Protein 1YP2 (pdb70)

Radius of gyration: 36.15 Å; Cα contacts (8 Å, |Δi|>4): 4307; chains: 4; bounding box: 92×94×100 Å

B-factor: mean 35.19, std 16.63, range [6.54, 80.56]

InterPro domains:
  IPR005835 Nucleotidyl transferase domain [PF00483] (93-366)
  IPR005836 ADP-glucose pyrophosphorylase, conserved site [PS00808] (97-116)
  IPR005836 ADP-glucose pyrophosphorylase, conserved site [PS00809] (186-194)
  IPR005836 ADP-glucose pyrophosphorylase, conserved site [PS00810] (298-308)
  IPR011004 Trimeric LpxA-like superfamily [SSF51161] (384-521)
  IPR011831 Glucose-1-phosphate adenylyltransferase [PTHR43523] (69-520)
  IPR011831 Glucose-1-phosphate adenylyltransferase [TIGR02091] (91-485)
  IPR029044 Nucleotide-diphospho-sugar transferases [G3DSA:3.90.550.10] (71-386)
  IPR029044 Nucleotide-diphospho-sugar transferases [SSF53448] (90-482)

CATH classification: 3.90.550.10 (+1 more: 2.160.10.10)

Sequence (1709 aa):
QTCLDPDASRSVLGIILRLYPLTKKRAKPAVPLGANYRLIDIPVSNCLNSNISKIYVLTQFNSASLNRHLSRAYAEGFVEVLAAQQSPENPDWFQGTADAVRQYLWLFEEHTVLEYLILAGDHLYRMDYEKFIQAHRETDADITVAALPMDEKRATAFGLMKIDEEGRIIEFAEKPQGEQLQAMKVDTTILGLDDKRAKEMPFIASMGIYVISKDVMLNLLRDKFPGANDFGSEVIPGATSLGMRVQAYLYDGYWEDIGTIEAFYNANLGITKKPVPDFSFYDRSAPIYTQPRYLPPSKMLDADVTDSVIGEGCVIKNCKIHHSVVGLRSCISEGAIIEDSLLMGADYYETDADRKLLAAKGSVPIGIGKNCHIKRAIIDKNARIGDNVKIINKDNVQEAARETDGYFIKSGIVTVIKDALIPSGIIITCLDPDASRSVLGIILTRLYPLTKKRAKPAVPLGANYRLIDIPVSNCLNSNISKIYVLTQFNSASLNRHLSRAYASNEGFVEVLAAQQSPEFQGTADAVRQYLWLFEEHTVLEYLILAGDHLYRMDYEKFIQAHRETDADITVAALPMDEKRATAFGLMKIDEEGRIIEFAEKPQGEQLQAMKVDTTILGLDDKRAKEMPFIASMGIYVISKDVMLNLLRDKFPGANDFGSEVIPGATSLGMRVQAYLYDGYWEDIGTIEAFYNANLGITKKPVPDFSFYDRSAPIYTQPRYLPPSKMLDADVTDSVIGEGCVIKNCKIHHSVVGLRSCISEGAIIEDSLLMGADYYETDADRKLLAAKGSVPIGIGKNCHIKRAIIDKNARIGDNVKIINKDNVQEAARETDGYFIKSGIVTVIKDALIPSGIIIQTCLDPDASRSVLGIILGGTRLYPLTKKRAKPAVPLGANYRLIDIPVSNCLNSNISKIYVLTQFNSASLNRHLSRAYASEGFVEVLAAQQSPENPDWFQGTADAVRQYLWLFEEHTVLEYLILAGDHLYRMDYEKFIQAHRETDADITVAALPMDEKRATAFGLMKIDEEGRIIEFAEKPQGEQLQAMKVDTTILGLDDKRAKEMPFIASMGIYVISKDVMLNLLRDKFPGANDFGSEVIPGATSLGMRVQAYLYDGYWEDIGTIEAFYNANLGITKKPVPDFSFYDRSAPIYTQPRYLPPSKMLDADVTDSVIGEGCVIKNCKIHHSVVGLRSCISEGAIIEDSLLMGADYYETDADRKLLAAKGSVPIGIGKNCHIKRAIIDKNARIGDNVKIINKDNVQEAARETDGYFIKSGIVTVIKDALIPSGIIITCLDPDASRSVLGIILTRLYPLTKKRAKPAVPLGANYRLIDIPVSNCLNSNISKIYVLTQFNSASLNRHLSRAYNEGFVEVLAAQQSPFQGTADAVRQYLWLFEEHTVLEYLILAGDHLYRMDYEKFIQAHRETDADITVAALPMDEKRATAFGLMKIDEEGRIIEFAEKPQGEQLQAMKVDTTILGLDDKRAKEMPFIASMGIYVISKDVMLNLLRDKFPGANDFGSEVIPGATSLGMRVQAYLYDGYWEDIGTIEAFYNANLGITKKPVPDFSFYDRSAPIYTQPRYLPPSKMLDADVTDSVIGEGCVIKNCKIHHSVVGLRSCISEGAIIEDSLLMGADYYETDADRKLLAAKGSVPIGIGKNCHIKRAIIDKNARIGDNVKIINKDNVQEAARETDGYFIKSGIVTVIKDALIPSGIII

Organism: Solanum tuberosum (NCBI:txid4113)

Nearest PDB structures (foldseek):
  1yp2-assembly1_B  TM=1.002E+00  e=4.895E-86  Solanum tuberosum
  1yp4-assembly1_B  TM=9.935E-01  e=6.668E-74  Solanum tuberosum
  1yp2-assembly1_D  TM=9.829E-01  e=2.609E-74  Solanum tuberosum
  1yp2-assembly1_C  TM=9.885E-01  e=1.183E-73  Solanum tuberosum
  1yp3-assembly1_B  TM=9.742E-01  e=2.586E-73  Solanum tuberosum

Foldseek 3Di:
DQADVVHQQQAEAEEEEQQPPLPVPAWQQQRFFQFFAGQVLQVVLLCVLLNHFAYEYETAEHDPVVVCFQCQQDPVHGYYYDHQDYDPVGGGDALAQLSRCLVCLVVVLVGNHFKYKWAYAGKFDHDNCGVVVSVCVVVVAQKEFEKEFAALVVQLQAWWFAADLQQWTQAIDGSDDDPVSVVRFAQCVSQPDDNVVSVRTRIIGTRRTMMHTSVSSCCQCPPVCVPDRYCRPPSPNSCSVVVGTYGYHYDDADIFHQSHNVSRLVLSLQCLDPPGRSHDQDDPSRHRTTHDDVADQADEAAEDAESEAAHGNDYEYHEYHYSEYHHHQAYADAQEYHESEYENHAPDHDDVVVVVVCVVVPHFAFHHEHNEYHYQEYEDYREGEYAPEYEDCVVQDAWDCDVVQQWTHHRSYIYGHHNHYHDHPHYD/DDDVVAQQQAEAEEEEPQAPPLVVPHWQQQRFFLQEAGQVLQVVLLCVLLNHFAAEYETAEDDPVVCVWCVQFHQVVSHHHYYDHPDHDPPDFFLLRSCLVCLVVVLVGRHFKYKYHYAGKFDHDNCNVVVVLCVVLVAQKEFEKEQAFLVCQLVFWWFDDDLSQWTQDIGHSDDDPVSVVQFAQPCSVPDDPVVSVRRRTIGTLQIMIHTSVSSCCQCVPQCVPDGYCRPPRLNSCVVVVGGYGYHYDPADMFHLNHPVSSLVQRLQCLDPPHRNHDQDDPSRHRTTRDDPADQADEQAEDEESEAAEGNDDYYHEYAYSEYHHHHAYEDAHEYHESEYENHEPDYQPVVNQVVCVVVVAFFFHAEHNEYHYQEYEDYREGEYHQEYEDPVVQDAWDDPVVQQWTHHRSYIYGHHNHYHDHNHYD/DDFDVVHQQQAEEEEEEAAPQQPPLVVPDWQQQRFFQQFAGQVLQVVLLCVLLNHFAYEYEYAEDDPNVVVWCCQFPVPVGHYYYDHQDHDDVPGGGALAPLRRCLVCLVVVLPGNHFKYKWAYARKHDHDNCTVVVVVCVVVVAQKEFEKEFDAPVPQLQAWWFAADLQQWTQAIDGNDDDPVSVVAFAQCVSQPDDPVSSVRTRIIGGRRTMMHTSVSSVCQCVPPCVPDRYCRPPRPNSCSVVPGGYGYHYDDADMFHLSHPVRSLVLSLQCLDDPHRSDDCQDPRRHRTTRDDPAAAEDEQAEAEESEAAHGNDYYYHEYAESEYHHHQAYEDAQEYHESEYENHEPDYADVVRVVVCVVVVHFFFHAEHNEYHYQEYEDYREGHYHHEYEDPPVLDAWDCDVVQQWTHHGSYIYGHHNYYHYHPHYD/DADVVHQQQAEAEEEECLQPPLVVPHWQQQRFFQQFAGQVLQVVLLCVLLNHFAEEYETAEDDVVVVVFQVQLYVVGDYYYDHPDPPCALADLRRCLVCLVVVLPGNHFKYKWHYATKQDHDNCRVQVVVCVVVVAQKEFEKEFAALVCQLQAWWFAADLCQWTQAIDGSDDDPVSVVRFYQCVSLPDPNVVSVRGRIIHTRRTMIHTSVSSCCQCPPQCVPDRYCRPPRVNSCSVVVGGYGYHYDDADMFHLSHPVSVLCQSLQQLDPPGGSHDQQDPRRHRITRDDPAAAADEAAEDEESEEAHGNDAYYHEYAESERAHHQAYEDAQEYHYSEYENHEPDYQDVVRCVVCVVVVHFFFHHEHNEYHYQEYEHYREGEYHAEYEDPPVLDAWDDPVVQQWTHHGSHIYGRHNGYNHHPHYD

Secondary structure (DSSP, 8-state):
----SS-HHHHEEEEE---TTTTTTS-GGG-EETTTEETTHHHHHHHHHTT--EEEEEES---HHHHHHHHHH----EEEEEES-SSTTS-----SHHHHHHHTHHHHTTS--SEEEEE-S-EE----HHHHHHHHHHTT-SEEEEEEEE-HHHHTTSEEEEE-TTSBEEEEEES--HHHHHHT---GGGGS--HHHHHH--EEEEEEEEEEEHHHHHIIIIII-TT---IIIIIHHHHHHTT--EEEEE--S--EE-SSHHHHHHHHHGGG-SSS-SS-S--SSSPPP-----PPPEEEEEEEEEEEEE-TT-EEEEEEEES-EE-TT-EE-TT-EEES-EE---SS---HHHHHHHHTTTPPPSEEPTT-EEESEEE-TT-EEPTT-EE--SS--S-EEEGGGTEEEETTEEEEPTT-EE-TT-B-/---SS-HHHHEEEEE--TTTTTTTTS-GGG-EETTTEETTHHHHHHHHHTT--EEEEEESS--HHHHHHHIIIIIT---EEEEEESSSS-----HHHHHHHHHHHHTTS--SEEEEE-S-EE----HHHHHHHHHHTT-SEEEEEEEE-TTGGGGS-EEEE-TT-BEEEEESS--HHHHHHS---TTTTS--HHHHHH--EEEEEEEEEEEHHHHHIIIIII-TT---IIIIIHHHHHHTT--EEEEE--S--EE--SHHHHHHHHHHTT-SSS-SS-S--SSSPPP-----PPPEEEEEEEEEEEEE-TT-EEEEEEEES-EE-TT-EE-TT-EEES-EE---SS---STTHHHHTTTT---SEEPTT-EEESEEE-TT-EE-TT-EE--TT----EEEGGGTEEEETTEEEEPTT-EE-TT-B-/----SS-HHHHEEEEEE---TTTTTTTTS-GGG-EETTTEETTHHHHHHHHTTT--EEEEEESS--HHHHHHHHHHT----EEEEEESSS-SSS----SSHHHHHHHTHHHHHTS--SEEEEEES-EE----HHHHHHHHHHTT-SEEEEEEEE-HHHHTTSEEEEE-TTSBEEEEEES--HHHHHTT---GGGGT--HHHHHH--EEEEEEEEEEEHHHHHIIIIII-TT---IIIIIHHHHHHTT--EEEEE--S--EE--SHHHHHHHHHGGG-SSS-SS-S--SSSPPP-----PPPEEEEEEEEEEEEE-TT-EEEEEEEES-EE-TT-EE-TT-EEES-EE---SS---HHHHHHHHHHT---SEE-TT-EEESEEE-TT-EE-TT-EE--TT----EEEGGGTEEEETTEEEEPTT-EE-TT-B-/---SS-HHHHEEEEE--TTTTTTTTS-GGG-EETTTEETTHHHHHHHHTTT--EEEEEESS--HHHHHHHHHH----EEEEEES------SHHHHHHHTHHHHHTS--SEEEEE-S-EE----HHHHHHHHHHTT-SEEEEEEEE-HHHHTTSEEEEE-TTSBEEEEEES--HHHHHTT---TTTTT--HHHHHH--EEEEEEEEEEEHHHHHIIIIII-TT---IIIIIHHHHHHTT--EEEEE--S--EE--SHHHHHHHHHGGG-SSS-SS-S--SSSPPP-----PPPEEEEEEEEEEEEE-TT-EEEEEEEES-EE-TT-EE-TTEEEES-EE---SS---HHHHHHHHHTT---SEE-TT-EEESEEE-TT-EEPTT-EE--TT----EEEGGGTEEEETTEEEEPTT-EE-TT-B-

Solvent-accessible surface area: 66467 Å² total; per-residue (Å²): 137,53,26,25,113,36,48,0,27,139,5,0,0,0,0,8,38,189,0,77,2,1,36,95,99,20,1,53,16,2,0,6,3,0,10,5,8,39,4,5,0,2,18,0,0,2,0,63,47,0,62,0,25,30,0,1,2,9,14,65,56,26,12,5,45,0,18,101,4,4,35,55,17,19,137,152,34,37,29,43,20,14,8,2,16,50,10,72,142,104,81,64,163,42,136,24,34,0,17,4,0,54,56,12,11,56,0,0,54,74,13,126,9,87,7,0,0,0,6,12,43,29,25,1,7,60,21,77,0,54,94,0,0,16,22,4,58,119,52,115,7,37,0,1,0,0,0,12,12,2,58,82,177,89,0,44,57,54,15,0,0,66,17,54,142,140,5,61,1,88,70,34,5,104,124,3,128,51,170,95,7,75,58,1,98,15,83,0,53,67,28,53,8,74,109,145,104,10,173,81,45,28,0,0,0,20,11,14,2,10,0,0,18,43,99,12,0,39,50,0,0,135,68,84,50,86,61,12,51,49,0,16,45,75,0,1,31,8,0,20,92,87,55,36,91,0,12,11,57,28,8,102,57,56,16,72,78,0,7,63,1,69,34,0,11,81,11,2,9,32,13,4,99,135,96,88,37,105,9,49,6,36,47,166,79,23,13,0,43,8,30,32,40,44,13,31,12,3,36,0,24,64,0,44,0,39,38,0,4,3,7,46,0,1,52,3,60,53,4,104,0,77,59,0,0,0,0,10,35,7,48,0,20,55,32,0,67,0,44,41,0,1,4,6,12,2,54,102,56,25,54,86,82,59,82,116,130,35,56,86,172,69,47,23,55,22,12,8,9,90,74,1,37,0,74,86,0,0,7,1,7,10,4,59,2,2,53,76,0,68,0,48,16,146,121,97,62,84,93,14,62,113,48,145,80,10,28,33,7,67,24,5,0,1,1,0,5,44,73,11,97,1,66,66,44,63,99,21,111,39,21,120,38,50,0,23,123,5,0,0,0,0,10,44,138,136,0,64,2,1,31,93,83,22,2,60,18,2,0,7,3,0,8,4,8,36,4,3,0,2,17,0,0,4,0,59,45,0,63,0,28,26,0,0,0,13,18,87,33,13,11,4,39,0,9,101,3,5,14,66,3,13,38,44,135,113,28,33,19,32,18,4,12,18,58,35,40,70,121,160,90,22,41,0,38,11,0,36,42,7,9,35,0,0,41,79,13,127,10,88,7,0,0,0,4,13,46,26,25,0,8,58,11,56,0,43,72,0,0,28,23,5,59,130,44,110,8,33,0,0,0,0,2,24,10,8,13,84,163,93,0,35,58,30,5,1,1,64,44,54,157,115,14,54,6,106,86,32,8,62,113,8,129,46,134,98,23,88,55,10,68,42,78,0,35,130,37,68,37,57,108,156,115,8,166,78,32,20,1,14,1,13,2,21,2,9,0,0,23,42,111,17,1,42,40,1,0,129,78,103,45,80,62,8,77,48,1,10,53,66,0,0,38,9,0,33,98,86,53,37,99,1,10,16,47,68,23,122,40,64,19,50,43,0,5,53,1,71,27,0,12,84,9,0,6,2,13,3,77,135,123,95,46,75,8,48,8,52,48,186,66,24,16,1,45,7,30,38,44,68,10,32,14,4,36,0,26,61,0,64,0,30,44,0,5,3,6,44,1,1,56,5,81,56,14,107,0,63,39,0,0,0,0,10,37,5,16,0,14,58,30,0,63,0,42,38,0,2,5,5,12,2,52,83,60,28,94,79,56,47,54,162,112,22,68,98,149,67,33,21,38,12,10,4,9,93,74,1,43,0,74,74,0,0,8,1,6,6,3,48,1,2,47,71,0,67,0,43,17,138,126,95,63,97,90,27,68,109,56,128,66,8,32,31,6,77,21,4,0,1,1,0,10,44,70,15,76,1,65,72,41,74,103,22,170,69,46,11,114,50,54,0,29,140,5,0,0,0,0,8,12,25,38,137,136,2,61,3,1,28,78,161,22,1,38,5,1,0,7,4,0,9,5,10,37,7,5,0,1,19,0,0,2,0,61,38,0,65,0,30,31,0,1,0,3,1,52,55,9,10,3,33,0,12,95,4,6,25,113,14,16,36,114,121,26,30,21,33,16,3,12,1,5,31,2,72,101,95,74,60,164,51,134,30,40,0,28,8,0,57,52,8,9,51,0,0,60,79,12,126,10,85,8,1,0,0,6,14,44,22,31,2,9,59,20,69,0,44,144,0,0,21,20,4,59,137,48,112,6,38,0,1,0,0,0,10,13,3,62,83,191,87,0,45,62,39,11,0,0,65,12,39,128,135,2,62,1,90,82,32,5,95,120,1,130,52,160,93,5,87,57,3,92,23,75,0,46,59,30,59,6,64,114,164,83,8,182,91,35,21,0,0,0,19,5,13,2,11,0,0,26,50,110,18,0,37,44,0,0,137,73,93,51,84,58,14,59,51,1,13,49,76,0,1,29,9,0,21,98,87,49,35,88,0,18,9,53,30,13,86,47,57,14,68,54,1,9,62,1,71,29,0,7,82,9,2,7,7,10,2,74,156,108,93,46,81,7,42,7,58,42,155,90,21,18,1,44,7,21,39,42,69,14,32,15,5,37,0,28,62,0,45,0,37,46,0,5,4,5,49,1,1,64,4,75,48,6,107,1,72,55,0,0,0,0,11,32,6,18,0,15,54,28,0,64,0,41,39,0,1,4,4,11,2,54,77,48,30,80,72,72,62,72,135,96,27,76,79,158,63,47,18,40,12,10,6,9,92,77,1,40,0,80,88,0,0,7,1,7,6,4,52,0,0,52,72,0,66,0,40,19,171,129,104,58,96,91,9,52,110,59,147,86,9,29,23,6,76,34,4,0,1,1,0,17,60,82,13,81,1,70,64,45,68,123,24,136,73,17,125,51,52,0,32,132,4,0,0,0,0,10,39,116,137,0,52,3,1,21,92,162,21,1,57,18,3,0,7,3,1,8,3,6,38,4,4,0,3,18,0,0,2,0,60,43,0,62,1,31,27,0,1,1,5,10,101,52,18,10,3,48,0,16,117,3,5,56,86,14,66,173,65,27,38,32,38,20,15,18,28,54,47,25,149,103,134,20,33,0,35,2,0,58,48,7,12,39,3,0,73,78,16,131,10,87,7,2,0,0,6,13,42,31,30,2,10,60,16,64,0,57,131,0,0,37,21,4,56,123,52,109,8,37,0,2,0,0,0,12,12,4,51,54,156,112,0,43,56,66,16,0,0,64,15,42,150,134,2,58,1,87,73,29,5,96,124,5,133,48,159,90,13,73,54,1,100,20,72,0,53,65,27,62,7,67,116,110,84,10,135,83,44,22,0,0,0,30,9,15,2,8,0,0,27,47,117,15,0,34,47,1,0,133,67,94,49,85,65,10,55,49,0,12,50,73,0,1,23,9,0,20,100,90,52,36,97,0,15,10,51,30,13,69,40,63,30,80,68,1,7,61,1,82,29,0,9,81,10,2,9,13,11,5,109,123,126,81,37,60,10,41,8,41,42,136,96,22,15,0,42,6,27,27,40,53,12,28,13,4,31,0,48,65,0,41,0,39,38,0,4,3,7,44,0,0,51,3,54,53,8,111,1,74,58,0,0,0,0,10,35,7,16,0,15,56,21,1,64,0,40,41,0,3,4,5,12,1,55,82,38,34,65,79,79,50,56,122,129,31,66,93,168,63,32,19,44,15,12,5,7,97,83,1,41,0,76,91,0,0,8,1,6,7,4,48,1,1,54,78,0,69,0,53,17,181,111,100,65,87,102,26,73,88,43,138,66,9,27,29,8,46,28,3,0,1,2,0,18,52,74,13,77,2,65,68,44,73,131,24

GO terms:
  GO:0005515 protein binding (F, IPI)

Structure (mmCIF, N/CA/C/O backbone):
data_1YP2
#
_entry.id   1YP2
#
_cell.length_a   79.465
_cell.length_b   137.551
_cell.length_c   91.623
_cell.angle_alpha   90.00
_cell.angle_beta   112.53
_cell.angle_gamma   90.00
#
_symmetry.space_group_name_H-M   'P 1 21 1'
#
loop_
_entity.id
_entity.type
_entity.pdbx_description
1 polymer 'Glucose-1-phosphate adenylyltransferase small subunit'
2 non-polymer 'SULFATE ION'
3 non-polymer 'PARA-MERCURY-BENZENESULFONIC ACID'
4 water water
#
loop_
_atom_site.group_PDB
_atom_site.id
_atom_site.type_symbol
_atom_site.label_atom_id
_atom_site.label_alt_id
_atom_site.label_comp_id
_atom_site.label_asym_id
_atom_site.label_entity_id
_atom_site.label_seq_id
_atom_site.pdbx_PDB_ins_code
_atom_site.Cartn_x
_atom_site.Cartn_y
_atom_site.Cartn_z
_atom_site.occupancy
_atom_site.B_iso_or_equiv
_atom_site.auth_seq_id
_atom_site.auth_comp_id
_atom_site.auth_asym_id
_atom_site.auth_atom_id
_atom_site.pdbx_PDB_model_num
ATOM 1 N N . GLN A 1 10 ? 25.330 -22.197 50.492 1.00 80.56 10 GLN A N 1
ATOM 2 C CA . GLN A 1 10 ? 25.820 -23.536 50.067 1.00 80.56 10 GLN A CA 1
ATOM 3 C C . GLN A 1 10 ? 27.008 -23.997 50.926 1.00 80.56 10 GLN A C 1
ATOM 4 O O . GLN A 1 10 ? 27.005 -25.116 51.442 1.00 80.56 10 GLN A O 1
ATOM 10 N N . THR A 1 11 ? 28.015 -23.134 51.076 1.00 51.65 11 THR A N 1
ATOM 11 C CA . THR A 1 11 ? 29.207 -23.440 51.884 1.00 48.46 11 THR A CA 1
ATOM 12 C C . THR A 1 11 ? 29.355 -22.413 53.026 1.00 43.47 11 THR A C 1
ATOM 13 O O . THR A 1 11 ? 29.816 -21.295 52.800 1.00 40.60 11 THR A O 1
ATOM 17 N N . CYS A 1 12 ? 28.984 -22.811 54.246 1.00 48.57 12 CYS A N 1
ATOM 18 C CA . CYS A 1 12 ? 29.019 -21.913 55.409 1.00 45.52 12 CYS A CA 1
ATOM 19 C C . CYS A 1 12 ? 29.706 -22.455 56.669 1.00 39.47 12 CYS A C 1
ATOM 20 O O . CYS A 1 12 ? 29.626 -23.644 56.980 1.00 35.04 12 CYS A O 1
ATOM 23 N N . LEU A 1 13 ? 30.348 -21.550 57.403 1.00 38.45 13 LEU A N 1
ATOM 24 C CA . LEU A 1 13 ? 31.040 -21.891 58.638 1.00 33.91 13 LEU A CA 1
ATOM 25 C C . LEU A 1 13 ? 30.058 -22.044 59.779 1.00 33.06 13 LEU A C 1
ATOM 26 O O . LEU A 1 13 ? 29.139 -21.236 59.950 1.00 31.81 13 LEU A O 1
ATOM 31 N N . ASP A 1 14 ? 30.265 -23.089 60.569 1.00 31.54 14 ASP A N 1
ATOM 32 C CA . ASP A 1 14 ? 29.423 -23.375 61.717 1.00 31.22 14 ASP A CA 1
ATOM 33 C C . ASP A 1 14 ? 30.307 -23.984 62.782 1.00 30.46 14 ASP A C 1
ATOM 34 O O . ASP A 1 14 ? 30.806 -25.099 62.621 1.00 31.76 14 ASP A O 1
ATOM 39 N N . PRO A 1 15 ? 30.554 -23.247 63.874 1.00 27.38 15 PRO A N 1
ATOM 40 C CA . PRO A 1 15 ? 30.058 -21.892 64.165 1.00 25.98 15 PRO A CA 1
ATOM 41 C C . PRO A 1 15 ? 30.593 -20.803 63.214 1.00 24.28 15 PRO A C 1
ATOM 42 O O . PRO A 1 15 ? 31.649 -20.963 62.585 1.00 20.99 15 PRO A O 1
ATOM 46 N N . ASP A 1 16 ? 29.851 -19.708 63.088 1.00 30.01 16 ASP A N 1
ATOM 47 C CA . ASP A 1 16 ? 30.276 -18.633 62.214 1.00 31.00 16 ASP A CA 1
ATOM 48 C C . ASP A 1 16 ? 31.591 -18.015 62.723 1.00 28.70 16 ASP A C 1
ATOM 49 O O . ASP A 1 16 ? 31.941 -18.104 63.911 1.00 25.87 16 ASP A O 1
ATOM 54 N N . ALA A 1 17 ? 32.311 -17.388 61.803 1.00 27.43 17 ALA A N 1
ATOM 55 C CA . ALA A 1 17 ? 33.607 -16.776 62.085 1.00 24.13 17 ALA A CA 1
ATOM 56 C C . ALA A 1 17 ? 33.569 -15.738 63.179 1.00 23.71 17 ALA A C 1
ATOM 57 O O . ALA A 1 17 ? 34.483 -15.621 63.967 1.00 21.90 17 ALA A O 1
ATOM 59 N N . SER A 1 18 ? 32.495 -14.975 63.206 1.00 24.40 18 SER A N 1
ATOM 60 C CA . SER A 1 18 ? 32.355 -13.914 64.161 1.00 25.59 18 SER A CA 1
ATOM 61 C C . SER A 1 18 ? 32.617 -14.323 65.591 1.00 26.44 18 SER A C 1
ATOM 62 O O . SER A 1 18 ? 33.258 -13.590 66.347 1.00 26.06 18 SER A O 1
ATOM 65 N N . ARG A 1 19 ? 32.110 -15.477 65.987 1.00 24.89 19 ARG A N 1
ATOM 66 C CA . ARG A 1 19 ? 32.339 -15.893 67.342 1.00 26.93 19 ARG A CA 1
ATOM 67 C C . ARG A 1 19 ? 33.379 -16.986 67.512 1.00 25.57 19 ARG A C 1
ATOM 68 O O . ARG A 1 19 ? 33.913 -17.144 68.601 1.00 27.42 19 ARG A O 1
ATOM 76 N N . SER A 1 20 ? 33.725 -17.700 66.446 1.00 22.52 20 SER A N 1
ATOM 77 C CA . SER A 1 20 ? 34.693 -18.774 66.602 1.00 20.73 20 SER A CA 1
ATOM 78 C C . SER A 1 20 ? 36.105 -18.517 66.067 1.00 20.67 20 SER A C 1
ATOM 79 O O . SER A 1 20 ? 36.966 -19.384 66.178 1.00 19.15 20 SER A O 1
ATOM 82 N N . VAL A 1 21 ? 36.347 -17.333 65.509 1.00 25.10 21 VAL A N 1
ATOM 83 C CA . VAL A 1 21 ? 37.668 -16.987 64.989 1.00 24.19 21 VAL A CA 1
ATOM 84 C C . VAL A 1 21 ? 38.186 -15.697 65.618 1.00 23.94 21 VAL A C 1
ATOM 85 O O . VAL A 1 21 ? 37.465 -14.686 65.651 1.00 23.47 21 VAL A O 1
ATOM 89 N N . LEU A 1 22 ? 39.433 -15.734 66.104 1.00 18.66 22 LEU A N 1
ATOM 90 C CA . LEU A 1 22 ? 40.085 -14.546 66.680 1.00 19.45 22 LEU A CA 1
ATOM 91 C C . LEU A 1 22 ? 41.119 -14.107 65.632 1.00 18.75 22 LEU A C 1
ATOM 92 O O . LEU A 1 22 ? 41.946 -14.913 65.210 1.00 18.49 22 LEU A O 1
ATOM 97 N N . GLY A 1 23 ? 41.069 -12.844 65.206 1.00 14.28 23 GLY A N 1
ATOM 98 C CA . GLY A 1 23 ? 42.029 -12.372 64.220 1.00 13.09 23 GLY A CA 1
ATOM 99 C C . GLY A 1 23 ? 43.204 -11.754 64.943 1.00 13.69 23 GLY A C 1
ATOM 100 O O . GLY A 1 23 ? 42.997 -11.016 65.890 1.00 15.50 23 GLY A O 1
ATOM 101 N N . ILE A 1 24 ? 44.424 -12.039 64.499 1.00 16.14 24 ILE A N 1
ATOM 102 C CA . ILE A 1 24 ? 45.634 -11.525 65.126 1.00 16.35 24 ILE A CA 1
ATOM 103 C C . ILE A 1 24 ? 46.476 -10.919 64.028 1.00 16.94 24 ILE A C 1
ATOM 104 O O . ILE A 1 24 ? 47.035 -11.635 63.195 1.00 16.95 24 ILE A O 1
ATOM 109 N N . ILE A 1 25 ? 46.571 -9.594 64.041 1.00 14.87 25 ILE A N 1
ATOM 110 C CA . ILE A 1 25 ? 47.320 -8.858 63.035 1.00 15.52 25 ILE A CA 1
ATOM 111 C C . ILE A 1 25 ? 48.711 -8.496 63.546 1.00 16.46 25 ILE A C 1
ATOM 112 O O . ILE A 1 25 ? 48.852 -7.815 64.573 1.00 17.01 25 ILE A O 1
ATOM 117 N N . LEU A 1 26 ? 49.737 -8.935 62.824 1.00 17.46 26 LEU A N 1
ATOM 118 C CA . LEU A 1 26 ? 51.126 -8.656 63.221 1.00 20.74 26 LEU A CA 1
ATOM 119 C C . LEU A 1 26 ? 51.842 -7.705 62.276 1.00 21.77 26 LEU A C 1
ATOM 120 O O . LEU A 1 26 ? 51.983 -8.026 61.094 1.00 24.41 26 LEU A O 1
ATOM 125 N N . ARG A 1 33 ? 63.027 -0.269 57.735 1.00 52.51 33 ARG A N 1
ATOM 126 C CA . ARG A 1 33 ? 62.034 -0.909 56.867 1.00 53.86 33 ARG A CA 1
ATOM 127 C C . ARG A 1 33 ? 61.337 0.182 56.056 1.00 49.67 33 ARG A C 1
ATOM 128 O O . ARG A 1 33 ? 61.689 0.491 54.918 1.00 50.28 33 ARG A O 1
ATOM 136 N N . LEU A 1 34 ? 60.336 0.767 56.684 1.00 35.38 34 LEU A N 1
ATOM 137 C CA . LEU A 1 34 ? 59.563 1.834 56.091 1.00 31.69 34 LEU A CA 1
ATOM 138 C C . LEU A 1 34 ? 59.964 3.170 56.742 1.00 28.91 34 LEU A C 1
ATOM 139 O O . LEU A 1 34 ? 59.192 4.114 56.744 1.00 28.63 34 LEU A O 1
ATOM 144 N N . TYR A 1 35 ? 61.171 3.230 57.310 1.00 31.80 35 TYR A N 1
ATOM 145 C CA . TYR A 1 35 ? 61.687 4.447 57.946 1.00 31.02 35 TYR A CA 1
ATOM 146 C C . TYR A 1 35 ? 61.979 5.401 56.802 1.00 29.68 35 TYR A C 1
ATOM 147 O O . TYR A 1 35 ? 62.418 4.963 55.742 1.00 29.73 35 TYR A O 1
ATOM 156 N N . PRO A 1 36 ? 61.772 6.712 56.983 1.00 25.90 36 PRO A N 1
ATOM 157 C CA . PRO A 1 36 ? 61.295 7.514 58.107 1.00 26.64 36 PRO A CA 1
ATOM 158 C C . PRO A 1 36 ? 59.772 7.666 58.217 1.00 25.76 36 PRO A C 1
ATOM 159 O O . PRO A 1 36 ? 59.302 8.492 58.981 1.00 26.30 36 PRO A O 1
ATOM 163 N N . LEU A 1 37 ? 58.988 6.920 57.446 1.00 31.86 37 LEU A N 1
ATOM 164 C CA . LEU A 1 37 ? 57.540 7.064 57.595 1.00 29.78 37 LEU A CA 1
ATOM 165 C C . LEU A 1 37 ? 57.165 6.608 59.004 1.00 30.53 37 LEU A C 1
ATOM 166 O O . LEU A 1 37 ? 56.118 6.989 59.533 1.00 29.08 37 LEU A O 1
ATOM 171 N N . THR A 1 38 ? 58.031 5.790 59.608 1.00 27.46 38 THR A N 1
ATOM 172 C CA . THR A 1 38 ? 57.790 5.269 60.951 1.00 28.90 38 THR A CA 1
ATOM 173 C C . THR A 1 38 ? 58.521 5.987 62.069 1.00 31.34 38 THR A C 1
ATOM 174 O O . THR A 1 38 ? 58.489 5.532 63.205 1.00 29.55 38 THR A O 1
ATOM 178 N N . LYS A 1 39 ? 59.164 7.109 61.759 1.00 39.16 39 LYS A N 1
ATOM 179 C CA . LYS A 1 39 ? 59.900 7.855 62.767 1.00 41.75 39 LYS A CA 1
ATOM 180 C C . LYS A 1 39 ? 59.032 8.487 63.873 1.00 42.69 39 LYS A C 1
ATOM 181 O O . LYS A 1 39 ? 59.427 8.496 65.036 1.00 44.49 39 LYS A O 1
ATOM 187 N N . LYS A 1 40 ? 57.855 8.999 63.529 1.00 41.82 40 LYS A N 1
ATOM 188 C CA . LYS A 1 40 ? 56.993 9.649 64.520 1.00 42.20 40 LYS A CA 1
ATOM 189 C C . LYS A 1 40 ? 55.582 9.067 64.643 1.00 38.11 40 LYS A C 1
ATOM 190 O O . LYS A 1 40 ? 54.627 9.794 64.926 1.00 38.45 40 LYS A O 1
ATOM 196 N N . ARG A 1 41 ? 55.439 7.765 64.433 1.00 31.72 41 ARG A N 1
ATOM 197 C CA . ARG A 1 41 ? 54.118 7.150 64.549 1.00 28.09 41 ARG A CA 1
ATOM 198 C C . ARG A 1 41 ? 54.244 5.647 64.591 1.00 25.15 41 ARG A C 1
ATOM 199 O O . ARG A 1 41 ? 55.263 5.081 64.187 1.00 24.60 41 ARG A O 1
ATOM 207 N N . ALA A 1 42 ? 53.203 4.993 65.074 1.00 25.41 42 ALA A N 1
ATOM 208 C CA . ALA A 1 42 ? 53.187 3.536 65.113 1.00 25.22 42 ALA A CA 1
ATOM 209 C C . ALA A 1 42 ? 53.031 3.039 63.652 1.00 25.32 42 ALA A C 1
ATOM 210 O O . ALA A 1 42 ? 52.217 3.586 62.878 1.00 24.88 42 ALA A O 1
ATOM 212 N N . LYS A 1 43 ? 53.787 2.002 63.283 1.00 25.65 43 LYS A N 1
ATOM 213 C CA . LYS A 1 43 ? 53.769 1.466 61.925 1.00 26.63 43 LYS A CA 1
ATOM 214 C C . LYS A 1 43 ? 52.391 1.180 61.275 1.00 26.11 43 LYS A C 1
ATOM 215 O O . LYS A 1 43 ? 52.215 1.409 60.074 1.00 25.02 43 LYS A O 1
ATOM 221 N N . PRO A 1 44 ? 51.413 0.668 62.045 1.00 21.43 44 PRO A N 1
ATOM 222 C CA . PRO A 1 44 ? 50.112 0.401 61.419 1.00 20.15 44 PRO A CA 1
ATOM 223 C C . PRO A 1 44 ? 49.379 1.669 60.954 1.00 19.19 44 PRO A C 1
ATOM 224 O O . PRO A 1 44 ? 48.488 1.595 60.126 1.00 18.52 44 PRO A O 1
ATOM 228 N N . ALA A 1 45 ? 49.733 2.817 61.526 1.00 19.37 45 ALA A N 1
ATOM 229 C CA . ALA A 1 45 ? 49.105 4.094 61.192 1.00 19.34 45 ALA A CA 1
ATOM 230 C C . ALA A 1 45 ? 49.667 4.776 59.950 1.00 19.16 45 ALA A C 1
ATOM 231 O O . ALA A 1 45 ? 49.218 5.864 59.594 1.00 21.94 45 ALA A O 1
ATOM 233 N N . VAL A 1 46 ? 50.654 4.167 59.297 1.00 17.32 46 VAL A N 1
ATOM 234 C CA . VAL A 1 46 ? 51.233 4.787 58.113 1.00 17.37 46 VAL A CA 1
ATOM 235 C C . VAL A 1 46 ? 50.178 5.009 57.023 1.00 17.82 46 VAL A C 1
ATOM 236 O O . VAL A 1 46 ? 49.473 4.064 56.624 1.00 16.75 46 VAL A O 1
ATOM 240 N N . PRO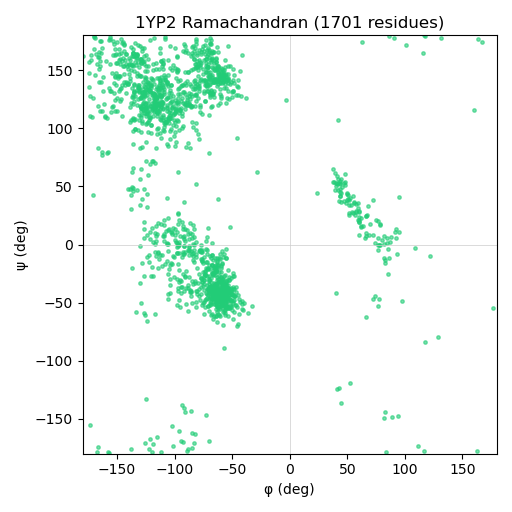 A 1 47 ? 50.053 6.257 56.532 1.00 23.48 47 PRO A N 1
ATOM 241 C CA . PRO A 1 47 ? 49.083 6.609 55.481 1.00 24.37 47 PRO A CA 1
ATOM 242 C C . PRO A 1 47 ? 49.334 5.801 54.206 1.00 24.20 47 PRO A C 1
ATOM 243 O O . PRO A 1 47 ? 50.484 5.580 53.819 1.00 24.53 47 PRO A O 1
ATOM 247 N N . LEU A 1 48 ? 48.242 5.423 53.549 1.00 21.85 48 LEU A N 1
ATOM 248 C CA . LEU A 1 48 ? 48.265 4.586 52.344 1.00 23.60 48 LEU A CA 1
ATOM 249 C C . LEU A 1 48 ? 47.169 5.024 51.351 1.00 21.86 48 LEU A C 1
ATOM 250 O O . LEU A 1 48 ? 46.062 5.300 51.753 1.00 20.77 48 LEU A O 1
ATOM 255 N N . GLY A 1 49 ? 47.498 5.088 50.065 1.00 21.11 49 GLY A N 1
ATOM 256 C CA . GLY A 1 49 ? 46.524 5.446 49.033 1.00 21.21 49 GLY A CA 1
ATOM 257 C C . GLY A 1 49 ? 45.563 6.615 49.200 1.00 21.17 49 GLY A C 1
ATOM 258 O O . GLY A 1 49 ? 44.368 6.459 48.982 1.00 21.73 49 GLY A O 1
ATOM 259 N N . ALA A 1 50 ? 46.078 7.775 49.586 1.00 15.50 50 ALA A N 1
ATOM 260 C CA . ALA A 1 50 ? 45.293 8.999 49.786 1.00 15.60 50 ALA A CA 1
ATOM 261 C C . ALA A 1 50 ? 44.371 9.130 50.981 1.00 15.43 50 ALA A C 1
ATOM 262 O O . ALA A 1 50 ? 44.394 10.146 51.655 1.00 15.84 50 ALA A O 1
ATOM 264 N N . ASN A 1 51 ? 43.561 8.119 51.260 1.00 17.57 51 ASN A N 1
ATOM 265 C CA . ASN A 1 51 ? 42.576 8.226 52.336 1.00 17.31 51 ASN A CA 1
ATOM 266 C C . ASN A 1 51 ? 42.629 7.122 53.375 1.00 17.49 51 ASN A C 1
ATOM 267 O O . ASN A 1 51 ? 41.777 7.084 54.240 1.00 17.21 51 ASN A O 1
ATOM 272 N N . TYR A 1 52 ? 43.619 6.237 53.290 1.00 14.50 52 TYR A N 1
ATOM 273 C CA . TYR A 1 52 ? 43.726 5.091 54.188 1.00 13.84 52 TYR A CA 1
ATOM 274 C C . TYR A 1 52 ? 45.005 5.048 55.019 1.00 13.09 52 TYR A C 1
ATOM 275 O O . TYR A 1 52 ? 45.864 5.927 54.953 1.00 12.85 52 TYR A O 1
ATOM 284 N N . ARG A 1 53 ? 45.107 3.986 55.799 1.00 16.21 53 ARG A N 1
ATOM 285 C CA . ARG A 1 53 ? 46.294 3.724 56.618 1.00 17.07 53 ARG A CA 1
ATOM 286 C C . ARG A 1 53 ? 46.553 2.226 56.435 1.00 16.29 53 ARG A C 1
ATOM 287 O O . ARG A 1 53 ? 45.629 1.470 56.118 1.00 15.71 53 ARG A O 1
ATOM 295 N N . LEU A 1 54 ? 47.797 1.814 56.617 1.00 17.25 54 LEU A N 1
ATOM 296 C CA . LEU A 1 54 ? 48.212 0.423 56.470 1.00 18.08 54 LEU A CA 1
ATOM 297 C C . LEU A 1 54 ? 47.321 -0.585 57.194 1.00 18.33 54 LEU A C 1
ATOM 298 O O . LEU A 1 54 ? 46.971 -1.619 56.637 1.00 18.13 54 LEU A O 1
ATOM 303 N N . ILE A 1 55 ? 46.960 -0.261 58.430 1.00 17.43 55 ILE A N 1
ATOM 304 C CA . ILE A 1 55 ? 46.160 -1.152 59.253 1.00 18.19 55 ILE A CA 1
ATOM 305 C C . ILE A 1 55 ? 44.758 -1.399 58.698 1.00 17.42 55 ILE A C 1
ATOM 306 O O . ILE A 1 55 ? 44.150 -2.391 59.030 1.00 16.57 55 ILE A O 1
ATOM 311 N N . ASP A 1 56 ? 44.248 -0.492 57.869 1.00 17.75 56 ASP A N 1
ATOM 312 C CA . ASP A 1 56 ? 42.915 -0.642 57.274 1.00 17.64 56 ASP A CA 1
ATOM 313 C C . ASP A 1 56 ? 42.854 -1.873 56.371 1.00 17.96 56 ASP A C 1
ATOM 314 O O . ASP A 1 56 ? 41.805 -2.468 56.215 1.00 18.26 56 ASP A O 1
ATOM 319 N N . ILE A 1 57 ? 43.974 -2.280 55.782 1.00 17.05 57 ILE A N 1
ATOM 320 C CA . ILE A 1 57 ? 43.912 -3.428 54.891 1.00 16.65 57 ILE A CA 1
ATOM 321 C C . ILE A 1 57 ? 43.521 -4.725 55.601 1.00 16.24 57 ILE A C 1
ATOM 322 O O . ILE A 1 57 ? 42.470 -5.311 55.277 1.00 14.46 57 ILE A O 1
ATOM 327 N N . PRO A 1 58 ? 44.332 -5.189 56.589 1.00 16.62 58 PRO A N 1
ATOM 328 C CA . PRO A 1 58 ? 43.948 -6.442 57.272 1.00 18.55 58 PRO A CA 1
ATOM 329 C C . PRO A 1 58 ? 42.659 -6.337 58.077 1.00 17.93 58 PRO A C 1
ATOM 330 O O . PRO A 1 58 ? 41.865 -7.276 58.099 1.00 19.77 58 PRO A O 1
ATOM 334 N N . VAL A 1 59 ? 42.427 -5.203 58.727 1.00 15.02 59 VAL A N 1
ATOM 335 C CA . VAL A 1 59 ? 41.198 -5.069 59.491 1.00 15.35 59 VAL A CA 1
ATOM 336 C C . VAL A 1 59 ? 39.973 -5.193 58.547 1.00 14.94 59 VAL A C 1
ATOM 337 O O . VAL A 1 59 ? 39.017 -5.903 58.842 1.00 13.33 59 VAL A O 1
ATOM 341 N N . SER A 1 60 ? 40.013 -4.523 57.405 1.00 15.22 60 SER A N 1
ATOM 342 C CA . SER A 1 60 ? 38.890 -4.589 56.466 1.00 16.83 60 SER A CA 1
ATOM 343 C C . SER A 1 60 ? 38.703 -5.994 55.901 1.00 16.92 60 SER A C 1
ATOM 344 O O . SER A 1 60 ? 37.564 -6.445 55.725 1.00 16.38 60 SER A O 1
ATOM 347 N N . ASN A 1 61 ? 39.806 -6.692 55.607 1.00 20.91 61 ASN A N 1
ATOM 348 C CA . ASN A 1 61 ? 39.682 -8.051 55.086 1.00 21.69 61 ASN A CA 1
ATOM 349 C C . ASN A 1 61 ? 38.988 -8.893 56.144 1.00 21.99 61 ASN A C 1
ATOM 350 O O . ASN A 1 61 ? 38.109 -9.673 55.815 1.00 24.55 61 ASN A O 1
ATOM 355 N N . CYS A 1 62 ? 39.373 -8.735 57.411 1.00 20.13 62 CYS A N 1
ATOM 356 C CA . CYS A 1 62 ? 38.718 -9.472 58.499 1.00 19.14 62 CYS A CA 1
ATOM 357 C C . CYS A 1 62 ? 37.226 -9.157 58.586 1.00 17.93 62 CYS A C 1
ATOM 358 O O . CYS A 1 62 ? 36.396 -10.082 58.592 1.00 17.47 62 CYS A O 1
ATOM 361 N N . LEU A 1 63 ? 36.883 -7.865 58.660 1.00 14.98 63 LEU A N 1
ATOM 362 C CA . LEU A 1 63 ? 35.478 -7.463 58.784 1.00 17.24 63 LEU A CA 1
ATOM 363 C C . LEU A 1 63 ? 34.617 -7.934 57.602 1.00 16.07 63 LEU A C 1
ATOM 364 O O . LEU A 1 63 ? 33.454 -8.337 57.786 1.00 17.47 63 LEU A O 1
ATOM 369 N N . ASN A 1 64 ? 35.188 -7.890 56.403 1.00 15.49 64 ASN A N 1
ATOM 370 C CA . ASN A 1 64 ? 34.466 -8.336 55.231 1.00 17.16 64 ASN A CA 1
ATOM 371 C C . ASN A 1 64 ? 34.347 -9.850 55.285 1.00 18.02 64 ASN A C 1
ATOM 372 O O . ASN A 1 64 ? 33.452 -10.432 54.691 1.00 20.42 64 ASN A O 1
ATOM 377 N N . SER A 1 65 ? 35.219 -10.487 56.057 1.00 19.73 65 SER A N 1
ATOM 378 C CA . SER A 1 65 ? 35.169 -11.937 56.193 1.00 19.39 65 SER A CA 1
ATOM 379 C C . SER A 1 65 ? 34.416 -12.364 57.442 1.00 20.14 65 SER A C 1
ATOM 380 O O . SER A 1 65 ? 34.583 -13.470 57.894 1.00 21.29 65 SER A O 1
ATOM 383 N N . ASN A 1 66 ? 33.620 -11.473 58.019 1.00 20.45 66 ASN A N 1
ATOM 384 C CA . ASN A 1 66 ? 32.828 -11.801 59.206 1.00 22.05 66 ASN A CA 1
ATOM 385 C C . ASN A 1 66 ? 33.655 -12.092 60.474 1.00 22.56 66 ASN A C 1
ATOM 386 O O . ASN A 1 66 ? 33.209 -12.802 61.376 1.00 21.86 66 ASN A O 1
ATOM 391 N N . ILE A 1 67 ? 34.870 -11.562 60.534 1.00 24.29 67 ILE A N 1
ATOM 392 C CA . ILE A 1 67 ? 35.695 -11.750 61.709 1.00 23.20 67 ILE A CA 1
ATOM 393 C C . ILE A 1 67 ? 35.673 -10.412 62.409 1.00 24.40 67 ILE A C 1
ATOM 394 O O . ILE A 1 67 ? 36.079 -9.402 61.840 1.00 26.57 67 ILE A O 1
ATOM 399 N N . SER A 1 68 ? 35.185 -10.404 63.640 1.00 22.87 68 SER A N 1
ATOM 400 C CA . SER A 1 68 ? 35.053 -9.169 64.394 1.00 22.39 68 SER A CA 1
ATOM 401 C C . SER A 1 68 ? 35.890 -9.038 65.676 1.00 19.69 68 SER A C 1
ATOM 402 O O . SER A 1 68 ? 35.934 -7.978 66.267 1.00 21.49 68 SER A O 1
ATOM 405 N N . LYS A 1 69 ? 36.519 -10.124 66.115 1.00 19.15 69 LYS A N 1
ATOM 406 C CA . LYS A 1 69 ? 37.369 -10.100 67.305 1.00 17.32 69 LYS A CA 1
ATOM 407 C C . LYS A 1 69 ? 38.801 -9.989 66.753 1.00 16.04 69 LYS A C 1
ATOM 408 O O . LYS A 1 69 ? 39.388 -10.965 66.304 1.00 15.22 69 LYS A O 1
ATOM 414 N N . ILE A 1 70 ? 39.357 -8.788 66.802 1.00 14.80 70 ILE A N 1
ATOM 415 C CA . ILE A 1 70 ? 40.663 -8.564 66.247 1.00 14.37 70 ILE A CA 1
ATOM 416 C C . ILE A 1 70 ? 41.684 -7.917 67.180 1.00 15.35 70 ILE A C 1
ATOM 417 O O . ILE A 1 70 ? 41.403 -6.862 67.818 1.00 18.05 70 ILE A O 1
ATOM 422 N N . TYR A 1 71 ? 42.863 -8.531 67.286 1.00 12.42 71 TYR A N 1
ATOM 423 C CA . TYR A 1 71 ? 43.935 -7.909 68.053 1.00 12.52 71 TYR A CA 1
ATOM 424 C C . TYR A 1 71 ? 44.997 -7.416 67.072 1.00 15.13 71 TYR A C 1
ATOM 425 O O . TYR A 1 71 ? 45.271 -8.078 66.066 1.00 17.11 71 TYR A O 1
ATOM 434 N N . VAL A 1 72 ? 45.578 -6.248 67.340 1.00 16.08 72 VAL A N 1
ATOM 435 C CA . VAL A 1 72 ? 46.668 -5.772 66.505 1.00 18.52 72 VAL A CA 1
ATOM 436 C C . VAL A 1 72 ? 47.958 -5.712 67.369 1.00 18.29 72 VAL A C 1
ATOM 437 O O . VAL A 1 72 ? 48.031 -4.933 68.306 1.00 16.57 72 VAL A O 1
ATOM 441 N N . LEU A 1 73 ? 48.949 -6.555 67.057 1.00 27.89 73 LEU A N 1
ATOM 442 C CA . LEU A 1 73 ? 50.219 -6.591 67.796 1.00 28.86 73 LEU A CA 1
ATOM 443 C C . LEU A 1 73 ? 51.256 -5.718 67.105 1.00 29.09 73 LEU A C 1
ATOM 444 O O . LEU A 1 73 ? 51.660 -5.990 65.962 1.00 29.96 73 LEU A O 1
ATOM 449 N N . THR A 1 74 ? 51.708 -4.684 67.806 1.00 17.34 74 THR A N 1
ATOM 450 C CA . THR A 1 74 ? 52.679 -3.735 67.253 1.00 18.10 74 THR A CA 1
ATOM 451 C C . THR A 1 74 ? 53.677 -3.305 68.356 1.00 19.70 74 THR A C 1
ATOM 452 O O . THR A 1 74 ? 53.400 -3.504 69.552 1.00 18.68 74 THR A O 1
ATOM 456 N N . GLN A 1 75 ? 54.808 -2.714 67.975 1.00 28.10 75 GLN A N 1
ATOM 457 C CA . GLN A 1 75 ? 55.783 -2.314 68.989 1.00 30.25 75 GLN A CA 1
ATOM 458 C C . GLN A 1 75 ? 55.204 -1.391 70.072 1.00 29.37 75 GLN A C 1
ATOM 459 O O . GLN A 1 75 ? 55.301 -1.707 71.264 1.00 29.82 75 GLN A O 1
ATOM 465 N N . PHE A 1 76 ? 54.593 -0.274 69.671 1.00 25.45 76 PHE A N 1
ATOM 466 C CA . PHE A 1 76 ? 53.979 0.632 70.642 1.00 23.94 76 PHE A CA 1
ATOM 467 C C . PHE A 1 76 ? 52.668 1.226 70.134 1.00 24.69 76 PHE A C 1
ATOM 468 O O . PHE A 1 76 ? 52.455 1.366 68.934 1.00 29.17 76 PHE A O 1
ATOM 476 N N . ASN A 1 77 ? 51.792 1.589 71.055 1.00 21.30 77 ASN A N 1
ATOM 477 C CA . ASN A 1 77 ? 50.509 2.180 70.707 1.00 22.72 77 ASN A CA 1
ATOM 478 C C . ASN A 1 77 ? 50.620 3.717 70.599 1.00 22.83 77 ASN A C 1
ATOM 479 O O . ASN A 1 77 ? 51.701 4.280 70.735 1.00 22.43 77 ASN A O 1
ATOM 484 N N . SER A 1 78 ? 49.492 4.373 70.325 1.00 28.50 78 SER A N 1
ATOM 485 C CA . SER A 1 78 ? 49.414 5.832 70.217 1.00 28.62 78 SER A CA 1
ATOM 486 C C . SER A 1 78 ? 47.941 6.235 70.269 1.00 28.28 78 SER A C 1
ATOM 487 O O . SER A 1 78 ? 47.057 5.430 69.910 1.00 28.23 78 SER A O 1
ATOM 490 N N . ALA A 1 79 ? 47.677 7.461 70.725 1.00 23.71 79 ALA A N 1
ATOM 491 C CA . ALA A 1 79 ? 46.310 7.953 70.804 1.00 23.78 79 ALA A CA 1
ATOM 492 C C . ALA A 1 79 ? 45.707 8.040 69.402 1.00 23.80 79 ALA A C 1
ATOM 493 O O . ALA A 1 79 ? 44.519 7.742 69.221 1.00 24.55 79 ALA A O 1
ATOM 495 N N . SER A 1 80 ? 46.513 8.411 68.407 1.00 23.41 80 SER A N 1
ATOM 496 C CA . SER A 1 80 ? 45.975 8.503 67.056 1.00 27.42 80 SER A CA 1
ATOM 497 C C . SER A 1 80 ? 45.655 7.133 66.465 1.00 27.49 80 SER A C 1
ATOM 498 O O . SER A 1 80 ? 44.619 6.979 65.794 1.00 28.50 80 SER A O 1
ATOM 501 N N . LEU A 1 81 ? 46.508 6.134 66.695 1.00 27.96 81 LEU A N 1
ATOM 502 C CA . LEU A 1 81 ? 46.183 4.817 66.153 1.00 27.15 81 LEU A CA 1
ATOM 503 C C . LEU A 1 81 ? 44.896 4.375 66.825 1.00 26.77 81 LEU A C 1
ATOM 504 O O . LEU A 1 81 ? 43.981 3.906 66.162 1.00 27.34 81 LEU A O 1
ATOM 509 N N . ASN A 1 82 ? 44.817 4.526 68.145 1.00 21.34 82 ASN A N 1
ATOM 510 C CA . ASN A 1 82 ? 43.604 4.131 68.865 1.00 20.78 82 ASN A CA 1
ATOM 511 C C . ASN A 1 82 ? 42.394 4.873 68.309 1.00 19.87 82 ASN A C 1
ATOM 512 O O . ASN A 1 82 ? 41.361 4.260 68.068 1.00 19.13 82 ASN A O 1
ATOM 517 N N . ARG A 1 83 ? 42.526 6.187 68.118 1.00 24.98 83 ARG A N 1
ATOM 518 C CA . ARG A 1 83 ? 41.429 7.007 67.592 1.00 28.35 83 ARG A CA 1
ATOM 519 C C . ARG A 1 83 ? 40.944 6.392 66.300 1.00 27.95 83 ARG A C 1
ATOM 520 O O . ARG A 1 83 ? 39.801 5.966 66.204 1.00 30.53 83 ARG A O 1
ATOM 528 N N . HIS A 1 84 ? 41.840 6.316 65.323 1.00 28.87 84 HIS A N 1
ATOM 529 C CA . HIS A 1 84 ? 41.528 5.732 64.032 1.00 26.48 84 HIS A CA 1
ATOM 530 C C . HIS A 1 84 ? 40.788 4.415 64.150 1.00 27.44 84 HIS A C 1
ATOM 531 O O . HIS A 1 84 ? 39.734 4.234 63.542 1.00 27.18 84 HIS A O 1
ATOM 538 N N . LEU A 1 85 ? 41.354 3.487 64.915 1.00 31.48 85 LEU A N 1
ATOM 539 C CA . LEU A 1 85 ? 40.757 2.164 65.089 1.00 34.03 85 LEU A CA 1
ATOM 540 C C . LEU A 1 85 ? 39.379 2.198 65.725 1.00 37.88 85 LEU A C 1
ATOM 541 O O . LEU A 1 85 ? 38.459 1.512 65.275 1.00 39.67 85 LEU A O 1
ATOM 546 N N . SER A 1 86 ? 39.242 2.996 66.776 1.00 37.04 86 SER A N 1
ATOM 547 C CA . SER A 1 86 ? 37.974 3.105 67.488 1.00 41.34 86 SER A CA 1
ATOM 548 C C . SER A 1 86 ? 36.916 3.802 66.642 1.00 42.74 86 SER A C 1
ATOM 549 O O . SER A 1 86 ? 35.772 3.342 66.565 1.00 44.21 86 SER A O 1
ATOM 552 N N . ARG A 1 87 ? 37.298 4.910 66.010 1.00 47.50 87 ARG A N 1
ATOM 553 C CA . ARG A 1 87 ? 36.363 5.664 65.181 1.00 47.21 87 ARG A CA 1
ATOM 554 C C . ARG A 1 87 ? 36.016 4.949 63.889 1.00 45.48 87 ARG A C 1
ATOM 555 O O . ARG A 1 87 ? 34.852 4.914 63.498 1.00 44.44 87 ARG A O 1
ATOM 563 N N . ALA A 1 88 ? 37.010 4.372 63.219 1.00 40.58 88 ALA A N 1
ATOM 564 C CA . ALA A 1 88 ? 36.736 3.674 61.960 1.00 39.88 88 ALA A CA 1
ATOM 565 C C . ALA A 1 88 ? 36.050 2.341 62.179 1.00 41.51 88 ALA A C 1
ATOM 566 O O . ALA A 1 88 ? 35.332 1.859 61.310 1.00 41.17 88 ALA A O 1
ATOM 568 N N . TYR A 1 89 ? 36.273 1.742 63.342 1.00 58.81 89 TYR A N 1
ATOM 569 C CA . TYR A 1 89 ? 35.688 0.445 63.626 1.00 61.59 89 TYR A CA 1
ATOM 570 C C . TYR A 1 89 ? 35.074 0.375 65.027 1.00 66.03 89 TYR A C 1
ATOM 571 O O . TYR A 1 89 ? 35.782 0.191 66.012 1.00 69.00 89 TYR A O 1
ATOM 580 N N . ALA A 1 90 ? 33.755 0.525 65.111 1.00 71.22 90 ALA A N 1
ATOM 581 C CA . ALA A 1 90 ? 33.065 0.466 66.399 1.00 73.66 90 ALA A CA 1
ATOM 582 C C . ALA A 1 90 ? 31.553 0.505 66.231 1.00 75.11 90 ALA A C 1
ATOM 583 O O . ALA A 1 90 ? 30.870 1.313 66.861 1.00 77.32 90 ALA A O 1
ATOM 585 N N . GLU A 1 99 ? 29.561 -8.474 68.805 1.00 64.77 99 GLU A N 1
ATOM 586 C CA . GLU A 1 99 ? 30.403 -8.802 69.954 1.00 64.90 99 GLU A CA 1
ATOM 587 C C . GLU A 1 99 ? 31.889 -8.743 69.589 1.00 60.18 99 GLU A C 1
ATOM 588 O O . GLU A 1 99 ? 32.684 -9.572 70.037 1.00 61.29 99 GLU A O 1
ATOM 594 N N . GLY A 1 100 ? 32.254 -7.748 68.781 1.00 40.13 100 GLY A N 1
ATOM 595 C CA . GLY A 1 100 ? 33.636 -7.597 68.351 1.00 35.73 100 GLY A CA 1
ATOM 596 C C . GLY A 1 100 ? 34.408 -6.431 68.946 1.00 30.50 100 GLY A C 1
ATOM 597 O O . GLY A 1 100 ? 33.876 -5.627 69.707 1.00 28.79 100 GLY A O 1
ATOM 598 N N . PHE A 1 101 ? 35.683 -6.342 68.586 1.00 26.75 101 PHE A N 1
ATOM 599 C CA . PHE A 1 101 ? 36.560 -5.281 69.071 1.00 22.28 101 PHE A CA 1
ATOM 600 C C . PHE A 1 101 ? 37.815 -5.239 68.219 1.00 19.98 101 PHE A C 1
ATOM 601 O O . PHE A 1 101 ? 38.080 -6.162 67.449 1.00 17.73 101 PHE A O 1
ATOM 609 N N . VAL A 1 102 ? 38.574 -4.159 68.336 1.00 19.05 102 VAL A N 1
ATOM 610 C CA . VAL A 1 102 ? 39.847 -4.040 67.637 1.00 20.65 102 VAL A CA 1
ATOM 611 C C . VAL A 1 102 ? 40.743 -3.423 68.711 1.00 21.48 102 VAL A C 1
ATOM 612 O O . VAL A 1 102 ? 40.579 -2.249 69.080 1.00 23.38 102 VAL A O 1
ATOM 616 N N . GLU A 1 103 ? 41.644 -4.230 69.257 1.00 17.51 103 GLU A N 1
ATOM 617 C CA . GLU A 1 103 ? 42.527 -3.777 70.334 1.00 16.71 103 GLU A CA 1
ATOM 618 C C . GLU A 1 103 ? 44.015 -3.932 70.010 1.00 15.49 103 GLU A C 1
ATOM 619 O O . GLU A 1 103 ? 44.460 -4.970 69.500 1.00 14.26 103 GLU A O 1
ATOM 625 N N . VAL A 1 104 ? 44.792 -2.903 70.321 1.00 14.22 104 VAL A N 1
ATOM 626 C CA . VAL A 1 104 ? 46.204 -2.941 70.051 1.00 16.33 104 VAL A CA 1
ATOM 627 C C . VAL A 1 104 ? 46.933 -3.533 71.267 1.00 17.25 104 VAL A C 1
ATOM 628 O O . VAL A 1 104 ? 46.591 -3.240 72.400 1.00 16.77 104 VAL A O 1
ATOM 632 N N . LEU A 1 105 ? 47.895 -4.409 71.028 1.00 23.26 105 LEU A N 1
ATOM 633 C CA . LEU A 1 105 ? 48.671 -4.994 72.115 1.00 24.14 105 LEU A CA 1
ATOM 634 C C . LEU A 1 105 ? 50.080 -4.682 71.701 1.00 25.70 105 LEU A C 1
ATOM 635 O O . LEU A 1 105 ? 50.476 -4.988 70.572 1.00 27.61 105 LEU A O 1
ATOM 640 N N . ALA A 1 106 ? 50.835 -4.072 72.614 1.00 24.51 106 ALA A N 1
ATOM 641 C CA . ALA A 1 106 ? 52.201 -3.655 72.325 1.00 26.49 106 ALA A CA 1
ATOM 642 C C . ALA A 1 106 ? 53.363 -4.374 73.027 1.00 27.04 106 ALA A C 1
ATOM 643 O O . ALA A 1 106 ? 53.209 -4.969 74.092 1.00 28.44 106 ALA A O 1
ATOM 645 N N . ALA A 1 107 ? 54.535 -4.280 72.410 1.00 30.95 107 ALA A N 1
ATOM 646 C CA . ALA A 1 107 ? 55.760 -4.856 72.960 1.00 31.88 107 ALA A CA 1
ATOM 647 C C . ALA A 1 107 ? 56.324 -3.882 73.984 1.00 31.68 107 ALA A C 1
ATOM 648 O O . ALA A 1 107 ? 56.910 -4.285 74.967 1.00 33.93 107 ALA A O 1
ATOM 650 N N . GLN A 1 108 ? 56.132 -2.596 73.738 1.00 30.00 108 GLN A N 1
ATOM 651 C CA . GLN A 1 108 ? 56.661 -1.547 74.608 1.00 30.32 108 GLN A CA 1
ATOM 652 C C . GLN A 1 108 ? 55.520 -0.696 75.194 1.00 31.37 108 GLN A C 1
ATOM 653 O O . GLN A 1 108 ? 54.646 -0.250 74.462 1.00 29.76 108 GLN A O 1
ATOM 659 N N . GLN A 1 109 ? 55.524 -0.484 76.510 1.00 33.66 109 GLN A N 1
ATOM 660 C CA . GLN A 1 109 ? 54.459 0.277 77.175 1.00 36.71 109 GLN A CA 1
ATOM 661 C C . GLN A 1 109 ? 54.708 1.766 77.341 1.00 36.87 109 GLN A C 1
ATOM 662 O O . GLN A 1 109 ? 53.815 2.499 77.751 1.00 41.09 109 GLN A O 1
ATOM 668 N N . SER A 1 110 ? 55.916 2.207 77.036 1.00 34.65 110 SER A N 1
ATOM 669 C CA . SER A 1 110 ? 56.281 3.611 77.153 1.00 33.87 110 SER A CA 1
ATOM 670 C C . SER A 1 110 ? 57.561 3.814 76.354 1.00 31.68 110 SER A C 1
ATOM 671 O O . SER A 1 110 ? 58.460 2.971 76.394 1.00 29.53 110 SER A O 1
ATOM 674 N N . PRO A 1 111 ? 57.670 4.935 75.624 1.00 25.23 111 PRO A N 1
ATOM 675 C CA . PRO A 1 111 ? 58.888 5.173 74.831 1.00 24.75 111 PRO A CA 1
ATOM 676 C C . PRO A 1 111 ? 60.158 5.216 75.695 1.00 26.33 111 PRO A C 1
ATOM 677 O O . PRO A 1 111 ? 61.274 5.000 75.195 1.00 23.95 111 PRO A O 1
ATOM 681 N N . GLU A 1 112 ? 59.973 5.465 76.994 1.00 44.03 112 GLU A N 1
ATOM 682 C CA . GLU A 1 112 ? 61.083 5.539 77.947 1.00 47.19 112 GLU A CA 1
ATOM 683 C C . GLU A 1 112 ? 61.657 4.171 78.311 1.00 45.01 112 GLU A C 1
ATOM 684 O O . GLU A 1 112 ? 62.802 4.078 78.742 1.00 45.57 112 GLU A O 1
ATOM 690 N N . ASN A 1 113 ? 60.860 3.115 78.152 1.00 25.08 113 ASN A N 1
ATOM 691 C CA . ASN A 1 113 ? 61.317 1.770 78.452 1.00 24.31 113 ASN A CA 1
ATOM 692 C C . ASN A 1 113 ? 61.234 0.977 77.160 1.00 23.28 113 ASN A C 1
ATOM 693 O O . ASN A 1 113 ? 60.361 0.134 76.982 1.00 20.78 113 ASN A O 1
ATOM 698 N N . PRO A 1 114 ? 62.140 1.270 76.224 1.00 31.08 114 PRO A N 1
ATOM 699 C CA . PRO A 1 114 ? 62.197 0.610 74.917 1.00 31.04 114 PRO A CA 1
ATOM 700 C C . PRO A 1 114 ? 62.124 -0.902 75.032 1.00 31.75 114 PRO A C 1
ATOM 701 O O . PRO A 1 114 ? 62.721 -1.494 75.930 1.00 31.30 114 PRO A O 1
ATOM 705 N N . ASP A 1 115 ? 61.372 -1.520 74.128 1.00 26.22 115 ASP A N 1
ATOM 706 C CA . ASP A 1 115 ? 61.235 -2.977 74.101 1.00 26.34 115 ASP A CA 1
ATOM 707 C C . ASP A 1 115 ? 60.763 -3.354 72.681 1.00 27.45 115 ASP A C 1
ATOM 708 O O . ASP A 1 115 ? 60.210 -2.513 71.969 1.00 26.65 115 ASP A O 1
ATOM 713 N N . TRP A 1 116 ? 60.996 -4.598 72.276 1.00 33.84 116 TRP A N 1
ATOM 714 C CA . TRP A 1 116 ? 60.631 -5.068 70.936 1.00 34.50 116 TRP A CA 1
ATOM 715 C C . TRP A 1 116 ? 60.233 -6.537 70.938 1.00 33.40 116 TRP A C 1
ATOM 716 O O . TRP A 1 116 ? 60.588 -7.281 71.857 1.00 34.15 116 TRP A O 1
ATOM 727 N N . PHE A 1 117 ? 59.496 -6.943 69.901 1.00 33.92 117 PHE A N 1
ATOM 728 C CA . PHE A 1 117 ? 59.107 -8.341 69.716 1.00 33.04 117 PHE A CA 1
ATOM 729 C C . PHE A 1 117 ? 60.268 -8.905 68.917 1.00 33.39 117 PHE A C 1
ATOM 730 O O . PHE A 1 117 ? 60.887 -8.184 68.142 1.00 33.14 117 PHE A O 1
ATOM 738 N N . GLN A 1 118 ? 60.577 -10.177 69.112 1.00 27.16 118 GLN A N 1
ATOM 739 C CA . GLN A 1 118 ? 61.675 -10.811 68.400 1.00 29.37 118 GLN A CA 1
ATOM 740 C C . GLN A 1 118 ? 61.256 -11.461 67.109 1.00 26.80 118 GLN A C 1
ATOM 741 O O . GLN A 1 118 ? 62.105 -11.962 66.384 1.00 28.64 118 GLN A O 1
ATOM 747 N N . GLY A 1 119 ? 59.951 -11.487 66.845 1.00 21.60 119 GLY A N 1
ATOM 748 C CA . GLY A 1 119 ? 59.457 -12.116 65.638 1.00 19.08 119 GLY A CA 1
ATOM 749 C C . GLY A 1 119 ? 57.979 -12.370 65.786 1.00 18.17 119 GLY A C 1
ATOM 750 O O . GLY A 1 119 ? 57.388 -12.112 66.844 1.00 18.06 119 GLY A O 1
ATOM 751 N N . THR A 1 120 ? 57.371 -12.887 64.727 1.00 29.92 120 THR A N 1
ATOM 752 C CA . THR A 1 120 ? 55.951 -13.162 64.733 1.00 29.05 120 THR A CA 1
ATOM 753 C C . THR A 1 120 ? 55.527 -14.135 65.835 1.00 29.70 120 THR A C 1
ATOM 754 O O . THR A 1 120 ? 54.570 -13.870 66.552 1.00 30.50 120 THR A O 1
ATOM 758 N N . ALA A 1 121 ? 56.227 -15.258 65.978 1.00 24.73 121 ALA A N 1
ATOM 759 C CA . ALA A 1 121 ? 55.857 -16.225 67.006 1.00 22.82 121 ALA A CA 1
ATOM 760 C C . ALA A 1 121 ? 56.133 -15.636 68.387 1.00 22.08 121 ALA A C 1
ATOM 761 O O . ALA A 1 121 ? 55.384 -15.879 69.337 1.00 19.61 121 ALA A O 1
ATOM 763 N N . ASP A 1 122 ? 57.207 -14.865 68.493 1.00 22.15 122 ASP A N 1
ATOM 764 C CA . ASP A 1 122 ? 57.543 -14.261 69.787 1.00 22.78 122 ASP A CA 1
ATOM 765 C C . ASP A 1 122 ? 56.416 -13.329 70.222 1.00 21.52 122 ASP A C 1
ATOM 766 O O . ASP A 1 122 ? 55.952 -13.372 71.382 1.00 20.90 122 ASP A O 1
ATOM 771 N N . ALA A 1 123 ? 55.922 -12.519 69.279 1.00 19.41 123 ALA A N 1
ATOM 772 C CA . ALA A 1 123 ? 54.848 -11.573 69.609 1.00 17.05 123 ALA A CA 1
ATOM 773 C C . ALA A 1 123 ? 53.583 -12.307 70.024 1.00 17.39 123 ALA A C 1
ATOM 774 O O . ALA A 1 123 ? 52.917 -11.940 71.014 1.00 17.78 123 ALA A O 1
ATOM 776 N N . VAL A 1 124 ? 53.232 -13.349 69.276 1.00 15.01 124 VAL A N 1
ATOM 777 C CA . VAL A 1 124 ? 52.028 -14.091 69.615 1.00 16.15 124 VAL A CA 1
ATOM 778 C C . VAL A 1 124 ? 52.215 -14.744 70.976 1.00 17.54 124 VAL A C 1
ATOM 779 O O . VAL A 1 124 ? 51.325 -14.713 71.813 1.00 17.46 124 VAL A O 1
ATOM 783 N N . ARG A 1 125 ? 53.384 -15.330 71.196 1.00 20.77 125 ARG A N 1
ATOM 784 C CA . ARG A 1 125 ? 53.617 -15.975 72.479 1.00 21.76 125 ARG A CA 1
ATOM 785 C C . ARG A 1 125 ? 53.493 -15.015 73.669 1.00 22.22 125 ARG A C 1
ATOM 786 O O . ARG A 1 125 ? 52.920 -15.368 74.686 1.00 19.96 125 ARG A O 1
ATOM 794 N N . GLN A 1 126 ? 53.994 -13.789 73.537 1.00 26.64 126 GLN A N 1
ATOM 795 C CA . GLN A 1 126 ? 53.914 -12.852 74.658 1.00 27.35 126 GLN A CA 1
ATOM 796 C C . GLN A 1 126 ? 52.501 -12.545 75.125 1.00 26.10 126 GLN A C 1
ATOM 797 O O . GLN A 1 126 ? 52.309 -12.151 76.265 1.00 24.43 126 GLN A O 1
ATOM 803 N N . TYR A 1 127 ? 51.508 -12.724 74.255 1.00 24.40 127 TYR A N 1
ATOM 804 C CA . TYR A 1 127 ? 50.132 -12.441 74.649 1.00 24.01 127 TYR A CA 1
ATOM 805 C C . TYR A 1 127 ? 49.236 -13.671 74.553 1.00 24.62 127 TYR A C 1
ATOM 806 O O . TYR A 1 127 ? 48.011 -13.551 74.588 1.00 23.35 127 TYR A O 1
ATOM 815 N N . LEU A 1 128 ? 49.846 -14.852 74.433 1.00 26.27 128 LEU A N 1
ATOM 816 C CA . LEU A 1 128 ? 49.075 -16.078 74.306 1.00 27.99 128 LEU A CA 1
ATOM 817 C C . LEU A 1 128 ? 48.075 -16.244 75.435 1.00 26.64 128 LEU A C 1
ATOM 818 O O . LEU A 1 128 ? 46.952 -16.699 75.209 1.00 26.45 128 LEU A O 1
ATOM 823 N N . TRP A 1 129 ? 48.490 -15.845 76.637 1.00 21.64 129 TRP A N 1
ATOM 824 C CA . TRP A 1 129 ? 47.693 -15.929 77.851 1.00 22.74 129 TRP A CA 1
ATOM 825 C C . TRP A 1 129 ? 46.389 -15.152 77.696 1.00 21.99 129 TRP A C 1
ATOM 826 O O . TRP A 1 129 ? 45.372 -15.489 78.310 1.00 22.69 129 TRP A O 1
ATOM 837 N N . LEU A 1 130 ? 46.415 -14.100 76.886 1.00 20.76 130 LEU A N 1
ATOM 838 C CA . LEU A 1 130 ? 45.203 -13.326 76.664 1.00 19.05 130 LEU A CA 1
ATOM 839 C C . LEU A 1 130 ? 44.370 -13.941 75.516 1.00 18.61 130 LEU A C 1
ATOM 840 O O . LEU A 1 130 ? 43.149 -14.018 75.581 1.00 14.49 130 LEU A O 1
ATOM 845 N N . PHE A 1 131 ? 45.026 -14.378 74.456 1.00 21.75 131 PHE A N 1
ATOM 846 C CA . PHE A 1 131 ? 44.286 -15.008 73.359 1.00 24.10 131 PHE A CA 1
ATOM 847 C C . PHE A 1 131 ? 43.575 -16.281 73.894 1.00 26.09 131 PHE A C 1
ATOM 848 O O . PHE A 1 131 ? 42.496 -16.655 73.417 1.00 26.07 131 PHE A O 1
ATOM 856 N N . GLU A 1 132 ? 44.190 -16.934 74.882 1.00 30.93 132 GLU A N 1
ATOM 857 C CA . GLU A 1 132 ? 43.606 -18.138 75.465 1.00 32.12 132 GLU A CA 1
ATOM 858 C C . GLU A 1 132 ? 42.316 -17.882 76.226 1.00 31.74 132 GLU A C 1
ATOM 859 O O . GLU A 1 132 ? 41.487 -18.786 76.345 1.00 33.41 132 GLU A O 1
ATOM 865 N N . GLU A 1 133 ? 42.130 -16.662 76.740 1.00 24.71 133 GLU A N 1
ATOM 866 C CA . GLU A 1 133 ? 40.905 -16.346 77.468 1.00 24.02 133 GLU A CA 1
ATOM 867 C C . GLU A 1 133 ? 39.690 -16.299 76.548 1.00 23.91 133 GLU A C 1
ATOM 868 O O . GLU A 1 133 ? 38.554 -16.228 77.002 1.00 25.86 133 GLU A O 1
ATOM 874 N N . HIS A 1 134 ? 39.931 -16.335 75.250 1.00 24.97 134 HIS A N 1
ATOM 875 C CA . HIS A 1 134 ? 38.836 -16.279 74.303 1.00 25.69 134 HIS A CA 1
ATOM 876 C C . HIS A 1 134 ? 38.380 -17.673 73.893 1.00 25.85 134 HIS A C 1
ATOM 877 O O . HIS A 1 134 ? 39.197 -18.576 73.640 1.00 25.41 134 HIS A O 1
ATOM 884 N N . THR A 1 135 ? 37.065 -17.832 73.830 1.00 24.84 135 THR A N 1
ATOM 885 C CA . THR A 1 135 ? 36.483 -19.092 73.419 1.00 24.95 135 THR A CA 1
ATOM 886 C C . THR A 1 135 ? 36.334 -19.105 71.895 1.00 22.55 135 THR A C 1
ATOM 887 O O . THR A 1 135 ? 35.301 -18.743 71.364 1.00 21.39 135 THR A O 1
ATOM 891 N N . VAL A 1 136 ? 37.377 -19.522 71.199 1.00 22.64 136 VAL A N 1
ATOM 892 C CA . VAL A 1 136 ? 37.338 -19.565 69.739 1.00 19.86 136 VAL A CA 1
ATOM 893 C C . VAL A 1 136 ? 37.951 -20.886 69.303 1.00 21.20 136 VAL A C 1
ATOM 894 O O . VAL A 1 136 ? 38.630 -21.543 70.088 1.00 20.72 136 VAL A O 1
ATOM 898 N N . LEU A 1 137 ? 37.738 -21.252 68.045 1.00 22.28 137 LEU A N 1
ATOM 899 C CA . LEU A 1 137 ? 38.253 -22.505 67.520 1.00 21.84 137 LEU A CA 1
ATOM 900 C C . LEU A 1 137 ? 39.575 -22.345 66.812 1.00 20.65 137 LEU A C 1
ATOM 901 O O . LEU A 1 137 ? 40.394 -23.255 66.801 1.00 19.64 137 LEU A O 1
ATOM 906 N N . GLU A 1 138 ? 39.788 -21.180 66.218 1.00 21.53 138 GLU A N 1
ATOM 907 C CA . GLU A 1 138 ? 41.021 -20.937 65.505 1.00 21.57 138 GLU A CA 1
ATOM 908 C C . GLU A 1 138 ? 41.489 -19.499 65.618 1.00 20.83 138 GLU A C 1
ATOM 909 O O . GLU A 1 138 ? 40.709 -18.588 65.882 1.00 22.14 138 GLU A O 1
ATOM 915 N N . TYR A 1 139 ? 42.777 -19.319 65.395 1.00 17.89 139 TYR A N 1
ATOM 916 C CA . TYR A 1 139 ? 43.412 -18.010 65.371 1.00 18.94 139 TYR A CA 1
ATOM 917 C C . TYR A 1 139 ? 43.745 -17.803 63.889 1.00 16.48 139 TYR A C 1
ATOM 918 O O . TYR A 1 139 ? 44.252 -18.718 63.231 1.00 16.98 139 TYR A O 1
ATOM 927 N N . LEU A 1 140 ? 43.431 -16.621 63.365 1.00 15.40 140 LEU A N 1
ATOM 928 C CA . LEU A 1 140 ? 43.747 -16.231 61.989 1.00 13.55 140 LEU A CA 1
ATOM 929 C C . LEU A 1 140 ? 44.931 -15.288 62.168 1.00 13.27 140 LEU A C 1
ATOM 930 O O . LEU A 1 140 ? 44.776 -14.201 62.722 1.00 14.82 140 LEU A O 1
ATOM 935 N N . ILE A 1 141 ? 46.111 -15.707 61.730 1.00 16.33 141 ILE A N 1
ATOM 936 C CA . ILE A 1 141 ? 47.312 -14.903 61.866 1.00 17.43 141 ILE A CA 1
ATOM 937 C C . ILE A 1 141 ? 47.619 -14.158 60.570 1.00 17.56 141 ILE A C 1
ATOM 938 O O . ILE A 1 141 ? 47.788 -14.790 59.534 1.00 17.27 141 ILE A O 1
ATOM 943 N N . LEU A 1 142 ? 47.703 -12.830 60.611 1.00 19.85 142 LEU A N 1
ATOM 944 C CA . LEU A 1 142 ? 48.000 -12.065 59.387 1.00 19.94 142 LEU A CA 1
ATOM 945 C C . LEU A 1 142 ? 49.218 -11.226 59.659 1.00 20.90 142 LEU A C 1
ATOM 946 O O . LEU A 1 142 ? 49.149 -10.202 60.346 1.00 22.66 142 LEU A O 1
ATOM 951 N N . ALA A 1 143 ? 50.340 -11.659 59.104 1.00 21.73 143 ALA A N 1
ATOM 952 C CA . ALA A 1 143 ? 51.611 -10.999 59.335 1.00 24.25 143 ALA A CA 1
ATOM 953 C C . ALA A 1 143 ? 52.164 -10.185 58.184 1.00 26.71 143 ALA A C 1
ATOM 954 O O . ALA A 1 143 ? 52.116 -10.617 57.040 1.00 28.52 143 ALA A O 1
ATOM 956 N N . GLY A 1 144 ? 52.701 -9.014 58.506 1.00 29.63 144 GLY A N 1
ATOM 957 C CA . GLY A 1 144 ? 53.312 -8.163 57.497 1.00 30.88 144 GLY A CA 1
ATOM 958 C C . GLY A 1 144 ? 52.410 -7.152 56.831 1.00 31.83 144 GLY A C 1
ATOM 959 O O . GLY A 1 144 ? 51.217 -7.105 57.110 1.00 32.12 144 GLY A O 1
ATOM 960 N N . ASP A 1 145 ? 52.988 -6.348 55.939 1.00 32.75 145 ASP A N 1
ATOM 961 C CA . ASP A 1 145 ? 52.240 -5.322 55.228 1.00 33.92 145 ASP A CA 1
ATOM 962 C C . ASP A 1 145 ? 52.205 -5.625 53.744 1.00 33.38 145 ASP A C 1
ATOM 963 O O . ASP A 1 145 ? 53.226 -5.550 53.045 1.00 33.65 145 ASP A O 1
ATOM 968 N N . HIS A 1 146 ? 51.018 -5.972 53.270 1.00 34.81 146 HIS A N 1
ATOM 969 C CA . HIS A 1 146 ? 50.821 -6.304 51.874 1.00 36.09 146 HIS A CA 1
ATOM 970 C C . HIS A 1 146 ? 49.514 -5.720 51.390 1.00 35.75 146 HIS A C 1
ATOM 971 O O . HIS A 1 146 ? 48.533 -5.606 52.141 1.00 33.68 146 HIS A O 1
ATOM 978 N N . LEU A 1 147 ? 49.499 -5.338 50.126 1.00 29.38 147 LEU A N 1
ATOM 979 C CA . LEU A 1 147 ? 48.304 -4.768 49.572 1.00 28.06 147 LEU A CA 1
ATOM 980 C C . LEU A 1 147 ? 47.590 -5.959 48.963 1.00 26.85 147 LEU A C 1
ATOM 981 O O . LEU A 1 147 ? 48.154 -6.644 48.113 1.00 25.58 147 LEU A O 1
ATOM 986 N N . TYR A 1 148 ? 46.366 -6.223 49.410 1.00 31.47 148 TYR A N 1
ATOM 987 C CA . TYR A 1 148 ? 45.609 -7.344 48.886 1.00 29.89 148 TYR A CA 1
ATOM 988 C C . TYR A 1 148 ? 44.238 -7.431 49.546 1.00 29.41 148 TYR A C 1
ATOM 989 O O . TYR A 1 148 ? 44.011 -6.850 50.605 1.00 32.89 148 TYR A O 1
ATOM 998 N N . ARG A 1 149 ? 43.334 -8.162 48.906 1.00 27.19 149 ARG A N 1
ATOM 999 C CA . ARG A 1 149 ? 41.988 -8.371 49.410 1.00 28.10 149 ARG A CA 1
ATOM 1000 C C . ARG A 1 149 ? 41.798 -9.890 49.446 1.00 28.45 149 ARG A C 1
ATOM 1001 O O . ARG A 1 149 ? 42.186 -10.600 48.505 1.00 27.34 149 ARG A O 1
ATOM 1009 N N . MET A 1 150 ? 41.237 -10.393 50.539 1.00 23.95 150 MET A N 1
ATOM 1010 C CA . MET A 1 150 ? 40.997 -11.827 50.676 1.00 23.89 150 MET A CA 1
ATOM 1011 C C . MET A 1 150 ? 39.809 -12.075 51.592 1.00 25.80 150 MET A C 1
ATOM 1012 O O . MET A 1 150 ? 39.569 -11.332 52.560 1.00 25.84 150 MET A O 1
ATOM 1017 N N . ASP A 1 151 ? 39.049 -13.102 51.251 1.00 25.34 151 ASP A N 1
ATOM 1018 C CA . ASP A 1 151 ? 37.904 -13.508 52.037 1.00 27.15 151 ASP A CA 1
ATOM 1019 C C . ASP A 1 151 ? 38.381 -14.741 52.795 1.00 26.13 151 ASP A C 1
ATOM 1020 O O . ASP A 1 151 ? 38.435 -15.835 52.254 1.00 26.35 151 ASP A O 1
ATOM 1025 N N . TYR A 1 152 ? 38.744 -14.538 54.049 1.00 27.49 152 TYR A N 1
ATOM 1026 C CA . TYR A 1 152 ? 39.227 -15.610 54.901 1.00 27.08 152 TYR A CA 1
ATOM 1027 C C . TYR A 1 152 ? 38.241 -16.719 55.240 1.00 27.30 152 TYR A C 1
ATOM 1028 O O . TYR A 1 152 ? 38.655 -17.743 55.769 1.00 26.32 152 TYR A O 1
ATOM 1037 N N . GLU A 1 153 ? 36.952 -16.543 54.947 1.00 24.89 153 GLU A N 1
ATOM 1038 C CA . GLU A 1 153 ? 35.987 -17.587 55.292 1.00 26.09 153 GLU A CA 1
ATOM 1039 C C . GLU A 1 153 ? 36.198 -18.909 54.561 1.00 24.97 153 GLU A C 1
ATOM 1040 O O . GLU A 1 153 ? 36.141 -19.965 55.184 1.00 22.61 153 GLU A O 1
ATOM 1046 N N . LYS A 1 154 ? 36.434 -18.863 53.256 1.00 28.84 154 LYS A N 1
ATOM 1047 C CA . LYS A 1 154 ? 36.685 -20.081 52.492 1.00 31.88 154 LYS A CA 1
ATOM 1048 C C . LYS A 1 154 ? 37.989 -20.729 52.984 1.00 30.19 154 LYS A C 1
ATOM 1049 O O . LYS A 1 154 ? 38.104 -21.966 53.008 1.00 30.60 154 LYS A O 1
ATOM 1055 N N . PHE A 1 155 ? 38.946 -19.882 53.379 1.00 25.36 155 PHE A N 1
ATOM 1056 C CA . PHE A 1 155 ? 40.256 -20.295 53.907 1.00 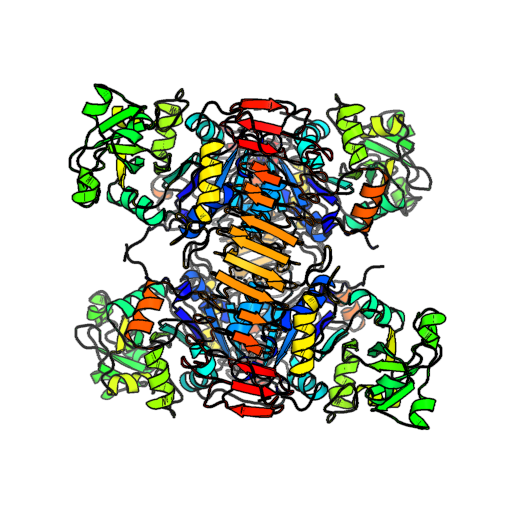23.56 155 PHE A CA 1
ATOM 1057 C C . PHE A 1 155 ? 39.997 -21.114 55.171 1.00 22.71 155 PHE A C 1
ATOM 1058 O O . PHE A 1 155 ? 40.418 -22.264 55.262 1.00 22.73 155 PHE A O 1
ATOM 1066 N N . ILE A 1 156 ? 39.278 -20.530 56.133 1.00 23.78 156 ILE A N 1
ATOM 1067 C CA . ILE A 1 156 ? 38.950 -21.196 57.399 1.00 23.08 156 ILE A CA 1
ATOM 1068 C C . ILE A 1 156 ? 38.051 -22.430 57.205 1.00 23.91 156 ILE A C 1
ATOM 1069 O O . ILE A 1 156 ? 38.201 -23.461 57.876 1.00 20.66 156 ILE A O 1
ATOM 1074 N N . GLN A 1 157 ? 37.092 -22.323 56.303 1.00 21.51 157 GLN A N 1
ATOM 1075 C CA . GLN A 1 157 ? 36.241 -23.465 56.023 1.00 24.41 157 GLN A CA 1
ATOM 1076 C C . GLN A 1 157 ? 37.155 -24.619 55.565 1.00 23.81 157 GLN A C 1
ATOM 1077 O O . GLN A 1 157 ? 37.023 -25.752 56.047 1.00 22.35 157 GLN A O 1
ATOM 1083 N N . ALA A 1 158 ? 38.096 -24.332 54.664 1.00 31.13 158 ALA A N 1
ATOM 1084 C CA . ALA A 1 158 ? 39.033 -25.357 54.193 1.00 31.02 158 ALA A CA 1
ATOM 1085 C C . ALA A 1 158 ? 39.744 -25.993 55.380 1.00 32.81 158 ALA A C 1
ATOM 1086 O O . ALA A 1 158 ? 39.905 -27.218 55.458 1.00 34.35 158 ALA A O 1
ATOM 1088 N N . HIS A 1 159 ? 40.185 -25.143 56.298 1.00 29.25 159 HIS A N 1
ATOM 1089 C CA . HIS A 1 159 ? 40.885 -25.596 57.481 1.00 26.87 159 HIS A CA 1
ATOM 1090 C C . HIS A 1 159 ? 40.044 -26.618 58.246 1.00 26.93 159 HIS A C 1
ATOM 1091 O O . HIS A 1 159 ? 40.549 -27.667 58.628 1.00 27.15 159 HIS A O 1
ATOM 1098 N N . ARG A 1 160 ? 38.775 -26.310 58.484 1.00 23.16 160 ARG A N 1
ATOM 1099 C CA . ARG A 1 160 ? 37.880 -27.223 59.215 1.00 22.72 160 ARG A CA 1
ATOM 1100 C C . ARG A 1 160 ? 37.553 -28.510 58.417 1.00 24.40 160 ARG A C 1
ATOM 1101 O O . ARG A 1 160 ? 37.478 -29.616 58.975 1.00 20.30 160 ARG A O 1
ATOM 1109 N N . GLU A 1 161 ? 37.367 -28.374 57.113 1.00 34.26 161 GLU A N 1
ATOM 1110 C CA . GLU A 1 161 ? 37.048 -29.544 56.314 1.00 37.38 161 GLU A CA 1
ATOM 1111 C C . GLU A 1 161 ? 38.225 -30.511 56.174 1.00 37.80 161 GLU A C 1
ATOM 1112 O O . GLU A 1 161 ? 38.030 -31.723 56.091 1.00 37.06 161 GLU A O 1
ATOM 1118 N N . THR A 1 162 ? 39.451 -29.998 56.168 1.00 32.48 162 THR A N 1
ATOM 1119 C CA . THR A 1 162 ? 40.615 -30.881 56.047 1.00 30.62 162 THR A CA 1
ATOM 1120 C C . THR A 1 162 ? 41.119 -31.321 57.414 1.00 30.27 162 THR A C 1
ATOM 1121 O O . THR A 1 162 ? 42.134 -32.018 57.522 1.00 30.26 162 THR A O 1
ATOM 1125 N N . ASP A 1 163 ? 40.411 -30.898 58.456 1.00 30.59 163 ASP A N 1
ATOM 1126 C CA . ASP A 1 163 ? 40.795 -31.204 59.823 1.00 30.93 163 ASP A CA 1
ATOM 1127 C C . ASP A 1 163 ? 42.269 -30.843 59.989 1.00 27.88 163 ASP A C 1
ATOM 1128 O O . ASP A 1 163 ? 43.024 -31.552 60.646 1.00 25.24 163 ASP A O 1
ATOM 1133 N N . ALA A 1 164 ? 42.674 -29.742 59.363 1.00 24.13 164 ALA A N 1
ATOM 1134 C CA . ALA A 1 164 ? 44.049 -29.263 59.457 1.00 22.41 164 ALA A CA 1
ATOM 1135 C C . ALA A 1 164 ? 44.323 -28.715 60.859 1.00 21.80 164 ALA A C 1
ATOM 1136 O O . ALA A 1 164 ? 43.400 -28.302 61.549 1.00 21.88 164 ALA A O 1
ATOM 1138 N N . ASP A 1 165 ? 45.592 -28.721 61.267 1.00 24.69 165 ASP A N 1
ATOM 1139 C CA . ASP A 1 165 ? 46.008 -28.148 62.547 1.00 25.10 165 ASP A CA 1
ATOM 1140 C C . ASP A 1 165 ? 46.434 -26.720 62.207 1.00 23.51 165 ASP A C 1
ATOM 1141 O O . ASP A 1 165 ? 46.223 -25.801 62.988 1.00 21.39 165 ASP A O 1
ATOM 1146 N N . ILE A 1 166 ? 47.049 -26.577 61.033 1.00 23.61 166 ILE A N 1
ATOM 1147 C CA . ILE A 1 166 ? 47.503 -25.296 60.504 1.00 24.30 166 ILE A CA 1
ATOM 1148 C C . ILE A 1 166 ? 47.264 -25.263 58.997 1.00 23.54 166 ILE A C 1
ATOM 1149 O O . ILE A 1 166 ? 47.631 -26.207 58.289 1.00 25.01 166 ILE A O 1
ATOM 1154 N N . THR A 1 167 ? 46.633 -24.187 58.506 1.00 19.20 167 THR A N 1
ATOM 1155 C CA . THR A 1 167 ? 46.443 -24.027 57.065 1.00 17.67 167 THR A CA 1
ATOM 1156 C C . THR A 1 167 ? 47.284 -22.793 56.676 1.00 18.08 167 THR A C 1
ATOM 1157 O O . THR A 1 167 ? 47.229 -21.716 57.318 1.00 18.99 167 THR A O 1
ATOM 1161 N N . VAL A 1 168 ? 48.061 -22.966 55.613 1.00 19.06 168 VAL A N 1
ATOM 1162 C CA . VAL A 1 168 ? 48.970 -21.956 55.120 1.00 19.61 168 VAL A CA 1
ATOM 1163 C C . VAL A 1 168 ? 48.522 -21.515 53.732 1.00 20.50 168 VAL A C 1
ATOM 1164 O O . VAL A 1 168 ? 48.309 -22.362 52.840 1.00 21.29 168 VAL A O 1
ATOM 1168 N N . ALA A 1 169 ? 48.356 -20.205 53.546 1.00 23.38 169 ALA A N 1
ATOM 1169 C CA . ALA A 1 169 ? 47.972 -19.678 52.232 1.00 24.43 169 ALA A CA 1
ATOM 1170 C C . ALA A 1 169 ? 49.228 -19.849 51.370 1.00 25.28 169 ALA A C 1
ATOM 1171 O O . ALA A 1 169 ? 50.329 -19.511 51.798 1.00 24.72 169 ALA A O 1
ATOM 1173 N N . ALA A 1 170 ? 49.072 -20.394 50.171 1.00 25.98 170 ALA A N 1
ATOM 1174 C CA . ALA A 1 170 ? 50.220 -20.611 49.302 1.00 27.75 170 ALA A CA 1
ATOM 1175 C C . ALA A 1 170 ? 50.159 -19.736 48.045 1.00 28.08 170 ALA A C 1
ATOM 1176 O O . ALA A 1 170 ? 49.159 -19.704 47.328 1.00 29.70 170 ALA A O 1
ATOM 1178 N N . LEU A 1 171 ? 51.234 -19.018 47.776 1.00 22.86 171 LEU A N 1
ATOM 1179 C CA . LEU A 1 171 ? 51.277 -18.134 46.620 1.00 25.14 171 LEU A CA 1
ATOM 1180 C C . LEU A 1 171 ? 52.142 -18.762 45.540 1.00 26.57 171 LEU A C 1
ATOM 1181 O O . LEU A 1 171 ? 53.354 -18.926 45.724 1.00 23.79 171 LEU A O 1
ATOM 1186 N N . PRO A 1 172 ? 51.534 -19.137 44.402 1.00 34.36 172 PRO A N 1
ATOM 1187 C CA . PRO A 1 172 ? 52.328 -19.741 43.335 1.00 34.73 172 PRO A CA 1
ATOM 1188 C C . PRO A 1 172 ? 53.206 -18.704 42.650 1.00 34.75 172 PRO A C 1
ATOM 1189 O O . PRO A 1 172 ? 52.783 -17.580 42.424 1.00 38.15 172 PRO A O 1
ATOM 1193 N N . MET A 1 173 ? 54.442 -19.079 42.348 1.00 30.48 173 MET A N 1
ATOM 1194 C CA . MET A 1 173 ? 55.359 -18.173 41.673 1.00 30.53 173 MET A CA 1
ATOM 1195 C C . MET A 1 173 ? 56.322 -18.930 40.780 1.00 31.84 173 MET A C 1
ATOM 1196 O O . MET A 1 173 ? 56.407 -20.154 40.839 1.00 27.47 173 MET A O 1
ATOM 1201 N N . ASP A 1 174 ? 57.034 -18.197 39.935 1.00 32.63 174 ASP A N 1
ATOM 1202 C CA . ASP A 1 174 ? 57.998 -18.810 39.033 1.00 36.25 174 ASP A CA 1
ATOM 1203 C C . ASP A 1 174 ? 59.334 -19.016 39.768 1.00 37.56 174 ASP A C 1
ATOM 1204 O O . ASP A 1 174 ? 59.514 -18.520 40.881 1.00 37.39 174 ASP A O 1
ATOM 1209 N N . GLU A 1 175 ? 60.257 -19.744 39.139 1.00 48.51 175 GLU A N 1
ATOM 1210 C CA . GLU A 1 175 ? 61.570 -20.033 39.718 1.00 50.30 175 GLU A CA 1
ATOM 1211 C C . GLU A 1 175 ? 62.377 -18.781 40.067 1.00 49.87 175 GLU A C 1
ATOM 1212 O O . GLU A 1 175 ? 63.141 -18.772 41.033 1.00 50.10 175 GLU A O 1
ATOM 1218 N N . LYS A 1 176 ? 62.195 -17.719 39.297 1.00 43.07 176 LYS A N 1
ATOM 1219 C CA . LYS A 1 176 ? 62.943 -16.489 39.530 1.00 44.08 176 LYS A CA 1
ATOM 1220 C C . LYS A 1 176 ? 62.508 -15.747 40.799 1.00 42.23 176 LYS A C 1
ATOM 1221 O O . LYS A 1 176 ? 63.330 -15.185 41.530 1.00 43.03 176 LYS A O 1
ATOM 1227 N N . ARG A 1 177 ? 61.212 -15.751 41.069 1.00 46.31 177 ARG A N 1
ATOM 1228 C CA . ARG A 1 177 ? 60.701 -15.063 42.238 1.00 44.20 177 ARG A CA 1
ATOM 1229 C C . ARG A 1 177 ? 60.861 -15.943 43.463 1.00 40.59 177 ARG A C 1
ATOM 1230 O O . ARG A 1 177 ? 61.076 -15.451 44.557 1.00 38.80 177 ARG A O 1
ATOM 1238 N N . ALA A 1 178 ? 60.776 -17.250 43.246 1.00 31.70 178 ALA A N 1
ATOM 1239 C CA . ALA A 1 178 ? 60.836 -18.246 44.307 1.00 30.90 178 ALA A CA 1
ATOM 1240 C C . ALA A 1 178 ? 62.008 -18.179 45.287 1.00 29.51 178 ALA A C 1
ATOM 1241 O O . ALA A 1 178 ? 61.821 -18.356 46.489 1.00 29.49 178 ALA A O 1
ATOM 1243 N N . THR A 1 179 ? 63.214 -17.940 44.791 1.00 34.74 179 THR A N 1
ATOM 1244 C CA . THR A 1 179 ? 64.373 -17.885 45.678 1.00 34.02 179 THR A CA 1
ATOM 1245 C C . THR A 1 179 ? 64.277 -16.889 46.839 1.00 33.59 179 THR A C 1
ATOM 1246 O O . THR A 1 179 ? 65.091 -16.923 47.761 1.00 33.41 179 THR A O 1
ATOM 1250 N N . ALA A 1 180 ? 63.286 -16.009 46.820 1.00 30.81 180 ALA A N 1
ATOM 1251 C CA . ALA A 1 180 ? 63.187 -14.995 47.865 1.00 30.92 180 ALA A CA 1
ATOM 1252 C C . ALA A 1 180 ? 62.233 -15.312 48.979 1.00 30.08 180 ALA A C 1
ATOM 1253 O O . ALA A 1 180 ? 62.191 -14.594 49.966 1.00 31.01 180 ALA A O 1
ATOM 1255 N N . PHE A 1 181 ? 61.477 -16.391 48.834 1.00 29.82 181 PHE A N 1
ATOM 1256 C CA . PHE A 1 181 ? 60.488 -16.747 49.845 1.00 30.07 181 PHE A CA 1
ATOM 1257 C C . PHE A 1 181 ? 60.708 -18.081 50.525 1.00 28.79 181 PHE A C 1
ATOM 1258 O O . PHE A 1 181 ? 61.645 -18.827 50.202 1.00 28.05 181 PHE A O 1
ATOM 1266 N N . GLY A 1 182 ? 59.823 -18.368 51.480 1.00 25.81 182 GLY A N 1
ATOM 1267 C CA . GLY A 1 182 ? 59.857 -19.636 52.172 1.00 24.30 182 GLY A CA 1
ATOM 1268 C C . GLY A 1 182 ? 58.943 -20.490 51.326 1.00 24.21 182 GLY A C 1
ATOM 1269 O O . GLY A 1 182 ? 57.758 -20.193 51.201 1.00 24.78 182 GLY A O 1
ATOM 1270 N N . LEU A 1 183 ? 59.483 -21.542 50.728 1.00 26.37 183 LEU A N 1
ATOM 1271 C CA . LEU A 1 183 ? 58.689 -22.415 49.875 1.00 25.14 183 LEU A CA 1
ATOM 1272 C C . LEU A 1 183 ? 58.207 -23.658 50.614 1.00 25.94 183 LEU A C 1
ATOM 1273 O O . LEU A 1 183 ? 58.733 -24.034 51.672 1.00 24.37 183 LEU A O 1
ATOM 1278 N N . MET A 1 184 ? 57.182 -24.282 50.051 1.00 20.62 184 MET A N 1
ATOM 1279 C CA . MET A 1 184 ? 56.584 -25.467 50.633 1.00 23.09 184 MET A CA 1
ATOM 1280 C C . MET A 1 184 ? 56.496 -26.550 49.573 1.00 24.14 184 MET A C 1
ATOM 1281 O O . MET A 1 184 ? 56.481 -26.253 48.379 1.00 23.74 184 MET A O 1
ATOM 1286 N N . LYS A 1 185 ? 56.452 -27.796 50.031 1.00 28.29 185 LYS A N 1
ATOM 1287 C CA . LYS A 1 185 ? 56.352 -28.964 49.173 1.00 32.59 185 LYS A CA 1
ATOM 1288 C C . LYS A 1 185 ? 55.165 -29.736 49.725 1.00 32.80 185 LYS A C 1
ATOM 1289 O O . LYS A 1 185 ? 55.117 -30.034 50.921 1.00 33.51 185 LYS A O 1
ATOM 1295 N N . ILE A 1 186 ? 54.212 -30.047 48.856 1.00 31.13 186 ILE A N 1
ATOM 1296 C CA . ILE A 1 186 ? 52.992 -30.756 49.238 1.00 32.13 186 ILE A CA 1
ATOM 1297 C C . ILE A 1 186 ? 52.905 -32.165 48.655 1.00 35.46 186 ILE A C 1
ATOM 1298 O O . ILE A 1 186 ? 53.636 -32.507 47.730 1.00 36.48 186 ILE A O 1
ATOM 1303 N N . ASP A 1 187 ? 52.004 -32.982 49.196 1.00 37.14 187 ASP A N 1
ATOM 1304 C CA . ASP A 1 187 ? 51.807 -34.316 48.652 1.00 39.76 187 ASP A CA 1
ATOM 1305 C C . ASP A 1 187 ? 50.620 -34.188 47.687 1.00 43.33 187 ASP A C 1
ATOM 1306 O O . ASP A 1 187 ? 50.297 -33.075 47.258 1.00 43.84 187 ASP A O 1
ATOM 1311 N N . GLU A 1 188 ? 49.958 -35.289 47.348 1.00 45.19 188 GLU A N 1
ATOM 1312 C CA . GLU A 1 188 ? 48.847 -35.218 46.394 1.00 46.76 188 GLU A CA 1
ATOM 1313 C C . GLU A 1 188 ? 47.561 -34.601 46.933 1.00 44.75 188 GLU A C 1
ATOM 1314 O O . GLU A 1 188 ? 46.757 -34.084 46.166 1.00 43.12 188 GLU A O 1
ATOM 1320 N N . GLU A 1 189 ? 47.359 -34.661 48.243 1.00 48.85 189 GLU A N 1
ATOM 1321 C CA . GLU A 1 189 ? 46.156 -34.091 48.840 1.00 48.53 189 GLU A CA 1
ATOM 1322 C C . GLU A 1 189 ? 46.340 -32.651 49.300 1.00 44.55 189 GLU A C 1
ATOM 1323 O O . GLU A 1 189 ? 45.532 -32.149 50.074 1.00 44.25 189 GLU A O 1
ATOM 1329 N N . GLY A 1 190 ? 47.392 -31.984 48.834 1.00 36.63 190 GLY A N 1
ATOM 1330 C CA . GLY A 1 190 ? 47.626 -30.619 49.266 1.00 33.85 190 GLY A CA 1
ATOM 1331 C C . GLY A 1 190 ? 48.237 -30.498 50.661 1.00 31.97 190 GLY A C 1
ATOM 1332 O O . GLY A 1 190 ? 48.481 -29.396 51.134 1.00 30.72 190 GLY A O 1
ATOM 1333 N N . ARG A 1 191 ? 48.481 -31.611 51.341 1.00 34.89 191 ARG A N 1
ATOM 1334 C CA . ARG A 1 191 ? 49.087 -31.520 52.654 1.00 33.40 191 ARG A CA 1
ATOM 1335 C C . ARG A 1 191 ? 50.562 -31.135 52.512 1.00 32.36 191 ARG A C 1
ATOM 1336 O O . ARG A 1 191 ? 51.253 -31.651 51.637 1.00 32.78 191 ARG A O 1
ATOM 1344 N N . ILE A 1 192 ? 51.040 -30.226 53.364 1.00 26.45 192 ILE A N 1
ATOM 1345 C CA . ILE A 1 192 ? 52.430 -29.798 53.306 1.00 24.55 192 ILE A CA 1
ATOM 1346 C C . ILE A 1 192 ? 53.370 -30.784 54.011 1.00 25.99 192 ILE A C 1
ATOM 1347 O O . ILE A 1 192 ? 53.152 -31.155 55.171 1.00 23.87 192 ILE A O 1
ATOM 1352 N N . ILE A 1 193 ? 54.426 -31.177 53.299 1.00 34.83 193 ILE A N 1
ATOM 1353 C CA . ILE A 1 193 ? 55.382 -32.152 53.812 1.00 36.17 193 ILE A CA 1
ATOM 1354 C C . ILE A 1 193 ? 56.798 -31.623 54.048 1.00 35.78 193 ILE A C 1
ATOM 1355 O O . ILE A 1 193 ? 57.564 -32.229 54.789 1.00 34.14 193 ILE A O 1
ATOM 1360 N N . GLU A 1 194 ? 57.162 -30.511 53.416 1.00 32.29 194 GLU A N 1
ATOM 1361 C CA . GLU A 1 194 ? 58.491 -29.941 53.645 1.00 32.16 194 GLU A CA 1
ATOM 1362 C C . GLU A 1 194 ? 58.556 -28.433 53.343 1.00 31.29 194 GLU A C 1
ATOM 1363 O O . GLU A 1 194 ? 57.749 -27.916 52.572 1.00 30.64 194 GLU A O 1
ATOM 1369 N N . PHE A 1 195 ? 59.506 -27.735 53.969 1.00 26.83 195 PHE A N 1
ATOM 1370 C CA . PHE A 1 195 ? 59.702 -26.295 53.754 1.00 24.35 195 PHE A CA 1
ATOM 1371 C C . PHE A 1 195 ? 61.148 -26.032 53.428 1.00 24.94 195 PHE A C 1
ATOM 1372 O O . PHE A 1 195 ? 62.024 -26.840 53.775 1.00 24.46 195 PHE A O 1
ATOM 1380 N N . ALA A 1 196 ? 61.398 -24.892 52.778 1.00 26.35 196 ALA A N 1
ATOM 1381 C CA . ALA A 1 196 ? 62.749 -24.473 52.421 1.00 25.81 196 ALA A CA 1
ATOM 1382 C C . ALA A 1 196 ? 62.765 -22.938 52.417 1.00 26.19 196 ALA A C 1
ATOM 1383 O O . ALA A 1 196 ? 62.071 -22.304 51.606 1.00 24.28 196 ALA A O 1
ATOM 1385 N N . GLU A 1 197 ? 63.541 -22.360 53.337 1.00 25.78 197 GLU A N 1
ATOM 1386 C CA . GLU A 1 197 ? 63.665 -20.918 53.483 1.00 27.07 197 GLU A CA 1
ATOM 1387 C C . GLU A 1 197 ? 64.580 -20.306 52.414 1.00 26.46 197 GLU A C 1
ATOM 1388 O O . GLU A 1 197 ? 65.775 -20.578 52.394 1.00 22.76 197 GLU A O 1
ATOM 1394 N N . LYS A 1 198 ? 64.020 -19.484 51.527 1.00 26.35 198 LYS A N 1
ATOM 1395 C CA . LYS A 1 198 ? 64.807 -18.843 50.463 1.00 27.57 198 LYS A CA 1
ATOM 1396 C C . LYS A 1 198 ? 65.824 -19.790 49.818 1.00 26.89 198 LYS A C 1
ATOM 1397 O O . LYS A 1 198 ? 67.034 -19.505 49.775 1.00 27.18 198 LYS A O 1
ATOM 1403 N N . PRO A 1 199 ? 65.341 -20.928 49.295 1.00 25.61 199 PRO A N 1
ATOM 1404 C CA . PRO A 1 199 ? 66.191 -21.925 48.651 1.00 25.62 199 PRO A CA 1
ATOM 1405 C C . PRO A 1 199 ? 66.783 -21.459 47.335 1.00 26.83 199 PRO A C 1
ATOM 1406 O O . PRO A 1 199 ? 66.240 -20.582 46.671 1.00 28.19 199 PRO A O 1
ATOM 1410 N N . GLN A 1 200 ? 67.885 -22.089 46.951 1.00 29.43 200 GLN A N 1
ATOM 1411 C CA . GLN A 1 200 ? 68.580 -21.794 45.703 1.00 28.16 200 GLN A CA 1
ATOM 1412 C C . GLN A 1 200 ? 69.276 -23.054 45.231 1.00 27.68 200 GLN A C 1
ATOM 1413 O O . GLN A 1 200 ? 69.453 -23.991 45.993 1.00 25.13 200 GLN A O 1
ATOM 1419 N N . GLY A 1 201 ? 69.676 -23.054 43.967 1.00 28.20 201 GLY A N 1
ATOM 1420 C CA . GLY A 1 201 ? 70.385 -24.185 43.415 1.00 29.82 201 GLY A CA 1
ATOM 1421 C C . GLY A 1 201 ? 69.773 -25.512 43.790 1.00 32.97 201 GLY A C 1
ATOM 1422 O O . GLY A 1 201 ? 68.552 -25.677 43.770 1.00 32.97 201 GLY A O 1
ATOM 1423 N N . GLU A 1 202 ? 70.616 -26.463 44.151 1.00 37.59 202 GLU A N 1
ATOM 1424 C CA . GLU A 1 202 ? 70.108 -27.777 44.478 1.00 40.91 202 GLU A CA 1
ATOM 1425 C C . GLU A 1 202 ? 68.901 -27.764 45.398 1.00 39.21 202 GLU A C 1
ATOM 1426 O O . GLU A 1 202 ? 67.957 -28.529 45.188 1.00 37.42 202 GLU A O 1
ATOM 1432 N N . GLN A 1 203 ? 68.887 -26.897 46.407 1.00 42.52 203 GLN A N 1
ATOM 1433 C CA . GLN A 1 203 ? 67.720 -26.919 47.263 1.00 42.32 203 GLN A CA 1
ATOM 1434 C C . GLN A 1 203 ? 66.448 -26.380 46.585 1.00 40.40 203 GLN A C 1
ATOM 1435 O O . GLN A 1 203 ? 65.352 -26.917 46.813 1.00 38.86 203 GLN A O 1
ATOM 1441 N N . LEU A 1 204 ? 66.587 -25.342 45.756 1.00 33.50 204 LEU A N 1
ATOM 1442 C CA . LEU A 1 204 ? 65.425 -24.783 45.068 1.00 31.99 204 LEU A CA 1
ATOM 1443 C C . LEU A 1 204 ? 64.748 -25.844 44.195 1.00 33.52 204 LEU A C 1
ATOM 1444 O O . LEU A 1 204 ? 63.538 -26.021 44.267 1.00 32.02 204 LEU A O 1
ATOM 1449 N N . GLN A 1 205 ? 65.535 -26.567 43.395 1.00 37.47 205 GLN A N 1
ATOM 1450 C CA . GLN A 1 205 ? 64.987 -27.599 42.516 1.00 39.00 205 GLN A CA 1
ATOM 1451 C C . GLN A 1 205 ? 64.179 -28.692 43.229 1.00 38.26 205 GLN A C 1
ATOM 1452 O O . GLN A 1 205 ? 63.140 -29.108 42.734 1.00 36.01 205 GLN A O 1
ATOM 1458 N N . ALA A 1 206 ? 64.635 -29.147 44.390 1.00 39.29 206 ALA A N 1
ATOM 1459 C CA . ALA A 1 206 ? 63.898 -30.168 45.120 1.00 40.19 206 ALA A CA 1
ATOM 1460 C C . ALA A 1 206 ? 62.507 -29.679 45.568 1.00 40.68 206 ALA A C 1
ATOM 1461 O O . ALA A 1 206 ? 61.641 -30.485 45.922 1.00 41.75 206 ALA A O 1
ATOM 1463 N N . MET A 1 207 ? 62.289 -28.365 45.527 1.00 38.57 207 MET A N 1
ATOM 1464 C CA . MET A 1 207 ? 61.017 -27.782 45.960 1.00 38.02 207 MET A CA 1
ATOM 1465 C C . MET A 1 207 ? 59.952 -27.589 44.876 1.00 38.69 207 MET A C 1
ATOM 1466 O O . MET A 1 207 ? 58.851 -27.111 45.169 1.00 38.49 207 MET A O 1
ATOM 1471 N N . LYS A 1 208 ? 60.269 -27.945 43.634 1.00 37.61 208 LYS A N 1
ATOM 1472 C CA . LYS A 1 208 ? 59.313 -27.805 42.540 1.00 39.25 208 LYS A CA 1
ATOM 1473 C C . LYS A 1 208 ? 58.044 -28.600 42.862 1.00 38.58 208 LYS A C 1
ATOM 1474 O O . LYS A 1 208 ? 58.121 -29.693 43.407 1.00 38.31 208 LYS A O 1
ATOM 1480 N N . VAL A 1 209 ? 56.873 -28.059 42.550 1.00 38.77 209 VAL A N 1
ATOM 1481 C CA . VAL A 1 209 ? 55.639 -28.781 42.855 1.00 39.94 209 VAL A CA 1
ATOM 1482 C C . VAL A 1 209 ? 54.571 -28.655 41.760 1.00 41.75 209 VAL A C 1
ATOM 1483 O O . VAL A 1 209 ? 54.515 -27.658 41.046 1.00 43.70 209 VAL A O 1
ATOM 1487 N N . ASP A 1 210 ? 53.718 -29.669 41.640 1.00 40.50 210 ASP A N 1
ATOM 1488 C CA . ASP A 1 210 ? 52.631 -29.641 40.661 1.00 42.49 210 ASP A CA 1
ATOM 1489 C C . ASP A 1 210 ? 51.519 -28.760 41.247 1.00 42.35 210 ASP A C 1
ATOM 1490 O O . ASP A 1 210 ? 50.637 -29.251 41.957 1.00 40.88 210 ASP A O 1
ATOM 1495 N N . THR A 1 211 ? 51.569 -27.462 40.949 1.00 55.71 211 THR A N 1
ATOM 1496 C CA . THR A 1 211 ? 50.590 -26.492 41.461 1.00 58.10 211 THR A CA 1
ATOM 1497 C C . THR A 1 211 ? 49.147 -26.810 41.069 1.00 58.73 211 THR A C 1
ATOM 1498 O O . THR A 1 211 ? 48.202 -26.147 41.507 1.00 58.98 211 THR A O 1
ATOM 1502 N N . THR A 1 212 ? 48.991 -27.830 40.235 1.00 52.74 212 THR A N 1
ATOM 1503 C CA . THR A 1 212 ? 47.689 -28.249 39.760 1.00 52.02 212 THR A CA 1
ATOM 1504 C C . THR A 1 212 ? 46.878 -28.849 40.899 1.00 51.90 212 THR A C 1
ATOM 1505 O O . THR A 1 212 ? 45.653 -28.720 40.933 1.00 52.92 212 THR A O 1
ATOM 1509 N N . ILE A 1 213 ? 47.577 -29.491 41.833 1.00 52.41 213 ILE A N 1
ATOM 1510 C CA . ILE A 1 213 ? 46.953 -30.118 42.996 1.00 51.80 213 ILE A CA 1
ATOM 1511 C C . ILE A 1 213 ? 46.107 -29.102 43.775 1.00 51.78 213 ILE A C 1
ATOM 1512 O O . ILE A 1 213 ? 45.088 -29.454 44.371 1.00 51.40 213 ILE A O 1
ATOM 1517 N N . LEU A 1 214 ? 46.530 -27.840 43.767 1.00 61.32 214 LEU A N 1
ATOM 1518 C CA . LEU A 1 214 ? 45.825 -26.780 44.498 1.00 60.92 214 LEU A CA 1
ATOM 1519 C C . LEU A 1 214 ? 44.831 -25.950 43.668 1.00 62.47 214 LEU A C 1
ATOM 1520 O O . LEU A 1 214 ? 44.232 -25.002 44.180 1.00 62.91 214 LEU A O 1
ATOM 1525 N N . GLY A 1 215 ? 44.665 -26.292 42.395 1.00 53.86 215 GLY A N 1
ATOM 1526 C CA . GLY A 1 215 ? 43.748 -25.547 41.552 1.00 54.55 215 GLY A CA 1
ATOM 1527 C C . GLY A 1 215 ? 44.425 -25.125 40.266 1.00 55.67 215 GLY A C 1
ATOM 1528 O O . GLY A 1 215 ? 44.259 -25.769 39.228 1.00 54.33 215 GLY A O 1
ATOM 1529 N N . LEU A 1 216 ? 45.212 -24.056 40.344 1.00 48.56 216 LEU A N 1
ATOM 1530 C CA . LEU A 1 216 ? 45.930 -23.520 39.186 1.00 50.18 216 LEU A CA 1
ATOM 1531 C C . LEU A 1 216 ? 45.823 -24.259 37.837 1.00 53.07 216 LEU A C 1
ATOM 1532 O O . LEU A 1 216 ? 46.141 -25.451 37.719 1.00 51.40 216 LEU A O 1
ATOM 1537 N N . ASP A 1 217 ? 45.388 -23.519 36.818 1.00 80.56 217 ASP A N 1
ATOM 1538 C CA . ASP A 1 217 ? 45.256 -24.060 35.475 1.00 80.56 217 ASP A CA 1
ATOM 1539 C C . ASP A 1 217 ? 46.605 -24.612 35.028 1.00 80.56 217 ASP A C 1
ATOM 1540 O O . ASP A 1 217 ? 47.639 -23.967 35.216 1.00 80.56 217 ASP A O 1
ATOM 1545 N N . ASP A 1 218 ? 46.580 -25.807 34.440 1.00 66.00 218 ASP A N 1
ATOM 1546 C CA . ASP A 1 218 ? 47.782 -26.468 33.946 1.00 67.12 218 ASP A CA 1
ATOM 1547 C C . ASP A 1 218 ? 48.797 -25.455 33.447 1.00 67.56 218 ASP A C 1
ATOM 1548 O O . ASP A 1 218 ? 49.957 -25.464 33.859 1.00 68.16 218 ASP A O 1
ATOM 1553 N N . LYS A 1 219 ? 48.356 -24.580 32.552 1.00 79.93 219 LYS A N 1
ATOM 1554 C CA . LYS A 1 219 ? 49.244 -23.576 31.981 1.00 79.93 219 LYS A CA 1
ATOM 1555 C C . LYS A 1 219 ? 50.095 -22.898 33.046 1.00 78.61 219 LYS A C 1
ATOM 1556 O O . LYS A 1 219 ? 51.312 -23.105 33.106 1.00 78.61 219 LYS A O 1
ATOM 1562 N N . ARG A 1 220 ? 49.447 -22.090 33.881 1.00 80.37 220 ARG A N 1
ATOM 1563 C CA . ARG A 1 220 ? 50.142 -21.370 34.942 1.00 78.14 220 ARG A CA 1
ATOM 1564 C C . ARG A 1 220 ? 50.908 -22.325 35.852 1.00 75.27 220 ARG A C 1
ATOM 1565 O O . ARG A 1 220 ? 51.998 -22.009 36.329 1.00 74.55 220 ARG A O 1
ATOM 1573 N N . ALA A 1 221 ? 50.330 -23.497 36.084 1.00 59.53 221 ALA A N 1
ATOM 1574 C CA . ALA A 1 221 ? 50.955 -24.489 36.933 1.00 56.85 221 ALA A CA 1
ATOM 1575 C C . ALA A 1 221 ? 52.387 -24.735 36.467 1.00 55.63 221 ALA A C 1
ATOM 1576 O O . ALA A 1 221 ? 53.298 -24.867 37.281 1.00 54.22 221 ALA A O 1
ATOM 1578 N N . LYS A 1 222 ? 52.591 -24.796 35.155 1.00 52.42 222 LYS A N 1
ATOM 1579 C CA . LYS A 1 222 ? 53.939 -25.008 34.625 1.00 52.40 222 LYS A CA 1
ATOM 1580 C C . LYS A 1 222 ? 54.730 -23.711 34.721 1.00 50.14 222 LYS A C 1
ATOM 1581 O O . LYS A 1 222 ? 55.949 -23.724 34.903 1.00 49.31 222 LYS A O 1
ATOM 1587 N N . GLU A 1 223 ? 54.028 -22.590 34.578 1.00 48.87 223 GLU A N 1
ATOM 1588 C CA . GLU A 1 223 ? 54.664 -21.280 34.657 1.00 49.25 223 GLU A CA 1
ATOM 1589 C C . GLU A 1 223 ? 55.180 -21.052 36.066 1.00 46.22 223 GLU A C 1
ATOM 1590 O O . GLU A 1 223 ? 56.266 -20.498 36.263 1.00 44.71 223 GLU A O 1
ATOM 1596 N N . MET A 1 224 ? 54.391 -21.492 37.042 1.00 43.74 224 MET A N 1
ATOM 1597 C CA . MET A 1 224 ? 54.744 -21.334 38.448 1.00 41.43 224 MET A CA 1
ATOM 1598 C C . MET A 1 224 ? 54.664 -22.657 39.215 1.00 38.26 224 MET A C 1
ATOM 1599 O O . MET A 1 224 ? 53.653 -22.958 39.837 1.00 36.65 224 MET A O 1
ATOM 1604 N N . PRO A 1 225 ? 55.737 -23.467 39.159 1.00 46.44 225 PRO A N 1
ATOM 1605 C CA . PRO A 1 225 ? 55.778 -24.752 39.856 1.00 45.60 225 PRO A CA 1
ATOM 1606 C C . PRO A 1 225 ? 56.209 -24.569 41.315 1.00 44.46 225 PRO A C 1
ATOM 1607 O O . PRO A 1 225 ? 56.611 -25.531 41.966 1.00 43.33 225 PRO A O 1
ATOM 1611 N N . PHE A 1 226 ? 56.135 -23.339 41.821 1.00 40.82 226 PHE A N 1
ATOM 1612 C CA . PHE A 1 226 ? 56.534 -23.073 43.204 1.00 39.66 226 PHE A CA 1
ATOM 1613 C C . PHE A 1 226 ? 55.449 -22.409 44.047 1.00 38.68 226 PHE A C 1
ATOM 1614 O O . PHE A 1 226 ? 54.623 -21.649 43.528 1.00 38.64 226 PHE A O 1
ATOM 1622 N N . ILE A 1 227 ? 55.465 -22.706 45.348 1.00 30.98 227 ILE A N 1
ATOM 1623 C CA . ILE A 1 227 ? 54.527 -22.119 46.291 1.00 28.43 227 ILE A CA 1
ATOM 1624 C C . ILE A 1 227 ? 55.225 -21.650 47.575 1.00 28.41 227 ILE A C 1
ATOM 1625 O O . ILE A 1 227 ? 55.887 -22.427 48.276 1.00 26.25 227 ILE A O 1
ATOM 1630 N N . ALA A 1 228 ? 55.039 -20.363 47.863 1.00 34.78 228 ALA A N 1
ATOM 1631 C CA . ALA A 1 228 ? 55.591 -19.676 49.020 1.00 34.12 228 ALA A CA 1
ATOM 1632 C C . ALA A 1 228 ? 54.502 -19.347 50.035 1.00 33.14 228 ALA A C 1
ATOM 1633 O O . ALA A 1 228 ? 53.379 -19.022 49.651 1.00 32.76 228 ALA A O 1
ATOM 1635 N N . SER A 1 229 ? 54.837 -19.430 51.323 1.00 24.44 229 SER A N 1
ATOM 1636 C CA . SER A 1 229 ? 53.900 -19.063 52.373 1.00 23.49 229 SER A CA 1
ATOM 1637 C C . SER A 1 229 ? 53.829 -17.523 52.305 1.00 23.44 229 SER A C 1
ATOM 1638 O O . SER A 1 229 ? 54.725 -16.874 51.761 1.00 23.39 229 SER A O 1
ATOM 1641 N N . MET A 1 230 ? 52.772 -16.939 52.852 1.00 28.31 230 MET A N 1
ATOM 1642 C CA . MET A 1 230 ? 52.598 -15.491 52.746 1.00 28.07 230 MET A CA 1
ATOM 1643 C C . MET A 1 230 ? 52.384 -14.761 54.069 1.00 27.72 230 MET A C 1
ATOM 1644 O O . MET A 1 230 ? 51.982 -13.601 54.066 1.00 28.90 230 MET A O 1
ATOM 1649 N N . GLY A 1 231 ? 52.647 -15.430 55.184 1.00 24.68 231 GLY A N 1
ATOM 1650 C CA . GLY A 1 231 ? 52.456 -14.797 56.468 1.00 23.87 231 GLY A CA 1
ATOM 1651 C C . GLY A 1 231 ? 50.984 -14.807 56.806 1.00 24.35 231 GLY A C 1
ATOM 1652 O O . GLY A 1 231 ? 50.547 -14.038 57.655 1.00 25.83 231 GLY A O 1
ATOM 1653 N N . ILE A 1 232 ? 50.213 -15.662 56.134 1.00 18.22 232 ILE A N 1
ATOM 1654 C CA . ILE A 1 232 ? 48.782 -15.777 56.401 1.00 18.04 232 ILE A CA 1
ATOM 1655 C C . ILE A 1 232 ? 48.473 -17.227 56.818 1.00 17.82 232 ILE A C 1
ATOM 1656 O O . ILE A 1 232 ? 48.677 -18.170 56.039 1.00 17.00 232 ILE A O 1
ATOM 1661 N N . TYR A 1 233 ? 47.965 -17.423 58.030 1.00 16.86 233 TYR A N 1
ATOM 1662 C CA . TYR A 1 233 ? 47.654 -18.786 58.447 1.00 18.32 233 TYR A CA 1
ATOM 1663 C C . TYR A 1 233 ? 46.441 -18.883 59.355 1.00 17.38 233 TYR A C 1
ATOM 1664 O O . TYR A 1 233 ? 45.971 -17.892 59.926 1.00 18.59 233 TYR A O 1
ATOM 1673 N N . VAL A 1 234 ? 45.952 -20.110 59.488 1.00 16.27 234 VAL A N 1
ATOM 1674 C CA . VAL A 1 234 ? 44.841 -20.425 60.358 1.00 17.96 234 VAL A CA 1
ATOM 1675 C C . VAL A 1 234 ? 45.446 -21.496 61.239 1.00 18.50 234 VAL A C 1
ATOM 1676 O O . VAL A 1 234 ? 46.038 -22.430 60.737 1.00 17.78 234 VAL A O 1
ATOM 1680 N N . ILE A 1 235 ? 45.324 -21.340 62.546 1.00 27.32 235 ILE A N 1
ATOM 1681 C CA . ILE A 1 235 ? 45.875 -22.302 63.491 1.00 26.45 235 ILE A CA 1
ATOM 1682 C C . ILE A 1 235 ? 44.874 -22.573 64.598 1.00 26.33 235 ILE A C 1
ATOM 1683 O O . ILE A 1 235 ? 44.372 -21.648 65.228 1.00 26.82 235 ILE A O 1
ATOM 1688 N N . SER A 1 236 ? 44.564 -23.845 64.826 1.00 21.65 236 SER A N 1
ATOM 1689 C CA . SER A 1 236 ? 43.594 -24.212 65.860 1.00 21.39 236 SER A CA 1
ATOM 1690 C C . SER A 1 236 ? 44.063 -23.714 67.222 1.00 21.49 236 SER A C 1
ATOM 1691 O O . SER A 1 236 ? 45.265 -23.714 67.495 1.00 20.37 236 SER A O 1
ATOM 1694 N N . LYS A 1 237 ? 43.121 -23.302 68.072 1.00 26.38 237 LYS A N 1
ATOM 1695 C CA . LYS A 1 237 ? 43.467 -22.771 69.398 1.00 28.60 237 LYS A CA 1
ATOM 1696 C C . LYS A 1 237 ? 44.445 -23.648 70.176 1.00 31.07 237 LYS A C 1
ATOM 1697 O O . LYS A 1 237 ? 45.517 -23.202 70.590 1.00 31.45 237 LYS A O 1
ATOM 1703 N N . ASP A 1 238 ? 44.047 -24.894 70.400 1.00 27.93 238 ASP A N 1
ATOM 1704 C CA . ASP A 1 238 ? 44.868 -25.863 71.127 1.00 29.75 238 ASP A CA 1
ATOM 1705 C C . ASP A 1 238 ? 46.274 -25.975 70.498 1.00 28.00 238 ASP A C 1
ATOM 1706 O O . ASP A 1 238 ? 47.308 -25.823 71.168 1.00 29.27 238 ASP A O 1
ATOM 1711 N N . VAL A 1 239 ? 46.296 -26.241 69.200 1.00 26.76 239 VAL A N 1
ATOM 1712 C CA . VAL A 1 239 ? 47.553 -26.374 68.482 1.00 25.03 239 VAL A CA 1
ATOM 1713 C C . VAL A 1 239 ? 48.498 -25.214 68.813 1.00 24.66 239 VAL A C 1
ATOM 1714 O O . VAL A 1 239 ? 49.687 -25.414 69.083 1.00 22.32 239 VAL A O 1
ATOM 1718 N N . MET A 1 240 ? 47.968 -23.997 68.823 1.00 24.99 240 MET A N 1
ATOM 1719 C CA . MET A 1 240 ? 48.804 -22.840 69.111 1.00 26.55 240 MET A CA 1
ATOM 1720 C C . MET A 1 240 ? 49.504 -22.902 70.464 1.00 27.42 240 MET A C 1
ATOM 1721 O O . MET A 1 240 ? 50.697 -22.637 70.568 1.00 26.87 240 MET A O 1
ATOM 1726 N N . LEU A 1 241 ? 48.759 -23.237 71.503 1.00 25.12 241 LEU A N 1
ATOM 1727 C CA . LEU A 1 241 ? 49.331 -23.296 72.837 1.00 26.33 241 LEU A CA 1
ATOM 1728 C C . LEU A 1 241 ? 50.457 -24.314 72.900 1.00 24.88 241 LEU A C 1
ATOM 1729 O O . LEU A 1 241 ? 51.554 -24.040 73.391 1.00 22.23 241 LEU A O 1
ATOM 1734 N N . ASN A 1 242 ? 50.161 -25.489 72.366 1.00 25.93 242 ASN A N 1
ATOM 1735 C CA . ASN A 1 242 ? 51.092 -26.586 72.335 1.00 25.42 242 ASN A CA 1
ATOM 1736 C C . ASN A 1 242 ? 52.372 -26.215 71.585 1.00 23.93 242 ASN A C 1
ATOM 1737 O O . ASN A 1 242 ? 53.485 -26.497 72.040 1.00 22.75 242 ASN A O 1
ATOM 1742 N N . LEU A 1 243 ? 52.227 -25.585 70.423 1.00 28.27 243 LEU A N 1
ATOM 1743 C CA . LEU A 1 243 ? 53.394 -25.199 69.655 1.00 26.47 243 LEU A CA 1
ATOM 1744 C C . LEU A 1 243 ? 54.230 -24.106 70.316 1.00 28.01 243 LEU A C 1
ATOM 1745 O O . LEU A 1 243 ? 55.442 -24.239 70.407 1.00 29.10 243 LEU A O 1
ATOM 1750 N N . LEU A 1 244 ? 53.591 -23.049 70.809 1.00 26.93 244 LEU A N 1
ATOM 1751 C CA . LEU A 1 244 ? 54.339 -21.924 71.379 1.00 26.36 244 LEU A CA 1
ATOM 1752 C C . LEU A 1 244 ? 54.854 -22.084 72.792 1.00 28.69 244 LEU A C 1
ATOM 1753 O O . LEU A 1 244 ? 55.909 -21.547 73.138 1.00 27.60 244 LEU A O 1
ATOM 1758 N N . ARG A 1 245 ? 54.102 -22.812 73.604 1.00 29.26 245 ARG A N 1
ATOM 1759 C CA . ARG A 1 245 ? 54.471 -23.035 74.988 1.00 31.04 245 ARG A CA 1
ATOM 1760 C C . ARG A 1 245 ? 55.252 -24.334 75.202 1.00 31.78 245 ARG A C 1
ATOM 1761 O O . ARG A 1 245 ? 56.221 -24.360 75.937 1.00 27.94 245 ARG A O 1
ATOM 1769 N N . ASP A 1 246 ? 54.850 -25.412 74.548 1.00 32.75 246 ASP A N 1
ATOM 1770 C CA . ASP A 1 246 ? 55.541 -26.674 74.768 1.00 34.00 246 ASP A CA 1
ATOM 1771 C C . ASP A 1 246 ? 56.468 -27.182 73.691 1.00 32.36 246 ASP A C 1
ATOM 1772 O O . ASP A 1 246 ? 57.530 -27.676 74.011 1.00 33.65 246 ASP A O 1
ATOM 1777 N N . LYS A 1 247 ? 56.088 -27.092 72.422 1.00 25.83 247 LYS A N 1
ATOM 1778 C CA . LYS A 1 247 ? 56.980 -27.626 71.397 1.00 25.21 247 LYS A CA 1
ATOM 1779 C C . LYS A 1 247 ? 58.160 -26.761 71.014 1.00 24.21 247 LYS A C 1
ATOM 1780 O O . LYS A 1 247 ? 59.259 -27.275 70.872 1.00 20.25 247 LYS A O 1
ATOM 1786 N N . PHE A 1 248 ? 57.950 -25.460 70.832 1.00 31.32 248 PHE A N 1
ATOM 1787 C CA . PHE A 1 248 ? 59.058 -24.613 70.462 1.00 31.76 248 PHE A CA 1
ATOM 1788 C C . PHE A 1 248 ? 59.008 -23.326 71.280 1.00 31.95 248 PHE A C 1
ATOM 1789 O O . PHE A 1 248 ? 58.789 -22.245 70.741 1.00 31.94 248 PHE A O 1
ATOM 1797 N N . PRO A 1 249 ? 59.201 -23.429 72.603 1.00 33.15 249 PRO A N 1
ATOM 1798 C CA . PRO A 1 249 ? 59.165 -22.230 73.447 1.00 32.70 249 PRO A CA 1
ATOM 1799 C C . PRO A 1 249 ? 60.206 -21.194 73.023 1.00 32.17 249 PRO A C 1
ATOM 1800 O O . PRO A 1 249 ? 60.130 -20.036 73.410 1.00 32.96 249 PRO A O 1
ATOM 1804 N N . GLY A 1 250 ? 61.171 -21.620 72.217 1.00 26.09 250 GLY A N 1
ATOM 1805 C CA . GLY A 1 250 ? 62.227 -20.728 71.794 1.00 25.84 250 GLY A CA 1
ATOM 1806 C C . GLY A 1 250 ? 62.113 -20.128 70.411 1.00 25.25 250 GLY A C 1
ATOM 1807 O O . GLY A 1 250 ? 62.858 -19.211 70.092 1.00 24.18 250 GLY A O 1
ATOM 1808 N N . ALA A 1 251 ? 61.184 -20.600 69.585 1.00 23.45 251 ALA A N 1
ATOM 1809 C CA . ALA A 1 251 ? 61.073 -20.037 68.234 1.00 23.12 251 ALA A CA 1
ATOM 1810 C C . ALA A 1 251 ? 60.636 -18.560 68.201 1.00 21.81 251 ALA A C 1
ATOM 1811 O O . ALA A 1 251 ? 59.776 -18.130 68.967 1.00 20.24 251 ALA A O 1
ATOM 1813 N N . ASN A 1 252 ? 61.237 -17.799 67.300 1.00 22.19 252 ASN A N 1
ATOM 1814 C CA . ASN A 1 252 ? 60.857 -16.413 67.132 1.00 23.99 252 ASN A CA 1
ATOM 1815 C C . ASN A 1 252 ? 59.939 -16.219 65.920 1.00 24.37 252 ASN A C 1
ATOM 1816 O O . ASN A 1 252 ? 59.131 -15.320 65.922 1.00 23.75 252 ASN A O 1
ATOM 1821 N N . ASP A 1 253 ? 60.043 -17.078 64.904 1.00 30.05 253 ASP A N 1
ATOM 1822 C CA . ASP A 1 253 ? 59.245 -16.909 63.674 1.00 29.61 253 ASP A CA 1
ATOM 1823 C C . ASP A 1 253 ? 58.334 -18.090 63.290 1.00 28.07 253 ASP A C 1
ATOM 1824 O O . ASP A 1 253 ? 58.767 -19.241 63.299 1.00 26.16 253 ASP A O 1
ATOM 1829 N N . PHE A 1 254 ? 57.069 -17.791 62.968 1.00 24.42 254 PHE A N 1
ATOM 1830 C CA . PHE A 1 254 ? 56.098 -18.809 62.556 1.00 24.20 254 PHE A CA 1
ATOM 1831 C C . PHE A 1 254 ? 56.523 -19.490 61.259 1.00 25.72 254 PHE A C 1
ATOM 1832 O O . PHE A 1 254 ? 56.842 -20.682 61.223 1.00 28.53 254 PHE A O 1
ATOM 1840 N N . GLY A 1 255 ? 56.524 -18.696 60.192 1.00 28.37 255 GLY A N 1
ATOM 1841 C CA . GLY A 1 255 ? 56.846 -19.187 58.869 1.00 29.31 255 GLY A CA 1
ATOM 1842 C C . GLY A 1 255 ? 58.094 -20.020 58.682 1.00 29.04 255 GLY A C 1
ATOM 1843 O O . GLY A 1 255 ? 58.068 -20.960 57.887 1.00 31.26 255 GLY A O 1
ATOM 1844 N N . SER A 1 256 ? 59.170 -19.702 59.403 1.00 24.15 256 SER A N 1
ATOM 1845 C CA . SER A 1 256 ? 60.418 -20.433 59.237 1.00 25.15 256 SER A CA 1
ATOM 1846 C C . SER A 1 256 ? 60.779 -21.383 60.348 1.00 24.25 256 SER A C 1
ATOM 1847 O O . SER A 1 256 ? 61.644 -22.225 60.154 1.00 24.74 256 SER A O 1
ATOM 1850 N N . GLU A 1 257 ? 60.118 -21.280 61.490 1.00 27.48 257 GLU A N 1
ATOM 1851 C CA . GLU A 1 257 ? 60.464 -22.144 62.603 1.00 27.28 257 GLU A CA 1
ATOM 1852 C C . GLU A 1 257 ? 59.302 -22.911 63.197 1.00 26.06 257 GLU A C 1
ATOM 1853 O O . GLU A 1 257 ? 59.309 -24.136 63.241 1.00 23.95 257 GLU A O 1
ATOM 1859 N N . VAL A 1 258 ? 58.298 -22.195 63.671 1.00 29.44 258 VAL A N 1
ATOM 1860 C CA . VAL A 1 258 ? 57.168 -22.857 64.277 1.00 27.94 258 VAL A CA 1
ATOM 1861 C C . VAL A 1 258 ? 56.391 -23.733 63.315 1.00 27.74 258 VAL A C 1
ATOM 1862 O O . VAL A 1 258 ? 56.092 -24.870 63.645 1.00 27.79 258 VAL A O 1
ATOM 1866 N N . ILE A 1 259 ? 56.074 -23.237 62.117 1.00 20.73 259 ILE A N 1
ATOM 1867 C CA . ILE A 1 259 ? 55.287 -24.047 61.194 1.00 20.14 259 ILE A CA 1
ATOM 1868 C C . ILE A 1 259 ? 56.062 -25.215 60.573 1.00 20.02 259 ILE A C 1
ATOM 1869 O O . ILE A 1 259 ? 55.530 -26.299 60.433 1.00 18.82 259 ILE A O 1
ATOM 1874 N N . PRO A 1 260 ? 57.321 -25.006 60.177 1.00 22.05 260 PRO A N 1
ATOM 1875 C CA . PRO A 1 260 ? 58.022 -26.172 59.615 1.00 21.58 260 PRO A CA 1
ATOM 1876 C C . PRO A 1 260 ? 58.227 -27.197 60.764 1.00 22.24 260 PRO A C 1
ATOM 1877 O O . PRO A 1 260 ? 58.354 -28.402 60.532 1.00 25.19 260 PRO A O 1
ATOM 1881 N N . GLY A 1 261 ? 58.241 -26.684 61.994 1.00 22.13 261 GLY A N 1
ATOM 1882 C CA . GLY A 1 261 ? 58.412 -27.512 63.164 1.00 21.35 261 GLY A CA 1
ATOM 1883 C C . GLY A 1 261 ? 57.188 -28.350 63.439 1.00 23.23 261 GLY A C 1
ATOM 1884 O O . GLY A 1 261 ? 57.307 -29.505 63.857 1.00 23.80 261 GLY A O 1
ATOM 1885 N N . ALA A 1 262 ? 56.002 -27.778 63.231 1.00 22.51 262 ALA A N 1
ATOM 1886 C CA . ALA A 1 262 ? 54.781 -28.535 63.461 1.00 23.02 262 ALA A CA 1
ATOM 1887 C C . ALA A 1 262 ? 54.721 -29.621 62.393 1.00 23.66 262 ALA A C 1
ATOM 1888 O O . ALA A 1 262 ? 54.326 -30.756 62.670 1.00 23.89 262 ALA A O 1
ATOM 1890 N N . THR A 1 263 ? 55.126 -29.268 61.176 1.00 24.95 263 THR A N 1
ATOM 1891 C CA . THR A 1 263 ? 55.110 -30.234 60.079 1.00 26.53 263 THR A CA 1
ATOM 1892 C C . THR A 1 263 ? 56.032 -31.397 60.413 1.00 27.82 263 THR A C 1
ATOM 1893 O O . THR A 1 263 ? 55.681 -32.539 60.151 1.00 26.50 263 THR A O 1
ATOM 1897 N N . SER A 1 264 ? 57.194 -31.114 61.012 1.00 35.12 264 SER A N 1
ATOM 1898 C CA . SER A 1 264 ? 58.147 -32.177 61.363 1.00 35.96 264 SER A CA 1
ATOM 1899 C C . SER A 1 264 ? 57.630 -33.107 62.456 1.00 36.16 264 SER A C 1
ATOM 1900 O O . SER A 1 264 ? 58.062 -34.254 62.547 1.00 36.25 264 SER A O 1
ATOM 1903 N N . LEU A 1 265 ? 56.705 -32.613 63.280 1.00 33.75 265 LEU A N 1
ATOM 1904 C CA . LEU A 1 265 ? 56.126 -33.405 64.371 1.00 32.79 265 LEU A CA 1
ATOM 1905 C C . LEU A 1 265 ? 54.965 -34.271 63.909 1.00 31.79 265 LEU A C 1
ATOM 1906 O O . LEU A 1 265 ? 54.299 -34.895 64.723 1.00 32.40 265 LEU A O 1
ATOM 1911 N N . GLY A 1 266 ? 54.700 -34.292 62.609 1.00 32.98 266 GLY A N 1
ATOM 1912 C CA . GLY A 1 266 ? 53.598 -35.104 62.115 1.00 33.41 266 GLY A CA 1
ATOM 1913 C C . GLY A 1 266 ? 52.228 -34.435 62.173 1.00 33.05 266 GLY A C 1
ATOM 1914 O O . GLY A 1 266 ? 51.222 -35.074 61.880 1.00 33.37 266 GLY A O 1
ATOM 1915 N N . MET A 1 267 ? 52.175 -33.158 62.554 1.00 35.58 267 MET A N 1
ATOM 1916 C CA . MET A 1 267 ? 50.897 -32.444 62.617 1.00 35.97 267 MET A CA 1
ATOM 1917 C C . MET A 1 267 ? 50.410 -32.152 61.200 1.00 35.59 267 MET A C 1
ATOM 1918 O O . MET A 1 267 ? 51.215 -32.045 60.272 1.00 37.19 267 MET A O 1
ATOM 1923 N N . ARG A 1 268 ? 49.095 -32.027 61.028 1.00 25.73 268 ARG A N 1
ATOM 1924 C CA . ARG A 1 268 ? 48.556 -31.756 59.713 1.00 25.47 268 ARG A CA 1
ATOM 1925 C C . ARG A 1 268 ? 48.624 -30.279 59.337 1.00 23.17 268 ARG A C 1
ATOM 1926 O O . ARG A 1 268 ? 47.855 -29.471 59.823 1.00 20.99 268 ARG A O 1
ATOM 1934 N N . VAL A 1 269 ? 49.559 -29.929 58.465 1.00 28.63 269 VAL A N 1
ATOM 1935 C CA . VAL A 1 269 ? 49.721 -28.568 58.001 1.00 28.63 269 VAL A CA 1
ATOM 1936 C C . VAL A 1 269 ? 49.267 -28.656 56.565 1.00 30.04 269 VAL A C 1
ATOM 1937 O O . VAL A 1 269 ? 49.867 -29.359 55.750 1.00 31.65 269 VAL A O 1
ATOM 1941 N N . GLN A 1 270 ? 48.192 -27.939 56.265 1.00 26.99 270 GLN A N 1
ATOM 1942 C CA . GLN A 1 270 ? 47.559 -27.980 54.951 1.00 27.17 270 GLN A CA 1
ATOM 1943 C C . GLN A 1 270 ? 47.782 -26.728 54.091 1.00 26.18 270 GLN A C 1
ATOM 1944 O O . GLN A 1 270 ? 47.765 -25.607 54.596 1.00 24.81 270 GLN A O 1
ATOM 1950 N N . ALA A 1 271 ? 48.011 -26.911 52.795 1.00 22.75 271 ALA A N 1
ATOM 1951 C CA . ALA A 1 271 ? 48.185 -25.757 51.918 1.00 23.41 271 ALA A CA 1
ATOM 1952 C C . ALA A 1 271 ? 46.836 -25.310 51.320 1.00 24.19 271 ALA A C 1
ATOM 1953 O O . ALA A 1 271 ? 45.939 -26.111 51.114 1.00 23.34 271 ALA A O 1
ATOM 1955 N N . TYR A 1 272 ? 46.691 -24.017 51.078 1.00 27.89 272 TYR A N 1
ATOM 1956 C CA . TYR A 1 272 ? 45.461 -23.463 50.503 1.00 28.02 272 TYR A CA 1
ATOM 1957 C C . TYR A 1 272 ? 45.898 -22.430 49.461 1.00 29.00 272 TYR A C 1
ATOM 1958 O O . TYR A 1 272 ? 46.608 -21.467 49.796 1.00 27.33 272 TYR A O 1
ATOM 1967 N N . LEU A 1 273 ? 45.476 -22.620 48.206 1.00 27.10 273 LEU A N 1
ATOM 1968 C CA . LEU A 1 273 ? 45.860 -21.721 47.112 1.00 27.46 273 LEU A CA 1
ATOM 1969 C C . LEU A 1 273 ? 45.342 -20.278 47.183 1.00 27.75 273 LEU A C 1
ATOM 1970 O O . LEU A 1 273 ? 44.147 -20.023 47.337 1.00 27.78 273 LEU A O 1
ATOM 1975 N N . TYR A 1 274 ? 46.255 -19.326 47.072 1.00 29.97 274 TYR A N 1
ATOM 1976 C CA . TYR A 1 274 ? 45.855 -17.932 47.082 1.00 34.23 274 TYR A CA 1
ATOM 1977 C C . TYR A 1 274 ? 45.993 -17.460 45.664 1.00 38.15 274 TYR A C 1
ATOM 1978 O O . TYR A 1 274 ? 46.959 -17.785 44.980 1.00 37.78 274 TYR A O 1
ATOM 1987 N N . ASP A 1 275 ? 45.029 -16.669 45.238 1.00 56.85 275 ASP A N 1
ATOM 1988 C CA . ASP A 1 275 ? 45.026 -16.138 43.894 1.00 61.31 275 ASP A CA 1
ATOM 1989 C C . ASP A 1 275 ? 44.500 -14.722 43.964 1.00 60.68 275 ASP A C 1
ATOM 1990 O O . ASP A 1 275 ? 43.567 -14.431 44.713 1.00 63.76 275 ASP A O 1
ATOM 1995 N N . GLY A 1 276 ? 45.104 -13.835 43.190 1.00 39.85 276 GLY A N 1
ATOM 1996 C CA . GLY A 1 276 ? 44.653 -12.461 43.192 1.00 36.89 276 GLY A CA 1
ATOM 1997 C C . GLY A 1 276 ? 45.847 -11.559 43.353 1.00 33.36 276 GLY A C 1
ATOM 1998 O O . GLY A 1 276 ? 46.967 -12.034 43.482 1.00 30.35 276 GLY A O 1
ATOM 1999 N N . TYR A 1 277 ? 45.604 -10.260 43.332 1.00 35.33 277 TYR A N 1
ATOM 2000 C CA . TYR A 1 277 ? 46.676 -9.285 43.483 1.00 34.75 277 TYR A CA 1
ATOM 2001 C C . TYR A 1 277 ? 47.293 -9.527 44.854 1.00 33.72 277 TYR A C 1
ATOM 2002 O O . TYR A 1 277 ? 46.611 -9.926 45.786 1.00 32.52 277 TYR A O 1
ATOM 2011 N N . TRP A 1 278 ? 48.590 -9.301 44.960 1.00 37.05 278 TRP A N 1
ATOM 2012 C CA . TRP A 1 278 ? 49.293 -9.447 46.222 1.00 37.13 278 TRP A CA 1
ATOM 2013 C C . TRP A 1 278 ? 50.587 -8.723 46.016 1.00 37.30 278 TRP A C 1
ATOM 2014 O O . TRP A 1 278 ? 51.394 -9.126 45.190 1.00 36.88 278 TRP A O 1
ATOM 2025 N N . GLU A 1 279 ? 50.785 -7.640 46.749 1.00 29.61 279 GLU A N 1
ATOM 2026 C CA . GLU A 1 279 ? 52.017 -6.892 46.577 1.00 32.18 279 GLU A CA 1
ATOM 2027 C C . GLU A 1 279 ? 52.611 -6.482 47.890 1.00 32.59 279 GLU A C 1
ATOM 2028 O O . GLU A 1 279 ? 51.934 -5.909 48.732 1.00 31.76 279 GLU A O 1
ATOM 2034 N N . ASP A 1 280 ? 53.887 -6.797 48.063 1.00 37.82 280 ASP A N 1
ATOM 2035 C CA . ASP A 1 280 ? 54.580 -6.455 49.288 1.00 39.92 280 ASP A CA 1
ATOM 2036 C C . ASP A 1 280 ? 54.841 -4.962 49.269 1.00 36.69 280 ASP A C 1
ATOM 2037 O O . ASP A 1 280 ? 55.209 -4.410 48.229 1.00 36.78 280 ASP A O 1
ATOM 2042 N N . ILE A 1 281 ? 54.620 -4.303 50.406 1.00 31.79 281 ILE A N 1
ATOM 2043 C CA . ILE A 1 281 ? 54.855 -2.867 50.496 1.00 30.15 281 ILE A CA 1
ATOM 2044 C C . ILE A 1 281 ? 55.545 -2.450 51.801 1.00 30.44 281 ILE A C 1
ATOM 2045 O O . ILE A 1 281 ? 55.345 -1.325 52.288 1.00 27.02 281 ILE A O 1
ATOM 2050 N N . GLY A 1 282 ? 56.366 -3.356 52.342 1.00 39.89 282 GLY A N 1
ATOM 2051 C CA . GLY A 1 282 ? 57.090 -3.093 53.579 1.00 40.66 282 GLY A CA 1
ATOM 2052 C C . GLY A 1 282 ? 58.432 -2.402 53.386 1.00 41.30 282 GLY A C 1
ATOM 2053 O O . GLY A 1 282 ? 59.182 -2.208 54.349 1.00 43.11 282 GLY A O 1
ATOM 2054 N N . THR A 1 283 ? 58.731 -2.037 52.142 1.00 42.58 283 THR A N 1
ATOM 2055 C CA . THR A 1 283 ? 59.969 -1.337 51.774 1.00 41.72 283 THR A CA 1
ATOM 2056 C C . THR A 1 283 ? 59.624 0.025 51.174 1.00 39.50 283 THR A C 1
ATOM 2057 O O . THR A 1 283 ? 58.567 0.167 50.555 1.00 38.92 283 THR A O 1
ATOM 2061 N N . ILE A 1 284 ? 60.499 1.016 51.323 1.00 24.60 284 ILE A N 1
ATOM 2062 C CA . ILE A 1 284 ? 60.177 2.323 50.768 1.00 23.97 284 ILE A CA 1
ATOM 2063 C C . ILE A 1 284 ? 59.911 2.259 49.256 1.00 24.79 284 ILE A C 1
ATOM 2064 O O . ILE A 1 284 ? 58.948 2.853 48.780 1.00 23.00 284 ILE A O 1
ATOM 2069 N N . GLU A 1 285 ? 60.734 1.545 48.487 1.00 30.23 285 GLU A N 1
ATOM 2070 C CA . GLU A 1 285 ? 60.461 1.496 47.054 1.00 32.23 285 GLU A CA 1
ATOM 2071 C C . GLU A 1 285 ? 59.213 0.688 46.677 1.00 29.82 285 GLU A C 1
ATOM 2072 O O . GLU A 1 285 ? 58.487 1.075 45.781 1.00 28.16 285 GLU A O 1
ATOM 2078 N N . ALA A 1 286 ? 58.952 -0.422 47.355 1.00 30.12 286 ALA A N 1
ATOM 2079 C CA . ALA A 1 286 ? 57.772 -1.208 47.021 1.00 30.08 286 ALA A CA 1
ATOM 2080 C C . ALA A 1 286 ? 56.522 -0.443 47.452 1.00 30.75 286 ALA A C 1
ATOM 2081 O O . ALA A 1 286 ? 55.478 -0.519 46.804 1.00 31.44 286 ALA A O 1
ATOM 2083 N N . PHE A 1 287 ? 56.647 0.296 48.550 1.00 29.20 287 PHE A N 1
ATOM 2084 C CA . PHE A 1 287 ? 55.560 1.108 49.079 1.00 27.37 287 PHE A CA 1
ATOM 2085 C C . PHE A 1 287 ? 55.218 2.265 48.125 1.00 25.88 287 PHE A C 1
ATOM 2086 O O . PHE A 1 287 ? 54.057 2.548 47.859 1.00 25.05 287 PHE A O 1
ATOM 2094 N N . TYR A 1 288 ? 56.252 2.942 47.638 1.00 27.21 288 TYR A N 1
ATOM 2095 C CA . TYR A 1 288 ? 56.116 4.060 46.694 1.00 26.51 288 TYR A CA 1
ATOM 2096 C C . TYR A 1 288 ? 55.420 3.580 45.420 1.00 26.63 288 TYR A C 1
ATOM 2097 O O . TYR A 1 288 ? 54.427 4.161 44.977 1.00 25.11 288 TYR A O 1
ATOM 2106 N N . ASN A 1 289 ? 55.945 2.504 44.835 1.00 26.32 289 ASN A N 1
ATOM 2107 C CA . ASN A 1 289 ? 55.385 1.939 43.607 1.00 26.50 289 ASN A CA 1
ATOM 2108 C C . ASN A 1 289 ? 53.938 1.410 43.746 1.00 25.73 289 ASN A C 1
ATOM 2109 O O . ASN A 1 289 ? 53.092 1.619 42.868 1.00 23.82 289 ASN A O 1
ATOM 2114 N N . ALA A 1 290 ? 53.640 0.737 44.848 1.00 22.49 290 ALA A N 1
ATOM 2115 C CA . ALA A 1 290 ? 52.298 0.219 45.008 1.00 21.78 290 ALA A CA 1
ATOM 2116 C C . ALA A 1 290 ? 51.320 1.401 45.107 1.00 21.18 290 ALA A C 1
ATOM 2117 O O . ALA A 1 290 ? 50.241 1.391 44.508 1.00 22.41 290 ALA A O 1
ATOM 2119 N N . ASN A 1 291 ? 51.711 2.433 45.840 1.00 22.16 291 ASN A N 1
ATOM 2120 C CA . ASN A 1 291 ? 50.856 3.607 45.992 1.00 23.01 291 ASN A CA 1
ATOM 2121 C C . ASN A 1 291 ? 50.630 4.309 44.654 1.00 23.45 291 ASN A C 1
ATOM 2122 O O . ASN A 1 291 ? 49.505 4.728 44.350 1.00 25.39 291 ASN A O 1
ATOM 2127 N N . LEU A 1 292 ? 51.675 4.460 43.845 1.00 26.97 292 LEU A N 1
ATOM 2128 C CA . LEU A 1 292 ? 51.470 5.139 42.568 1.00 28.14 292 LEU A CA 1
ATOM 2129 C C . LEU A 1 292 ? 50.776 4.198 41.604 1.00 28.70 292 LEU A C 1
ATOM 2130 O O . LEU A 1 292 ? 50.234 4.625 40.583 1.00 29.41 292 LEU A O 1
ATOM 2135 N N . GLY A 1 293 ? 50.747 2.921 41.952 1.00 26.14 293 GLY A N 1
ATOM 2136 C CA . GLY A 1 293 ? 50.086 1.970 41.085 1.00 28.35 293 GLY A CA 1
ATOM 2137 C C . GLY A 1 293 ? 48.564 2.122 40.990 1.00 30.42 293 GLY A C 1
ATOM 2138 O O . GLY A 1 293 ? 47.946 1.589 40.059 1.00 29.40 293 GLY A O 1
ATOM 2139 N N . ILE A 1 294 ? 47.942 2.827 41.934 1.00 27.58 294 ILE A N 1
ATOM 2140 C CA . ILE A 1 294 ? 46.491 2.967 41.894 1.00 30.22 294 ILE A CA 1
ATOM 2141 C C . ILE A 1 294 ? 46.055 3.981 40.856 1.00 30.59 294 ILE A C 1
ATOM 2142 O O . ILE A 1 294 ? 44.868 4.228 40.688 1.00 28.92 294 ILE A O 1
ATOM 2147 N N . THR A 1 295 ? 47.029 4.579 40.175 1.00 32.90 295 THR A N 1
ATOM 2148 C CA . THR A 1 295 ? 46.745 5.545 39.125 1.00 34.69 295 THR A CA 1
ATOM 2149 C C . THR A 1 295 ? 46.838 4.855 37.761 1.00 38.00 295 THR A C 1
ATOM 2150 O O . THR A 1 295 ? 46.683 5.518 36.744 1.00 37.83 295 THR A O 1
ATOM 2154 N N . LYS A 1 296 ? 47.100 3.543 37.740 1.00 37.70 296 LYS A N 1
ATOM 2155 C CA . LYS A 1 296 ? 47.240 2.814 36.481 1.00 43.15 296 LYS A CA 1
ATOM 2156 C C . LYS A 1 296 ? 46.114 3.215 35.531 1.00 46.83 296 LYS A C 1
ATOM 2157 O O . LYS A 1 296 ? 44.954 3.283 35.936 1.00 47.24 296 LYS A O 1
ATOM 2163 N N . LYS A 1 297 ? 46.465 3.462 34.269 1.00 80.56 297 LYS A N 1
ATOM 2164 C CA . LYS A 1 297 ? 45.503 3.910 33.264 1.00 80.56 297 LYS A CA 1
ATOM 2165 C C . LYS A 1 297 ? 44.181 3.149 33.106 1.00 80.56 297 LYS A C 1
ATOM 2166 O O . LYS A 1 297 ? 43.123 3.723 33.354 1.00 80.56 297 LYS A O 1
ATOM 2172 N N . PRO A 1 298 ? 44.208 1.863 32.695 1.00 73.34 298 PRO A N 1
ATOM 2173 C CA . PRO A 1 298 ? 42.910 1.183 32.555 1.00 73.16 298 PRO A CA 1
ATOM 2174 C C . PRO A 1 298 ? 42.149 1.103 33.878 1.00 73.60 298 PRO A C 1
ATOM 2175 O O . PRO A 1 298 ? 41.039 1.620 33.997 1.00 75.09 298 PRO A O 1
ATOM 2179 N N . VAL A 1 299 ? 42.760 0.438 34.854 1.00 80.56 299 VAL A N 1
ATOM 2180 C CA . VAL A 1 299 ? 42.221 0.276 36.208 1.00 80.56 299 VAL A CA 1
ATOM 2181 C C . VAL A 1 299 ? 43.407 -0.131 37.083 1.00 79.94 299 VAL A C 1
ATOM 2182 O O . VAL A 1 299 ? 44.291 -0.866 36.632 1.00 80.56 299 VAL A O 1
ATOM 2186 N N . PRO A 1 300 ? 43.444 0.336 38.341 1.00 55.32 300 PRO A N 1
ATOM 2187 C CA . PRO A 1 300 ? 44.559 -0.020 39.232 1.00 54.10 300 PRO A CA 1
ATOM 2188 C C . PRO A 1 300 ? 44.618 -1.536 39.481 1.00 52.52 300 PRO A C 1
ATOM 2189 O O . PRO A 1 300 ? 43.588 -2.207 39.462 1.00 50.32 300 PRO A O 1
ATOM 2193 N N . ASP A 1 301 ? 45.818 -2.076 39.682 1.00 50.35 301 ASP A N 1
ATOM 2194 C CA . ASP A 1 301 ? 45.961 -3.509 39.943 1.00 49.07 301 ASP A CA 1
ATOM 2195 C C . ASP A 1 301 ? 45.246 -3.820 41.259 1.00 44.93 301 ASP A C 1
ATOM 2196 O O . ASP A 1 301 ? 44.681 -4.908 41.446 1.00 44.55 301 ASP A O 1
ATOM 2201 N N . PHE A 1 302 ? 45.277 -2.855 42.173 1.00 45.43 302 PHE A N 1
ATOM 2202 C CA . PHE A 1 302 ? 44.567 -3.007 43.433 1.00 40.34 302 PHE A CA 1
ATOM 2203 C C . PHE A 1 302 ? 43.565 -1.870 43.550 1.00 37.74 302 PHE A C 1
ATOM 2204 O O . PHE A 1 302 ? 43.896 -0.714 43.318 1.00 38.68 302 PHE A O 1
ATOM 2212 N N . SER A 1 303 ? 42.332 -2.203 43.898 1.00 30.44 303 SER A N 1
ATOM 2213 C CA . SER A 1 303 ? 41.308 -1.199 44.051 1.00 29.82 303 SER A CA 1
ATOM 2214 C C . SER A 1 303 ? 40.884 -1.248 45.490 1.00 26.28 303 SER A C 1
ATOM 2215 O O . SER A 1 303 ? 40.406 -2.285 45.950 1.00 24.16 303 SER A O 1
ATOM 2218 N N . PHE A 1 304 ? 41.065 -0.140 46.202 1.00 20.45 304 PHE A N 1
ATOM 2219 C CA . PHE A 1 304 ? 40.669 -0.106 47.590 1.00 20.86 304 PHE A CA 1
ATOM 2220 C C . PHE A 1 304 ? 39.164 -0.262 47.632 1.00 20.65 304 PHE A C 1
ATOM 2221 O O . PHE A 1 304 ? 38.628 -1.001 48.458 1.00 18.93 304 PHE A O 1
ATOM 2229 N N . TYR A 1 305 ? 38.476 0.412 46.719 1.00 23.16 305 TYR A N 1
ATOM 2230 C CA . TYR A 1 305 ? 37.029 0.295 46.683 1.00 24.38 305 TYR A CA 1
ATOM 2231 C C . TYR A 1 305 ? 36.584 -0.999 46.042 1.00 26.01 305 TYR A C 1
ATOM 2232 O O . TYR A 1 305 ? 37.149 -1.447 45.050 1.00 26.85 305 TYR A O 1
ATOM 2241 N N . ASP A 1 306 ? 35.532 -1.563 46.609 1.00 27.74 306 ASP A N 1
ATOM 2242 C CA . ASP A 1 306 ? 34.934 -2.778 46.100 1.00 31.10 306 ASP A CA 1
ATOM 2243 C C . ASP A 1 306 ? 33.497 -2.801 46.578 1.00 32.08 306 ASP A C 1
ATOM 2244 O O . ASP A 1 306 ? 33.208 -2.559 47.751 1.00 29.31 306 ASP A O 1
ATOM 2249 N N . ARG A 1 307 ? 32.606 -3.076 45.640 1.00 39.85 307 ARG A N 1
ATOM 2250 C CA . ARG A 1 307 ? 31.177 -3.148 45.888 1.00 44.72 307 ARG A CA 1
ATOM 2251 C C . ARG A 1 307 ? 30.802 -3.855 47.203 1.00 43.65 307 ARG A C 1
ATOM 2252 O O . ARG A 1 307 ? 30.045 -3.323 48.014 1.00 46.55 307 ARG A O 1
ATOM 2260 N N . SER A 1 308 ? 31.343 -5.046 47.417 1.00 42.08 308 SER A N 1
ATOM 2261 C CA . SER A 1 308 ? 31.014 -5.816 48.611 1.00 41.51 308 SER A CA 1
ATOM 2262 C C . SER A 1 308 ? 32.115 -5.996 49.654 1.00 38.93 308 SER A C 1
ATOM 2263 O O . SER A 1 308 ? 31.815 -6.321 50.803 1.00 40.27 308 SER A O 1
ATOM 2266 N N . ALA A 1 309 ? 33.371 -5.788 49.266 1.00 32.02 309 ALA A N 1
ATOM 2267 C CA . ALA A 1 309 ? 34.502 -5.944 50.192 1.00 28.94 309 ALA A CA 1
ATOM 2268 C C . ALA A 1 309 ? 35.417 -4.722 50.133 1.00 25.60 309 ALA A C 1
ATOM 2269 O O . ALA A 1 309 ? 36.618 -4.837 49.884 1.00 22.82 309 ALA A O 1
ATOM 2271 N N . PRO A 1 310 ? 34.867 -3.533 50.382 1.00 24.11 310 PRO A N 1
ATOM 2272 C CA . PRO A 1 310 ? 35.689 -2.329 50.326 1.00 23.37 310 PRO A CA 1
ATOM 2273 C C . PRO A 1 310 ? 36.636 -2.218 51.498 1.00 20.92 310 PRO A C 1
ATOM 2274 O O . PRO A 1 310 ? 36.428 -2.841 52.527 1.00 17.07 310 PRO A O 1
ATOM 2278 N N . ILE A 1 311 ? 37.669 -1.413 51.318 1.00 22.41 311 ILE A N 1
ATOM 2279 C CA . ILE A 1 311 ? 38.586 -1.142 52.384 1.00 22.70 311 ILE A CA 1
ATOM 2280 C C . ILE A 1 311 ? 37.950 0.041 53.098 1.00 22.60 311 ILE A C 1
ATOM 2281 O O . ILE A 1 311 ? 37.549 1.010 52.465 1.00 25.71 311 ILE A O 1
ATOM 2286 N N . TYR A 1 312 ? 37.828 -0.066 54.414 1.00 20.69 312 TYR A N 1
ATOM 2287 C CA . TYR A 1 312 ? 37.245 0.968 55.242 1.00 19.87 312 TYR A CA 1
ATOM 2288 C C . TYR A 1 312 ? 38.284 1.954 55.770 1.00 21.05 312 TYR A C 1
ATOM 2289 O O . TYR A 1 312 ? 39.486 1.778 55.634 1.00 21.46 312 TYR A O 1
ATOM 2298 N N . THR A 1 313 ? 37.786 3.011 56.374 1.00 19.87 313 THR A N 1
ATOM 2299 C CA . THR A 1 313 ? 38.651 3.973 56.991 1.00 21.40 313 THR A CA 1
ATOM 2300 C C . THR A 1 313 ? 37.742 4.826 57.856 1.00 21.81 313 THR A C 1
ATOM 2301 O O . THR A 1 313 ? 36.545 4.525 58.002 1.00 21.43 313 THR A O 1
ATOM 2305 N N . GLN A 1 314 ? 38.288 5.873 58.454 1.00 26.05 314 GLN A N 1
ATOM 2306 C CA . GLN A 1 314 ? 37.479 6.709 59.333 1.00 26.93 314 GLN A CA 1
ATOM 2307 C C . GLN A 1 314 ? 36.647 7.744 58.589 1.00 27.76 314 GLN A C 1
ATOM 2308 O O . GLN A 1 314 ? 37.125 8.386 57.652 1.00 26.52 314 GLN A O 1
ATOM 2314 N N . PRO A 1 315 ? 35.380 7.899 58.979 1.00 31.91 315 PRO A N 1
ATOM 2315 C CA . PRO A 1 315 ? 34.515 8.888 58.325 1.00 32.86 315 PRO A CA 1
ATOM 2316 C C . PRO A 1 315 ? 34.991 10.258 58.831 1.00 31.24 315 PRO A C 1
ATOM 2317 O O . PRO A 1 315 ? 35.026 10.492 60.038 1.00 29.79 315 PRO A O 1
ATOM 2321 N N . ARG A 1 316 ? 35.354 11.163 57.928 1.00 31.02 316 ARG A N 1
ATOM 2322 C CA . ARG A 1 316 ? 35.848 12.465 58.382 1.00 29.60 316 ARG A CA 1
ATOM 2323 C C . ARG A 1 316 ? 34.979 13.632 57.941 1.00 27.95 316 ARG A C 1
ATOM 2324 O O . ARG A 1 316 ? 35.217 14.773 58.326 1.00 29.78 316 ARG A O 1
ATOM 2332 N N . TYR A 1 317 ? 33.995 13.337 57.106 1.00 21.80 317 TYR A N 1
ATOM 2333 C CA . TYR A 1 317 ? 33.083 14.349 56.595 1.00 23.17 317 TYR A CA 1
ATOM 2334 C C . TYR A 1 317 ? 33.819 15.542 55.980 1.00 22.20 317 TYR A C 1
ATOM 2335 O O . TYR A 1 317 ? 33.428 16.700 56.125 1.00 19.83 317 TYR A O 1
ATOM 2344 N N . LEU A 1 318 ? 34.894 15.232 55.268 1.00 20.11 318 LEU A N 1
ATOM 2345 C CA . LEU A 1 318 ? 35.662 16.262 54.600 1.00 19.01 318 LEU A CA 1
ATOM 2346 C C . LEU A 1 318 ? 34.877 16.781 53.381 1.00 19.13 318 LEU A C 1
ATOM 2347 O O . LEU A 1 318 ? 34.143 16.045 52.725 1.00 18.53 318 LEU A O 1
ATOM 2352 N N . PRO A 1 319 ? 35.054 18.059 53.052 1.00 20.25 319 PRO A N 1
ATOM 2353 C CA . PRO A 1 319 ? 34.347 18.649 51.911 1.00 21.24 319 PRO A CA 1
ATOM 2354 C C . PRO A 1 319 ? 34.908 18.176 50.575 1.00 19.88 319 PRO A C 1
ATOM 2355 O O . PRO A 1 319 ? 36.009 17.593 50.524 1.00 18.24 319 PRO A O 1
ATOM 2359 N N . PRO A 1 320 ? 34.143 18.381 49.476 1.00 17.51 320 PRO A N 1
ATOM 2360 C CA . PRO A 1 320 ? 34.614 17.984 48.148 1.00 17.78 320 PRO A CA 1
ATOM 2361 C C . PRO A 1 320 ? 35.897 18.752 47.886 1.00 17.88 320 PRO A C 1
ATOM 2362 O O . PRO A 1 320 ? 36.067 19.858 48.379 1.00 16.68 320 PRO A O 1
ATOM 2366 N N . SER A 1 321 ? 36.824 18.151 47.153 1.00 25.38 321 SER A N 1
ATOM 2367 C CA . SER A 1 321 ? 38.094 18.810 46.861 1.00 24.71 321 SER A CA 1
ATOM 2368 C C . SER A 1 321 ? 37.884 20.013 45.966 1.00 25.29 321 SER A C 1
ATOM 2369 O O . SER A 1 321 ? 37.055 19.978 45.054 1.00 26.61 321 SER A O 1
ATOM 2372 N N . LYS A 1 322 ? 38.642 21.069 46.236 1.00 15.09 322 LYS A N 1
ATOM 2373 C CA . LYS A 1 322 ? 38.564 22.333 45.496 1.00 17.11 322 LYS A CA 1
ATOM 2374 C C . LYS A 1 322 ? 39.796 22.538 44.655 1.00 16.92 322 LYS A C 1
ATOM 2375 O O . LYS A 1 322 ? 40.926 22.342 45.132 1.00 15.30 322 LYS A O 1
ATOM 2381 N N . MET A 1 323 ? 39.576 22.957 43.409 1.00 23.59 323 MET A N 1
ATOM 2382 C CA . MET A 1 323 ? 40.667 23.199 42.478 1.00 25.36 323 MET A CA 1
ATOM 2383 C C . MET A 1 323 ? 40.481 24.556 41.815 1.00 26.09 323 MET A C 1
ATOM 2384 O O . MET A 1 323 ? 39.428 24.835 41.213 1.00 23.90 323 MET A O 1
ATOM 2389 N N . LEU A 1 324 ? 41.515 25.394 41.920 1.00 23.28 324 LEU A N 1
ATOM 2390 C CA . LEU A 1 324 ? 41.460 26.739 41.348 1.00 23.64 324 LEU A CA 1
ATOM 2391 C C . LEU A 1 324 ? 41.760 26.678 39.853 1.00 23.00 324 LEU A C 1
ATOM 2392 O O . LEU A 1 324 ? 40.959 27.124 39.046 1.00 23.46 324 LEU A O 1
ATOM 2397 N N . ASP A 1 325 ? 42.886 26.084 39.488 1.00 25.12 325 ASP A N 1
ATOM 2398 C CA . ASP A 1 325 ? 43.282 25.950 38.088 1.00 27.06 325 ASP A CA 1
ATOM 2399 C C . ASP A 1 325 ? 44.284 24.804 38.048 1.00 27.37 325 ASP A C 1
ATOM 2400 O O . ASP A 1 325 ? 45.501 25.017 37.962 1.00 26.66 325 ASP A O 1
ATOM 2405 N N . ALA A 1 326 ? 43.780 23.584 38.087 1.00 30.81 326 ALA A N 1
ATOM 2406 C CA . ALA A 1 326 ? 44.668 22.443 38.118 1.00 29.14 326 ALA A CA 1
ATOM 2407 C C . ALA A 1 326 ? 44.650 21.613 36.851 1.00 29.13 326 ALA A C 1
ATOM 2408 O O . ALA A 1 326 ? 43.595 21.312 36.335 1.00 28.74 326 ALA A O 1
ATOM 2410 N N . ASP A 1 327 ? 45.846 21.282 36.359 1.00 30.04 327 ASP A N 1
ATOM 2411 C CA . ASP A 1 327 ? 46.043 20.428 35.189 1.00 30.31 327 ASP A CA 1
ATOM 2412 C C . ASP A 1 327 ? 46.615 19.157 35.813 1.00 27.91 327 ASP A C 1
ATOM 2413 O O . ASP A 1 327 ? 47.764 19.112 36.270 1.00 25.97 327 ASP A O 1
ATOM 2418 N N . VAL A 1 328 ? 45.765 18.137 35.833 1.00 23.45 328 VAL A N 1
ATOM 2419 C CA . VAL A 1 328 ? 46.024 16.862 36.481 1.00 23.60 328 VAL A CA 1
ATOM 2420 C C . VAL A 1 328 ? 46.063 15.679 35.528 1.00 22.92 328 VAL A C 1
ATOM 2421 O O . VAL A 1 328 ? 45.061 15.371 34.878 1.00 24.22 328 VAL A O 1
ATOM 2425 N N . THR A 1 329 ? 47.198 15.000 35.452 1.00 22.44 329 THR A N 1
ATOM 2426 C CA . THR A 1 329 ? 47.290 13.838 34.572 1.00 24.40 329 THR A CA 1
ATOM 2427 C C . THR A 1 329 ? 47.638 12.571 35.325 1.00 22.95 329 THR A C 1
ATOM 2428 O O . THR A 1 329 ? 48.511 12.600 36.199 1.00 21.71 329 THR A O 1
ATOM 2432 N N . ASP A 1 330 ? 46.950 11.481 34.988 1.00 21.45 330 ASP A N 1
ATOM 2433 C CA . ASP A 1 330 ? 47.190 10.167 35.597 1.00 24.18 330 ASP A CA 1
ATOM 2434 C C . ASP A 1 330 ? 47.364 10.253 37.106 1.00 22.39 330 ASP A C 1
ATOM 2435 O O . ASP A 1 330 ? 48.351 9.719 37.646 1.00 21.14 330 ASP A O 1
ATOM 2440 N N . SER A 1 331 ? 46.413 10.890 37.789 1.00 19.62 331 SER A N 1
ATOM 2441 C CA . SER A 1 331 ? 46.541 11.070 39.229 1.00 18.76 331 SER A CA 1
ATOM 2442 C C . SER A 1 331 ? 45.284 10.799 40.003 1.00 19.24 331 SER A C 1
ATOM 2443 O O . SER A 1 331 ? 44.185 10.769 39.434 1.00 19.25 331 SER A O 1
ATOM 2446 N N . VAL A 1 332 ? 45.436 10.598 41.307 1.00 16.95 332 VAL A N 1
ATOM 2447 C CA . VAL A 1 332 ? 44.271 10.401 42.152 1.00 18.72 332 VAL A CA 1
ATOM 2448 C C . VAL A 1 332 ? 44.264 11.512 43.183 1.00 17.53 332 VAL A C 1
ATOM 2449 O O . VAL A 1 332 ? 45.321 11.958 43.663 1.00 18.63 332 VAL A O 1
ATOM 2453 N N . ILE A 1 333 ? 43.070 11.994 43.488 1.00 17.31 333 ILE A N 1
ATOM 2454 C CA . ILE A 1 333 ? 42.901 13.072 44.439 1.00 19.07 333 ILE A CA 1
ATOM 2455 C C . ILE A 1 333 ? 42.035 12.566 45.570 1.00 19.03 333 ILE A C 1
ATOM 2456 O O . ILE A 1 333 ? 40.951 12.017 45.343 1.00 17.83 333 ILE A O 1
ATOM 2461 N N . GLY A 1 334 ? 42.513 12.760 46.792 1.00 18.03 334 GLY A N 1
ATOM 2462 C CA . GLY A 1 334 ? 41.763 12.291 47.943 1.00 20.55 334 GLY A CA 1
ATOM 2463 C C . GLY A 1 334 ? 40.701 13.256 48.423 1.00 20.85 334 GLY A C 1
ATOM 2464 O O . GLY A 1 334 ? 40.307 14.180 47.712 1.00 22.64 334 GLY A O 1
ATOM 2465 N N . GLU A 1 335 ? 40.252 13.042 49.654 1.00 20.71 335 GLU A N 1
ATOM 2466 C CA . GLU A 1 335 ? 39.207 13.845 50.278 1.00 20.78 335 GLU A CA 1
ATOM 2467 C C . GLU A 1 335 ? 39.664 15.245 50.727 1.00 18.93 335 GLU A C 1
ATOM 2468 O O . GLU A 1 335 ? 40.759 15.421 51.231 1.00 16.57 335 GLU A O 1
ATOM 2474 N N . GLY A 1 336 ? 38.792 16.221 50.547 1.00 17.74 336 GLY A N 1
ATOM 2475 C CA . GLY A 1 336 ? 39.043 17.573 50.996 1.00 18.89 336 GLY A CA 1
ATOM 2476 C C . GLY A 1 336 ? 40.330 18.268 50.645 1.00 18.30 336 GLY A C 1
ATOM 2477 O O . GLY A 1 336 ? 40.908 18.952 51.484 1.00 15.64 336 GLY A O 1
ATOM 2478 N N . CYS A 1 337 ? 40.792 18.138 49.421 1.00 19.50 337 CYS A N 1
ATOM 2479 C CA . CYS A 1 337 ? 42.033 18.818 49.085 1.00 20.25 337 CYS A CA 1
ATOM 2480 C C . CYS A 1 337 ? 41.719 20.277 48.729 1.00 19.12 337 CYS A C 1
ATOM 2481 O O . CYS A 1 337 ? 40.590 20.621 48.422 1.00 19.15 337 CYS A O 1
ATOM 2484 N N . VAL A 1 338 ? 42.715 21.135 48.802 1.00 22.28 338 VAL A N 1
ATOM 2485 C CA . VAL A 1 338 ? 42.534 22.548 48.458 1.00 23.07 338 VAL A CA 1
ATOM 2486 C C . VAL A 1 338 ? 43.730 22.872 47.596 1.00 22.20 338 VAL A C 1
ATOM 2487 O O . VAL A 1 338 ? 44.839 23.096 48.083 1.00 19.76 338 VAL A O 1
ATOM 2491 N N . ILE A 1 339 ? 43.481 22.858 46.290 1.00 18.47 339 ILE A N 1
ATOM 2492 C CA . ILE A 1 339 ? 44.509 23.044 45.276 1.00 19.56 339 ILE A CA 1
ATOM 2493 C C . ILE A 1 339 ? 44.328 24.335 44.468 1.00 21.65 339 ILE A C 1
ATOM 2494 O O . ILE A 1 339 ? 43.216 24.654 44.044 1.00 20.46 339 ILE A O 1
ATOM 2499 N N . LYS A 1 340 ? 45.414 25.086 44.278 1.00 21.15 340 LYS A N 1
ATOM 2500 C CA . LYS A 1 340 ? 45.351 26.342 43.518 1.00 24.77 340 LYS A CA 1
ATOM 2501 C C . LYS A 1 340 ? 45.655 26.057 42.051 1.00 27.34 340 LYS A C 1
ATOM 2502 O O . LYS A 1 340 ? 45.208 25.049 41.481 1.00 30.03 340 LYS A O 1
ATOM 2508 N N . ASN A 1 341 ? 46.395 26.956 41.414 1.00 28.30 341 ASN A N 1
ATOM 2509 C CA . ASN A 1 341 ? 46.751 26.742 40.019 1.00 28.25 341 ASN A CA 1
ATOM 2510 C C . ASN A 1 341 ? 48.054 25.965 40.105 1.00 27.03 341 ASN A C 1
ATOM 2511 O O . ASN A 1 341 ? 48.989 26.390 40.774 1.00 27.03 341 ASN A O 1
ATOM 2516 N N . CYS A 1 342 ? 48.096 24.795 39.475 1.00 27.80 342 CYS A N 1
ATOM 2517 C CA . CYS A 1 342 ? 49.267 23.953 39.542 1.00 25.95 342 CYS A CA 1
ATOM 2518 C C . CYS A 1 342 ? 49.156 22.829 38.533 1.00 26.13 342 CYS A C 1
ATOM 2519 O O . CYS A 1 342 ? 48.144 22.702 37.833 1.00 24.29 342 CYS A O 1
ATOM 2522 N N . LYS A 1 343 ? 50.214 22.025 38.475 1.00 33.40 343 LYS A N 1
ATOM 2523 C CA . LYS A 1 343 ? 50.324 20.872 37.587 1.00 33.91 343 LYS A CA 1
ATOM 2524 C C . LYS A 1 343 ? 50.579 19.628 38.436 1.00 32.05 343 LYS A C 1
ATOM 2525 O O . LYS A 1 343 ? 51.515 19.594 39.235 1.00 32.68 343 LYS A O 1
ATOM 2531 N N . ILE A 1 344 ? 49.730 18.620 38.259 1.00 21.90 344 ILE A N 1
ATOM 2532 C CA . ILE A 1 344 ? 49.811 17.367 38.990 1.00 21.40 344 ILE A CA 1
ATOM 2533 C C . ILE A 1 344 ? 49.864 16.219 37.995 1.00 20.48 344 ILE A C 1
ATOM 2534 O O . ILE A 1 344 ? 48.896 15.931 37.286 1.00 19.53 344 ILE A O 1
ATOM 2539 N N . HIS A 1 345 ? 50.997 15.551 37.969 1.00 24.00 345 HIS A N 1
ATOM 2540 C CA . HIS A 1 345 ? 51.197 14.466 37.039 1.00 25.75 345 HIS A CA 1
ATOM 2541 C C . HIS A 1 345 ? 51.632 13.192 37.744 1.00 25.63 345 HIS A C 1
ATOM 2542 O O . HIS A 1 345 ? 52.479 13.224 38.641 1.00 26.83 345 HIS A O 1
ATOM 2549 N N . HIS A 1 346 ? 51.029 12.077 37.339 1.00 23.54 346 HIS A N 1
ATOM 2550 C CA . HIS A 1 346 ? 51.335 10.762 37.886 1.00 23.51 346 HIS A CA 1
ATOM 2551 C C . HIS A 1 346 ? 51.626 10.772 39.404 1.00 23.88 346 HIS A C 1
ATOM 2552 O O . HIS A 1 346 ? 52.658 10.261 39.846 1.00 23.67 346 HIS A O 1
ATOM 2559 N N . SER A 1 347 ? 50.696 11.325 40.182 1.00 24.22 347 SER A N 1
ATOM 2560 C CA . SER A 1 347 ? 50.850 11.439 41.632 1.00 22.90 347 SER A CA 1
ATOM 2561 C C . SER A 1 347 ? 49.579 11.065 42.394 1.00 22.23 347 SER A C 1
ATOM 2562 O O . SER A 1 347 ? 48.481 10.999 41.816 1.00 20.72 347 SER A O 1
ATOM 2565 N N . VAL A 1 348 ? 49.744 10.846 43.700 1.00 19.83 348 VAL A N 1
ATOM 2566 C CA . VAL A 1 348 ? 48.634 10.544 44.602 1.00 19.27 348 VAL A CA 1
ATOM 2567 C C . VAL A 1 348 ? 48.595 11.696 45.615 1.00 17.65 348 VAL A C 1
ATOM 2568 O O . VAL A 1 348 ? 49.585 11.978 46.295 1.00 20.79 348 VAL A O 1
ATOM 2572 N N . VAL A 1 349 ? 47.466 12.392 45.673 1.00 17.48 349 VAL A N 1
ATOM 2573 C CA . VAL A 1 349 ? 47.287 13.551 46.546 1.00 18.66 349 VAL A CA 1
ATOM 2574 C C . VAL A 1 349 ? 46.404 13.177 47.725 1.00 18.40 349 VAL A C 1
ATOM 2575 O O . VAL A 1 349 ? 45.189 12.959 47.577 1.00 18.07 349 VAL A O 1
ATOM 2579 N N . GLY A 1 350 ? 47.049 13.095 48.891 1.00 21.12 350 GLY A N 1
ATOM 2580 C CA . GLY A 1 350 ? 46.394 12.704 50.127 1.00 21.14 350 GLY A CA 1
ATOM 2581 C C . GLY A 1 350 ? 45.400 13.693 50.665 1.00 21.65 350 GLY A C 1
ATOM 2582 O O . GLY A 1 350 ? 45.402 14.844 50.269 1.00 23.51 350 GLY A O 1
ATOM 2583 N N . LEU A 1 351 ? 44.573 13.233 51.594 1.00 17.05 351 LEU A N 1
ATOM 2584 C CA . LEU A 1 351 ? 43.520 14.031 52.166 1.00 17.12 351 LEU A CA 1
ATOM 2585 C C . LEU A 1 351 ? 44.008 15.325 52.797 1.00 18.73 351 LEU A C 1
ATOM 2586 O O . LEU A 1 351 ? 45.093 15.366 53.398 1.00 17.20 351 LEU A O 1
ATOM 2591 N N . ARG A 1 352 ? 43.204 16.380 52.641 1.00 16.76 352 ARG A N 1
ATOM 2592 C CA . ARG A 1 352 ? 43.504 17.697 53.195 1.00 18.48 352 ARG A CA 1
ATOM 2593 C C . ARG A 1 352 ? 44.754 18.376 52.637 1.00 17.75 352 ARG A C 1
ATOM 2594 O O . ARG A 1 352 ? 45.261 19.312 53.238 1.00 18.62 352 ARG A O 1
ATOM 2602 N N . SER A 1 353 ? 45.263 17.896 51.509 1.00 20.73 353 SER A N 1
ATOM 2603 C CA . SER A 1 353 ? 46.439 18.516 50.891 1.00 22.14 353 SER A CA 1
ATOM 2604 C C . SER A 1 353 ? 46.163 19.939 50.358 1.00 21.48 353 SER A C 1
ATOM 2605 O O . SER A 1 353 ? 45.199 20.159 49.649 1.00 20.33 353 SER A O 1
ATOM 2608 N N . CYS A 1 354 ? 46.999 20.902 50.718 1.00 20.51 354 CYS A N 1
ATOM 2609 C CA . CYS A 1 354 ? 46.921 22.264 50.177 1.00 23.61 354 CYS A CA 1
ATOM 2610 C C . CYS A 1 354 ? 48.118 22.273 49.161 1.00 24.09 354 CYS A C 1
ATOM 2611 O O . CYS A 1 354 ? 49.262 21.900 49.512 1.00 23.42 354 CYS A O 1
ATOM 2614 N N . ILE A 1 355 ? 47.892 22.761 47.958 1.00 23.11 355 ILE A N 1
ATOM 2615 C CA . ILE A 1 355 ? 48.980 22.855 47.015 1.00 22.37 355 ILE A CA 1
ATOM 2616 C C . ILE A 1 355 ? 48.857 24.310 46.552 1.00 23.96 355 ILE A C 1
ATOM 2617 O O . ILE A 1 355 ? 47.766 24.754 46.140 1.00 23.33 355 ILE A O 1
ATOM 2622 N N . SER A 1 356 ? 49.964 25.053 46.668 1.00 29.34 356 SER A N 1
ATOM 2623 C CA . SER A 1 356 ? 49.991 26.473 46.322 1.00 29.51 356 SER A CA 1
ATOM 2624 C C . SER A 1 356 ? 50.240 26.839 44.868 1.00 29.38 356 SER A C 1
ATOM 2625 O O . SER A 1 356 ? 50.681 26.026 44.047 1.00 29.03 356 SER A O 1
ATOM 2628 N N . GLU A 1 357 ? 49.942 28.096 44.580 1.00 25.33 357 GLU A N 1
ATOM 2629 C CA . GLU A 1 357 ? 50.099 28.686 43.259 1.00 28.00 357 GLU A CA 1
ATOM 2630 C C . GLU A 1 357 ? 51.424 28.338 42.583 1.00 28.16 357 GLU A C 1
ATOM 2631 O O . GLU A 1 357 ? 52.503 28.489 43.177 1.00 27.61 357 GLU A O 1
ATOM 2637 N N . GLY A 1 358 ? 51.338 27.858 41.347 1.00 30.53 358 GLY A N 1
ATOM 2638 C CA . GLY A 1 358 ? 52.530 27.537 40.598 1.00 30.91 358 GLY A CA 1
ATOM 2639 C C . GLY A 1 358 ? 53.226 26.208 40.823 1.00 30.84 358 GLY A C 1
ATOM 2640 O O . GLY A 1 358 ? 54.100 25.851 40.041 1.00 29.30 358 GLY A O 1
ATOM 2641 N N . ALA A 1 359 ? 52.851 25.470 41.866 1.00 31.33 359 ALA A N 1
ATOM 2642 C CA . ALA A 1 359 ? 53.488 24.186 42.139 1.00 29.46 359 ALA A CA 1
ATOM 2643 C C . ALA A 1 359 ? 53.390 23.178 40.982 1.00 27.46 359 ALA A C 1
ATOM 2644 O O . ALA A 1 359 ? 52.447 23.189 40.191 1.00 25.85 359 ALA A O 1
ATOM 2646 N N . ILE A 1 360 ? 54.395 22.322 40.877 1.00 26.13 360 ILE A N 1
ATOM 2647 C CA . ILE A 1 360 ? 54.435 21.265 39.861 1.00 26.03 360 ILE A CA 1
ATOM 2648 C C . ILE A 1 360 ? 54.752 19.980 40.645 1.00 26.77 360 ILE A C 1
ATOM 2649 O O . ILE A 1 360 ? 55.851 19.831 41.234 1.00 27.20 360 ILE A O 1
ATOM 2654 N N . ILE A 1 361 ? 53.787 19.063 40.644 1.00 24.00 361 ILE A N 1
ATOM 2655 C CA . ILE A 1 361 ? 53.901 17.807 41.373 1.00 24.61 361 ILE A CA 1
ATOM 2656 C C . ILE A 1 361 ? 54.022 16.681 40.376 1.00 23.76 361 ILE A C 1
ATOM 2657 O O . ILE A 1 361 ? 53.137 16.503 39.542 1.00 23.53 361 ILE A O 1
ATOM 2662 N N . GLU A 1 362 ? 55.101 15.907 40.467 1.00 21.12 362 GLU A N 1
ATOM 2663 C CA . GLU A 1 362 ? 55.337 14.806 39.535 1.00 21.93 362 GLU A CA 1
ATOM 2664 C C . GLU A 1 362 ? 55.797 13.483 40.158 1.00 21.33 362 GLU A C 1
ATOM 2665 O O . GLU A 1 362 ? 56.745 13.454 40.933 1.00 19.23 362 GLU A O 1
ATOM 2671 N N . ASP A 1 363 ? 55.148 12.390 39.767 1.00 31.23 363 ASP A N 1
ATOM 2672 C CA . ASP A 1 363 ? 55.515 11.065 40.246 1.00 31.44 363 ASP A CA 1
ATOM 2673 C C . ASP A 1 363 ? 55.646 11.041 41.741 1.00 30.18 363 ASP A C 1
ATOM 2674 O O . ASP A 1 363 ? 56.578 10.445 42.274 1.00 30.46 363 ASP A O 1
ATOM 2679 N N . SER A 1 364 ? 54.702 11.662 42.428 1.00 22.86 364 SER A N 1
ATOM 2680 C CA . SER A 1 364 ? 54.818 11.714 43.865 1.00 23.27 364 SER A CA 1
ATOM 2681 C C . SER A 1 364 ? 53.620 11.296 44.685 1.00 23.07 364 SER A C 1
ATOM 2682 O O . SER A 1 364 ? 52.471 11.265 44.211 1.00 21.69 364 SER A O 1
ATOM 2685 N N . LEU A 1 365 ? 53.926 10.967 45.932 1.00 19.86 365 LEU A N 1
ATOM 2686 C CA . LEU A 1 365 ? 52.930 10.577 46.907 1.00 19.55 365 LEU A CA 1
ATOM 2687 C C . LEU A 1 365 ? 52.828 11.695 47.954 1.00 18.66 365 LEU A C 1
ATOM 2688 O O . LEU A 1 365 ? 53.760 11.947 48.704 1.00 19.18 365 LEU A O 1
ATOM 2693 N N . LEU A 1 366 ? 51.716 12.402 47.973 1.00 22.48 366 LEU A N 1
ATOM 2694 C CA . LEU A 1 366 ? 51.532 13.444 48.972 1.00 21.89 366 LEU A CA 1
ATOM 2695 C C . LEU A 1 366 ? 50.575 12.862 50.029 1.00 22.51 366 LEU A C 1
ATOM 2696 O O . LEU A 1 366 ? 49.409 12.600 49.732 1.00 22.66 366 LEU A O 1
ATOM 2701 N N . MET A 1 367 ? 51.066 12.643 51.248 1.00 17.16 367 MET A N 1
ATOM 2702 C CA . MET A 1 367 ? 50.239 12.062 52.324 1.00 19.95 367 MET A CA 1
ATOM 2703 C C . MET A 1 367 ? 49.142 12.990 52.824 1.00 18.65 367 MET A C 1
ATOM 2704 O O . MET A 1 367 ? 48.188 12.539 53.437 1.00 20.08 367 MET A O 1
ATOM 2709 N N . GLY A 1 368 ? 49.284 14.286 52.593 1.00 18.43 368 GLY A N 1
ATOM 2710 C CA . GLY A 1 368 ? 48.253 15.202 53.047 1.00 18.63 368 GLY A CA 1
ATOM 2711 C C . GLY A 1 368 ? 48.564 15.786 54.417 1.00 19.14 368 GLY A C 1
ATOM 2712 O O . GLY A 1 368 ? 49.734 15.969 54.767 1.00 19.05 368 GLY A O 1
ATOM 2713 N N . ALA A 1 369 ? 47.516 16.059 55.194 1.00 17.70 369 ALA A N 1
ATOM 2714 C CA . ALA A 1 369 ? 47.660 16.649 56.515 1.00 18.89 369 ALA A CA 1
ATOM 2715 C C . ALA A 1 369 ? 46.540 16.153 57.408 1.00 18.98 369 ALA A C 1
ATOM 2716 O O . ALA A 1 369 ? 45.481 15.726 56.925 1.00 19.27 369 ALA A O 1
ATOM 2718 N N . ASP A 1 370 ? 46.756 16.225 58.716 1.00 22.31 370 ASP A N 1
ATOM 2719 C CA . ASP A 1 370 ? 45.779 15.732 59.682 1.00 22.76 370 ASP A CA 1
ATOM 2720 C C . ASP A 1 370 ? 44.692 16.724 60.007 1.00 23.09 370 ASP A C 1
ATOM 2721 O O . ASP A 1 370 ? 43.687 16.357 60.605 1.00 22.21 370 ASP A O 1
ATOM 2726 N N . TYR A 1 371 ? 44.898 17.974 59.614 1.00 21.47 371 TYR A N 1
ATOM 2727 C CA . TYR A 1 371 ? 43.922 19.018 59.873 1.00 22.99 371 TYR A CA 1
ATOM 2728 C C . TYR A 1 371 ? 44.116 20.154 58.868 1.00 22.74 371 TYR A C 1
ATOM 2729 O O . TYR A 1 371 ? 44.984 20.070 58.004 1.00 21.17 371 TYR A O 1
ATOM 2738 N N . TYR A 1 372 ? 43.312 21.207 58.976 1.00 26.27 372 TYR A N 1
ATOM 2739 C CA . TYR A 1 372 ? 43.439 22.364 58.095 1.00 28.77 372 TYR A CA 1
ATOM 2740 C C . TYR A 1 372 ? 43.887 23.552 58.931 1.00 34.06 372 TYR A C 1
ATOM 2741 O O . TYR A 1 372 ? 43.373 23.767 60.024 1.00 33.74 372 TYR A O 1
ATOM 2750 N N . GLU A 1 373 ? 44.826 24.336 58.422 1.00 47.93 373 GLU A N 1
ATOM 2751 C CA . GLU A 1 373 ? 45.240 25.519 59.158 1.00 53.02 373 GLU A CA 1
ATOM 2752 C C . GLU A 1 373 ? 44.176 26.594 58.900 1.00 56.68 373 GLU A C 1
ATOM 2753 O O . GLU A 1 373 ? 43.852 26.879 57.746 1.00 57.20 373 GLU A O 1
ATOM 2759 N N . THR A 1 374 ? 43.614 27.165 59.966 1.00 65.49 374 THR A N 1
ATOM 2760 C CA . THR A 1 374 ? 42.603 28.215 59.805 1.00 69.63 374 THR A CA 1
ATOM 2761 C C . THR A 1 374 ? 43.345 29.515 59.516 1.00 73.41 374 THR A C 1
ATOM 2762 O O . THR A 1 374 ? 44.484 29.685 59.953 1.00 74.88 374 THR A O 1
ATOM 2766 N N . ASP A 1 375 ? 42.717 30.423 58.772 1.00 66.88 375 ASP A N 1
ATOM 2767 C CA . ASP A 1 375 ? 43.351 31.701 58.457 1.00 69.42 375 ASP A CA 1
ATOM 2768 C C . ASP A 1 375 ? 43.781 32.429 59.734 1.00 69.85 375 ASP A C 1
ATOM 2769 O O . ASP A 1 375 ? 44.531 33.406 59.683 1.00 68.69 375 ASP A O 1
ATOM 2774 N N . ALA A 1 376 ? 43.302 31.928 60.875 1.00 80.40 376 ALA A N 1
ATOM 2775 C CA . ALA A 1 376 ? 43.625 32.469 62.196 1.00 80.03 376 ALA A CA 1
ATOM 2776 C C . ALA A 1 376 ? 45.061 32.092 62.557 1.00 79.55 376 ALA A C 1
ATOM 2777 O O . ALA A 1 376 ? 45.699 32.753 63.376 1.00 79.62 376 ALA A O 1
ATOM 2779 N N . ASP A 1 377 ? 45.550 31.016 61.940 1.00 62.67 377 ASP A N 1
ATOM 2780 C CA . ASP A 1 377 ? 46.908 30.530 62.160 1.00 61.81 377 ASP A CA 1
ATOM 2781 C C . ASP A 1 377 ? 47.814 31.063 61.055 1.00 59.72 377 ASP A C 1
ATOM 2782 O O . ASP A 1 377 ? 48.975 31.394 61.296 1.00 59.05 377 ASP A O 1
ATOM 2787 N N . ARG A 1 378 ? 47.271 31.125 59.843 1.00 43.68 378 ARG A N 1
ATOM 2788 C CA . ARG A 1 378 ? 48.012 31.591 58.680 1.00 43.71 378 ARG A CA 1
ATOM 2789 C C . ARG A 1 378 ? 48.504 33.028 58.866 1.00 42.32 378 ARG A C 1
ATOM 2790 O O . ARG A 1 378 ? 49.547 33.429 58.321 1.00 38.89 378 ARG A O 1
ATOM 2798 N N . LYS A 1 379 ? 47.727 33.808 59.609 1.00 69.05 379 LYS A N 1
ATOM 2799 C CA . LYS A 1 379 ? 48.098 35.185 59.876 1.00 69.05 379 LYS A CA 1
ATOM 2800 C C . LYS A 1 379 ? 49.104 35.167 61.010 1.00 66.92 379 LYS A C 1
ATOM 2801 O O . LYS A 1 379 ? 50.084 35.907 60.992 1.00 66.71 379 LYS A O 1
ATOM 2807 N N . LEU A 1 380 ? 48.867 34.308 61.993 1.00 58.81 380 LEU A N 1
ATOM 2808 C CA . LEU A 1 380 ? 49.792 34.194 63.100 1.00 58.21 380 LEU A CA 1
ATOM 2809 C C . LEU A 1 380 ? 51.126 33.714 62.509 1.00 55.70 380 LEU A C 1
ATOM 2810 O O . LEU A 1 380 ? 52.203 34.158 62.919 1.00 56.29 380 LEU A O 1
ATOM 2815 N N . LEU A 1 381 ? 51.043 32.816 61.529 1.00 50.05 381 LEU A N 1
ATOM 2816 C CA . LEU A 1 381 ? 52.226 32.278 60.872 1.00 46.01 381 LEU A CA 1
ATOM 2817 C C . LEU A 1 381 ? 52.908 33.346 60.042 1.00 43.90 381 LEU A C 1
ATOM 2818 O O . LEU A 1 381 ? 54.121 33.297 59.841 1.00 41.64 381 LEU A O 1
ATOM 2823 N N . ALA A 1 382 ? 52.116 34.299 59.551 1.00 34.61 382 ALA A N 1
ATOM 2824 C CA . ALA A 1 382 ? 52.625 35.397 58.714 1.00 35.03 382 ALA A CA 1
ATOM 2825 C C . ALA A 1 382 ? 53.324 36.474 59.533 1.00 34.63 382 ALA A C 1
ATOM 2826 O O . ALA A 1 382 ? 54.217 37.155 59.040 1.00 34.23 382 ALA A O 1
ATOM 2828 N N . ALA A 1 383 ? 52.889 36.618 60.780 1.00 43.64 383 ALA A N 1
ATOM 2829 C CA . ALA A 1 383 ? 53.448 37.578 61.704 1.00 45.37 383 ALA A CA 1
ATOM 2830 C C . ALA A 1 383 ? 54.897 37.165 61.965 1.00 47.28 383 ALA A C 1
ATOM 2831 O O . ALA A 1 383 ? 55.706 37.963 62.428 1.00 47.81 383 ALA A O 1
ATOM 2833 N N . LYS A 1 384 ? 55.229 35.915 61.669 1.00 39.62 384 LYS A N 1
ATOM 2834 C CA . LYS A 1 384 ? 56.594 35.457 61.853 1.00 40.45 384 LYS A CA 1
ATOM 2835 C C . LYS A 1 384 ? 57.203 35.065 60.521 1.00 41.06 384 LYS A C 1
ATOM 2836 O O . LYS A 1 384 ? 58.294 34.498 60.475 1.00 40.98 384 LYS A O 1
ATOM 2842 N N . GLY A 1 385 ? 56.506 35.392 59.435 1.00 55.94 385 GLY A N 1
ATOM 2843 C CA . GLY A 1 385 ? 57.005 35.033 58.120 1.00 55.59 385 GLY A CA 1
ATOM 2844 C C . GLY A 1 385 ? 57.271 33.532 58.048 1.00 55.32 385 GLY A C 1
ATOM 2845 O O . GLY A 1 385 ? 58.120 33.080 57.277 1.00 55.25 385 GLY A O 1
ATOM 2846 N N . SER A 1 386 ? 56.546 32.757 58.856 1.00 49.29 386 SER A N 1
ATOM 2847 C CA . SER A 1 386 ? 56.704 31.304 58.887 1.00 47.83 386 SER A CA 1
ATOM 2848 C C . SER A 1 386 ? 56.059 30.609 57.697 1.00 44.56 386 SER A C 1
ATOM 2849 O O . SER A 1 386 ? 55.297 31.217 56.944 1.00 45.93 386 SER A O 1
ATOM 2852 N N . VAL A 1 387 ? 56.376 29.329 57.540 1.00 36.21 387 VAL A N 1
ATOM 2853 C CA . VAL A 1 387 ? 55.860 28.514 56.443 1.00 32.97 387 VAL A CA 1
ATOM 2854 C C . VAL A 1 387 ? 54.591 27.737 56.842 1.00 30.68 387 VAL A C 1
ATOM 2855 O O . VAL A 1 387 ? 54.577 27.024 57.844 1.00 29.14 387 VAL A O 1
ATOM 2859 N N . PRO A 1 388 ? 53.500 27.883 56.068 1.00 27.91 388 PRO A N 1
ATOM 2860 C CA . PRO A 1 388 ? 52.233 27.180 56.360 1.00 27.78 388 PRO A CA 1
ATOM 2861 C C . PRO A 1 388 ? 52.287 25.705 55.901 1.00 26.47 388 PRO A C 1
ATOM 2862 O O . PRO A 1 388 ? 53.112 25.350 55.071 1.00 24.96 388 PRO A O 1
ATOM 2866 N N . ILE A 1 389 ? 51.433 24.846 56.449 1.00 25.84 389 ILE A N 1
ATOM 2867 C CA . ILE A 1 389 ? 51.415 23.424 56.040 1.00 25.64 389 ILE A CA 1
ATOM 2868 C C . ILE A 1 389 ? 51.054 23.296 54.556 1.00 21.46 389 ILE A C 1
ATOM 2869 O O . ILE A 1 389 ? 50.287 24.094 54.038 1.00 20.83 389 ILE A O 1
ATOM 2874 N N . GLY A 1 390 ? 51.610 22.298 53.877 1.00 22.96 390 GLY A N 1
ATOM 2875 C CA . GLY A 1 390 ? 51.310 22.105 52.466 1.00 22.72 390 GLY A CA 1
ATOM 2876 C C . GLY A 1 390 ? 52.473 22.375 51.509 1.00 23.07 390 GLY A C 1
ATOM 2877 O O . GLY A 1 390 ? 53.620 22.628 51.934 1.00 23.00 390 GLY A O 1
ATOM 2878 N N . ILE A 1 391 ? 52.188 22.330 50.210 1.00 24.26 391 ILE A N 1
ATOM 2879 C CA . ILE A 1 391 ? 53.209 22.596 49.202 1.00 25.86 391 ILE A CA 1
ATOM 2880 C C . ILE A 1 391 ? 53.192 24.109 48.873 1.00 27.80 391 ILE A C 1
ATOM 2881 O O . ILE A 1 391 ? 52.170 24.663 48.463 1.00 28.28 391 ILE A O 1
ATOM 2886 N N . GLY A 1 392 ? 54.339 24.757 49.083 1.00 28.23 392 GLY A N 1
ATOM 2887 C CA . GLY A 1 392 ? 54.489 26.186 48.842 1.00 28.15 392 GLY A CA 1
ATOM 2888 C C . GLY A 1 392 ? 54.453 26.606 47.384 1.00 27.94 392 GLY A C 1
ATOM 2889 O O . GLY A 1 392 ? 54.443 25.762 46.491 1.00 26.80 392 GLY A O 1
ATOM 2890 N N . LYS A 1 393 ? 54.436 27.920 47.156 1.00 26.83 393 LYS A N 1
ATOM 2891 C CA . LYS A 1 393 ? 54.375 28.470 45.806 1.00 27.36 393 LYS A CA 1
ATOM 2892 C C . LYS A 1 393 ? 55.603 28.132 44.990 1.00 28.04 393 LYS A C 1
ATOM 2893 O O . LYS A 1 393 ? 56.724 28.133 45.504 1.00 29.84 393 LYS A O 1
ATOM 2899 N N . ASN A 1 394 ? 55.364 27.819 43.721 1.00 28.28 394 ASN A N 1
ATOM 2900 C CA . ASN A 1 394 ? 56.412 27.503 42.773 1.00 31.06 394 ASN A CA 1
ATOM 2901 C C . ASN A 1 394 ? 57.374 26.390 43.179 1.00 32.17 394 ASN A C 1
ATOM 2902 O O . ASN A 1 394 ? 58.539 26.387 42.764 1.00 32.92 394 ASN A O 1
ATOM 2907 N N . CYS A 1 395 ? 56.901 25.453 43.993 1.00 34.10 395 CYS A N 1
ATOM 2908 C CA . CYS A 1 395 ? 57.745 24.336 44.368 1.00 33.34 395 CYS A CA 1
ATOM 2909 C C . CYS A 1 395 ? 57.657 23.336 43.225 1.00 32.67 395 CYS A C 1
ATOM 2910 O O . CYS A 1 395 ? 56.684 23.322 42.466 1.00 32.06 395 CYS A O 1
ATOM 2913 N N . HIS A 1 396 ? 58.681 22.514 43.084 1.00 34.62 396 HIS A N 1
ATOM 2914 C CA . HIS A 1 396 ? 58.685 21.479 42.068 1.00 34.44 396 HIS A CA 1
ATOM 2915 C C . HIS A 1 396 ? 58.972 20.221 42.871 1.00 34.02 396 HIS A C 1
ATOM 2916 O O . HIS A 1 396 ? 60.047 20.116 43.477 1.00 35.06 396 HIS A O 1
ATOM 2923 N N . ILE A 1 397 ? 58.036 19.275 42.902 1.00 27.74 397 ILE A N 1
ATOM 2924 C CA . ILE A 1 397 ? 58.263 18.050 43.677 1.00 26.95 397 ILE A CA 1
ATOM 2925 C C . ILE A 1 397 ? 58.258 16.827 42.769 1.00 26.98 397 ILE A C 1
ATOM 2926 O O . ILE A 1 397 ? 57.274 16.565 42.079 1.00 26.10 397 ILE A O 1
ATOM 2931 N N . LYS A 1 398 ? 59.357 16.075 42.769 1.00 23.79 398 LYS A N 1
ATOM 2932 C CA . LYS A 1 398 ? 59.436 14.899 41.909 1.00 26.61 398 LYS A CA 1
ATOM 2933 C C . LYS A 1 398 ? 59.947 13.657 42.636 1.00 24.44 398 LYS A C 1
ATOM 2934 O O . LYS A 1 398 ? 60.800 13.753 43.498 1.00 24.14 398 LYS A O 1
ATOM 2940 N N . ARG A 1 399 ? 59.418 12.496 42.265 1.00 33.55 399 ARG A N 1
ATOM 2941 C CA . ARG A 1 399 ? 59.815 11.221 42.850 1.00 34.67 399 ARG A CA 1
ATOM 2942 C C . ARG A 1 399 ? 60.044 11.393 44.356 1.00 34.26 399 ARG A C 1
ATOM 2943 O O . ARG A 1 399 ? 61.150 11.215 44.877 1.00 35.86 399 ARG A O 1
ATOM 2951 N N . ALA A 1 400 ? 58.976 11.776 45.044 1.00 31.64 400 ALA A N 1
ATOM 2952 C CA . ALA A 1 400 ? 59.036 11.978 46.472 1.00 28.29 400 ALA A CA 1
ATOM 2953 C C . ALA A 1 400 ? 57.803 11.467 47.212 1.00 27.38 400 ALA A C 1
ATOM 2954 O O . ALA A 1 400 ? 56.725 11.250 46.637 1.00 29.53 400 ALA A O 1
ATOM 2956 N N . ILE A 1 401 ? 57.994 11.262 48.502 1.00 20.56 401 ILE A N 1
ATOM 2957 C CA . ILE A 1 401 ? 56.908 10.918 49.390 1.00 20.37 401 ILE A CA 1
ATOM 2958 C C . ILE A 1 401 ? 56.911 12.095 50.365 1.00 20.57 401 ILE A C 1
ATOM 2959 O O . ILE A 1 401 ? 57.912 12.350 51.051 1.00 21.12 401 ILE A O 1
ATOM 2964 N N . ILE A 1 402 ? 55.824 12.852 50.396 1.00 16.42 402 ILE A N 1
ATOM 2965 C CA . ILE A 1 402 ? 55.737 13.956 51.337 1.00 17.87 402 ILE A CA 1
ATOM 2966 C C . ILE A 1 402 ? 54.799 13.515 52.450 1.00 20.17 402 ILE A C 1
ATOM 2967 O O . ILE A 1 402 ? 53.583 13.388 52.243 1.00 20.86 402 ILE A O 1
ATOM 2972 N N . ASP A 1 403 ? 55.354 13.294 53.638 1.00 21.71 403 ASP A N 1
ATOM 2973 C CA . ASP A 1 403 ? 54.554 12.843 54.761 1.00 20.92 403 ASP A CA 1
ATOM 2974 C C . ASP A 1 403 ? 53.619 13.907 55.335 1.00 22.33 403 ASP A C 1
ATOM 2975 O O . ASP A 1 403 ? 53.693 15.097 54.993 1.00 23.34 403 ASP A O 1
ATOM 2980 N N . LYS A 1 404 ? 52.698 13.456 56.178 1.00 23.60 404 LYS A N 1
ATOM 2981 C CA . LYS A 1 404 ? 51.681 14.311 56.788 1.00 21.62 404 LYS A CA 1
ATOM 2982 C C . LYS A 1 404 ? 52.149 15.661 57.349 1.00 22.15 404 LYS A C 1
ATOM 2983 O O . LYS A 1 404 ? 53.203 15.754 57.965 1.00 22.96 404 LYS A O 1
ATOM 2989 N N . ASN A 1 405 ? 51.341 16.692 57.169 1.00 18.82 405 ASN A N 1
ATOM 2990 C CA . ASN A 1 405 ? 51.623 18.032 57.720 1.00 19.35 405 ASN A CA 1
ATOM 2991 C C . ASN A 1 405 ? 52.984 18.659 57.454 1.00 21.06 405 ASN A C 1
ATOM 2992 O O . ASN A 1 405 ? 53.436 19.498 58.263 1.00 19.25 405 ASN A O 1
ATOM 2997 N N . ALA A 1 406 ? 53.651 18.268 56.361 1.00 23.64 406 ALA A N 1
ATOM 2998 C CA . ALA A 1 406 ? 54.948 18.878 56.049 1.00 23.23 406 ALA A CA 1
ATOM 2999 C C . ALA A 1 406 ? 54.726 20.344 55.676 1.00 23.70 406 ALA A C 1
ATOM 3000 O O . ALA A 1 406 ? 53.699 20.713 55.060 1.00 21.75 406 ALA A O 1
ATOM 3002 N N . ARG A 1 407 ? 55.677 21.182 56.064 1.00 22.29 407 ARG A N 1
ATOM 3003 C CA . ARG A 1 407 ? 55.601 22.600 55.763 1.00 25.21 407 ARG A CA 1
ATOM 3004 C C . ARG A 1 407 ? 56.685 22.820 54.724 1.00 24.68 407 ARG A C 1
ATOM 3005 O O . ARG A 1 407 ? 57.862 22.870 55.069 1.00 24.31 407 ARG A O 1
ATOM 3013 N N . ILE A 1 408 ? 56.304 22.904 53.449 1.00 22.24 408 ILE A N 1
ATOM 3014 C CA . ILE A 1 408 ? 57.288 23.100 52.386 1.00 24.03 408 ILE A CA 1
ATOM 3015 C C . ILE A 1 408 ? 57.236 24.561 51.936 1.00 25.92 408 ILE A C 1
ATOM 3016 O O . ILE A 1 408 ? 56.182 25.065 51.519 1.00 23.60 408 ILE A O 1
ATOM 3021 N N . GLY A 1 409 ? 58.376 25.239 52.020 1.00 30.17 409 GLY A N 1
ATOM 3022 C CA . GLY A 1 409 ? 58.415 26.637 51.657 1.00 31.11 409 GLY A CA 1
ATOM 3023 C C . GLY A 1 409 ? 58.430 26.923 50.177 1.00 32.47 409 GLY A C 1
ATOM 3024 O O . GLY A 1 409 ? 58.686 26.042 49.356 1.00 32.97 409 GLY A O 1
ATOM 3025 N N . ASP A 1 410 ? 58.171 28.180 49.842 1.00 31.40 410 ASP A N 1
ATOM 3026 C CA . ASP A 1 410 ? 58.161 28.623 48.455 1.00 32.12 410 ASP A CA 1
ATOM 3027 C C . ASP A 1 410 ? 59.479 28.353 47.734 1.00 32.41 410 ASP A C 1
ATOM 3028 O O . ASP A 1 410 ? 60.563 28.395 48.328 1.00 31.45 410 ASP A O 1
ATOM 3033 N N . ASN A 1 411 ? 59.354 28.057 46.445 1.00 35.06 411 ASN A N 1
ATOM 3034 C CA . ASN A 1 411 ? 60.472 27.786 45.559 1.00 34.28 411 ASN A CA 1
ATOM 3035 C C . ASN A 1 411 ? 61.335 26.617 45.960 1.00 34.83 411 ASN A C 1
ATOM 3036 O O . ASN A 1 411 ? 62.521 26.567 45.649 1.00 33.75 411 ASN A O 1
ATOM 3041 N N . VAL A 1 412 ? 60.747 25.649 46.641 1.00 31.19 412 VAL A N 1
ATOM 3042 C CA . VAL A 1 412 ? 61.528 24.493 46.994 1.00 29.50 412 VAL A CA 1
ATOM 3043 C C . VAL A 1 412 ? 61.523 23.551 45.793 1.00 29.41 412 VAL A C 1
ATOM 3044 O O . VAL A 1 412 ? 60.521 23.407 45.099 1.00 29.90 412 VAL A O 1
ATOM 3048 N N . LYS A 1 413 ? 62.660 22.934 45.520 1.00 23.95 413 LYS A N 1
ATOM 3049 C CA . LYS A 1 413 ? 62.745 22.023 44.404 1.00 25.62 413 LYS A CA 1
ATOM 3050 C C . LYS A 1 413 ? 63.257 20.698 44.945 1.00 25.84 413 LYS A C 1
ATOM 3051 O O . LYS A 1 413 ? 64.410 20.594 45.380 1.00 27.62 413 LYS A O 1
ATOM 3057 N N . ILE A 1 414 ? 62.388 19.699 44.963 1.00 26.27 414 ILE A N 1
ATOM 3058 C CA . ILE A 1 414 ? 62.778 18.378 45.417 1.00 27.80 414 ILE A CA 1
ATOM 3059 C C . ILE A 1 414 ? 62.881 17.554 44.126 1.00 29.68 414 ILE A C 1
ATOM 3060 O O . ILE A 1 414 ? 61.944 16.859 43.721 1.00 28.94 414 ILE A O 1
ATOM 3065 N N . ILE A 1 415 ? 64.041 17.639 43.488 1.00 39.18 415 ILE A N 1
ATOM 3066 C CA . ILE A 1 415 ? 64.275 16.960 42.218 1.00 42.12 415 ILE A CA 1
ATOM 3067 C C . ILE A 1 415 ? 65.410 15.937 42.216 1.00 43.58 415 ILE A C 1
ATOM 3068 O O . ILE A 1 415 ? 65.467 15.076 41.336 1.00 43.10 415 ILE A O 1
ATOM 3073 N N . ASN A 1 416 ? 66.305 16.033 43.198 1.00 47.38 416 ASN A N 1
ATOM 3074 C CA . ASN A 1 416 ? 67.437 15.109 43.336 1.00 50.27 416 ASN A CA 1
ATOM 3075 C C . ASN A 1 416 ? 68.152 14.909 42.002 1.00 54.18 416 ASN A C 1
ATOM 3076 O O . ASN A 1 416 ? 68.350 13.779 41.557 1.00 54.22 416 ASN A O 1
ATOM 3081 N N . LYS A 1 417 ? 68.537 16.019 41.378 1.00 69.98 417 LYS A N 1
ATOM 3082 C CA . LYS A 1 417 ? 69.201 16.002 40.074 1.00 74.37 417 LYS A CA 1
ATOM 3083 C C . LYS A 1 417 ? 70.414 15.081 39.973 1.00 75.46 417 LYS A C 1
ATOM 3084 O O . LYS A 1 417 ? 70.576 14.374 38.972 1.00 76.26 417 LYS A O 1
ATOM 3090 N N . ASP A 1 418 ? 71.270 15.087 40.991 1.00 80.56 418 ASP A N 1
ATOM 3091 C CA . ASP A 1 418 ? 72.444 14.217 40.969 1.00 80.56 418 ASP A CA 1
ATOM 3092 C C . ASP A 1 418 ? 71.972 12.771 40.816 1.00 79.18 418 ASP A C 1
ATOM 3093 O O . ASP A 1 418 ? 72.524 11.996 40.029 1.00 80.48 418 ASP A O 1
ATOM 3098 N N . ASN A 1 419 ? 70.937 12.438 41.585 1.00 50.24 419 ASN A N 1
ATOM 3099 C CA . ASN A 1 419 ? 70.311 11.123 41.604 1.00 47.05 419 ASN A CA 1
ATOM 3100 C C . ASN A 1 419 ? 70.878 10.244 42.707 1.00 42.98 419 ASN A C 1
ATOM 3101 O O . ASN A 1 419 ? 71.116 9.052 42.528 1.00 40.13 419 ASN A O 1
ATOM 3106 N N . VAL A 1 420 ? 71.091 10.853 43.859 1.00 38.60 420 VAL A N 1
ATOM 3107 C CA . VAL A 1 420 ? 71.585 10.125 45.006 1.00 37.11 420 VAL A CA 1
ATOM 3108 C C . VAL A 1 420 ? 70.575 9.039 45.331 1.00 36.47 420 VAL A C 1
ATOM 3109 O O . VAL A 1 420 ? 69.376 9.280 45.251 1.00 36.65 420 VAL A O 1
ATOM 3113 N N . GLN A 1 421 ? 71.047 7.852 45.695 1.00 41.71 421 GLN A N 1
ATOM 3114 C CA . GLN A 1 421 ? 70.153 6.743 46.032 1.00 42.10 421 GLN A CA 1
ATOM 3115 C C . GLN A 1 421 ? 69.861 6.607 47.531 1.00 42.37 421 GLN A C 1
ATOM 3116 O O . GLN A 1 421 ? 68.778 6.164 47.930 1.00 41.55 421 GLN A O 1
ATOM 3122 N N . GLU A 1 422 ? 70.837 6.981 48.351 1.00 41.79 422 GLU A N 1
ATOM 3123 C CA . GLU A 1 422 ? 70.725 6.912 49.803 1.00 41.36 422 GLU A CA 1
ATOM 3124 C C . GLU A 1 422 ? 71.381 8.143 50.440 1.00 40.26 422 GLU A C 1
ATOM 3125 O O . GLU A 1 422 ? 72.449 8.595 50.015 1.00 39.91 422 GLU A O 1
ATOM 3131 N N . ALA A 1 423 ? 70.719 8.685 51.453 1.00 42.78 423 ALA A N 1
ATOM 3132 C CA . ALA A 1 423 ? 71.212 9.844 52.190 1.00 41.91 423 ALA A CA 1
ATOM 3133 C C . ALA A 1 423 ? 70.283 9.979 53.366 1.00 40.80 423 ALA A C 1
ATOM 3134 O O . ALA A 1 423 ? 69.069 10.006 53.182 1.00 42.15 423 ALA A O 1
ATOM 3136 N N . ALA A 1 424 ? 70.836 10.028 54.571 1.00 38.09 424 ALA A N 1
ATOM 3137 C CA . ALA A 1 424 ? 70.023 10.176 55.773 1.00 37.90 424 ALA A CA 1
ATOM 3138 C C . ALA A 1 424 ? 70.246 11.595 56.264 1.00 38.47 424 ALA A C 1
ATOM 3139 O O . ALA A 1 424 ? 71.295 11.902 56.824 1.00 39.32 424 ALA A O 1
ATOM 3141 N N . ARG A 1 425 ? 69.256 12.457 56.052 1.00 33.55 425 ARG A N 1
ATOM 3142 C CA . ARG A 1 425 ? 69.347 13.862 56.431 1.00 34.29 425 ARG A CA 1
ATOM 3143 C C . ARG A 1 425 ? 68.167 14.247 57.298 1.00 32.08 425 ARG A C 1
ATOM 3144 O O . ARG A 1 425 ? 67.532 15.281 57.056 1.00 33.01 425 ARG A O 1
ATOM 3152 N N . GLU A 1 426 ? 67.874 13.436 58.309 1.00 30.98 426 GLU A N 1
ATOM 3153 C CA . GLU A 1 426 ? 66.733 13.698 59.166 1.00 30.78 426 GLU A CA 1
ATOM 3154 C C . GLU A 1 426 ? 66.724 15.071 59.802 1.00 30.47 426 GLU A C 1
ATOM 3155 O O . GLU A 1 426 ? 65.666 15.710 59.883 1.00 25.82 426 GLU A O 1
ATOM 3161 N N . THR A 1 427 ? 67.886 15.543 60.250 1.00 36.57 427 THR A N 1
ATOM 3162 C CA . THR A 1 427 ? 67.942 16.862 60.879 1.00 38.17 427 THR A CA 1
ATOM 3163 C C . THR A 1 427 ? 67.520 17.915 59.865 1.00 36.49 427 THR A C 1
ATOM 3164 O O . THR A 1 427 ? 67.198 19.030 60.238 1.00 35.60 427 THR A O 1
ATOM 3168 N N . ASP A 1 428 ? 67.530 17.563 58.581 1.00 40.96 428 ASP A N 1
ATOM 3169 C CA . ASP A 1 428 ? 67.098 18.505 57.548 1.00 41.83 428 ASP A CA 1
ATOM 3170 C C . ASP A 1 428 ? 65.682 18.188 57.051 1.00 41.46 428 ASP A C 1
ATOM 3171 O O . ASP A 1 428 ? 65.232 18.759 56.063 1.00 42.14 428 ASP A O 1
ATOM 3176 N N . GLY A 1 429 ? 64.998 17.269 57.738 1.00 36.64 429 GLY A N 1
ATOM 3177 C CA . GLY A 1 429 ? 63.627 16.910 57.394 1.00 35.22 429 GLY A CA 1
ATOM 3178 C C . GLY A 1 429 ? 63.343 15.823 56.360 1.00 35.19 429 GLY A C 1
ATOM 3179 O O . GLY A 1 429 ? 62.172 15.551 56.068 1.00 33.12 429 GLY A O 1
ATOM 3180 N N . TYR A 1 430 ? 64.380 15.191 55.811 1.00 33.63 430 TYR A N 1
ATOM 3181 C CA . TYR A 1 430 ? 64.151 14.153 54.817 1.00 34.22 430 TYR A CA 1
ATOM 3182 C C . TYR A 1 430 ? 65.116 12.981 54.847 1.00 34.93 430 TYR A C 1
ATOM 3183 O O . TYR A 1 430 ? 66.089 12.960 55.594 1.00 33.37 430 TYR A O 1
ATOM 3192 N N . PHE A 1 431 ? 64.833 11.995 54.015 1.00 37.58 431 PHE A N 1
ATOM 3193 C CA . PHE A 1 431 ? 65.648 10.807 53.956 1.00 38.25 431 PHE A CA 1
ATOM 3194 C C . PHE A 1 431 ? 65.498 10.263 52.551 1.00 38.08 431 PHE A C 1
ATOM 3195 O O . PHE A 1 431 ? 64.377 10.126 52.063 1.00 38.71 431 PHE A O 1
ATOM 3203 N N . ILE A 1 432 ? 66.615 9.965 51.896 1.00 37.56 432 ILE A N 1
ATOM 3204 C CA . ILE A 1 432 ? 66.573 9.422 50.548 1.00 36.15 432 ILE A CA 1
ATOM 3205 C C . ILE A 1 432 ? 66.858 7.924 50.570 1.00 37.30 432 ILE A C 1
ATOM 3206 O O . ILE A 1 432 ? 67.906 7.475 51.042 1.00 35.90 432 ILE A O 1
ATOM 3211 N N . LYS A 1 433 ? 65.913 7.149 50.055 1.00 47.77 433 LYS A N 1
ATOM 3212 C CA . LYS A 1 433 ? 66.041 5.702 50.000 1.00 49.37 433 LYS A CA 1
ATOM 3213 C C . LYS A 1 433 ? 65.697 5.289 48.574 1.00 48.90 433 LYS A C 1
ATOM 3214 O O . LYS A 1 433 ? 64.745 5.802 47.995 1.00 49.69 433 LYS A O 1
ATOM 3220 N N . SER A 1 434 ? 66.477 4.368 48.016 1.00 35.85 434 SER A N 1
ATOM 3221 C CA . SER A 1 434 ? 66.292 3.902 46.637 1.00 35.15 434 SER A CA 1
ATOM 3222 C C . SER A 1 434 ? 66.036 5.069 45.675 1.00 34.74 434 SER A C 1
ATOM 3223 O O . SER A 1 434 ? 65.257 4.950 44.728 1.00 35.68 434 SER A O 1
ATOM 3226 N N . GLY A 1 435 ? 66.698 6.194 45.917 1.00 35.16 435 GLY A N 1
ATOM 3227 C CA . GLY A 1 435 ? 66.523 7.344 45.056 1.00 34.30 435 GLY A CA 1
ATOM 3228 C C . GLY A 1 435 ? 65.224 8.093 45.299 1.00 34.30 435 GLY A C 1
ATOM 3229 O O . GLY A 1 435 ? 64.897 9.031 44.564 1.00 35.05 435 GLY A O 1
ATOM 3230 N N . ILE A 1 436 ? 64.465 7.703 46.320 1.00 29.77 436 ILE A N 1
ATOM 3231 C CA . ILE A 1 436 ? 63.211 8.405 46.579 1.00 27.58 436 ILE A CA 1
ATOM 3232 C C . ILE A 1 436 ? 63.359 9.312 47.788 1.00 25.49 436 ILE A C 1
ATOM 3233 O O . ILE A 1 436 ? 63.838 8.891 48.833 1.00 24.21 436 ILE A O 1
ATOM 3238 N N . VAL A 1 437 ? 62.951 10.565 47.630 1.00 27.23 437 VAL A N 1
ATOM 3239 C CA . VAL A 1 437 ? 63.042 11.529 48.701 1.00 28.16 437 VAL A CA 1
ATOM 3240 C C . VAL A 1 437 ? 61.790 11.456 49.568 1.00 28.04 437 VAL A C 1
ATOM 3241 O O . VAL A 1 437 ? 60.670 11.634 49.072 1.00 28.72 437 VAL A O 1
ATOM 3245 N N . THR A 1 438 ? 61.964 11.174 50.855 1.00 27.01 438 THR A N 1
ATOM 3246 C CA . THR A 1 438 ? 60.821 11.141 51.752 1.00 25.92 438 THR A CA 1
ATOM 3247 C C . THR A 1 438 ? 60.980 12.281 52.741 1.00 26.34 438 THR A C 1
ATOM 3248 O O . THR A 1 438 ? 61.931 12.309 53.533 1.00 28.49 438 THR A O 1
ATOM 3252 N N . VAL A 1 439 ? 60.067 13.240 52.668 1.00 23.32 439 VAL A N 1
ATOM 3253 C CA . VAL A 1 439 ? 60.073 14.376 53.589 1.00 23.47 439 VAL A CA 1
ATOM 3254 C C . VAL A 1 439 ? 59.225 13.892 54.762 1.00 24.64 439 VAL A C 1
ATOM 3255 O O . VAL A 1 439 ? 58.061 13.505 54.610 1.00 23.72 439 VAL A O 1
ATOM 3259 N N . ILE A 1 440 ? 59.870 13.869 55.918 1.00 27.11 440 ILE A N 1
ATOM 3260 C CA . ILE A 1 440 ? 59.326 13.418 57.191 1.00 27.12 440 ILE A CA 1
ATOM 3261 C C . ILE A 1 440 ? 58.079 14.165 57.668 1.00 25.66 440 ILE A C 1
ATOM 3262 O O . ILE A 1 440 ? 57.896 15.344 57.379 1.00 22.18 440 ILE A O 1
ATOM 3267 N N . LYS A 1 441 ? 57.248 13.466 58.430 1.00 19.21 441 LYS A N 1
ATOM 3268 C CA . LYS A 1 441 ? 56.055 14.063 58.997 1.00 20.10 441 LYS A CA 1
ATOM 3269 C C . LYS A 1 441 ? 56.373 15.310 59.838 1.00 21.69 441 LYS A C 1
ATOM 3270 O O . LYS A 1 441 ? 57.344 15.326 60.597 1.00 21.28 441 LYS A O 1
ATOM 3276 N N . ASP A 1 442 ? 55.551 16.353 59.681 1.00 28.11 442 ASP A N 1
ATOM 3277 C CA . ASP A 1 442 ? 55.700 17.609 60.422 1.00 28.81 442 ASP A CA 1
ATOM 3278 C C . ASP A 1 442 ? 56.974 18.381 60.084 1.00 28.51 442 ASP A C 1
ATOM 3279 O O . ASP A 1 442 ? 57.277 19.404 60.698 1.00 28.01 442 ASP A O 1
ATOM 3284 N N . ALA A 1 443 ? 57.714 17.895 59.099 1.00 26.32 443 ALA A N 1
ATOM 3285 C CA . ALA A 1 443 ? 58.961 18.536 58.727 1.00 27.37 443 ALA A CA 1
ATOM 3286 C C . ALA A 1 443 ? 58.810 19.922 58.123 1.00 29.37 443 ALA A C 1
ATOM 3287 O O . ALA A 1 443 ? 57.812 20.247 57.494 1.00 30.33 443 ALA A O 1
ATOM 3289 N N . LEU A 1 444 ? 59.833 20.736 58.303 1.00 35.05 444 LEU A N 1
ATOM 3290 C CA . LEU A 1 444 ? 59.833 22.069 57.743 1.00 35.83 444 LEU A CA 1
ATOM 3291 C C . LEU A 1 444 ? 60.989 22.152 56.738 1.00 36.62 444 LEU A C 1
ATOM 3292 O O . LEU A 1 444 ? 62.161 21.939 57.090 1.00 37.25 444 LEU A O 1
ATOM 3297 N N . ILE A 1 445 ? 60.650 22.415 55.480 1.00 32.70 445 ILE A N 1
ATOM 3298 C CA . ILE A 1 445 ? 61.641 22.541 54.416 1.00 33.40 445 ILE A CA 1
ATOM 3299 C C . ILE A 1 445 ? 61.604 24.002 53.985 1.00 34.35 445 ILE A C 1
ATOM 3300 O O . ILE A 1 445 ? 60.765 24.399 53.163 1.00 34.96 445 ILE A O 1
ATOM 3305 N N . PRO A 1 446 ? 62.517 24.822 54.547 1.00 38.29 446 PRO A N 1
ATOM 3306 C CA . PRO A 1 446 ? 62.690 26.263 54.317 1.00 38.16 446 PRO A CA 1
ATOM 3307 C C . PRO A 1 446 ? 62.598 26.673 52.859 1.00 37.34 446 PRO A C 1
ATOM 3308 O O . PRO A 1 446 ? 62.955 25.911 51.973 1.00 34.93 446 PRO A O 1
ATOM 3312 N N . SER A 1 447 ? 62.130 27.892 52.622 1.00 32.33 447 SER A N 1
ATOM 3313 C CA . SER A 1 447 ? 62.003 28.401 51.267 1.00 34.86 447 SER A CA 1
ATOM 3314 C C . SER A 1 447 ? 63.340 28.320 50.539 1.00 33.69 447 SER A C 1
ATOM 3315 O O . SER A 1 447 ? 64.397 28.480 51.142 1.00 34.89 447 SER A O 1
ATOM 3318 N N . GLY A 1 448 ? 63.289 28.074 49.241 1.00 31.88 448 GLY A N 1
ATOM 3319 C CA . GLY A 1 448 ? 64.511 28.006 48.461 1.00 31.66 448 GLY A CA 1
ATOM 3320 C C . GLY A 1 448 ? 65.369 26.758 48.571 1.00 31.76 448 GLY A C 1
ATOM 3321 O O . GLY A 1 448 ? 66.361 26.632 47.849 1.00 30.94 448 GLY A O 1
ATOM 3322 N N . ILE A 1 449 ? 65.017 25.830 49.452 1.00 32.81 449 ILE A N 1
ATOM 3323 C CA . ILE A 1 449 ? 65.800 24.608 49.579 1.00 32.64 449 ILE A CA 1
ATOM 3324 C C . ILE A 1 449 ? 65.709 23.766 48.325 1.00 34.26 449 ILE A C 1
ATOM 3325 O O . ILE A 1 449 ? 64.639 23.641 47.733 1.00 33.88 449 ILE A O 1
ATOM 3330 N N . ILE A 1 450 ? 66.831 23.174 47.928 1.00 40.89 450 ILE A N 1
ATOM 3331 C CA . ILE A 1 450 ? 66.861 22.324 46.754 1.00 41.75 450 ILE A CA 1
ATOM 3332 C C . ILE A 1 450 ? 67.437 20.957 47.095 1.00 43.10 450 ILE A C 1
ATOM 3333 O O . ILE A 1 450 ? 68.565 20.844 47.551 1.00 45.21 450 ILE A O 1
ATOM 3338 N N . ILE A 1 451 ? 66.648 19.914 46.867 1.00 51.74 451 ILE A N 1
ATOM 3339 C CA . ILE A 1 451 ? 67.067 18.558 47.178 1.00 50.13 451 ILE A CA 1
ATOM 3340 C C . ILE A 1 451 ? 67.093 17.693 45.913 1.00 52.17 451 ILE A C 1
ATOM 3341 O O . ILE A 1 451 ? 66.087 17.707 45.169 1.00 53.62 451 ILE A O 1
ATOM 3347 N N . THR B 1 11 ? 25.278 30.917 77.873 1.00 75.84 11 THR B N 1
ATOM 3348 C CA . THR B 1 11 ? 24.791 29.836 76.956 1.00 75.42 11 THR B CA 1
ATOM 3349 C C . THR B 1 11 ? 24.821 28.461 77.638 1.00 72.02 11 THR B C 1
ATOM 3350 O O . THR B 1 11 ? 25.853 27.794 77.665 1.00 71.81 11 THR B O 1
ATOM 3354 N N . CYS B 1 12 ? 23.684 28.029 78.176 1.00 50.29 12 CYS B N 1
ATOM 3355 C CA . CYS B 1 12 ? 23.648 26.756 78.865 1.00 46.32 12 CYS B CA 1
ATOM 3356 C C . CYS B 1 12 ? 22.240 26.262 79.136 1.00 39.94 12 CYS B C 1
ATOM 3357 O O . CYS B 1 12 ? 21.716 26.429 80.230 1.00 39.04 12 CYS B O 1
ATOM 3360 N N . LEU B 1 13 ? 21.636 25.623 78.151 1.00 39.39 13 LEU B N 1
ATOM 3361 C CA . LEU B 1 13 ? 20.283 25.133 78.312 1.00 34.73 13 LEU B CA 1
ATOM 3362 C C . LEU B 1 13 ? 20.150 24.190 79.476 1.00 33.99 13 LEU B C 1
ATOM 3363 O O . LEU B 1 13 ? 21.065 23.430 79.764 1.00 34.01 13 LEU B O 1
ATOM 3368 N N . ASP B 1 14 ? 18.995 24.240 80.132 1.00 36.75 14 ASP B N 1
ATOM 3369 C CA . ASP B 1 14 ? 18.707 23.396 81.287 1.00 36.40 14 ASP B CA 1
ATOM 3370 C C . ASP B 1 14 ? 17.194 23.319 81.514 1.00 34.52 14 ASP B C 1
ATOM 3371 O O . ASP B 1 14 ? 16.575 24.294 81.932 1.00 36.40 14 ASP B O 1
ATOM 3376 N N . PRO B 1 15 ? 16.580 22.156 81.258 1.00 32.96 15 PRO B N 1
ATOM 3377 C CA . PRO B 1 15 ? 17.169 20.891 80.774 1.00 33.89 15 PRO B CA 1
ATOM 3378 C C . PRO B 1 15 ? 17.830 21.031 79.396 1.00 34.10 15 PRO B C 1
ATOM 3379 O O . PRO B 1 15 ? 17.364 21.805 78.552 1.00 32.47 15 PRO B O 1
ATOM 3383 N N . ASP B 1 16 ? 18.929 20.311 79.181 1.00 35.83 16 ASP B N 1
ATOM 3384 C CA . ASP B 1 16 ? 19.621 20.392 77.903 1.00 35.68 16 ASP B CA 1
ATOM 3385 C C . ASP B 1 16 ? 18.655 20.057 76.770 1.00 32.30 16 ASP B C 1
ATOM 3386 O O . ASP B 1 16 ? 17.613 19.418 76.968 1.00 29.99 16 ASP B O 1
ATOM 3391 N N . ALA B 1 17 ? 19.014 20.514 75.583 1.00 28.77 17 ALA B N 1
ATOM 3392 C CA . ALA B 1 17 ? 18.207 20.325 74.394 1.00 26.48 17 ALA B CA 1
ATOM 3393 C C . ALA B 1 17 ? 17.953 18.861 74.105 1.00 27.36 17 ALA B C 1
ATOM 3394 O O . ALA B 1 17 ? 16.868 18.483 73.662 1.00 25.73 17 ALA B O 1
ATOM 3396 N N . SER B 1 18 ? 18.953 18.034 74.368 1.00 32.14 18 SER B N 1
ATOM 3397 C CA . SER B 1 18 ? 18.858 16.604 74.121 1.00 33.73 18 SER B CA 1
ATOM 3398 C C . SER B 1 18 ? 17.518 15.974 74.552 1.00 33.91 18 SER B C 1
ATOM 3399 O O . SER B 1 18 ? 16.861 15.265 73.773 1.00 33.65 18 SER B O 1
ATOM 3402 N N . ARG B 1 19 ? 17.087 16.246 75.779 1.00 27.18 19 ARG B N 1
ATOM 3403 C CA . ARG B 1 19 ? 15.841 15.659 76.236 1.00 28.04 19 ARG B CA 1
ATOM 3404 C C . ARG B 1 19 ? 14.612 16.561 76.231 1.00 24.10 19 ARG B C 1
ATOM 3405 O O . ARG B 1 19 ? 13.508 16.070 76.398 1.00 22.16 19 ARG B O 1
ATOM 3413 N N . SER B 1 20 ? 14.770 17.857 76.007 1.00 35.63 20 SER B N 1
ATOM 3414 C CA . SER B 1 20 ? 13.609 18.744 76.064 1.00 33.54 20 SER B CA 1
ATOM 3415 C C . SER B 1 20 ? 13.153 19.483 74.801 1.00 32.77 20 SER B C 1
ATOM 3416 O O . SER B 1 20 ? 12.220 20.279 74.845 1.00 31.54 20 SER B O 1
ATOM 3419 N N . VAL B 1 21 ? 13.808 19.237 73.680 1.00 27.84 21 VAL B N 1
ATOM 3420 C CA . VAL B 1 21 ? 13.430 19.887 72.433 1.00 26.09 21 VAL B CA 1
ATOM 3421 C C . VAL B 1 21 ? 13.213 18.792 71.400 1.00 27.55 21 VAL B C 1
ATOM 3422 O O . VAL B 1 21 ? 14.026 17.886 71.277 1.00 28.21 21 VAL B O 1
ATOM 3426 N N . LEU B 1 22 ? 12.088 18.853 70.699 1.00 25.96 22 LEU B N 1
ATOM 3427 C CA . LEU B 1 22 ? 11.785 17.883 69.657 1.00 25.28 22 LEU B CA 1
ATOM 3428 C C . LEU B 1 22 ? 11.970 18.625 68.330 1.00 23.96 22 LEU B C 1
ATOM 3429 O O . LEU B 1 22 ? 11.293 19.611 68.077 1.00 22.44 22 LEU B O 1
ATOM 3434 N N . GLY B 1 23 ? 12.905 18.173 67.499 1.00 23.50 23 GLY B N 1
ATOM 3435 C CA . GLY B 1 23 ? 13.107 18.837 66.227 1.00 22.33 23 GLY B CA 1
ATOM 3436 C C . GLY B 1 23 ? 12.091 18.338 65.225 1.00 22.35 23 GLY B C 1
ATOM 3437 O O . GLY B 1 23 ? 11.794 17.159 65.203 1.00 25.00 23 GLY B O 1
ATOM 3438 N N . ILE B 1 24 ? 11.538 19.230 64.411 1.00 19.26 24 ILE B N 1
ATOM 3439 C CA . ILE B 1 24 ? 10.559 18.842 63.397 1.00 18.80 24 ILE B CA 1
ATOM 3440 C C . ILE B 1 24 ? 10.930 19.534 62.084 1.00 19.43 24 ILE B C 1
ATOM 3441 O O . ILE B 1 24 ? 10.815 20.757 61.961 1.00 18.91 24 ILE B O 1
ATOM 3446 N N . ILE B 1 25 ? 11.428 18.744 61.129 1.00 16.84 25 ILE B N 1
ATOM 3447 C CA . ILE B 1 25 ? 11.854 19.244 59.820 1.00 17.77 25 ILE B CA 1
ATOM 3448 C C . ILE B 1 25 ? 10.727 19.034 58.780 1.00 18.51 25 ILE B C 1
ATOM 3449 O O . ILE B 1 25 ? 10.210 17.924 58.606 1.00 15.74 25 ILE B O 1
ATOM 3454 N N . LEU B 1 26 ? 10.347 20.104 58.098 1.00 21.85 26 LEU B N 1
ATOM 3455 C CA . LEU B 1 26 ? 9.282 20.003 57.116 1.00 24.64 26 LEU B CA 1
ATOM 3456 C C . LEU B 1 26 ? 9.879 19.974 55.719 1.00 25.84 26 LEU B C 1
ATOM 3457 O O . LEU B 1 26 ? 10.103 21.029 55.135 1.00 27.79 26 LEU B O 1
ATOM 3462 N N . THR B 1 32 ? 7.078 22.254 44.882 1.00 63.33 32 THR B N 1
ATOM 3463 C CA . THR B 1 32 ? 7.165 21.750 43.510 1.00 61.99 32 THR B CA 1
ATOM 3464 C C . THR B 1 32 ? 8.013 22.697 42.656 1.00 58.55 32 THR B C 1
ATOM 3465 O O . THR B 1 32 ? 8.111 22.564 41.429 1.00 55.76 32 THR B O 1
ATOM 3469 N N . ARG B 1 33 ? 8.636 23.652 43.336 1.00 54.82 33 ARG B N 1
ATOM 3470 C CA . ARG B 1 33 ? 9.493 24.622 42.683 1.00 51.33 33 ARG B CA 1
ATOM 3471 C C . ARG B 1 33 ? 10.844 23.992 42.314 1.00 46.57 33 ARG B C 1
ATOM 3472 O O . ARG B 1 33 ? 11.612 24.573 41.544 1.00 45.82 33 ARG B O 1
ATOM 3480 N N . LEU B 1 34 ? 11.124 22.801 42.847 1.00 34.58 34 LEU B N 1
ATOM 3481 C CA . LEU B 1 34 ? 12.375 22.118 42.527 1.00 31.37 34 LEU B CA 1
ATOM 3482 C C . LEU B 1 34 ? 12.194 21.048 41.467 1.00 29.68 34 LEU B C 1
ATOM 3483 O O . LEU B 1 34 ? 13.077 20.211 41.247 1.00 27.76 34 LEU B O 1
ATOM 3488 N N . TYR B 1 35 ? 11.045 21.070 40.806 1.00 28.71 35 TYR B N 1
ATOM 3489 C CA . TYR B 1 35 ? 10.780 20.111 39.738 1.00 28.93 35 TYR B CA 1
ATOM 3490 C C . TYR B 1 35 ? 11.831 20.379 38.682 1.00 26.23 35 TYR B C 1
ATOM 3491 O O . TYR B 1 35 ? 12.124 21.525 38.381 1.00 24.74 35 TYR B O 1
ATOM 3500 N N . PRO B 1 36 ? 12.371 19.338 38.053 1.00 28.41 36 PRO B N 1
ATOM 3501 C CA . PRO B 1 36 ? 12.148 17.896 38.164 1.00 28.13 36 PRO B CA 1
ATOM 3502 C C . PRO B 1 36 ? 13.109 17.118 39.078 1.00 27.19 36 PRO B C 1
ATOM 3503 O O . PRO B 1 36 ? 13.267 15.909 38.914 1.00 26.77 36 PRO B O 1
ATOM 3507 N N . LEU B 1 37 ? 13.766 17.797 40.016 1.00 20.78 37 LEU B N 1
ATOM 3508 C CA . LEU B 1 37 ? 14.672 17.097 40.937 1.00 19.27 37 LEU B CA 1
ATOM 3509 C C . LEU B 1 37 ? 13.802 16.276 41.879 1.00 20.25 37 LEU B C 1
ATOM 3510 O O . LEU B 1 37 ? 14.237 15.309 42.485 1.00 20.34 37 LEU B O 1
ATOM 3515 N N . THR B 1 38 ? 12.543 16.663 41.987 1.00 23.06 38 THR B N 1
ATOM 3516 C CA . THR B 1 38 ? 11.615 15.952 42.844 1.00 25.20 38 THR B CA 1
ATOM 3517 C C . THR B 1 38 ? 10.669 15.052 42.059 1.00 27.51 38 THR B C 1
ATOM 3518 O O . THR B 1 38 ? 9.709 14.552 42.622 1.00 26.52 38 THR B O 1
ATOM 3522 N N . LYS B 1 39 ? 10.936 14.851 40.771 1.00 33.03 39 LYS B N 1
ATOM 3523 C CA . LYS B 1 39 ? 10.064 14.028 39.937 1.00 34.65 39 LYS B CA 1
ATOM 3524 C C . LYS B 1 39 ? 9.923 12.583 40.418 1.00 36.07 39 LYS B C 1
ATOM 3525 O O . LYS B 1 39 ? 8.823 12.056 40.458 1.00 36.09 39 LYS B O 1
ATOM 3531 N N . LYS B 1 40 ? 11.020 11.933 40.775 1.00 46.51 40 LYS B N 1
ATOM 3532 C CA . LYS B 1 40 ? 10.916 10.563 41.263 1.00 49.76 40 LYS B CA 1
ATOM 3533 C C . LYS B 1 40 ? 11.776 10.283 42.486 1.00 48.34 40 LYS B C 1
ATOM 3534 O O . LYS B 1 40 ? 12.517 9.297 42.539 1.00 50.05 40 LYS B O 1
ATOM 3540 N N . ARG B 1 41 ? 11.675 11.169 43.469 1.00 37.41 41 ARG B N 1
ATOM 3541 C CA . ARG B 1 41 ? 12.398 11.016 44.722 1.00 34.13 41 ARG B CA 1
ATOM 3542 C C . ARG B 1 41 ? 11.776 11.955 45.732 1.00 30.71 41 ARG B C 1
ATOM 3543 O O . ARG B 1 41 ? 11.122 12.926 45.354 1.00 28.77 41 ARG B O 1
ATOM 3551 N N . ALA B 1 42 ? 11.976 11.654 47.015 1.00 26.56 42 ALA B N 1
ATOM 3552 C CA . ALA B 1 42 ? 11.460 12.491 48.088 1.00 25.73 42 ALA B CA 1
ATOM 3553 C C . ALA B 1 42 ? 12.284 13.764 48.064 1.00 24.04 42 ALA B C 1
ATOM 3554 O O . ALA B 1 42 ? 13.508 13.739 47.828 1.00 22.68 42 ALA B O 1
ATOM 3556 N N . LYS B 1 43 ? 11.638 14.891 48.291 1.00 19.89 43 LYS B N 1
ATOM 3557 C CA . LYS B 1 43 ? 12.392 16.134 48.256 1.00 19.70 43 LYS B CA 1
ATOM 3558 C C . LYS B 1 43 ? 13.571 16.221 49.257 1.00 17.45 43 LYS B C 1
ATOM 3559 O O . LYS B 1 43 ? 14.619 16.767 48.946 1.00 16.87 43 LYS B O 1
ATOM 3565 N N . PRO B 1 44 ? 13.416 15.672 50.468 1.00 21.23 44 PRO B N 1
ATOM 3566 C CA . PRO B 1 44 ? 14.569 15.803 51.365 1.00 18.91 44 PRO B CA 1
ATOM 3567 C C . PRO B 1 44 ? 15.787 15.077 50.852 1.00 19.22 44 PRO B C 1
ATOM 3568 O O . PRO B 1 44 ? 16.896 15.364 51.298 1.00 18.85 44 PRO B O 1
ATOM 3572 N N . ALA B 1 45 ? 15.584 14.151 49.903 1.00 19.91 45 ALA B N 1
ATOM 3573 C CA . ALA B 1 45 ? 16.689 13.384 49.354 1.00 19.46 45 ALA B CA 1
ATOM 3574 C C . ALA B 1 45 ? 17.437 14.019 48.194 1.00 19.73 45 ALA B C 1
ATOM 3575 O O . ALA B 1 45 ? 18.449 13.475 47.762 1.00 21.90 45 ALA B O 1
ATOM 3577 N N . VAL B 1 46 ? 16.965 15.166 47.703 1.00 18.89 46 VAL B N 1
ATOM 3578 C CA . VAL B 1 46 ? 17.629 15.818 46.578 1.00 18.42 46 VAL B CA 1
ATOM 3579 C C . VAL B 1 46 ? 19.094 16.022 46.898 1.00 18.33 46 VAL B C 1
ATOM 3580 O O . VAL B 1 46 ? 19.443 16.599 47.913 1.00 18.00 46 VAL B O 1
ATOM 3584 N N . PRO B 1 47 ? 19.977 15.542 46.018 1.00 18.38 47 PRO B N 1
ATOM 3585 C CA . PRO B 1 47 ? 21.431 15.652 46.183 1.00 18.61 47 PRO B CA 1
ATOM 3586 C C . PRO B 1 47 ? 21.887 17.111 46.260 1.00 20.51 47 PRO B C 1
ATOM 3587 O O . PRO B 1 47 ? 21.309 17.973 45.617 1.00 20.95 47 PRO B O 1
ATOM 3591 N N . LEU B 1 48 ? 22.951 17.373 47.006 1.00 17.75 48 LEU B N 1
ATOM 3592 C CA . LEU B 1 48 ? 23.437 18.738 47.179 1.00 19.51 48 LEU B CA 1
ATOM 3593 C C . LEU B 1 48 ? 24.927 18.783 47.447 1.00 19.11 48 LEU B C 1
ATOM 3594 O O . LEU B 1 48 ? 25.478 17.896 48.121 1.00 21.93 48 LEU B O 1
ATOM 3599 N N . GLY B 1 49 ? 25.578 19.823 46.937 1.00 17.81 49 GLY B N 1
ATOM 3600 C CA . GLY B 1 49 ? 27.003 20.025 47.179 1.00 17.54 49 GLY B CA 1
ATOM 3601 C C . GLY B 1 49 ? 27.936 18.866 46.893 1.00 17.06 49 GLY B C 1
ATOM 3602 O O . GLY B 1 49 ? 28.897 18.636 47.627 1.00 16.90 49 GLY B O 1
ATOM 3603 N N . ALA B 1 50 ? 27.653 18.135 45.822 1.00 14.79 50 ALA B N 1
ATOM 3604 C CA . ALA B 1 50 ? 28.465 17.002 45.398 1.00 16.95 50 ALA B CA 1
ATOM 3605 C C . ALA B 1 50 ? 28.347 15.723 46.231 1.00 17.52 50 ALA B C 1
ATOM 3606 O O . ALA B 1 50 ? 28.226 14.645 45.655 1.00 18.62 50 ALA B O 1
ATOM 3608 N N . ASN B 1 51 ? 28.361 15.833 47.562 1.00 19.42 51 ASN B N 1
ATOM 3609 C CA . ASN B 1 51 ? 28.334 14.623 48.424 1.00 19.57 51 ASN B CA 1
ATOM 3610 C C . ASN B 1 51 ? 27.215 14.542 49.455 1.00 19.80 51 ASN B C 1
ATOM 3611 O O . ASN B 1 51 ? 27.209 13.634 50.294 1.00 20.71 51 ASN B O 1
ATOM 3616 N N . TYR B 1 52 ? 26.261 15.469 49.380 1.00 15.18 52 TYR B N 1
ATOM 3617 C CA . TYR B 1 52 ? 25.187 15.560 50.351 1.00 15.05 52 TYR B CA 1
ATOM 3618 C C . TYR B 1 52 ? 23.806 15.463 49.762 1.00 13.93 52 TYR B C 1
ATOM 3619 O O . TYR B 1 52 ? 23.652 15.245 48.566 1.00 14.32 52 TYR B O 1
ATOM 3628 N N . ARG B 1 53 ? 22.808 15.624 50.639 1.00 14.12 53 ARG B N 1
ATOM 3629 C CA . ARG B 1 53 ? 21.383 15.643 50.279 1.00 12.92 53 ARG B CA 1
ATOM 3630 C C . ARG B 1 53 ? 20.779 16.799 51.085 1.00 14.21 53 ARG B C 1
ATOM 3631 O O . ARG B 1 53 ? 21.318 17.158 52.150 1.00 12.02 53 ARG B O 1
ATOM 3639 N N . LEU B 1 54 ? 19.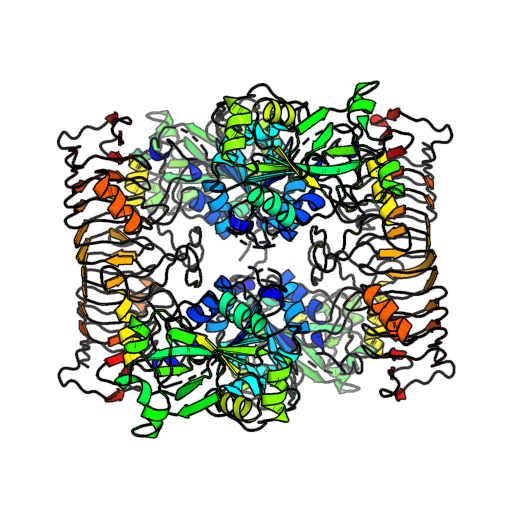677 17.386 50.608 1.00 15.67 54 LEU B N 1
ATOM 3640 C CA . LEU B 1 54 ? 19.087 18.523 51.305 1.00 16.89 54 LEU B CA 1
ATOM 3641 C C . LEU B 1 54 ? 18.816 18.255 52.794 1.00 17.00 54 LEU B C 1
ATOM 3642 O O . LEU B 1 54 ? 19.033 19.126 53.621 1.00 17.12 54 LEU B O 1
ATOM 3647 N N . ILE B 1 55 ? 18.372 17.047 53.127 1.00 19.31 55 ILE B N 1
ATOM 3648 C CA . ILE B 1 55 ? 18.061 16.714 54.514 1.00 18.19 55 ILE B CA 1
ATOM 3649 C C . ILE B 1 55 ? 19.263 16.810 55.460 1.00 19.01 55 ILE B C 1
ATOM 3650 O O . ILE B 1 55 ? 19.081 17.008 56.668 1.00 20.27 55 ILE B O 1
ATOM 3655 N N . ASP B 1 56 ? 20.484 16.699 54.934 1.00 16.38 56 ASP B N 1
ATOM 3656 C CA . ASP B 1 56 ? 21.666 16.775 55.804 1.00 17.75 56 ASP B CA 1
ATOM 3657 C C . ASP B 1 56 ? 21.866 18.148 56.447 1.00 19.06 56 ASP B C 1
ATOM 3658 O O . ASP B 1 56 ? 22.522 18.247 57.479 1.00 21.25 56 ASP B O 1
ATOM 3663 N N . ILE B 1 57 ? 21.324 19.209 55.849 1.00 24.31 57 ILE B N 1
ATOM 3664 C CA . ILE B 1 57 ? 21.504 20.531 56.448 1.00 24.98 57 ILE B CA 1
ATOM 3665 C C . ILE B 1 57 ? 20.740 20.635 57.778 1.00 24.91 57 ILE B C 1
ATOM 3666 O O . ILE B 1 57 ? 21.357 20.807 58.824 1.00 24.96 57 ILE B O 1
ATOM 3671 N N . PRO B 1 58 ? 19.402 20.477 57.771 1.00 21.69 58 PRO B N 1
ATOM 3672 C CA . PRO B 1 58 ? 18.739 20.584 59.074 1.00 20.42 58 PRO B CA 1
ATOM 3673 C C . PRO B 1 58 ? 19.079 19.484 60.078 1.00 19.92 58 PRO B C 1
ATOM 3674 O O . PRO B 1 58 ? 19.148 19.763 61.273 1.00 17.98 58 PRO B O 1
ATOM 3678 N N . VAL B 1 59 ? 19.283 18.245 59.618 1.00 19.93 59 VAL B N 1
ATOM 3679 C CA . VAL B 1 59 ? 19.630 17.159 60.542 1.00 20.85 59 VAL B CA 1
ATOM 3680 C C . VAL B 1 59 ? 21.006 17.394 61.194 1.00 20.15 59 VAL B C 1
ATOM 3681 O O . VAL B 1 59 ? 21.183 17.163 62.400 1.00 20.38 59 VAL B O 1
ATOM 3685 N N . SER B 1 60 ? 21.969 17.874 60.407 1.00 17.29 60 SER B N 1
ATOM 3686 C CA . SER B 1 60 ? 23.304 18.151 60.916 1.00 17.42 60 SER B CA 1
ATOM 3687 C C . SER B 1 60 ? 23.254 19.321 61.909 1.00 18.63 60 SER B C 1
ATOM 3688 O O . SER B 1 60 ? 23.912 19.281 62.942 1.00 18.61 60 SER B O 1
ATOM 3691 N N . ASN B 1 61 ? 22.497 20.367 61.584 1.00 25.44 61 ASN B N 1
ATOM 3692 C CA . ASN B 1 61 ? 22.380 21.521 62.478 1.00 26.92 61 ASN B CA 1
ATOM 3693 C C . ASN B 1 61 ? 21.775 21.054 63.817 1.00 26.62 61 ASN B C 1
ATOM 3694 O O . ASN B 1 61 ? 22.258 21.416 64.890 1.00 26.75 61 ASN B O 1
ATOM 3699 N N . CYS B 1 62 ? 20.731 20.243 63.762 1.00 24.85 62 CYS B N 1
ATOM 3700 C CA . CYS B 1 62 ? 20.171 19.728 64.997 1.00 25.42 62 CYS B CA 1
ATOM 3701 C C . CYS B 1 62 ? 21.246 18.985 65.822 1.00 27.17 62 CYS B C 1
ATOM 3702 O O . CYS B 1 62 ? 21.542 19.377 66.958 1.00 28.86 62 CYS B O 1
ATOM 3705 N N . LEU B 1 63 ? 21.815 17.914 65.254 1.00 22.66 63 LEU B N 1
ATOM 3706 C CA . LEU B 1 63 ? 22.837 17.122 65.936 1.00 22.14 63 LEU B CA 1
ATOM 3707 C C . LEU B 1 63 ? 23.965 17.984 66.480 1.00 21.74 63 LEU B C 1
ATOM 3708 O O . LEU B 1 63 ? 24.451 17.761 67.589 1.00 23.26 63 LEU B O 1
ATOM 3713 N N . ASN B 1 64 ? 24.384 18.983 65.721 1.00 25.72 64 ASN B N 1
ATOM 3714 C CA . ASN B 1 64 ? 25.449 19.850 66.196 1.00 26.44 64 ASN B CA 1
ATOM 3715 C C . ASN B 1 64 ? 24.967 20.825 67.277 1.00 27.33 64 ASN B C 1
ATOM 3716 O O . ASN B 1 64 ? 25.779 21.506 67.910 1.00 27.04 64 ASN B O 1
ATOM 3721 N N . SER B 1 65 ? 23.652 20.896 67.468 1.00 24.23 65 SER B N 1
ATOM 3722 C CA . SER B 1 65 ? 23.048 21.789 68.463 1.00 25.26 65 SER B CA 1
ATOM 3723 C C . SER B 1 65 ? 22.491 20.982 69.624 1.00 25.66 65 SER B C 1
ATOM 3724 O O . SER B 1 65 ? 21.659 21.476 70.385 1.00 22.43 65 SER B O 1
ATOM 3727 N N . ASN B 1 66 ? 22.931 19.723 69.719 1.00 28.66 66 ASN B N 1
ATOM 3728 C CA . ASN B 1 66 ? 22.528 18.815 70.790 1.00 29.54 66 ASN B CA 1
ATOM 3729 C C . ASN B 1 66 ? 21.064 18.420 70.781 1.00 30.59 66 ASN B C 1
ATOM 3730 O O . ASN B 1 66 ? 20.499 18.044 71.811 1.00 32.08 66 ASN B O 1
ATOM 3735 N N . ILE B 1 67 ? 20.445 18.489 69.609 1.00 27.06 67 ILE B N 1
ATOM 3736 C CA . ILE B 1 67 ? 19.059 18.069 69.447 1.00 26.35 67 ILE B CA 1
ATOM 3737 C C . ILE B 1 67 ? 19.121 16.686 68.779 1.00 28.47 67 ILE B C 1
ATOM 3738 O O . ILE B 1 67 ? 19.596 16.538 67.645 1.00 29.55 67 ILE B O 1
ATOM 3743 N N . SER B 1 68 ? 18.635 15.668 69.470 1.00 33.48 68 SER B N 1
ATOM 3744 C CA . SER B 1 68 ? 18.720 14.333 68.918 1.00 34.39 68 SER B CA 1
ATOM 3745 C C . SER B 1 68 ? 17.391 13.678 68.576 1.00 33.98 68 SER B C 1
ATOM 3746 O O . SER B 1 68 ? 17.370 12.581 68.000 1.00 35.73 68 SER B O 1
ATOM 3749 N N . LYS B 1 69 ? 16.287 14.324 68.933 1.00 28.43 69 LYS B N 1
ATOM 3750 C CA . LYS B 1 69 ? 14.977 13.769 68.628 1.00 29.03 69 LYS B CA 1
ATOM 3751 C C . LYS B 1 69 ? 14.508 14.498 67.383 1.00 27.46 69 LYS B C 1
ATOM 3752 O O . LYS B 1 69 ? 14.088 15.653 67.443 1.00 26.10 69 LYS B O 1
ATOM 3758 N N . ILE B 1 70 ? 14.551 13.811 66.251 1.00 28.95 70 ILE B N 1
ATOM 3759 C CA . ILE B 1 70 ? 14.204 14.455 65.001 1.00 28.15 70 ILE B CA 1
ATOM 3760 C C . ILE B 1 70 ? 13.182 13.724 64.156 1.00 27.89 70 ILE B C 1
ATOM 3761 O O . ILE B 1 70 ? 13.331 12.539 63.862 1.00 27.49 70 ILE B O 1
ATOM 3766 N N . TYR B 1 71 ? 12.126 14.440 63.787 1.00 23.61 71 TYR B N 1
ATOM 3767 C CA . TYR B 1 71 ? 11.086 13.891 62.927 1.00 23.35 71 TYR B CA 1
ATOM 3768 C C . TYR B 1 71 ? 11.296 14.614 61.617 1.00 22.38 71 TYR B C 1
ATOM 3769 O O . TYR B 1 71 ? 11.653 15.790 61.594 1.00 21.24 71 TYR B O 1
ATOM 3778 N N . VAL B 1 72 ? 11.103 13.890 60.531 1.00 26.93 72 VAL B N 1
ATOM 3779 C CA . VAL B 1 72 ? 11.241 14.458 59.217 1.00 27.51 72 VAL B CA 1
ATOM 3780 C C . VAL B 1 72 ? 9.891 14.236 58.570 1.00 28.17 72 VAL B C 1
ATOM 3781 O O . VAL B 1 72 ? 9.523 13.098 58.290 1.00 27.60 72 VAL B O 1
ATOM 3785 N N . LEU B 1 73 ? 9.133 15.315 58.386 1.00 28.81 73 LEU B N 1
ATOM 3786 C CA . LEU B 1 73 ? 7.815 15.197 57.782 1.00 31.12 73 LEU B CA 1
ATOM 3787 C C . LEU B 1 73 ? 8.078 15.244 56.304 1.00 31.49 73 LEU B C 1
ATOM 3788 O O . LEU B 1 73 ? 8.882 16.051 55.854 1.00 33.28 73 LEU B O 1
ATOM 3793 N N . THR B 1 74 ? 7.425 14.368 55.550 1.00 28.12 74 THR B N 1
ATOM 3794 C CA . THR B 1 74 ? 7.619 14.356 54.112 1.00 28.51 74 THR B CA 1
ATOM 3795 C C . THR B 1 74 ? 6.362 13.827 53.455 1.00 27.63 74 THR B C 1
ATOM 3796 O O . THR B 1 74 ? 5.521 13.240 54.125 1.00 28.27 74 THR B O 1
ATOM 3800 N N . GLN B 1 75 ? 6.203 14.056 52.162 1.00 25.52 75 GLN B N 1
ATOM 3801 C CA . GLN B 1 75 ? 4.998 13.594 51.505 1.00 27.97 75 GLN B CA 1
ATOM 3802 C C . GLN B 1 75 ? 4.842 12.073 51.529 1.00 28.02 75 GLN B C 1
ATOM 3803 O O . GLN B 1 75 ? 3.828 11.549 52.020 1.00 27.89 75 GLN B O 1
ATOM 3809 N N . PHE B 1 76 ? 5.853 11.365 51.034 1.00 27.59 76 PHE B N 1
ATOM 3810 C CA . PHE B 1 76 ? 5.781 9.912 50.947 1.00 27.43 76 PHE B CA 1
ATOM 3811 C C . PHE B 1 76 ? 7.060 9.212 51.385 1.00 25.50 76 PHE B C 1
ATOM 3812 O O . PHE B 1 76 ? 8.147 9.770 51.301 1.00 23.85 76 PHE B O 1
ATOM 3820 N N . ASN B 1 77 ? 6.934 7.975 51.843 1.00 24.64 77 ASN B N 1
ATOM 3821 C CA . ASN B 1 77 ? 8.112 7.236 52.274 1.00 23.60 77 ASN B CA 1
ATOM 3822 C C . ASN B 1 77 ? 8.988 6.938 51.063 1.00 22.69 77 ASN B C 1
ATOM 3823 O O . ASN B 1 77 ? 8.539 6.932 49.916 1.00 17.90 77 ASN B O 1
ATOM 3828 N N . SER B 1 78 ? 10.250 6.678 51.343 1.00 27.20 78 SER B N 1
ATOM 3829 C CA . SER B 1 78 ? 11.197 6.367 50.299 1.00 28.65 78 SER B CA 1
ATOM 3830 C C . SER B 1 78 ? 12.266 5.471 50.918 1.00 27.66 78 SER B C 1
ATOM 3831 O O . SER B 1 78 ? 12.887 5.826 51.936 1.00 27.97 78 SER B O 1
ATOM 3834 N N . ALA B 1 79 ? 12.458 4.305 50.316 1.00 23.22 79 ALA B N 1
ATOM 3835 C CA . ALA B 1 79 ? 13.481 3.377 50.780 1.00 23.50 79 ALA B CA 1
ATOM 3836 C C . ALA B 1 79 ? 14.846 4.079 50.742 1.00 22.50 79 ALA B C 1
ATOM 3837 O O . ALA B 1 79 ? 15.651 3.920 51.636 1.00 23.51 79 ALA B O 1
ATOM 3839 N N . SER B 1 80 ? 15.090 4.860 49.693 1.00 23.83 80 SER B N 1
ATOM 3840 C CA . SER B 1 80 ? 16.368 5.551 49.535 1.00 24.10 80 SER B CA 1
ATOM 3841 C C . SER B 1 80 ? 16.596 6.582 50.648 1.00 24.09 80 SER B C 1
ATOM 3842 O O . SER B 1 80 ? 17.684 6.641 51.262 1.00 21.83 80 SER B O 1
ATOM 3845 N N . LEU B 1 81 ? 15.577 7.400 50.902 1.00 27.27 81 LEU B N 1
ATOM 3846 C CA . LEU B 1 81 ? 15.659 8.399 51.964 1.00 27.41 81 LEU B CA 1
ATOM 3847 C C . LEU B 1 81 ? 15.948 7.699 53.304 1.00 27.72 81 LEU B C 1
ATOM 3848 O O . LEU B 1 81 ? 16.836 8.113 54.077 1.00 24.39 81 LEU B O 1
ATOM 3853 N N . ASN B 1 82 ? 15.220 6.617 53.562 1.00 28.81 82 ASN B N 1
ATOM 3854 C CA . ASN B 1 82 ? 15.404 5.889 54.813 1.00 30.86 82 ASN B CA 1
ATOM 3855 C C . ASN B 1 82 ? 16.795 5.315 54.945 1.00 30.92 82 ASN B C 1
ATOM 3856 O O . ASN B 1 82 ? 17.434 5.459 55.993 1.00 30.51 82 ASN B O 1
ATOM 3861 N N . ARG B 1 83 ? 17.268 4.694 53.870 1.00 26.63 83 ARG B N 1
ATOM 3862 C CA . ARG B 1 83 ? 18.611 4.119 53.827 1.00 26.80 83 ARG B CA 1
ATOM 3863 C C . ARG B 1 83 ? 19.656 5.172 54.223 1.00 24.98 83 ARG B C 1
ATOM 3864 O O . ARG B 1 83 ? 20.566 4.905 55.031 1.00 24.19 83 ARG B O 1
ATOM 3872 N N . HIS B 1 84 ? 19.528 6.371 53.657 1.00 25.19 84 HIS B N 1
ATOM 3873 C CA . HIS B 1 84 ? 20.454 7.481 53.932 1.00 24.64 84 HIS B CA 1
ATOM 3874 C C . HIS B 1 84 ? 20.397 7.949 55.397 1.00 25.38 84 HIS B C 1
ATOM 3875 O O . HIS B 1 84 ? 21.423 8.242 56.024 1.00 23.71 84 HIS B O 1
ATOM 3882 N N . LEU B 1 85 ? 19.181 8.056 55.911 1.00 25.73 85 LEU B N 1
ATOM 3883 C CA . LEU B 1 85 ? 18.967 8.491 57.280 1.00 27.50 85 LEU B CA 1
ATOM 3884 C C . LEU B 1 85 ? 19.448 7.395 58.218 1.00 28.88 85 LEU B C 1
ATOM 3885 O O . LEU B 1 85 ? 20.188 7.661 59.166 1.00 28.66 85 LEU B O 1
ATOM 3890 N N . SER B 1 86 ? 19.046 6.161 57.931 1.00 28.96 86 SER B N 1
ATOM 3891 C CA . SER B 1 86 ? 19.452 5.021 58.741 1.00 31.70 86 SER B CA 1
ATOM 3892 C C . SER B 1 86 ? 20.975 4.899 58.832 1.00 31.05 86 SER B C 1
ATOM 3893 O O . SER B 1 86 ? 21.541 4.865 59.916 1.00 30.92 86 SER B O 1
ATOM 3896 N N . ARG B 1 87 ? 21.632 4.862 57.683 1.00 33.85 87 ARG B N 1
ATOM 3897 C CA . ARG B 1 87 ? 23.080 4.725 57.618 1.00 34.63 87 ARG B CA 1
ATOM 3898 C C . ARG B 1 87 ? 23.903 5.930 58.089 1.00 32.10 87 ARG B C 1
ATOM 3899 O O . ARG B 1 87 ? 25.008 5.755 58.598 1.00 32.88 87 ARG B O 1
ATOM 3907 N N . ALA B 1 88 ? 23.381 7.144 57.931 1.00 30.10 88 ALA B N 1
ATOM 3908 C CA . ALA B 1 88 ? 24.115 8.350 58.337 1.00 28.72 88 ALA B CA 1
ATOM 3909 C C . ALA B 1 88 ? 23.878 8.826 59.760 1.00 29.26 88 ALA B C 1
ATOM 3910 O O . ALA B 1 88 ? 24.749 9.470 60.345 1.00 28.73 88 ALA B O 1
ATOM 3912 N N . TYR B 1 89 ? 22.712 8.517 60.317 1.00 27.66 89 TYR B N 1
ATOM 3913 C CA . TYR B 1 89 ? 22.365 9.018 61.652 1.00 29.72 89 TYR B CA 1
ATOM 3914 C C . TYR B 1 89 ? 21.776 8.033 62.667 1.00 32.79 89 TYR B C 1
ATOM 3915 O O . TYR B 1 89 ? 22.315 7.866 63.760 1.00 33.29 89 TYR B O 1
ATOM 3924 N N . ALA B 1 90 ? 20.652 7.416 62.303 1.00 49.73 90 ALA B N 1
ATOM 3925 C CA . ALA B 1 90 ? 19.920 6.486 63.169 1.00 53.64 90 ALA B CA 1
ATOM 3926 C C . ALA B 1 90 ? 20.742 5.389 63.840 1.00 57.39 90 ALA B C 1
ATOM 3927 O O . ALA B 1 90 ? 20.495 5.043 65.002 1.00 57.52 90 ALA B O 1
ATOM 3929 N N . SER B 1 91 ? 21.715 4.843 63.119 1.00 69.18 91 SER B N 1
ATOM 3930 C CA . SER B 1 91 ? 22.548 3.785 63.676 1.00 72.18 91 SER B CA 1
ATOM 3931 C C . SER B 1 91 ? 23.693 4.378 64.491 1.00 73.38 91 SER B C 1
ATOM 3932 O O . SER B 1 91 ? 24.433 3.649 65.155 1.00 74.37 91 SER B O 1
ATOM 3935 N N . ASN B 1 92 ? 23.832 5.701 64.436 1.00 49.78 92 ASN B N 1
ATOM 3936 C CA . ASN B 1 92 ? 24.887 6.386 65.175 1.00 50.51 92 ASN B CA 1
ATOM 3937 C C . ASN B 1 92 ? 24.408 6.714 66.583 1.00 49.86 92 ASN B C 1
ATOM 3938 O O . ASN B 1 92 ? 24.527 7.847 67.041 1.00 50.03 92 ASN B O 1
ATOM 3943 N N . GLU B 1 99 ? 19.621 7.601 72.909 1.00 58.42 99 GLU B N 1
ATOM 3944 C CA . GLU B 1 99 ? 18.666 8.555 73.456 1.00 57.19 99 GLU B CA 1
ATOM 3945 C C . GLU B 1 99 ? 17.814 9.141 72.328 1.00 53.68 99 GLU B C 1
ATOM 3946 O O . GLU B 1 99 ? 16.602 9.293 72.460 1.00 54.16 99 GLU B O 1
ATOM 3952 N N . GLY B 1 100 ? 18.453 9.448 71.208 1.00 47.73 100 GLY B N 1
ATOM 3953 C CA . GLY B 1 100 ? 17.740 10.054 70.097 1.00 44.52 100 GLY B CA 1
ATOM 3954 C C . GLY B 1 100 ? 17.190 9.188 68.972 1.00 41.33 100 GLY B C 1
ATOM 3955 O O . GLY B 1 100 ? 17.150 7.959 69.060 1.00 41.25 100 GLY B O 1
ATOM 3956 N N . PHE B 1 101 ? 16.762 9.862 67.905 1.00 34.17 101 PHE B N 1
ATOM 3957 C CA . PHE B 1 101 ? 16.186 9.210 66.733 1.00 30.21 101 PHE B CA 1
ATOM 3958 C C . PHE B 1 101 ? 15.973 10.227 65.615 1.00 30.34 101 PHE B C 1
ATOM 3959 O O . PHE B 1 101 ? 15.926 11.451 65.846 1.00 27.96 101 PHE B O 1
ATOM 3967 N N . VAL B 1 102 ? 15.877 9.705 64.399 1.00 29.58 102 VAL B N 1
ATOM 3968 C CA . VAL B 1 102 ? 15.627 10.504 63.213 1.00 28.83 102 VAL B CA 1
ATOM 3969 C C . VAL B 1 102 ? 14.580 9.665 62.480 1.00 28.71 102 VAL B C 1
ATOM 3970 O O . VAL B 1 102 ? 14.908 8.687 61.826 1.00 29.00 102 VAL B O 1
ATOM 3974 N N . GLU B 1 103 ? 13.309 10.010 62.647 1.00 32.48 103 GLU B N 1
ATOM 3975 C CA . GLU B 1 103 ? 12.245 9.244 62.001 1.00 31.70 103 GLU B CA 1
ATOM 3976 C C . GLU B 1 103 ? 11.474 10.047 60.974 1.00 29.76 103 GLU B C 1
ATOM 3977 O O . GLU B 1 103 ? 11.236 11.232 61.152 1.00 30.49 103 GLU B O 1
ATOM 3983 N N . VAL B 1 104 ? 11.096 9.371 59.891 1.00 25.45 104 VAL B N 1
ATOM 3984 C CA . VAL B 1 104 ? 10.328 9.990 58.826 1.00 24.64 104 VAL B CA 1
ATOM 3985 C C . VAL B 1 104 ? 8.859 9.711 59.078 1.00 23.88 104 VAL B C 1
ATOM 3986 O O . VAL B 1 104 ? 8.497 8.598 59.452 1.00 22.79 104 VAL B O 1
ATOM 3990 N N . LEU B 1 105 ? 8.023 10.738 58.904 1.00 27.30 105 LEU B N 1
ATOM 3991 C CA . LEU B 1 105 ? 6.577 10.647 59.060 1.00 28.19 105 LEU B CA 1
ATOM 3992 C C . LEU B 1 105 ? 6.031 11.120 57.727 1.00 28.23 105 LEU B C 1
ATOM 3993 O O . LEU B 1 105 ? 6.190 12.285 57.374 1.00 27.47 105 LEU B O 1
ATOM 3998 N N . ALA B 1 106 ? 5.367 10.243 56.991 1.00 24.76 106 ALA B N 1
ATOM 3999 C CA . ALA B 1 106 ? 4.861 10.636 55.687 1.00 24.89 106 ALA B CA 1
ATOM 4000 C C . ALA B 1 106 ? 3.419 11.087 55.729 1.00 25.92 106 ALA B C 1
ATOM 4001 O O . ALA B 1 106 ? 2.608 10.506 56.446 1.00 27.23 106 ALA B O 1
ATOM 4003 N N . ALA B 1 107 ? 3.099 12.114 54.946 1.00 27.91 107 ALA B N 1
ATOM 4004 C CA . ALA B 1 107 ? 1.736 12.627 54.910 1.00 31.66 107 ALA B CA 1
ATOM 4005 C C . ALA B 1 107 ? 0.743 11.603 54.327 1.00 34.97 107 ALA B C 1
ATOM 4006 O O . ALA B 1 107 ? -0.299 11.334 54.935 1.00 36.18 107 ALA B O 1
ATOM 4008 N N . GLN B 1 108 ? 1.050 11.040 53.159 1.00 36.77 108 GLN B N 1
ATOM 4009 C CA . GLN B 1 108 ? 0.161 10.042 52.537 1.00 38.28 108 GLN B CA 1
ATOM 4010 C C . GLN B 1 108 ? 0.805 8.651 52.513 1.00 37.24 108 GLN B C 1
ATOM 4011 O O . GLN B 1 108 ? 1.989 8.518 52.807 1.00 35.17 108 GLN B O 1
ATOM 4017 N N . GLN B 1 109 ? 0.038 7.610 52.185 1.00 36.71 109 GLN B N 1
ATOM 4018 C CA . GLN B 1 109 ? 0.604 6.260 52.173 1.00 37.28 109 GLN B CA 1
ATOM 4019 C C . GLN B 1 109 ? 1.260 5.822 50.864 1.00 37.46 109 GLN B C 1
ATOM 4020 O O . GLN B 1 109 ? 1.780 4.709 50.780 1.00 35.99 109 GLN B O 1
ATOM 4026 N N . SER B 1 110 ? 1.226 6.683 49.851 1.00 34.28 110 SER B N 1
ATOM 4027 C CA . SER B 1 110 ? 1.849 6.407 48.545 1.00 36.61 110 SER B CA 1
ATOM 4028 C C . SER B 1 110 ? 2.296 7.727 47.908 1.00 38.82 110 SER B C 1
ATOM 4029 O O . SER B 1 110 ? 2.033 8.803 48.452 1.00 37.85 110 SER B O 1
ATOM 4032 N N . PRO B 1 111 ? 2.989 7.670 46.759 1.00 53.77 111 PRO B N 1
ATOM 4033 C CA . PRO B 1 111 ? 3.433 8.917 46.113 1.00 55.24 111 PRO B CA 1
ATOM 4034 C C . PRO B 1 111 ? 2.469 9.450 45.040 1.00 59.10 111 PRO B C 1
ATOM 4035 O O . PRO B 1 111 ? 2.848 10.261 44.183 1.00 59.24 111 PRO B O 1
ATOM 4039 N N . GLU B 1 112 ? 1.222 8.986 45.094 1.00 80.56 112 GLU B N 1
ATOM 4040 C CA . GLU B 1 112 ? 0.191 9.409 44.148 1.00 80.56 112 GLU B CA 1
ATOM 4041 C C . GLU B 1 112 ? -1.121 9.703 44.879 1.00 80.56 112 GLU B C 1
ATOM 4042 O O . GLU B 1 112 ? -1.282 10.756 45.501 1.00 80.56 112 GLU B O 1
ATOM 4044 N N . PHE B 1 117 ? -0.603 18.672 47.651 1.00 80.56 117 PHE B N 1
ATOM 4045 C CA . PHE B 1 117 ? -0.188 19.868 48.381 1.00 80.56 117 PHE B CA 1
ATOM 4046 C C . PHE B 1 117 ? -0.611 19.812 49.850 1.00 80.56 117 PHE B C 1
ATOM 4047 O O . PHE B 1 117 ? -1.513 19.053 50.222 1.00 80.56 117 PHE B O 1
ATOM 4049 N N . GLN B 1 118 ? 0.043 20.632 50.673 1.00 64.05 118 GLN B N 1
ATOM 4050 C CA . GLN B 1 118 ? -0.219 20.689 52.109 1.00 59.16 118 GLN B CA 1
ATOM 4051 C C . GLN B 1 118 ? 0.594 21.835 52.724 1.00 54.78 118 GLN B C 1
ATOM 4052 O O . GLN B 1 118 ? 1.779 21.999 52.419 1.00 54.48 118 GLN B O 1
ATOM 4058 N N . GLY B 1 119 ? -0.040 22.622 53.593 1.00 38.68 119 GLY B N 1
ATOM 4059 C CA . GLY B 1 119 ? 0.648 23.749 54.204 1.00 33.83 119 GLY B CA 1
ATOM 4060 C C . GLY B 1 119 ? 1.533 23.363 55.364 1.00 29.74 119 GLY B C 1
ATOM 4061 O O . GLY B 1 119 ? 1.394 22.271 55.905 1.00 28.08 119 GLY B O 1
ATOM 4062 N N . THR B 1 120 ? 2.445 24.248 55.752 1.00 31.05 120 THR B N 1
ATOM 4063 C CA . THR B 1 120 ? 3.350 23.972 56.871 1.00 29.23 120 THR B CA 1
ATOM 4064 C C . THR B 1 120 ? 2.606 23.720 58.188 1.00 26.76 120 THR B C 1
ATOM 4065 O O . THR B 1 120 ? 2.991 22.846 58.976 1.00 24.66 120 THR B O 1
ATOM 4069 N N . ALA B 1 121 ? 1.553 24.496 58.438 1.00 29.63 121 ALA B N 1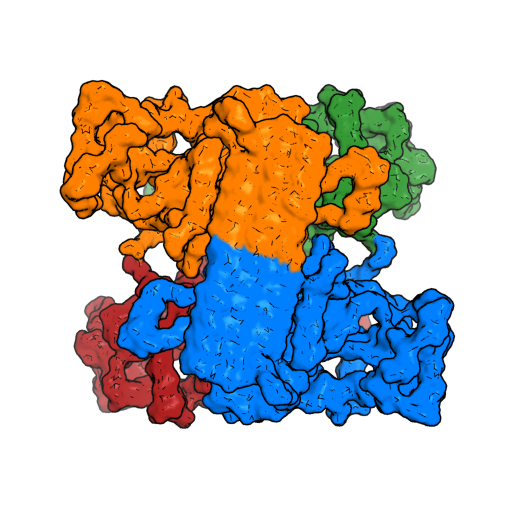
ATOM 4070 C CA . ALA B 1 121 ? 0.756 24.309 59.644 1.00 29.48 121 ALA B CA 1
ATOM 4071 C C . ALA B 1 121 ? -0.034 22.992 59.559 1.00 28.31 121 ALA B C 1
ATOM 4072 O O . ALA B 1 121 ? -0.202 22.311 60.566 1.00 26.88 121 ALA B O 1
ATOM 4074 N N . ASP B 1 122 ? -0.524 22.636 58.367 1.00 27.23 122 ASP B N 1
ATOM 4075 C CA . ASP B 1 122 ? -1.280 21.384 58.222 1.00 28.62 122 ASP B CA 1
ATOM 4076 C C . ASP B 1 122 ? -0.367 20.178 58.416 1.00 27.28 122 ASP B C 1
ATOM 4077 O O . ASP B 1 122 ? -0.770 19.192 59.019 1.00 26.01 122 ASP B O 1
ATOM 4082 N N . ALA B 1 123 ? 0.865 20.277 57.921 1.00 25.59 123 ALA B N 1
ATOM 4083 C CA . ALA B 1 123 ? 1.831 19.191 58.052 1.00 25.44 123 ALA B CA 1
ATOM 4084 C C . ALA B 1 123 ? 2.066 18.874 59.506 1.00 24.83 123 ALA B C 1
ATOM 4085 O O . ALA B 1 123 ? 2.052 17.706 59.898 1.00 26.20 123 ALA B O 1
ATOM 4087 N N . VAL B 1 124 ? 2.316 19.914 60.304 1.00 22.48 124 VAL B N 1
ATOM 4088 C CA . VAL B 1 124 ? 2.549 19.720 61.726 1.00 22.44 124 VAL B CA 1
ATOM 4089 C C . VAL B 1 124 ? 1.245 19.324 62.434 1.00 22.90 124 VAL B C 1
ATOM 4090 O O . VAL B 1 124 ? 1.256 18.492 63.345 1.00 20.16 124 VAL B O 1
ATOM 4094 N N . ARG B 1 125 ? 0.117 19.911 62.032 1.00 26.44 125 ARG B N 1
ATOM 4095 C CA . ARG B 1 125 ? -1.144 19.556 62.689 1.00 27.47 125 ARG B CA 1
ATOM 4096 C C . ARG B 1 125 ? -1.509 18.091 62.417 1.00 27.36 125 ARG B C 1
ATOM 4097 O O . ARG B 1 125 ? -2.040 17.392 63.281 1.00 24.81 125 ARG B O 1
ATOM 4105 N N . GLN B 1 126 ? -1.228 17.615 61.211 1.00 29.40 126 GLN B N 1
ATOM 4106 C CA . GLN B 1 126 ? -1.546 16.228 60.922 1.00 29.57 126 GLN B CA 1
ATOM 4107 C C . GLN B 1 126 ? -0.891 15.291 61.940 1.00 28.74 126 GLN B C 1
ATOM 4108 O O . GLN B 1 126 ? -1.485 14.286 62.290 1.00 30.10 126 GLN B O 1
ATOM 4114 N N . TYR B 1 127 ? 0.309 15.622 62.431 1.00 21.13 127 TYR B N 1
ATOM 4115 C CA . TYR B 1 127 ? 1.001 14.771 63.406 1.00 21.55 127 TYR B CA 1
ATOM 4116 C C . TYR B 1 127 ? 1.110 15.290 64.833 1.00 21.42 127 TYR B C 1
ATOM 4117 O O . TYR B 1 127 ? 1.792 14.681 65.682 1.00 17.04 127 TYR B O 1
ATOM 4126 N N . LEU B 1 128 ? 0.432 16.404 65.102 1.00 36.35 128 LEU B N 1
ATOM 4127 C CA . LEU B 1 128 ? 0.427 17.015 66.432 1.00 36.45 128 LEU B CA 1
ATOM 4128 C C . LEU B 1 128 ? 0.151 15.979 67.503 1.00 36.34 128 LEU B C 1
ATOM 4129 O O . LEU B 1 128 ? 0.802 15.961 68.547 1.00 36.85 128 LEU B O 1
ATOM 4134 N N . TRP B 1 129 ? -0.827 15.115 67.244 1.00 25.58 129 TRP B N 1
ATOM 4135 C CA . TRP B 1 129 ? -1.205 14.100 68.222 1.00 25.85 129 TRP B CA 1
ATOM 4136 C C . TRP B 1 129 ? -0.025 13.260 68.655 1.00 23.70 129 TRP B C 1
ATOM 4137 O O . TRP B 1 129 ? 0.037 12.810 69.779 1.00 22.56 129 TRP B O 1
ATOM 4148 N N . LEU B 1 130 ? 0.928 13.076 67.757 1.00 27.36 130 LEU B N 1
ATOM 4149 C CA . LEU B 1 130 ? 2.118 12.270 68.033 1.00 25.90 130 LEU B CA 1
ATOM 4150 C C . LEU B 1 130 ? 3.218 13.105 68.695 1.00 25.38 130 LEU B C 1
ATOM 4151 O O . LEU B 1 130 ? 3.924 12.611 69.568 1.00 21.76 130 LEU B O 1
ATOM 4156 N N . PHE B 1 131 ? 3.394 14.353 68.255 1.00 29.05 131 PHE B N 1
ATOM 4157 C CA . PHE B 1 131 ? 4.400 15.235 68.858 1.00 29.76 131 PHE B CA 1
ATOM 4158 C C . PHE B 1 131 ? 4.042 15.486 70.334 1.00 31.39 131 PHE B C 1
ATOM 4159 O O . PHE B 1 131 ? 4.931 15.599 71.198 1.00 30.50 131 PHE B O 1
ATOM 4167 N N . GLU B 1 132 ? 2.739 15.564 70.606 1.00 28.14 132 GLU B N 1
ATOM 4168 C CA . GLU B 1 132 ? 2.252 15.812 71.960 1.00 30.00 132 GLU B CA 1
ATOM 4169 C C . GLU B 1 132 ? 2.547 14.650 72.868 1.00 28.97 132 GLU B C 1
ATOM 4170 O O . GLU B 1 132 ? 2.531 14.801 74.084 1.00 28.43 132 GLU B O 1
ATOM 4176 N N . GLU B 1 133 ? 2.843 13.494 72.279 1.00 32.42 133 GLU B N 1
ATOM 4177 C CA . GLU B 1 133 ? 3.154 12.316 73.083 1.00 30.46 133 GLU B CA 1
ATOM 4178 C C . GLU B 1 133 ? 4.560 12.365 73.686 1.00 29.90 133 GLU B C 1
ATOM 4179 O O . GLU B 1 133 ? 4.896 11.584 74.571 1.00 30.83 133 GLU B O 1
ATOM 4185 N N . HIS B 1 134 ? 5.392 13.268 73.200 1.00 24.93 134 HIS B N 1
ATOM 4186 C CA . HIS B 1 134 ? 6.759 13.390 73.714 1.00 25.21 134 HIS B CA 1
ATOM 4187 C C . HIS B 1 134 ? 6.841 14.350 74.886 1.00 27.26 134 HIS B C 1
ATOM 4188 O O . HIS B 1 134 ? 6.207 15.401 74.871 1.00 28.61 134 HIS B O 1
ATOM 4195 N N . THR B 1 135 ? 7.655 14.008 75.879 1.00 31.49 135 THR B N 1
ATOM 4196 C CA . THR B 1 135 ? 7.841 14.870 77.057 1.00 31.96 135 THR B CA 1
ATOM 4197 C C . THR B 1 135 ? 8.935 15.885 76.758 1.00 30.61 135 THR B C 1
ATOM 4198 O O . THR B 1 135 ? 10.095 15.693 77.102 1.00 31.90 135 THR B O 1
ATOM 4202 N N . VAL B 1 136 ? 8.567 16.969 76.093 1.00 32.95 136 VAL B N 1
ATOM 4203 C CA . VAL B 1 136 ? 9.541 18.004 75.761 1.00 31.26 136 VAL B CA 1
ATOM 4204 C C . VAL B 1 136 ? 8.971 19.382 76.095 1.00 31.17 136 VAL B C 1
ATOM 4205 O O . VAL B 1 136 ? 7.764 19.535 76.238 1.00 31.06 136 VAL B O 1
ATOM 4209 N N . LEU B 1 137 ? 9.856 20.364 76.229 1.00 35.20 137 LEU B N 1
ATOM 4210 C CA . LEU B 1 137 ? 9.483 21.742 76.535 1.00 35.97 137 LEU B CA 1
ATOM 4211 C C . LEU B 1 137 ? 9.130 22.552 75.284 1.00 34.99 137 LEU B C 1
ATOM 4212 O O . LEU B 1 137 ? 8.183 23.363 75.290 1.00 34.42 137 LEU B O 1
ATOM 4217 N N . GLU B 1 138 ? 9.910 22.337 74.224 1.00 29.05 138 GLU B N 1
ATOM 4218 C CA . GLU B 1 138 ? 9.692 23.035 72.956 1.00 27.56 138 GLU B CA 1
ATOM 4219 C C . GLU B 1 138 ? 9.775 22.153 71.720 1.00 27.35 138 GLU B C 1
ATOM 4220 O O . GLU B 1 138 ? 10.330 21.049 71.748 1.00 26.85 138 GLU B O 1
ATOM 4226 N N . TYR B 1 139 ? 9.224 22.680 70.632 1.00 24.92 139 TYR B N 1
ATOM 4227 C CA . TYR B 1 139 ? 9.285 22.058 69.318 1.00 25.32 139 TYR B CA 1
ATOM 4228 C C . TYR B 1 139 ? 10.157 23.047 68.549 1.00 25.41 139 TYR B C 1
ATOM 4229 O O . TYR B 1 139 ? 9.984 24.266 68.684 1.00 26.45 139 TYR B O 1
ATOM 4238 N N . LEU B 1 140 ? 11.119 22.531 67.790 1.00 22.04 140 LEU B N 1
ATOM 4239 C CA . LEU B 1 140 ? 12.008 23.353 66.972 1.00 22.09 140 LEU B CA 1
ATOM 4240 C C . LEU B 1 140 ? 11.457 23.040 65.583 1.00 21.47 140 LEU B C 1
ATOM 4241 O O . LEU B 1 140 ? 11.609 21.910 65.089 1.00 19.13 140 LEU B O 1
ATOM 4246 N N . ILE B 1 141 ? 10.770 24.008 64.981 1.00 21.52 141 ILE B N 1
ATOM 4247 C CA . ILE B 1 141 ? 10.184 23.805 63.658 1.00 22.89 141 ILE B CA 1
ATOM 4248 C C . ILE B 1 141 ? 11.123 24.324 62.575 1.00 23.58 141 ILE B C 1
ATOM 4249 O O . ILE B 1 141 ? 11.398 25.518 62.521 1.00 22.16 141 ILE B O 1
ATOM 4254 N N . LEU B 1 142 ? 11.617 23.424 61.720 1.00 19.58 142 LEU B N 1
ATOM 4255 C CA . LEU B 1 142 ? 12.522 23.803 60.651 1.00 22.26 142 LEU B CA 1
ATOM 4256 C C . LEU B 1 142 ? 11.872 23.550 59.296 1.00 25.78 142 LEU B C 1
ATOM 4257 O O . LEU B 1 142 ? 11.866 22.424 58.774 1.00 22.63 142 LEU B O 1
ATOM 4262 N N . ALA B 1 143 ? 11.338 24.611 58.711 1.00 48.16 143 ALA B N 1
ATOM 4263 C CA . ALA B 1 143 ? 10.667 24.487 57.429 1.00 51.71 143 ALA B CA 1
ATOM 4264 C C . ALA B 1 143 ? 11.496 25.007 56.275 1.00 53.46 143 ALA B C 1
ATOM 4265 O O . ALA B 1 143 ? 12.538 25.625 56.467 1.00 55.60 143 ALA B O 1
ATOM 4267 N N . GLY B 1 144 ? 11.006 24.743 55.070 1.00 51.57 144 GLY B N 1
ATOM 4268 C CA . GLY B 1 144 ? 11.680 25.196 53.871 1.00 51.44 144 GLY B CA 1
ATOM 4269 C C . GLY B 1 144 ? 13.049 24.588 53.709 1.00 51.13 144 GLY B C 1
ATOM 4270 O O . GLY B 1 144 ? 13.539 23.880 54.592 1.00 52.54 144 GLY B O 1
ATOM 4271 N N . ASP B 1 145 ? 13.671 24.862 52.569 1.00 39.66 145 ASP B N 1
ATOM 4272 C CA . ASP B 1 145 ? 15.006 24.336 52.299 1.00 38.74 145 ASP B CA 1
ATOM 4273 C C . ASP B 1 145 ? 16.007 25.439 52.145 1.00 34.85 145 ASP B C 1
ATOM 4274 O O . ASP B 1 145 ? 15.929 26.227 51.209 1.00 32.07 145 ASP B O 1
ATOM 4279 N N . HIS B 1 146 ? 16.954 25.492 53.076 1.00 36.36 146 HIS B N 1
ATOM 4280 C CA . HIS B 1 146 ? 17.961 26.542 53.037 1.00 36.62 146 HIS B CA 1
ATOM 4281 C C . HIS B 1 146 ? 19.364 26.068 53.350 1.00 33.59 146 HIS B C 1
ATOM 4282 O O . HIS B 1 146 ? 19.573 25.045 54.013 1.00 31.53 146 HIS B O 1
ATOM 4289 N N . LEU B 1 147 ? 20.317 26.832 52.845 1.00 28.61 147 LEU B N 1
ATOM 4290 C CA . LEU B 1 147 ? 21.704 26.554 53.056 1.00 28.46 147 LEU B CA 1
ATOM 4291 C C . LEU B 1 147 ? 22.190 27.494 54.147 1.00 26.63 147 LEU B C 1
ATOM 4292 O O . LEU B 1 147 ? 22.282 28.726 53.953 1.00 26.73 147 LEU B O 1
ATOM 4297 N N . TYR B 1 148 ? 22.495 26.914 55.299 1.00 21.32 148 TYR B N 1
ATOM 4298 C CA . TYR B 1 148 ? 22.991 27.685 56.416 1.00 19.68 148 TYR B CA 1
ATOM 4299 C C . TYR B 1 148 ? 23.407 26.717 57.508 1.00 20.21 148 TYR B C 1
ATOM 4300 O O . TYR B 1 148 ? 23.048 25.543 57.493 1.00 20.44 148 TYR B O 1
ATOM 4309 N N . ARG B 1 149 ? 24.195 27.232 58.438 1.00 23.86 149 ARG B N 1
ATOM 4310 C CA . ARG B 1 149 ? 24.661 26.475 59.577 1.00 24.24 149 ARG B CA 1
ATOM 4311 C C . ARG B 1 149 ? 24.161 27.324 60.735 1.00 26.71 149 ARG B C 1
ATOM 4312 O O . ARG B 1 149 ? 24.308 28.539 60.716 1.00 28.06 149 ARG B O 1
ATOM 4320 N N . MET B 1 150 ? 23.560 26.706 61.737 1.00 28.17 150 MET B N 1
ATOM 4321 C CA . MET B 1 150 ? 23.074 27.479 62.866 1.00 28.34 150 MET B CA 1
ATOM 4322 C C . MET B 1 150 ? 23.150 26.662 64.135 1.00 27.48 150 MET B C 1
ATOM 4323 O O . MET B 1 150 ? 22.942 25.447 64.094 1.00 23.83 150 MET B O 1
ATOM 4328 N N . ASP B 1 151 ? 23.454 27.325 65.251 1.00 28.43 151 ASP B N 1
ATOM 4329 C CA . ASP B 1 151 ? 23.496 26.652 66.549 1.00 28.56 151 ASP B CA 1
ATOM 4330 C C . ASP B 1 151 ? 22.128 26.935 67.156 1.00 27.89 151 ASP B C 1
ATOM 4331 O O . ASP B 1 151 ? 21.885 28.000 67.717 1.00 27.90 151 ASP B O 1
ATOM 4336 N N . TYR B 1 152 ? 21.229 25.975 67.034 1.00 23.90 152 TYR B N 1
ATOM 4337 C CA . TYR B 1 152 ? 19.890 26.171 67.545 1.00 24.46 152 TYR B CA 1
ATOM 4338 C C . TYR B 1 152 ? 19.816 26.408 69.045 1.00 25.30 152 TYR B C 1
ATOM 4339 O O . TYR B 1 152 ? 18.751 26.786 69.547 1.00 20.90 152 TYR B O 1
ATOM 4348 N N . GLU B 1 153 ? 20.922 26.180 69.762 1.00 32.83 153 GLU B N 1
ATOM 4349 C CA . GLU B 1 153 ? 20.913 26.353 71.218 1.00 33.95 153 GLU B CA 1
ATOM 4350 C C . GLU B 1 153 ? 20.764 27.804 71.636 1.00 35.04 153 GLU B C 1
ATOM 4351 O O . GLU B 1 153 ? 20.057 28.117 72.601 1.00 31.96 153 GLU B O 1
ATOM 4357 N N . LYS B 1 154 ? 21.395 28.693 70.885 1.00 36.75 154 LYS B N 1
ATOM 4358 C CA . LYS B 1 154 ? 21.299 30.117 71.167 1.00 38.47 154 LYS B CA 1
ATOM 4359 C C . LYS B 1 154 ? 19.868 30.570 70.827 1.00 37.18 154 LYS B C 1
ATOM 4360 O O . LYS B 1 154 ? 19.348 31.526 71.408 1.00 36.31 154 LYS B O 1
ATOM 4366 N N . PHE B 1 155 ? 19.237 29.850 69.897 1.00 32.73 155 PHE B N 1
ATOM 4367 C CA . PHE B 1 155 ? 17.871 30.127 69.473 1.00 32.57 155 PHE B CA 1
ATOM 4368 C C . PHE B 1 155 ? 16.933 29.724 70.614 1.00 32.97 155 PHE B C 1
ATOM 4369 O O . PHE B 1 155 ? 16.107 30.532 71.050 1.00 35.11 155 PHE B O 1
ATOM 4377 N N . ILE B 1 156 ? 17.070 28.481 71.089 1.00 35.24 156 ILE B N 1
ATOM 4378 C CA . ILE B 1 156 ? 16.260 27.922 72.183 1.00 34.39 156 ILE B CA 1
ATOM 4379 C C . ILE B 1 156 ? 16.457 28.749 73.470 1.00 34.97 156 ILE B C 1
ATOM 4380 O O . ILE B 1 156 ? 15.509 29.023 74.213 1.00 33.07 156 ILE B O 1
ATOM 4385 N N . GLN B 1 157 ? 17.704 29.121 73.730 1.00 34.43 157 GLN B N 1
ATOM 4386 C CA . GLN B 1 157 ? 18.042 29.917 74.891 1.00 36.47 157 GLN B CA 1
ATOM 4387 C C . GLN B 1 157 ? 17.350 31.283 74.894 1.00 35.52 157 GLN B C 1
ATOM 4388 O O . GLN B 1 157 ? 16.852 31.731 75.938 1.00 35.60 157 GLN B O 1
ATOM 4394 N N . ALA B 1 158 ? 17.349 31.964 73.751 1.00 34.07 158 ALA B N 1
ATOM 4395 C CA . ALA B 1 158 ? 16.704 33.271 73.686 1.00 34.25 158 ALA B CA 1
ATOM 4396 C C . ALA B 1 158 ? 15.221 33.081 73.988 1.00 32.82 158 ALA B C 1
ATOM 4397 O O . ALA B 1 158 ? 14.607 33.871 74.698 1.00 33.50 158 ALA B O 1
ATOM 4399 N N . HIS B 1 159 ? 14.662 31.998 73.468 1.00 32.95 159 HIS B N 1
ATOM 4400 C CA . HIS B 1 159 ? 13.254 31.684 73.658 1.00 31.24 159 HIS B CA 1
ATOM 4401 C C . HIS B 1 159 ? 12.875 31.508 75.136 1.00 32.31 159 HIS B C 1
ATOM 4402 O O . HIS B 1 159 ? 11.848 32.028 75.596 1.00 33.02 159 HIS B O 1
ATOM 4409 N N . ARG B 1 160 ? 13.716 30.784 75.866 1.00 22.40 160 ARG B N 1
ATOM 4410 C CA . ARG B 1 160 ? 13.487 30.496 77.266 1.00 25.87 160 ARG B CA 1
ATOM 4411 C C . ARG B 1 160 ? 13.762 31.698 78.154 1.00 27.92 160 ARG B C 1
ATOM 4412 O O . ARG B 1 160 ? 13.075 31.911 79.156 1.00 28.68 160 ARG B O 1
ATOM 4420 N N . GLU B 1 161 ? 14.763 32.481 77.798 1.00 34.09 161 GLU B N 1
ATOM 4421 C CA . GLU B 1 161 ? 15.086 33.637 78.609 1.00 36.86 161 GLU B CA 1
ATOM 4422 C C . GLU B 1 161 ? 14.044 34.725 78.517 1.00 36.25 161 GLU B C 1
ATOM 4423 O O . GLU B 1 161 ? 13.838 35.465 79.469 1.00 34.40 161 GLU B O 1
ATOM 4429 N N . THR B 1 162 ? 13.383 34.811 77.372 1.00 33.97 162 THR B N 1
ATOM 4430 C CA . THR B 1 162 ? 12.372 35.820 77.148 1.00 32.72 162 THR B CA 1
ATOM 4431 C C . THR B 1 162 ? 10.985 35.281 77.437 1.00 32.96 162 THR B C 1
ATOM 4432 O O . THR B 1 162 ? 9.996 35.950 77.182 1.00 34.42 162 THR B O 1
ATOM 4436 N N . ASP B 1 163 ? 10.902 34.077 77.977 1.00 26.60 163 ASP B N 1
ATOM 4437 C CA . ASP B 1 163 ? 9.588 33.499 78.274 1.00 28.88 163 ASP B CA 1
ATOM 4438 C C . ASP B 1 163 ? 8.662 33.597 77.029 1.00 26.97 163 ASP B C 1
ATOM 4439 O O . ASP B 1 163 ? 7.460 33.847 77.113 1.00 24.77 163 ASP B O 1
ATOM 4444 N N . ALA B 1 164 ? 9.246 33.361 75.867 1.00 33.04 164 ALA B N 1
ATOM 4445 C CA . ALA B 1 164 ? 8.505 33.432 74.628 1.00 31.09 164 ALA B CA 1
ATOM 4446 C C . ALA B 1 164 ? 7.529 32.266 74.498 1.00 29.40 164 ALA B C 1
ATOM 4447 O O . ALA B 1 164 ? 7.736 31.185 75.070 1.00 28.09 164 ALA B O 1
ATOM 4449 N N . ASP B 1 165 ? 6.455 32.515 73.757 1.00 24.31 165 ASP B N 1
ATOM 4450 C CA . ASP B 1 165 ? 5.462 31.504 73.461 1.00 23.91 165 ASP B CA 1
ATOM 4451 C C . ASP B 1 165 ? 5.886 30.921 72.129 1.00 22.45 165 ASP B C 1
ATOM 4452 O O . ASP B 1 165 ? 5.741 29.707 71.895 1.00 22.65 165 ASP B O 1
ATOM 4457 N N . ILE B 1 166 ? 6.410 31.811 71.279 1.00 27.13 166 ILE B N 1
ATOM 4458 C CA . ILE B 1 166 ? 6.937 31.498 69.954 1.00 27.90 166 ILE B CA 1
ATOM 4459 C C . ILE B 1 166 ? 8.114 32.430 69.690 1.00 28.55 166 ILE B C 1
ATOM 4460 O O . ILE B 1 166 ? 8.043 33.620 69.987 1.00 29.85 166 ILE B O 1
ATOM 4465 N N . THR B 1 167 ? 9.191 31.889 69.127 1.00 27.35 167 THR B N 1
ATOM 4466 C CA . THR B 1 167 ? 10.372 32.673 68.779 1.00 25.44 167 THR B CA 1
ATOM 4467 C C . THR B 1 167 ? 10.636 32.384 67.311 1.00 24.39 167 THR B C 1
ATOM 4468 O O . THR B 1 167 ? 10.670 31.211 66.888 1.00 24.98 167 THR B O 1
ATOM 4472 N N . VAL B 1 168 ? 10.824 33.456 66.547 1.00 19.12 168 VAL B N 1
ATOM 4473 C CA . VAL B 1 168 ? 11.057 33.398 65.110 1.00 19.92 168 VAL B CA 1
ATOM 4474 C C . VAL B 1 168 ? 12.470 33.830 64.816 1.00 20.66 168 VAL B C 1
ATOM 4475 O O . VAL B 1 168 ? 12.894 34.899 65.269 1.00 19.67 168 VAL B O 1
ATOM 4479 N N . ALA B 1 169 ? 13.208 33.004 64.075 1.00 23.46 169 ALA B N 1
ATOM 4480 C CA . ALA B 1 169 ? 14.565 33.360 63.686 1.00 24.81 169 ALA B CA 1
ATOM 4481 C C . ALA B 1 169 ? 14.340 34.452 62.643 1.00 26.96 169 ALA B C 1
ATOM 4482 O O . ALA B 1 169 ? 13.474 34.308 61.785 1.00 24.56 169 ALA B O 1
ATOM 4484 N N . ALA B 1 170 ? 15.105 35.538 62.729 1.00 28.05 170 ALA B N 1
ATOM 4485 C CA . ALA B 1 170 ? 14.930 36.642 61.821 1.00 30.31 170 ALA B CA 1
ATOM 4486 C C . ALA B 1 170 ? 16.243 37.072 61.211 1.00 33.63 170 ALA B C 1
ATOM 4487 O O . ALA B 1 170 ? 17.294 37.080 61.869 1.00 33.00 170 ALA B O 1
ATOM 4489 N N . LEU B 1 171 ? 16.144 37.492 59.959 1.00 33.67 171 LEU B N 1
ATOM 4490 C CA . LEU B 1 171 ? 17.291 37.879 59.156 1.00 37.61 171 LEU B CA 1
ATOM 4491 C C . LEU B 1 171 ? 17.118 39.271 58.535 1.00 39.50 171 LEU B C 1
ATOM 4492 O O . LEU B 1 171 ? 16.021 39.622 58.098 1.00 38.52 171 LEU B O 1
ATOM 4497 N N . PRO B 1 172 ? 18.198 40.083 58.503 1.00 49.61 172 PRO B N 1
ATOM 4498 C CA . PRO B 1 172 ? 18.215 41.443 57.936 1.00 52.42 172 PRO B CA 1
ATOM 4499 C C . PRO B 1 172 ? 18.037 41.329 56.429 1.00 55.56 172 PRO B C 1
ATOM 4500 O O . PRO B 1 172 ? 18.869 40.733 55.752 1.00 56.74 172 PRO B O 1
ATOM 4504 N N . MET B 1 173 ? 16.972 41.912 55.899 1.00 58.23 173 MET B N 1
ATOM 4505 C CA . MET B 1 173 ? 16.686 41.805 54.473 1.00 61.71 173 MET B CA 1
ATOM 4506 C C . MET B 1 173 ? 16.795 43.129 53.729 1.00 65.70 173 MET B C 1
ATOM 4507 O O . MET B 1 173 ? 16.576 44.202 54.304 1.00 65.72 173 MET B O 1
ATOM 4512 N N . ASP B 1 174 ? 17.136 43.038 52.444 1.00 80.56 174 ASP B N 1
ATOM 4513 C CA . ASP B 1 174 ? 17.252 44.210 51.583 1.00 80.56 174 ASP B CA 1
ATOM 4514 C C . ASP B 1 174 ? 15.868 44.521 51.021 1.00 80.56 174 ASP B C 1
ATOM 4515 O O . ASP B 1 174 ? 15.043 43.620 50.851 1.00 80.56 174 ASP B O 1
ATOM 4520 N N . GLU B 1 175 ? 15.611 45.795 50.740 1.00 80.56 175 GLU B N 1
ATOM 4521 C CA . GLU B 1 175 ? 14.320 46.201 50.202 1.00 80.56 175 GLU B CA 1
ATOM 4522 C C . GLU B 1 175 ? 13.969 45.303 49.020 1.00 80.56 175 GLU B C 1
ATOM 4523 O O . GLU B 1 175 ? 12.795 45.079 48.708 1.00 80.56 175 GLU B O 1
ATOM 4529 N N . LYS B 1 176 ? 15.008 44.779 48.379 1.00 80.56 176 LYS B N 1
ATOM 4530 C CA . LYS B 1 176 ? 14.859 43.905 47.225 1.00 80.56 176 LYS B CA 1
ATOM 4531 C C . LYS B 1 176 ? 13.999 42.673 47.539 1.00 80.56 176 LYS B C 1
ATOM 4532 O O . LYS B 1 176 ? 12.777 42.696 47.369 1.00 80.56 176 LYS B O 1
ATOM 4538 N N . ARG B 1 177 ? 14.647 41.607 48.001 1.00 78.54 177 ARG B N 1
ATOM 4539 C CA . ARG B 1 177 ? 13.978 40.350 48.337 1.00 78.54 177 ARG B CA 1
ATOM 4540 C C . ARG B 1 177 ? 12.877 40.521 49.390 1.00 78.34 177 ARG B C 1
ATOM 4541 O O . ARG B 1 177 ? 12.086 39.608 49.621 1.00 77.50 177 ARG B O 1
ATOM 4549 N N . ALA B 1 178 ? 12.824 41.701 50.003 1.00 61.92 178 ALA B N 1
ATOM 4550 C CA . ALA B 1 178 ? 11.864 42.016 51.055 1.00 61.40 178 ALA B CA 1
ATOM 4551 C C . ALA B 1 178 ? 10.457 41.427 50.943 1.00 61.71 178 ALA B C 1
ATOM 4552 O O . ALA B 1 178 ? 10.028 40.697 51.838 1.00 61.93 178 ALA B O 1
ATOM 4554 N N . THR B 1 179 ? 9.735 41.732 49.863 1.00 80.56 179 THR B N 1
ATOM 4555 C CA . THR B 1 179 ? 8.360 41.234 49.710 1.00 80.56 179 THR B CA 1
ATOM 4556 C C . THR B 1 179 ? 8.196 39.739 49.421 1.00 80.56 179 THR B C 1
ATOM 4557 O O . THR B 1 179 ? 7.083 39.282 49.153 1.00 80.56 179 THR B O 1
ATOM 4561 N N . ALA B 1 180 ? 9.289 38.981 49.465 1.00 80.56 180 ALA B N 1
ATOM 4562 C CA . ALA B 1 180 ? 9.223 37.536 49.237 1.00 80.56 180 ALA B CA 1
ATOM 4563 C C . ALA B 1 180 ? 9.202 36.806 50.593 1.00 80.56 180 ALA B C 1
ATOM 4564 O O . ALA B 1 180 ? 9.007 35.586 50.664 1.00 80.56 180 ALA B O 1
ATOM 4566 N N . PHE B 1 181 ? 9.395 37.574 51.665 1.00 80.47 181 PHE B N 1
ATOM 4567 C CA . PHE B 1 181 ? 9.407 37.034 53.018 1.00 77.21 181 PHE B CA 1
ATOM 4568 C C . PHE B 1 181 ? 8.468 37.817 53.932 1.00 72.91 181 PHE B C 1
ATOM 4569 O O . PHE B 1 181 ? 8.154 38.977 53.665 1.00 72.81 181 PHE B O 1
ATOM 4577 N N . GLY B 1 182 ? 8.016 37.168 55.002 1.00 50.68 182 GLY B N 1
ATOM 4578 C CA . GLY B 1 182 ? 7.165 37.839 55.965 1.00 46.73 182 GLY B CA 1
ATOM 4579 C C . GLY B 1 182 ? 8.103 38.757 56.729 1.00 43.69 182 GLY B C 1
ATOM 4580 O O . GLY B 1 182 ? 9.169 38.316 57.166 1.00 41.60 182 GLY B O 1
ATOM 4581 N N . LEU B 1 183 ? 7.735 40.031 56.866 1.00 41.54 183 LEU B N 1
ATOM 4582 C CA . LEU B 1 183 ? 8.567 41.011 57.567 1.00 39.06 183 LEU B CA 1
ATOM 4583 C C . LEU B 1 183 ? 8.011 41.367 58.944 1.00 36.96 183 LEU B C 1
ATOM 4584 O O . LEU B 1 183 ? 6.820 41.178 59.210 1.00 36.57 183 LEU B O 1
ATOM 4589 N N . MET B 1 184 ? 8.873 41.885 59.821 1.00 40.62 184 MET B N 1
ATOM 4590 C CA . MET B 1 184 ? 8.440 42.240 61.176 1.00 40.12 184 MET B CA 1
ATOM 4591 C C . MET B 1 184 ? 9.085 43.489 61.773 1.00 39.14 184 MET B C 1
ATOM 4592 O O . MET B 1 184 ? 10.077 44.019 61.263 1.00 35.21 184 MET B O 1
ATOM 4597 N N . LYS B 1 185 ? 8.486 43.947 62.865 1.00 36.38 185 LYS B N 1
ATOM 4598 C CA . LYS B 1 185 ? 8.984 45.084 63.616 1.00 39.56 185 LYS B CA 1
ATOM 4599 C C . LYS B 1 185 ? 9.017 44.632 65.089 1.00 38.26 185 LYS B C 1
ATOM 4600 O O . LYS B 1 185 ? 8.077 43.996 65.569 1.00 36.69 185 LYS B O 1
ATOM 4606 N N . ILE B 1 186 ? 10.110 44.924 65.793 1.00 44.52 186 ILE B N 1
ATOM 4607 C CA . ILE B 1 186 ? 10.225 44.535 67.201 1.00 44.48 186 ILE B CA 1
ATOM 4608 C C . ILE B 1 186 ? 10.577 45.708 68.120 1.00 44.66 186 ILE B C 1
ATOM 4609 O O . ILE B 1 186 ? 11.044 46.748 67.664 1.00 44.24 186 ILE B O 1
ATOM 4614 N N . ASP B 1 187 ? 10.351 45.525 69.417 1.00 42.74 187 ASP B N 1
ATOM 4615 C CA . ASP B 1 187 ? 10.671 46.551 70.397 1.00 42.96 187 ASP B CA 1
ATOM 4616 C C . ASP B 1 187 ? 12.127 46.346 70.831 1.00 44.14 187 ASP B C 1
ATOM 4617 O O . ASP B 1 187 ? 12.817 45.469 70.292 1.00 43.26 187 ASP B O 1
ATOM 4622 N N . GLU B 1 188 ? 12.608 47.126 71.799 1.00 36.32 188 GLU B N 1
ATOM 4623 C CA . GLU B 1 188 ? 14.005 46.986 72.198 1.00 36.86 188 GLU B CA 1
ATOM 4624 C C . GLU B 1 188 ? 14.336 45.606 72.788 1.00 37.75 188 GLU B C 1
ATOM 4625 O O . GLU B 1 188 ? 15.509 45.278 72.970 1.00 36.50 188 GLU B O 1
ATOM 4631 N N . GLU B 1 189 ? 13.311 44.803 73.081 1.00 56.16 189 GLU B N 1
ATOM 4632 C CA . GLU B 1 189 ? 13.521 43.460 73.630 1.00 57.78 189 GLU B CA 1
ATOM 4633 C C . GLU B 1 189 ? 13.547 42.395 72.536 1.00 55.87 189 GLU B C 1
ATOM 4634 O O . GLU B 1 189 ? 13.895 41.246 72.790 1.00 55.44 189 GLU B O 1
ATOM 4640 N N . GLY B 1 190 ? 13.171 42.776 71.321 1.00 40.81 190 GLY B N 1
ATOM 4641 C CA . GLY B 1 190 ? 13.156 41.814 70.233 1.00 39.87 190 GLY B CA 1
ATOM 4642 C C . GLY B 1 190 ? 11.790 41.167 70.120 1.00 37.40 190 GLY B C 1
ATOM 4643 O O . GLY B 1 190 ? 11.579 40.235 69.353 1.00 36.20 190 GLY B O 1
ATOM 4644 N N . ARG B 1 191 ? 10.860 41.655 70.923 1.00 39.87 191 ARG B N 1
ATOM 4645 C CA . ARG B 1 191 ? 9.508 41.142 70.886 1.00 39.07 191 ARG B CA 1
ATOM 4646 C C . ARG B 1 191 ? 8.894 41.631 69.573 1.00 39.85 191 ARG B C 1
ATOM 4647 O O . ARG B 1 191 ? 9.030 42.804 69.221 1.00 40.22 191 ARG B O 1
ATOM 4655 N N . ILE B 1 192 ? 8.249 40.733 68.830 1.00 40.87 192 ILE B N 1
ATOM 4656 C CA . ILE B 1 192 ? 7.642 41.127 67.564 1.00 42.86 192 ILE B CA 1
ATOM 4657 C C . ILE B 1 192 ? 6.325 41.840 67.864 1.00 46.19 192 ILE B C 1
ATOM 4658 O O . ILE B 1 192 ? 5.425 41.269 68.484 1.00 43.51 192 ILE B O 1
ATOM 4663 N N . ILE B 1 193 ? 6.227 43.095 67.438 1.00 60.14 193 ILE B N 1
ATOM 4664 C CA . ILE B 1 193 ? 5.027 43.883 67.674 1.00 64.76 193 ILE B CA 1
ATOM 4665 C C . ILE B 1 193 ? 4.192 44.021 66.413 1.00 67.24 193 ILE B C 1
ATOM 4666 O O . ILE B 1 193 ? 2.993 44.301 66.468 1.00 69.16 193 ILE B O 1
ATOM 4671 N N . GLU B 1 194 ? 4.830 43.817 65.271 1.00 70.69 194 GLU B N 1
ATOM 4672 C CA . GLU B 1 194 ? 4.126 43.888 64.011 1.00 71.66 194 GLU B CA 1
ATOM 4673 C C . GLU B 1 194 ? 4.698 42.931 63.002 1.00 71.12 194 GLU B C 1
ATOM 4674 O O . GLU B 1 194 ? 5.889 42.947 62.703 1.00 71.36 194 GLU B O 1
ATOM 4680 N N . PHE B 1 195 ? 3.820 42.079 62.496 1.00 52.59 195 PHE B N 1
ATOM 4681 C CA . PHE B 1 195 ? 4.180 41.076 61.512 1.00 53.08 195 PHE B CA 1
ATOM 4682 C C . PHE B 1 195 ? 3.384 41.378 60.245 1.00 54.19 195 PHE B C 1
ATOM 4683 O O . PHE B 1 195 ? 2.172 41.567 60.320 1.00 54.56 195 PHE B O 1
ATOM 4691 N N . ALA B 1 196 ? 4.050 41.440 59.092 1.00 54.07 196 ALA B N 1
ATOM 4692 C CA . ALA B 1 196 ? 3.357 41.702 57.821 1.00 55.78 196 ALA B CA 1
ATOM 4693 C C . ALA B 1 196 ? 3.869 40.772 56.723 1.00 58.01 196 ALA B C 1
ATOM 4694 O O . ALA B 1 196 ? 4.989 40.920 56.254 1.00 56.21 196 ALA B O 1
ATOM 4696 N N . GLU B 1 197 ? 3.045 39.816 56.309 1.00 80.56 197 GLU B N 1
ATOM 4697 C CA . GLU B 1 197 ? 3.458 38.865 55.284 1.00 80.56 197 GLU B CA 1
ATOM 4698 C C . GLU B 1 197 ? 3.667 39.467 53.899 1.00 80.56 197 GLU B C 1
ATOM 4699 O O . GLU B 1 197 ? 2.809 40.183 53.385 1.00 80.56 197 GLU B O 1
ATOM 4705 N N . LYS B 1 198 ? 4.830 39.170 53.320 1.00 77.70 198 LYS B N 1
ATOM 4706 C CA . LYS B 1 198 ? 5.229 39.635 51.992 1.00 79.17 198 LYS B CA 1
ATOM 4707 C C . LYS B 1 198 ? 4.515 40.908 51.536 1.00 80.08 198 LYS B C 1
ATOM 4708 O O . LYS B 1 198 ? 4.110 41.015 50.382 1.00 80.56 198 LYS B O 1
ATOM 4714 N N . PRO B 1 199 ? 4.390 41.907 52.427 1.00 78.55 199 PRO B N 1
ATOM 4715 C CA . PRO B 1 199 ? 3.715 43.165 52.095 1.00 79.16 199 PRO B CA 1
ATOM 4716 C C . PRO B 1 199 ? 4.247 43.858 50.840 1.00 79.72 199 PRO B C 1
ATOM 4717 O O . PRO B 1 199 ? 5.269 43.452 50.284 1.00 79.30 199 PRO B O 1
ATOM 4721 N N . GLN B 1 200 ? 3.541 44.903 50.405 1.00 80.56 200 GLN B N 1
ATOM 4722 C CA . GLN B 1 200 ? 3.921 45.671 49.219 1.00 80.56 200 GLN B CA 1
ATOM 4723 C C . GLN B 1 200 ? 3.431 47.117 49.261 1.00 80.56 200 GLN B C 1
ATOM 4724 O O . GLN B 1 200 ? 2.709 47.523 50.179 1.00 80.56 200 GLN B O 1
ATOM 4730 N N . GLY B 1 201 ? 3.838 47.892 48.260 1.00 79.14 201 GLY B N 1
ATOM 4731 C CA . GLY B 1 201 ? 3.427 49.283 48.179 1.00 79.21 201 GLY B CA 1
ATOM 4732 C C . GLY B 1 201 ? 3.668 50.129 49.418 1.00 79.48 201 GLY B C 1
ATOM 4733 O O . GLY B 1 201 ? 4.806 50.318 49.852 1.00 79.99 201 GLY B O 1
ATOM 4734 N N . GLU B 1 202 ? 2.592 50.654 49.992 1.00 80.56 202 GLU B N 1
ATOM 4735 C CA . GLU B 1 202 ? 2.734 51.494 51.167 1.00 80.56 202 GLU B CA 1
ATOM 4736 C C . GLU B 1 202 ? 3.062 50.708 52.423 1.00 80.56 202 GLU B C 1
ATOM 4737 O O . GLU B 1 202 ? 3.728 51.226 53.318 1.00 80.56 202 GLU B O 1
ATOM 4743 N N . GLN B 1 203 ? 2.604 49.465 52.507 1.00 80.56 203 GLN B N 1
ATOM 4744 C CA . GLN B 1 203 ? 2.913 48.679 53.694 1.00 80.56 203 GLN B CA 1
ATOM 4745 C C . GLN B 1 203 ? 4.351 48.153 53.658 1.00 80.56 203 GLN B C 1
ATOM 4746 O O . GLN B 1 203 ? 4.959 47.946 54.707 1.00 80.56 203 GLN B O 1
ATOM 4752 N N . LEU B 1 204 ? 4.884 47.943 52.450 1.00 80.56 204 LEU B N 1
ATOM 4753 C CA . LEU B 1 204 ? 6.261 47.463 52.261 1.00 80.56 204 LEU B CA 1
ATOM 4754 C C . LEU B 1 204 ? 7.189 48.574 52.743 1.00 80.56 204 LEU B C 1
ATOM 4755 O O . LEU B 1 204 ? 8.331 48.330 53.137 1.00 80.56 204 LEU B O 1
ATOM 4760 N N . GLN B 1 205 ? 6.671 49.800 52.697 1.00 76.02 205 GLN B N 1
ATOM 4761 C CA . GLN B 1 205 ? 7.398 50.995 53.117 1.00 75.54 205 GLN B CA 1
ATOM 4762 C C . GLN B 1 205 ? 7.204 51.270 54.609 1.00 74.06 205 GLN B C 1
ATOM 4763 O O . GLN B 1 205 ? 8.115 51.744 55.280 1.00 72.95 205 GLN B O 1
ATOM 4769 N N . ALA B 1 206 ? 6.014 50.971 55.120 1.00 80.56 206 ALA B N 1
ATOM 4770 C CA . ALA B 1 206 ? 5.711 51.207 56.527 1.00 80.56 206 ALA B CA 1
ATOM 4771 C C . ALA B 1 206 ? 6.328 50.169 57.464 1.00 80.14 206 ALA B C 1
ATOM 4772 O O . ALA B 1 206 ? 6.340 50.357 58.683 1.00 79.47 206 ALA B O 1
ATOM 4774 N N . MET B 1 207 ? 6.831 49.071 56.907 1.00 80.56 207 MET B N 1
ATOM 4775 C CA . MET B 1 207 ? 7.451 48.052 57.743 1.00 80.56 207 MET B CA 1
ATOM 4776 C C . MET B 1 207 ? 8.945 48.323 57.877 1.00 80.56 207 MET B C 1
ATOM 4777 O O . MET B 1 207 ? 9.557 47.958 58.887 1.00 80.56 207 MET B O 1
ATOM 4782 N N . LYS B 1 208 ? 9.528 48.970 56.867 1.00 80.56 208 LYS B N 1
ATOM 4783 C CA . LYS B 1 208 ? 10.956 49.290 56.897 1.00 80.56 208 LYS B CA 1
ATOM 4784 C C . LYS B 1 208 ? 11.337 49.794 58.281 1.00 80.56 208 LYS B C 1
ATOM 4785 O O . LYS B 1 208 ? 10.701 50.703 58.818 1.00 80.56 208 LYS B O 1
ATOM 4791 N N . VAL B 1 209 ? 12.367 49.202 58.868 1.00 71.07 209 VAL B N 1
ATOM 4792 C CA . VAL B 1 209 ? 12.786 49.635 60.183 1.00 70.36 209 VAL B CA 1
ATOM 4793 C C . VAL B 1 209 ? 14.299 49.829 60.228 1.00 71.43 209 VAL B C 1
ATOM 4794 O O . VAL B 1 209 ? 15.028 49.357 59.346 1.00 70.70 209 VAL B O 1
ATOM 4798 N N . ASP B 1 210 ? 14.756 50.544 61.253 1.00 75.48 210 ASP B N 1
ATOM 4799 C CA . ASP B 1 210 ? 16.173 50.827 61.436 1.00 76.10 210 ASP B CA 1
ATOM 4800 C C . ASP B 1 210 ? 16.937 49.572 61.824 1.00 76.20 210 ASP B C 1
ATOM 4801 O O . ASP B 1 210 ? 16.769 49.038 62.923 1.00 75.98 210 ASP B O 1
ATOM 4806 N N . THR B 1 211 ? 17.776 49.106 60.908 1.00 78.96 211 THR B N 1
ATOM 4807 C CA . THR B 1 211 ? 18.560 47.908 61.142 1.00 79.76 211 THR B CA 1
ATOM 4808 C C . THR B 1 211 ? 19.981 48.213 61.619 1.00 80.56 211 THR B C 1
ATOM 4809 O O . THR B 1 211 ? 20.969 47.894 60.948 1.00 80.56 211 THR B O 1
ATOM 4813 N N . THR B 1 212 ? 20.052 48.859 62.783 1.00 80.56 212 THR B N 1
ATOM 4814 C CA . THR B 1 212 ? 21.308 49.203 63.460 1.00 80.56 212 THR B CA 1
ATOM 4815 C C . THR B 1 212 ? 21.117 48.713 64.900 1.00 80.56 212 THR B C 1
ATOM 4816 O O . THR B 1 212 ? 22.063 48.270 65.560 1.00 80.56 212 THR B O 1
ATOM 4820 N N . ILE B 1 213 ? 19.868 48.785 65.361 1.00 80.56 213 ILE B N 1
ATOM 4821 C CA . ILE B 1 213 ? 19.483 48.355 66.704 1.00 80.56 213 ILE B CA 1
ATOM 4822 C C . ILE B 1 213 ? 19.879 46.897 66.914 1.00 80.56 213 ILE B C 1
ATOM 4823 O O . ILE B 1 213 ? 20.098 46.455 68.044 1.00 80.56 213 ILE B O 1
ATOM 4828 N N . LEU B 1 214 ? 19.956 46.149 65.818 1.00 80.56 214 LEU B N 1
ATOM 4829 C CA . LEU B 1 214 ? 20.342 44.751 65.892 1.00 80.56 214 LEU B CA 1
ATOM 4830 C C . LEU B 1 214 ? 21.837 44.589 65.593 1.00 80.56 214 LEU B C 1
ATOM 4831 O O . LEU B 1 214 ? 22.281 43.540 65.108 1.00 80.56 214 LEU B O 1
ATOM 4836 N N . GLY B 1 215 ? 22.603 45.644 65.886 1.00 80.56 215 GLY B N 1
ATOM 4837 C CA . GLY B 1 215 ? 24.044 45.616 65.685 1.00 80.56 215 GLY B CA 1
ATOM 4838 C C . GLY B 1 215 ? 24.562 46.237 64.403 1.00 80.56 215 GLY B C 1
ATOM 4839 O O . GLY B 1 215 ? 25.509 47.033 64.423 1.00 80.48 215 GLY B O 1
ATOM 4840 N N . LEU B 1 216 ? 23.943 45.863 63.287 1.00 80.56 216 LEU B N 1
ATOM 4841 C CA . LEU B 1 216 ? 24.323 46.355 61.966 1.00 80.56 216 LEU B CA 1
ATOM 4842 C C . LEU B 1 216 ? 24.641 47.849 61.991 1.00 80.56 216 LEU B C 1
ATOM 4843 O O . LEU B 1 216 ? 24.280 48.561 62.930 1.00 80.56 216 LEU B O 1
ATOM 4848 N N . ASP B 1 217 ? 25.323 48.319 60.956 1.00 79.92 217 ASP B N 1
ATOM 4849 C CA . ASP B 1 217 ? 25.688 49.723 60.875 1.00 80.44 217 ASP B CA 1
ATOM 4850 C C . ASP B 1 217 ? 24.908 50.438 59.774 1.00 80.44 217 ASP B C 1
ATOM 4851 O O . ASP B 1 217 ? 24.420 49.805 58.836 1.00 80.44 217 ASP B O 1
ATOM 4856 N N . ASP B 1 218 ? 24.827 51.764 59.906 1.00 80.56 218 ASP B N 1
ATOM 4857 C CA . ASP B 1 218 ? 24.138 52.660 58.973 1.00 80.56 218 ASP B CA 1
ATOM 4858 C C . ASP B 1 218 ? 24.328 52.289 57.499 1.00 80.56 218 ASP B C 1
ATOM 4859 O O . ASP B 1 218 ? 23.354 52.204 56.743 1.00 80.56 218 ASP B O 1
ATOM 4864 N N . LYS B 1 219 ? 25.581 52.085 57.094 1.00 80.56 219 LYS B N 1
ATOM 4865 C CA . LYS B 1 219 ? 25.891 51.714 55.714 1.00 80.56 219 LYS B CA 1
ATOM 4866 C C . LYS B 1 219 ? 24.930 50.615 55.239 1.00 80.54 219 LYS B C 1
ATOM 4867 O O . LYS B 1 219 ? 24.079 50.844 54.376 1.00 80.42 219 LYS B O 1
ATOM 4873 N N . ARG B 1 220 ? 25.067 49.425 55.816 1.00 80.56 220 ARG B N 1
ATOM 4874 C CA . ARG B 1 220 ? 24.216 48.297 55.456 1.00 80.56 220 ARG B CA 1
ATOM 4875 C C . ARG B 1 220 ? 22.889 48.304 56.202 1.00 80.56 220 ARG B C 1
ATOM 4876 O O . ARG B 1 220 ? 21.994 47.513 55.902 1.00 80.56 220 ARG B O 1
ATOM 4884 N N . ALA B 1 221 ? 22.763 49.174 57.193 1.00 70.95 221 ALA B N 1
ATOM 4885 C CA . ALA B 1 221 ? 21.507 49.259 57.916 1.00 70.77 221 ALA B CA 1
ATOM 4886 C C . ALA B 1 221 ? 20.589 49.956 56.930 1.00 71.09 221 ALA B C 1
ATOM 4887 O O . ALA B 1 221 ? 19.364 49.827 56.990 1.00 70.85 221 ALA B O 1
ATOM 4889 N N . LYS B 1 222 ? 21.213 50.684 56.008 1.00 80.56 222 LYS B N 1
ATOM 4890 C CA . LYS B 1 222 ? 20.501 51.419 54.970 1.00 80.56 222 LYS B CA 1
ATOM 4891 C C . LYS B 1 222 ? 20.166 50.519 53.770 1.00 80.56 222 LYS B C 1
ATOM 4892 O O . LYS B 1 222 ? 19.122 50.695 53.134 1.00 80.56 222 LYS B O 1
ATOM 4898 N N . GLU B 1 223 ? 21.047 49.563 53.462 1.00 80.56 223 GLU B N 1
ATOM 4899 C CA . GLU B 1 223 ? 20.825 48.648 52.339 1.00 80.56 223 GLU B CA 1
ATOM 4900 C C . GLU B 1 223 ? 19.789 47.571 52.713 1.00 80.56 223 GLU B C 1
ATOM 4901 O O . GLU B 1 223 ? 18.968 47.170 51.881 1.00 80.56 223 GLU B O 1
ATOM 4907 N N . MET B 1 224 ? 19.823 47.117 53.966 1.00 80.56 224 MET B N 1
ATOM 4908 C CA . MET B 1 224 ? 18.871 46.116 54.458 1.00 80.38 224 MET B CA 1
ATOM 4909 C C . MET B 1 224 ? 18.015 46.734 55.563 1.00 77.80 224 MET B C 1
ATOM 4910 O O . MET B 1 224 ? 18.316 46.579 56.747 1.00 76.92 224 MET B O 1
ATOM 4915 N N . PRO B 1 225 ? 16.948 47.463 55.185 1.00 80.56 225 PRO B N 1
ATOM 4916 C CA . PRO B 1 225 ? 16.066 48.099 56.169 1.00 80.56 225 PRO B CA 1
ATOM 4917 C C . PRO B 1 225 ? 14.873 47.234 56.583 1.00 80.56 225 PRO B C 1
ATOM 4918 O O . PRO B 1 225 ? 13.777 47.751 56.805 1.00 80.56 225 PRO B O 1
ATOM 4922 N N . PHE B 1 226 ? 15.082 45.925 56.693 1.00 52.63 226 PHE B N 1
ATOM 4923 C CA . PHE B 1 226 ? 13.991 45.033 57.076 1.00 49.83 226 PHE B CA 1
ATOM 4924 C C . PHE B 1 226 ? 14.417 43.857 57.941 1.00 43.87 226 PHE B C 1
ATOM 4925 O O . PHE B 1 226 ? 15.553 43.394 57.874 1.00 41.37 226 PHE B O 1
ATOM 4933 N N . ILE B 1 227 ? 13.469 43.367 58.728 1.00 43.51 227 ILE B N 1
ATOM 4934 C CA . ILE B 1 227 ? 13.682 42.193 59.554 1.00 39.98 227 ILE B CA 1
ATOM 4935 C C . ILE B 1 227 ? 12.738 41.176 58.900 1.00 36.84 227 ILE B C 1
ATOM 4936 O O . ILE B 1 227 ? 11.515 41.382 58.856 1.00 35.81 227 ILE B O 1
ATOM 4941 N N . ALA B 1 228 ? 13.315 40.110 58.355 1.00 40.01 228 ALA B N 1
ATOM 4942 C CA . ALA B 1 228 ? 12.556 39.060 57.685 1.00 38.04 228 ALA B CA 1
ATOM 4943 C C . ALA B 1 228 ? 12.598 37.741 58.441 1.00 37.29 228 ALA B C 1
ATOM 4944 O O . ALA B 1 228 ? 13.623 37.350 59.000 1.00 36.29 228 ALA B O 1
ATOM 4946 N N . SER B 1 229 ? 11.469 37.054 58.442 1.00 31.67 229 SER B N 1
ATOM 4947 C CA . SER B 1 229 ? 11.357 35.759 59.074 1.00 31.05 229 SER B CA 1
ATOM 4948 C C . SER B 1 229 ? 12.126 34.747 58.205 1.00 31.12 229 SER B C 1
ATOM 4949 O O . SER B 1 229 ? 12.060 34.800 56.971 1.00 30.62 229 SER B O 1
ATOM 4952 N N . MET B 1 230 ? 12.885 33.855 58.845 1.00 33.50 230 MET B N 1
ATOM 4953 C CA . MET B 1 230 ? 13.652 32.819 58.142 1.00 33.47 230 MET B CA 1
ATOM 4954 C C . MET B 1 230 ? 12.825 31.524 58.041 1.00 32.72 230 MET B C 1
ATOM 4955 O O . MET B 1 230 ? 13.320 30.474 57.618 1.00 31.53 230 MET B O 1
ATOM 4960 N N . GLY B 1 231 ? 11.570 31.604 58.466 1.00 27.07 231 GLY B N 1
ATOM 4961 C CA . GLY B 1 231 ? 10.701 30.451 58.410 1.00 25.86 231 GLY B CA 1
ATOM 4962 C C . GLY B 1 231 ? 11.003 29.305 59.367 1.00 25.61 231 GLY B C 1
ATOM 4963 O O . GLY B 1 231 ? 10.525 28.187 59.138 1.00 24.83 231 GLY B O 1
ATOM 4964 N N . ILE B 1 232 ? 11.788 29.558 60.421 1.00 25.22 232 ILE B N 1
ATOM 4965 C CA . ILE B 1 232 ? 12.073 28.529 61.414 1.00 26.33 232 ILE B CA 1
ATOM 4966 C C . ILE B 1 232 ? 11.680 29.065 62.787 1.00 24.24 232 ILE B C 1
ATOM 4967 O O . ILE B 1 232 ? 11.856 30.244 63.085 1.00 23.72 232 ILE B O 1
ATOM 4972 N N . TYR B 1 233 ? 11.152 28.201 63.634 1.00 22.50 233 TYR B N 1
ATOM 4973 C CA . TYR B 1 233 ? 10.670 28.677 64.908 1.00 22.40 233 TYR B CA 1
ATOM 4974 C C . TYR B 1 233 ? 10.893 27.751 66.093 1.00 23.51 233 TYR B C 1
ATOM 4975 O O . TYR B 1 233 ? 11.098 26.545 65.934 1.00 24.14 233 TYR B O 1
ATOM 4984 N N . VAL B 1 234 ? 10.862 28.344 67.283 1.00 25.22 234 VAL B N 1
ATOM 4985 C CA . VAL B 1 234 ? 10.914 27.594 68.519 1.00 25.80 234 VAL B CA 1
ATOM 4986 C C . VAL B 1 234 ? 9.492 27.859 69.024 1.00 26.58 234 VAL B C 1
ATOM 4987 O O . VAL B 1 234 ? 9.055 29.011 69.075 1.00 25.72 234 VAL B O 1
ATOM 4991 N N . ILE B 1 235 ? 8.752 26.817 69.368 1.00 22.62 235 ILE B N 1
ATOM 4992 C CA . ILE B 1 235 ? 7.399 27.015 69.848 1.00 23.93 235 ILE B CA 1
ATOM 4993 C C . ILE B 1 235 ? 7.134 26.142 71.062 1.00 25.56 235 ILE B C 1
ATOM 4994 O O . ILE B 1 235 ? 7.379 24.913 71.044 1.00 23.34 235 ILE B O 1
ATOM 4999 N N . SER B 1 236 ? 6.670 26.788 72.136 1.00 32.65 236 SER B N 1
ATOM 5000 C CA . SER B 1 236 ? 6.380 26.090 73.391 1.00 33.12 236 SER B CA 1
ATOM 5001 C C . SER B 1 236 ? 5.310 25.050 73.148 1.00 33.67 236 SER B C 1
ATOM 5002 O O . SER B 1 236 ? 4.300 25.333 72.493 1.00 35.82 236 SER B O 1
ATOM 5005 N N . LYS B 1 237 ? 5.544 23.853 73.679 1.00 29.35 237 LYS B N 1
ATOM 5006 C CA . LYS B 1 237 ? 4.647 22.703 73.521 1.00 29.67 237 LYS B CA 1
ATOM 5007 C C . LYS B 1 237 ? 3.162 23.005 73.630 1.00 32.50 237 LYS B C 1
ATOM 5008 O O . LYS B 1 237 ? 2.378 22.688 72.722 1.00 32.44 237 LYS B O 1
ATOM 5014 N N . ASP B 1 238 ? 2.770 23.609 74.747 1.00 37.62 238 ASP B N 1
ATOM 5015 C CA . ASP B 1 238 ? 1.372 23.932 74.943 1.00 38.55 238 ASP B CA 1
ATOM 5016 C C . ASP B 1 238 ? 0.932 24.982 73.955 1.00 35.77 238 ASP B C 1
ATOM 5017 O O . ASP B 1 238 ? -0.168 24.911 73.415 1.00 34.21 238 ASP B O 1
ATOM 5022 N N . VAL B 1 239 ? 1.788 25.957 73.693 1.00 29.68 239 VAL B N 1
ATOM 5023 C CA . VAL B 1 239 ? 1.410 26.974 72.735 1.00 28.09 239 VAL B CA 1
ATOM 5024 C C . VAL B 1 239 ? 1.055 26.335 71.387 1.00 29.75 239 VAL B C 1
ATOM 5025 O O . VAL B 1 239 ? 0.079 26.735 70.733 1.00 27.85 239 VAL B O 1
ATOM 5029 N N . MET B 1 240 ? 1.825 25.323 70.983 1.00 28.77 240 MET B N 1
ATOM 5030 C CA . MET B 1 240 ? 1.576 24.653 69.703 1.00 28.73 240 MET B CA 1
ATOM 5031 C C . MET B 1 240 ? 0.196 24.010 69.632 1.00 26.88 240 MET B C 1
ATOM 5032 O O . MET B 1 240 ? -0.543 24.197 68.652 1.00 22.59 240 MET B O 1
ATOM 5037 N N . LEU B 1 241 ? -0.146 23.239 70.658 1.00 40.86 241 LEU B N 1
ATOM 5038 C CA . LEU B 1 241 ? -1.432 22.569 70.683 1.00 43.50 241 LEU B CA 1
ATOM 5039 C C . LEU B 1 241 ? -2.552 23.603 70.607 1.00 44.52 241 LEU B C 1
ATOM 5040 O O . LEU B 1 241 ? -3.470 23.484 69.794 1.00 43.83 241 LEU B O 1
ATOM 5045 N N . ASN B 1 242 ? -2.462 24.621 71.456 1.00 38.62 242 ASN B N 1
ATOM 5046 C CA . ASN B 1 242 ? -3.461 25.682 71.491 1.00 38.01 242 ASN B CA 1
ATOM 5047 C C . ASN B 1 242 ? -3.607 26.317 70.126 1.00 36.19 242 ASN B C 1
ATOM 5048 O O . ASN B 1 242 ? -4.695 26.357 69.562 1.00 34.70 242 ASN B O 1
ATOM 5053 N N . LEU B 1 243 ? -2.506 26.806 69.579 1.00 33.31 243 LEU B N 1
ATOM 5054 C CA . LEU B 1 243 ? -2.588 27.469 68.292 1.00 32.49 243 LEU B CA 1
ATOM 5055 C C . LEU B 1 243 ? -3.150 26.625 67.132 1.00 32.39 243 LEU B C 1
ATOM 5056 O O . LEU B 1 243 ? -4.099 27.038 66.463 1.00 31.86 243 LEU B O 1
ATOM 5061 N N . LEU B 1 244 ? -2.593 25.436 66.915 1.00 38.67 244 LEU B N 1
ATOM 5062 C CA . LEU B 1 244 ? -3.009 24.608 65.787 1.00 39.70 244 LEU B CA 1
ATOM 5063 C C . LEU B 1 244 ? -4.378 23.958 65.878 1.00 42.36 244 LEU B C 1
ATOM 5064 O O . LEU B 1 244 ? -5.075 23.836 64.869 1.00 44.78 244 LEU B O 1
ATOM 5069 N N . ARG B 1 245 ? -4.787 23.566 67.078 1.00 40.42 245 ARG B N 1
ATOM 5070 C CA . ARG B 1 245 ? -6.087 22.922 67.227 1.00 43.78 245 ARG B CA 1
ATOM 5071 C C . ARG B 1 245 ? -7.213 23.785 67.812 1.00 42.97 245 ARG B C 1
ATOM 5072 O O . ARG B 1 245 ? -8.341 23.733 67.317 1.00 41.21 245 ARG B O 1
ATOM 5080 N N . ASP B 1 246 ? -6.907 24.580 68.841 1.00 57.01 246 ASP B N 1
ATOM 5081 C CA . ASP B 1 246 ? -7.907 25.432 69.497 1.00 56.33 246 ASP B CA 1
ATOM 5082 C C . ASP B 1 246 ? -8.161 26.789 68.870 1.00 55.14 246 ASP B C 1
ATOM 5083 O O . ASP B 1 246 ? -9.301 27.168 68.636 1.00 56.25 246 ASP B O 1
ATOM 5088 N N . LYS B 1 247 ? -7.091 27.528 68.624 1.00 34.99 247 LYS B N 1
ATOM 5089 C CA . LYS B 1 247 ? -7.196 28.881 68.096 1.00 34.11 247 LYS B CA 1
ATOM 5090 C C . LYS B 1 247 ? -7.243 29.050 66.595 1.00 34.26 247 LYS B C 1
ATOM 5091 O O . LYS B 1 247 ? -7.940 29.937 66.089 1.00 31.61 247 LYS B O 1
ATOM 5097 N N . PHE B 1 248 ? -6.479 28.241 65.871 1.00 29.24 248 PHE B N 1
ATOM 5098 C CA . PHE B 1 248 ? -6.458 28.389 64.427 1.00 30.54 248 PHE B CA 1
ATOM 5099 C C . PHE B 1 248 ? -6.509 27.085 63.675 1.00 32.60 248 PHE B C 1
ATOM 5100 O O . PHE B 1 248 ? -5.724 26.870 62.754 1.00 31.43 248 PHE B O 1
ATOM 5108 N N . PRO B 1 249 ? -7.458 26.214 64.041 1.00 51.27 249 PRO B N 1
ATOM 5109 C CA . PRO B 1 249 ? -7.666 24.897 63.439 1.00 51.30 249 PRO B CA 1
ATOM 5110 C C . PRO B 1 249 ? -7.727 24.909 61.916 1.00 49.53 249 PRO B C 1
ATOM 5111 O O . PRO B 1 249 ? -7.434 23.908 61.275 1.00 50.57 249 PRO B O 1
ATOM 5115 N N . GLY B 1 250 ? -8.096 26.046 61.341 1.00 36.34 250 GLY B N 1
ATOM 5116 C CA . GLY B 1 250 ? -8.189 26.135 59.900 1.00 34.83 250 GLY B CA 1
ATOM 5117 C C . GLY B 1 250 ? -6.987 26.744 59.200 1.00 33.73 250 GLY B C 1
ATOM 5118 O O . GLY B 1 250 ? -6.987 26.888 57.969 1.00 34.69 250 GLY B O 1
ATOM 5119 N N . ALA B 1 251 ? -5.959 27.121 59.951 1.00 34.14 251 ALA B N 1
ATOM 5120 C CA . ALA B 1 251 ? -4.792 27.709 59.304 1.00 34.29 251 ALA B CA 1
ATOM 5121 C C . ALA B 1 251 ? -3.985 26.636 58.565 1.00 34.60 251 ALA B C 1
ATOM 5122 O O . ALA B 1 251 ? -3.850 25.501 59.038 1.00 33.80 251 ALA B O 1
ATOM 5124 N N . ASN B 1 252 ? -3.465 27.007 57.398 1.00 34.19 252 ASN B N 1
ATOM 5125 C CA . ASN B 1 252 ? -2.640 26.107 56.602 1.00 36.61 252 ASN B CA 1
ATOM 5126 C C . ASN B 1 252 ? -1.152 26.447 56.694 1.00 36.41 252 ASN B C 1
ATOM 5127 O O . ASN B 1 252 ? -0.323 25.554 56.691 1.00 34.40 252 ASN B O 1
ATOM 5132 N N . ASP B 1 253 ? -0.820 27.734 56.796 1.00 39.49 253 ASP B N 1
ATOM 5133 C CA . ASP B 1 253 ? 0.584 28.184 56.863 1.00 39.76 253 ASP B CA 1
ATOM 5134 C C . ASP B 1 253 ? 0.978 28.800 58.221 1.00 39.01 253 ASP B C 1
ATOM 5135 O O . ASP B 1 253 ? 0.200 29.547 58.815 1.00 37.71 253 ASP B O 1
ATOM 5140 N N . PHE B 1 254 ? 2.176 28.474 58.715 1.00 33.73 254 PHE B N 1
ATOM 5141 C CA . PHE B 1 254 ? 2.678 29.060 59.962 1.00 33.37 254 PHE B CA 1
ATOM 5142 C C . PHE B 1 254 ? 2.998 30.526 59.667 1.00 34.22 254 PHE B C 1
ATOM 5143 O O . PHE B 1 254 ? 2.536 31.436 60.355 1.00 33.54 254 PHE B O 1
ATOM 5151 N N . GLY B 1 255 ? 3.790 30.742 58.627 1.00 42.36 255 GLY B N 1
ATOM 5152 C CA . GLY B 1 255 ? 4.175 32.092 58.273 1.00 43.43 255 GLY B CA 1
ATOM 5153 C C . GLY B 1 255 ? 3.057 33.107 58.095 1.00 45.08 255 GLY B C 1
ATOM 5154 O O . GLY B 1 255 ? 3.054 34.161 58.746 1.00 45.07 255 GLY B O 1
ATOM 5155 N N . SER B 1 256 ? 2.095 32.794 57.233 1.00 47.56 256 SER B N 1
ATOM 5156 C CA . SER B 1 256 ? 1.022 33.731 56.944 1.00 47.82 256 SER B CA 1
ATOM 5157 C C . SER B 1 256 ? -0.242 33.650 57.772 1.00 46.46 256 SER B C 1
ATOM 5158 O O . SER B 1 256 ? -1.094 34.519 57.653 1.00 48.13 256 SER B O 1
ATOM 5161 N N . GLU B 1 257 ? -0.386 32.629 58.603 1.00 39.58 257 GLU B N 1
ATOM 5162 C CA . GLU B 1 257 ? -1.598 32.527 59.410 1.00 37.99 257 GLU B CA 1
ATOM 5163 C C . GLU B 1 257 ? -1.379 32.304 60.899 1.00 34.18 257 GLU B C 1
ATOM 5164 O O . GLU B 1 257 ? -1.946 33.026 61.711 1.00 34.59 257 GLU B O 1
ATOM 5170 N N . VAL B 1 258 ? -0.566 31.328 61.276 1.00 23.01 258 VAL B N 1
ATOM 5171 C CA . VAL B 1 258 ? -0.388 31.085 62.704 1.00 23.41 258 VAL B CA 1
ATOM 5172 C C . VAL B 1 258 ? 0.360 32.197 63.442 1.00 23.63 258 VAL B C 1
ATOM 5173 O O . VAL B 1 258 ? -0.108 32.664 64.462 1.00 22.27 258 VAL B O 1
ATOM 5177 N N . ILE B 1 259 ? 1.502 32.617 62.911 1.00 27.91 259 ILE B N 1
ATOM 5178 C CA . ILE B 1 259 ? 2.333 33.649 63.511 1.00 30.49 259 ILE B CA 1
ATOM 5179 C C . ILE B 1 259 ? 1.534 34.935 63.657 1.00 30.84 259 ILE B C 1
ATOM 5180 O O . ILE B 1 259 ? 1.534 35.556 64.727 1.00 30.74 259 ILE B O 1
ATOM 5185 N N . PRO B 1 260 ? 0.863 35.367 62.576 1.00 41.91 260 PRO B N 1
ATOM 5186 C CA . PRO B 1 260 ? 0.061 36.590 62.644 1.00 42.57 260 PRO B CA 1
ATOM 5187 C C . PRO B 1 260 ? -1.040 36.356 63.676 1.00 41.51 260 PRO B C 1
ATOM 5188 O O . PRO B 1 260 ? -1.261 37.171 64.569 1.00 42.79 260 PRO B O 1
ATOM 5192 N N . GLY B 1 261 ? -1.724 35.220 63.542 1.00 26.07 261 GLY B N 1
ATOM 5193 C CA . GLY B 1 261 ? -2.780 34.891 64.470 1.00 24.60 261 GLY B CA 1
ATOM 5194 C C . GLY B 1 261 ? -2.275 35.005 65.898 1.00 24.79 261 GLY B C 1
ATOM 5195 O O . GLY B 1 261 ? -2.877 35.693 66.746 1.00 25.08 261 GLY B O 1
ATOM 5196 N N . ALA B 1 262 ? -1.154 34.337 66.165 1.00 29.90 262 ALA B N 1
ATOM 5197 C CA . ALA B 1 262 ? -0.548 34.343 67.500 1.00 31.05 262 ALA B CA 1
ATOM 5198 C C . ALA B 1 262 ? -0.350 35.752 68.071 1.00 30.25 262 ALA B C 1
ATOM 5199 O O . ALA B 1 262 ? -0.717 36.023 69.213 1.00 29.67 262 ALA B O 1
ATOM 5201 N N . THR B 1 263 ? 0.222 36.643 67.269 1.00 23.93 263 THR B N 1
ATOM 5202 C CA . THR B 1 263 ? 0.472 37.995 67.721 1.00 26.02 263 THR B CA 1
ATOM 5203 C C . THR B 1 263 ? -0.831 38.756 68.018 1.00 25.66 263 THR B C 1
ATOM 5204 O O . THR B 1 263 ? -0.928 39.427 69.043 1.00 25.46 263 THR B O 1
ATOM 5208 N N . SER B 1 264 ? -1.833 38.647 67.143 1.00 31.16 264 SER B N 1
ATOM 5209 C CA . SER B 1 264 ? -3.094 39.353 67.365 1.00 30.82 264 SER B CA 1
ATOM 5210 C C . SER B 1 264 ? -3.723 38.911 68.681 1.00 29.27 264 SER B C 1
ATOM 5211 O O . SER B 1 264 ? -4.459 39.672 69.312 1.00 30.79 264 SER B O 1
ATOM 5214 N N . LEU B 1 265 ? -3.437 37.687 69.103 1.00 25.30 265 LEU B N 1
ATOM 5215 C CA . LEU B 1 265 ? -3.990 37.195 70.366 1.00 24.89 265 LEU B CA 1
ATOM 5216 C C . LEU B 1 265 ? -3.123 37.686 71.546 1.00 24.13 265 LEU B C 1
ATOM 5217 O O . LEU B 1 265 ? -3.324 37.283 72.690 1.00 21.25 265 LEU B O 1
ATOM 5222 N N . GLY B 1 266 ? -2.154 38.551 71.249 1.00 27.53 266 GLY B N 1
ATOM 5223 C CA . GLY B 1 266 ? -1.294 39.080 72.292 1.00 27.68 266 GLY B CA 1
ATOM 5224 C C . GLY B 1 266 ? -0.355 38.085 72.968 1.00 27.67 266 GLY B C 1
ATOM 5225 O O . GLY B 1 266 ? 0.027 38.292 74.124 1.00 25.21 266 GLY B O 1
ATOM 5226 N N . MET B 1 267 ? 0.005 37.003 72.274 1.00 25.28 267 MET B N 1
ATOM 5227 C CA . MET B 1 267 ? 0.929 36.017 72.842 1.00 25.21 267 MET B CA 1
ATOM 5228 C C . MET B 1 267 ? 2.329 36.604 72.745 1.00 24.26 267 MET B C 1
ATOM 5229 O O . MET B 1 267 ? 2.563 37.565 71.994 1.00 22.14 267 MET B O 1
ATOM 5234 N N . ARG B 1 268 ? 3.257 36.020 73.501 1.00 21.27 268 ARG B N 1
ATOM 5235 C CA . ARG B 1 268 ? 4.638 36.481 73.478 1.00 23.16 268 ARG B CA 1
ATOM 5236 C C . ARG B 1 268 ? 5.384 35.936 72.252 1.00 21.53 268 ARG B C 1
ATOM 5237 O O . ARG B 1 268 ? 5.900 34.802 72.281 1.00 21.21 268 ARG B O 1
ATOM 5245 N N . VAL B 1 269 ? 5.422 36.732 71.182 1.00 23.19 269 VAL B N 1
ATOM 5246 C CA . VAL B 1 269 ? 6.133 36.365 69.960 1.00 22.55 269 VAL B CA 1
ATOM 5247 C C . VAL B 1 269 ? 7.459 37.134 69.904 1.00 24.36 269 VAL B C 1
ATOM 5248 O O . VAL B 1 269 ? 7.501 38.347 69.684 1.00 25.97 269 VAL B O 1
ATOM 5252 N N . GLN B 1 270 ? 8.542 36.390 70.099 1.00 27.78 270 GLN B N 1
ATOM 5253 C CA . GLN B 1 270 ? 9.906 36.897 70.141 1.00 29.68 270 GLN B CA 1
ATOM 5254 C C . GLN B 1 270 ? 10.683 36.755 68.833 1.00 29.77 270 GLN B C 1
ATOM 5255 O O . GLN B 1 270 ? 10.469 35.823 68.077 1.00 30.29 270 GLN B O 1
ATOM 5261 N N . ALA B 1 271 ? 11.604 37.673 68.579 1.00 30.39 271 ALA B N 1
ATOM 5262 C CA . ALA B 1 271 ? 12.449 37.627 67.378 1.00 31.33 271 ALA B CA 1
ATOM 5263 C C . ALA B 1 271 ? 13.908 37.293 67.774 1.00 32.44 271 ALA B C 1
ATOM 5264 O O . ALA B 1 271 ? 14.415 37.824 68.753 1.00 33.21 271 ALA B O 1
ATOM 5266 N N . TYR B 1 272 ? 14.568 36.412 67.015 1.00 27.08 272 TYR B N 1
ATOM 5267 C CA . TYR B 1 272 ? 15.946 36.011 67.293 1.00 26.87 272 TYR B CA 1
ATOM 5268 C C . TYR B 1 272 ? 16.788 36.334 66.069 1.00 26.44 272 TYR B C 1
ATOM 5269 O O . TYR B 1 272 ? 16.681 35.665 65.037 1.00 24.61 272 TYR B O 1
ATOM 5278 N N . LEU B 1 273 ? 17.621 37.366 66.189 1.00 30.54 273 LEU B N 1
ATOM 5279 C CA . LEU B 1 273 ? 18.466 37.818 65.098 1.00 33.35 273 LEU B CA 1
ATOM 5280 C C . LEU B 1 273 ? 19.568 36.846 64.726 1.00 33.35 273 LEU B C 1
ATOM 5281 O O . LEU B 1 273 ? 20.440 36.526 65.527 1.00 32.42 273 LEU B O 1
ATOM 5286 N N . TYR B 1 274 ? 19.526 36.374 63.494 1.00 31.76 274 TYR B N 1
ATOM 5287 C CA . TYR B 1 274 ? 20.552 35.459 63.020 1.00 33.61 274 TYR B CA 1
ATOM 5288 C C . TYR B 1 274 ? 21.457 36.322 62.147 1.00 34.75 274 TYR B C 1
ATOM 5289 O O . TYR B 1 274 ? 20.964 37.139 61.388 1.00 33.16 274 TYR B O 1
ATOM 5298 N N . ASP B 1 275 ? 22.768 36.167 62.250 1.00 35.37 275 ASP B N 1
ATOM 5299 C CA . ASP B 1 275 ? 23.646 36.997 61.428 1.00 39.64 275 ASP B CA 1
ATOM 5300 C C . ASP B 1 275 ? 24.705 36.253 60.601 1.00 38.42 275 ASP B C 1
ATOM 5301 O O . ASP B 1 275 ? 25.833 36.715 60.474 1.00 40.05 275 ASP B O 1
ATOM 5306 N N . GLY B 1 276 ? 24.343 35.109 60.035 1.00 44.14 276 GLY B N 1
ATOM 5307 C CA . GLY B 1 276 ? 25.294 34.368 59.226 1.00 42.59 276 GLY B CA 1
ATOM 5308 C C . GLY B 1 276 ? 24.760 34.175 57.821 1.00 40.61 276 GLY B C 1
ATOM 5309 O O . GLY B 1 276 ? 23.791 34.832 57.444 1.00 39.16 276 GLY B O 1
ATOM 5310 N N . TYR B 1 277 ? 25.394 33.292 57.043 1.00 35.63 277 TYR B N 1
ATOM 5311 C CA . TYR B 1 277 ? 24.965 32.986 55.669 1.00 34.03 277 TYR B CA 1
ATOM 5312 C C . TYR B 1 277 ? 23.650 32.206 55.696 1.00 30.90 277 TYR B C 1
ATOM 5313 O O . TYR B 1 277 ? 23.485 31.290 56.500 1.00 28.36 277 TYR B O 1
ATOM 5322 N N . TRP B 1 278 ? 22.731 32.565 54.806 1.00 30.93 278 TRP B N 1
ATOM 5323 C CA . TRP B 1 278 ? 21.428 31.902 54.699 1.00 31.90 278 TRP B CA 1
ATOM 5324 C C . TRP B 1 278 ? 20.887 32.082 53.281 1.00 33.20 278 TRP B C 1
ATOM 5325 O O . TRP B 1 278 ? 20.569 33.206 52.877 1.00 31.04 278 TRP B O 1
ATOM 5336 N N . GLU B 1 279 ? 20.776 30.982 52.532 1.00 35.41 279 GLU B N 1
ATOM 5337 C CA . GLU B 1 279 ? 20.277 31.045 51.155 1.00 38.09 279 GLU B CA 1
ATOM 5338 C C . GLU B 1 279 ? 19.118 30.135 50.909 1.00 39.47 279 GLU B C 1
ATOM 5339 O O . GLU B 1 279 ? 19.152 28.969 51.279 1.00 39.81 279 GLU B O 1
ATOM 5345 N N . ASP B 1 280 ? 18.073 30.660 50.295 1.00 57.43 280 ASP B N 1
ATOM 5346 C CA . ASP B 1 280 ? 16.953 29.804 49.983 1.00 59.38 280 ASP B CA 1
ATOM 5347 C C . ASP B 1 280 ? 17.365 29.034 48.741 1.00 57.61 280 ASP B C 1
ATOM 5348 O O . ASP B 1 280 ? 17.918 29.609 47.804 1.00 59.47 280 ASP B O 1
ATOM 5353 N N . ILE B 1 281 ? 17.118 27.733 48.735 1.00 40.31 281 ILE B N 1
ATOM 5354 C CA . ILE B 1 281 ? 17.464 26.917 47.579 1.00 36.03 281 ILE B CA 1
ATOM 5355 C C . ILE B 1 281 ? 16.223 26.103 47.227 1.00 34.19 281 ILE B C 1
ATOM 5356 O O . ILE B 1 281 ? 16.308 24.962 46.780 1.00 32.48 281 ILE B O 1
ATOM 5361 N N . GLY B 1 282 ? 15.064 26.721 47.451 1.00 38.21 282 GLY B N 1
ATOM 5362 C CA . GLY B 1 282 ? 13.786 26.081 47.185 1.00 37.46 282 GLY B CA 1
ATOM 5363 C C . GLY B 1 282 ? 13.315 26.159 45.743 1.00 36.61 282 GLY B C 1
ATOM 5364 O O . GLY B 1 282 ? 12.270 25.596 45.429 1.00 38.28 282 GLY B O 1
ATOM 5365 N N . THR B 1 283 ? 14.060 26.871 44.891 1.00 27.99 283 THR B N 1
ATOM 5366 C CA . THR B 1 283 ? 13.761 27.007 43.458 1.00 27.50 283 THR B CA 1
ATOM 5367 C C . THR B 1 283 ? 14.979 26.575 42.623 1.00 24.40 283 THR B C 1
ATOM 5368 O O . THR B 1 283 ? 16.119 26.683 43.077 1.00 24.67 283 THR B O 1
ATOM 5372 N N . ILE B 1 284 ? 14.746 26.118 41.398 1.00 22.76 284 ILE B N 1
ATOM 5373 C CA . ILE B 1 284 ? 15.827 25.677 40.534 1.00 23.23 284 ILE B CA 1
ATOM 5374 C C . ILE B 1 284 ? 16.994 26.667 40.419 1.00 23.09 284 ILE B C 1
ATOM 5375 O O . ILE B 1 284 ? 18.172 26.296 40.569 1.00 22.24 284 ILE B O 1
ATOM 5380 N N . GLU B 1 285 ? 16.687 27.930 40.160 1.00 22.29 285 GLU B N 1
ATOM 5381 C CA . GLU B 1 285 ? 17.748 28.918 40.008 1.00 22.55 285 GLU B CA 1
ATOM 5382 C C . GLU B 1 285 ? 18.470 29.262 41.311 1.00 20.30 285 GLU B C 1
ATOM 5383 O O . GLU B 1 285 ? 19.664 29.529 41.303 1.00 16.64 285 GLU B O 1
ATOM 5389 N N . ALA B 1 286 ? 17.742 29.300 42.418 1.00 23.97 286 ALA B N 1
ATOM 5390 C CA . ALA B 1 286 ? 18.364 29.583 43.707 1.00 23.52 286 ALA B CA 1
ATOM 5391 C C . ALA B 1 286 ? 19.276 28.376 44.056 1.00 24.80 286 ALA B C 1
ATOM 5392 O O . ALA B 1 286 ? 20.427 28.556 44.441 1.00 23.79 286 ALA B O 1
ATOM 5394 N N . PHE B 1 287 ? 18.738 27.162 43.894 1.00 22.04 287 PHE B N 1
ATOM 5395 C CA . PHE B 1 287 ? 19.450 25.904 44.156 1.00 21.23 287 PHE B CA 1
ATOM 5396 C C . PHE B 1 287 ? 20.734 25.897 43.321 1.00 21.57 287 PHE B C 1
ATOM 5397 O O . PHE B 1 287 ? 21.853 25.684 43.822 1.00 22.24 287 PHE B O 1
ATOM 5405 N N . TYR B 1 288 ? 20.554 26.134 42.028 1.00 19.88 288 TYR B N 1
ATOM 5406 C CA . TYR B 1 288 ? 21.656 26.182 41.084 1.00 19.52 288 TYR B CA 1
ATOM 5407 C C . TYR B 1 288 ? 22.732 27.175 41.527 1.00 21.23 288 TYR B C 1
ATOM 5408 O O . TYR B 1 288 ? 23.918 26.828 41.609 1.00 20.53 288 TYR B O 1
ATOM 5417 N N . ASN B 1 289 ? 22.329 28.418 41.809 1.00 22.78 289 ASN B N 1
ATOM 5418 C CA . ASN B 1 289 ? 23.297 29.429 42.213 1.00 20.78 289 ASN B CA 1
ATOM 5419 C C . ASN B 1 289 ? 24.018 29.053 43.498 1.00 21.81 289 ASN B C 1
ATOM 5420 O O . ASN B 1 289 ? 25.263 29.108 43.581 1.00 20.45 289 ASN B O 1
ATOM 5425 N N . ALA B 1 290 ? 23.251 28.645 44.496 1.00 20.75 290 ALA B N 1
ATOM 5426 C CA . ALA B 1 290 ? 23.873 28.306 45.776 1.00 22.12 290 ALA B CA 1
ATOM 5427 C C . ALA B 1 290 ? 24.872 27.125 45.655 1.00 20.12 290 ALA B C 1
ATOM 5428 O O . ALA B 1 290 ? 25.957 27.126 46.268 1.00 19.58 290 ALA B O 1
ATOM 5430 N N . ASN B 1 291 ? 24.529 26.125 44.854 1.00 20.24 291 ASN B N 1
ATOM 5431 C CA . ASN B 1 291 ? 25.441 25.002 44.688 1.00 18.56 291 ASN B CA 1
ATOM 5432 C C . ASN B 1 291 ? 26.756 25.459 44.048 1.00 19.59 291 ASN B C 1
ATOM 5433 O O . ASN B 1 291 ? 27.837 25.042 44.479 1.00 20.44 291 ASN B O 1
ATOM 5438 N N . LEU B 1 292 ? 26.690 26.323 43.038 1.00 15.41 292 LEU B N 1
ATOM 5439 C CA . LEU B 1 292 ? 27.924 26.771 42.405 1.00 17.20 292 LEU B CA 1
ATOM 5440 C C . LEU B 1 292 ? 28.674 27.781 43.271 1.00 18.06 292 LEU B C 1
ATOM 5441 O O . LEU B 1 292 ? 29.853 28.041 43.044 1.00 16.73 292 LEU B O 1
ATOM 5446 N N . GLY B 1 293 ? 27.995 28.342 44.270 1.00 22.81 293 GLY B N 1
ATOM 5447 C CA . GLY B 1 293 ? 28.646 29.294 45.148 1.00 23.03 293 GLY B CA 1
ATOM 5448 C C . GLY B 1 293 ? 29.723 28.644 46.010 1.00 25.33 293 GLY B C 1
ATOM 5449 O O . GLY B 1 293 ? 30.593 29.348 46.547 1.00 22.04 293 GLY B O 1
ATOM 5450 N N . ILE B 1 294 ? 29.697 27.309 46.147 1.00 24.73 294 ILE B N 1
ATOM 5451 C CA . ILE B 1 294 ? 30.700 26.641 46.972 1.00 25.71 294 ILE B CA 1
ATOM 5452 C C . ILE B 1 294 ? 32.018 26.560 46.245 1.00 26.34 294 ILE B C 1
ATOM 5453 O O . ILE B 1 294 ? 33.005 26.104 46.801 1.00 26.93 294 ILE B O 1
ATOM 5458 N N . THR B 1 295 ? 32.042 26.987 44.989 1.00 32.16 295 THR B N 1
ATOM 5459 C CA . THR B 1 295 ? 33.287 26.965 44.227 1.00 31.84 295 THR B CA 1
ATOM 5460 C C . THR B 1 295 ? 34.020 28.294 44.351 1.00 34.82 295 THR B C 1
ATOM 5461 O O . THR B 1 295 ? 35.134 28.407 43.868 1.00 35.93 295 THR B O 1
ATOM 5465 N N . LYS B 1 296 ? 33.404 29.288 44.993 1.00 38.45 296 LYS B N 1
ATOM 5466 C CA . LYS B 1 296 ? 33.999 30.633 45.120 1.00 41.30 296 LYS B CA 1
ATOM 5467 C C . LYS B 1 296 ? 35.286 30.728 45.935 1.00 43.36 296 LYS B C 1
ATOM 5468 O O . LYS B 1 296 ? 35.509 29.949 46.868 1.00 46.49 296 LYS B O 1
ATOM 5474 N N . LYS B 1 297 ? 36.117 31.710 45.594 1.00 42.48 297 LYS B N 1
ATOM 5475 C CA . LYS B 1 297 ? 37.386 31.917 46.291 1.00 43.72 297 LYS B CA 1
ATOM 5476 C C . LYS B 1 297 ? 37.429 33.266 47.024 1.00 44.62 297 LYS B C 1
ATOM 5477 O O . LYS B 1 297 ? 36.698 34.188 46.661 1.00 44.73 297 LYS B O 1
ATOM 5483 N N . PRO B 1 298 ? 38.270 33.394 48.077 1.00 56.10 298 PRO B N 1
ATOM 5484 C CA . PRO B 1 298 ? 39.169 32.373 48.625 1.00 57.47 298 PRO B CA 1
ATOM 5485 C C . PRO B 1 298 ? 38.463 31.518 49.680 1.00 57.93 298 PRO B C 1
ATOM 5486 O O . PRO B 1 298 ? 39.091 30.723 50.377 1.00 58.88 298 PRO B O 1
ATOM 5490 N N . VAL B 1 299 ? 37.151 31.706 49.790 1.00 47.90 299 VAL B N 1
ATOM 5491 C CA . VAL B 1 299 ? 36.316 30.968 50.730 1.00 48.39 299 VAL B CA 1
ATOM 5492 C C . VAL B 1 299 ? 34.924 30.754 50.128 1.00 47.40 299 VAL B C 1
ATOM 5493 O O . VAL B 1 299 ? 34.318 31.666 49.560 1.00 47.84 299 VAL B O 1
ATOM 5497 N N . PRO B 1 300 ? 34.403 29.532 50.236 1.00 40.51 300 PRO B N 1
ATOM 5498 C CA . PRO B 1 300 ? 33.077 29.316 49.669 1.00 39.39 300 PRO B CA 1
ATOM 5499 C C . PRO B 1 300 ? 32.066 30.165 50.408 1.00 38.19 300 PRO B C 1
ATOM 5500 O O . PRO B 1 300 ? 32.297 30.587 51.547 1.00 36.30 300 PRO B O 1
ATOM 5504 N N . ASP B 1 301 ? 30.952 30.439 49.740 1.00 48.21 301 ASP B N 1
ATOM 5505 C CA . ASP B 1 301 ? 29.892 31.236 50.342 1.00 47.93 301 ASP B CA 1
ATOM 5506 C C . ASP B 1 301 ? 29.480 30.506 51.619 1.00 45.46 301 ASP B C 1
ATOM 5507 O O . ASP B 1 301 ? 29.453 31.076 52.706 1.00 45.74 301 ASP B O 1
ATOM 5512 N N . PHE B 1 302 ? 29.185 29.223 51.468 1.00 39.85 302 PHE B N 1
ATOM 5513 C CA . PHE B 1 302 ? 28.819 28.379 52.593 1.00 36.58 302 PHE B CA 1
ATOM 5514 C C . PHE B 1 302 ? 29.803 27.222 52.588 1.00 34.65 302 PHE B C 1
ATOM 5515 O O . PHE B 1 302 ? 30.138 26.721 51.523 1.00 34.96 302 PHE B O 1
ATOM 5523 N N . SER B 1 303 ? 30.262 26.812 53.770 1.00 30.27 303 SER B N 1
ATOM 5524 C CA . SER B 1 303 ? 31.191 25.687 53.920 1.00 28.40 303 SER B CA 1
ATOM 5525 C C . SER B 1 303 ? 30.485 24.516 54.615 1.00 26.35 303 SER B C 1
ATOM 5526 O O . SER B 1 303 ? 30.053 24.637 55.761 1.00 21.70 303 SER B O 1
ATOM 5529 N N . PHE B 1 304 ? 30.376 23.380 53.925 1.00 25.55 304 PHE B N 1
ATOM 5530 C CA . PHE B 1 304 ? 29.734 22.208 54.495 1.00 24.84 304 PHE B CA 1
ATOM 5531 C C . PHE B 1 304 ? 30.640 21.677 55.621 1.00 24.79 304 PHE B C 1
ATOM 5532 O O . PHE B 1 304 ? 30.173 21.238 56.660 1.00 23.50 304 PHE B O 1
ATOM 5540 N N . TYR B 1 305 ? 31.942 21.694 55.390 1.00 26.36 305 TYR B N 1
ATOM 5541 C CA . TYR B 1 305 ? 32.866 21.252 56.409 1.00 28.82 305 TYR B CA 1
ATOM 5542 C C . TYR B 1 305 ? 33.139 22.388 57.408 1.00 30.04 305 TYR B C 1
ATOM 5543 O O . TYR B 1 305 ? 33.243 23.559 57.027 1.00 28.55 305 TYR B O 1
ATOM 5552 N N . ASP B 1 306 ? 33.252 22.012 58.683 1.00 27.94 306 ASP B N 1
ATOM 5553 C CA . ASP B 1 306 ? 33.552 22.930 59.780 1.00 30.10 306 ASP B CA 1
ATOM 5554 C C . ASP B 1 306 ? 34.178 22.052 60.852 1.00 32.60 306 ASP B C 1
ATOM 5555 O O . ASP B 1 306 ? 33.660 20.973 61.162 1.00 31.53 306 ASP B O 1
ATOM 5560 N N . ARG B 1 307 ? 35.307 22.496 61.394 1.00 45.95 307 ARG B N 1
ATOM 5561 C CA . ARG B 1 307 ? 36.006 21.746 62.428 1.00 50.46 307 ARG B CA 1
ATOM 5562 C C . ARG B 1 307 ? 35.092 21.406 63.612 1.00 48.80 307 ARG B C 1
ATOM 5563 O O . ARG B 1 307 ? 35.181 20.315 64.183 1.00 49.56 307 ARG B O 1
ATOM 5571 N N . SER B 1 308 ? 34.206 22.331 63.973 1.00 45.54 308 SER B N 1
ATOM 5572 C CA . SER B 1 308 ? 33.293 22.109 65.101 1.00 44.57 308 SER B CA 1
ATOM 5573 C C . SER B 1 308 ? 31.882 21.594 64.759 1.00 40.96 308 SER B C 1
ATOM 5574 O O . SER B 1 308 ? 31.396 20.659 65.400 1.00 40.90 308 SER B O 1
ATOM 5577 N N . ALA B 1 309 ? 31.230 22.213 63.775 1.00 32.61 309 ALA B N 1
ATOM 5578 C CA . ALA B 1 309 ? 29.866 21.837 63.364 1.00 30.41 309 ALA B CA 1
ATOM 5579 C C . ALA B 1 309 ? 29.783 21.506 61.873 1.00 27.29 309 ALA B C 1
ATOM 5580 O O . ALA B 1 309 ? 29.217 22.275 61.105 1.00 24.74 309 ALA B O 1
ATOM 5582 N N . PRO B 1 310 ? 30.333 20.355 61.449 1.00 26.43 310 PRO B N 1
ATOM 5583 C CA . PRO B 1 310 ? 30.295 19.988 60.031 1.00 25.93 310 PRO B CA 1
ATOM 5584 C C . PRO B 1 310 ? 28.968 19.390 59.579 1.00 24.06 310 PRO B C 1
ATOM 5585 O O . PRO B 1 310 ? 28.179 18.877 60.387 1.00 22.91 310 PRO B O 1
ATOM 5589 N N . ILE B 1 311 ? 28.715 19.466 58.282 1.00 17.96 311 ILE B N 1
ATOM 5590 C CA . ILE B 1 311 ? 27.491 18.893 57.754 1.00 17.89 311 ILE B CA 1
ATOM 5591 C C . ILE B 1 311 ? 27.871 17.447 57.483 1.00 17.15 311 ILE B C 1
ATOM 5592 O O . ILE B 1 311 ? 28.874 17.186 56.825 1.00 15.06 311 ILE B O 1
ATOM 5597 N N . TYR B 1 312 ? 27.073 16.531 58.006 1.00 26.50 312 TYR B N 1
ATOM 5598 C CA . TYR B 1 312 ? 27.304 15.102 57.846 1.00 28.09 312 TYR B CA 1
ATOM 5599 C C . TYR B 1 312 ? 26.575 14.536 56.638 1.00 29.03 312 TYR B C 1
ATOM 5600 O O . TYR B 1 312 ? 25.778 15.218 55.989 1.00 28.98 312 TYR B O 1
ATOM 5609 N N . THR B 1 313 ? 26.869 13.270 56.357 1.00 23.77 313 THR B N 1
ATOM 5610 C CA . THR B 1 313 ? 26.220 12.547 55.280 1.00 23.10 313 THR B CA 1
ATOM 5611 C C . THR B 1 313 ? 26.620 11.073 55.424 1.00 24.36 313 THR B C 1
ATOM 5612 O O . THR B 1 313 ? 27.377 10.712 56.331 1.00 22.57 313 THR B O 1
ATOM 5616 N N . GLN B 1 314 ? 26.118 10.224 54.544 1.00 21.34 314 GLN B N 1
ATOM 5617 C CA . GLN B 1 314 ? 26.418 8.805 54.613 1.00 22.85 314 GLN B CA 1
ATOM 5618 C C . GLN B 1 314 ? 27.858 8.457 54.274 1.00 21.89 314 GLN B C 1
ATOM 5619 O O . GLN B 1 314 ? 28.379 8.864 53.229 1.00 18.10 314 GLN B O 1
ATOM 5625 N N . PRO B 1 315 ? 28.535 7.719 55.173 1.00 30.49 315 PRO B N 1
ATOM 5626 C CA . PRO B 1 315 ? 29.934 7.288 54.976 1.00 31.00 315 PRO B CA 1
ATOM 5627 C C . PRO B 1 315 ? 29.896 6.258 53.831 1.00 27.65 315 PRO B C 1
ATOM 5628 O O . PRO B 1 315 ? 29.117 5.313 53.872 1.00 27.77 315 PRO B O 1
ATOM 5632 N N . ARG B 1 316 ? 30.723 6.426 52.810 1.00 20.70 316 ARG B N 1
ATOM 5633 C CA . ARG B 1 316 ? 30.630 5.514 51.666 1.00 21.21 316 ARG B CA 1
ATOM 5634 C C . ARG B 1 316 ? 31.861 4.723 51.267 1.00 19.50 316 ARG B C 1
ATOM 5635 O O . ARG B 1 316 ? 31.747 3.814 50.455 1.00 18.12 316 ARG B O 1
ATOM 5643 N N . TYR B 1 317 ? 33.027 5.103 51.767 1.00 20.48 317 TYR B N 1
ATOM 5644 C CA . TYR B 1 317 ? 34.280 4.419 51.418 1.00 22.43 317 TYR B CA 1
ATOM 5645 C C . TYR B 1 317 ? 34.577 4.386 49.921 1.00 21.99 317 TYR B C 1
ATOM 5646 O O . TYR B 1 317 ? 35.129 3.400 49.407 1.00 22.64 317 TYR B O 1
ATOM 5655 N N . LEU B 1 318 ? 34.195 5.457 49.226 1.00 22.07 318 LEU B N 1
ATOM 5656 C CA . LEU B 1 318 ? 34.440 5.565 47.804 1.00 21.04 318 LEU B CA 1
ATOM 5657 C C . LEU B 1 318 ? 35.908 5.886 47.658 1.00 20.12 318 LEU B C 1
ATOM 5658 O O . LEU B 1 318 ? 36.507 6.579 48.483 1.00 20.18 318 LEU B O 1
ATOM 5663 N N . PRO B 1 319 ? 36.518 5.402 46.591 1.00 19.84 319 PRO B N 1
ATOM 5664 C CA . PRO B 1 319 ? 37.943 5.669 46.416 1.00 20.69 319 PRO B CA 1
ATOM 5665 C C . PRO B 1 319 ? 38.260 7.086 45.992 1.00 21.29 319 PRO B C 1
ATOM 5666 O O . PRO B 1 319 ? 37.367 7.841 45.601 1.00 22.79 319 PRO B O 1
ATOM 5670 N N . PRO B 1 320 ? 39.540 7.462 46.079 1.00 17.63 320 PRO B N 1
ATOM 5671 C CA . PRO B 1 320 ? 40.001 8.796 45.671 1.00 17.09 320 PRO B CA 1
ATOM 5672 C C . PRO B 1 320 ? 39.601 9.010 44.182 1.00 16.48 320 PRO B C 1
ATOM 5673 O O . PRO B 1 320 ? 39.638 8.082 43.382 1.00 15.30 320 PRO B O 1
ATOM 5677 N N . SER B 1 321 ? 39.237 10.229 43.814 1.00 19.01 321 SER B N 1
ATOM 5678 C CA . SER B 1 321 ? 38.827 10.481 42.439 1.00 19.84 321 SER B CA 1
ATOM 5679 C C . SER B 1 321 ? 39.986 10.292 41.482 1.00 19.16 321 SER B C 1
ATOM 5680 O O . SER B 1 321 ? 41.120 10.653 41.784 1.00 22.42 321 SER B O 1
ATOM 5683 N N . LYS B 1 322 ? 39.720 9.701 40.332 1.00 14.75 322 LYS B N 1
ATOM 5684 C CA . LYS B 1 322 ? 40.795 9.521 39.347 1.00 17.77 322 LYS B CA 1
ATOM 5685 C C . LYS B 1 322 ? 40.642 10.498 38.169 1.00 17.50 322 LYS B C 1
ATOM 5686 O O . LYS B 1 322 ? 39.526 10.693 37.663 1.00 14.91 322 LYS B O 1
ATOM 5692 N N . MET B 1 323 ? 41.746 11.110 37.747 1.00 20.63 323 MET B N 1
ATOM 5693 C CA . MET B 1 323 ? 41.753 12.044 36.604 1.00 21.30 323 MET B CA 1
ATOM 5694 C C . MET B 1 323 ? 42.852 11.664 35.607 1.00 22.24 323 MET B C 1
ATOM 5695 O O . MET B 1 323 ? 44.057 11.684 35.942 1.00 23.74 323 MET B O 1
ATOM 5700 N N . LEU B 1 324 ? 42.453 11.320 34.384 1.00 17.06 324 LEU B N 1
ATOM 5701 C CA . LEU B 1 324 ? 43.430 10.953 33.369 1.00 19.36 324 LEU B CA 1
ATOM 5702 C C . LEU B 1 324 ? 44.158 12.201 32.848 1.00 19.28 324 LEU B C 1
ATOM 5703 O O . LEU B 1 324 ? 45.394 12.246 32.786 1.00 19.05 324 LEU B O 1
ATOM 5708 N N . ASP B 1 325 ? 43.383 13.216 32.484 1.00 20.86 325 ASP B N 1
ATOM 5709 C CA . ASP B 1 325 ? 43.952 14.449 31.951 1.00 24.06 325 ASP B CA 1
ATOM 5710 C C . ASP B 1 325 ? 42.894 15.559 32.017 1.00 23.96 325 ASP B C 1
ATOM 5711 O O . ASP B 1 325 ? 42.300 15.948 31.007 1.00 23.03 325 ASP B O 1
ATOM 5716 N N . ALA B 1 326 ? 42.693 16.088 33.219 1.00 28.84 326 ALA B N 1
ATOM 5717 C CA . ALA B 1 326 ? 41.690 17.091 33.417 1.00 28.56 326 ALA B CA 1
ATOM 5718 C C . ALA B 1 326 ? 42.187 18.487 33.756 1.00 27.99 326 ALA B C 1
ATOM 5719 O O . ALA B 1 326 ? 42.952 18.682 34.696 1.00 28.28 326 ALA B O 1
ATOM 5721 N N . ASP B 1 327 ? 41.718 19.463 32.987 1.00 20.96 327 ASP B N 1
ATOM 5722 C CA . ASP B 1 327 ? 42.060 20.853 33.251 1.00 21.66 327 ASP B CA 1
ATOM 5723 C C . ASP B 1 327 ? 40.862 21.340 34.045 1.00 18.76 327 ASP B C 1
ATOM 5724 O O . ASP B 1 327 ? 39.779 21.521 33.503 1.00 20.68 327 ASP B O 1
ATOM 5729 N N . VAL B 1 328 ? 41.057 21.522 35.345 1.00 20.72 328 VAL B N 1
ATOM 5730 C CA . VAL B 1 328 ? 39.965 21.913 36.223 1.00 21.12 328 VAL B CA 1
ATOM 5731 C C . VAL B 1 328 ? 40.066 23.319 36.765 1.00 20.40 328 VAL B C 1
ATOM 5732 O O . VAL B 1 328 ? 41.033 23.641 37.445 1.00 22.55 328 VAL B O 1
ATOM 5736 N N . THR B 1 329 ? 39.072 24.159 36.498 1.00 16.51 329 THR B N 1
ATOM 5737 C CA . THR B 1 329 ? 39.144 25.513 37.025 1.00 17.61 329 THR B CA 1
ATOM 5738 C C . THR B 1 329 ? 37.933 25.876 37.865 1.00 18.85 329 THR B C 1
ATOM 5739 O O . THR B 1 329 ? 36.819 25.495 37.521 1.00 20.17 329 THR B O 1
ATOM 5743 N N . ASP B 1 330 ? 38.155 26.588 38.972 1.00 22.91 330 ASP B N 1
ATOM 5744 C CA . ASP B 1 330 ? 37.065 27.061 39.847 1.00 25.28 330 ASP B CA 1
ATOM 5745 C C . ASP B 1 330 ? 36.028 25.980 40.110 1.00 22.80 330 ASP B C 1
ATOM 5746 O O . ASP B 1 330 ? 34.816 26.270 40.086 1.00 19.26 330 ASP B O 1
ATOM 5751 N N . SER B 1 331 ? 36.468 24.757 40.391 1.00 19.43 331 SER B N 1
ATOM 5752 C CA . SER B 1 331 ? 35.481 23.697 40.560 1.00 19.38 331 SER B CA 1
ATOM 5753 C C . SER B 1 331 ? 35.713 22.823 41.785 1.00 19.24 331 SER B C 1
ATOM 5754 O O . SER B 1 331 ? 36.799 22.846 42.348 1.00 17.65 331 SER B O 1
ATOM 5757 N N . VAL B 1 332 ? 34.689 22.083 42.219 1.00 19.79 332 VAL B N 1
ATOM 5758 C CA . VAL B 1 332 ? 34.900 21.143 43.327 1.00 18.08 332 VAL B CA 1
ATOM 5759 C C . VAL B 1 332 ? 34.567 19.743 42.813 1.00 19.16 332 VAL B C 1
ATOM 5760 O O . VAL B 1 332 ? 33.658 19.555 41.989 1.00 18.05 332 VAL B O 1
ATOM 5764 N N . ILE B 1 333 ? 35.340 18.775 43.291 1.00 18.40 333 ILE B N 1
ATOM 5765 C CA . ILE B 1 333 ? 35.220 17.389 42.892 1.00 19.75 333 ILE B CA 1
ATOM 5766 C C . ILE B 1 333 ? 34.781 16.509 44.073 1.00 19.37 333 ILE B C 1
ATOM 5767 O O . ILE B 1 333 ? 35.455 16.450 45.111 1.00 18.48 333 ILE B O 1
ATOM 5772 N N . GLY B 1 334 ? 33.647 15.835 43.893 1.00 17.76 334 GLY B N 1
ATOM 5773 C CA . GLY B 1 334 ? 33.092 14.938 44.897 1.00 16.96 334 GLY B CA 1
ATOM 5774 C C . GLY B 1 334 ? 33.890 13.652 45.112 1.00 17.85 334 GLY B C 1
ATOM 5775 O O . GLY B 1 334 ? 35.002 13.492 44.619 1.00 17.83 334 GLY B O 1
ATOM 5776 N N . GLU B 1 335 ? 33.303 12.718 45.853 1.00 19.44 335 GLU B N 1
ATOM 5777 C CA . GLU B 1 335 ? 33.952 11.458 46.167 1.00 18.19 335 GLU B CA 1
ATOM 5778 C C . GLU B 1 335 ? 33.911 10.444 45.023 1.00 16.32 335 GLU B C 1
ATOM 5779 O O . GLU B 1 335 ? 32.888 10.288 44.358 1.00 13.02 335 GLU B O 1
ATOM 5785 N N . GLY B 1 336 ? 35.025 9.745 44.818 1.00 16.05 336 GLY B N 1
ATOM 5786 C CA . GLY B 1 336 ? 35.086 8.675 43.825 1.00 16.05 336 GLY B CA 1
ATOM 5787 C C . GLY B 1 336 ? 34.738 8.908 42.357 1.00 15.26 336 GLY B C 1
ATOM 5788 O O . GLY B 1 336 ? 34.173 8.028 41.694 1.00 16.41 336 GLY B O 1
ATOM 5789 N N . CYS B 1 337 ? 35.097 10.074 41.835 1.00 17.58 337 CYS B N 1
ATOM 5790 C CA . CYS B 1 337 ? 34.852 10.381 40.437 1.00 18.25 337 CYS B CA 1
ATOM 5791 C C . CYS B 1 337 ? 35.884 9.660 39.562 1.00 17.87 337 CYS B C 1
ATOM 5792 O O . CYS B 1 337 ? 36.984 9.308 40.011 1.00 15.80 337 CYS B O 1
ATOM 5795 N N . VAL B 1 338 ? 35.515 9.437 38.306 1.00 16.85 338 VAL B N 1
ATOM 5796 C CA . VAL B 1 338 ? 36.388 8.770 37.333 1.00 17.64 338 VAL B CA 1
ATOM 5797 C C . VAL B 1 338 ? 36.339 9.650 36.097 1.00 18.63 338 VAL B C 1
ATOM 5798 O O . VAL B 1 338 ? 35.397 9.574 35.283 1.00 15.57 338 VAL B O 1
ATOM 5802 N N . ILE B 1 339 ? 37.372 10.480 35.970 1.00 17.45 339 ILE B N 1
ATOM 5803 C CA . ILE B 1 339 ? 37.450 11.487 34.912 1.00 17.28 339 ILE B CA 1
ATOM 5804 C C . ILE B 1 339 ? 38.545 11.256 33.867 1.00 18.16 339 ILE B C 1
ATOM 5805 O O . ILE B 1 339 ? 39.679 10.941 34.205 1.00 16.97 339 ILE B O 1
ATOM 5810 N N . LYS B 1 340 ? 38.197 11.421 32.589 1.00 23.19 340 LYS B N 1
ATOM 5811 C CA . LYS B 1 340 ? 39.162 11.235 31.486 1.00 25.21 340 LYS B CA 1
ATOM 5812 C C . LYS B 1 340 ? 39.865 12.545 31.121 1.00 25.14 340 LYS B C 1
ATOM 5813 O O . LYS B 1 340 ? 40.213 13.341 31.997 1.00 24.38 340 LYS B O 1
ATOM 5819 N N . ASN B 1 341 ? 40.141 12.747 29.834 1.00 22.97 341 ASN B N 1
ATOM 5820 C CA . ASN B 1 341 ? 40.765 13.991 29.426 1.00 24.39 341 ASN B CA 1
ATOM 5821 C C . ASN B 1 341 ? 39.568 14.894 29.151 1.00 23.22 341 ASN B C 1
ATOM 5822 O O . ASN B 1 341 ? 38.692 14.564 28.346 1.00 22.08 341 ASN B O 1
ATOM 5827 N N . CYS B 1 342 ? 39.517 16.028 29.837 1.00 17.56 342 CYS B N 1
ATOM 5828 C CA . CYS B 1 342 ? 38.354 16.882 29.686 1.00 17.92 342 CYS B CA 1
ATOM 5829 C C . CYS B 1 342 ? 38.634 18.205 30.294 1.00 16.03 342 CYS B C 1
ATOM 5830 O O . CYS B 1 342 ? 39.717 18.434 30.834 1.00 15.62 342 CYS B O 1
ATOM 5833 N N . LYS B 1 343 ? 37.637 19.070 30.242 1.00 19.64 343 LYS B N 1
ATOM 5834 C CA . LYS B 1 343 ? 37.773 20.397 30.795 1.00 19.92 343 LYS B CA 1
ATOM 5835 C C . LYS B 1 343 ? 36.607 20.632 31.721 1.00 16.81 343 LYS B C 1
ATOM 5836 O O . LYS B 1 343 ? 35.458 20.451 31.335 1.00 15.92 343 LYS B O 1
ATOM 5842 N N . ILE B 1 344 ? 36.895 21.051 32.948 1.00 15.93 344 ILE B N 1
ATOM 5843 C CA . ILE B 1 344 ? 35.843 21.298 33.914 1.00 16.31 344 ILE B CA 1
ATOM 5844 C C . ILE B 1 344 ? 36.031 22.695 34.466 1.00 18.11 344 ILE B C 1
ATOM 5845 O O . ILE B 1 344 ? 37.066 23.006 35.074 1.00 17.62 344 ILE B O 1
ATOM 5850 N N . HIS B 1 345 ? 35.014 23.527 34.253 1.00 23.18 345 HIS B N 1
ATOM 5851 C CA . HIS B 1 345 ? 35.075 24.913 34.661 1.00 23.05 345 HIS B CA 1
ATOM 5852 C C . HIS B 1 345 ? 33.857 25.374 35.435 1.00 22.70 345 HIS B C 1
ATOM 5853 O O . HIS B 1 345 ? 32.700 25.132 35.037 1.00 20.44 345 HIS B O 1
ATOM 5860 N N . HIS B 1 346 ? 34.130 26.079 36.524 1.00 19.56 346 HIS B N 1
ATOM 5861 C CA . HIS B 1 346 ? 33.101 26.620 37.393 1.00 19.82 346 HIS B CA 1
ATOM 5862 C C . HIS B 1 346 ? 31.960 25.623 37.602 1.00 19.38 346 HIS B C 1
ATOM 5863 O O . HIS B 1 346 ? 30.776 25.951 37.412 1.00 17.71 346 HIS B O 1
ATOM 5870 N N . SER B 1 347 ? 32.319 24.408 38.007 1.00 20.66 347 SER B N 1
ATOM 5871 C CA . SER B 1 347 ? 31.324 23.353 38.216 1.00 19.78 347 SER B CA 1
ATOM 5872 C C . SER B 1 347 ? 31.456 22.614 39.545 1.00 17.56 347 SER B C 1
ATOM 5873 O O . SER B 1 347 ? 32.416 22.805 40.275 1.00 16.54 347 SER B O 1
ATOM 5876 N N . VAL B 1 348 ? 30.462 21.782 39.834 1.00 15.39 348 VAL B N 1
ATOM 5877 C CA . VAL B 1 348 ? 30.416 20.939 41.033 1.00 15.83 348 VAL B CA 1
ATOM 5878 C C . VAL B 1 348 ? 30.235 19.546 40.454 1.00 15.12 348 VAL B C 1
ATOM 5879 O O . VAL B 1 348 ? 29.261 19.285 39.764 1.00 13.94 348 VAL B O 1
ATOM 5883 N N . VAL B 1 349 ? 31.185 18.662 40.706 1.00 15.41 349 VAL B N 1
ATOM 5884 C CA . VAL B 1 349 ? 31.110 17.300 40.179 1.00 14.11 349 VAL B CA 1
ATOM 5885 C C . VAL B 1 349 ? 30.813 16.317 41.319 1.00 14.23 349 VAL B C 1
ATOM 5886 O O . VAL B 1 349 ? 31.713 16.000 42.160 1.00 12.12 349 VAL B O 1
ATOM 5890 N N . GLY B 1 350 ? 29.565 15.847 41.337 1.00 19.25 350 GLY B N 1
ATOM 5891 C CA . GLY B 1 350 ? 29.084 14.935 42.368 1.00 20.00 350 GLY B CA 1
ATOM 5892 C C . GLY B 1 350 ? 29.748 13.567 42.456 1.00 19.00 350 GLY B C 1
ATOM 5893 O O . GLY B 1 350 ? 30.475 13.157 41.566 1.00 21.73 350 GLY B O 1
ATOM 5894 N N . LEU B 1 351 ? 29.450 12.836 43.525 1.00 18.31 351 LEU B N 1
ATOM 5895 C CA . LEU B 1 351 ? 30.085 11.537 43.731 1.00 17.29 351 LEU B CA 1
ATOM 5896 C C . LEU B 1 351 ? 29.854 10.532 42.598 1.00 17.64 351 LEU B C 1
ATOM 5897 O O . LEU B 1 351 ? 28.789 10.500 41.980 1.00 16.84 351 LEU B O 1
ATOM 5902 N N . ARG B 1 352 ? 30.880 9.734 42.327 1.00 17.66 352 ARG B N 1
ATOM 5903 C CA . ARG B 1 352 ? 30.834 8.685 41.317 1.00 17.82 352 ARG B CA 1
ATOM 5904 C C . ARG B 1 352 ? 30.599 9.149 39.877 1.00 17.67 352 ARG B C 1
ATOM 5905 O O . ARG B 1 352 ? 30.137 8.352 39.064 1.00 18.47 352 ARG B O 1
ATOM 5913 N N . SER B 1 353 ? 30.918 10.413 39.560 1.00 17.39 353 SER B N 1
ATOM 5914 C CA . SER B 1 353 ? 30.712 10.957 38.204 1.00 16.78 353 SER B CA 1
ATOM 5915 C C . SER B 1 353 ? 31.663 10.341 37.172 1.00 17.38 353 SER B C 1
ATOM 5916 O O . SER B 1 353 ? 32.882 10.272 37.454 1.00 16.79 353 SER B O 1
ATOM 5919 N N . CYS B 1 354 ? 31.144 9.863 36.022 1.00 19.40 354 CYS B N 1
ATOM 5920 C CA . CYS B 1 354 ? 32.078 9.335 34.907 1.00 24.10 354 CYS B CA 1
ATOM 5921 C C . CYS B 1 354 ? 31.950 10.469 33.868 1.00 23.11 354 CYS B C 1
ATOM 5922 O O . CYS B 1 354 ? 30.798 10.862 33.461 1.00 21.25 354 CYS B O 1
ATOM 5925 N N . ILE B 1 355 ? 33.118 10.993 33.490 1.00 21.59 355 ILE B N 1
ATOM 5926 C CA . ILE B 1 355 ? 33.217 12.039 32.491 1.00 20.61 355 ILE B CA 1
ATOM 5927 C C . ILE B 1 355 ? 34.176 11.483 31.423 1.00 21.21 355 ILE B C 1
ATOM 5928 O O . ILE B 1 355 ? 35.365 11.268 31.669 1.00 22.24 355 ILE B O 1
ATOM 5933 N N . SER B 1 356 ? 33.637 11.241 30.233 1.00 17.83 356 SER B N 1
ATOM 5934 C CA . SER B 1 356 ? 34.422 10.672 29.144 1.00 17.35 356 SER B CA 1
ATOM 5935 C C . SER B 1 356 ? 35.285 11.649 28.359 1.00 18.12 356 SER B C 1
ATOM 5936 O O . SER B 1 356 ? 35.229 12.873 28.549 1.00 14.57 356 SER B O 1
ATOM 5939 N N . GLU B 1 357 ? 36.098 11.063 27.488 1.00 23.50 357 GLU B N 1
ATOM 5940 C CA . GLU B 1 357 ? 37.035 11.769 26.621 1.00 25.81 357 GLU B CA 1
ATOM 5941 C C . GLU B 1 357 ? 36.463 12.968 25.894 1.00 24.63 357 GLU B C 1
ATOM 5942 O O . GLU B 1 357 ? 35.422 12.880 25.266 1.00 24.12 357 GLU B O 1
ATOM 5948 N N . GLY B 1 358 ? 37.162 14.088 26.025 1.00 23.34 358 GLY B N 1
ATOM 5949 C CA . GLY B 1 358 ? 36.808 15.314 25.359 1.00 23.51 358 GLY B CA 1
ATOM 5950 C C . GLY B 1 358 ? 35.672 16.149 25.873 1.00 23.93 358 GLY B C 1
ATOM 5951 O O . GLY B 1 358 ? 35.391 17.189 25.294 1.00 23.59 358 GLY B O 1
ATOM 5952 N N . ALA B 1 359 ? 35.009 15.722 26.940 1.00 25.66 359 ALA B N 1
ATOM 5953 C CA . ALA B 1 359 ? 33.902 16.501 27.444 1.00 25.04 359 ALA B CA 1
ATOM 5954 C C . ALA B 1 359 ? 34.336 17.864 27.985 1.00 24.67 359 ALA B C 1
ATOM 5955 O O . ALA B 1 359 ? 35.467 18.038 28.432 1.00 25.06 359 ALA B O 1
ATOM 5957 N N . ILE B 1 360 ? 33.438 18.833 27.889 1.00 16.10 360 ILE B N 1
ATOM 5958 C CA . ILE B 1 360 ? 33.683 20.177 28.405 1.00 17.64 360 ILE B CA 1
ATOM 5959 C C . ILE B 1 360 ? 32.516 20.455 29.342 1.00 17.45 360 ILE B C 1
ATOM 5960 O O . ILE B 1 360 ? 31.340 20.398 28.937 1.00 17.80 360 ILE B O 1
ATOM 5965 N N . ILE B 1 361 ? 32.832 20.742 30.599 1.00 24.47 361 ILE B N 1
ATOM 5966 C CA . ILE B 1 361 ? 31.808 20.993 31.599 1.00 26.29 361 ILE B CA 1
ATOM 5967 C C . ILE B 1 361 ? 31.939 22.424 32.082 1.00 26.06 361 ILE B C 1
ATOM 5968 O O . ILE B 1 361 ? 32.973 22.791 32.645 1.00 26.43 361 ILE B O 1
ATOM 5973 N N . GLU B 1 362 ? 30.882 23.212 31.884 1.00 22.48 362 GLU B N 1
ATOM 5974 C CA . GLU B 1 362 ? 30.907 24.619 32.259 1.00 23.72 362 GLU B CA 1
ATOM 5975 C C . GLU B 1 362 ? 29.718 25.077 33.053 1.00 21.40 362 GLU B C 1
ATOM 5976 O O . GLU B 1 362 ? 28.582 24.819 32.676 1.00 20.64 362 GLU B O 1
ATOM 5982 N N . ASP B 1 363 ? 29.998 25.801 34.131 1.00 16.68 363 ASP B N 1
ATOM 5983 C CA . ASP B 1 363 ? 28.958 26.371 34.984 1.00 16.97 363 ASP B CA 1
ATOM 5984 C C . ASP B 1 363 ? 27.862 25.355 35.237 1.00 14.62 363 ASP B C 1
ATOM 5985 O O . ASP B 1 363 ? 26.690 25.669 35.121 1.00 13.58 363 ASP B O 1
ATOM 5990 N N . SER B 1 364 ? 28.247 24.136 35.608 1.00 19.88 364 SER B N 1
ATOM 5991 C CA . SER B 1 364 ? 27.259 23.101 35.819 1.00 18.78 364 SER B CA 1
ATOM 5992 C C . SER B 1 364 ? 27.367 22.300 37.105 1.00 18.48 364 SER B C 1
ATOM 5993 O O . SER B 1 364 ? 28.418 22.202 37.725 1.00 18.98 364 SER B O 1
ATOM 5996 N N . LEU B 1 365 ? 26.239 21.729 37.488 1.00 16.76 365 LEU B N 1
ATOM 5997 C CA . LEU B 1 365 ? 26.158 20.890 38.655 1.00 17.10 365 LEU B CA 1
ATOM 5998 C C . LEU B 1 365 ? 25.888 19.440 38.207 1.00 16.86 365 LEU B C 1
ATOM 5999 O O . LEU B 1 365 ? 24.796 19.109 37.734 1.00 19.08 365 LEU B O 1
ATOM 6004 N N . LEU B 1 366 ? 26.892 18.586 38.314 1.00 17.69 366 LEU B N 1
ATOM 6005 C CA . LEU B 1 366 ? 26.709 17.177 37.940 1.00 17.83 366 LEU B CA 1
ATOM 6006 C C . LEU B 1 366 ? 26.396 16.461 39.232 1.00 16.80 366 LEU B C 1
ATOM 6007 O O . LEU B 1 366 ? 27.225 16.435 40.165 1.00 16.68 366 LEU B O 1
ATOM 6012 N N . MET B 1 367 ? 25.209 15.894 39.332 1.00 14.43 367 MET B N 1
ATOM 6013 C CA . MET B 1 367 ? 24.898 15.239 40.580 1.00 16.56 367 MET B CA 1
ATOM 6014 C C . MET B 1 367 ? 25.488 13.872 40.766 1.00 17.38 367 MET B C 1
ATOM 6015 O O . MET B 1 367 ? 25.382 13.291 41.830 1.00 17.57 367 MET B O 1
ATOM 6020 N N . GLY B 1 368 ? 26.129 13.364 39.730 1.00 19.36 368 GLY B N 1
ATOM 6021 C CA . GLY B 1 368 ? 26.748 12.065 39.836 1.00 20.30 368 GLY B CA 1
ATOM 6022 C C . GLY B 1 368 ? 25.914 10.804 39.640 1.00 20.04 368 GLY B C 1
ATOM 6023 O O . GLY B 1 368 ? 24.974 10.746 38.830 1.00 19.40 368 GLY B O 1
ATOM 6024 N N . ALA B 1 369 ? 26.254 9.782 40.419 1.00 11.56 369 ALA B N 1
ATOM 6025 C CA . ALA B 1 369 ? 25.585 8.514 40.263 1.00 13.72 369 ALA B CA 1
ATOM 6026 C C . ALA B 1 369 ? 25.536 7.729 41.544 1.00 12.82 369 ALA B C 1
ATOM 6027 O O . ALA B 1 369 ? 26.400 7.888 42.411 1.00 12.41 369 ALA B O 1
ATOM 6029 N N . ASP B 1 370 ? 24.566 6.831 41.635 1.00 19.78 370 ASP B N 1
ATOM 6030 C CA . ASP B 1 370 ? 24.387 5.999 42.817 1.00 18.95 370 ASP B CA 1
ATOM 6031 C C . ASP B 1 370 ? 25.206 4.719 42.779 1.00 19.88 370 ASP B C 1
ATOM 6032 O O . ASP B 1 370 ? 25.234 3.989 43.753 1.00 20.40 370 ASP B O 1
ATOM 6037 N N . TYR B 1 371 ? 25.888 4.455 41.673 1.00 16.28 371 TYR B N 1
ATOM 6038 C CA . TYR B 1 371 ? 26.671 3.230 41.557 1.00 16.59 371 TYR B CA 1
ATOM 6039 C C . TYR B 1 371 ? 27.639 3.377 40.389 1.00 18.18 371 TYR B C 1
ATOM 6040 O O . TYR B 1 371 ? 27.622 4.391 39.683 1.00 17.23 371 TYR B O 1
ATOM 6049 N N . TYR B 1 372 ? 28.498 2.384 40.196 1.00 16.14 372 TYR B N 1
ATOM 6050 C CA . TYR B 1 372 ? 29.461 2.402 39.095 1.00 17.70 372 TYR B CA 1
ATOM 6051 C C . TYR B 1 372 ? 29.069 1.348 38.066 1.00 21.47 372 TYR B C 1
ATOM 6052 O O . TYR B 1 372 ? 28.456 0.363 38.421 1.00 18.76 372 TYR B O 1
ATOM 6061 N N . GLU B 1 373 ? 29.394 1.560 36.794 1.00 29.18 373 GLU B N 1
ATOM 6062 C CA . GLU B 1 373 ? 29.125 0.514 35.808 1.00 33.28 373 GLU B CA 1
ATOM 6063 C C . GLU B 1 373 ? 30.480 -0.159 35.582 1.00 39.81 373 GLU B C 1
ATOM 6064 O O . GLU B 1 373 ? 31.488 0.511 35.331 1.00 37.53 373 GLU B O 1
ATOM 6070 N N . THR B 1 374 ? 30.478 -1.487 35.719 1.00 71.04 374 THR B N 1
ATOM 6071 C CA . THR B 1 374 ? 31.665 -2.349 35.636 1.00 78.02 374 THR B CA 1
ATOM 6072 C C . THR B 1 374 ? 32.613 -2.254 34.448 1.00 80.56 374 THR B C 1
ATOM 6073 O O . THR B 1 374 ? 33.449 -3.139 34.266 1.00 80.56 374 THR B O 1
ATOM 6077 N N . ASP B 1 375 ? 32.517 -1.191 33.656 1.00 80.13 375 ASP B N 1
ATOM 6078 C CA . ASP B 1 375 ? 33.390 -1.054 32.495 1.00 80.56 375 ASP B CA 1
ATOM 6079 C C . ASP B 1 375 ? 32.989 -2.178 31.542 1.00 80.56 375 ASP B C 1
ATOM 6080 O O . ASP B 1 375 ? 32.556 -1.919 30.419 1.00 80.56 375 ASP B O 1
ATOM 6085 N N . ALA B 1 376 ? 33.149 -3.425 31.985 1.00 56.00 376 ALA B N 1
ATOM 6086 C CA . ALA B 1 376 ? 32.717 -4.563 31.194 1.00 53.62 376 ALA B CA 1
ATOM 6087 C C . ALA B 1 376 ? 31.265 -4.222 30.877 1.00 51.38 376 ALA B C 1
ATOM 6088 O O . ALA B 1 376 ? 30.790 -4.450 29.768 1.00 50.31 376 ALA B O 1
ATOM 6090 N N . ASP B 1 377 ? 30.573 -3.657 31.868 1.00 39.36 377 ASP B N 1
ATOM 6091 C CA . ASP B 1 377 ? 29.175 -3.231 31.716 1.00 37.81 377 ASP B CA 1
ATOM 6092 C C . ASP B 1 377 ? 29.053 -2.287 30.533 1.00 35.36 377 ASP B C 1
ATOM 6093 O O . ASP B 1 377 ? 28.092 -2.351 29.775 1.00 29.35 377 ASP B O 1
ATOM 6098 N N . ARG B 1 378 ? 30.015 -1.384 30.399 1.00 70.18 378 ARG B N 1
ATOM 6099 C CA . ARG B 1 378 ? 30.004 -0.449 29.286 1.00 73.85 378 ARG B CA 1
ATOM 6100 C C . ARG B 1 378 ? 30.071 -1.228 27.974 1.00 75.92 378 ARG B C 1
ATOM 6101 O O . ARG B 1 378 ? 29.155 -1.142 27.151 1.00 75.66 378 ARG B O 1
ATOM 6109 N N . LYS B 1 379 ? 31.153 -1.981 27.778 1.00 64.85 379 LYS B N 1
ATOM 6110 C CA . LYS B 1 379 ? 31.290 -2.801 26.579 1.00 66.16 379 LYS B CA 1
ATOM 6111 C C . LYS B 1 379 ? 30.262 -3.927 26.741 1.00 65.19 379 LYS B C 1
ATOM 6112 O O . LYS B 1 379 ? 30.579 -5.053 27.118 1.00 65.43 379 LYS B O 1
ATOM 6118 N N . LEU B 1 380 ? 29.014 -3.585 26.463 1.00 55.64 380 LEU B N 1
ATOM 6119 C CA . LEU B 1 380 ? 27.904 -4.499 26.591 1.00 54.76 380 LEU B CA 1
ATOM 6120 C C . LEU B 1 380 ? 26.727 -3.607 26.251 1.00 51.96 380 LEU B C 1
ATOM 6121 O O . LEU B 1 380 ? 25.934 -3.906 25.358 1.00 52.60 380 LEU B O 1
ATOM 6126 N N . LEU B 1 381 ? 26.631 -2.492 26.970 1.00 58.23 381 LEU B N 1
ATOM 6127 C CA . LEU B 1 381 ? 25.581 -1.511 26.728 1.00 54.32 381 LEU B CA 1
ATOM 6128 C C . LEU B 1 381 ? 25.854 -0.976 25.323 1.00 51.35 381 LEU B C 1
ATOM 6129 O O . LEU B 1 381 ? 24.933 -0.674 24.552 1.00 49.03 381 LEU B O 1
ATOM 6134 N N . ALA B 1 382 ? 27.143 -0.877 25.011 1.00 36.41 382 ALA B N 1
ATOM 6135 C CA . ALA B 1 382 ? 27.603 -0.389 23.716 1.00 37.33 382 ALA B CA 1
ATOM 6136 C C . ALA B 1 382 ? 27.110 -1.301 22.577 1.00 37.42 382 ALA B C 1
ATOM 6137 O O . ALA B 1 382 ? 26.652 -0.814 21.544 1.00 35.51 382 ALA B O 1
ATOM 6139 N N . ALA B 1 383 ? 27.200 -2.615 22.784 1.00 50.38 383 ALA B N 1
ATOM 6140 C CA . ALA B 1 383 ? 26.761 -3.601 21.793 1.00 51.25 383 ALA B CA 1
ATOM 6141 C C . ALA B 1 383 ? 25.273 -3.431 21.494 1.00 52.24 383 ALA B C 1
ATOM 6142 O O . ALA B 1 383 ? 24.827 -3.527 20.352 1.00 53.42 383 ALA B O 1
ATOM 6144 N N . LYS B 1 384 ? 24.516 -3.177 22.545 1.00 40.24 384 LYS B N 1
ATOM 6145 C CA . LYS B 1 384 ? 23.077 -2.981 22.469 1.00 40.60 384 LYS B CA 1
ATOM 6146 C C . LYS B 1 384 ? 22.752 -1.595 21.907 1.00 38.60 384 LYS B C 1
ATOM 6147 O O . LYS B 1 384 ? 21.587 -1.266 21.656 1.00 36.62 384 LYS B O 1
ATOM 6153 N N . GLY B 1 385 ? 23.779 -0.770 21.713 1.00 45.14 385 GLY B N 1
ATOM 6154 C CA . GLY B 1 385 ? 23.526 0.570 21.211 1.00 43.89 385 GLY B CA 1
ATOM 6155 C C . GLY B 1 385 ? 22.935 1.508 22.262 1.00 42.67 385 GLY B C 1
ATOM 6156 O O . GLY B 1 385 ? 22.303 2.523 21.933 1.00 40.09 385 GLY B O 1
ATOM 6157 N N . SER B 1 386 ? 23.123 1.171 23.535 1.00 39.96 386 SER B N 1
ATOM 6158 C CA . SER B 1 386 ? 22.628 2.024 24.616 1.00 40.06 386 SER B CA 1
ATOM 6159 C C . SER B 1 386 ? 23.819 2.856 25.128 1.00 37.02 386 SER B C 1
ATOM 6160 O O . SER B 1 386 ? 24.963 2.601 24.758 1.00 38.62 386 SER B O 1
ATOM 6163 N N . VAL B 1 387 ? 23.564 3.862 25.954 1.00 27.22 387 VAL B N 1
ATOM 6164 C CA . VAL B 1 387 ? 24.670 4.663 26.465 1.00 23.37 387 VAL B CA 1
ATOM 6165 C C . VAL B 1 387 ? 24.855 4.454 27.974 1.00 21.75 387 VAL B C 1
ATOM 6166 O O . VAL B 1 387 ? 23.903 4.305 28.719 1.00 17.48 387 VAL B O 1
ATOM 6170 N N . PRO B 1 388 ? 26.103 4.390 28.431 1.00 28.24 388 PRO B N 1
ATOM 6171 C CA . PRO B 1 388 ? 26.361 4.184 29.861 1.00 27.90 388 PRO B CA 1
ATOM 6172 C C . PRO B 1 388 ? 26.189 5.466 30.702 1.00 26.92 388 PRO B C 1
ATOM 6173 O O . PRO B 1 388 ? 26.091 6.570 30.149 1.00 24.83 388 PRO B O 1
ATOM 6177 N N . ILE B 1 389 ? 26.157 5.305 32.027 1.00 23.23 389 ILE B N 1
ATOM 6178 C CA . ILE B 1 389 ? 26.009 6.432 32.955 1.00 23.71 389 ILE B CA 1
ATOM 6179 C C . ILE B 1 389 ? 27.133 7.442 32.746 1.00 19.68 389 ILE B C 1
ATOM 6180 O O . ILE B 1 389 ? 28.244 7.056 32.467 1.00 21.05 389 ILE B O 1
ATOM 6185 N N . GLY B 1 390 ? 26.860 8.732 32.881 1.00 15.37 390 GLY B N 1
ATOM 6186 C CA . GLY B 1 390 ? 27.941 9.694 32.727 1.00 14.79 390 GLY B CA 1
ATOM 6187 C C . GLY B 1 390 ? 27.851 10.679 31.575 1.00 14.28 390 GLY B C 1
ATOM 6188 O O . GLY B 1 390 ? 26.846 10.736 30.844 1.00 15.98 390 GLY B O 1
ATOM 6189 N N . ILE B 1 391 ? 28.884 11.499 31.439 1.00 17.89 391 ILE B N 1
ATOM 6190 C CA . ILE B 1 391 ? 28.928 12.475 30.360 1.00 20.58 391 ILE B CA 1
ATOM 6191 C C . ILE B 1 391 ? 29.643 11.728 29.233 1.00 20.59 391 ILE B C 1
ATOM 6192 O O . ILE B 1 391 ? 30.776 11.294 29.411 1.00 21.06 391 ILE B O 1
ATOM 6197 N N . GLY B 1 392 ? 28.978 11.561 28.091 1.00 18.92 392 GLY B N 1
ATOM 6198 C CA . GLY B 1 392 ? 29.597 10.863 26.976 1.00 18.14 392 GLY B CA 1
ATOM 6199 C C . GLY B 1 392 ? 30.738 11.654 26.358 1.00 18.12 392 GLY B C 1
ATOM 6200 O O . GLY B 1 392 ? 30.979 12.799 26.737 1.00 16.66 392 GLY B O 1
ATOM 6201 N N . LYS B 1 393 ? 31.455 11.030 25.425 1.00 19.30 393 LYS B N 1
ATOM 6202 C CA . LYS B 1 393 ? 32.584 11.660 24.729 1.00 23.62 393 LYS B CA 1
ATOM 6203 C C . LYS B 1 393 ? 32.241 12.962 23.973 1.00 23.35 393 LYS B C 1
ATOM 6204 O O . LYS B 1 393 ? 31.171 13.100 23.369 1.00 23.80 393 LYS B O 1
ATOM 6210 N N . ASN B 1 394 ? 33.163 13.910 24.003 1.00 28.04 394 ASN B N 1
ATOM 6211 C CA . ASN B 1 394 ? 32.967 15.170 23.298 1.00 31.39 394 ASN B CA 1
ATOM 6212 C C . ASN B 1 394 ? 31.640 15.865 23.595 1.00 31.50 394 ASN B C 1
ATOM 6213 O O . ASN B 1 394 ? 31.058 16.494 22.713 1.00 32.96 394 ASN B O 1
ATOM 6218 N N . CYS B 1 395 ? 31.145 15.751 24.819 1.00 27.19 395 CYS B N 1
ATOM 6219 C CA . CYS B 1 395 ? 29.917 16.452 25.152 1.00 25.24 395 CYS B CA 1
ATOM 6220 C C . CYS B 1 395 ? 30.286 17.861 25.575 1.00 24.56 395 CYS B C 1
ATOM 6221 O O . CYS B 1 395 ? 31.440 18.147 25.895 1.00 23.66 395 CYS B O 1
ATOM 6224 N N . HIS B 1 396 ? 29.306 18.746 25.567 1.00 25.63 396 HIS B N 1
ATOM 6225 C CA . HIS B 1 396 ? 29.529 20.119 25.982 1.00 26.47 396 HIS B CA 1
ATOM 6226 C C . HIS B 1 396 ? 28.315 20.418 26.850 1.00 26.39 396 HIS B C 1
ATOM 6227 O O . HIS B 1 396 ? 27.187 20.520 26.360 1.00 25.85 396 HIS B O 1
ATOM 6234 N N . ILE B 1 397 ? 28.552 20.497 28.157 1.00 29.38 397 ILE B N 1
ATOM 6235 C CA . ILE B 1 397 ? 27.479 20.751 29.116 1.00 30.55 397 ILE B CA 1
ATOM 6236 C C . ILE B 1 397 ? 27.663 22.139 29.674 1.00 30.15 397 ILE B C 1
ATOM 6237 O O . ILE B 1 397 ? 28.694 22.437 30.251 1.00 30.91 397 ILE B O 1
ATOM 6242 N N . LYS B 1 398 ? 26.660 22.987 29.516 1.00 23.22 398 LYS B N 1
ATOM 6243 C CA . LYS B 1 398 ? 26.777 24.341 29.995 1.00 23.58 398 LYS B CA 1
ATOM 6244 C C . LYS B 1 398 ? 25.543 24.803 30.718 1.00 21.49 398 LYS B C 1
ATOM 6245 O O . LYS B 1 398 ? 24.441 24.524 30.299 1.00 19.63 398 LYS B O 1
ATOM 6251 N N . ARG B 1 399 ? 25.738 25.491 31.836 1.00 18.13 399 ARG B N 1
ATOM 6252 C CA . ARG B 1 399 ? 24.630 26.025 32.622 1.00 19.73 399 ARG B CA 1
ATOM 6253 C C . ARG B 1 399 ? 23.562 24.952 32.838 1.00 18.56 399 ARG B C 1
ATOM 6254 O O . ARG B 1 399 ? 22.359 25.151 32.571 1.00 16.35 399 ARG B O 1
ATOM 6262 N N . ALA B 1 400 ? 23.994 23.812 33.364 1.00 19.28 400 ALA B N 1
ATOM 6263 C CA . ALA B 1 400 ? 23.048 22.746 33.543 1.00 19.33 400 ALA B CA 1
ATOM 6264 C C . ALA B 1 400 ? 23.124 21.991 34.848 1.00 20.28 400 ALA B C 1
ATOM 6265 O O . ALA B 1 400 ? 24.124 22.057 35.590 1.00 20.03 400 ALA B O 1
ATOM 6267 N N . ILE B 1 401 ? 22.027 21.284 35.119 1.00 18.88 401 ILE B N 1
ATOM 6268 C CA . ILE B 1 401 ? 21.925 20.416 36.269 1.00 17.23 401 ILE B CA 1
ATOM 6269 C C . ILE B 1 401 ? 21.715 19.014 35.671 1.00 17.51 401 ILE B C 1
ATOM 6270 O O . ILE B 1 401 ? 20.734 18.769 35.006 1.00 17.24 401 ILE B O 1
ATOM 6275 N N . ILE B 1 402 ? 22.677 18.123 35.866 1.00 18.72 402 ILE B N 1
ATOM 6276 C CA . ILE B 1 402 ? 22.606 16.749 35.375 1.00 19.26 402 ILE B CA 1
ATOM 6277 C C . ILE B 1 402 ? 22.299 15.879 36.599 1.00 18.06 402 ILE B C 1
ATOM 6278 O O . ILE B 1 402 ? 23.179 15.631 37.417 1.00 14.77 402 ILE B O 1
ATOM 6283 N N . ASP B 1 403 ? 21.064 15.418 36.722 1.00 18.38 403 ASP B N 1
ATOM 6284 C CA . ASP B 1 403 ? 20.708 14.614 37.867 1.00 18.53 403 ASP B CA 1
ATOM 6285 C C . ASP B 1 403 ? 21.327 13.186 37.874 1.00 19.11 403 ASP B C 1
ATOM 6286 O O . ASP B 1 403 ? 21.921 12.729 36.883 1.00 19.48 403 ASP B O 1
ATOM 6291 N N . LYS B 1 404 ? 21.194 12.507 39.015 1.00 16.14 404 LYS B N 1
ATOM 6292 C CA . LYS B 1 404 ? 21.763 11.174 39.200 1.00 15.44 404 LYS B CA 1
ATOM 6293 C C . LYS B 1 404 ? 21.563 10.150 38.060 1.00 14.66 404 LYS B C 1
ATOM 6294 O O . LYS B 1 404 ? 20.471 10.017 37.501 1.00 12.05 404 LYS B O 1
ATOM 6300 N N . ASN B 1 405 ? 22.632 9.433 37.745 1.00 16.35 405 ASN B N 1
ATOM 6301 C CA . ASN B 1 405 ? 22.635 8.358 36.758 1.00 17.16 405 ASN B CA 1
ATOM 6302 C C . ASN B 1 405 ? 22.218 8.709 35.309 1.00 16.84 405 ASN B C 1
ATOM 6303 O O . ASN B 1 405 ? 21.844 7.814 34.552 1.00 19.03 405 ASN B O 1
ATOM 6308 N N . ALA B 1 406 ? 22.285 9.980 34.912 1.00 18.17 406 ALA B N 1
ATOM 6309 C CA . ALA B 1 406 ? 21.927 10.301 33.538 1.00 18.40 406 ALA B CA 1
ATOM 6310 C C . ALA B 1 406 ? 22.929 9.591 32.633 1.00 19.30 406 ALA B C 1
ATOM 6311 O O . ALA B 1 406 ? 24.097 9.372 32.995 1.00 19.85 406 ALA B O 1
ATOM 6313 N N . ARG B 1 407 ? 22.455 9.243 31.453 1.00 19.37 407 ARG B N 1
ATOM 6314 C CA . ARG B 1 407 ? 23.261 8.589 30.436 1.00 20.75 407 ARG B CA 1
ATOM 6315 C C . ARG B 1 407 ? 23.322 9.593 29.285 1.00 22.03 407 ARG B C 1
ATOM 6316 O O . ARG B 1 407 ? 22.397 9.661 28.466 1.00 24.26 407 ARG B O 1
ATOM 6324 N N . ILE B 1 408 ? 24.376 10.399 29.239 1.00 25.23 408 ILE B N 1
ATOM 6325 C CA . ILE B 1 408 ? 24.498 11.391 28.190 1.00 27.10 408 ILE B CA 1
ATOM 6326 C C . ILE B 1 408 ? 25.349 10.815 27.083 1.00 28.13 408 ILE B C 1
ATOM 6327 O O . ILE B 1 408 ? 26.519 10.518 27.286 1.00 29.43 408 ILE B O 1
ATOM 6332 N N . GLY B 1 409 ? 24.745 10.640 25.912 1.00 22.81 409 GLY B N 1
ATOM 6333 C CA . GLY B 1 409 ? 25.458 10.082 24.776 1.00 22.80 409 GLY B CA 1
ATOM 6334 C C . GLY B 1 409 ? 26.536 11.011 24.253 1.00 23.65 409 GLY B C 1
ATOM 6335 O O . GLY B 1 409 ? 26.585 12.187 24.615 1.00 25.44 409 GLY B O 1
ATOM 6336 N N . ASP B 1 410 ? 27.413 10.480 23.412 1.00 24.53 410 ASP B N 1
ATOM 6337 C CA . ASP B 1 410 ? 28.496 11.270 22.848 1.00 25.61 410 ASP B CA 1
ATOM 6338 C C . ASP B 1 410 ? 27.996 12.421 21.983 1.00 25.47 410 ASP B C 1
ATOM 6339 O O . ASP B 1 410 ? 26.895 12.369 21.436 1.00 25.66 410 ASP B O 1
ATOM 6344 N N . ASN B 1 411 ? 28.807 13.471 21.885 1.00 26.71 411 ASN B N 1
ATOM 6345 C CA . ASN B 1 411 ? 28.484 14.618 21.053 1.00 27.58 411 ASN B CA 1
ATOM 6346 C C . ASN B 1 411 ? 27.224 15.382 21.445 1.00 29.20 411 ASN B C 1
ATOM 6347 O O . ASN B 1 411 ? 26.705 16.170 20.655 1.00 29.25 411 ASN B O 1
ATOM 6352 N N . VAL B 1 412 ? 26.723 15.158 22.658 1.00 24.89 412 VAL B N 1
ATOM 6353 C CA . VAL B 1 412 ? 25.559 15.898 23.090 1.00 23.07 412 VAL B CA 1
ATOM 6354 C C . VAL B 1 412 ? 26.043 17.275 23.472 1.00 24.39 412 VAL B C 1
ATOM 6355 O O . VAL B 1 412 ? 27.128 17.427 24.026 1.00 23.27 412 VAL B O 1
ATOM 6359 N N . LYS B 1 413 ? 25.234 18.276 23.160 1.00 27.44 413 LYS B N 1
ATOM 6360 C CA . LYS B 1 413 ? 25.558 19.656 23.468 1.00 30.15 413 LYS B CA 1
ATOM 6361 C C . LYS B 1 413 ? 24.375 20.256 24.219 1.00 30.13 413 LYS B C 1
ATOM 6362 O O . LYS B 1 413 ? 23.255 20.349 23.687 1.00 28.41 413 LYS B O 1
ATOM 6368 N N . ILE B 1 414 ? 24.607 20.625 25.473 1.00 30.36 414 ILE B N 1
ATOM 6369 C CA . ILE B 1 414 ? 23.553 21.234 26.275 1.00 29.51 414 ILE B CA 1
ATOM 6370 C C . ILE B 1 414 ? 24.011 22.659 26.466 1.00 31.39 414 ILE B C 1
ATOM 6371 O O . ILE B 1 414 ? 24.742 22.998 27.409 1.00 30.94 414 ILE B O 1
ATOM 6376 N N . ILE B 1 415 ? 23.559 23.495 25.538 1.00 27.98 415 ILE B N 1
ATOM 6377 C CA . ILE B 1 415 ? 23.960 24.881 25.505 1.00 30.61 415 ILE B CA 1
ATOM 6378 C C . ILE B 1 415 ? 22.810 25.872 25.434 1.00 31.60 415 ILE B C 1
ATOM 6379 O O . ILE B 1 415 ? 22.998 27.059 25.702 1.00 30.72 415 ILE B O 1
ATOM 6384 N N . ASN B 1 416 ? 21.628 25.382 25.079 1.00 31.68 416 ASN B N 1
ATOM 6385 C CA . ASN B 1 416 ? 20.446 26.230 24.976 1.00 33.51 416 ASN B CA 1
ATOM 6386 C C . ASN B 1 416 ? 20.758 27.550 24.262 1.00 36.39 416 ASN B C 1
ATOM 6387 O O . ASN B 1 416 ? 20.477 28.629 24.774 1.00 34.45 416 ASN B O 1
ATOM 6392 N N . LYS B 1 417 ? 21.348 27.452 23.076 1.00 48.62 417 LYS B N 1
ATOM 6393 C CA . LYS B 1 417 ? 21.701 28.635 22.288 1.00 52.83 417 LYS B CA 1
ATOM 6394 C C . LYS B 1 417 ? 20.656 29.747 22.308 1.00 53.13 417 LYS B C 1
ATOM 6395 O O . LYS B 1 417 ? 20.952 30.880 22.664 1.00 53.06 417 LYS B O 1
ATOM 6401 N N . ASP B 1 418 ? 19.431 29.422 21.916 1.00 59.07 418 ASP B N 1
ATOM 6402 C CA . ASP B 1 418 ? 18.369 30.418 21.851 1.00 60.16 418 ASP B CA 1
ATOM 6403 C C . ASP B 1 418 ? 17.861 30.901 23.198 1.00 59.15 418 ASP B C 1
ATOM 6404 O O . ASP B 1 418 ? 16.814 31.549 23.281 1.00 59.31 418 ASP B O 1
ATOM 6409 N N . ASN B 1 419 ? 18.618 30.589 24.246 1.00 46.96 419 ASN B N 1
ATOM 6410 C CA . ASN B 1 419 ? 18.293 30.986 25.609 1.00 44.70 419 ASN B CA 1
ATOM 6411 C C . ASN B 1 419 ? 16.822 30.853 25.981 1.00 40.03 419 ASN B C 1
ATOM 6412 O O . ASN B 1 419 ? 16.191 31.795 26.453 1.00 39.92 419 ASN B O 1
ATOM 6417 N N . VAL B 1 420 ? 16.276 29.672 25.758 1.00 32.54 420 VAL B N 1
ATOM 6418 C CA . VAL B 1 420 ? 14.906 29.390 26.115 1.00 29.02 420 VAL B CA 1
ATOM 6419 C C . VAL B 1 420 ? 14.856 29.386 27.646 1.00 26.75 420 VAL B C 1
ATOM 6420 O O . VAL B 1 420 ? 15.698 28.760 28.296 1.00 23.53 420 VAL B O 1
ATOM 6424 N N . GLN B 1 421 ? 13.883 30.092 28.220 1.00 33.88 421 GLN B N 1
ATOM 6425 C CA . GLN B 1 421 ? 13.727 30.179 29.669 1.00 36.14 421 GLN B CA 1
ATOM 6426 C C . GLN B 1 421 ? 13.014 28.979 30.274 1.00 35.62 421 GLN B C 1
ATOM 6427 O O . GLN B 1 421 ? 13.483 28.400 31.250 1.00 33.56 421 GLN B O 1
ATOM 6433 N N . GLU B 1 422 ? 11.876 28.615 29.689 1.00 32.75 422 GLU B N 1
ATOM 6434 C CA . GLU B 1 422 ? 11.087 27.517 30.205 1.00 34.63 422 GLU B CA 1
ATOM 6435 C C . GLU B 1 422 ? 10.671 26.547 29.142 1.00 33.34 422 GLU B C 1
ATOM 6436 O O . GLU B 1 422 ? 10.219 26.952 28.075 1.00 33.53 422 GLU B O 1
ATOM 6442 N N . ALA B 1 423 ? 10.807 25.258 29.447 1.00 31.00 423 ALA B N 1
ATOM 6443 C CA . ALA B 1 423 ? 10.419 24.202 28.524 1.00 29.82 423 ALA B CA 1
ATOM 6444 C C . ALA B 1 423 ? 10.236 22.880 29.268 1.00 29.87 423 ALA B C 1
ATOM 6445 O O . ALA B 1 423 ? 11.164 22.382 29.919 1.00 29.15 423 ALA B O 1
ATOM 6447 N N . ALA B 1 424 ? 9.038 22.319 29.187 1.00 27.18 424 ALA B N 1
ATOM 6448 C CA . ALA B 1 424 ? 8.756 21.051 29.830 1.00 26.69 424 ALA B CA 1
ATOM 6449 C C . ALA B 1 424 ? 8.985 19.952 28.810 1.00 25.81 424 ALA B C 1
ATOM 6450 O O . ALA B 1 424 ? 8.116 19.692 27.982 1.00 26.98 424 ALA B O 1
ATOM 6452 N N . ARG B 1 425 ? 10.138 19.290 28.877 1.00 23.37 425 ARG B N 1
ATOM 6453 C CA . ARG B 1 425 ? 10.452 18.239 27.899 1.00 23.75 425 ARG B CA 1
ATOM 6454 C C . ARG B 1 425 ? 10.785 16.883 28.520 1.00 23.13 425 ARG B C 1
ATOM 6455 O O . ARG B 1 425 ? 11.710 16.207 28.083 1.00 22.04 425 ARG B O 1
ATOM 6463 N N . GLU B 1 426 ? 10.008 16.483 29.520 1.00 27.08 426 GLU B N 1
ATOM 6464 C CA . GLU B 1 426 ? 10.242 15.218 30.206 1.00 27.17 426 GLU B CA 1
ATOM 6465 C C . GLU B 1 426 ? 10.419 14.042 29.274 1.00 26.68 426 GLU B C 1
ATOM 6466 O O . GLU B 1 426 ? 11.308 13.216 29.476 1.00 26.06 426 GLU B O 1
ATOM 6472 N N . THR B 1 427 ? 9.579 13.962 28.248 1.00 31.96 427 THR B N 1
ATOM 6473 C CA . THR B 1 427 ? 9.677 12.875 27.281 1.00 31.10 427 THR B CA 1
ATOM 6474 C C . THR B 1 427 ? 11.055 12.828 26.673 1.00 30.28 427 THR B C 1
ATOM 6475 O O . THR B 1 427 ? 11.554 11.759 26.354 1.00 30.77 427 THR B O 1
ATOM 6479 N N . ASP B 1 428 ? 11.677 13.985 26.492 1.00 20.72 428 ASP B N 1
ATOM 6480 C CA . ASP B 1 428 ? 13.001 13.953 25.915 1.00 22.66 428 ASP B CA 1
ATOM 6481 C C . ASP B 1 428 ? 14.104 13.894 26.986 1.00 22.18 428 ASP B C 1
ATOM 6482 O O . ASP B 1 428 ? 15.293 13.957 26.662 1.00 22.56 428 ASP B O 1
ATOM 6487 N N . GLY B 1 429 ? 13.699 13.786 28.248 1.00 29.81 429 GLY B N 1
ATOM 6488 C CA . GLY B 1 429 ? 14.655 13.682 29.339 1.00 30.31 429 GLY B CA 1
ATOM 6489 C C . GLY B 1 429 ? 15.110 14.957 30.044 1.00 29.15 429 GLY B C 1
ATOM 6490 O O . GLY B 1 429 ? 16.083 14.935 30.808 1.00 29.63 429 GLY B O 1
ATOM 6491 N N . TYR B 1 430 ? 14.434 16.073 29.826 1.00 22.53 430 TYR B N 1
ATOM 6492 C CA . TYR B 1 430 ? 14.886 17.284 30.486 1.00 22.51 430 TYR B CA 1
ATOM 6493 C C . TYR B 1 430 ? 13.785 18.291 30.738 1.00 23.37 430 TYR B C 1
ATOM 6494 O O . TYR B 1 430 ? 12.641 18.124 30.279 1.00 20.73 430 TYR B O 1
ATOM 6503 N N . PHE B 1 431 ? 14.147 19.330 31.483 1.00 20.36 431 PHE B N 1
ATOM 6504 C CA . PHE B 1 431 ? 13.228 20.380 31.846 1.00 21.03 431 PHE B CA 1
ATOM 6505 C C . PHE B 1 431 ? 14.024 21.668 32.008 1.00 21.73 431 PHE B C 1
ATOM 6506 O O . PHE B 1 431 ? 15.012 21.692 32.741 1.00 22.21 431 PHE B O 1
ATOM 6514 N N . ILE B 1 432 ? 13.628 22.731 31.316 1.00 25.29 432 ILE B N 1
ATOM 6515 C CA . ILE B 1 432 ? 14.341 24.001 31.461 1.00 24.93 432 ILE B CA 1
ATOM 6516 C C . ILE B 1 432 ? 13.544 24.956 32.350 1.00 25.61 432 ILE B C 1
ATOM 6517 O O . ILE B 1 432 ? 12.342 25.145 32.162 1.00 24.47 432 ILE B O 1
ATOM 6522 N N . LYS B 1 433 ? 14.208 25.537 33.344 1.00 28.63 433 LYS B N 1
ATOM 6523 C CA . LYS B 1 433 ? 13.569 26.482 34.270 1.00 29.37 433 LYS B CA 1
ATOM 6524 C C . LYS B 1 433 ? 14.580 27.609 34.439 1.00 28.24 433 LYS B C 1
ATOM 6525 O O . LYS B 1 433 ? 15.758 27.341 34.618 1.00 26.00 433 LYS B O 1
ATOM 6531 N N . SER B 1 434 ? 14.129 28.860 34.369 1.00 24.11 434 SER B N 1
ATOM 6532 C CA . SER B 1 434 ? 15.025 30.023 34.487 1.00 24.57 434 SER B CA 1
ATOM 6533 C C . SER B 1 434 ? 16.237 29.942 33.544 1.00 23.71 434 SER B C 1
ATOM 6534 O O . SER B 1 434 ? 17.295 30.524 33.821 1.00 24.95 434 SER B O 1
ATOM 6537 N N . GLY B 1 435 ? 16.061 29.229 32.433 1.00 21.92 435 GLY B N 1
ATOM 6538 C CA . GLY B 1 435 ? 17.109 29.090 31.436 1.00 20.72 435 GLY B CA 1
ATOM 6539 C C . GLY B 1 435 ? 18.082 27.970 31.738 1.00 20.56 435 GLY B C 1
ATOM 6540 O O . GLY B 1 435 ? 18.995 27.666 30.956 1.00 19.59 435 GLY B O 1
ATOM 6541 N N . ILE B 1 436 ? 17.883 27.342 32.884 1.00 23.73 436 ILE B N 1
ATOM 6542 C CA . ILE B 1 436 ? 18.766 26.275 33.299 1.00 22.42 436 ILE B CA 1
ATOM 6543 C C . ILE B 1 436 ? 18.190 24.940 32.887 1.00 21.75 436 ILE B C 1
ATOM 6544 O O . ILE B 1 436 ? 17.084 24.589 33.270 1.00 23.11 436 ILE B O 1
ATOM 6549 N N . VAL B 1 437 ? 18.966 24.194 32.124 1.00 22.73 437 VAL B N 1
ATOM 6550 C CA . VAL B 1 437 ? 18.565 22.878 31.687 1.00 21.54 437 VAL B CA 1
ATOM 6551 C C . VAL B 1 437 ? 18.819 21.845 32.762 1.00 21.82 437 VAL B C 1
ATOM 6552 O O . VAL B 1 437 ? 19.952 21.700 33.225 1.00 23.31 437 VAL B O 1
ATOM 6556 N N . THR B 1 438 ? 17.784 21.119 33.160 1.00 17.06 438 THR B N 1
ATOM 6557 C CA . THR B 1 438 ? 17.988 20.058 34.131 1.00 17.78 438 THR B CA 1
ATOM 6558 C C . THR B 1 438 ? 17.717 18.715 33.477 1.00 17.76 438 THR B C 1
ATOM 6559 O O . THR B 1 438 ? 16.589 18.439 33.091 1.00 17.70 438 THR B O 1
ATOM 6563 N N . VAL B 1 439 ? 18.745 17.887 33.315 1.00 20.08 439 VAL B N 1
ATOM 6564 C CA . VAL B 1 439 ? 18.528 16.546 32.767 1.00 19.91 439 VAL B CA 1
ATOM 6565 C C . VAL B 1 439 ? 17.985 15.721 33.942 1.00 20.33 439 VAL B C 1
ATOM 6566 O O . VAL B 1 439 ? 18.535 15.758 35.046 1.00 21.49 439 VAL B O 1
ATOM 6570 N N . ILE B 1 440 ? 16.901 14.989 33.697 1.00 19.86 440 ILE B N 1
ATOM 6571 C CA . ILE B 1 440 ? 16.233 14.187 34.705 1.00 19.81 440 ILE B CA 1
ATOM 6572 C C . ILE B 1 440 ? 16.989 12.946 35.201 1.00 20.34 440 ILE B C 1
ATOM 6573 O O . ILE B 1 440 ? 17.753 12.328 34.459 1.00 19.88 440 ILE B O 1
ATOM 6578 N N . LYS B 1 441 ? 16.770 12.595 36.472 1.00 17.38 441 LYS B N 1
ATOM 6579 C CA . LYS B 1 441 ? 17.406 11.425 37.044 1.00 18.08 441 LYS B CA 1
ATOM 6580 C C . LYS B 1 441 ? 17.181 10.221 36.127 1.00 18.13 441 LYS B C 1
ATOM 6581 O O . LYS B 1 441 ? 16.110 10.074 35.577 1.00 18.32 441 LYS B O 1
ATOM 6587 N N . ASP B 1 442 ? 18.208 9.385 35.956 1.00 20.24 442 ASP B N 1
ATOM 6588 C CA . ASP B 1 442 ? 18.122 8.163 35.155 1.00 20.52 442 ASP B CA 1
ATOM 6589 C C . ASP B 1 442 ? 17.765 8.335 33.677 1.00 22.39 442 ASP B C 1
ATOM 6590 O O . ASP B 1 442 ? 17.528 7.334 32.998 1.00 23.71 442 ASP B O 1
ATOM 6595 N N . ALA B 1 443 ? 17.727 9.581 33.186 1.00 28.53 443 ALA B N 1
ATOM 6596 C CA . ALA B 1 443 ? 17.368 9.831 31.791 1.00 28.36 443 ALA B CA 1
ATOM 6597 C C . ALA B 1 443 ? 18.498 9.545 30.806 1.00 29.93 443 ALA B C 1
ATOM 6598 O O . ALA B 1 443 ? 19.689 9.580 31.136 1.00 29.86 443 ALA B O 1
ATOM 6600 N N . LEU B 1 444 ? 18.097 9.244 29.583 1.00 19.10 444 LEU B N 1
ATOM 6601 C CA . LEU B 1 444 ? 19.032 8.942 28.526 1.00 21.52 444 LEU B CA 1
ATOM 6602 C C . LEU B 1 444 ? 18.947 10.064 27.523 1.00 21.06 444 LEU B C 1
ATOM 6603 O O . LEU B 1 444 ? 17.866 10.374 27.035 1.00 22.62 444 LEU B O 1
ATOM 6608 N N . ILE B 1 445 ? 20.068 10.707 27.244 1.00 22.75 445 ILE B N 1
ATOM 6609 C CA . ILE B 1 445 ? 20.046 11.755 26.241 1.00 22.95 445 ILE B CA 1
ATOM 6610 C C . ILE B 1 445 ? 20.826 11.139 25.062 1.00 23.53 445 ILE B C 1
ATOM 6611 O O . ILE B 1 445 ? 22.047 11.015 25.098 1.00 22.88 445 ILE B O 1
ATOM 6616 N N . PRO B 1 446 ? 20.111 10.720 24.011 1.00 25.86 446 PRO B N 1
ATOM 6617 C CA . PRO B 1 446 ? 20.741 10.105 22.839 1.00 26.62 446 PRO B CA 1
ATOM 6618 C C . PRO B 1 446 ? 21.924 10.845 22.236 1.00 25.12 446 PRO B C 1
ATOM 6619 O O . PRO B 1 446 ? 22.033 12.067 22.299 1.00 24.54 446 PRO B O 1
ATOM 6623 N N . SER B 1 447 ? 22.813 10.084 21.632 1.00 24.91 447 SER B N 1
ATOM 6624 C CA . SER B 1 447 ? 23.984 10.672 21.013 1.00 26.36 447 SER B CA 1
ATOM 6625 C C . SER B 1 447 ? 23.631 11.751 19.976 1.00 25.71 447 SER B C 1
ATOM 6626 O O . SER B 1 447 ? 22.675 11.593 19.233 1.00 25.41 447 SER B O 1
ATOM 6629 N N . GLY B 1 448 ? 24.397 12.840 19.932 1.00 29.32 448 GLY B N 1
ATOM 6630 C CA . GLY B 1 448 ? 24.128 13.896 18.964 1.00 29.48 448 GLY B CA 1
ATOM 6631 C C . GLY B 1 448 ? 23.051 14.915 19.318 1.00 30.94 448 GLY B C 1
ATOM 6632 O O . GLY B 1 448 ? 22.981 15.977 18.693 1.00 31.76 448 GLY B O 1
ATOM 6633 N N . ILE B 1 449 ? 22.204 14.631 20.301 1.00 26.38 449 ILE B N 1
ATOM 6634 C CA . ILE B 1 449 ? 21.177 15.606 20.657 1.00 26.43 449 ILE B CA 1
ATOM 6635 C C . ILE B 1 449 ? 21.800 16.943 21.049 1.00 27.34 449 ILE B C 1
ATOM 6636 O O . ILE B 1 449 ? 22.909 16.995 21.582 1.00 28.79 449 ILE B O 1
ATOM 6641 N N . ILE B 1 450 ? 21.090 18.023 20.757 1.00 32.09 450 ILE B N 1
ATOM 6642 C CA . ILE B 1 450 ? 21.528 19.366 21.104 1.00 33.60 450 ILE B CA 1
ATOM 6643 C C . ILE B 1 450 ? 20.327 19.960 21.838 1.00 34.15 450 ILE B C 1
ATOM 6644 O O . ILE B 1 450 ? 19.187 19.850 21.351 1.00 33.45 450 ILE B O 1
ATOM 6649 N N . ILE B 1 451 ? 20.564 20.545 23.010 1.00 36.15 451 ILE B N 1
ATOM 6650 C CA . ILE B 1 451 ? 19.495 21.152 23.811 1.00 38.28 451 ILE B CA 1
ATOM 6651 C C . ILE B 1 451 ? 19.869 22.598 24.154 1.00 40.70 451 ILE B C 1
ATOM 6652 O O . ILE B 1 451 ? 21.085 22.889 24.247 1.00 39.07 451 ILE B O 1
ATOM 6658 N N . GLN C 1 10 ? 25.555 -26.625 57.869 1.00 72.36 10 GLN C N 1
ATOM 6659 C CA . GLN C 1 10 ? 26.549 -26.956 56.803 1.00 71.99 10 GLN C CA 1
ATOM 6660 C C . GLN C 1 10 ? 26.354 -26.011 55.618 1.00 70.94 10 GLN C C 1
ATOM 6661 O O . GLN C 1 10 ? 27.304 -25.668 54.904 1.00 71.91 10 GLN C O 1
ATOM 6667 N N . THR C 1 11 ? 25.108 -25.602 55.406 1.00 60.39 11 THR C N 1
ATOM 6668 C CA . THR C 1 11 ? 24.796 -24.686 54.323 1.00 57.91 11 THR C CA 1
ATOM 6669 C C . THR C 1 11 ? 24.000 -23.515 54.879 1.00 55.02 11 THR C C 1
ATOM 6670 O O . THR C 1 11 ? 23.532 -23.547 56.019 1.00 53.26 11 THR C O 1
ATOM 6674 N N . CYS C 1 12 ? 23.883 -22.469 54.075 1.00 42.08 12 CYS C N 1
ATOM 6675 C CA . CYS C 1 12 ? 23.146 -21.274 54.462 1.00 41.29 12 CYS C CA 1
ATOM 6676 C C . CYS C 1 12 ? 22.830 -20.461 53.209 1.00 35.81 12 CYS C C 1
ATOM 6677 O O . CYS C 1 12 ? 23.352 -20.719 52.119 1.00 34.07 12 CYS C O 1
ATOM 6680 N N . LEU C 1 13 ? 21.970 -19.472 53.379 1.00 36.89 13 LEU C N 1
ATOM 6681 C CA . LEU C 1 13 ? 21.547 -18.645 52.278 1.00 34.54 13 LEU C CA 1
ATOM 6682 C C . LEU C 1 13 ? 22.676 -17.948 51.579 1.00 33.75 13 LEU C C 1
ATOM 6683 O O . LEU C 1 13 ? 23.664 -17.583 52.189 1.00 32.73 13 LEU C O 1
ATOM 6688 N N . ASP C 1 14 ? 22.525 -17.779 50.277 1.00 39.42 14 ASP C N 1
ATOM 6689 C CA . ASP C 1 14 ? 23.508 -17.065 49.490 1.00 39.09 14 ASP C CA 1
ATOM 6690 C C . ASP C 1 14 ? 22.770 -16.629 48.244 1.00 36.61 14 ASP C C 1
ATOM 6691 O O . ASP C 1 14 ? 22.434 -17.458 47.394 1.00 35.95 14 ASP C O 1
ATOM 6696 N N . PRO C 1 15 ? 22.494 -15.317 48.117 1.00 31.55 15 PRO C N 1
ATOM 6697 C CA . PRO C 1 15 ? 22.847 -14.257 49.080 1.00 32.02 15 PRO C CA 1
ATOM 6698 C C . PRO C 1 15 ? 22.375 -14.498 50.513 1.00 31.34 15 PRO C C 1
ATOM 6699 O O . PRO C 1 15 ? 21.397 -15.229 50.751 1.00 29.82 15 PRO C O 1
ATOM 6703 N N . ASP C 1 16 ? 23.097 -13.903 51.463 1.00 34.02 16 ASP C N 1
ATOM 6704 C CA . ASP C 1 16 ? 22.758 -14.032 52.882 1.00 34.17 16 ASP C CA 1
ATOM 6705 C C . ASP C 1 16 ? 21.406 -13.375 53.084 1.00 31.51 16 ASP C C 1
ATOM 6706 O O . ASP C 1 16 ? 20.980 -12.531 52.281 1.00 29.70 16 ASP C O 1
ATOM 6711 N N . ALA C 1 17 ? 20.735 -13.739 54.161 1.00 27.82 17 ALA C N 1
ATOM 6712 C CA . ALA C 1 17 ? 19.420 -13.181 54.444 1.00 27.69 17 ALA C CA 1
ATOM 6713 C C . ALA C 1 17 ? 19.393 -11.664 54.613 1.00 27.69 17 ALA C C 1
ATOM 6714 O O . ALA C 1 17 ? 18.528 -10.985 54.067 1.00 25.25 17 ALA C O 1
ATOM 6716 N N . SER C 1 18 ? 20.346 -11.114 55.344 1.00 29.10 18 SER C N 1
ATOM 6717 C CA . SER C 1 18 ? 20.310 -9.679 55.587 1.00 31.31 18 SER C CA 1
ATOM 6718 C C . SER C 1 18 ? 20.194 -8.783 54.357 1.00 31.48 18 SER C C 1
ATOM 6719 O O . SER C 1 18 ? 19.620 -7.701 54.438 1.00 30.56 18 SER C O 1
ATOM 6722 N N . ARG C 1 19 ? 20.723 -9.212 53.221 1.00 38.93 19 ARG C N 1
ATOM 6723 C CA . ARG C 1 19 ? 20.660 -8.366 52.038 1.00 40.86 19 ARG C CA 1
ATOM 6724 C C . ARG C 1 19 ? 19.620 -8.750 51.003 1.00 37.96 19 ARG C C 1
ATOM 6725 O O . ARG C 1 19 ? 19.271 -7.925 50.153 1.00 39.94 19 ARG C O 1
ATOM 6733 N N . SER C 1 20 ? 19.091 -9.972 51.100 1.00 26.43 20 SER C N 1
ATOM 6734 C CA . SER C 1 20 ? 18.135 -10.469 50.119 1.00 25.06 20 SER C CA 1
ATOM 6735 C C . SER C 1 20 ? 16.746 -10.829 50.631 1.00 23.84 20 SER C C 1
ATOM 6736 O O . SER C 1 20 ? 15.909 -11.305 49.861 1.00 20.30 20 SER C O 1
ATOM 6739 N N . VAL C 1 21 ? 16.505 -10.616 51.926 1.00 26.40 21 VAL C N 1
ATOM 6740 C CA . VAL C 1 21 ? 15.200 -10.900 52.526 1.00 25.18 21 VAL C CA 1
ATOM 6741 C C . VAL C 1 21 ? 14.721 -9.663 53.294 1.00 24.52 21 VAL C C 1
ATOM 6742 O O . VAL C 1 21 ? 15.471 -9.083 54.079 1.00 24.89 21 VAL C O 1
ATOM 6746 N N . LEU C 1 22 ? 13.478 -9.267 53.059 1.00 22.48 22 LEU C N 1
ATOM 6747 C CA . LEU C 1 22 ? 12.887 -8.116 53.729 1.00 20.89 22 LEU C CA 1
ATOM 6748 C C . LEU C 1 22 ? 11.828 -8.675 54.663 1.00 19.55 22 LEU C C 1
ATOM 6749 O O . LEU C 1 22 ? 10.933 -9.383 54.208 1.00 18.88 22 LEU C O 1
ATOM 6754 N N . GLY C 1 23 ? 11.916 -8.397 55.958 1.00 17.74 23 GLY C N 1
ATOM 6755 C CA . GLY C 1 23 ? 10.880 -8.899 56.851 1.00 16.43 23 GLY C CA 1
ATOM 6756 C C . GLY C 1 23 ? 9.718 -7.919 56.904 1.00 15.52 23 GLY C C 1
ATOM 6757 O O . GLY C 1 23 ? 9.930 -6.695 56.950 1.00 15.69 23 GLY C O 1
ATOM 6758 N N . ILE C 1 24 ? 8.494 -8.438 56.883 1.00 14.55 24 ILE C N 1
ATOM 6759 C CA . ILE C 1 24 ? 7.311 -7.586 56.956 1.00 14.40 24 ILE C CA 1
ATOM 6760 C C . ILE C 1 24 ? 6.428 -8.138 58.074 1.00 16.15 24 ILE C C 1
ATOM 6761 O O . ILE C 1 24 ? 5.791 -9.170 57.920 1.00 18.31 24 ILE C O 1
ATOM 6766 N N . ILE C 1 25 ? 6.429 -7.449 59.213 1.00 15.75 25 ILE C N 1
ATOM 6767 C CA . ILE C 1 25 ? 5.663 -7.831 60.397 1.00 15.83 25 ILE C CA 1
ATOM 6768 C C . ILE C 1 25 ? 4.295 -7.169 60.372 1.00 18.50 25 ILE C C 1
ATOM 6769 O O . ILE C 1 25 ? 4.188 -5.945 60.318 1.00 16.91 25 ILE C O 1
ATOM 6774 N N . LEU C 1 26 ? 3.244 -7.971 60.409 1.00 23.50 26 LEU C N 1
ATOM 6775 C CA . LEU C 1 26 ? 1.884 -7.435 60.381 1.00 27.36 26 LEU C CA 1
ATOM 6776 C C . LEU C 1 26 ? 1.250 -7.391 61.778 1.00 32.22 26 LEU C C 1
ATOM 6777 O O . LEU C 1 26 ? 0.899 -8.433 62.350 1.00 31.70 26 LEU C O 1
ATOM 6782 N N . GLY C 1 27 ? 1.127 -6.179 62.321 1.00 65.01 27 GLY C N 1
ATOM 6783 C CA . GLY C 1 27 ? 0.545 -5.986 63.641 1.00 70.11 27 GLY C CA 1
ATOM 6784 C C . GLY C 1 27 ? -0.625 -5.016 63.631 1.00 74.85 27 GLY C C 1
ATOM 6785 O O . GLY C 1 27 ? -1.522 -5.126 62.796 1.00 78.60 27 GLY C O 1
ATOM 6786 N N . GLY C 1 28 ? -0.631 -4.068 64.563 1.00 67.34 28 GLY C N 1
ATOM 6787 C CA . GLY C 1 28 ? -1.710 -3.090 64.620 1.00 69.59 28 GLY C CA 1
ATOM 6788 C C . GLY C 1 28 ? -3.096 -3.667 64.384 1.00 71.59 28 GLY C C 1
ATOM 6789 O O . GLY C 1 28 ? -3.581 -3.726 63.251 1.00 74.33 28 GLY C O 1
ATOM 6790 N N . THR C 1 32 ? -9.163 -5.193 68.519 1.00 35.23 32 THR C N 1
ATOM 6791 C CA . THR C 1 32 ? -10.287 -5.220 69.451 1.00 35.22 32 THR C CA 1
ATOM 6792 C C . THR C 1 32 ? -10.363 -6.476 70.346 1.00 32.28 32 THR C C 1
ATOM 6793 O O . THR C 1 32 ? -10.898 -6.432 71.462 1.00 27.37 32 THR C O 1
ATOM 6797 N N . ARG C 1 33 ? -9.834 -7.599 69.874 1.00 37.09 33 ARG C N 1
ATOM 6798 C CA . ARG C 1 33 ? -9.888 -8.815 70.682 1.00 37.21 33 ARG C CA 1
ATOM 6799 C C . ARG C 1 33 ? -8.941 -8.782 71.898 1.00 33.11 33 ARG C C 1
ATOM 6800 O O . ARG C 1 33 ? -9.076 -9.614 72.801 1.00 31.94 33 ARG C O 1
ATOM 6808 N N . LEU C 1 34 ? -7.987 -7.841 71.908 1.00 26.39 34 LEU C N 1
ATOM 6809 C CA . LEU C 1 34 ? -7.064 -7.686 73.045 1.00 23.30 34 LEU C CA 1
ATOM 6810 C C . LEU C 1 34 ? -7.411 -6.437 73.839 1.00 21.43 34 LEU C C 1
ATOM 6811 O O . LEU C 1 34 ? -6.640 -5.991 74.697 1.00 21.23 34 LEU C O 1
ATOM 6816 N N . TYR C 1 35 ? -8.574 -5.878 73.543 1.00 20.29 35 TYR C N 1
ATOM 6817 C CA . TYR C 1 35 ? -9.056 -4.701 74.243 1.00 21.16 35 TYR C CA 1
ATOM 6818 C C . TYR C 1 35 ? -9.308 -5.169 75.688 1.00 20.67 35 TYR C C 1
ATOM 6819 O O . TYR C 1 35 ? -9.819 -6.273 75.908 1.00 20.29 35 TYR C O 1
ATOM 6828 N N . PRO C 1 36 ? -9.016 -4.324 76.689 1.00 20.50 36 PRO C N 1
ATOM 6829 C CA . PRO C 1 36 ? -8.476 -2.959 76.675 1.00 19.96 36 PRO C CA 1
ATOM 6830 C C . PRO C 1 36 ? -6.939 -2.756 76.744 1.00 18.53 36 PRO C C 1
ATOM 6831 O O . PRO C 1 36 ? -6.477 -1.652 76.990 1.00 17.96 36 PRO C O 1
ATOM 6835 N N . LEU C 1 37 ? -6.158 -3.807 76.545 1.00 14.23 37 LEU C N 1
ATOM 6836 C CA . LEU C 1 37 ? -4.701 -3.674 76.548 1.00 14.56 37 LEU C CA 1
ATOM 6837 C C . LEU C 1 37 ? -4.347 -2.766 75.364 1.00 15.21 37 LEU C C 1
ATOM 6838 O O . LEU C 1 37 ? -3.291 -2.119 75.314 1.00 14.99 37 LEU C O 1
ATOM 6843 N N . THR C 1 38 ? -5.251 -2.731 74.393 1.00 18.79 38 THR C N 1
ATOM 6844 C CA . THR C 1 38 ? -5.045 -1.916 73.214 1.00 20.52 38 THR C CA 1
ATOM 6845 C C . THR C 1 38 ? -5.856 -0.639 73.252 1.00 23.71 38 THR C C 1
ATOM 6846 O O . THR C 1 38 ? -5.947 0.048 72.240 1.00 25.54 38 THR C O 1
ATOM 6850 N N . LYS C 1 39 ? -6.461 -0.306 74.387 1.00 25.47 39 LYS C N 1
ATOM 6851 C CA . LYS C 1 39 ? -7.279 0.897 74.421 1.00 27.12 39 LYS C CA 1
ATOM 6852 C C . LYS C 1 39 ? -6.473 2.183 74.197 1.00 31.15 39 LYS C C 1
ATOM 6853 O O . LYS C 1 39 ? -6.958 3.113 73.556 1.00 34.61 39 LYS C O 1
ATOM 6859 N N . LYS C 1 40 ? -5.249 2.254 74.703 1.00 30.76 40 LYS C N 1
ATOM 6860 C CA . LYS C 1 40 ? -4.469 3.473 74.490 1.00 33.61 40 LYS C CA 1
ATOM 6861 C C . LYS C 1 40 ? -3.010 3.224 74.161 1.00 32.13 40 LYS C C 1
ATOM 6862 O O . LYS C 1 40 ? -2.093 3.832 74.742 1.00 31.79 40 LYS C O 1
ATOM 6868 N N . ARG C 1 41 ? -2.792 2.317 73.221 1.00 28.20 41 ARG C N 1
ATOM 6869 C CA . ARG C 1 41 ? -1.446 2.036 72.797 1.00 27.06 41 ARG C CA 1
ATOM 6870 C C . ARG C 1 41 ? -1.495 1.219 71.547 1.00 25.33 41 ARG C C 1
ATOM 6871 O O . ARG C 1 41 ? -2.478 0.542 71.282 1.00 25.27 41 ARG C O 1
ATOM 6879 N N . ALA C 1 42 ? -0.434 1.306 70.761 1.00 28.08 42 ALA C N 1
ATOM 6880 C CA . ALA C 1 42 ? -0.359 0.521 69.550 1.00 26.38 42 ALA C CA 1
ATOM 6881 C C . ALA C 1 42 ? -0.269 -0.935 70.016 1.00 25.77 42 ALA C C 1
ATOM 6882 O O . ALA C 1 42 ? 0.430 -1.219 71.001 1.00 24.68 42 ALA C O 1
ATOM 6884 N N . LYS C 1 43 ? -0.973 -1.846 69.326 1.00 24.17 43 LYS C N 1
ATOM 6885 C CA . LYS C 1 43 ? -0.968 -3.267 69.702 1.00 24.44 43 LYS C CA 1
ATOM 6886 C C . LYS C 1 43 ? 0.397 -3.954 69.793 1.00 22.83 43 LYS C C 1
ATOM 6887 O O . LYS C 1 43 ? 0.584 -4.815 70.639 1.00 21.84 43 LYS C O 1
ATOM 6893 N N . PRO C 1 44 ? 1.355 -3.609 68.911 1.00 19.99 44 PRO C N 1
ATOM 6894 C CA . PRO C 1 44 ? 2.710 -4.210 68.924 1.00 18.85 44 PRO C CA 1
ATOM 6895 C C . PRO C 1 44 ? 3.431 -3.865 70.230 1.00 18.03 44 PRO C C 1
ATOM 6896 O O . PRO C 1 44 ? 4.419 -4.500 70.609 1.00 16.31 44 PRO C O 1
ATOM 6900 N N . ALA C 1 45 ? 2.936 -2.825 70.889 1.00 22.07 45 ALA C N 1
ATOM 6901 C CA . ALA C 1 45 ? 3.525 -2.342 72.132 1.00 20.47 45 ALA C CA 1
ATOM 6902 C C . ALA C 1 45 ? 3.006 -3.001 73.414 1.00 18.79 45 ALA C C 1
ATOM 6903 O O . ALA C 1 45 ? 3.506 -2.719 74.481 1.00 20.27 45 ALA C O 1
ATOM 6905 N N . VAL C 1 46 ? 2.008 -3.876 73.310 1.00 16.45 46 VAL C N 1
ATOM 6906 C CA . VAL C 1 46 ? 1.445 -4.563 74.487 1.00 16.07 46 VAL C CA 1
ATOM 6907 C C . VAL C 1 46 ? 2.539 -5.305 75.280 1.00 15.84 46 VAL C C 1
ATOM 6908 O O . VAL C 1 46 ? 3.284 -6.130 74.748 1.00 14.91 46 VAL C O 1
ATOM 6912 N N . PRO C 1 47 ? 2.686 -4.952 76.558 1.00 17.22 47 PRO C N 1
ATOM 6913 C CA . PRO C 1 47 ? 3.673 -5.562 77.467 1.00 18.00 47 PRO C CA 1
ATOM 6914 C C . PRO C 1 47 ? 3.497 -7.078 77.442 1.00 17.93 47 PRO C C 1
ATOM 6915 O O . PRO C 1 47 ? 2.379 -7.574 77.290 1.00 17.99 47 PRO C O 1
ATOM 6919 N N . LEU C 1 48 ? 4.598 -7.797 77.603 1.00 16.94 48 LEU C N 1
ATOM 6920 C CA . LEU C 1 48 ? 4.612 -9.247 77.554 1.00 18.26 48 LEU C CA 1
ATOM 6921 C C . LEU C 1 48 ? 5.700 -9.805 78.456 1.00 17.59 48 LEU C C 1
ATOM 6922 O O . LEU C 1 48 ? 6.784 -9.225 78.555 1.00 17.00 48 LEU C O 1
ATOM 6927 N N . GLY C 1 49 ? 5.408 -10.932 79.102 1.00 20.14 49 GLY C N 1
ATOM 6928 C CA . GLY C 1 49 ? 6.386 -11.619 79.939 1.00 19.13 49 GLY C CA 1
ATOM 6929 C C . GLY C 1 49 ? 7.203 -10.826 80.945 1.00 20.98 49 GLY C C 1
ATOM 6930 O O . GLY C 1 49 ? 8.375 -11.130 81.161 1.00 20.41 49 GLY C O 1
ATOM 6931 N N . ALA C 1 50 ? 6.578 -9.832 81.573 1.00 18.18 50 ALA C N 1
ATOM 6932 C CA . ALA C 1 50 ? 7.220 -9.008 82.581 1.00 18.66 50 ALA C CA 1
ATOM 6933 C C . ALA C 1 50 ? 8.164 -7.932 82.082 1.00 17.76 50 ALA C C 1
ATOM 6934 O O . ALA C 1 50 ? 8.067 -6.788 82.520 1.00 19.22 50 ALA C O 1
ATOM 6936 N N . ASN C 1 51 ? 9.047 -8.290 81.155 1.00 12.25 51 ASN C N 1
ATOM 6937 C CA . ASN C 1 51 ? 10.084 -7.374 80.667 1.00 12.97 51 ASN C CA 1
ATOM 6938 C C . ASN C 1 51 ? 10.080 -7.085 79.159 1.00 13.42 51 ASN C C 1
ATOM 6939 O O . ASN C 1 51 ? 10.958 -6.388 78.665 1.00 10.56 51 ASN C O 1
ATOM 6944 N N . TYR C 1 52 ? 9.097 -7.587 78.427 1.00 15.59 52 TYR C N 1
ATOM 6945 C CA . TYR C 1 52 ? 9.088 -7.392 76.986 1.00 13.61 52 TYR C CA 1
ATOM 6946 C C . TYR C 1 52 ? 7.801 -6.781 76.475 1.00 13.52 52 TYR C C 1
ATOM 6947 O O . TYR C 1 52 ? 6.957 -6.357 77.274 1.00 15.24 52 TYR C O 1
ATOM 6956 N N . ARG C 1 53 ? 7.657 -6.747 75.136 1.00 10.56 53 ARG C N 1
ATOM 6957 C CA . ARG C 1 53 ? 6.444 -6.249 74.452 1.00 11.56 53 ARG C CA 1
ATOM 6958 C C . ARG C 1 53 ? 6.224 -7.214 73.281 1.00 12.83 53 ARG C C 1
ATOM 6959 O O . ARG C 1 53 ? 7.191 -7.790 72.804 1.00 14.36 53 ARG C O 1
ATOM 6967 N N . LEU C 1 54 ? 4.983 -7.358 72.801 1.00 19.01 54 LEU C N 1
ATOM 6968 C CA . LEU C 1 54 ? 4.682 -8.300 71.713 1.00 20.06 54 LEU C CA 1
ATOM 6969 C C . LEU C 1 54 ? 5.599 -8.172 70.510 1.00 20.31 54 LEU C C 1
ATOM 6970 O O . LEU C 1 54 ? 6.034 -9.176 69.963 1.00 20.74 54 LEU C O 1
ATOM 6975 N N . ILE C 1 55 ? 5.891 -6.938 70.108 1.00 13.12 55 ILE C N 1
ATOM 6976 C CA . ILE C 1 55 ? 6.737 -6.682 68.952 1.00 13.84 55 ILE C CA 1
ATOM 6977 C C . ILE C 1 55 ? 8.131 -7.302 69.033 1.00 15.00 55 ILE C C 1
ATOM 6978 O O . ILE C 1 55 ? 8.742 -7.593 67.998 1.00 15.87 55 ILE C O 1
ATOM 6983 N N . ASP C 1 56 ? 8.628 -7.494 70.260 1.00 14.84 56 ASP C N 1
ATOM 6984 C CA . ASP C 1 56 ? 9.955 -8.075 70.486 1.00 14.74 56 ASP C CA 1
ATOM 6985 C C . ASP C 1 56 ? 10.065 -9.504 69.952 1.00 15.23 56 ASP C C 1
ATOM 6986 O O . ASP C 1 56 ? 11.143 -9.932 69.555 1.00 12.26 56 ASP C O 1
ATOM 6991 N N . ILE C 1 57 ? 8.959 -10.244 69.938 1.00 17.06 57 ILE C N 1
ATOM 6992 C CA . ILE C 1 57 ? 9.021 -11.620 69.477 1.00 18.44 57 ILE C CA 1
ATOM 6993 C C . ILE C 1 57 ? 9.405 -11.726 67.997 1.00 19.02 57 ILE C C 1
ATOM 6994 O O . ILE C 1 57 ? 10.446 -12.313 67.676 1.00 20.25 57 ILE C O 1
ATOM 6999 N N . PRO C 1 58 ? 8.589 -11.158 67.083 1.00 18.26 58 PRO C N 1
ATOM 7000 C CA . PRO C 1 58 ? 8.955 -11.259 65.665 1.00 18.74 58 PRO C CA 1
ATOM 7001 C C . PRO C 1 58 ? 10.239 -10.500 65.299 1.00 18.61 58 PRO C C 1
ATOM 7002 O O . PRO C 1 58 ? 11.015 -10.960 64.467 1.00 20.27 58 PRO C O 1
ATOM 7006 N N . VAL C 1 59 ? 10.477 -9.340 65.908 1.00 17.70 59 VAL C N 1
ATOM 7007 C CA . VAL C 1 59 ? 11.695 -8.589 65.590 1.00 16.44 59 VAL C CA 1
ATOM 7008 C C . VAL C 1 59 ? 12.913 -9.387 66.035 1.00 16.60 59 VAL C C 1
ATOM 7009 O O . VAL C 1 59 ? 13.887 -9.468 65.291 1.00 16.66 59 VAL C O 1
ATOM 7013 N N . SER C 1 60 ? 12.856 -10.014 67.216 1.00 16.08 60 SER C N 1
ATOM 7014 C CA . SER C 1 60 ? 14.014 -10.788 67.699 1.00 17.46 60 SER C CA 1
ATOM 7015 C C . SER C 1 60 ? 14.250 -12.013 66.822 1.00 18.57 60 SER C C 1
ATOM 7016 O O . SER C 1 60 ? 15.389 -12.313 66.441 1.00 16.52 60 SER C O 1
ATOM 7019 N N . ASN C 1 61 ? 13.169 -12.745 66.544 1.00 19.23 61 ASN C N 1
ATOM 7020 C CA . ASN C 1 61 ? 13.271 -13.918 65.690 1.00 20.14 61 ASN C CA 1
ATOM 7021 C C . ASN C 1 61 ? 13.924 -13.480 64.382 1.00 21.04 61 ASN C C 1
ATOM 7022 O O . ASN C 1 61 ? 14.760 -14.187 63.862 1.00 21.91 61 ASN C O 1
ATOM 7027 N N . CYS C 1 62 ? 13.539 -12.315 63.847 1.00 22.72 62 CYS C N 1
ATOM 7028 C CA . CYS C 1 62 ? 14.167 -11.822 62.622 1.00 22.64 62 CYS C CA 1
ATOM 7029 C C . CYS C 1 62 ? 15.657 -11.562 62.839 1.00 23.55 62 CYS C C 1
ATOM 7030 O O . CYS C 1 62 ? 16.484 -12.062 62.087 1.00 22.36 62 CYS C O 1
ATOM 7033 N N . LEU C 1 63 ? 16.002 -10.764 63.844 1.00 17.62 63 LEU C N 1
ATOM 7034 C CA . LEU C 1 63 ? 17.400 -10.461 64.074 1.00 19.77 63 LEU C CA 1
ATOM 7035 C C . LEU C 1 63 ? 18.222 -11.718 64.296 1.00 19.81 63 LEU C C 1
ATOM 7036 O O . LEU C 1 63 ? 19.314 -11.813 63.756 1.00 19.85 63 LEU C O 1
ATOM 7041 N N . ASN C 1 64 ? 17.693 -12.692 65.047 1.00 23.02 64 ASN C N 1
ATOM 7042 C CA . ASN C 1 64 ? 18.415 -13.939 65.303 1.00 24.88 64 ASN C CA 1
ATOM 7043 C C . ASN C 1 64 ? 18.490 -14.864 64.092 1.00 26.08 64 ASN C C 1
ATOM 7044 O O . ASN C 1 64 ? 19.127 -15.934 64.154 1.00 23.22 64 ASN C O 1
ATOM 7049 N N . SER C 1 65 ? 17.834 -14.451 63.006 1.00 25.65 65 SER C N 1
ATOM 7050 C CA . SER C 1 65 ? 17.797 -15.238 61.776 1.00 25.84 65 SER C CA 1
ATOM 7051 C C . SER C 1 65 ? 18.526 -14.459 60.689 1.00 26.00 65 SER C C 1
ATOM 7052 O O . SER C 1 65 ? 18.328 -14.701 59.503 1.00 28.17 65 SER C O 1
ATOM 7055 N N . ASN C 1 66 ? 19.340 -13.500 61.118 1.00 21.08 66 ASN C N 1
ATOM 7056 C CA . ASN C 1 66 ? 20.103 -12.648 60.229 1.00 21.72 66 ASN C CA 1
ATOM 7057 C C . ASN C 1 66 ? 19.266 -11.806 59.255 1.00 21.29 66 ASN C C 1
ATOM 7058 O O . ASN C 1 66 ? 19.727 -11.482 58.155 1.00 19.34 66 ASN C O 1
ATOM 7063 N N . ILE C 1 67 ? 18.040 -11.476 59.637 1.00 25.43 67 ILE C N 1
ATOM 7064 C CA . ILE C 1 67 ? 17.190 -10.628 58.797 1.00 26.74 67 ILE C CA 1
ATOM 7065 C C . ILE C 1 67 ? 17.163 -9.268 59.508 1.00 28.08 67 ILE C C 1
ATOM 7066 O O . ILE C 1 67 ? 16.637 -9.150 60.619 1.00 30.05 67 ILE C O 1
ATOM 7071 N N . SER C 1 68 ? 17.725 -8.255 58.855 1.00 22.94 68 SER C N 1
ATOM 7072 C CA . SER C 1 68 ? 17.843 -6.926 59.437 1.00 24.15 68 SER C CA 1
ATOM 7073 C C . SER C 1 68 ? 17.067 -5.784 58.796 1.00 22.32 68 SER C C 1
ATOM 7074 O O . SER C 1 68 ? 17.066 -4.677 59.339 1.00 23.54 68 SER C O 1
ATOM 7077 N N . LYS C 1 69 ? 16.434 -6.006 57.648 1.00 20.85 69 LYS C N 1
ATOM 7078 C CA . LYS C 1 69 ? 15.635 -4.931 57.059 1.00 22.26 69 LYS C CA 1
ATOM 7079 C C . LYS C 1 69 ? 14.240 -5.338 57.445 1.00 22.61 69 LYS C C 1
ATOM 7080 O O . LYS C 1 69 ? 13.652 -6.236 56.837 1.00 22.29 69 LYS C O 1
ATOM 7086 N N . ILE C 1 70 ? 13.703 -4.670 58.456 1.00 25.02 70 ILE C N 1
ATOM 7087 C CA . ILE C 1 70 ? 12.393 -5.023 58.977 1.00 24.15 70 ILE C CA 1
ATOM 7088 C C . ILE C 1 70 ? 11.386 -3.904 58.920 1.00 23.85 70 ILE C C 1
ATOM 7089 O O . ILE C 1 70 ? 11.682 -2.787 59.337 1.00 24.64 70 ILE C O 1
ATOM 7094 N N . TYR C 1 71 ? 10.198 -4.195 58.401 1.00 16.60 71 TYR C N 1
ATOM 7095 C CA . TYR C 1 71 ? 9.131 -3.207 58.380 1.00 17.12 71 TYR C CA 1
ATOM 7096 C C . TYR C 1 71 ? 8.069 -3.698 59.353 1.00 17.82 71 TYR C C 1
ATOM 7097 O O . TYR C 1 71 ? 7.785 -4.904 59.410 1.00 16.95 71 TYR C O 1
ATOM 7106 N N . VAL C 1 72 ? 7.505 -2.783 60.143 1.00 18.62 72 VAL C N 1
ATOM 7107 C CA . VAL C 1 72 ? 6.446 -3.143 61.073 1.00 19.75 72 VAL C CA 1
ATOM 7108 C C . VAL C 1 72 ? 5.159 -2.439 60.653 1.00 20.79 72 VAL C C 1
ATOM 7109 O O . VAL C 1 72 ? 5.060 -1.197 60.717 1.00 22.25 72 VAL C O 1
ATOM 7113 N N . LEU C 1 73 ? 4.163 -3.206 60.227 1.00 20.40 73 LEU C N 1
ATOM 7114 C CA . LEU C 1 73 ? 2.912 -2.597 59.803 1.00 24.27 73 LEU C CA 1
ATOM 7115 C C . LEU C 1 73 ? 1.969 -2.551 60.992 1.00 25.95 73 LEU C C 1
ATOM 7116 O O . LEU C 1 73 ? 1.774 -3.544 61.678 1.00 27.14 73 LEU C O 1
ATOM 7121 N N . THR C 1 74 ? 1.375 -1.398 61.240 1.00 23.54 74 THR C N 1
ATOM 7122 C CA . THR C 1 74 ? 0.491 -1.296 62.385 1.00 22.06 74 THR C CA 1
ATOM 7123 C C . THR C 1 74 ? -0.566 -0.216 62.106 1.00 21.98 74 THR C C 1
ATOM 7124 O O . THR C 1 74 ? -0.443 0.520 61.128 1.00 17.87 74 THR C O 1
ATOM 7128 N N . GLN C 1 75 ? -1.612 -0.140 62.924 1.00 24.86 75 GLN C N 1
ATOM 7129 C CA . GLN C 1 75 ? -2.658 0.836 62.653 1.00 27.41 75 GLN C CA 1
ATOM 7130 C C . GLN C 1 75 ? -2.182 2.281 62.740 1.00 25.44 75 GLN C C 1
ATOM 7131 O O . GLN C 1 75 ? -2.391 3.052 61.806 1.00 24.80 75 GLN C O 1
ATOM 7137 N N . PHE C 1 76 ? -1.497 2.628 63.825 1.00 23.93 76 PHE C N 1
ATOM 7138 C CA . PHE C 1 76 ? -1.004 3.986 64.011 1.00 24.86 76 PHE C CA 1
ATOM 7139 C C . PHE C 1 76 ? 0.359 4.086 64.715 1.00 24.63 76 PHE C C 1
ATOM 7140 O O . PHE C 1 76 ? 0.747 3.200 65.473 1.00 25.48 76 PHE C O 1
ATOM 7148 N N . ASN C 1 77 ? 1.092 5.165 64.443 1.00 29.13 77 ASN C N 1
ATOM 7149 C CA . ASN C 1 77 ? 2.395 5.382 65.063 1.00 28.80 77 ASN C CA 1
ATOM 7150 C C . ASN C 1 77 ? 2.237 5.609 66.581 1.00 28.63 77 ASN C C 1
ATOM 7151 O O . ASN C 1 77 ? 1.142 5.881 67.075 1.00 26.81 77 ASN C O 1
ATOM 7156 N N . SER C 1 78 ? 3.352 5.529 67.301 1.00 30.31 78 SER C N 1
ATOM 7157 C CA . SER C 1 78 ? 3.360 5.744 68.745 1.00 30.85 78 SER C CA 1
ATOM 7158 C C . SER C 1 78 ? 4.768 6.158 69.175 1.00 30.00 78 SER C C 1
ATOM 7159 O O . SER C 1 78 ? 5.744 5.546 68.728 1.00 32.35 78 SER C O 1
ATOM 7162 N N . ALA C 1 79 ? 4.895 7.183 70.021 1.00 29.00 79 ALA C N 1
ATOM 7163 C CA . ALA C 1 79 ? 6.235 7.589 70.489 1.00 28.84 79 ALA C CA 1
ATOM 7164 C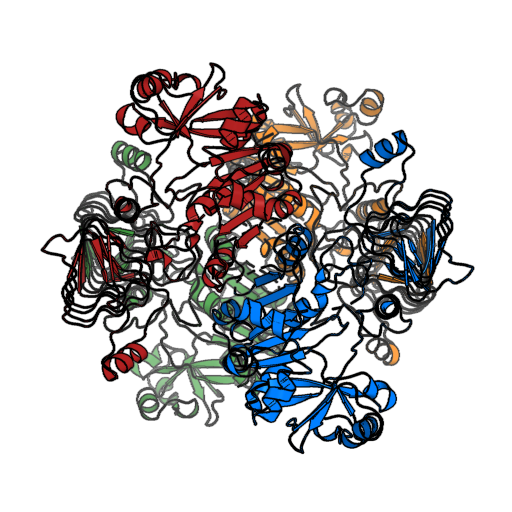 C . ALA C 1 79 ? 6.845 6.458 71.326 1.00 26.79 79 ALA C C 1
ATOM 7165 O O . ALA C 1 79 ? 8.041 6.231 71.301 1.00 27.39 79 ALA C O 1
ATOM 7167 N N . SER C 1 80 ? 5.993 5.763 72.063 1.00 20.45 80 SER C N 1
ATOM 7168 C CA . SER C 1 80 ? 6.385 4.639 72.921 1.00 21.98 80 SER C CA 1
ATOM 7169 C C . SER C 1 80 ? 6.959 3.510 72.039 1.00 21.16 80 SER C C 1
ATOM 7170 O O . SER C 1 80 ? 8.129 3.102 72.209 1.00 19.63 80 SER C O 1
ATOM 7173 N N . LEU C 1 81 ? 6.148 3.038 71.078 1.00 22.36 81 LEU C N 1
ATOM 7174 C CA . LEU C 1 81 ? 6.579 1.992 70.130 1.00 21.57 81 LEU C CA 1
ATOM 7175 C C . LEU C 1 81 ? 7.893 2.455 69.493 1.00 22.00 81 LEU C C 1
ATOM 7176 O O . LEU C 1 81 ? 8.914 1.760 69.542 1.00 18.20 81 LEU C O 1
ATOM 7181 N N . ASN C 1 82 ? 7.883 3.655 68.910 1.00 25.72 82 ASN C N 1
ATOM 7182 C CA . ASN C 1 82 ? 9.096 4.140 68.269 1.00 26.88 82 ASN C CA 1
ATOM 7183 C C . ASN C 1 82 ? 10.276 4.166 69.232 1.00 25.81 82 ASN C C 1
ATOM 7184 O O . ASN C 1 82 ? 11.353 3.663 68.899 1.00 25.10 82 ASN C O 1
ATOM 7189 N N . ARG C 1 83 ? 10.078 4.711 70.433 1.00 20.78 83 ARG C N 1
ATOM 7190 C CA . ARG C 1 83 ? 11.158 4.769 71.443 1.00 21.24 83 ARG C CA 1
ATOM 7191 C C . ARG C 1 83 ? 11.715 3.359 71.766 1.00 19.10 83 ARG C C 1
ATOM 7192 O O . ARG C 1 83 ? 12.939 3.147 71.855 1.00 19.18 83 ARG C O 1
ATOM 7200 N N . HIS C 1 84 ? 10.811 2.398 71.931 1.00 25.29 84 HIS C N 1
ATOM 7201 C CA . HIS C 1 84 ? 11.202 1.022 72.224 1.00 24.28 84 HIS C CA 1
ATOM 7202 C C . HIS C 1 84 ? 11.988 0.407 71.069 1.00 25.30 84 HIS C C 1
ATOM 7203 O O . HIS C 1 84 ? 13.023 -0.256 71.283 1.00 26.67 84 HIS C O 1
ATOM 7210 N N . LEU C 1 85 ? 11.489 0.611 69.847 1.00 24.48 85 LEU C N 1
ATOM 7211 C CA . LEU C 1 85 ? 12.167 0.083 68.662 1.00 26.32 85 LEU C CA 1
ATOM 7212 C C . LEU C 1 85 ? 13.528 0.753 68.459 1.00 27.55 85 LEU C C 1
ATOM 7213 O O . LEU C 1 85 ? 14.503 0.077 68.152 1.00 29.02 85 LEU C O 1
ATOM 7218 N N . SER C 1 86 ? 13.597 2.069 68.649 1.00 29.04 86 SER C N 1
ATOM 7219 C CA . SER C 1 86 ? 14.858 2.823 68.479 1.00 31.78 86 SER C CA 1
ATOM 7220 C C . SER C 1 86 ? 15.928 2.357 69.467 1.00 31.61 86 SER C C 1
ATOM 7221 O O . SER C 1 86 ? 17.012 1.910 69.084 1.00 30.78 86 SER C O 1
ATOM 7224 N N . ARG C 1 87 ? 15.606 2.480 70.746 1.00 35.44 87 ARG C N 1
ATOM 7225 C CA . ARG C 1 87 ? 16.525 2.102 71.803 1.00 36.58 87 ARG C CA 1
ATOM 7226 C C . ARG C 1 87 ? 16.920 0.645 71.770 1.00 36.27 87 ARG C C 1
ATOM 7227 O O . ARG C 1 87 ? 18.101 0.336 71.869 1.00 37.57 87 ARG C O 1
ATOM 7235 N N . ALA C 1 88 ? 15.945 -0.246 71.601 1.00 34.13 88 ALA C N 1
ATOM 7236 C CA . ALA C 1 88 ? 16.211 -1.680 71.578 1.00 33.60 88 ALA C CA 1
ATOM 7237 C C . ALA C 1 88 ? 16.839 -2.216 70.293 1.00 34.00 88 ALA C C 1
ATOM 7238 O O . ALA C 1 88 ? 17.623 -3.175 70.328 1.00 33.49 88 ALA C O 1
ATOM 7240 N N . TYR C 1 89 ? 16.528 -1.620 69.155 1.00 37.86 89 TYR C N 1
ATOM 7241 C CA . TYR C 1 89 ? 17.064 -2.190 67.933 1.00 40.96 89 TYR C CA 1
ATOM 7242 C C . TYR C 1 89 ? 17.853 -1.296 67.009 1.00 45.08 89 TYR C C 1
ATOM 7243 O O . TYR C 1 89 ? 19.010 -1.591 66.739 1.00 46.21 89 TYR C O 1
ATOM 7252 N N . ALA C 1 90 ? 17.226 -0.238 66.498 1.00 51.85 90 ALA C N 1
ATOM 7253 C CA . ALA C 1 90 ? 17.903 0.690 65.595 1.00 55.28 90 ALA C CA 1
ATOM 7254 C C . ALA C 1 90 ? 19.267 1.023 66.177 1.00 57.65 90 ALA C C 1
ATOM 7255 O O . ALA C 1 90 ? 19.402 1.944 66.977 1.00 58.37 90 ALA C O 1
ATOM 7257 N N . SER C 1 91 ? 20.273 0.252 65.778 1.00 75.60 91 SER C N 1
ATOM 7258 C CA . SER C 1 91 ? 21.636 0.441 66.259 1.00 76.64 91 SER C CA 1
ATOM 7259 C C . SER C 1 91 ? 22.595 -0.448 65.463 1.00 77.78 91 SER C C 1
ATOM 7260 O O . SER C 1 91 ? 22.471 -1.675 65.463 1.00 78.28 91 SER C O 1
ATOM 7263 N N . GLU C 1 99 ? 23.803 -2.849 56.189 1.00 80.45 99 GLU C N 1
ATOM 7264 C CA . GLU C 1 99 ? 22.590 -2.031 56.108 1.00 80.45 99 GLU C CA 1
ATOM 7265 C C . GLU C 1 99 ? 21.294 -2.728 56.584 1.00 80.05 99 GLU C C 1
ATOM 7266 O O . GLU C 1 99 ? 20.815 -3.666 55.939 1.00 80.45 99 GLU C O 1
ATOM 7272 N N . GLY C 1 100 ? 20.735 -2.250 57.702 1.00 48.04 100 GLY C N 1
ATOM 7273 C CA . GLY C 1 100 ? 19.504 -2.794 58.263 1.00 41.84 100 GLY C CA 1
ATOM 7274 C C . GLY C 1 100 ? 18.696 -1.712 58.974 1.00 36.63 100 GLY C C 1
ATOM 7275 O O . GLY C 1 100 ? 19.230 -0.649 59.281 1.00 35.44 100 GLY C O 1
ATOM 7276 N N . PHE C 1 101 ? 17.417 -1.974 59.247 1.00 35.22 101 PHE C N 1
ATOM 7277 C CA . PHE C 1 101 ? 16.548 -1.001 59.909 1.00 31.98 101 PHE C CA 1
ATOM 7278 C C . PHE C 1 101 ? 15.289 -1.664 60.459 1.00 28.76 101 PHE C C 1
ATOM 7279 O O . PHE C 1 101 ? 14.955 -2.801 60.096 1.00 26.61 101 PHE C O 1
ATOM 7287 N N . VAL C 1 102 ? 14.594 -0.953 61.338 1.00 25.72 102 VAL C N 1
ATOM 7288 C CA . VAL C 1 102 ? 13.318 -1.423 61.849 1.00 27.35 102 VAL C CA 1
ATOM 7289 C C . VAL C 1 102 ? 12.447 -0.185 61.769 1.00 29.09 102 VAL C C 1
ATOM 7290 O O . VAL C 1 102 ? 12.627 0.757 62.550 1.00 29.79 102 VAL C O 1
ATOM 7294 N N . GLU C 1 103 ? 11.526 -0.176 60.805 1.00 29.52 103 GLU C N 1
ATOM 7295 C CA . GLU C 1 103 ? 10.654 0.969 60.569 1.00 30.04 103 GLU C CA 1
ATOM 7296 C C . GLU C 1 103 ? 9.175 0.669 60.640 1.00 27.41 103 GLU C C 1
ATOM 7297 O O . GLU C 1 103 ? 8.703 -0.346 60.096 1.00 26.71 103 GLU C O 1
ATOM 7303 N N . VAL C 1 104 ? 8.443 1.579 61.271 1.00 26.32 104 VAL C N 1
ATOM 7304 C CA . VAL C 1 104 ? 7.003 1.438 61.416 1.00 26.04 104 VAL C CA 1
ATOM 7305 C C . VAL C 1 104 ? 6.274 2.095 60.261 1.00 26.91 104 VAL C C 1
ATOM 7306 O O . VAL C 1 104 ? 6.547 3.243 59.923 1.00 29.79 104 VAL C O 1
ATOM 7310 N N . LEU C 1 105 ? 5.358 1.353 59.653 1.00 26.39 105 LEU C N 1
ATOM 7311 C CA . LEU C 1 105 ? 4.537 1.866 58.562 1.00 25.57 105 LEU C CA 1
ATOM 7312 C C . LEU C 1 105 ? 3.127 1.809 59.094 1.00 25.72 105 LEU C C 1
ATOM 7313 O O . LEU C 1 105 ? 2.638 0.732 59.400 1.00 27.62 105 LEU C O 1
ATOM 7318 N N . ALA C 1 106 ? 2.479 2.964 59.212 1.00 19.25 106 ALA C N 1
ATOM 7319 C CA . ALA C 1 106 ? 1.120 3.038 59.729 1.00 21.40 106 ALA C CA 1
ATOM 7320 C C . ALA C 1 106 ? 0.023 3.125 58.668 1.00 23.85 106 ALA C C 1
ATOM 7321 O O . ALA C 1 106 ? 0.225 3.679 57.581 1.00 24.21 106 ALA C O 1
ATOM 7323 N N . ALA C 1 107 ? -1.150 2.611 59.018 1.00 40.71 107 ALA C N 1
ATOM 7324 C CA . ALA C 1 107 ? -2.312 2.638 58.143 1.00 43.94 107 ALA C CA 1
ATOM 7325 C C . ALA C 1 107 ? -2.878 4.042 58.121 1.00 45.96 107 ALA C C 1
ATOM 7326 O O . ALA C 1 107 ? -2.978 4.654 57.065 1.00 50.11 107 ALA C O 1
ATOM 7328 N N . GLN C 1 108 ? -3.268 4.537 59.294 1.00 28.14 108 GLN C N 1
ATOM 7329 C CA . GLN C 1 108 ? -3.825 5.879 59.430 1.00 31.18 108 GLN C CA 1
ATOM 7330 C C . GLN C 1 108 ? -2.739 6.804 59.995 1.00 31.08 108 GLN C C 1
ATOM 7331 O O . GLN C 1 108 ? -1.872 6.365 60.745 1.00 30.42 108 GLN C O 1
ATOM 7337 N N . GLN C 1 109 ? -2.785 8.084 59.660 1.00 34.91 109 GLN C N 1
ATOM 7338 C CA . GLN C 1 109 ? -1.758 8.979 60.157 1.00 36.93 109 GLN C CA 1
ATOM 7339 C C . GLN C 1 109 ? -2.227 9.716 61.399 1.00 40.03 109 GLN C C 1
ATOM 7340 O O . GLN C 1 109 ? -1.726 10.797 61.706 1.00 39.58 109 GLN C O 1
ATOM 7346 N N . SER C 1 110 ? -3.159 9.121 62.137 1.00 51.75 110 SER C N 1
ATOM 7347 C CA . SER C 1 110 ? -3.662 9.803 63.313 1.00 55.69 110 SER C CA 1
ATOM 7348 C C . SER C 1 110 ? -4.615 8.969 64.173 1.00 59.05 110 SER C C 1
ATOM 7349 O O . SER C 1 110 ? -4.503 7.740 64.253 1.00 58.16 110 SER C O 1
ATOM 7352 N N . PRO C 1 111 ? -5.484 9.674 64.930 1.00 77.10 111 PRO C N 1
ATOM 7353 C CA . PRO C 1 111 ? -6.557 9.267 65.844 1.00 78.83 111 PRO C CA 1
ATOM 7354 C C . PRO C 1 111 ? -7.782 10.191 65.589 1.00 80.06 111 PRO C C 1
ATOM 7355 O O . PRO C 1 111 ? -8.912 9.853 65.940 1.00 79.48 111 PRO C O 1
ATOM 7359 N N . GLU C 1 112 ? -7.536 11.356 64.974 1.00 80.56 112 GLU C N 1
ATOM 7360 C CA . GLU C 1 112 ? -8.595 12.330 64.648 1.00 80.56 112 GLU C CA 1
ATOM 7361 C C . GLU C 1 112 ? -9.214 12.000 63.281 1.00 80.56 112 GLU C C 1
ATOM 7362 O O . GLU C 1 112 ? -10.372 12.338 63.003 1.00 80.56 112 GLU C O 1
ATOM 7368 N N . ASN C 1 113 ? -8.413 11.370 62.424 1.00 68.29 113 ASN C N 1
ATOM 7369 C CA . ASN C 1 113 ? -8.845 10.938 61.096 1.00 65.40 113 ASN C CA 1
ATOM 7370 C C . ASN C 1 113 ? -8.678 9.409 61.053 1.00 64.21 113 ASN C C 1
ATOM 7371 O O . ASN C 1 113 ? -7.752 8.902 60.407 1.00 61.09 113 ASN C O 1
ATOM 7376 N N . PRO C 1 114 ? -9.552 8.662 61.768 1.00 66.28 114 PRO C N 1
ATOM 7377 C CA . PRO C 1 114 ? -9.544 7.190 61.842 1.00 66.63 114 PRO C CA 1
ATOM 7378 C C . PRO C 1 114 ? -9.491 6.457 60.491 1.00 67.90 114 PRO C C 1
ATOM 7379 O O . PRO C 1 114 ? -10.307 6.701 59.598 1.00 66.38 114 PRO C O 1
ATOM 7383 N N . ASP C 1 115 ? -8.524 5.550 60.370 1.00 70.10 115 ASP C N 1
ATOM 7384 C CA . ASP C 1 115 ? -8.300 4.756 59.159 1.00 72.24 115 ASP C CA 1
ATOM 7385 C C . ASP C 1 115 ? -7.722 3.399 59.591 1.00 71.73 115 ASP C C 1
ATOM 7386 O O . ASP C 1 115 ? -6.947 3.329 60.545 1.00 72.15 115 ASP C O 1
ATOM 7391 N N . TRP C 1 116 ? -8.091 2.335 58.881 1.00 59.08 116 TRP C N 1
ATOM 7392 C CA . TRP C 1 116 ? -7.647 0.978 59.214 1.00 59.10 116 TRP C CA 1
ATOM 7393 C C . TRP C 1 116 ? -7.254 0.179 57.951 1.00 57.97 116 TRP C C 1
ATOM 7394 O O . TRP C 1 116 ? -7.265 0.724 56.842 1.00 57.12 116 TRP C O 1
ATOM 7405 N N . PHE C 1 117 ? -6.908 -1.103 58.141 1.00 60.13 117 PHE C N 1
ATOM 7406 C CA . PHE C 1 117 ? -6.545 -2.037 57.053 1.00 59.16 117 PHE C CA 1
ATOM 7407 C C . PHE C 1 117 ? -7.526 -3.180 56.956 1.00 58.34 117 PHE C C 1
ATOM 7408 O O . PHE C 1 117 ? -7.761 -3.898 57.928 1.00 58.46 117 PHE C O 1
ATOM 7416 N N . GLN C 1 118 ? -8.063 -3.376 55.767 1.00 80.56 118 GLN C N 1
ATOM 7417 C CA . GLN C 1 118 ? -9.016 -4.441 55.564 1.00 80.56 118 GLN C CA 1
ATOM 7418 C C . GLN C 1 118 ? -8.317 -5.797 55.366 1.00 80.39 118 GLN C C 1
ATOM 7419 O O . GLN C 1 118 ? -8.581 -6.489 54.382 1.00 80.56 118 GLN C O 1
ATOM 7425 N N . GLY C 1 119 ? -7.409 -6.161 56.283 1.00 37.54 119 GLY C N 1
ATOM 7426 C CA . GLY C 1 119 ? -6.747 -7.456 56.189 1.00 30.38 119 GLY C CA 1
ATOM 7427 C C . GLY C 1 119 ? -5.251 -7.506 55.963 1.00 25.45 119 GLY C C 1
ATOM 7428 O O . GLY C 1 119 ? -4.636 -6.514 55.580 1.00 23.55 119 GLY C O 1
ATOM 7429 N N . THR C 1 120 ? -4.666 -8.679 56.190 1.00 27.50 120 THR C N 1
ATOM 7430 C CA . THR C 1 120 ? -3.231 -8.867 56.032 1.00 26.71 120 THR C CA 1
ATOM 7431 C C . THR C 1 120 ? -2.750 -8.550 54.607 1.00 26.38 120 THR C C 1
ATOM 7432 O O . THR C 1 120 ? -1.698 -7.922 54.408 1.00 27.27 120 THR C O 1
ATOM 7436 N N . ALA C 1 121 ? -3.525 -8.971 53.611 1.00 23.14 121 ALA C N 1
ATOM 7437 C CA . ALA C 1 121 ? -3.160 -8.714 52.225 1.00 21.67 121 ALA C CA 1
ATOM 7438 C C . ALA C 1 121 ? -3.306 -7.224 51.922 1.00 20.01 121 ALA C C 1
ATOM 7439 O O . ALA C 1 121 ? -2.513 -6.655 51.183 1.00 19.42 121 ALA C O 1
ATOM 7441 N N . ASP C 1 122 ? -4.353 -6.617 52.470 1.00 21.48 122 ASP C N 1
ATOM 7442 C CA . ASP C 1 122 ? -4.625 -5.191 52.291 1.00 23.26 122 ASP C CA 1
ATOM 7443 C C . ASP C 1 122 ? -3.505 -4.338 52.853 1.00 21.45 122 ASP C C 1
ATOM 7444 O O . ASP C 1 122 ? -3.094 -3.354 52.246 1.00 23.27 122 ASP C O 1
ATOM 7449 N N . ALA C 1 123 ? -3.028 -4.717 54.037 1.00 24.14 123 ALA C N 1
ATOM 7450 C CA . ALA C 1 123 ? -1.942 -3.998 54.689 1.00 23.12 123 ALA C CA 1
ATOM 7451 C C . ALA C 1 123 ? -0.710 -4.044 53.821 1.00 22.71 123 ALA C C 1
ATOM 7452 O O . ALA C 1 123 ? -0.079 -3.019 53.589 1.00 22.92 123 ALA C O 1
ATOM 7454 N N . VAL C 1 124 ? -0.356 -5.234 53.336 1.00 21.03 124 VAL C N 1
ATOM 7455 C CA . VAL C 1 124 ? 0.841 -5.355 52.504 1.00 21.09 124 VAL C CA 1
ATOM 7456 C C . VAL C 1 124 ? 0.636 -4.652 51.198 1.00 21.79 124 VAL C C 1
ATOM 7457 O O . VAL C 1 124 ? 1.542 -3.990 50.700 1.00 23.84 124 VAL C O 1
ATOM 7461 N N . ARG C 1 125 ? -0.560 -4.806 50.630 1.00 23.48 125 ARG C N 1
ATOM 7462 C CA . ARG C 1 125 ? -0.860 -4.171 49.358 1.00 22.79 125 ARG C CA 1
ATOM 7463 C C . ARG C 1 125 ? -0.687 -2.654 49.456 1.00 23.41 125 ARG C C 1
ATOM 7464 O O . ARG C 1 125 ? -0.115 -2.027 48.565 1.00 20.93 125 ARG C O 1
ATOM 7472 N N . GLN C 1 126 ? -1.165 -2.064 50.546 1.00 24.90 126 GLN C N 1
ATOM 7473 C CA . GLN C 1 126 ? -1.061 -0.607 50.723 1.00 27.03 126 GLN C CA 1
ATOM 7474 C C . GLN C 1 126 ? 0.381 -0.054 50.624 1.00 24.42 126 GLN C C 1
ATOM 7475 O O . GLN C 1 126 ? 0.593 1.089 50.184 1.00 24.50 126 GLN C O 1
ATOM 7481 N N . TYR C 1 127 ? 1.364 -0.846 51.032 1.00 21.53 127 TYR C N 1
ATOM 7482 C CA . TYR C 1 127 ? 2.761 -0.414 50.958 1.00 19.37 127 TYR C CA 1
ATOM 7483 C C . TYR C 1 127 ? 3.615 -1.247 50.024 1.00 20.51 127 TYR C C 1
ATOM 7484 O O . TYR C 1 127 ? 4.845 -1.168 50.089 1.00 20.74 127 TYR C O 1
ATOM 7493 N N . LEU C 1 128 ? 2.988 -2.037 49.155 1.00 26.27 128 LEU C N 1
ATOM 7494 C CA . LEU C 1 128 ? 3.767 -2.886 48.228 1.00 26.90 128 LEU C CA 1
ATOM 7495 C C . LEU C 1 128 ? 4.711 -2.065 47.350 1.00 28.15 128 LEU C C 1
ATOM 7496 O O . LEU C 1 128 ? 5.819 -2.503 47.033 1.00 28.99 128 LEU C O 1
ATOM 7501 N N . TRP C 1 129 ? 4.277 -0.876 46.951 1.00 22.59 129 TRP C N 1
ATOM 7502 C CA . TRP C 1 129 ? 5.113 0.007 46.146 1.00 23.62 129 TRP C CA 1
ATOM 7503 C C . TRP C 1 129 ? 6.441 0.331 46.864 1.00 22.80 129 TRP C C 1
ATOM 7504 O O . TRP C 1 129 ? 7.497 0.460 46.231 1.00 22.90 129 TRP C O 1
ATOM 7515 N N . LEU C 1 130 ? 6.379 0.477 48.185 1.00 22.80 130 LEU C N 1
ATOM 7516 C CA . LEU C 1 130 ? 7.569 0.771 48.984 1.00 22.05 130 LEU C CA 1
ATOM 7517 C C . LEU C 1 130 ? 8.438 -0.485 49.055 1.00 20.35 130 LEU C C 1
ATOM 7518 O O . LEU C 1 130 ? 9.641 -0.419 48.866 1.00 18.39 130 LEU C O 1
ATOM 7523 N N . PHE C 1 131 ? 7.829 -1.632 49.344 1.00 19.64 131 PHE C N 1
ATOM 7524 C CA . PHE C 1 131 ? 8.581 -2.890 49.407 1.00 21.02 131 PHE C CA 1
ATOM 7525 C C . PHE C 1 131 ? 9.250 -3.191 48.048 1.00 23.14 131 PHE C C 1
ATOM 7526 O O . PHE C 1 131 ? 10.326 -3.783 47.988 1.00 23.69 131 PHE C O 1
ATOM 7534 N N . GLU C 1 132 ? 8.618 -2.791 46.957 1.00 22.03 132 GLU C N 1
ATOM 7535 C CA . GLU C 1 132 ? 9.209 -3.048 45.648 1.00 25.62 132 GLU C CA 1
ATOM 7536 C C . GLU C 1 132 ? 10.514 -2.291 45.447 1.00 23.52 132 GLU C C 1
ATOM 7537 O O . GLU C 1 132 ? 11.371 -2.714 44.659 1.00 21.29 132 GLU C O 1
ATOM 7543 N N . GLU C 1 133 ? 10.651 -1.166 46.146 1.00 30.48 133 GLU C N 1
ATOM 7544 C CA . GLU C 1 133 ? 11.839 -0.318 46.042 1.00 31.04 133 GLU C CA 1
ATOM 7545 C C . GLU C 1 133 ? 13.082 -0.985 46.600 1.00 30.08 133 GLU C C 1
ATOM 7546 O O . GLU C 1 133 ? 14.186 -0.463 46.460 1.00 30.39 133 GLU C O 1
ATOM 7552 N N . HIS C 1 134 ? 12.904 -2.129 47.250 1.00 27.25 134 HIS C N 1
ATOM 7553 C CA . HIS C 1 134 ? 14.016 -2.843 47.835 1.00 27.24 134 HIS C CA 1
ATOM 7554 C C . HIS C 1 134 ? 14.520 -3.942 46.929 1.00 28.39 134 HIS C C 1
ATOM 7555 O O . HIS C 1 134 ? 13.741 -4.652 46.297 1.00 27.78 134 HIS C O 1
ATOM 7562 N N . THR C 1 135 ? 15.835 -4.088 46.885 1.00 28.61 135 THR C N 1
ATOM 7563 C CA . THR C 1 135 ? 16.462 -5.117 46.078 1.00 29.15 135 THR C CA 1
ATOM 7564 C C . THR C 1 135 ? 16.609 -6.382 46.919 1.00 28.70 135 THR C C 1
ATOM 7565 O O . THR C 1 135 ? 17.664 -6.636 47.497 1.00 30.45 135 THR C O 1
ATOM 7569 N N . VAL C 1 136 ? 15.540 -7.173 46.974 1.00 30.96 136 VAL C N 1
ATOM 7570 C CA . VAL C 1 136 ? 15.518 -8.428 47.744 1.00 28.79 136 VAL C CA 1
ATOM 7571 C C . VAL C 1 136 ? 14.931 -9.565 46.875 1.00 29.22 136 VAL C C 1
ATOM 7572 O O . VAL C 1 136 ? 14.259 -9.300 45.887 1.00 29.33 136 VAL C O 1
ATOM 7576 N N . LEU C 1 137 ? 15.184 -10.822 47.240 1.00 30.34 137 LEU C N 1
ATOM 7577 C CA . LEU C 1 137 ? 14.634 -11.962 46.493 1.00 30.79 137 LEU C CA 1
ATOM 7578 C C . LEU C 1 137 ? 13.266 -12.387 47.043 1.00 30.25 137 LEU C C 1
ATOM 7579 O O . LEU C 1 137 ? 12.366 -12.757 46.298 1.00 29.63 137 LEU C O 1
ATOM 7584 N N . GLU C 1 138 ? 13.111 -12.321 48.360 1.00 23.48 138 GLU C N 1
ATOM 7585 C CA . GLU C 1 138 ? 11.879 -12.745 48.997 1.00 22.17 138 GLU C CA 1
ATOM 7586 C C . GLU C 1 138 ? 11.416 -11.830 50.108 1.00 21.00 138 GLU C C 1
ATOM 7587 O O . GLU C 1 138 ? 12.222 -11.089 50.697 1.00 18.28 138 GLU C O 1
ATOM 7593 N N . TYR C 1 139 ? 10.115 -11.922 50.398 1.00 24.13 139 TYR C N 1
ATOM 7594 C CA . TYR C 1 139 ? 9.476 -11.194 51.494 1.00 23.60 139 TYR C CA 1
ATOM 7595 C C . TYR C 1 139 ? 9.132 -12.263 52.543 1.00 22.46 139 TYR C C 1
ATOM 7596 O O . TYR C 1 139 ? 8.580 -13.327 52.192 1.00 20.06 139 TYR C O 1
ATOM 7605 N N . LEU C 1 140 ? 9.521 -12.029 53.804 1.00 17.96 140 LEU C N 1
ATOM 7606 C CA . LEU C 1 140 ? 9.162 -12.951 54.871 1.00 16.58 140 LEU C CA 1
ATOM 7607 C C . LEU C 1 140 ? 8.022 -12.231 55.548 1.00 18.35 140 LEU C C 1
ATOM 7608 O O . LEU C 1 140 ? 8.194 -11.114 56.069 1.00 17.46 140 LEU C O 1
ATOM 7613 N N . ILE C 1 141 ? 6.856 -12.859 55.531 1.00 18.83 141 ILE C N 1
ATOM 7614 C CA . ILE C 1 141 ? 5.654 -12.285 56.109 1.00 18.15 141 ILE C CA 1
ATOM 7615 C C . ILE C 1 141 ? 5.378 -12.929 57.455 1.00 17.71 141 ILE C C 1
ATOM 7616 O O . ILE C 1 141 ? 5.273 -14.156 57.557 1.00 14.57 141 ILE C O 1
ATOM 7621 N N . LEU C 1 142 ? 5.282 -12.091 58.491 1.00 17.05 142 LEU C N 1
ATOM 7622 C CA . LEU C 1 142 ? 5.039 -12.570 59.847 1.00 18.31 142 LEU C CA 1
ATOM 7623 C C . LEU C 1 142 ? 3.777 -11.873 60.347 1.00 18.97 142 LEU C C 1
ATOM 7624 O O . LEU C 1 142 ? 3.786 -10.678 60.663 1.00 19.53 142 LEU C O 1
ATOM 7629 N N . ALA C 1 143 ? 2.681 -12.605 60.403 1.00 24.57 143 ALA C N 1
ATOM 7630 C CA . ALA C 1 143 ? 1.427 -11.973 60.793 1.00 27.84 143 ALA C CA 1
ATOM 7631 C C . ALA C 1 143 ? 0.852 -12.495 62.079 1.00 31.31 143 ALA C C 1
ATOM 7632 O O . ALA C 1 143 ? 1.064 -13.656 62.433 1.00 32.67 143 ALA C O 1
ATOM 7634 N N . GLY C 1 144 ? 0.121 -11.620 62.769 1.00 33.45 144 GLY C N 1
ATOM 7635 C CA . GLY C 1 144 ? -0.525 -11.998 64.012 1.00 35.06 144 GLY C CA 1
ATOM 7636 C C . GLY C 1 144 ? 0.330 -11.874 65.258 1.00 35.93 144 GLY C C 1
ATOM 7637 O O . GLY C 1 144 ? 1.513 -11.476 65.218 1.00 35.85 144 GLY C O 1
ATOM 7638 N N . ASP C 1 145 ? -0.288 -12.217 66.381 1.00 31.00 145 ASP C N 1
ATOM 7639 C CA . ASP C 1 145 ? 0.385 -12.164 67.669 1.00 30.43 145 ASP C CA 1
ATOM 7640 C C . ASP C 1 145 ? 0.522 -13.571 68.234 1.00 29.09 145 ASP C C 1
ATOM 7641 O O . ASP C 1 145 ? -0.416 -14.161 68.797 1.00 27.70 145 ASP C O 1
ATOM 7646 N N . HIS C 1 146 ? 1.721 -14.105 68.055 1.00 28.32 146 HIS C N 1
ATOM 7647 C CA . HIS C 1 146 ? 2.025 -15.462 68.473 1.00 27.61 146 HIS C CA 1
ATOM 7648 C C . HIS C 1 146 ? 3.313 -15.476 69.227 1.00 26.28 146 HIS C C 1
ATOM 7649 O O . HIS C 1 146 ? 4.204 -14.677 68.943 1.00 26.93 146 HIS C O 1
ATOM 7656 N N . LEU C 1 147 ? 3.404 -16.379 70.194 1.00 23.54 147 LEU C N 1
ATOM 7657 C CA . LEU C 1 147 ? 4.587 -16.514 71.032 1.00 23.49 147 LEU C CA 1
ATOM 7658 C C . LEU C 1 147 ? 5.305 -17.741 70.519 1.00 23.43 147 LEU C C 1
ATOM 7659 O O . LEU C 1 147 ? 4.776 -18.856 70.606 1.00 22.89 147 LEU C O 1
ATOM 7664 N N . TYR C 1 148 ? 6.499 -17.545 69.989 1.00 21.10 148 TYR C N 1
ATOM 7665 C CA . TYR C 1 148 ? 7.253 -18.661 69.476 1.00 21.43 148 TYR C CA 1
ATOM 7666 C C . TYR C 1 148 ? 8.625 -18.191 69.060 1.00 20.70 148 TYR C C 1
ATOM 7667 O O . TYR C 1 148 ? 8.825 -17.014 68.779 1.00 22.65 148 TYR C O 1
ATOM 7676 N N . ARG C 1 149 ? 9.561 -19.122 69.022 1.00 18.94 149 ARG C N 1
ATOM 7677 C CA . ARG C 1 149 ? 10.920 -18.833 68.581 1.00 19.43 149 ARG C CA 1
ATOM 7678 C C . ARG C 1 149 ? 11.118 -19.640 67.306 1.00 20.97 149 ARG C C 1
ATOM 7679 O O . ARG C 1 149 ? 10.722 -20.807 67.248 1.00 20.57 149 ARG C O 1
ATOM 7687 N N . MET C 1 150 ? 11.699 -19.025 66.280 1.00 22.83 150 MET C N 1
ATOM 7688 C CA . MET C 1 150 ? 11.956 -19.731 65.034 1.00 23.41 150 MET C CA 1
ATOM 7689 C C . MET C 1 150 ? 13.171 -19.160 64.324 1.00 24.24 150 MET C C 1
ATOM 7690 O O . MET C 1 150 ? 13.459 -17.951 64.404 1.00 22.79 150 MET C O 1
ATOM 7695 N N . ASP C 1 151 ? 13.891 -20.029 63.628 1.00 35.88 151 ASP C N 1
ATOM 7696 C CA . ASP C 1 151 ? 15.015 -19.561 62.845 1.00 36.97 151 ASP C CA 1
ATOM 7697 C C . ASP C 1 151 ? 14.503 -19.588 61.417 1.00 35.03 151 ASP C C 1
ATOM 7698 O O . ASP C 1 151 ? 14.305 -20.650 60.832 1.00 39.39 151 ASP C O 1
ATOM 7703 N N . TYR C 1 152 ? 14.281 -18.407 60.862 1.00 22.06 152 TYR C N 1
ATOM 7704 C CA . TYR C 1 152 ? 13.740 -18.296 59.523 1.00 21.38 152 TYR C CA 1
ATOM 7705 C C . TYR C 1 152 ? 14.724 -18.717 58.441 1.00 22.87 152 TYR C C 1
ATOM 7706 O O . TYR C 1 152 ? 14.325 -18.990 57.300 1.00 20.77 152 TYR C O 1
ATOM 7715 N N . GLU C 1 153 ? 16.005 -18.780 58.786 1.00 26.33 153 GLU C N 1
ATOM 7716 C CA . GLU C 1 153 ? 17.012 -19.163 57.811 1.00 28.87 153 GLU C CA 1
ATOM 7717 C C . GLU C 1 153 ? 16.782 -20.504 57.118 1.00 28.26 153 GLU C C 1
ATOM 7718 O O . GLU C 1 153 ? 16.812 -20.564 55.891 1.00 24.84 153 GLU C O 1
ATOM 7724 N N . LYS C 1 154 ? 16.548 -21.570 57.873 1.00 29.90 154 LYS C N 1
ATOM 7725 C CA . LYS C 1 154 ? 16.292 -22.861 57.252 1.00 32.56 154 LYS C CA 1
ATOM 7726 C C . LYS C 1 154 ? 14.993 -22.806 56.439 1.00 31.58 154 LYS C C 1
ATOM 7727 O O . LYS C 1 154 ? 14.864 -23.426 55.383 1.00 30.17 154 LYS C O 1
ATOM 7733 N N . PHE C 1 155 ? 14.044 -22.029 56.937 1.00 29.06 155 PHE C N 1
ATOM 7734 C CA . PHE C 1 155 ? 12.765 -21.819 56.290 1.00 27.28 155 PHE C CA 1
ATOM 7735 C C . PHE C 1 155 ? 12.998 -21.165 54.907 1.00 25.97 155 PHE C C 1
ATOM 7736 O O . PHE C 1 155 ? 12.421 -21.587 53.907 1.00 25.55 155 PHE C O 1
ATOM 7744 N N . ILE C 1 156 ? 13.855 -20.147 54.842 1.00 27.83 156 ILE C N 1
ATOM 7745 C CA . ILE C 1 156 ? 14.132 -19.473 53.572 1.00 27.55 156 ILE C CA 1
ATOM 7746 C C . ILE C 1 156 ? 14.886 -20.405 52.618 1.00 28.77 156 ILE C C 1
ATOM 7747 O O . ILE C 1 156 ? 14.662 -20.361 51.410 1.00 28.26 156 ILE C O 1
ATOM 7752 N N . GLN C 1 157 ? 15.789 -21.229 53.161 1.00 25.67 157 GLN C N 1
ATOM 7753 C CA . GLN C 1 157 ? 16.575 -22.152 52.335 1.00 27.53 157 GLN C CA 1
ATOM 7754 C C . GLN C 1 157 ? 15.661 -23.154 51.621 1.00 26.91 157 GLN C C 1
ATOM 7755 O O . GLN C 1 157 ? 15.834 -23.413 50.417 1.00 26.50 157 GLN C O 1
ATOM 7761 N N . ALA C 1 158 ? 14.698 -23.711 52.357 1.00 31.51 158 ALA C N 1
ATOM 7762 C CA . ALA C 1 158 ? 13.762 -24.663 51.762 1.00 31.17 158 ALA C CA 1
ATOM 7763 C C . ALA C 1 158 ? 13.059 -23.974 50.606 1.00 30.41 158 ALA C C 1
ATOM 7764 O O . ALA C 1 158 ? 12.859 -24.551 49.532 1.00 29.91 158 ALA C O 1
ATOM 7766 N N . HIS C 1 159 ? 12.705 -22.722 50.820 1.00 24.45 159 HIS C N 1
ATOM 7767 C CA . HIS C 1 159 ? 12.046 -21.963 49.790 1.00 23.58 159 HIS C CA 1
ATOM 7768 C C . HIS C 1 159 ? 12.858 -21.932 48.489 1.00 26.66 159 HIS C C 1
ATOM 7769 O O . HIS C 1 159 ? 12.305 -22.071 47.382 1.00 26.33 159 HIS C O 1
ATOM 7776 N N . ARG C 1 160 ? 14.159 -21.701 48.637 1.00 34.69 160 ARG C N 1
ATOM 7777 C CA . ARG C 1 160 ? 15.072 -21.628 47.504 1.00 36.44 160 ARG C CA 1
ATOM 7778 C C . ARG C 1 160 ? 15.357 -23.014 46.906 1.00 37.56 160 ARG C C 1
ATOM 7779 O O . ARG C 1 160 ? 15.259 -23.200 45.689 1.00 37.79 160 ARG C O 1
ATOM 7787 N N . GLU C 1 161 ? 15.666 -23.979 47.768 1.00 42.73 161 GLU C N 1
ATOM 7788 C CA . GLU C 1 161 ? 15.952 -25.343 47.342 1.00 44.84 161 GLU C CA 1
ATOM 7789 C C . GLU C 1 161 ? 14.776 -26.062 46.672 1.00 44.83 161 GLU C C 1
ATOM 7790 O O . GLU C 1 161 ? 14.997 -27.048 45.974 1.00 45.71 161 GLU C O 1
ATOM 7796 N N . THR C 1 162 ? 13.539 -25.608 46.903 1.00 27.93 162 THR C N 1
ATOM 7797 C CA . THR C 1 162 ? 12.369 -26.220 46.272 1.00 25.60 162 THR C CA 1
ATOM 7798 C C . THR C 1 162 ? 11.838 -25.298 45.168 1.00 25.63 162 THR C C 1
ATOM 7799 O O . THR C 1 162 ? 10.820 -25.584 44.560 1.00 23.92 162 THR C O 1
ATOM 7803 N N . ASP C 1 163 ? 12.492 -24.165 44.941 1.00 31.59 163 ASP C N 1
ATOM 7804 C CA . ASP C 1 163 ? 12.040 -23.268 43.887 1.00 33.93 163 ASP C CA 1
ATOM 7805 C C . ASP C 1 163 ? 10.585 -22.837 44.086 1.00 32.25 163 ASP C C 1
ATOM 7806 O O . ASP C 1 163 ? 9.870 -22.538 43.117 1.00 33.35 163 ASP C O 1
ATOM 7811 N N . ALA C 1 164 ? 10.138 -22.802 45.338 1.00 26.76 164 ALA C N 1
ATOM 7812 C CA . ALA C 1 164 ? 8.761 -22.416 45.616 1.00 24.46 164 ALA C CA 1
ATOM 7813 C C . ALA C 1 164 ? 8.511 -20.948 45.284 1.00 22.44 164 ALA C C 1
ATOM 7814 O O . ALA C 1 164 ? 9.449 -20.162 45.158 1.00 21.13 164 ALA C O 1
ATOM 7816 N N . ASP C 1 165 ? 7.239 -20.606 45.089 1.00 28.80 165 ASP C N 1
ATOM 7817 C CA . ASP C 1 165 ? 6.818 -19.232 44.821 1.00 28.74 165 ASP C CA 1
ATOM 7818 C C . ASP C 1 165 ? 6.350 -18.727 46.197 1.00 27.18 165 ASP C C 1
ATOM 7819 O O . ASP C 1 165 ? 6.403 -17.526 46.497 1.00 28.90 165 ASP C O 1
ATOM 7824 N N . ILE C 1 166 ? 5.864 -19.661 47.013 1.00 19.80 166 ILE C N 1
ATOM 7825 C CA . ILE C 1 166 ? 5.410 -19.364 48.382 1.00 20.27 166 ILE C CA 1
ATOM 7826 C C . ILE C 1 166 ? 5.689 -20.606 49.236 1.00 19.29 166 ILE C C 1
ATOM 7827 O O . ILE C 1 166 ? 5.403 -21.744 48.819 1.00 19.21 166 ILE C O 1
ATOM 7832 N N . THR C 1 167 ? 6.295 -20.407 50.397 1.00 21.41 167 THR C N 1
ATOM 7833 C CA . THR C 1 167 ? 6.519 -21.517 51.312 1.00 22.13 167 THR C CA 1
ATOM 7834 C C . THR C 1 167 ? 5.711 -21.088 52.528 1.00 22.72 167 THR C C 1
ATOM 7835 O O . THR C 1 167 ? 5.751 -19.910 52.919 1.00 22.26 167 THR C O 1
ATOM 7839 N N . VAL C 1 168 ? 4.996 -22.051 53.109 1.00 22.42 168 VAL C N 1
ATOM 7840 C CA . VAL C 1 168 ? 4.094 -21.854 54.227 1.00 23.27 168 VAL C CA 1
ATOM 7841 C C . VAL C 1 168 ? 4.454 -22.716 55.412 1.00 24.31 168 VAL C C 1
ATOM 7842 O O . VAL C 1 168 ? 4.471 -23.951 55.296 1.00 25.65 168 VAL C O 1
ATOM 7846 N N . ALA C 1 169 ? 4.717 -22.083 56.557 1.00 24.51 169 ALA C N 1
ATOM 7847 C CA . ALA C 1 169 ? 5.054 -22.844 57.757 1.00 23.43 169 ALA C CA 1
ATOM 7848 C C . ALA C 1 169 ? 3.810 -23.638 58.151 1.00 23.78 169 ALA C C 1
ATOM 7849 O O . ALA C 1 169 ? 2.718 -23.087 58.197 1.00 23.11 169 ALA C O 1
ATOM 7851 N N . ALA C 1 170 ? 3.964 -24.930 58.425 1.00 18.27 170 ALA C N 1
ATOM 7852 C CA . ALA C 1 170 ? 2.825 -25.770 58.774 1.00 17.83 170 ALA C CA 1
ATOM 7853 C C . ALA C 1 170 ? 2.915 -26.363 60.181 1.00 19.06 170 ALA C C 1
ATOM 7854 O O . ALA C 1 170 ? 3.896 -27.022 60.545 1.00 18.95 170 ALA C O 1
ATOM 7856 N N . LEU C 1 171 ? 1.865 -26.122 60.964 1.00 19.00 171 LEU C N 1
ATOM 7857 C CA . LEU C 1 171 ? 1.772 -26.577 62.344 1.00 22.59 171 LEU C CA 1
ATOM 7858 C C . LEU C 1 171 ? 0.915 -27.855 62.473 1.00 25.04 171 LEU C C 1
ATOM 7859 O O . LEU C 1 171 ? -0.290 -27.848 62.161 1.00 25.73 171 LEU C O 1
ATOM 7864 N N . PRO C 1 172 ? 1.522 -28.976 62.912 1.00 27.26 172 PRO C N 1
ATOM 7865 C CA . PRO C 1 172 ? 0.728 -30.208 63.053 1.00 27.45 172 PRO C CA 1
ATOM 7866 C C . PRO C 1 172 ? -0.194 -30.101 64.259 1.00 26.89 172 PRO C C 1
ATOM 7867 O O . PRO C 1 172 ? 0.150 -29.435 65.235 1.00 27.29 172 PRO C O 1
ATOM 7871 N N . MET C 1 173 ? -1.360 -30.738 64.196 1.00 24.89 173 MET C N 1
ATOM 7872 C CA . MET C 1 173 ? -2.298 -30.725 65.308 1.00 25.59 173 MET C CA 1
ATOM 7873 C C . MET C 1 173 ? -3.374 -31.790 65.143 1.00 25.11 173 MET C C 1
ATOM 7874 O O . MET C 1 173 ? -3.609 -32.294 64.034 1.00 22.47 173 MET C O 1
ATOM 7879 N N . ASP C 1 174 ? -4.032 -32.125 66.247 1.00 29.44 174 ASP C N 1
ATOM 7880 C CA . ASP C 1 174 ? -5.083 -33.135 66.208 1.00 31.76 174 ASP C CA 1
ATOM 7881 C C . ASP C 1 174 ? -6.417 -32.583 65.733 1.00 33.34 174 ASP C C 1
ATOM 7882 O O . ASP C 1 174 ? -6.556 -31.380 65.483 1.00 32.68 174 ASP C O 1
ATOM 7887 N N . GLU C 1 175 ? -7.399 -33.470 65.619 1.00 32.31 175 GLU C N 1
ATOM 7888 C CA . GLU C 1 175 ? -8.717 -33.097 65.148 1.00 33.40 175 GLU C CA 1
ATOM 7889 C C . GLU C 1 175 ? -9.420 -32.061 66.015 1.00 34.05 175 GLU C C 1
ATOM 7890 O O . GLU C 1 175 ? -10.088 -31.159 65.502 1.00 31.92 175 GLU C O 1
ATOM 7896 N N . LYS C 1 176 ? -9.269 -32.189 67.326 1.00 34.98 176 LYS C N 1
ATOM 7897 C CA . LYS C 1 176 ? -9.914 -31.273 68.242 1.00 37.64 176 LYS C CA 1
ATOM 7898 C C . LYS C 1 176 ? -9.478 -29.835 67.996 1.00 37.14 176 LYS C C 1
ATOM 7899 O O . LYS C 1 176 ? -10.291 -28.918 68.020 1.00 38.34 176 LY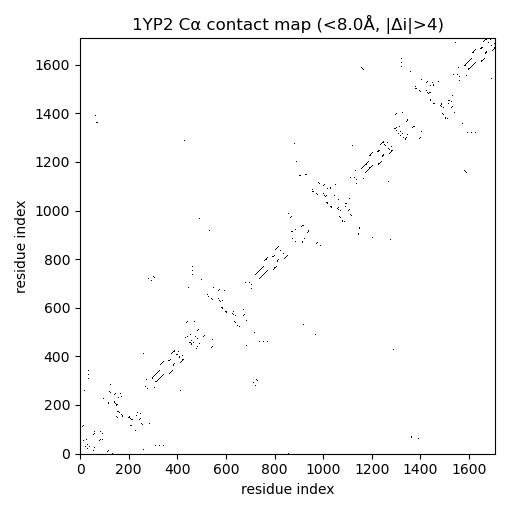S C O 1
ATOM 7905 N N . ARG C 1 177 ? -8.194 -29.648 67.726 1.00 33.55 177 ARG C N 1
ATOM 7906 C CA . ARG C 1 177 ? -7.639 -28.324 67.505 1.00 31.34 177 ARG C CA 1
ATOM 7907 C C . ARG C 1 177 ? -7.782 -27.829 66.048 1.00 29.73 177 ARG C C 1
ATOM 7908 O O . ARG C 1 177 ? -7.945 -26.642 65.795 1.00 26.82 177 ARG C O 1
ATOM 7916 N N . ALA C 1 178 ? -7.753 -28.752 65.098 1.00 28.44 178 ALA C N 1
ATOM 7917 C CA . ALA C 1 178 ? -7.816 -28.396 63.699 1.00 28.45 178 ALA C CA 1
ATOM 7918 C C . ALA C 1 178 ? -8.985 -27.528 63.237 1.00 28.74 178 ALA C C 1
ATOM 7919 O O . ALA C 1 178 ? -8.780 -26.634 62.425 1.00 27.01 178 ALA C O 1
ATOM 7921 N N . THR C 1 179 ? -10.191 -27.741 63.761 1.00 28.72 179 THR C N 1
ATOM 7922 C CA . THR C 1 179 ? -11.331 -26.960 63.282 1.00 29.83 179 THR C CA 1
ATOM 7923 C C . THR C 1 179 ? -11.198 -25.463 63.452 1.00 30.17 179 THR C C 1
ATOM 7924 O O . THR C 1 179 ? -11.916 -24.714 62.804 1.00 31.48 179 THR C O 1
ATOM 7928 N N . ALA C 1 180 ? -10.294 -25.020 64.318 1.00 32.03 180 ALA C N 1
ATOM 7929 C CA . ALA C 1 180 ? -10.121 -23.585 64.550 1.00 32.45 180 ALA C CA 1
ATOM 7930 C C . ALA C 1 180 ? -9.064 -22.935 63.673 1.00 32.98 180 ALA C C 1
ATOM 7931 O O . ALA C 1 180 ? -8.753 -21.759 63.858 1.00 32.49 180 ALA C O 1
ATOM 7933 N N . PHE C 1 181 ? -8.524 -23.680 62.710 1.00 26.56 181 PHE C N 1
ATOM 7934 C CA . PHE C 1 181 ? -7.464 -23.140 61.874 1.00 23.46 181 PHE C CA 1
ATOM 7935 C C . PHE C 1 181 ? -7.677 -23.259 60.371 1.00 21.48 181 PHE C C 1
ATOM 7936 O O . PHE C 1 181 ? -8.578 -23.954 59.903 1.00 18.59 181 PHE C O 1
ATOM 7944 N N . GLY C 1 182 ? -6.831 -22.566 59.621 1.00 24.68 182 GLY C N 1
ATOM 7945 C CA . GLY C 1 182 ? -6.879 -22.671 58.182 1.00 23.32 182 GLY C CA 1
ATOM 7946 C C . GLY C 1 182 ? -6.024 -23.903 57.924 1.00 24.05 182 GLY C C 1
ATOM 7947 O O . GLY C 1 182 ? -4.858 -23.909 58.294 1.00 25.39 182 GLY C O 1
ATOM 7948 N N . LEU C 1 183 ? -6.596 -24.949 57.330 1.00 21.27 183 LEU C N 1
ATOM 7949 C CA . LEU C 1 183 ? -5.845 -26.182 57.059 1.00 21.72 183 LEU C CA 1
ATOM 7950 C C . LEU C 1 183 ? -5.377 -26.350 55.624 1.00 21.57 183 LEU C C 1
ATOM 7951 O O . LEU C 1 183 ? -5.980 -25.830 54.689 1.00 19.83 183 LEU C O 1
ATOM 7956 N N . MET C 1 184 ? -4.309 -27.125 55.456 1.00 27.91 184 MET C N 1
ATOM 7957 C CA . MET C 1 184 ? -3.730 -27.364 54.148 1.00 27.46 184 MET C CA 1
ATOM 7958 C C . MET C 1 184 ? -3.627 -28.838 53.863 1.00 28.34 184 MET C C 1
ATOM 7959 O O . MET C 1 184 ? -3.437 -29.646 54.783 1.00 25.66 184 MET C O 1
ATOM 7964 N N . LYS C 1 185 ? -3.733 -29.175 52.580 1.00 26.61 185 LYS C N 1
ATOM 7965 C CA . LYS C 1 185 ? -3.610 -30.552 52.138 1.00 28.45 185 LYS C CA 1
ATOM 7966 C C . LYS C 1 185 ? -2.387 -30.579 51.252 1.00 25.93 185 LYS C C 1
ATOM 7967 O O . LYS C 1 185 ? -2.234 -29.701 50.406 1.00 25.36 185 LYS C O 1
ATOM 7973 N N . ILE C 1 186 ? -1.515 -31.566 51.447 1.00 25.08 186 ILE C N 1
ATOM 7974 C CA . ILE C 1 186 ? -0.276 -31.693 50.658 1.00 23.99 186 ILE C CA 1
ATOM 7975 C C . ILE C 1 186 ? -0.184 -32.980 49.848 1.00 25.27 186 ILE C C 1
ATOM 7976 O O . ILE C 1 186 ? -0.797 -33.986 50.199 1.00 24.25 186 ILE C O 1
ATOM 7981 N N . ASP C 1 187 ? 0.592 -32.957 48.768 1.00 28.17 187 ASP C N 1
ATOM 7982 C CA . ASP C 1 187 ? 0.761 -34.173 47.986 1.00 30.77 187 ASP C CA 1
ATOM 7983 C C . ASP C 1 187 ? 1.880 -34.928 48.694 1.00 32.44 187 ASP C C 1
ATOM 7984 O O . ASP C 1 187 ? 2.361 -34.485 49.732 1.00 30.22 187 ASP C O 1
ATOM 7989 N N . GLU C 1 188 ? 2.307 -36.049 48.129 1.00 31.01 188 GLU C N 1
ATOM 7990 C CA . GLU C 1 188 ? 3.311 -36.866 48.773 1.00 31.57 188 GLU C CA 1
ATOM 7991 C C . GLU C 1 188 ? 4.696 -36.260 48.879 1.00 32.36 188 GLU C C 1
ATOM 7992 O O . GLU C 1 188 ? 5.557 -36.812 49.553 1.00 33.73 188 GLU C O 1
ATOM 7998 N N . GLU C 1 189 ? 4.918 -35.127 48.228 1.00 38.82 189 GLU C N 1
ATOM 7999 C CA . GLU C 1 189 ? 6.218 -34.466 48.293 1.00 40.23 189 GLU C CA 1
ATOM 8000 C C . GLU C 1 189 ? 6.184 -33.167 49.112 1.00 39.88 189 GLU C C 1
ATOM 8001 O O . GLU C 1 189 ? 7.150 -32.407 49.116 1.00 41.01 189 GLU C O 1
ATOM 8007 N N . GLY C 1 190 ? 5.069 -32.912 49.798 1.00 32.80 190 GLY C N 1
ATOM 8008 C CA . GLY C 1 190 ? 4.959 -31.717 50.622 1.00 29.74 190 GLY C CA 1
ATOM 8009 C C . GLY C 1 190 ? 4.463 -30.458 49.933 1.00 28.84 190 GLY C C 1
ATOM 8010 O O . GLY C 1 190 ? 4.471 -29.384 50.554 1.00 27.67 190 GLY C O 1
ATOM 8011 N N . ARG C 1 191 ? 4.048 -30.566 48.664 1.00 31.62 191 ARG C N 1
ATOM 8012 C CA . ARG C 1 191 ? 3.532 -29.419 47.922 1.00 30.10 191 ARG C CA 1
ATOM 8013 C C . ARG C 1 191 ? 2.063 -29.262 48.305 1.00 29.03 191 ARG C C 1
ATOM 8014 O O . ARG C 1 191 ? 1.323 -30.248 48.349 1.00 27.26 191 ARG C O 1
ATOM 8022 N N . ILE C 1 192 ? 1.654 -28.029 48.605 1.00 19.94 192 ILE C N 1
ATOM 8023 C CA . ILE C 1 192 ? 0.286 -27.759 49.001 1.00 18.59 192 ILE C CA 1
ATOM 8024 C C . ILE C 1 192 ? -0.614 -27.702 47.756 1.00 18.91 192 ILE C C 1
ATOM 8025 O O . ILE C 1 192 ? -0.271 -27.096 46.739 1.00 17.84 192 ILE C O 1
ATOM 8030 N N . ILE C 1 193 ? -1.763 -28.350 47.853 1.00 23.38 193 ILE C N 1
ATOM 8031 C CA . ILE C 1 193 ? -2.698 -28.439 46.738 1.00 25.21 193 ILE C CA 1
ATOM 8032 C C . ILE C 1 193 ? -4.128 -28.061 47.132 1.00 24.53 193 ILE C C 1
ATOM 8033 O O . ILE C 1 193 ? -5.039 -28.089 46.308 1.00 25.32 193 ILE C O 1
ATOM 8038 N N . GLU C 1 194 ? -4.344 -27.729 48.395 1.00 26.37 194 GLU C N 1
ATOM 8039 C CA . GLU C 1 194 ? -5.690 -27.357 48.796 1.00 25.79 194 GLU C CA 1
ATOM 8040 C C . GLU C 1 194 ? -5.703 -26.767 50.190 1.00 24.69 194 GLU C C 1
ATOM 8041 O O . GLU C 1 194 ? -4.915 -27.176 51.063 1.00 24.44 194 GLU C O 1
ATOM 8047 N N . PHE C 1 195 ? -6.608 -25.810 50.385 1.00 22.05 195 PHE C N 1
ATOM 8048 C CA . PHE C 1 195 ? -6.801 -25.163 51.681 1.00 21.72 195 PHE C CA 1
ATOM 8049 C C . PHE C 1 195 ? -8.239 -25.322 52.108 1.00 22.74 195 PHE C C 1
ATOM 8050 O O . PHE C 1 195 ? -9.107 -25.570 51.289 1.00 22.67 195 PHE C O 1
ATOM 8058 N N . ALA C 1 196 ? -8.493 -25.180 53.395 1.00 21.79 196 ALA C N 1
ATOM 8059 C CA . ALA C 1 196 ? -9.864 -25.251 53.906 1.00 22.71 196 ALA C CA 1
ATOM 8060 C C . ALA C 1 196 ? -9.856 -24.388 55.149 1.00 23.12 196 ALA C C 1
ATOM 8061 O O . ALA C 1 196 ? -9.174 -24.716 56.112 1.00 22.90 196 ALA C O 1
ATOM 8063 N N . GLU C 1 197 ? -10.588 -23.283 55.138 1.00 26.15 197 GLU C N 1
ATOM 8064 C CA . GLU C 1 197 ? -10.620 -22.406 56.305 1.00 25.49 197 GLU C CA 1
ATOM 8065 C C . GLU C 1 197 ? -11.524 -22.967 57.397 1.00 26.67 197 GLU C C 1
ATOM 8066 O O . GLU C 1 197 ? -12.723 -23.136 57.192 1.00 26.62 197 GLU C O 1
ATOM 8072 N N . LYS C 1 198 ? -10.943 -23.254 58.556 1.00 24.95 198 LYS C N 1
ATOM 8073 C CA . LYS C 1 198 ? -11.701 -23.771 59.703 1.00 28.02 198 LYS C CA 1
ATOM 8074 C C . LYS C 1 198 ? -12.768 -24.819 59.368 1.00 27.06 198 LYS C C 1
ATOM 8075 O O . LYS C 1 198 ? -13.943 -24.629 59.701 1.00 26.45 198 LYS C O 1
ATOM 8081 N N . PRO C 1 199 ? -12.376 -25.954 58.756 1.00 31.12 199 PRO C N 1
ATOM 8082 C CA . PRO C 1 199 ? -13.349 -26.989 58.398 1.00 30.78 199 PRO C CA 1
ATOM 8083 C C . PRO C 1 199 ? -13.872 -27.812 59.556 1.00 32.55 199 PRO C C 1
ATOM 8084 O O . PRO C 1 199 ? -13.239 -27.901 60.627 1.00 33.57 199 PRO C O 1
ATOM 8088 N N . GLN C 1 200 ? -15.036 -28.415 59.332 1.00 26.81 200 GLN C N 1
ATOM 8089 C CA . GLN C 1 200 ? -15.687 -29.256 60.335 1.00 27.65 200 GLN C CA 1
ATOM 8090 C C . GLN C 1 200 ? -16.331 -30.364 59.547 1.00 28.17 200 GLN C C 1
ATOM 8091 O O . GLN C 1 200 ? -16.359 -30.304 58.314 1.00 27.29 200 GLN C O 1
ATOM 8097 N N . GLY C 1 201 ? -16.843 -31.370 60.249 1.00 27.16 201 GLY C N 1
ATOM 8098 C CA . GLY C 1 201 ? -17.487 -32.477 59.577 1.00 28.21 201 GLY C CA 1
ATOM 8099 C C . GLY C 1 201 ? -16.776 -32.983 58.336 1.00 29.55 201 GLY C C 1
ATOM 8100 O O . GLY C 1 201 ? -15.594 -33.332 58.376 1.00 29.85 201 GLY C O 1
ATOM 8101 N N . GLU C 1 202 ? -17.501 -32.994 57.220 1.00 30.85 202 GLU C N 1
ATOM 8102 C CA . GLU C 1 202 ? -16.979 -33.497 55.954 1.00 32.93 202 GLU C CA 1
ATOM 8103 C C . GLU C 1 202 ? -15.759 -32.782 55.413 1.00 32.51 202 GLU C C 1
ATOM 8104 O O . GLU C 1 202 ? -14.808 -33.422 54.973 1.00 34.99 202 GLU C O 1
ATOM 8110 N N . GLN C 1 203 ? -15.787 -31.458 55.428 1.00 32.82 203 GLN C N 1
ATOM 8111 C CA . GLN C 1 203 ? -14.667 -30.703 54.905 1.00 33.59 203 GLN C CA 1
ATOM 8112 C C . GLN C 1 203 ? -13.409 -30.977 55.738 1.00 32.95 203 GLN C C 1
ATOM 8113 O O . GLN C 1 203 ? -12.292 -30.950 55.227 1.00 34.44 203 GLN C O 1
ATOM 8119 N N . LEU C 1 204 ? -13.598 -31.262 57.019 1.00 38.85 204 LEU C N 1
ATOM 8120 C CA . LEU C 1 204 ? -12.471 -31.517 57.899 1.00 38.42 204 LEU C CA 1
ATOM 8121 C C . LEU C 1 204 ? -11.820 -32.850 57.548 1.00 38.72 204 LEU C C 1
ATOM 8122 O O . LEU C 1 204 ? -10.626 -32.905 57.243 1.00 36.32 204 LEU C O 1
ATOM 8127 N N . GLN C 1 205 ? -12.616 -33.916 57.585 1.00 38.46 205 GLN C N 1
ATOM 8128 C CA . GLN C 1 205 ? -12.134 -35.262 57.289 1.00 39.57 205 GLN C CA 1
ATOM 8129 C C . GLN C 1 205 ? -11.256 -35.300 56.042 1.00 37.45 205 GLN C C 1
ATOM 8130 O O . GLN C 1 205 ? -10.199 -35.948 56.017 1.00 38.06 205 GLN C O 1
ATOM 8136 N N . ALA C 1 206 ? -11.702 -34.592 55.011 1.00 32.07 206 ALA C N 1
ATOM 8137 C CA . ALA C 1 206 ? -10.974 -34.537 53.751 1.00 32.79 206 ALA C CA 1
ATOM 8138 C C . ALA C 1 206 ? -9.638 -33.814 53.850 1.00 31.21 206 ALA C C 1
ATOM 8139 O O . ALA C 1 206 ? -8.948 -33.679 52.844 1.00 30.57 206 ALA C O 1
ATOM 8141 N N . MET C 1 207 ? -9.270 -33.346 55.044 1.00 30.45 207 MET C N 1
ATOM 8142 C CA . MET C 1 207 ? -7.996 -32.637 55.216 1.00 28.90 207 MET C CA 1
ATOM 8143 C C . MET C 1 207 ? -6.921 -33.450 55.951 1.00 27.54 207 MET C C 1
ATOM 8144 O O . MET C 1 207 ? -5.814 -32.957 56.171 1.00 24.94 207 MET C O 1
ATOM 8149 N N . LYS C 1 208 ? -7.227 -34.687 56.341 1.00 25.14 208 LYS C N 1
ATOM 8150 C CA . LYS C 1 208 ? -6.201 -35.517 56.973 1.00 26.64 208 LYS C CA 1
ATOM 8151 C C . LYS C 1 208 ? -5.046 -35.704 55.982 1.00 26.18 208 LYS C C 1
ATOM 8152 O O . LYS C 1 208 ? -5.267 -35.799 54.772 1.00 25.11 208 LYS C O 1
ATOM 8158 N N . VAL C 1 209 ? -3.817 -35.724 56.493 1.00 27.33 209 VAL C N 1
ATOM 8159 C CA . VAL C 1 209 ? -2.626 -35.899 55.665 1.00 27.66 209 VAL C CA 1
ATOM 8160 C C . VAL C 1 209 ? -1.639 -36.736 56.459 1.00 28.76 209 VAL C C 1
ATOM 8161 O O . VAL C 1 209 ? -1.863 -37.023 57.618 1.00 26.78 209 VAL C O 1
ATOM 8165 N N . ASP C 1 210 ? -0.549 -37.128 55.819 1.00 33.96 210 ASP C N 1
ATOM 8166 C CA . ASP C 1 210 ? 0.487 -37.908 56.483 1.00 35.18 210 ASP C CA 1
ATOM 8167 C C . ASP C 1 210 ? 1.624 -36.937 56.749 1.00 34.63 210 ASP C C 1
ATOM 8168 O O . ASP C 1 210 ? 2.433 -36.651 55.861 1.00 31.58 210 ASP C O 1
ATOM 8173 N N . THR C 1 211 ? 1.658 -36.423 57.974 1.00 39.37 211 THR C N 1
ATOM 8174 C CA . THR C 1 211 ? 2.670 -35.463 58.410 1.00 38.80 211 THR C CA 1
ATOM 8175 C C . THR C 1 211 ? 4.102 -35.937 58.234 1.00 38.46 211 THR C C 1
ATOM 8176 O O . THR C 1 211 ? 4.989 -35.126 57.971 1.00 38.01 211 THR C O 1
ATOM 8180 N N . THR C 1 212 ? 4.337 -37.237 58.390 1.00 33.82 212 THR C N 1
ATOM 8181 C CA . THR C 1 212 ? 5.686 -37.761 58.198 1.00 33.20 212 THR C CA 1
ATOM 8182 C C . THR C 1 212 ? 6.253 -37.230 56.877 1.00 31.76 212 THR C C 1
ATOM 8183 O O . THR C 1 212 ? 7.470 -37.071 56.733 1.00 31.60 212 THR C O 1
ATOM 8187 N N . ILE C 1 213 ? 5.378 -36.918 55.918 1.00 29.87 213 ILE C N 1
ATOM 8188 C CA . ILE C 1 213 ? 5.852 -36.391 54.632 1.00 28.39 213 ILE C CA 1
ATOM 8189 C C . ILE C 1 213 ? 6.725 -35.170 54.901 1.00 29.48 213 ILE C C 1
ATOM 8190 O O . ILE C 1 213 ? 7.737 -34.956 54.234 1.00 29.29 213 ILE C O 1
ATOM 8195 N N . LEU C 1 214 ? 6.327 -34.363 55.880 1.00 36.92 214 LEU C N 1
ATOM 8196 C CA . LEU C 1 214 ? 7.075 -33.145 56.207 1.00 38.33 214 LEU C CA 1
ATOM 8197 C C . LEU C 1 214 ? 8.159 -33.302 57.292 1.00 40.10 214 LEU C C 1
ATOM 8198 O O . LEU C 1 214 ? 8.857 -32.344 57.621 1.00 41.52 214 LEU C O 1
ATOM 8203 N N . GLY C 1 215 ? 8.299 -34.500 57.847 1.00 36.44 215 GLY C N 1
ATOM 8204 C CA . GLY C 1 215 ? 9.319 -34.707 58.860 1.00 37.85 215 GLY C CA 1
ATOM 8205 C C . GLY C 1 215 ? 8.874 -35.198 60.225 1.00 39.53 215 GLY C C 1
ATOM 8206 O O . GLY C 1 215 ? 9.714 -35.550 61.044 1.00 41.20 215 GLY C O 1
ATOM 8207 N N . LEU C 1 216 ? 7.572 -35.229 60.485 1.00 45.48 216 LEU C N 1
ATOM 8208 C CA . LEU C 1 216 ? 7.078 -35.693 61.777 1.00 46.56 216 LEU C CA 1
ATOM 8209 C C . LEU C 1 216 ? 7.301 -37.179 62.030 1.00 49.65 216 LEU C C 1
ATOM 8210 O O . LEU C 1 216 ? 7.116 -38.003 61.136 1.00 50.06 216 LEU C O 1
ATOM 8215 N N . ASP C 1 217 ? 7.667 -37.524 63.261 1.00 46.23 217 ASP C N 1
ATOM 8216 C CA . ASP C 1 217 ? 7.869 -38.926 63.600 1.00 47.88 217 ASP C CA 1
ATOM 8217 C C . ASP C 1 217 ? 6.523 -39.621 63.544 1.00 48.00 217 ASP C C 1
ATOM 8218 O O . ASP C 1 217 ? 5.477 -39.011 63.764 1.00 48.13 217 ASP C O 1
ATOM 8223 N N . ASP C 1 218 ? 6.560 -40.913 63.263 1.00 39.78 218 ASP C N 1
ATOM 8224 C CA . ASP C 1 218 ? 5.353 -41.692 63.143 1.00 41.03 218 ASP C CA 1
ATOM 8225 C C . ASP C 1 218 ? 4.406 -41.552 64.322 1.00 40.53 218 ASP C C 1
ATOM 8226 O O . ASP C 1 218 ? 3.184 -41.482 64.125 1.00 40.57 218 ASP C O 1
ATOM 8231 N N . LYS C 1 219 ? 4.938 -41.498 65.543 1.00 48.49 219 LYS C N 1
ATOM 8232 C CA . LYS C 1 219 ? 4.040 -41.393 66.692 1.00 47.89 219 LYS C CA 1
ATOM 8233 C C . LYS C 1 219 ? 3.219 -40.107 66.671 1.00 45.37 219 LYS C C 1
ATOM 8234 O O . LYS C 1 219 ? 1.984 -40.146 66.755 1.00 42.86 219 LYS C O 1
ATOM 8240 N N . ARG C 1 220 ? 3.905 -38.973 66.565 1.00 48.22 220 ARG C N 1
ATOM 8241 C CA . ARG C 1 220 ? 3.221 -37.691 66.553 1.00 47.32 220 ARG C CA 1
ATOM 8242 C C . ARG C 1 220 ? 2.329 -37.566 65.334 1.00 46.18 220 ARG C C 1
ATOM 8243 O O . ARG C 1 220 ? 1.147 -37.238 65.441 1.00 45.61 220 ARG C O 1
ATOM 8251 N N . ALA C 1 221 ? 2.896 -37.847 64.172 1.00 34.02 221 ALA C N 1
ATOM 8252 C CA . ALA C 1 221 ? 2.134 -37.782 62.943 1.00 34.02 221 ALA C CA 1
ATOM 8253 C C . ALA C 1 221 ? 0.766 -38.442 63.131 1.00 35.01 221 ALA C C 1
ATOM 8254 O O . ALA C 1 221 ? -0.268 -37.878 62.758 1.00 33.83 221 ALA C O 1
ATOM 8256 N N . LYS C 1 222 ? 0.740 -39.630 63.723 1.00 44.13 222 LYS C N 1
ATOM 8257 C CA . LYS C 1 222 ? -0.538 -40.311 63.910 1.00 45.56 222 LYS C CA 1
ATOM 8258 C C . LYS C 1 222 ? -1.518 -39.522 64.771 1.00 43.94 222 LYS C C 1
ATOM 8259 O O . LYS C 1 222 ? -2.701 -39.424 64.441 1.00 42.64 222 LYS C O 1
ATOM 8265 N N . GLU C 1 223 ? -1.038 -38.969 65.880 1.00 35.90 223 GLU C N 1
ATOM 8266 C CA . GLU C 1 223 ? -1.913 -38.211 66.770 1.00 36.21 223 GLU C CA 1
ATOM 8267 C C . GLU C 1 223 ? -2.301 -36.846 66.194 1.00 32.81 223 GLU C C 1
ATOM 8268 O O . GLU C 1 223 ? -3.313 -36.260 66.607 1.00 31.07 223 GLU C O 1
ATOM 8274 N N . MET C 1 224 ? -1.514 -36.360 65.233 1.00 35.70 224 MET C N 1
ATOM 8275 C CA . MET C 1 224 ? -1.756 -35.054 64.598 1.00 34.23 224 MET C CA 1
ATOM 8276 C C . MET C 1 224 ? -1.723 -35.179 63.084 1.00 30.70 224 MET C C 1
ATOM 8277 O O . MET C 1 224 ? -0.697 -34.909 62.466 1.00 28.78 224 MET C O 1
ATOM 8282 N N . PRO C 1 225 ? -2.844 -35.586 62.471 1.00 28.86 225 PRO C N 1
ATOM 8283 C CA . PRO C 1 225 ? -2.974 -35.764 61.021 1.00 29.18 225 PRO C CA 1
ATOM 8284 C C . PRO C 1 225 ? -3.327 -34.506 60.255 1.00 28.32 225 PRO C C 1
ATOM 8285 O O . PRO C 1 225 ? -3.650 -34.571 59.064 1.00 26.82 225 PRO C O 1
ATOM 8289 N N . PHE C 1 226 ? -3.306 -33.363 60.927 1.00 36.43 226 PHE C N 1
ATOM 8290 C CA . PHE C 1 226 ? -3.624 -32.117 60.242 1.00 34.84 226 PHE C CA 1
ATOM 8291 C C . PHE C 1 226 ? -2.478 -31.095 60.353 1.00 33.46 226 PHE C C 1
ATOM 8292 O O . PHE C 1 226 ? -1.673 -31.134 61.299 1.00 34.80 226 PHE C O 1
ATOM 8300 N N . ILE C 1 227 ? -2.397 -30.198 59.369 1.00 21.45 227 ILE C N 1
ATOM 8301 C CA . ILE C 1 227 ? -1.401 -29.147 59.364 1.00 20.69 227 ILE C CA 1
ATOM 8302 C C . ILE C 1 227 ? -2.126 -27.822 59.082 1.00 20.43 227 ILE C C 1
ATOM 8303 O O . ILE C 1 227 ? -2.957 -27.727 58.157 1.00 21.73 227 ILE C O 1
ATOM 8308 N N . ALA C 1 228 ? -1.833 -26.812 59.899 1.00 25.80 228 ALA C N 1
ATOM 8309 C CA . ALA C 1 228 ? -2.444 -25.491 59.752 1.00 23.90 228 ALA C CA 1
ATOM 8310 C C . ALA C 1 228 ? -1.441 -24.455 59.265 1.00 22.95 228 ALA C C 1
ATOM 8311 O O . ALA C 1 228 ? -0.235 -24.626 59.438 1.00 21.96 228 ALA C O 1
ATOM 8313 N N . SER C 1 229 ? -1.938 -23.396 58.630 1.00 18.27 229 SER C N 1
ATOM 8314 C CA . SER C 1 229 ? -1.062 -22.320 58.194 1.00 20.41 229 SER C CA 1
ATOM 8315 C C . SER C 1 229 ? -0.889 -21.507 59.482 1.00 19.66 229 SER C C 1
ATOM 8316 O O . SER C 1 229 ? -1.763 -21.540 60.349 1.00 18.55 229 SER C O 1
ATOM 8319 N N . MET C 1 230 ? 0.228 -20.810 59.623 1.00 22.36 230 MET C N 1
ATOM 8320 C CA . MET C 1 230 ? 0.492 -20.078 60.852 1.00 23.34 230 MET C CA 1
ATOM 8321 C C . MET C 1 230 ? 0.710 -18.587 60.695 1.00 24.39 230 MET C C 1
ATOM 8322 O O . MET C 1 230 ? 1.159 -17.948 61.643 1.00 25.40 230 MET C O 1
ATOM 8327 N N . GLY C 1 231 ? 0.431 -18.033 59.522 1.00 25.56 231 GLY C N 1
ATOM 8328 C CA . GLY C 1 231 ? 0.666 -16.613 59.324 1.00 26.13 231 GLY C CA 1
ATOM 8329 C C . GLY C 1 231 ? 2.149 -16.336 59.089 1.00 27.16 231 GLY C C 1
ATOM 8330 O O . GLY C 1 231 ? 2.605 -15.198 59.219 1.00 29.30 231 GLY C O 1
ATOM 8331 N N . ILE C 1 232 ? 2.904 -17.384 58.751 1.00 22.77 232 ILE C N 1
ATOM 8332 C CA . ILE C 1 232 ? 4.332 -17.277 58.492 1.00 22.64 232 ILE C CA 1
ATOM 8333 C C . ILE C 1 232 ? 4.577 -17.769 57.069 1.00 22.32 232 ILE C C 1
ATOM 8334 O O . ILE C 1 232 ? 4.492 -18.984 56.804 1.00 20.37 232 ILE C O 1
ATOM 8339 N N . TYR C 1 233 ? 4.911 -16.847 56.168 1.00 20.74 233 TYR C N 1
ATOM 8340 C CA . TYR C 1 233 ? 5.171 -17.200 54.781 1.00 19.81 233 TYR C CA 1
ATOM 8341 C C . TYR C 1 233 ? 6.433 -16.567 54.211 1.00 20.97 233 TYR C C 1
ATOM 8342 O O . TYR C 1 233 ? 6.904 -15.514 54.680 1.00 19.30 233 TYR C O 1
ATOM 8351 N N . VAL C 1 234 ? 6.976 -17.238 53.199 1.00 24.31 234 VAL C N 1
ATOM 8352 C CA . VAL C 1 234 ? 8.113 -16.765 52.437 1.00 25.05 234 VAL C CA 1
ATOM 8353 C C . VAL C 1 234 ? 7.531 -16.616 51.016 1.00 25.03 234 VAL C C 1
ATOM 8354 O O . VAL C 1 234 ? 6.989 -17.577 50.449 1.00 24.52 234 VAL C O 1
ATOM 8358 N N . ILE C 1 235 ? 7.618 -15.422 50.452 1.00 21.56 235 ILE C N 1
ATOM 8359 C CA . ILE C 1 235 ? 7.077 -15.184 49.119 1.00 21.75 235 ILE C CA 1
ATOM 8360 C C . ILE C 1 235 ? 8.104 -14.480 48.255 1.00 23.41 235 ILE C C 1
ATOM 8361 O O . ILE C 1 235 ? 8.723 -13.496 48.672 1.00 23.24 235 ILE C O 1
ATOM 8366 N N . SER C 1 236 ? 8.293 -14.995 47.042 1.00 23.28 236 SER C N 1
ATOM 8367 C CA . SER C 1 236 ? 9.262 -14.418 46.135 1.00 22.71 236 SER C CA 1
ATOM 8368 C C . SER C 1 236 ? 8.780 -13.051 45.737 1.00 23.52 236 SER C C 1
ATOM 8369 O O . SER C 1 236 ? 7.585 -12.814 45.618 1.00 20.97 236 SER C O 1
ATOM 8372 N N . LYS C 1 237 ? 9.725 -12.146 45.534 1.00 26.24 237 LYS C N 1
ATOM 8373 C CA . LYS C 1 237 ? 9.382 -10.771 45.227 1.00 26.74 237 LYS C CA 1
ATOM 8374 C C . LYS C 1 237 ? 8.375 -10.591 44.089 1.00 28.3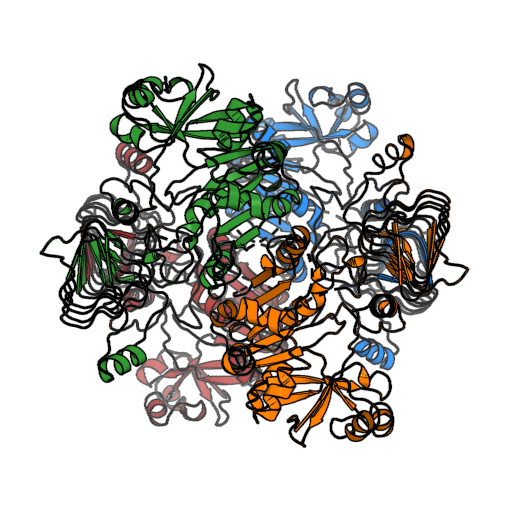7 237 LYS C C 1
ATOM 8375 O O . LYS C 1 237 ? 7.351 -9.933 44.261 1.00 28.63 237 LYS C O 1
ATOM 8381 N N . ASP C 1 238 ? 8.640 -11.186 42.934 1.00 35.73 238 ASP C N 1
ATOM 8382 C CA . ASP C 1 238 ? 7.726 -11.028 41.809 1.00 37.56 238 ASP C CA 1
ATOM 8383 C C . ASP C 1 238 ? 6.388 -11.676 42.051 1.00 35.47 238 ASP C C 1
ATOM 8384 O O . ASP C 1 238 ? 5.346 -11.104 41.702 1.00 35.47 238 ASP C O 1
ATOM 8389 N N . VAL C 1 239 ? 6.405 -12.863 42.653 1.00 24.92 239 VAL C N 1
ATOM 8390 C CA . VAL C 1 239 ? 5.160 -13.559 42.941 1.00 24.13 239 VAL C CA 1
ATOM 8391 C C . VAL C 1 239 ? 4.221 -12.632 43.716 1.00 21.50 239 VAL C C 1
ATOM 8392 O O . VAL C 1 239 ? 3.014 -12.554 43.437 1.00 20.77 239 VAL C O 1
ATOM 8396 N N . MET C 1 240 ? 4.778 -11.929 44.697 1.00 21.94 240 MET C N 1
ATOM 8397 C CA . MET C 1 240 ? 3.970 -11.018 45.513 1.00 22.51 240 MET C CA 1
ATOM 8398 C C . MET C 1 240 ? 3.322 -9.904 44.679 1.00 23.09 240 MET C C 1
ATOM 8399 O O . MET C 1 240 ? 2.132 -9.617 44.826 1.00 21.23 240 MET C O 1
ATOM 8404 N N . LEU C 1 241 ? 4.118 -9.273 43.818 1.00 24.52 241 LEU C N 1
ATOM 8405 C CA . LEU C 1 241 ? 3.629 -8.186 42.976 1.00 25.60 241 LEU C CA 1
ATOM 8406 C C . LEU C 1 241 ? 2.489 -8.682 42.109 1.00 26.53 241 LEU C C 1
ATOM 8407 O O . LEU C 1 241 ? 1.419 -8.049 42.015 1.00 26.23 241 LEU C O 1
ATOM 8412 N N . ASN C 1 242 ? 2.714 -9.837 41.489 1.00 23.57 242 ASN C N 1
ATOM 8413 C CA . ASN C 1 242 ? 1.729 -10.413 40.586 1.00 23.29 242 ASN C CA 1
ATOM 8414 C C . ASN C 1 242 ? 0.441 -10.775 41.323 1.00 21.65 242 ASN C C 1
ATOM 8415 O O . ASN C 1 242 ? -0.670 -10.523 40.846 1.00 17.91 242 ASN C O 1
ATOM 8420 N N . LEU C 1 243 ? 0.592 -11.343 42.509 1.00 25.18 243 LEU C N 1
ATOM 8421 C CA . LEU C 1 243 ? -0.562 -11.744 43.286 1.00 25.92 243 LEU C CA 1
ATOM 8422 C C . LEU C 1 243 ? -1.443 -10.616 43.833 1.00 26.77 243 LEU C C 1
ATOM 8423 O O . LEU C 1 243 ? -2.662 -10.642 43.660 1.00 26.60 243 LEU C O 1
ATOM 8428 N N . LEU C 1 244 ? -0.829 -9.641 44.500 1.00 30.99 244 LEU C N 1
ATOM 8429 C CA . LEU C 1 244 ? -1.587 -8.545 45.101 1.00 32.70 244 LEU C CA 1
ATOM 8430 C C . LEU C 1 244 ? -2.132 -7.511 44.120 1.00 34.19 244 LEU C C 1
ATOM 8431 O O . LEU C 1 244 ? -3.209 -6.983 44.325 1.00 36.02 244 LEU C O 1
ATOM 8436 N N . ARG C 1 245 ? -1.407 -7.242 43.044 1.00 29.08 245 ARG C N 1
ATOM 8437 C CA . ARG C 1 245 ? -1.849 -6.243 42.072 1.00 31.27 245 ARG C CA 1
ATOM 8438 C C . ARG C 1 245 ? -2.573 -6.795 40.852 1.00 32.58 245 ARG C C 1
ATOM 8439 O O . ARG C 1 245 ? -3.559 -6.212 40.394 1.00 32.47 245 ARG C O 1
ATOM 8447 N N . ASP C 1 246 ? -2.087 -7.915 40.325 1.00 46.26 246 ASP C N 1
ATOM 8448 C CA . ASP C 1 246 ? -2.683 -8.486 39.126 1.00 46.20 246 ASP C CA 1
ATOM 8449 C C . ASP C 1 246 ? -3.675 -9.617 39.301 1.00 44.43 246 ASP C C 1
ATOM 8450 O O . ASP C 1 246 ? -4.773 -9.551 38.766 1.00 45.39 246 ASP C O 1
ATOM 8455 N N . LYS C 1 247 ? -3.332 -10.664 40.039 1.00 26.94 247 LYS C N 1
ATOM 8456 C CA . LYS C 1 247 ? -4.302 -11.745 40.139 1.00 26.64 247 LYS C CA 1
ATOM 8457 C C . LYS C 1 247 ? -5.426 -11.537 41.136 1.00 27.71 247 LYS C C 1
ATOM 8458 O O . LYS C 1 247 ? -6.604 -11.830 40.844 1.00 25.64 247 LYS C O 1
ATOM 8464 N N . PHE C 1 248 ? -5.088 -11.018 42.310 1.00 30.02 248 PHE C N 1
ATOM 8465 C CA . PHE C 1 248 ? -6.115 -10.822 43.307 1.00 28.42 248 PHE C CA 1
ATOM 8466 C C . PHE C 1 248 ? -6.057 -9.400 43.851 1.00 28.91 248 PHE C C 1
ATOM 8467 O O . PHE C 1 248 ? -5.802 -9.176 45.028 1.00 30.65 248 PHE C O 1
ATOM 8475 N N . PRO C 1 249 ? -6.323 -8.411 42.988 1.00 29.48 249 PRO C N 1
ATOM 8476 C CA . PRO C 1 249 ? -6.268 -7.032 43.484 1.00 29.07 249 PRO C CA 1
ATOM 8477 C C . PRO C 1 249 ? -7.300 -6.752 44.571 1.00 30.58 249 PRO C C 1
ATOM 8478 O O . PRO C 1 249 ? -7.219 -5.748 45.270 1.00 31.11 249 PRO C O 1
ATOM 8482 N N . GLY C 1 250 ? -8.265 -7.649 44.723 1.00 33.36 250 GLY C N 1
ATOM 8483 C CA . GLY C 1 250 ? -9.297 -7.432 45.712 1.00 33.57 250 GLY C CA 1
ATOM 8484 C C . GLY C 1 250 ? -9.236 -8.261 46.986 1.00 35.28 250 GLY C C 1
ATOM 8485 O O . GLY C 1 250 ? -10.043 -8.030 47.890 1.00 34.94 250 GLY C O 1
ATOM 8486 N N . ALA C 1 251 ? -8.312 -9.220 47.071 1.00 30.31 251 ALA C N 1
ATOM 8487 C CA . ALA C 1 251 ? -8.197 -10.052 48.267 1.00 30.29 251 ALA C CA 1
ATOM 8488 C C . ALA C 1 251 ? -7.777 -9.205 49.472 1.00 30.53 251 ALA C C 1
ATOM 8489 O O . ALA C 1 251 ? -6.944 -8.296 49.360 1.00 30.31 251 ALA C O 1
ATOM 8491 N N . ASN C 1 252 ? -8.366 -9.512 50.618 1.00 32.73 252 ASN C N 1
ATOM 8492 C CA . ASN C 1 252 ? -8.077 -8.804 51.864 1.00 33.53 252 ASN C CA 1
ATOM 8493 C C . ASN C 1 252 ? -7.180 -9.620 52.798 1.00 32.26 252 ASN C C 1
ATOM 8494 O O . ASN C 1 252 ? -6.423 -9.051 53.578 1.00 29.31 252 ASN C O 1
ATOM 8499 N N . ASP C 1 253 ? -7.278 -10.948 52.724 1.00 35.06 253 ASP C N 1
ATOM 8500 C CA . ASP C 1 253 ? -6.488 -11.830 53.605 1.00 37.32 253 ASP C CA 1
ATOM 8501 C C . ASP C 1 253 ? -5.538 -12.806 52.879 1.00 35.63 253 ASP C C 1
ATOM 8502 O O . ASP C 1 253 ? -5.906 -13.430 51.863 1.00 32.14 253 ASP C O 1
ATOM 8507 N N . PHE C 1 254 ? -4.317 -12.934 53.409 1.00 35.68 254 PHE C N 1
ATOM 8508 C CA . PHE C 1 254 ? -3.301 -13.815 52.828 1.00 36.13 254 PHE C CA 1
ATOM 8509 C C . PHE C 1 254 ? -3.631 -15.297 52.907 1.00 37.39 254 PHE C C 1
ATOM 8510 O O . PHE C 1 254 ? -3.808 -15.963 51.884 1.00 38.14 254 PHE C O 1
ATOM 8518 N N . GLY C 1 255 ? -3.714 -15.804 54.133 1.00 42.54 255 GLY C N 1
ATOM 8519 C CA . GLY C 1 255 ? -3.971 -17.214 54.349 1.00 41.29 255 GLY C CA 1
ATOM 8520 C C . GLY C 1 255 ? -5.280 -17.815 53.897 1.00 40.09 255 GLY C C 1
ATOM 8521 O O . GLY C 1 255 ? -5.352 -19.026 53.692 1.00 41.70 255 GLY C O 1
ATOM 8522 N N . SER C 1 256 ? -6.319 -17.004 53.739 1.00 27.68 256 SER C N 1
ATOM 8523 C CA . SER C 1 256 ? -7.609 -17.546 53.334 1.00 26.60 256 SER C CA 1
ATOM 8524 C C . SER C 1 256 ? -7.988 -17.197 51.894 1.00 24.06 256 SER C C 1
ATOM 8525 O O . SER C 1 256 ? -8.864 -17.825 51.315 1.00 24.46 256 SER C O 1
ATOM 8528 N N . GLU C 1 257 ? -7.318 -16.207 51.322 1.00 26.52 257 GLU C N 1
ATOM 8529 C CA . GLU C 1 257 ? -7.616 -15.761 49.969 1.00 26.87 257 GLU C CA 1
ATOM 8530 C C . GLU C 1 257 ? -6.425 -15.773 49.000 1.00 23.72 257 GLU C C 1
ATOM 8531 O O . GLU C 1 257 ? -6.418 -16.543 48.039 1.00 23.56 257 GLU C O 1
ATOM 8537 N N . VAL C 1 258 ? -5.425 -14.927 49.238 1.00 18.12 258 VAL C N 1
ATOM 8538 C CA . VAL C 1 258 ? -4.281 -14.861 48.353 1.00 18.79 258 VAL C CA 1
ATOM 8539 C C . VAL C 1 258 ? -3.446 -16.133 48.184 1.00 20.34 258 VAL C C 1
ATOM 8540 O O . VAL C 1 258 ? -3.007 -16.444 47.072 1.00 19.96 258 VAL C O 1
ATOM 8544 N N . ILE C 1 259 ? -3.203 -16.874 49.258 1.00 24.89 259 ILE C N 1
ATOM 8545 C CA . ILE C 1 259 ? -2.375 -18.058 49.093 1.00 25.32 259 ILE C CA 1
ATOM 8546 C C . ILE C 1 259 ? -3.109 -19.235 48.465 1.00 23.87 259 ILE C C 1
ATOM 8547 O O . ILE C 1 259 ? -2.538 -19.922 47.622 1.00 23.04 259 ILE C O 1
ATOM 8552 N N . PRO C 1 260 ? -4.363 -19.499 48.872 1.00 26.70 260 PRO C N 1
ATOM 8553 C CA . PRO C 1 260 ? -5.047 -20.629 48.226 1.00 27.34 260 PRO C CA 1
ATOM 8554 C C . PRO C 1 260 ? -5.264 -20.228 46.770 1.00 27.35 260 PRO C C 1
ATOM 8555 O O . PRO C 1 260 ? -5.376 -21.082 45.877 1.00 25.24 260 PRO C O 1
ATOM 8559 N N . GLY C 1 261 ? -5.319 -18.908 46.559 1.00 22.52 261 GLY C N 1
ATOM 8560 C CA . GLY C 1 261 ? -5.518 -18.365 45.231 1.00 24.03 261 GLY C CA 1
ATOM 8561 C C . GLY C 1 261 ? -4.320 -18.754 44.391 1.00 24.70 261 GLY C C 1
ATOM 8562 O O . GLY C 1 261 ? -4.455 -19.386 43.337 1.00 25.04 261 GLY C O 1
ATOM 8563 N N . ALA C 1 262 ? -3.141 -18.391 44.886 1.00 22.16 262 ALA C N 1
ATOM 8564 C CA . ALA C 1 262 ? -1.895 -18.710 44.219 1.00 22.91 262 ALA C CA 1
ATOM 8565 C C . ALA C 1 262 ? -1.834 -20.210 43.900 1.00 24.26 262 ALA C C 1
ATOM 8566 O O . ALA C 1 262 ? -1.347 -20.605 42.848 1.00 24.84 262 ALA C O 1
ATOM 8568 N N . THR C 1 263 ? -2.330 -21.033 44.821 1.00 24.27 263 THR C N 1
ATOM 8569 C CA . THR C 1 263 ? -2.320 -22.468 44.640 1.00 26.64 263 THR C CA 1
ATOM 8570 C C . THR C 1 263 ? -3.236 -22.851 43.486 1.00 27.10 263 THR C C 1
ATOM 8571 O O . THR C 1 263 ? -2.889 -23.674 42.636 1.00 27.76 263 THR C O 1
ATOM 8575 N N . SER C 1 264 ? -4.404 -22.225 43.480 1.00 35.63 264 SER C N 1
ATOM 8576 C CA . SER C 1 264 ? -5.421 -22.446 42.474 1.00 38.26 264 SER C CA 1
ATOM 8577 C C . SER C 1 264 ? -4.886 -22.123 41.079 1.00 38.41 264 SER C C 1
ATOM 8578 O O . SER C 1 264 ? -5.335 -22.696 40.088 1.00 39.96 264 SER C O 1
ATOM 8581 N N . LEU C 1 265 ? -3.945 -21.186 41.008 1.00 31.58 265 LEU C N 1
ATOM 8582 C CA . LEU C 1 265 ? -3.348 -20.784 39.729 1.00 30.73 265 LEU C CA 1
ATOM 8583 C C . LEU C 1 265 ? -2.241 -21.743 39.282 1.00 29.60 265 LEU C C 1
ATOM 8584 O O . LEU C 1 265 ? -1.752 -21.655 38.169 1.00 32.73 265 LEU C O 1
ATOM 8589 N N . GLY C 1 266 ? -1.829 -22.635 40.171 1.00 28.11 266 GLY C N 1
ATOM 8590 C CA . GLY C 1 266 ? -0.779 -23.570 39.820 1.00 28.14 266 GLY C CA 1
ATOM 8591 C C . GLY C 1 266 ? 0.610 -23.136 40.235 1.00 27.85 266 GLY C C 1
ATOM 8592 O O . GLY C 1 266 ? 1.599 -23.726 39.821 1.00 26.18 266 GLY C O 1
ATOM 8593 N N . MET C 1 267 ? 0.718 -22.089 41.045 1.00 25.69 267 MET C N 1
ATOM 8594 C CA . MET C 1 267 ? 2.043 -21.694 41.474 1.00 25.45 267 MET C CA 1
ATOM 8595 C C . MET C 1 267 ? 2.500 -22.770 42.464 1.00 25.03 267 MET C C 1
ATOM 8596 O O . MET C 1 267 ? 1.680 -23.541 42.984 1.00 25.96 267 MET C O 1
ATOM 8601 N N . ARG C 1 268 ? 3.806 -22.828 42.709 1.00 23.19 268 ARG C N 1
ATOM 8602 C CA . ARG C 1 268 ? 4.391 -23.790 43.631 1.00 24.09 268 ARG C CA 1
ATOM 8603 C C . ARG C 1 268 ? 4.302 -23.270 45.067 1.00 22.34 268 ARG C C 1
ATOM 8604 O O . ARG C 1 268 ? 5.090 -22.411 45.500 1.00 18.53 268 ARG C O 1
ATOM 8612 N N . VAL C 1 269 ? 3.325 -23.800 45.789 1.00 26.29 269 VAL C N 1
ATOM 8613 C CA . VAL C 1 269 ? 3.080 -23.419 47.154 1.00 24.29 269 VAL C CA 1
ATOM 8614 C C . VAL C 1 269 ? 3.484 -24.643 47.938 1.00 25.57 269 VAL C C 1
ATOM 8615 O O . VAL C 1 269 ? 2.830 -25.695 47.880 1.00 25.06 269 VAL C O 1
ATOM 8619 N N . GLN C 1 270 ? 4.603 -24.489 48.642 1.00 25.75 270 GLN C N 1
ATOM 8620 C CA . GLN C 1 270 ? 5.217 -25.549 49.420 1.00 26.38 270 GLN C CA 1
ATOM 8621 C C . GLN C 1 270 ? 5.068 -25.428 50.924 1.00 26.19 270 GLN C C 1
ATOM 8622 O O . GLN C 1 270 ? 5.191 -24.337 51.496 1.00 28.62 270 GLN C O 1
ATOM 8628 N N . ALA C 1 271 ? 4.825 -26.563 51.564 1.00 26.62 271 ALA C N 1
ATOM 8629 C CA . ALA C 1 271 ? 4.683 -26.614 53.010 1.00 27.22 271 ALA C CA 1
ATOM 8630 C C . ALA C 1 271 ? 6.045 -26.821 53.657 1.00 27.77 271 ALA C C 1
ATOM 8631 O O . ALA C 1 271 ? 6.917 -27.463 53.080 1.00 26.65 271 ALA C O 1
ATOM 8633 N N . TYR C 1 272 ? 6.197 -26.265 54.862 1.00 24.90 272 TYR C N 1
ATOM 8634 C CA . TYR C 1 272 ? 7.407 -26.362 55.664 1.00 25.72 272 TYR C CA 1
ATOM 8635 C C . TYR C 1 272 ? 6.962 -26.655 57.097 1.00 25.72 272 TYR C C 1
ATOM 8636 O O . TYR C 1 272 ? 6.213 -25.889 57.698 1.00 24.62 272 TYR C O 1
ATOM 8645 N N . LEU C 1 273 ? 7.422 -27.769 57.642 1.00 26.03 273 LEU C N 1
ATOM 8646 C CA . LEU C 1 273 ? 7.037 -28.159 58.987 1.00 27.46 273 LEU C CA 1
ATOM 8647 C C . LEU C 1 273 ? 7.616 -27.251 60.031 1.00 26.88 273 LEU C C 1
ATOM 8648 O O . LEU C 1 273 ? 8.754 -26.818 59.912 1.00 23.18 273 LEU C O 1
ATOM 8653 N N . TYR C 1 274 ? 6.816 -27.005 61.059 1.00 26.80 274 TYR C N 1
ATOM 8654 C CA . TYR C 1 274 ? 7.208 -26.215 62.208 1.00 29.09 274 TYR C CA 1
ATOM 8655 C C . TYR C 1 274 ? 7.097 -27.161 63.418 1.00 30.45 274 TYR C C 1
ATOM 8656 O O . TYR C 1 274 ? 6.018 -27.636 63.755 1.00 29.87 274 TYR C O 1
ATOM 8665 N N . ASP C 1 275 ? 8.226 -27.418 64.065 1.00 33.76 275 ASP C N 1
ATOM 8666 C CA . ASP C 1 275 ? 8.279 -28.301 65.221 1.00 37.66 275 ASP C CA 1
ATOM 8667 C C . ASP C 1 275 ? 8.803 -27.554 66.458 1.00 36.45 275 ASP C C 1
ATOM 8668 O O . ASP C 1 275 ? 10.000 -27.316 66.592 1.00 40.01 275 ASP C O 1
ATOM 8673 N N . GLY C 1 276 ? 7.898 -27.189 67.353 1.00 37.10 276 GLY C N 1
ATOM 8674 C CA . GLY C 1 276 ? 8.287 -26.471 68.552 1.00 34.77 276 GLY C CA 1
ATOM 8675 C C . GLY C 1 276 ? 7.109 -25.791 69.230 1.00 33.36 276 GLY C C 1
ATOM 8676 O O . GLY C 1 276 ? 5.966 -25.920 68.795 1.00 31.20 276 GLY C O 1
ATOM 8677 N N . TYR C 1 277 ? 7.380 -25.064 70.305 1.00 31.16 277 TYR C N 1
ATOM 8678 C CA . TYR C 1 277 ? 6.326 -24.361 71.038 1.00 31.00 277 TYR C CA 1
ATOM 8679 C C . TYR C 1 277 ? 5.682 -23.257 70.181 1.00 28.71 277 TYR C C 1
ATOM 8680 O O . TYR C 1 277 ? 6.369 -22.555 69.439 1.00 21.07 277 TYR C O 1
ATOM 8689 N N . TRP C 1 278 ? 4.373 -23.093 70.286 1.00 38.62 278 TRP C N 1
ATOM 8690 C CA . TRP C 1 278 ? 3.703 -22.033 69.531 1.00 38.95 278 TRP C CA 1
ATOM 8691 C C . TRP C 1 278 ? 2.291 -21.819 70.059 1.00 39.87 278 TRP C C 1
ATOM 8692 O O . TRP C 1 278 ? 1.475 -22.736 70.025 1.00 39.48 278 TRP C O 1
ATOM 8703 N N . GLU C 1 279 ? 2.020 -20.608 70.553 1.00 30.73 279 GLU C N 1
ATOM 8704 C CA . GLU C 1 279 ? 0.710 -20.279 71.105 1.00 30.77 279 GLU C CA 1
ATOM 8705 C C . GLU C 1 279 ? 0.195 -18.969 70.544 1.00 30.77 279 GLU C C 1
ATOM 8706 O O . GLU C 1 279 ? 0.936 -18.005 70.426 1.00 27.04 279 GLU C O 1
ATOM 8712 N N . ASP C 1 280 ? -1.068 -18.932 70.167 1.00 35.53 280 ASP C N 1
ATOM 8713 C CA . ASP C 1 280 ? -1.600 -17.678 69.693 1.00 37.83 280 ASP C CA 1
ATOM 8714 C C . ASP C 1 280 ? -1.875 -16.932 70.991 1.00 34.92 280 ASP C C 1
ATOM 8715 O O . ASP C 1 280 ? -2.228 -17.528 72.009 1.00 35.67 280 ASP C O 1
ATOM 8720 N N . ILE C 1 281 ? -1.679 -15.630 70.971 1.00 32.27 281 ILE C N 1
ATOM 8721 C CA . ILE C 1 281 ? -1.929 -14.864 72.158 1.00 30.32 281 ILE C CA 1
ATOM 8722 C C . ILE C 1 281 ? -2.672 -13.623 71.726 1.00 30.58 281 ILE C C 1
ATOM 8723 O O . ILE C 1 281 ? -2.353 -12.525 72.164 1.00 31.66 281 ILE C O 1
ATOM 8728 N N . GLY C 1 282 ? -3.681 -13.822 70.869 1.00 26.24 282 GLY C N 1
ATOM 8729 C CA . GLY C 1 282 ? -4.486 -12.721 70.349 1.00 26.32 282 GLY C CA 1
ATOM 8730 C C . GLY C 1 282 ? -5.843 -12.458 70.998 1.00 25.66 282 GLY C C 1
ATOM 8731 O O . GLY C 1 282 ? -6.605 -11.610 70.539 1.00 27.30 282 GLY C O 1
ATOM 8732 N N . THR C 1 283 ? -6.174 -13.201 72.044 1.00 28.17 283 THR C N 1
ATOM 8733 C CA . THR C 1 283 ? -7.418 -12.988 72.756 1.00 27.16 283 THR C CA 1
ATOM 8734 C C . THR C 1 283 ? -6.966 -12.839 74.185 1.00 24.97 283 THR C C 1
ATOM 8735 O O . THR C 1 283 ? -5.892 -13.323 74.518 1.00 22.76 283 THR C O 1
ATOM 8739 N N . ILE C 1 284 ? -7.771 -12.190 75.023 1.00 21.82 284 ILE C N 1
ATOM 8740 C CA . ILE C 1 284 ? -7.387 -11.973 76.410 1.00 21.10 284 ILE C CA 1
ATOM 8741 C C . ILE C 1 284 ? -7.079 -13.302 77.089 1.00 21.54 284 ILE C C 1
ATOM 8742 O O . ILE C 1 284 ? -6.023 -13.460 77.684 1.00 20.75 284 ILE C O 1
ATOM 8747 N N . GLU C 1 285 ? -7.980 -14.270 76.981 1.00 22.94 285 GLU C N 1
ATOM 8748 C CA . GLU C 1 285 ? -7.712 -15.556 77.633 1.00 25.33 285 GLU C CA 1
ATOM 8749 C C . GLU C 1 285 ? -6.417 -16.222 77.150 1.00 22.63 285 GLU C C 1
ATOM 8750 O O . GLU C 1 285 ? -5.650 -16.689 77.959 1.00 21.99 285 GLU C O 1
ATOM 8756 N N . ALA C 1 286 ? -6.167 -16.241 75.844 1.00 17.72 286 ALA C N 1
ATOM 8757 C CA . ALA C 1 286 ? -4.953 -16.854 75.333 1.00 18.14 286 ALA C CA 1
ATOM 8758 C C . ALA C 1 286 ? -3.697 -16.056 75.764 1.00 17.45 286 ALA C C 1
ATOM 8759 O O . ALA C 1 286 ? -2.695 -16.643 76.145 1.00 15.35 286 ALA C O 1
ATOM 8761 N N . PHE C 1 287 ? -3.763 -14.729 75.699 1.00 17.48 287 PHE C N 1
ATOM 8762 C CA . PHE C 1 287 ? -2.653 -13.887 76.120 1.00 16.62 287 PHE C CA 1
ATOM 8763 C C . PHE C 1 287 ? -2.411 -14.194 77.603 1.00 17.02 287 PHE C C 1
ATOM 8764 O O . PHE C 1 287 ? -1.297 -14.516 78.028 1.00 15.27 287 PHE C O 1
ATOM 8772 N N . TYR C 1 288 ? -3.480 -14.131 78.386 1.00 16.46 288 TYR C N 1
ATOM 8773 C CA . TYR C 1 288 ? -3.390 -14.408 79.798 1.00 16.65 288 TYR C CA 1
ATOM 8774 C C . TYR C 1 288 ? -2.753 -15.784 80.093 1.00 17.97 288 TYR C C 1
ATOM 8775 O O . TYR C 1 288 ? -1.765 -15.871 80.827 1.00 15.25 288 TYR C O 1
ATOM 8784 N N . ASN C 1 289 ? -3.291 -16.860 79.522 1.00 20.74 289 ASN C N 1
ATOM 8785 C CA . ASN C 1 289 ? -2.709 -18.182 79.786 1.00 21.07 289 ASN C CA 1
ATOM 8786 C C . ASN C 1 289 ? -1.255 -18.345 79.325 1.00 20.25 289 ASN C C 1
ATOM 8787 O O . ASN C 1 289 ? -0.448 -19.010 79.991 1.00 17.73 289 ASN C O 1
ATOM 8792 N N . ALA C 1 290 ? -0.925 -17.782 78.168 1.00 16.43 290 ALA C N 1
ATOM 8793 C CA . ALA C 1 290 ? 0.433 -17.882 77.666 1.00 18.22 290 ALA C CA 1
ATOM 8794 C C . ALA C 1 290 ? 1.457 -17.149 78.563 1.00 17.97 290 ALA C C 1
ATOM 8795 O O . ALA C 1 290 ? 2.612 -17.572 78.668 1.00 17.45 290 ALA C O 1
ATOM 8797 N N . ASN C 1 291 ? 1.042 -16.046 79.176 1.00 20.36 291 ASN C N 1
ATOM 8798 C CA . ASN C 1 291 ? 1.938 -15.289 80.041 1.00 20.51 291 ASN C CA 1
ATOM 8799 C C . ASN C 1 291 ? 2.192 -16.058 81.342 1.00 20.87 291 ASN C C 1
ATOM 8800 O O . ASN C 1 291 ? 3.317 -16.128 81.808 1.00 19.42 291 ASN C O 1
ATOM 8805 N N . LEU C 1 292 ? 1.143 -16.640 81.909 1.00 19.13 292 LEU C N 1
ATOM 8806 C CA . LEU C 1 292 ? 1.277 -17.403 83.137 1.00 22.67 292 LEU C CA 1
ATOM 8807 C C . LEU C 1 292 ? 2.010 -18.716 82.903 1.00 23.48 292 LEU C C 1
ATOM 8808 O O . LEU C 1 292 ? 2.538 -19.314 83.838 1.00 24.32 292 LEU C O 1
ATOM 8813 N N . GLY C 1 293 ? 2.032 -19.155 81.646 1.00 25.86 293 GLY C N 1
ATOM 8814 C CA . GLY C 1 293 ? 2.715 -20.382 81.297 1.00 28.02 293 GLY C CA 1
ATOM 8815 C C . GLY C 1 293 ? 4.225 -20.331 81.479 1.00 29.91 293 GLY C C 1
ATOM 8816 O O . GLY C 1 293 ? 4.854 -21.382 81.582 1.00 28.79 293 GLY C O 1
ATOM 8817 N N . ILE C 1 294 ? 4.828 -19.140 81.534 1.00 31.04 294 ILE C N 1
ATOM 8818 C CA . ILE C 1 294 ? 6.279 -19.086 81.701 1.00 33.62 294 ILE C CA 1
ATOM 8819 C C . ILE C 1 294 ? 6.669 -19.342 83.140 1.00 35.29 294 ILE C C 1
ATOM 8820 O O . ILE C 1 294 ? 7.850 -19.431 83.457 1.00 36.30 294 ILE C O 1
ATOM 8825 N N . THR C 1 295 ? 5.686 -19.451 84.022 1.00 31.57 295 THR C N 1
ATOM 8826 C CA . THR C 1 295 ? 6.008 -19.760 85.407 1.00 35.05 295 THR C CA 1
ATOM 8827 C C . THR C 1 295 ? 6.060 -21.287 85.534 1.00 41.95 295 THR C C 1
ATOM 8828 O O . THR C 1 295 ? 6.362 -21.802 86.604 1.00 41.98 295 THR C O 1
ATOM 8832 N N . LYS C 1 296 ? 5.794 -21.988 84.427 1.00 52.20 296 LYS C N 1
ATOM 8833 C CA . LYS C 1 296 ? 5.753 -23.459 84.376 1.00 59.33 296 LYS C CA 1
ATOM 8834 C C . LYS C 1 296 ? 6.748 -24.294 85.168 1.00 64.32 296 LYS C C 1
ATOM 8835 O O . LYS C 1 296 ? 7.965 -24.162 85.016 1.00 65.65 296 LYS C O 1
ATOM 8841 N N . LYS C 1 297 ? 6.177 -25.203 85.963 1.00 80.56 297 LYS C N 1
ATOM 8842 C CA . LYS C 1 297 ? 6.878 -26.116 86.879 1.00 80.56 297 LYS C CA 1
ATOM 8843 C C . LYS C 1 297 ? 8.184 -26.845 86.513 1.00 80.56 297 LYS C C 1
ATOM 8844 O O . LYS C 1 297 ? 9.122 -26.842 87.316 1.00 80.56 297 LYS C O 1
ATOM 8850 N N . PRO C 1 298 ? 8.261 -27.503 85.334 1.00 80.56 298 PRO C N 1
ATOM 8851 C CA . PRO C 1 298 ? 9.513 -28.200 84.982 1.00 80.56 298 PRO C CA 1
ATOM 8852 C C . PRO C 1 298 ? 10.483 -27.289 84.217 1.00 80.56 298 PRO C C 1
ATOM 8853 O O . PRO C 1 298 ? 11.665 -27.168 84.559 1.00 80.56 298 PRO C O 1
ATOM 8857 N N . VAL C 1 299 ? 9.955 -26.666 83.167 1.00 80.56 299 VAL C N 1
ATOM 8858 C CA . VAL C 1 299 ? 10.695 -25.749 82.303 1.00 80.56 299 VAL C CA 1
ATOM 8859 C C . VAL C 1 299 ? 9.629 -24.826 81.722 1.00 80.56 299 VAL C C 1
ATOM 8860 O O . VAL C 1 299 ? 8.480 -25.244 81.539 1.00 80.56 299 VAL C O 1
ATOM 8864 N N . PRO C 1 300 ? 9.974 -23.552 81.456 1.00 80.56 300 PRO C N 1
ATOM 8865 C CA . PRO C 1 300 ? 8.929 -22.693 80.887 1.00 80.56 300 PRO C CA 1
ATOM 8866 C C . PRO C 1 300 ? 8.523 -23.331 79.558 1.00 80.56 300 PRO C C 1
ATOM 8867 O O . PRO C 1 300 ? 9.381 -23.834 78.830 1.00 80.56 300 PRO C O 1
ATOM 8871 N N . ASP C 1 301 ? 7.234 -23.353 79.245 1.00 80.56 301 ASP C N 1
ATOM 8872 C CA . ASP C 1 301 ? 6.825 -23.932 77.971 1.00 80.56 301 ASP C CA 1
ATOM 8873 C C . ASP C 1 301 ? 7.618 -23.184 76.903 1.00 80.56 301 ASP C C 1
ATOM 8874 O O . ASP C 1 301 ? 8.151 -23.780 75.955 1.00 80.56 301 ASP C O 1
ATOM 8879 N N . PHE C 1 302 ? 7.699 -21.868 77.086 1.00 52.48 302 PHE C N 1
ATOM 8880 C CA . PHE C 1 302 ? 8.450 -21.010 76.188 1.00 44.80 302 PHE C CA 1
ATOM 8881 C C . PHE C 1 302 ? 9.452 -20.244 77.031 1.00 40.15 302 PHE C C 1
ATOM 8882 O O . PHE C 1 302 ? 9.121 -19.772 78.114 1.00 39.11 302 PHE C O 1
ATOM 8890 N N . SER C 1 303 ? 10.672 -20.122 76.524 1.00 32.15 303 SER C N 1
ATOM 8891 C CA . SER C 1 303 ? 11.726 -19.387 77.209 1.00 31.32 303 SER C CA 1
ATOM 8892 C C . SER C 1 303 ? 12.144 -18.164 76.402 1.00 27.80 303 SER C C 1
ATOM 8893 O O . SER C 1 303 ? 12.676 -18.310 75.294 1.00 23.41 303 SER C O 1
ATOM 8896 N N . PHE C 1 304 ? 11.907 -16.970 76.958 1.00 32.44 304 PHE C N 1
ATOM 8897 C CA . PHE C 1 304 ? 12.288 -15.723 76.296 1.00 31.07 304 PHE C CA 1
ATOM 8898 C C . PHE C 1 304 ? 13.790 -15.711 76.148 1.00 31.28 304 PHE C C 1
ATOM 8899 O O . PHE C 1 304 ? 14.335 -15.207 75.157 1.00 30.45 304 PHE C O 1
ATOM 8907 N N . TYR C 1 305 ? 14.472 -16.258 77.144 1.00 31.38 305 TYR C N 1
ATOM 8908 C CA . TYR C 1 305 ? 15.915 -16.290 77.061 1.00 32.91 305 TYR C CA 1
ATOM 8909 C C . TYR C 1 305 ? 16.364 -17.581 76.400 1.00 33.25 305 TYR C C 1
ATOM 8910 O O . TYR C 1 305 ? 15.829 -18.650 76.662 1.00 33.58 305 TYR C O 1
ATOM 8919 N N . ASP C 1 306 ? 17.355 -17.451 75.539 1.00 30.37 306 ASP C N 1
ATOM 8920 C CA . ASP C 1 306 ? 17.930 -18.580 74.859 1.00 32.90 306 ASP C CA 1
ATOM 8921 C C . ASP C 1 306 ? 19.416 -18.336 74.713 1.00 36.28 306 ASP C C 1
ATOM 8922 O O . ASP C 1 306 ? 19.858 -17.196 74.559 1.00 36.40 306 ASP C O 1
ATOM 8927 N N . ARG C 1 307 ? 20.180 -19.418 74.760 1.00 40.31 307 ARG C N 1
ATOM 8928 C CA . ARG C 1 307 ? 21.622 -19.348 74.638 1.00 44.67 307 ARG C CA 1
ATOM 8929 C C . ARG C 1 307 ? 22.059 -18.704 73.311 1.00 43.41 307 ARG C C 1
ATOM 8930 O O . ARG C 1 307 ? 23.036 -17.964 73.268 1.00 44.60 307 ARG C O 1
ATOM 8938 N N . SER C 1 308 ? 21.339 -18.973 72.228 1.00 44.37 308 SER C N 1
ATOM 8939 C CA . SER C 1 308 ? 21.722 -18.403 70.936 1.00 43.99 308 SER C CA 1
ATOM 8940 C C . SER C 1 308 ? 20.705 -17.469 70.264 1.00 41.44 308 SER C C 1
ATOM 8941 O O . SER C 1 308 ? 21.093 -16.573 69.506 1.00 40.47 308 SER C O 1
ATOM 8944 N N . ALA C 1 309 ? 19.417 -17.662 70.555 1.00 40.89 309 ALA C N 1
ATOM 8945 C CA . ALA C 1 309 ? 18.356 -16.856 69.957 1.00 37.44 309 ALA C CA 1
ATOM 8946 C C . ALA C 1 309 ? 17.476 -16.158 71.003 1.00 34.91 309 ALA C C 1
ATOM 8947 O O . ALA C 1 309 ? 16.264 -16.360 71.045 1.00 34.96 309 ALA C O 1
ATOM 8949 N N . PRO C 1 310 ? 18.077 -15.303 71.838 1.00 28.14 310 PRO C N 1
ATOM 8950 C CA . PRO C 1 310 ? 17.348 -14.578 72.888 1.00 26.29 310 PRO C CA 1
ATOM 8951 C C . PRO C 1 310 ? 16.287 -13.611 72.377 1.00 24.02 310 PRO C C 1
ATOM 8952 O O . PRO C 1 310 ? 16.407 -13.100 71.276 1.00 23.51 310 PRO C O 1
ATOM 8956 N N . ILE C 1 311 ? 15.244 -13.378 73.177 1.00 21.95 311 ILE C N 1
ATOM 8957 C CA . ILE C 1 311 ? 14.213 -12.405 72.804 1.00 20.82 311 ILE C CA 1
ATOM 8958 C C . ILE C 1 311 ? 14.812 -11.111 73.350 1.00 21.07 311 ILE C C 1
ATOM 8959 O O . ILE C 1 311 ? 15.164 -11.055 74.521 1.00 19.75 311 ILE C O 1
ATOM 8964 N N . TYR C 1 312 ? 14.960 -10.088 72.511 1.00 24.98 312 TYR C N 1
ATOM 8965 C CA . TYR C 1 312 ? 15.532 -8.846 73.002 1.00 24.42 312 TYR C CA 1
ATOM 8966 C C . TYR C 1 312 ? 14.465 -7.894 73.516 1.00 26.51 312 TYR C C 1
ATOM 8967 O O . TYR C 1 312 ? 13.258 -8.107 73.313 1.00 26.38 312 TYR C O 1
ATOM 8976 N N . THR C 1 313 ? 14.920 -6.875 74.242 1.00 25.77 313 THR C N 1
ATOM 8977 C CA . THR C 1 313 ? 14.045 -5.810 74.716 1.00 26.54 313 THR C CA 1
ATOM 8978 C C . THR C 1 313 ? 14.927 -4.599 74.955 1.00 26.16 313 THR C C 1
ATOM 8979 O O . THR C 1 313 ? 16.138 -4.676 74.768 1.00 25.16 313 THR C O 1
ATOM 8983 N N . GLN C 1 314 ? 14.331 -3.478 75.339 1.00 26.33 314 GLN C N 1
ATOM 8984 C CA . GLN C 1 314 ? 15.093 -2.256 75.584 1.00 28.16 314 GLN C CA 1
ATOM 8985 C C . GLN C 1 314 ? 15.869 -2.327 76.903 1.00 27.14 314 GLN C C 1
ATOM 8986 O O . GLN C 1 314 ? 15.304 -2.683 77.933 1.00 26.86 314 GLN C O 1
ATOM 8992 N N . PRO C 1 315 ? 17.165 -1.974 76.883 1.00 27.64 315 PRO C N 1
ATOM 8993 C CA . PRO C 1 315 ? 18.028 -1.992 78.077 1.00 28.63 315 PRO C CA 1
ATOM 8994 C C . PRO C 1 315 ? 17.529 -0.864 78.964 1.00 27.90 315 PRO C C 1
ATOM 8995 O O . PRO C 1 315 ? 17.361 0.253 78.491 1.00 28.84 315 PRO C O 1
ATOM 8999 N N . ARG C 1 316 ? 17.294 -1.128 80.239 1.00 32.29 316 ARG C N 1
ATOM 9000 C CA . ARG C 1 316 ? 16.746 -0.069 81.081 1.00 32.30 316 ARG C CA 1
ATOM 9001 C C . ARG C 1 316 ? 17.554 0.311 82.318 1.00 30.91 316 ARG C C 1
ATOM 9002 O O . ARG C 1 316 ? 17.255 1.304 82.979 1.00 31.05 316 ARG C O 1
ATOM 9010 N N . TYR C 1 317 ? 18.574 -0.473 82.626 1.00 27.74 317 TYR C N 1
ATOM 9011 C CA . TYR C 1 317 ? 19.409 -0.201 83.794 1.00 29.65 317 TYR C CA 1
ATOM 9012 C C . TYR C 1 317 ? 18.568 -0.102 85.062 1.00 28.04 317 TYR C C 1
ATOM 9013 O O . TYR C 1 317 ? 18.778 0.779 85.888 1.00 29.41 317 TYR C O 1
ATOM 9022 N N . LEU C 1 318 ? 17.602 -0.998 85.200 1.00 20.90 318 LEU C N 1
ATOM 9023 C CA . LEU C 1 318 ? 16.756 -0.988 86.378 1.00 18.99 318 LEU C CA 1
ATOM 9024 C C . LEU C 1 318 ? 17.579 -1.666 87.463 1.00 17.64 318 LEU C C 1
ATOM 9025 O O . LEU C 1 318 ? 18.452 -2.461 87.161 1.00 17.59 318 LEU C O 1
ATOM 9030 N N . PRO C 1 319 ? 17.325 -1.338 88.728 1.00 19.70 319 PRO C N 1
ATOM 9031 C CA . PRO C 1 319 ? 18.099 -1.961 89.800 1.00 19.46 319 PRO C CA 1
ATOM 9032 C C . PRO C 1 319 ? 17.526 -3.331 90.190 1.00 19.14 319 PRO C C 1
ATOM 9033 O O . PRO C 1 319 ? 16.398 -3.659 89.838 1.00 17.62 319 PRO C O 1
ATOM 9037 N N . PRO C 1 320 ? 18.305 -4.156 90.898 1.00 18.46 320 PRO C N 1
ATOM 9038 C CA . PRO C 1 320 ? 17.762 -5.464 91.293 1.00 18.93 320 PRO C CA 1
ATOM 9039 C C . PRO C 1 320 ? 16.476 -5.258 92.102 1.00 18.69 320 PRO C C 1
ATOM 9040 O O . PRO C 1 320 ? 16.310 -4.255 92.768 1.00 18.97 320 PRO C O 1
ATOM 9044 N N . SER C 1 321 ? 15.560 -6.205 92.037 1.00 18.03 321 SER C N 1
ATOM 9045 C CA . SER C 1 321 ? 14.310 -6.085 92.778 1.00 17.47 321 SER C CA 1
ATOM 9046 C C . SER C 1 321 ? 14.490 -6.215 94.285 1.00 19.14 321 SER C C 1
ATOM 9047 O O . SER C 1 321 ? 15.291 -7.020 94.762 1.00 20.62 321 SER C O 1
ATOM 9050 N N . LYS C 1 322 ? 13.722 -5.430 95.025 1.00 19.13 322 LYS C N 1
ATOM 9051 C CA . LYS C 1 322 ? 13.738 -5.467 96.485 1.00 20.12 322 LYS C CA 1
ATOM 9052 C C . LYS C 1 322 ? 12.502 -6.212 97.046 1.00 19.40 322 LYS C C 1
ATOM 9053 O O . LYS C 1 322 ? 11.387 -6.052 96.552 1.00 19.10 322 LYS C O 1
ATOM 9059 N N . MET C 1 323 ? 12.704 -7.058 98.050 1.00 19.03 323 MET C N 1
ATOM 9060 C CA . MET C 1 323 ? 11.587 -7.751 98.679 1.00 18.85 323 MET C CA 1
ATOM 9061 C C . MET C 1 323 ? 11.774 -7.617 100.179 1.00 19.53 323 MET C C 1
ATOM 9062 O O . MET C 1 323 ? 12.788 -8.039 100.745 1.00 18.51 323 MET C O 1
ATOM 9067 N N . LEU C 1 324 ? 10.791 -7.002 100.812 1.00 25.24 324 LEU C N 1
ATOM 9068 C CA . LEU C 1 324 ? 10.820 -6.787 102.235 1.00 27.74 324 LEU C CA 1
ATOM 9069 C C . LEU C 1 324 ? 10.508 -8.101 102.944 1.00 27.88 324 LEU C C 1
ATOM 9070 O O . LEU C 1 324 ? 11.258 -8.511 103.831 1.00 28.42 324 LEU C O 1
ATOM 9075 N N . ASP C 1 325 ? 9.419 -8.759 102.544 1.00 20.54 325 ASP C N 1
ATOM 9076 C CA . ASP C 1 325 ? 9.001 -10.034 103.138 1.00 21.74 325 ASP C CA 1
ATOM 9077 C C . ASP C 1 325 ? 7.983 -10.705 102.189 1.00 20.70 325 ASP C C 1
ATOM 9078 O O . ASP C 1 325 ? 6.751 -10.664 102.407 1.00 20.91 325 ASP C O 1
ATOM 9083 N N . ALA C 1 326 ? 8.520 -11.334 101.151 1.00 24.48 326 ALA C N 1
ATOM 9084 C CA . ALA C 1 326 ? 7.716 -11.961 100.115 1.00 25.29 326 ALA C CA 1
ATOM 9085 C C . ALA C 1 326 ? 7.760 -13.478 100.036 1.00 25.99 326 ALA C C 1
ATOM 9086 O O . ALA C 1 326 ? 8.838 -14.064 99.818 1.00 24.57 326 ALA C O 1
ATOM 9088 N N . ASP C 1 327 ? 6.594 -14.111 100.193 1.00 18.49 327 ASP C N 1
ATOM 9089 C CA . ASP C 1 327 ? 6.500 -15.558 100.039 1.00 19.59 327 ASP C CA 1
ATOM 9090 C C . ASP C 1 327 ? 6.105 -15.675 98.571 1.00 18.29 327 ASP C C 1
ATOM 9091 O O . ASP C 1 327 ? 5.021 -15.280 98.190 1.00 18.50 327 ASP C O 1
ATOM 9096 N N . VAL C 1 328 ? 6.980 -16.217 97.750 1.00 23.39 328 VAL C N 1
ATOM 9097 C CA . VAL C 1 328 ? 6.716 -16.300 96.326 1.00 23.30 328 VAL C CA 1
ATOM 9098 C C . VAL C 1 328 ? 6.697 -17.713 95.774 1.00 22.87 328 VAL C C 1
ATOM 9099 O O . VAL C 1 328 ? 7.722 -18.394 95.788 1.00 22.15 328 VAL C O 1
ATOM 9103 N N . THR C 1 329 ? 5.553 -18.150 95.257 1.00 20.06 329 THR C N 1
ATOM 9104 C CA . THR C 1 329 ? 5.498 -19.486 94.679 1.00 20.92 329 THR C CA 1
ATOM 9105 C C . THR C 1 329 ? 5.145 -19.467 93.187 1.00 20.66 329 THR C C 1
ATOM 9106 O O . THR C 1 329 ? 4.317 -18.676 92.755 1.00 19.68 329 THR C O 1
ATOM 9110 N N . ASP C 1 330 ? 5.788 -20.349 92.427 1.00 21.99 330 ASP C N 1
ATOM 9111 C CA . ASP C 1 330 ? 5.578 -20.511 90.983 1.00 24.77 330 ASP C CA 1
ATOM 9112 C C . ASP C 1 330 ? 5.395 -19.196 90.272 1.00 22.69 330 ASP C C 1
ATOM 9113 O O . ASP C 1 330 ? 4.470 -19.035 89.468 1.00 21.63 330 ASP C O 1
ATOM 9118 N N . SER C 1 331 ? 6.270 -18.245 90.564 1.00 18.18 331 SER C N 1
ATOM 9119 C CA . SER C 1 331 ? 6.142 -16.939 89.954 1.00 17.66 331 SER C CA 1
ATOM 9120 C C . SER C 1 331 ? 7.399 -16.481 89.267 1.00 17.54 331 SER C C 1
ATOM 9121 O O . SER C 1 331 ? 8.473 -17.086 89.400 1.00 14.18 331 SER C O 1
ATOM 9124 N N . VAL C 1 332 ? 7.255 -15.403 88.514 1.00 18.40 332 VAL C N 1
ATOM 9125 C CA . VAL C 1 332 ? 8.370 -14.817 87.774 1.00 17.36 332 VAL C CA 1
ATOM 9126 C C . VAL C 1 332 ? 8.391 -13.345 88.162 1.00 15.13 332 VAL C C 1
ATOM 9127 O O . VAL C 1 332 ? 7.346 -12.718 88.200 1.00 13.24 332 VAL C O 1
ATOM 9131 N N . ILE C 1 333 ? 9.573 -12.808 88.479 1.00 16.32 333 ILE C N 1
ATOM 9132 C CA . ILE C 1 333 ? 9.689 -11.413 88.893 1.00 16.80 333 ILE C CA 1
ATOM 9133 C C . ILE C 1 333 ? 10.534 -10.586 87.916 1.00 16.15 333 ILE C C 1
ATOM 9134 O O . ILE C 1 333 ? 11.639 -10.971 87.559 1.00 18.36 333 ILE C O 1
ATOM 9139 N N . GLY C 1 334 ? 10.016 -9.448 87.476 1.00 14.56 334 GLY C N 1
ATOM 9140 C CA . GLY C 1 334 ? 10.785 -8.657 86.528 1.00 14.71 334 GLY C CA 1
ATOM 9141 C C . GLY C 1 334 ? 11.842 -7.748 87.140 1.00 17.58 334 GLY C C 1
ATOM 9142 O O . GLY C 1 334 ? 12.129 -7.772 88.347 1.00 17.93 334 GLY C O 1
ATOM 9143 N N . GLU C 1 335 ? 12.394 -6.907 86.282 1.00 19.01 335 GLU C N 1
ATOM 9144 C CA . GLU C 1 335 ? 13.427 -5.950 86.653 1.00 18.81 335 GLU C CA 1
ATOM 9145 C C . GLU C 1 335 ? 12.924 -4.819 87.557 1.00 16.36 335 GLU C C 1
ATOM 9146 O O . GLU C 1 335 ? 11.818 -4.306 87.393 1.00 12.64 335 GLU C O 1
ATOM 9152 N N . GLY C 1 336 ? 13.774 -4.396 88.488 1.00 12.79 336 GLY C N 1
ATOM 9153 C CA . GLY C 1 336 ? 13.425 -3.295 89.359 1.00 12.93 336 GLY C CA 1
ATOM 9154 C C . GLY C 1 336 ? 12.129 -3.288 90.165 1.00 13.93 336 GLY C C 1
ATOM 9155 O O . GLY C 1 336 ? 11.564 -2.219 90.394 1.00 14.23 336 GLY C O 1
ATOM 9156 N N . CYS C 1 337 ? 11.643 -4.425 90.641 1.00 18.51 337 CYS C N 1
ATOM 9157 C CA . CYS C 1 337 ? 10.396 -4.378 91.426 1.00 18.18 337 CYS C CA 1
ATOM 9158 C C . CYS C 1 337 ? 10.686 -3.939 92.853 1.00 17.26 337 CYS C C 1
ATOM 9159 O O . CYS C 1 337 ? 11.801 -4.104 93.319 1.00 16.81 337 CYS C O 1
ATOM 9162 N N . VAL C 1 338 ? 9.682 -3.372 93.525 1.00 17.36 338 VAL C N 1
ATOM 9163 C CA . VAL C 1 338 ? 9.802 -2.943 94.932 1.00 18.84 338 VAL C CA 1
ATOM 9164 C C . VAL C 1 338 ? 8.610 -3.572 95.627 1.00 18.66 338 VAL C C 1
ATOM 9165 O O . VAL C 1 338 ? 7.478 -3.120 95.480 1.00 16.81 338 VAL C O 1
ATOM 9169 N N . ILE C 1 339 ? 8.899 -4.611 96.406 1.00 14.25 339 ILE C N 1
ATOM 9170 C CA . ILE C 1 339 ? 7.863 -5.405 97.067 1.00 14.88 339 ILE C CA 1
ATOM 9171 C C . ILE C 1 339 ? 7.981 -5.480 98.583 1.00 15.36 339 ILE C C 1
ATOM 9172 O O . ILE C 1 339 ? 9.047 -5.771 99.110 1.00 15.51 339 ILE C O 1
ATOM 9177 N N . LYS C 1 340 ? 6.859 -5.256 99.255 1.00 15.55 340 LYS C N 1
ATOM 9178 C CA . LYS C 1 340 ? 6.760 -5.300 100.702 1.00 18.13 340 LYS C CA 1
ATOM 9179 C C . LYS C 1 340 ? 6.504 -6.726 101.219 1.00 19.34 340 LYS C C 1
ATOM 9180 O O . LYS C 1 340 ? 7.024 -7.725 100.691 1.00 21.22 340 LYS C O 1
ATOM 9186 N N . ASN C 1 341 ? 5.705 -6.831 102.271 1.00 20.89 341 ASN C N 1
ATOM 9187 C CA . ASN C 1 341 ? 5.372 -8.141 102.809 1.00 22.19 341 ASN C CA 1
ATOM 9188 C C . ASN C 1 341 ? 4.132 -8.551 102.047 1.00 20.96 341 ASN C C 1
ATOM 9189 O O . ASN C 1 341 ? 3.125 -7.849 102.077 1.00 22.54 341 ASN C O 1
ATOM 9194 N N . CYS C 1 342 ? 4.210 -9.664 101.330 1.00 20.05 342 CYS C N 1
ATOM 9195 C CA . CYS C 1 342 ? 3.075 -10.094 100.540 1.00 21.54 342 CYS C CA 1
ATOM 9196 C C . CYS C 1 342 ? 3.233 -11.531 100.116 1.00 20.89 342 CYS C C 1
ATOM 9197 O O . CYS C 1 342 ? 4.253 -12.190 100.386 1.00 19.98 342 CYS C O 1
ATOM 9200 N N . LYS C 1 343 ? 2.195 -12.036 99.482 1.00 20.96 343 LYS C N 1
ATOM 9201 C CA . LYS C 1 343 ? 2.219 -13.399 98.990 1.00 22.70 343 LYS C CA 1
ATOM 9202 C C . LYS C 1 343 ? 2.048 -13.222 97.495 1.00 21.02 343 LYS C C 1
ATOM 9203 O O . LYS C 1 343 ? 1.164 -12.484 97.056 1.00 20.54 343 LYS C O 1
ATOM 9209 N N . ILE C 1 344 ? 2.905 -13.865 96.718 1.00 19.15 344 ILE C N 1
ATOM 9210 C CA . ILE C 1 344 ? 2.799 -13.801 95.277 1.00 19.53 344 ILE C CA 1
ATOM 9211 C C . ILE C 1 344 ? 2.784 -15.253 94.863 1.00 17.44 344 ILE C C 1
ATOM 9212 O O . ILE C 1 344 ? 3.716 -15.985 95.166 1.00 16.71 344 ILE C O 1
ATOM 9217 N N . HIS C 1 345 ? 1.721 -15.648 94.179 1.00 16.01 345 HIS C N 1
ATOM 9218 C CA . HIS C 1 345 ? 1.516 -17.015 93.731 1.00 18.00 345 HIS C CA 1
ATOM 9219 C C . HIS C 1 345 ? 1.039 -17.209 92.267 1.00 17.71 345 HIS C C 1
ATOM 9220 O O . HIS C 1 345 ? 0.011 -16.656 91.858 1.00 19.49 345 HIS C O 1
ATOM 9227 N N . HIS C 1 346 ? 1.757 -18.048 91.521 1.00 18.62 346 HIS C N 1
ATOM 9228 C CA . HIS C 1 346 ? 1.442 -18.365 90.126 1.00 18.43 346 HIS C CA 1
ATOM 9229 C C . HIS C 1 346 ? 1.174 -17.079 89.339 1.00 17.99 346 HIS C C 1
ATOM 9230 O O . HIS C 1 346 ? 0.152 -16.961 88.645 1.00 15.84 346 HIS C O 1
ATOM 9237 N N . SER C 1 347 ? 2.098 -16.124 89.438 1.00 14.79 347 SER C N 1
ATOM 9238 C CA . SER C 1 347 ? 1.899 -14.845 88.791 1.00 13.88 347 SER C CA 1
ATOM 9239 C C . SER C 1 347 ? 3.154 -14.360 88.085 1.00 16.42 347 SER C C 1
ATOM 9240 O O . SER C 1 347 ? 4.236 -14.915 88.250 1.00 15.13 347 SER C O 1
ATOM 9243 N N . VAL C 1 348 ? 2.982 -13.327 87.271 1.00 19.64 348 VAL C N 1
ATOM 9244 C CA . VAL C 1 348 ? 4.095 -12.710 86.563 1.00 19.14 348 VAL C CA 1
ATOM 9245 C C . VAL C 1 348 ? 4.118 -11.248 87.044 1.00 19.26 348 VAL C C 1
ATOM 9246 O O . VAL C 1 348 ? 3.110 -10.544 86.930 1.00 17.57 348 VAL C O 1
ATOM 9250 N N . VAL C 1 349 ? 5.248 -10.813 87.613 1.00 16.91 349 VAL C N 1
ATOM 9251 C CA . VAL C 1 349 ? 5.357 -9.445 88.127 1.00 18.52 349 VAL C CA 1
ATOM 9252 C C . VAL C 1 349 ? 6.259 -8.574 87.267 1.00 17.57 349 VAL C C 1
ATOM 9253 O O . VAL C 1 349 ? 7.479 -8.666 87.331 1.00 17.50 349 VAL C O 1
ATOM 9257 N N . GLY C 1 350 ? 5.610 -7.717 86.479 1.00 14.82 350 GLY C N 1
ATOM 9258 C CA . GLY C 1 350 ? 6.284 -6.838 85.547 1.00 13.20 350 GLY C CA 1
ATOM 9259 C C . GLY C 1 350 ? 7.234 -5.822 86.127 1.00 13.52 350 GLY C C 1
ATOM 9260 O O . GLY C 1 350 ? 7.180 -5.536 87.332 1.00 13.96 350 GLY C O 1
ATOM 9261 N N . LEU C 1 351 ? 8.053 -5.242 85.234 1.00 14.37 351 LEU C N 1
ATOM 9262 C CA . LEU C 1 351 ? 9.068 -4.263 85.597 1.00 13.45 351 LEU C CA 1
ATOM 9263 C C . LEU C 1 351 ? 8.523 -3.071 86.369 1.00 13.56 351 LEU C C 1
ATOM 9264 O O . LEU C 1 351 ? 7.408 -2.589 86.122 1.00 11.27 351 LEU C O 1
ATOM 9269 N N . ARG C 1 352 ? 9.315 -2.634 87.348 1.00 13.89 352 ARG C N 1
ATOM 9270 C CA . ARG C 1 352 ? 8.990 -1.507 88.213 1.00 14.94 352 ARG C CA 1
ATOM 9271 C C . ARG C 1 352 ? 7.717 -1.675 89.019 1.00 14.21 352 ARG C C 1
ATOM 9272 O O . ARG C 1 352 ? 7.145 -0.686 89.461 1.00 17.28 352 ARG C O 1
ATOM 9280 N N . SER C 1 353 ? 7.288 -2.917 89.265 1.00 16.89 353 SER C N 1
ATOM 9281 C CA . SER C 1 353 ? 6.055 -3.139 90.045 1.00 17.42 353 SER C CA 1
ATOM 9282 C C . SER C 1 353 ? 6.182 -2.740 91.508 1.00 17.82 353 SER C C 1
ATOM 9283 O O . SER C 1 353 ? 7.191 -3.093 92.159 1.00 14.17 353 SER C O 1
ATOM 9286 N N . CYS C 1 354 ? 5.194 -2.000 92.025 1.00 16.67 354 CYS C N 1
ATOM 9287 C CA . CYS C 1 354 ? 5.255 -1.671 93.490 1.00 20.37 354 CYS C CA 1
ATOM 9288 C C . CYS C 1 354 ? 4.062 -2.443 94.065 1.00 21.18 354 CYS C C 1
ATOM 9289 O O . CYS C 1 354 ? 2.907 -2.398 93.456 1.00 20.54 354 CYS C O 1
ATOM 9292 N N . ILE C 1 355 ? 4.330 -3.237 95.119 1.00 21.23 355 ILE C N 1
ATOM 9293 C CA . ILE C 1 355 ? 3.322 -4.086 95.777 1.00 20.00 355 ILE C CA 1
ATOM 9294 C C . ILE C 1 355 ? 3.418 -3.792 97.256 1.00 20.33 355 ILE C C 1
ATOM 9295 O O . ILE C 1 355 ? 4.463 -4.033 97.883 1.00 16.40 355 ILE C O 1
ATOM 9300 N N . SER C 1 356 ? 2.333 -3.277 97.820 1.00 21.38 356 SER C N 1
ATOM 9301 C CA . SER C 1 356 ? 2.336 -2.892 99.230 1.00 21.42 356 SER C CA 1
ATOM 9302 C C . SER C 1 356 ? 2.034 -4.001 100.223 1.00 21.61 356 SER C C 1
ATOM 9303 O O . SER C 1 356 ? 1.636 -5.130 99.853 1.00 19.27 356 SER C O 1
ATOM 9306 N N . GLU C 1 357 ? 2.250 -3.656 101.493 1.00 21.73 357 GLU C N 1
ATOM 9307 C CA . GLU C 1 357 ? 2.066 -4.535 102.654 1.00 22.37 357 GLU C CA 1
ATOM 9308 C C . GLU C 1 357 ? 0.740 -5.268 102.696 1.00 21.75 357 GLU C C 1
ATOM 9309 O O . GLU C 1 357 ? -0.315 -4.671 102.504 1.00 19.38 357 GLU C O 1
ATOM 9315 N N . GLY C 1 358 ? 0.784 -6.570 102.947 1.00 26.13 358 GLY C N 1
ATOM 9316 C CA . GLY C 1 358 ? -0.453 -7.320 103.027 1.00 26.23 358 GLY C CA 1
ATOM 9317 C C . GLY C 1 358 ? -1.069 -7.799 101.722 1.00 25.60 358 GLY C C 1
ATOM 9318 O O . GLY C 1 358 ? -1.971 -8.622 101.754 1.00 24.64 358 GLY C O 1
ATOM 9319 N N . ALA C 1 359 ? -0.603 -7.297 100.583 1.00 22.87 359 ALA C N 1
ATOM 9320 C CA . ALA C 1 359 ? -1.152 -7.722 99.305 1.00 20.79 359 ALA C CA 1
ATOM 9321 C C . ALA C 1 359 ? -0.991 -9.220 99.051 1.00 21.79 359 ALA C C 1
ATOM 9322 O O . ALA C 1 359 ? 0.002 -9.850 99.441 1.00 20.52 359 ALA C O 1
ATOM 9324 N N . ILE C 1 360 ? -1.995 -9.793 98.401 1.00 19.63 360 ILE C N 1
ATOM 9325 C CA . ILE C 1 360 ? -1.982 -11.190 98.029 1.00 18.67 360 ILE C CA 1
ATOM 9326 C C . ILE C 1 360 ? -2.322 -11.193 96.535 1.00 18.80 360 ILE C C 1
ATOM 9327 O O . ILE C 1 360 ? -3.434 -10.782 96.141 1.00 18.19 360 ILE C O 1
ATOM 9332 N N . ILE C 1 361 ? -1.383 -11.699 95.734 1.00 21.41 361 ILE C N 1
ATOM 9333 C CA . ILE C 1 361 ? -1.495 -11.758 94.282 1.00 21.55 361 ILE C CA 1
ATOM 9334 C C . ILE C 1 361 ? -1.542 -13.214 93.838 1.00 18.89 361 ILE C C 1
ATOM 9335 O O . ILE C 1 361 ? -0.633 -13.987 94.128 1.00 18.00 361 ILE C O 1
ATOM 9340 N N . GLU C 1 362 ? -2.610 -13.587 93.139 1.00 17.17 362 GLU C N 1
ATOM 9341 C CA . GLU C 1 362 ? -2.760 -14.955 92.667 1.00 18.03 362 GLU C CA 1
ATOM 9342 C C . GLU C 1 362 ? -3.147 -15.024 91.197 1.00 19.34 362 GLU C C 1
ATOM 9343 O O . GLU C 1 362 ? -4.007 -14.260 90.736 1.00 22.55 362 GLU C O 1
ATOM 9349 N N . ASP C 1 363 ? -2.512 -15.952 90.485 1.00 22.75 363 ASP C N 1
ATOM 9350 C CA . ASP C 1 363 ? -2.769 -16.184 89.068 1.00 23.45 363 ASP C CA 1
ATOM 9351 C C . ASP C 1 363 ? -3.007 -14.870 88.331 1.00 22.34 363 ASP C C 1
ATOM 9352 O O . ASP C 1 363 ? -4.037 -14.696 87.674 1.00 19.27 363 ASP C O 1
ATOM 9357 N N . SER C 1 364 ? -2.077 -13.929 88.465 1.00 20.05 364 SER C N 1
ATOM 9358 C CA . SER C 1 364 ? -2.258 -12.659 87.779 1.00 19.96 364 SER C CA 1
ATOM 9359 C C . SER C 1 364 ? -1.027 -12.204 87.050 1.00 19.05 364 SER C C 1
ATOM 9360 O O . SER C 1 364 ? 0.102 -12.690 87.288 1.00 15.70 364 SER C O 1
ATOM 9363 N N . LEU C 1 365 ? -1.272 -11.262 86.142 1.00 18.19 365 LEU C N 1
ATOM 9364 C CA . LEU C 1 365 ? -0.240 -10.684 85.309 1.00 18.36 365 LEU C CA 1
ATOM 9365 C C . LEU C 1 365 ? -0.225 -9.214 85.645 1.00 18.02 365 LEU C C 1
ATOM 9366 O O . LEU C 1 365 ? -1.184 -8.489 85.372 1.00 19.70 365 LEU C O 1
ATOM 9371 N N . LEU C 1 366 ? 0.852 -8.791 86.299 1.00 16.18 366 LEU C N 1
ATOM 9372 C CA . LEU C 1 366 ? 1.034 -7.388 86.713 1.00 15.64 366 LEU C CA 1
ATOM 9373 C C . LEU C 1 366 ? 1.966 -6.817 85.648 1.00 15.75 366 LEU C C 1
ATOM 9374 O O . LEU C 1 366 ? 3.109 -7.253 85.544 1.00 17.79 366 LEU C O 1
ATOM 9379 N N . MET C 1 367 ? 1.482 -5.883 84.835 1.00 16.83 367 MET C N 1
ATOM 9380 C CA . MET C 1 367 ? 2.331 -5.343 83.754 1.00 18.23 367 MET C CA 1
ATOM 9381 C C . MET C 1 367 ? 3.413 -4.436 84.267 1.00 15.95 367 MET C C 1
ATOM 9382 O O . MET C 1 367 ? 4.341 -4.111 83.532 1.00 14.43 367 MET C O 1
ATOM 9387 N N . GLY C 1 368 ? 3.289 -4.006 85.517 1.00 16.77 368 GLY C N 1
ATOM 9388 C CA . GLY C 1 368 ? 4.307 -3.133 86.054 1.00 18.32 368 GLY C CA 1
ATOM 9389 C C . GLY C 1 368 ? 4.072 -1.658 85.824 1.00 17.59 368 GLY C C 1
ATOM 9390 O O . GLY C 1 368 ? 2.937 -1.185 85.782 1.00 19.56 368 GLY C O 1
ATOM 9391 N N . ALA C 1 369 ? 5.147 -0.905 85.676 1.00 17.14 369 ALA C N 1
ATOM 9392 C CA . ALA C 1 369 ? 4.989 0.532 85.496 1.00 17.07 369 ALA C CA 1
ATOM 9393 C C . ALA C 1 369 ? 6.092 1.139 84.669 1.00 16.24 369 ALA C C 1
ATOM 9394 O O . ALA C 1 369 ? 7.203 0.578 84.565 1.00 16.19 369 ALA C O 1
ATOM 9396 N N . ASP C 1 370 ? 5.775 2.283 84.056 1.00 17.78 370 ASP C N 1
ATOM 9397 C CA . ASP C 1 370 ? 6.725 2.966 83.174 1.00 18.76 370 ASP C CA 1
ATOM 9398 C C . ASP C 1 370 ? 7.716 3.847 83.911 1.00 19.15 370 ASP C C 1
ATOM 9399 O O . ASP C 1 370 ? 8.709 4.248 83.336 1.00 19.90 370 ASP C O 1
ATOM 9404 N N . TYR C 1 371 ? 7.442 4.140 85.171 1.00 18.22 371 TYR C N 1
ATOM 9405 C CA . TYR C 1 371 ? 8.323 4.963 85.983 1.00 21.40 371 TYR C CA 1
ATOM 9406 C C . TYR C 1 371 ? 8.092 4.676 87.480 1.00 21.78 371 TYR C C 1
ATOM 9407 O O . TYR C 1 371 ? 7.219 3.878 87.873 1.00 18.24 371 TYR C O 1
ATOM 9416 N N . TYR C 1 372 ? 8.898 5.304 88.319 1.00 17.39 372 TYR C N 1
ATOM 9417 C CA . TYR C 1 372 ? 8.736 5.128 89.757 1.00 20.11 372 TYR C CA 1
ATOM 9418 C C . TYR C 1 372 ? 8.227 6.424 90.361 1.00 22.63 372 TYR C C 1
ATOM 9419 O O . TYR C 1 372 ? 8.444 7.485 89.814 1.00 22.94 372 TYR C O 1
ATOM 9428 N N . GLU C 1 373 ? 7.529 6.338 91.480 1.00 30.58 373 GLU C N 1
ATOM 9429 C CA . GLU C 1 373 ? 7.064 7.536 92.156 1.00 33.76 373 GLU C CA 1
ATOM 9430 C C . GLU C 1 373 ? 7.876 7.533 93.434 1.00 38.29 373 GLU C C 1
ATOM 9431 O O . GLU C 1 373 ? 7.933 6.509 94.136 1.00 39.20 373 GLU C O 1
ATOM 9437 N N . THR C 1 374 ? 8.526 8.654 93.731 1.00 37.82 374 THR C N 1
ATOM 9438 C CA . THR C 1 374 ? 9.317 8.744 94.957 1.00 43.34 374 THR C CA 1
ATOM 9439 C C . THR C 1 374 ? 8.355 8.830 96.129 1.00 46.64 374 THR C C 1
ATOM 9440 O O . THR C 1 374 ? 7.255 8.260 96.103 1.00 47.33 374 THR C O 1
ATOM 9444 N N . ASP C 1 375 ? 8.754 9.554 97.161 1.00 66.36 375 ASP C N 1
ATOM 9445 C CA . ASP C 1 375 ? 7.882 9.681 98.307 1.00 68.27 375 ASP C CA 1
ATOM 9446 C C . ASP C 1 375 ? 7.258 11.059 98.323 1.00 68.60 375 ASP C C 1
ATOM 9447 O O . ASP C 1 375 ? 6.173 11.251 98.867 1.00 67.87 375 ASP C O 1
ATOM 9452 N N . ALA C 1 376 ? 7.936 12.017 97.702 1.00 72.00 376 ALA C N 1
ATOM 9453 C CA . ALA C 1 376 ? 7.389 13.357 97.616 1.00 72.76 376 ALA C CA 1
ATOM 9454 C C . ALA C 1 376 ? 6.062 13.112 96.923 1.00 73.35 376 ALA C C 1
ATOM 9455 O O . ALA C 1 376 ? 5.011 13.582 97.363 1.00 74.64 376 ALA C O 1
ATOM 9457 N N . ASP C 1 377 ? 6.135 12.332 95.847 1.00 51.56 377 ASP C N 1
ATOM 9458 C CA . ASP C 1 377 ? 4.975 11.977 95.043 1.00 50.50 377 ASP C CA 1
ATOM 9459 C C . ASP C 1 377 ? 3.902 11.262 95.868 1.00 47.11 377 ASP C C 1
ATOM 9460 O O . ASP C 1 377 ? 2.735 11.668 95.887 1.00 44.38 377 ASP C O 1
ATOM 9465 N N . ARG C 1 378 ? 4.306 10.178 96.526 1.00 46.76 378 ARG C N 1
ATOM 9466 C CA . ARG C 1 378 ? 3.398 9.388 97.347 1.00 46.68 378 ARG C CA 1
ATOM 9467 C C . ARG C 1 378 ? 2.769 10.257 98.421 1.00 46.10 378 ARG C C 1
ATOM 9468 O O . ARG C 1 378 ? 1.570 10.172 98.664 1.00 44.51 378 ARG C O 1
ATOM 9476 N N . LYS C 1 379 ? 3.582 11.096 99.057 1.00 51.75 379 LYS C N 1
ATOM 9477 C CA . LYS C 1 379 ? 3.092 11.987 100.099 1.00 51.27 379 LYS C CA 1
ATOM 9478 C C . LYS C 1 379 ? 1.973 12.866 99.569 1.00 50.28 379 LYS C C 1
ATOM 9479 O O . LYS C 1 379 ? 0.868 12.868 100.111 1.00 49.17 379 LYS C O 1
ATOM 9485 N N . LEU C 1 380 ? 2.249 13.613 98.509 1.00 54.12 380 LEU C N 1
ATOM 9486 C CA . LEU C 1 380 ? 1.226 14.484 97.948 1.00 54.74 380 LEU C CA 1
ATOM 9487 C C . LEU C 1 380 ? -0.038 13.697 97.612 1.00 53.37 380 LEU C C 1
ATOM 9488 O O . LEU C 1 380 ? -1.157 14.175 97.860 1.00 53.08 380 LEU C O 1
ATOM 9493 N N . LEU C 1 381 ? 0.136 12.497 97.048 1.00 52.64 381 LEU C N 1
ATOM 9494 C CA . LEU C 1 381 ? -1.013 11.664 96.689 1.00 50.57 381 LEU C CA 1
ATOM 9495 C C . LEU C 1 381 ? -1.866 11.321 97.920 1.00 48.45 381 LEU C C 1
ATOM 9496 O O . LEU C 1 381 ? -3.103 11.451 97.885 1.00 46.39 381 LEU C O 1
ATOM 9501 N N . ALA C 1 382 ? -1.209 10.898 99.002 1.00 37.40 382 ALA C N 1
ATOM 9502 C CA . ALA C 1 382 ? -1.909 10.556 100.245 1.00 37.17 382 ALA C CA 1
ATOM 9503 C C . ALA C 1 382 ? -2.725 11.778 100.703 1.00 36.74 382 ALA C C 1
ATOM 9504 O O . ALA C 1 382 ? -3.880 11.646 101.130 1.00 32.09 382 ALA C O 1
ATOM 9506 N N . ALA C 1 383 ? -2.123 12.962 100.562 1.00 46.12 383 ALA C N 1
ATOM 9507 C CA . ALA C 1 383 ? -2.762 14.220 100.924 1.00 47.27 383 ALA C CA 1
ATOM 9508 C C . ALA C 1 383 ? -4.058 14.405 100.149 1.00 49.47 383 ALA C C 1
ATOM 9509 O O . ALA C 1 383 ? -5.131 14.359 100.730 1.00 52.86 383 ALA C O 1
ATOM 9511 N N . LYS C 1 384 ? -3.966 14.624 98.843 1.00 45.20 384 LYS C N 1
ATOM 9512 C CA . LYS C 1 384 ? -5.166 14.809 98.019 1.00 45.66 384 LYS C CA 1
ATOM 9513 C C . LYS C 1 384 ? -6.114 13.612 98.179 1.00 44.06 384 LYS C C 1
ATOM 9514 O O . LYS C 1 384 ? -7.225 13.598 97.630 1.00 42.71 384 LYS C O 1
ATOM 9520 N N . GLY C 1 385 ? -5.674 12.609 98.937 1.00 41.47 385 GLY C N 1
ATOM 9521 C CA . GLY C 1 385 ? -6.497 11.432 99.121 1.00 41.62 385 GLY C CA 1
ATOM 9522 C C . GLY C 1 385 ? -6.508 10.635 97.835 1.00 41.64 385 GLY C C 1
ATOM 9523 O O . GLY C 1 385 ? -7.536 10.087 97.424 1.00 39.50 385 GLY C O 1
ATOM 9524 N N . SER C 1 386 ? -5.362 10.581 97.173 1.00 52.49 386 SER C N 1
ATOM 9525 C CA . SER C 1 386 ? -5.270 9.823 95.937 1.00 52.15 386 SER C CA 1
ATOM 9526 C C . SER C 1 386 ? -4.601 8.491 96.230 1.00 49.57 386 SER C C 1
ATOM 9527 O O . SER C 1 386 ? -4.351 8.156 97.385 1.00 51.90 386 SER C O 1
ATOM 9530 N N . VAL C 1 387 ? -4.325 7.734 95.176 1.00 35.55 387 VAL C N 1
ATOM 9531 C CA . VAL C 1 387 ? -3.675 6.442 95.295 1.00 30.77 387 VAL C CA 1
ATOM 9532 C C . VAL C 1 387 ? -2.370 6.479 94.483 1.00 28.50 387 VAL C C 1
ATOM 9533 O O . VAL C 1 387 ? -2.322 7.035 93.382 1.00 27.43 387 VAL C O 1
ATOM 9537 N N . PRO C 1 388 ? -1.280 5.927 95.040 1.00 22.70 388 PRO C N 1
ATOM 9538 C CA . PRO C 1 388 ? -0.002 5.925 94.314 1.00 20.08 388 PRO C CA 1
ATOM 9539 C C . PRO C 1 388 ? -0.019 4.748 93.341 1.00 19.05 388 PRO C C 1
ATOM 9540 O O . PRO C 1 388 ? -0.921 3.889 93.416 1.00 15.42 388 PRO C O 1
ATOM 9544 N N . ILE C 1 389 ? 0.945 4.691 92.433 1.00 21.84 389 ILE C N 1
ATOM 9545 C CA . ILE C 1 389 ? 1.001 3.572 91.489 1.00 24.69 389 ILE C CA 1
ATOM 9546 C C . ILE C 1 389 ? 1.386 2.278 92.204 1.00 21.53 389 ILE C C 1
ATOM 9547 O O . ILE C 1 389 ? 2.156 2.295 93.159 1.00 22.57 389 ILE C O 1
ATOM 9552 N N . GLY C 1 390 ? 0.817 1.163 91.756 1.00 18.29 390 GLY C N 1
ATOM 9553 C CA . GLY C 1 390 ? 1.128 -0.125 92.352 1.00 19.39 390 GLY C CA 1
ATOM 9554 C C . GLY C 1 390 ? -0.066 -0.794 92.988 1.00 19.52 390 GLY C C 1
ATOM 9555 O O . GLY C 1 390 ? -1.192 -0.268 92.938 1.00 22.49 390 GLY C O 1
ATOM 9556 N N . ILE C 1 391 ? 0.155 -1.986 93.542 1.00 20.87 391 ILE C N 1
ATOM 9557 C CA . ILE C 1 391 ? -0.910 -2.704 94.225 1.00 22.09 391 ILE C CA 1
ATOM 9558 C C . ILE C 1 391 ? -0.907 -2.230 95.670 1.00 23.52 391 ILE C C 1
ATOM 9559 O O . ILE C 1 391 ? 0.088 -2.404 96.386 1.00 24.69 391 ILE C O 1
ATOM 9564 N N . GLY C 1 392 ? -2.027 -1.660 96.101 1.00 22.69 392 GLY C N 1
ATOM 9565 C CA . GLY C 1 392 ? -2.121 -1.132 97.447 1.00 21.90 392 GLY C CA 1
ATOM 9566 C C . GLY C 1 392 ? -2.103 -2.136 98.583 1.00 21.76 392 GLY C C 1
ATOM 9567 O O . GLY C 1 392 ? -2.100 -3.359 98.383 1.00 19.60 392 GLY C O 1
ATOM 9568 N N . LYS C 1 393 ? -2.106 -1.592 99.796 1.00 26.05 393 LYS C N 1
ATOM 9569 C CA . LYS C 1 393 ? -2.073 -2.398 101.007 1.00 28.03 393 LYS C CA 1
ATOM 9570 C C . LYS C 1 393 ? -3.274 -3.301 101.158 1.00 28.05 393 LYS C C 1
ATOM 9571 O O . LYS C 1 393 ? -4.410 -2.899 100.879 1.00 28.54 393 LYS C O 1
ATOM 9577 N N . ASN C 1 394 ? -3.010 -4.528 101.597 1.00 25.05 394 ASN C N 1
ATOM 9578 C CA . ASN C 1 394 ? -4.062 -5.502 101.872 1.00 26.83 394 ASN C CA 1
ATOM 9579 C C . ASN C 1 394 ? -5.003 -5.826 100.701 1.00 25.79 394 ASN C C 1
ATOM 9580 O O . ASN C 1 394 ? -6.144 -6.272 100.888 1.00 24.82 394 ASN C O 1
ATOM 9585 N N . CYS C 1 395 ? -4.496 -5.641 99.489 1.00 26.65 395 CYS C N 1
ATOM 9586 C CA . CYS C 1 395 ? -5.286 -5.936 98.307 1.00 25.86 395 CYS C CA 1
ATOM 9587 C C . CYS C 1 395 ? -5.197 -7.406 98.059 1.00 25.19 395 CYS C C 1
ATOM 9588 O O . CYS C 1 395 ? -4.261 -8.065 98.505 1.00 25.43 395 CYS C O 1
ATOM 9591 N N . HIS C 1 396 ? -6.206 -7.926 97.380 1.00 20.92 396 HIS C N 1
ATOM 9592 C CA . HIS C 1 396 ? -6.244 -9.324 97.003 1.00 20.59 396 HIS C CA 1
ATOM 9593 C C . HIS C 1 396 ? -6.589 -9.294 95.510 1.00 20.69 396 HIS C C 1
ATOM 9594 O O . HIS C 1 396 ? -7.699 -8.879 95.125 1.00 17.74 396 HIS C O 1
ATOM 9601 N N . ILE C 1 397 ? -5.607 -9.684 94.687 1.00 27.14 397 ILE C N 1
ATOM 9602 C CA . ILE C 1 397 ? -5.724 -9.701 93.235 1.00 25.14 397 ILE C CA 1
ATOM 9603 C C . ILE C 1 397 ? -5.705 -11.120 92.745 1.00 24.46 397 ILE C C 1
ATOM 9604 O O . ILE C 1 397 ? -4.740 -11.837 92.979 1.00 25.51 397 ILE C O 1
ATOM 9609 N N . LYS C 1 398 ? -6.748 -11.531 92.038 1.00 17.53 398 LYS C N 1
ATOM 9610 C CA . LYS C 1 398 ? -6.766 -12.884 91.507 1.00 18.35 398 LYS C CA 1
ATOM 9611 C C . LYS C 1 398 ? -7.328 -12.921 90.088 1.00 18.26 398 LYS C C 1
ATOM 9612 O O . LYS C 1 398 ? -8.260 -12.172 89.744 1.00 17.77 398 LYS C O 1
ATOM 9618 N N . ARG C 1 399 ? -6.741 -13.802 89.285 1.00 21.84 399 ARG C N 1
ATOM 9619 C CA . ARG C 1 399 ? -7.130 -13.981 87.896 1.00 21.63 399 ARG C CA 1
ATOM 9620 C C . ARG C 1 399 ? -7.324 -12.614 87.232 1.00 20.59 399 ARG C C 1
ATOM 9621 O O . ARG C 1 399 ? -8.390 -12.313 86.709 1.00 20.91 399 ARG C O 1
ATOM 9629 N N . ALA C 1 400 ? -6.283 -11.777 87.281 1.00 17.69 400 ALA C N 1
ATOM 9630 C CA . ALA C 1 400 ? -6.334 -10.440 86.676 1.00 15.99 400 ALA C CA 1
ATOM 9631 C C . ALA C 1 400 ? -5.101 -10.093 85.837 1.00 15.50 400 ALA C C 1
ATOM 9632 O O . ALA C 1 400 ? -4.053 -10.742 85.914 1.00 14.53 400 ALA C O 1
ATOM 9634 N N . ILE C 1 401 ? -5.255 -9.062 85.016 1.00 17.46 401 ILE C N 1
ATOM 9635 C CA . ILE C 1 401 ? -4.171 -8.523 84.203 1.00 17.25 401 ILE C CA 1
ATOM 9636 C C . ILE C 1 401 ? -4.235 -7.076 84.679 1.00 16.75 401 ILE C C 1
ATOM 9637 O O . ILE C 1 401 ? -5.271 -6.414 84.514 1.00 19.31 401 ILE C O 1
ATOM 9642 N N . ILE C 1 402 ? -3.169 -6.589 85.297 1.00 13.63 402 ILE C N 1
ATOM 9643 C CA . ILE C 1 402 ? -3.162 -5.218 85.786 1.00 14.07 402 ILE C CA 1
ATOM 9644 C C . ILE C 1 402 ? -2.262 -4.449 84.819 1.00 14.48 402 ILE C C 1
ATOM 9645 O O . ILE C 1 402 ? -1.054 -4.632 84.842 1.00 13.92 402 ILE C O 1
ATOM 9650 N N . ASP C 1 403 ? -2.843 -3.612 83.955 1.00 16.93 403 ASP C N 1
ATOM 9651 C CA . ASP C 1 403 ? -2.035 -2.914 82.972 1.00 17.60 403 ASP C CA 1
ATOM 9652 C C . ASP C 1 403 ? -1.122 -1.879 83.619 1.00 18.31 403 ASP C C 1
ATOM 9653 O O . ASP C 1 403 ? -1.209 -1.646 84.816 1.00 17.97 403 ASP C O 1
ATOM 9658 N N . LYS C 1 404 ? -0.233 -1.287 82.820 1.00 17.23 404 LYS C N 1
ATOM 9659 C CA . LYS C 1 404 ? 0.760 -0.320 83.289 1.00 15.42 404 LYS C CA 1
ATOM 9660 C C . LYS C 1 404 ? 0.314 0.876 84.110 1.00 15.73 404 LYS C C 1
ATOM 9661 O O . LYS C 1 404 ? -0.675 1.536 83.791 1.00 15.37 404 LYS C O 1
ATOM 9667 N N . ASN C 1 405 ? 1.089 1.180 85.145 1.00 13.09 405 ASN C N 1
ATOM 9668 C CA . ASN C 1 405 ? 0.813 2.333 85.989 1.00 15.95 405 ASN C CA 1
ATOM 9669 C C . ASN C 1 405 ? -0.525 2.367 86.704 1.00 16.17 405 ASN C C 1
ATOM 9670 O O . ASN C 1 405 ? -0.970 3.431 87.102 1.00 16.89 405 ASN C O 1
ATOM 9675 N N . ALA C 1 406 ? -1.169 1.233 86.882 1.00 21.12 406 ALA C N 1
ATOM 9676 C CA . ALA C 1 406 ? -2.438 1.241 87.586 1.00 22.78 406 ALA C CA 1
ATOM 9677 C C . ALA C 1 406 ? -2.231 1.742 89.025 1.00 23.52 406 ALA C C 1
ATOM 9678 O O . ALA C 1 406 ? -1.124 1.626 89.583 1.00 23.91 406 ALA C O 1
ATOM 9680 N N . ARG C 1 407 ? -3.289 2.319 89.596 1.00 17.44 407 ARG C N 1
ATOM 9681 C CA . ARG C 1 407 ? -3.290 2.830 90.966 1.00 18.22 407 ARG C CA 1
ATOM 9682 C C . ARG C 1 407 ? -4.392 2.048 91.680 1.00 17.99 407 ARG C C 1
ATOM 9683 O O . ARG C 1 407 ? -5.575 2.377 91.560 1.00 16.96 407 ARG C O 1
ATOM 9691 N N . ILE C 1 408 ? -4.006 0.978 92.375 1.00 17.76 408 ILE C N 1
ATOM 9692 C CA . ILE C 1 408 ? -4.972 0.118 93.062 1.00 20.14 408 ILE C CA 1
ATOM 9693 C C . ILE C 1 408 ? -4.997 0.514 94.537 1.00 22.23 408 ILE C C 1
ATOM 9694 O O . ILE C 1 408 ? -3.993 0.377 95.242 1.00 20.65 408 ILE C O 1
ATOM 9699 N N . GLY C 1 409 ? -6.140 1.013 94.995 1.00 23.41 409 GLY C N 1
ATOM 9700 C CA . GLY C 1 409 ? -6.239 1.467 96.366 1.00 24.88 409 GLY C CA 1
ATOM 9701 C C . GLY C 1 409 ? -6.201 0.380 97.411 1.00 24.52 409 GLY C C 1
ATOM 9702 O O . GLY C 1 409 ? -6.358 -0.814 97.128 1.00 25.19 409 GLY C O 1
ATOM 9703 N N . ASP C 1 410 ? -5.995 0.805 98.647 1.00 27.03 410 ASP C N 1
ATOM 9704 C CA . ASP C 1 410 ? -5.926 -0.115 99.763 1.00 27.33 410 ASP C CA 1
ATOM 9705 C C . ASP C 1 410 ? -7.186 -0.970 99.842 1.00 26.20 410 ASP C C 1
ATOM 9706 O O . ASP C 1 410 ? -8.280 -0.515 99.517 1.00 26.55 410 ASP C O 1
ATOM 9711 N N . ASN C 1 411 ? -7.002 -2.213 100.266 1.00 29.44 411 ASN C N 1
ATOM 9712 C CA . ASN C 1 411 ? -8.082 -3.167 100.457 1.00 31.75 411 ASN C CA 1
ATOM 9713 C C . ASN C 1 411 ? -8.895 -3.500 99.219 1.00 30.94 411 ASN C C 1
ATOM 9714 O O . ASN C 1 411 ? -10.014 -3.976 99.340 1.00 31.19 411 ASN C O 1
ATOM 9719 N N . VAL C 1 412 ? -8.367 -3.252 98.029 1.00 26.48 412 VAL C N 1
ATOM 9720 C CA . VAL C 1 412 ? -9.134 -3.614 96.849 1.00 24.15 412 VAL C CA 1
ATOM 9721 C C . VAL C 1 412 ? -9.126 -5.128 96.701 1.00 24.25 412 VAL C C 1
ATOM 9722 O O . VAL C 1 412 ? -8.114 -5.789 96.951 1.00 22.84 412 VAL C O 1
ATOM 9726 N N . LYS C 1 413 ? -10.266 -5.676 96.302 1.00 19.44 413 LYS C N 1
ATOM 9727 C CA . LYS C 1 413 ? -10.414 -7.116 96.112 1.00 22.00 413 LYS C CA 1
ATOM 9728 C C . LYS C 1 413 ? -10.844 -7.444 94.681 1.00 22.14 413 LYS C C 1
ATOM 9729 O O . LYS C 1 413 ? -11.976 -7.161 94.296 1.00 21.84 413 LYS C O 1
ATOM 9735 N N . ILE C 1 414 ? -9.955 -8.033 93.894 1.00 26.40 414 ILE C N 1
ATOM 9736 C CA . ILE C 1 414 ? -10.312 -8.421 92.536 1.00 26.92 414 ILE C CA 1
ATOM 9737 C C . ILE C 1 414 ? -10.425 -9.924 92.591 1.00 28.92 414 ILE C C 1
ATOM 9738 O O . ILE C 1 414 ? -9.473 -10.669 92.327 1.00 29.94 414 ILE C O 1
ATOM 9743 N N . ILE C 1 415 ? -11.619 -10.363 92.963 1.00 31.59 415 ILE C N 1
ATOM 9744 C CA . ILE C 1 415 ? -11.893 -11.782 93.135 1.00 33.52 415 ILE C CA 1
ATOM 9745 C C . ILE C 1 415 ? -13.064 -12.292 92.298 1.00 33.55 415 ILE C C 1
ATOM 9746 O O . ILE C 1 415 ? -13.288 -13.503 92.199 1.00 33.58 415 ILE C O 1
ATOM 9751 N N . ASN C 1 416 ? -13.818 -11.372 91.709 1.00 24.79 416 ASN C N 1
ATOM 9752 C CA . ASN C 1 416 ? -14.949 -11.751 90.876 1.00 25.77 416 ASN C CA 1
ATOM 9753 C C . ASN C 1 416 ? -15.680 -12.977 91.446 1.00 26.85 416 ASN C C 1
ATOM 9754 O O . ASN C 1 416 ? -15.685 -14.058 90.834 1.00 25.65 416 ASN C O 1
ATOM 9759 N N . LYS C 1 417 ? -16.277 -12.813 92.627 1.00 29.50 417 LYS C N 1
ATOM 9760 C CA . LYS C 1 417 ? -16.977 -13.912 93.290 1.00 35.41 417 LYS C CA 1
ATOM 9761 C C . LYS C 1 417 ? -18.098 -14.497 92.440 1.00 36.48 417 LYS C C 1
ATOM 9762 O O . LYS C 1 417 ? -18.265 -15.712 92.385 1.00 34.71 417 LYS C O 1
ATOM 9768 N N . ASP C 1 418 ? -18.852 -13.625 91.781 1.00 46.02 418 ASP C N 1
ATOM 9769 C CA . ASP C 1 418 ? -19.969 -14.043 90.943 1.00 48.64 418 ASP C CA 1
ATOM 9770 C C . ASP C 1 418 ? -19.543 -14.691 89.641 1.00 47.78 418 ASP C C 1
ATOM 9771 O O . ASP C 1 418 ? -20.389 -15.020 88.818 1.00 48.55 418 ASP C O 1
ATOM 9776 N N . ASN C 1 419 ? -18.237 -14.860 89.459 1.00 45.39 419 ASN C N 1
ATOM 9777 C CA . ASN C 1 419 ? -17.666 -15.453 88.248 1.00 43.32 419 ASN C CA 1
ATOM 9778 C C . ASN C 1 419 ? -18.189 -14.878 86.912 1.00 38.02 419 ASN C C 1
ATOM 9779 O O . ASN C 1 419 ? -18.344 -15.587 85.912 1.00 36.85 419 ASN C O 1
ATOM 9784 N N . VAL C 1 420 ? -18.450 -13.579 86.913 1.00 29.20 420 VAL C N 1
ATOM 9785 C CA . VAL C 1 420 ? -18.880 -12.854 85.726 1.00 25.65 420 VAL C CA 1
ATOM 9786 C C . VAL C 1 420 ? -17.830 -13.091 84.616 1.00 21.25 420 VAL C C 1
ATOM 9787 O O . VAL C 1 420 ? -16.623 -13.018 84.874 1.00 17.01 420 VAL C O 1
ATOM 9791 N N . GLN C 1 421 ? -18.293 -13.377 83.395 1.00 18.78 421 GLN C N 1
ATOM 9792 C CA . GLN C 1 421 ? -17.394 -13.654 82.270 1.00 19.70 421 GLN C CA 1
ATOM 9793 C C . GLN C 1 421 ? -17.047 -12.438 81.474 1.00 18.75 421 GLN C C 1
ATOM 9794 O O . GLN C 1 421 ? -15.927 -12.300 81.020 1.00 19.10 421 GLN C O 1
ATOM 9800 N N . GLU C 1 422 ? -18.045 -11.584 81.271 1.00 23.65 422 GLU C N 1
ATOM 9801 C CA . GLU C 1 422 ? -17.923 -10.378 80.476 1.00 24.85 422 GLU C CA 1
ATOM 9802 C C . GLU C 1 422 ? -18.567 -9.199 81.176 1.00 24.44 422 GLU C C 1
ATOM 9803 O O . GLU C 1 422 ? -19.635 -9.309 81.744 1.00 25.93 422 GLU C O 1
ATOM 9809 N N . ALA C 1 423 ? -17.912 -8.055 81.126 1.00 19.96 423 ALA C N 1
ATOM 9810 C CA . ALA C 1 423 ? -18.447 -6.868 81.754 1.00 20.18 423 ALA C CA 1
ATOM 9811 C C . ALA C 1 423 ? -17.564 -5.708 81.332 1.00 21.27 423 ALA C C 1
ATOM 9812 O O . ALA C 1 423 ? -16.388 -5.622 81.718 1.00 21.76 423 ALA C O 1
ATOM 9814 N N . ALA C 1 424 ? -18.139 -4.852 80.503 1.00 25.19 424 ALA C N 1
ATOM 9815 C CA . ALA C 1 424 ? -17.464 -3.676 79.994 1.00 24.64 424 ALA C CA 1
ATOM 9816 C C . ALA C 1 424 ? -17.655 -2.612 81.055 1.00 25.04 424 ALA C C 1
ATOM 9817 O O . ALA C 1 424 ? -18.740 -2.074 81.197 1.00 24.12 424 ALA C O 1
ATOM 9819 N N . ARG C 1 425 ? -16.600 -2.313 81.810 1.00 21.46 425 ARG C N 1
ATOM 9820 C CA . ARG C 1 425 ? -16.714 -1.329 82.880 1.00 21.62 425 ARG C CA 1
ATOM 9821 C C . ARG C 1 425 ? -15.583 -0.310 82.864 1.00 21.22 425 ARG C C 1
ATOM 9822 O O . ARG C 1 425 ? -14.993 -0.001 83.898 1.00 21.41 425 ARG C O 1
ATOM 9830 N N . GLU C 1 426 ? -15.290 0.232 81.691 1.00 24.17 426 GLU C N 1
ATOM 9831 C CA . GLU C 1 426 ? -14.216 1.194 81.566 1.00 25.39 426 GLU C CA 1
ATOM 9832 C C . GLU C 1 426 ? -14.309 2.460 82.430 1.00 25.69 426 GLU C C 1
ATOM 9833 O O . GLU C 1 426 ? -13.282 2.980 82.857 1.00 23.65 426 GLU C O 1
ATOM 9839 N N . THR C 1 427 ? -15.500 2.981 82.686 1.00 25.75 427 THR C N 1
ATOM 9840 C CA . THR C 1 427 ? -15.564 4.218 83.487 1.00 28.77 427 THR C CA 1
ATOM 9841 C C . THR C 1 427 ? -15.075 3.983 84.900 1.00 27.29 427 THR C C 1
ATOM 9842 O O . THR C 1 427 ? -14.711 4.932 85.603 1.00 28.44 427 THR C O 1
ATOM 9846 N N . ASP C 1 428 ? -15.084 2.709 85.287 1.00 25.36 428 ASP C N 1
ATOM 9847 C CA . ASP C 1 428 ? -14.641 2.228 86.602 1.00 24.65 428 ASP C CA 1
ATOM 9848 C C . ASP C 1 428 ? -13.234 1.625 86.553 1.00 23.47 428 ASP C C 1
ATOM 9849 O O . ASP C 1 428 ? -12.826 0.927 87.488 1.00 26.22 428 ASP C O 1
ATOM 9854 N N . GLY C 1 429 ? -12.510 1.871 85.458 1.00 20.28 429 GLY C N 1
ATOM 9855 C CA . GLY C 1 429 ? -11.143 1.378 85.321 1.00 19.97 429 GLY C CA 1
ATOM 9856 C C . GLY C 1 429 ? -10.869 -0.037 84.825 1.00 18.36 429 GLY C C 1
ATOM 9857 O O . GLY C 1 429 ? -9.692 -0.430 84.726 1.00 18.97 429 GLY C O 1
ATOM 9858 N N . TYR C 1 430 ? -11.908 -0.800 84.490 1.00 16.30 430 TYR C N 1
ATOM 9859 C CA . TYR C 1 430 ? -11.675 -2.171 84.056 1.00 16.64 430 TYR C CA 1
ATOM 9860 C C . TYR C 1 430 ? -12.577 -2.799 83.024 1.00 17.82 430 TYR C C 1
ATOM 9861 O O . TYR C 1 430 ? -13.577 -2.241 82.606 1.00 19.53 430 TYR C O 1
ATOM 9870 N N . PHE C 1 431 ? -12.225 -4.022 82.655 1.00 20.82 431 PHE C N 1
ATOM 9871 C CA . PHE C 1 431 ? -12.942 -4.741 81.630 1.00 21.13 431 PHE C CA 1
ATOM 9872 C C . PHE C 1 431 ? -12.784 -6.242 81.857 1.00 21.60 431 PHE C C 1
ATOM 9873 O O . PHE C 1 431 ? -11.671 -6.769 81.861 1.00 21.23 431 PHE C O 1
ATOM 9881 N N . ILE C 1 432 ? -13.892 -6.930 82.078 1.00 22.88 432 ILE C N 1
ATOM 9882 C CA . ILE C 1 432 ? -13.823 -8.365 82.270 1.00 22.29 432 ILE C CA 1
ATOM 9883 C C . ILE C 1 432 ? -14.138 -9.047 80.937 1.00 23.05 432 ILE C C 1
ATOM 9884 O O . ILE C 1 432 ? -15.116 -8.687 80.252 1.00 21.19 432 ILE C O 1
ATOM 9889 N N . LYS C 1 433 ? -13.314 -10.040 80.593 1.00 25.13 433 LYS C N 1
ATOM 9890 C CA . LYS C 1 433 ? -13.444 -10.800 79.353 1.00 25.84 433 LYS C CA 1
ATOM 9891 C C . LYS C 1 433 ? -12.983 -12.230 79.689 1.00 24.69 433 LYS C C 1
ATOM 9892 O O . LYS C 1 433 ? -11.874 -12.405 80.185 1.00 23.38 433 LYS C O 1
ATOM 9898 N N . SER C 1 434 ? -13.821 -13.236 79.425 1.00 23.23 434 SER C N 1
ATOM 9899 C CA . SER C 1 434 ? -13.524 -14.642 79.746 1.00 24.30 434 SER C CA 1
ATOM 9900 C C . SER C 1 434 ? -13.271 -14.862 81.248 1.00 23.74 434 SER C C 1
ATOM 9901 O O . SER C 1 434 ? -12.503 -15.750 81.647 1.00 24.16 434 SER C O 1
ATOM 9904 N N . GLY C 1 435 ? -13.935 -14.066 82.080 1.00 20.62 435 GLY C N 1
ATOM 9905 C CA . GLY C 1 435 ? -13.759 -14.203 83.509 1.00 20.08 435 GLY C CA 1
ATOM 9906 C C . GLY C 1 435 ? -12.468 -13.568 84.002 1.00 21.20 435 GLY C C 1
ATOM 9907 O O . GLY C 1 435 ? -12.205 -13.587 85.184 1.00 22.75 435 GLY C O 1
ATOM 9908 N N . ILE C 1 436 ? -11.674 -12.992 83.105 1.00 22.12 436 ILE C N 1
ATOM 9909 C CA . ILE C 1 436 ? -10.409 -12.363 83.479 1.00 19.46 436 ILE C CA 1
ATOM 9910 C C . ILE C 1 436 ? -10.603 -10.840 83.646 1.00 18.64 436 ILE C C 1
ATOM 9911 O O . ILE C 1 436 ? -11.051 -10.148 82.724 1.00 17.89 436 ILE C O 1
ATOM 9916 N N . VAL C 1 437 ? -10.304 -10.319 84.836 1.00 18.84 437 VAL C N 1
ATOM 9917 C CA . VAL C 1 437 ? -10.431 -8.896 85.051 1.00 17.74 437 VAL C CA 1
ATOM 9918 C C . VAL C 1 437 ? -9.159 -8.203 84.588 1.00 17.90 437 VAL C C 1
ATOM 9919 O O . VAL C 1 437 ? -8.049 -8.582 84.988 1.00 16.42 437 VAL C O 1
ATOM 9923 N N . THR C 1 438 ? -9.322 -7.194 83.733 1.00 17.23 438 THR C N 1
ATOM 9924 C CA . THR C 1 438 ? -8.203 -6.413 83.227 1.00 16.04 438 THR C CA 1
ATOM 9925 C C . THR C 1 438 ? -8.337 -4.973 83.720 1.00 15.56 438 THR C C 1
ATOM 9926 O O . THR C 1 438 ? -9.286 -4.273 83.366 1.00 15.51 438 THR C O 1
ATOM 9930 N N . VAL C 1 439 ? -7.406 -4.528 84.565 1.00 14.82 439 VAL C N 1
ATOM 9931 C CA . VAL C 1 439 ? -7.453 -3.147 85.013 1.00 14.53 439 VAL C CA 1
ATOM 9932 C C . VAL C 1 439 ? -6.715 -2.357 83.937 1.00 15.31 439 VAL C C 1
ATOM 9933 O O . VAL C 1 439 ? -5.584 -2.682 83.557 1.00 15.94 439 VAL C O 1
ATOM 9937 N N . ILE C 1 440 ? -7.363 -1.305 83.468 1.00 15.10 440 ILE C N 1
ATOM 9938 C CA . ILE C 1 440 ? -6.848 -0.508 82.385 1.00 15.71 440 ILE C CA 1
ATOM 9939 C C . ILE C 1 440 ? -5.626 0.316 82.683 1.00 16.78 440 ILE C C 1
ATOM 9940 O O . ILE C 1 440 ? -5.459 0.780 83.795 1.00 17.58 440 ILE C O 1
ATOM 9945 N N . LYS C 1 441 ? -4.762 0.475 81.687 1.00 18.08 441 LYS C N 1
ATOM 9946 C CA . LYS C 1 441 ? -3.560 1.285 81.853 1.00 18.45 441 LYS C CA 1
ATOM 9947 C C . LYS C 1 441 ? -3.922 2.649 82.456 1.00 20.17 441 LYS C C 1
ATOM 9948 O O . LYS C 1 441 ? -4.852 3.311 81.985 1.00 19.10 441 LYS C O 1
ATOM 9954 N N . ASP C 1 442 ? -3.177 3.048 83.491 1.00 22.42 442 ASP C N 1
ATOM 9955 C CA . ASP C 1 442 ? -3.351 4.327 84.208 1.00 23.49 442 ASP C CA 1
ATOM 9956 C C . ASP C 1 442 ? -4.666 4.456 84.994 1.00 22.28 442 ASP C C 1
ATOM 9957 O O . ASP C 1 442 ? -4.972 5.528 85.484 1.00 22.57 442 ASP C O 1
ATOM 9962 N N . ALA C 1 443 ? -5.430 3.370 85.131 1.00 19.91 443 ALA C N 1
ATOM 9963 C CA . ALA C 1 443 ? -6.694 3.436 85.870 1.00 20.18 443 ALA C CA 1
ATOM 9964 C C . ALA C 1 443 ? -6.498 3.593 87.373 1.00 22.14 443 ALA C C 1
ATOM 9965 O O . ALA C 1 443 ? -5.502 3.159 87.944 1.00 19.62 443 ALA C O 1
ATOM 9967 N N . LEU C 1 444 ? -7.483 4.196 88.010 1.00 22.70 444 LEU C N 1
ATOM 9968 C CA . LEU C 1 444 ? -7.441 4.361 89.446 1.00 25.16 444 LEU C CA 1
ATOM 9969 C C . LEU C 1 444 ? -8.567 3.516 89.997 1.00 23.76 444 LEU C C 1
ATOM 9970 O O . LEU C 1 444 ? -9.713 3.707 89.612 1.00 23.83 444 LEU C O 1
ATOM 9975 N N . ILE C 1 445 ? -8.252 2.537 90.843 1.00 22.48 445 ILE C N 1
ATOM 9976 C CA . ILE C 1 445 ? -9.315 1.730 91.443 1.00 24.14 445 ILE C CA 1
ATOM 9977 C C . ILE C 1 445 ? -9.358 2.186 92.906 1.00 25.13 445 ILE C C 1
ATOM 9978 O O . ILE C 1 445 ? -8.476 1.849 93.694 1.00 24.06 445 ILE C O 1
ATOM 9983 N N . PRO C 1 446 ? -10.376 2.977 93.279 1.00 27.43 446 PRO C N 1
ATOM 9984 C CA . PRO C 1 446 ? -10.496 3.480 94.655 1.00 26.78 446 PRO C CA 1
ATOM 9985 C C . PRO C 1 446 ? -10.469 2.432 95.735 1.00 26.38 446 PRO C C 1
ATOM 9986 O O . PRO C 1 446 ? -11.010 1.343 95.585 1.00 24.35 446 PRO C O 1
ATOM 9990 N N . SER C 1 447 ? -9.834 2.801 96.838 1.00 25.40 447 SER C N 1
ATOM 9991 C CA . SER C 1 447 ? -9.716 1.935 97.999 1.00 28.80 447 SER C CA 1
ATOM 9992 C C . SER C 1 447 ? -11.076 1.338 98.397 1.00 28.26 447 SER C C 1
ATOM 9993 O O . SER C 1 447 ? -12.111 2.001 98.309 1.00 28.31 447 SER C O 1
ATOM 9996 N N . GLY C 1 448 ? -11.060 0.075 98.815 1.00 27.70 448 GLY C N 1
ATOM 9997 C CA . GLY C 1 448 ? -12.280 -0.588 99.231 1.00 28.88 448 GLY C CA 1
ATOM 9998 C C . GLY C 1 448 ? -13.116 -1.256 98.154 1.00 29.13 448 GLY C C 1
ATOM 9999 O O . GLY C 1 448 ? -14.019 -2.013 98.476 1.00 30.05 448 GLY C O 1
ATOM 10000 N N . ILE C 1 449 ? -12.814 -0.994 96.889 1.00 32.26 449 ILE C N 1
ATOM 10001 C CA . ILE C 1 449 ? -13.563 -1.562 95.765 1.00 32.08 449 ILE C CA 1
ATOM 10002 C C . ILE C 1 449 ? -13.502 -3.079 95.659 1.00 32.39 449 ILE C C 1
ATOM 10003 O O . ILE C 1 449 ? -12.441 -3.694 95.810 1.00 32.91 449 ILE C O 1
ATOM 10008 N N . ILE C 1 450 ? -14.644 -3.695 95.390 1.00 28.25 450 ILE C N 1
ATOM 10009 C CA . ILE C 1 450 ? -14.679 -5.143 95.264 1.00 30.14 450 ILE C CA 1
ATOM 10010 C C . ILE C 1 450 ? -15.176 -5.506 93.885 1.00 31.10 450 ILE C C 1
ATOM 10011 O O . ILE C 1 450 ? -16.292 -5.141 93.504 1.00 31.95 450 ILE C O 1
ATOM 10016 N N . ILE C 1 451 ? -14.334 -6.212 93.137 1.00 36.34 451 ILE C N 1
ATOM 10017 C CA . ILE C 1 451 ? -14.656 -6.607 91.779 1.00 36.98 451 ILE C CA 1
ATOM 10018 C C . ILE C 1 451 ? -14.698 -8.136 91.695 1.00 38.81 451 ILE C C 1
ATOM 10019 O O . ILE C 1 451 ? -13.761 -8.788 92.203 1.00 36.91 451 ILE C O 1
ATOM 10025 N N . THR D 1 11 ? 25.169 27.335 83.826 1.00 49.42 11 THR D N 1
ATOM 10026 C CA . THR D 1 11 ? 26.644 27.402 83.606 1.00 50.57 11 THR D CA 1
ATOM 10027 C C . THR D 1 11 ? 27.219 26.083 83.088 1.00 49.68 11 THR D C 1
ATOM 10028 O O . THR D 1 11 ? 27.373 25.116 83.833 1.00 49.26 11 THR D O 1
ATOM 10032 N N . CYS D 1 12 ? 27.534 26.062 81.797 1.00 62.82 12 CYS D N 1
ATOM 10033 C CA . CYS D 1 12 ? 28.087 24.884 81.133 1.00 61.79 12 CYS D CA 1
ATOM 10034 C C . CYS D 1 12 ? 29.606 25.008 81.010 1.00 57.26 12 CYS D C 1
ATOM 10035 O O . CYS D 1 12 ? 30.122 26.102 80.778 1.00 57.61 12 CYS D O 1
ATOM 10038 N N . LEU D 1 13 ? 30.330 23.902 81.158 1.00 42.20 13 LEU D N 1
ATOM 10039 C CA . LEU D 1 13 ? 31.774 23.973 80.985 1.00 38.09 13 LEU D CA 1
ATOM 10040 C C . LEU D 1 13 ? 31.972 24.375 79.525 1.00 36.46 13 LEU D C 1
ATOM 10041 O O . LEU D 1 13 ? 31.114 24.108 78.675 1.00 34.39 13 LEU D O 1
ATOM 10046 N N . ASP D 1 14 ? 33.096 25.024 79.237 1.00 35.34 14 ASP D N 1
ATOM 10047 C CA . ASP D 1 14 ? 33.379 25.463 77.880 1.00 35.19 14 ASP D CA 1
ATOM 10048 C C . ASP D 1 14 ? 34.866 25.730 77.746 1.00 31.70 14 ASP D C 1
ATOM 10049 O O . ASP D 1 14 ? 35.375 26.668 78.331 1.00 31.92 14 ASP D O 1
ATOM 10054 N N . PRO D 1 15 ? 35.595 24.903 76.978 1.00 29.71 15 PRO D N 1
ATOM 10055 C CA . PRO D 1 15 ? 35.132 23.735 76.222 1.00 29.49 15 PRO D CA 1
ATOM 10056 C C . PRO D 1 15 ? 34.334 22.765 77.095 1.00 27.66 15 PRO D C 1
ATOM 10057 O O . PRO D 1 15 ? 34.506 22.744 78.317 1.00 26.37 15 PRO D O 1
ATOM 10061 N N . ASP D 1 16 ? 33.437 21.993 76.483 1.00 27.49 16 ASP D N 1
ATOM 10062 C CA . ASP D 1 16 ? 32.644 21.049 77.256 1.00 28.11 16 ASP D CA 1
ATOM 10063 C C . ASP D 1 16 ? 33.556 19.935 77.740 1.00 25.54 16 ASP D C 1
ATOM 10064 O O . ASP D 1 16 ? 34.679 19.793 77.268 1.00 21.02 16 ASP D O 1
ATOM 10069 N N . ALA D 1 17 ? 33.045 19.139 78.670 1.00 35.64 17 ALA D N 1
ATOM 10070 C CA . ALA D 1 17 ? 33.798 18.054 79.277 1.00 33.44 17 ALA D CA 1
ATOM 10071 C C . ALA D 1 17 ? 34.279 16.988 78.308 1.00 32.85 17 ALA D C 1
ATOM 10072 O O . ALA D 1 17 ? 35.446 16.568 78.347 1.00 31.77 17 ALA D O 1
ATOM 10074 N N . SER D 1 18 ? 33.380 16.549 77.436 1.00 24.54 18 SER D N 1
ATOM 10075 C CA . SER D 1 18 ? 33.716 15.496 76.493 1.00 26.37 18 SER D CA 1
ATOM 10076 C C . SER D 1 18 ? 34.959 15.764 75.648 1.00 26.67 18 SER D C 1
ATOM 10077 O O . SER D 1 18 ? 35.738 14.840 75.383 1.00 24.44 18 SER D O 1
ATOM 10080 N N . ARG D 1 19 ? 35.181 17.009 75.239 1.00 27.49 19 ARG D N 1
ATOM 10081 C CA . ARG D 1 19 ? 36.375 17.273 74.427 1.00 31.47 19 ARG D CA 1
ATOM 10082 C C . ARG D 1 19 ? 37.603 17.807 75.172 1.00 29.70 19 ARG D C 1
ATOM 10083 O O . ARG D 1 19 ? 38.711 17.714 74.651 1.00 31.25 19 ARG D O 1
ATOM 10091 N N . SER D 1 20 ? 37.422 18.320 76.392 1.00 29.08 20 SER D N 1
ATOM 10092 C CA . SER D 1 20 ? 38.530 18.903 77.156 1.00 26.88 20 SER D CA 1
ATOM 10093 C C . SER D 1 20 ? 39.035 18.180 78.412 1.00 26.57 20 SER D C 1
ATOM 10094 O O . SER D 1 20 ? 40.068 18.568 78.985 1.00 24.61 20 SER D O 1
ATOM 10097 N N . VAL D 1 21 ? 38.320 17.149 78.845 1.00 26.25 21 VAL D N 1
ATOM 10098 C CA . VAL D 1 21 ? 38.691 16.437 80.061 1.00 25.14 21 VAL D CA 1
ATOM 10099 C C . VAL D 1 21 ? 38.948 14.988 79.781 1.00 25.58 21 VAL D C 1
ATOM 10100 O O . VAL D 1 21 ? 38.156 14.349 79.122 1.00 25.65 21 VAL D O 1
ATOM 10104 N N . LEU D 1 22 ? 40.058 14.468 80.287 1.00 27.66 22 LEU D N 1
ATOM 10105 C CA . LEU D 1 22 ? 40.398 13.071 80.095 1.00 28.83 22 LEU D CA 1
ATOM 10106 C C . LEU D 1 22 ? 40.270 12.340 81.445 1.00 26.13 22 LEU D C 1
ATOM 10107 O O . LEU D 1 22 ? 40.959 12.656 82.407 1.00 23.84 22 LEU D O 1
ATOM 10112 N N . GLY D 1 23 ? 39.372 11.371 81.518 1.00 25.23 23 GLY D N 1
ATOM 10113 C CA . GLY D 1 23 ? 39.184 10.647 82.754 1.00 22.62 23 GLY D CA 1
ATOM 10114 C C . GLY D 1 23 ? 40.208 9.544 82.923 1.00 23.27 23 GLY D C 1
ATOM 10115 O O . GLY D 1 23 ? 40.479 8.821 81.973 1.00 25.11 23 GLY D O 1
ATOM 10116 N N . ILE D 1 24 ? 40.804 9.428 84.112 1.00 23.16 24 ILE D N 1
ATOM 10117 C CA . ILE D 1 24 ? 41.786 8.377 84.355 1.00 24.99 24 ILE D CA 1
ATOM 10118 C C . ILE D 1 24 ? 41.400 7.649 85.644 1.00 25.21 24 ILE D C 1
ATOM 10119 O O . ILE D 1 24 ? 41.470 8.221 86.739 1.00 25.92 24 ILE D O 1
ATOM 10124 N N . ILE D 1 25 ? 40.978 6.391 85.505 1.00 23.20 25 ILE D N 1
ATOM 10125 C CA . ILE D 1 25 ? 40.539 5.576 86.642 1.00 23.65 25 ILE D CA 1
ATOM 10126 C C . ILE D 1 25 ? 41.637 4.619 87.099 1.00 26.64 25 ILE D C 1
ATOM 10127 O O . ILE D 1 25 ? 42.136 3.827 86.300 1.00 27.33 25 ILE D O 1
ATOM 10132 N N . LEU D 1 26 ? 42.009 4.693 88.376 1.00 32.04 26 LEU D N 1
ATOM 10133 C CA . LEU D 1 26 ? 43.067 3.838 88.920 1.00 36.00 26 LEU D CA 1
ATOM 10134 C C . LEU D 1 26 ? 42.518 2.764 89.847 1.00 37.29 26 LEU D C 1
ATOM 10135 O O . LEU D 1 26 ? 42.052 3.068 90.946 1.00 40.30 26 LEU D O 1
ATOM 10140 N N . THR D 1 32 ? 44.714 -6.228 96.506 1.00 68.05 32 THR D N 1
ATOM 10141 C CA . THR D 1 32 ? 44.480 -7.576 97.020 1.00 67.10 32 THR D CA 1
ATOM 10142 C C . THR D 1 32 ? 43.937 -7.552 98.450 1.00 65.48 32 THR D C 1
ATOM 10143 O O . THR D 1 32 ? 44.053 -8.522 99.208 1.00 64.65 32 THR D O 1
ATOM 10147 N N . ARG D 1 33 ? 43.366 -6.421 98.830 1.00 80.56 33 ARG D N 1
ATOM 10148 C CA . ARG D 1 33 ? 42.758 -6.335 100.138 1.00 78.64 33 ARG D CA 1
ATOM 10149 C C . ARG D 1 33 ? 41.392 -6.981 99.907 1.00 73.72 33 ARG D C 1
ATOM 10150 O O . ARG D 1 33 ? 40.644 -7.237 100.845 1.00 73.02 33 ARG D O 1
ATOM 10158 N N . LEU D 1 34 ? 41.095 -7.252 98.635 1.00 42.22 34 LEU D N 1
ATOM 10159 C CA . LEU D 1 34 ? 39.848 -7.891 98.244 1.00 35.96 34 LEU D CA 1
ATOM 10160 C C . LEU D 1 34 ? 40.095 -9.355 97.879 1.00 32.52 34 LEU D C 1
ATOM 10161 O O . LEU D 1 34 ? 39.226 -10.019 97.293 1.00 29.43 34 LEU D O 1
ATOM 10166 N N . TYR D 1 35 ? 41.280 -9.864 98.231 1.00 25.54 35 TYR D N 1
ATOM 10167 C CA . TYR D 1 35 ? 41.612 -11.256 97.946 1.00 25.03 35 TYR D CA 1
ATOM 10168 C C . TYR D 1 35 ? 40.621 -12.154 98.721 1.00 22.99 35 TYR D C 1
ATOM 10169 O O . TYR D 1 35 ? 40.237 -11.828 99.850 1.00 21.67 35 TYR D O 1
ATOM 10178 N N . PRO D 1 36 ? 40.167 -13.284 98.136 1.00 26.94 36 PRO D N 1
ATOM 10179 C CA . PRO D 1 36 ? 40.395 -13.930 96.844 1.00 26.33 36 PRO D CA 1
ATOM 10180 C C . PRO D 1 36 ? 39.436 -13.488 95.743 1.00 25.83 36 PRO D C 1
ATOM 10181 O O . PRO D 1 36 ? 39.382 -14.135 94.699 1.00 24.97 36 PRO D O 1
ATOM 10185 N N . LEU D 1 37 ? 38.682 -12.406 95.971 1.00 20.41 37 LEU D N 1
ATOM 10186 C CA . LEU D 1 37 ? 37.744 -11.912 94.966 1.00 21.15 37 LEU D CA 1
ATOM 10187 C C . LEU D 1 37 ? 38.549 -11.505 93.714 1.00 23.22 37 LEU D C 1
ATOM 10188 O O . LEU D 1 37 ? 38.023 -11.404 92.609 1.00 23.47 37 LEU D O 1
ATOM 10193 N N . THR D 1 38 ? 39.850 -11.321 93.915 1.00 21.53 38 THR D N 1
ATOM 10194 C CA . THR D 1 38 ? 40.778 -10.915 92.867 1.00 23.81 38 THR D CA 1
ATOM 10195 C C . THR D 1 38 ? 41.748 -12.031 92.448 1.00 24.58 38 THR D C 1
ATOM 10196 O O . THR D 1 38 ? 42.628 -11.817 91.615 1.00 25.74 38 THR D O 1
ATOM 10200 N N . LYS D 1 39 ? 41.584 -13.212 93.025 1.00 26.58 39 LYS D N 1
ATOM 10201 C CA . LYS D 1 39 ? 42.474 -14.323 92.726 1.00 30.09 39 LYS D CA 1
ATOM 10202 C C . LYS D 1 39 ? 42.507 -14.701 91.241 1.00 32.54 39 LYS D C 1
ATOM 10203 O O . LYS D 1 39 ? 43.564 -15.074 90.728 1.00 35.20 39 LYS D O 1
ATOM 10209 N N . LYS D 1 40 ? 41.378 -14.623 90.542 1.00 40.85 40 LYS D N 1
ATOM 10210 C CA . LYS D 1 40 ? 41.396 -14.957 89.121 1.00 43.43 40 LYS D CA 1
ATOM 10211 C C . LYS D 1 40 ? 40.537 -14.048 88.254 1.00 41.08 40 LYS D C 1
ATOM 10212 O O . LYS D 1 40 ? 39.747 -14.500 87.411 1.00 41.52 40 LYS D O 1
ATOM 10218 N N . ARG D 1 41 ? 40.700 -12.752 88.480 1.00 35.94 41 ARG D N 1
ATOM 10219 C CA . ARG D 1 41 ? 39.992 -11.761 87.702 1.00 33.49 41 ARG D CA 1
ATOM 10220 C C . ARG D 1 41 ? 40.652 -10.432 87.966 1.00 31.36 41 ARG D C 1
ATOM 10221 O O . ARG D 1 41 ? 41.234 -10.224 89.035 1.00 31.76 41 ARG D O 1
ATOM 10229 N N . ALA D 1 42 ? 40.582 -9.548 86.975 1.00 28.47 42 ALA D N 1
ATOM 10230 C CA . ALA D 1 42 ? 41.115 -8.201 87.114 1.00 27.76 42 ALA D CA 1
ATOM 10231 C C . ALA D 1 42 ? 40.275 -7.544 88.220 1.00 26.43 42 ALA D C 1
ATOM 10232 O O . ALA D 1 42 ? 39.060 -7.752 88.290 1.00 24.71 42 ALA D O 1
ATOM 10234 N N . LYS D 1 43 ? 40.899 -6.755 89.083 1.00 28.26 43 LYS D N 1
ATOM 10235 C CA . LYS D 1 43 ? 40.172 -6.102 90.178 1.00 27.96 43 LYS D CA 1
ATOM 10236 C C . LYS D 1 43 ? 38.919 -5.270 89.781 1.00 28.21 43 LYS D C 1
ATOM 10237 O O . LYS D 1 43 ? 37.839 -5.395 90.379 1.00 28.53 43 LYS D O 1
ATOM 10243 N N . PRO D 1 44 ? 39.059 -4.393 88.776 1.00 29.01 44 PRO D N 1
ATOM 10244 C CA . PRO D 1 44 ? 37.945 -3.546 88.318 1.00 27.84 44 PRO D CA 1
ATOM 10245 C C . PRO D 1 44 ? 36.705 -4.352 87.962 1.00 26.45 44 PRO D C 1
ATOM 10246 O O . PRO D 1 44 ? 35.595 -3.819 87.943 1.00 25.34 44 PRO D O 1
ATOM 10250 N N . ALA D 1 45 ? 36.914 -5.632 87.671 1.00 22.63 45 ALA D N 1
ATOM 10251 C CA . ALA D 1 45 ? 35.835 -6.522 87.267 1.00 22.85 45 ALA D CA 1
ATOM 10252 C C . ALA D 1 45 ? 35.072 -7.144 88.443 1.00 22.74 45 ALA D C 1
ATOM 10253 O O . ALA D 1 45 ? 34.040 -7.773 88.265 1.00 22.25 45 ALA D O 1
ATOM 10255 N N . VAL D 1 46 ? 35.559 -6.958 89.654 1.00 21.76 46 VAL D N 1
ATOM 10256 C CA . VAL D 1 46 ? 34.858 -7.564 90.754 1.00 21.00 46 VAL D CA 1
ATOM 10257 C C . VAL D 1 46 ? 33.371 -7.213 90.763 1.00 19.88 46 VAL D C 1
ATOM 10258 O O . VAL D 1 46 ? 32.991 -6.041 90.754 1.00 21.29 46 VAL D O 1
ATOM 10262 N N . PRO D 1 47 ? 32.514 -8.240 90.788 1.00 19.59 47 PRO D N 1
ATOM 10263 C CA . PRO D 1 47 ? 31.051 -8.115 90.809 1.00 19.63 47 PRO D CA 1
ATOM 10264 C C . PRO D 1 47 ? 30.610 -7.236 91.986 1.00 20.03 47 PRO D C 1
ATOM 10265 O O . PRO D 1 47 ? 31.167 -7.305 93.083 1.00 21.78 47 PRO D O 1
ATOM 10269 N N . LEU D 1 48 ? 29.565 -6.463 91.756 1.00 20.04 48 LEU D N 1
ATOM 10270 C CA . LEU D 1 48 ? 29.063 -5.511 92.736 1.00 19.55 48 LEU D CA 1
ATOM 10271 C C . LEU D 1 48 ? 27.543 -5.454 92.654 1.00 19.30 48 LEU D C 1
ATOM 10272 O O . LEU D 1 48 ? 26.980 -5.497 91.570 1.00 20.06 48 LEU D O 1
ATOM 10277 N N . GLY D 1 49 ? 26.887 -5.367 93.807 1.00 16.08 49 GLY D N 1
ATOM 10278 C CA . GLY D 1 49 ? 25.441 -5.225 93.893 1.00 14.70 49 GLY D CA 1
ATOM 10279 C C . GLY D 1 49 ? 24.532 -6.054 93.014 1.00 16.25 49 GLY D C 1
ATOM 10280 O O . GLY D 1 49 ? 23.593 -5.530 92.417 1.00 16.22 49 GLY D O 1
ATOM 10281 N N . ALA D 1 50 ? 24.819 -7.343 92.912 1.00 23.01 50 ALA D N 1
ATOM 10282 C CA . ALA D 1 50 ? 23.977 -8.231 92.138 1.00 21.97 50 ALA D CA 1
ATOM 10283 C C . ALA D 1 50 ? 24.125 -8.148 90.618 1.00 23.11 50 ALA D C 1
ATOM 10284 O O . ALA D 1 50 ? 24.355 -9.169 89.983 1.00 25.29 50 ALA D O 1
ATOM 10286 N N . ASN D 1 51 ? 24.019 -6.947 90.039 1.00 19.14 51 ASN D N 1
ATOM 10287 C CA . ASN D 1 51 ? 24.079 -6.798 88.568 1.00 18.12 51 ASN D CA 1
ATOM 10288 C C . ASN D 1 51 ? 25.226 -5.998 88.008 1.00 17.19 51 ASN D C 1
ATOM 10289 O O . ASN D 1 51 ? 25.321 -5.882 86.793 1.00 15.59 51 ASN D O 1
ATOM 10294 N N . TYR D 1 52 ? 26.107 -5.481 88.863 1.00 14.80 52 TYR D N 1
ATOM 10295 C CA . TYR D 1 52 ? 27.187 -4.630 88.384 1.00 13.22 52 TYR D CA 1
ATOM 10296 C C . TYR D 1 52 ? 28.585 -5.188 88.664 1.00 14.12 52 TYR D C 1
ATOM 10297 O O . TYR D 1 52 ? 28.723 -6.322 89.090 1.00 15.39 52 TYR D O 1
ATOM 10306 N N . ARG D 1 53 ? 29.605 -4.378 88.406 1.00 12.50 53 ARG D N 1
ATOM 10307 C CA . ARG D 1 53 ? 31.014 -4.728 88.667 1.00 13.06 53 ARG D CA 1
ATOM 10308 C C . ARG D 1 53 ? 31.637 -3.406 89.159 1.00 13.33 53 ARG D C 1
ATOM 10309 O O . ARG D 1 53 ? 31.116 -2.346 88.846 1.00 13.16 53 ARG D O 1
ATOM 10317 N N . LEU D 1 54 ? 32.720 -3.454 89.928 1.00 15.21 54 LEU D N 1
ATOM 10318 C CA . LEU D 1 54 ? 33.336 -2.231 90.462 1.00 17.40 54 LEU D CA 1
ATOM 10319 C C . LEU D 1 54 ? 33.542 -1.088 89.449 1.00 16.84 54 LEU D C 1
ATOM 10320 O O . LEU D 1 54 ? 33.124 0.028 89.676 1.00 16.88 54 LEU D O 1
ATOM 10325 N N . ILE D 1 55 ? 34.173 -1.397 88.329 1.00 15.94 55 ILE D N 1
ATOM 10326 C CA . ILE D 1 55 ? 34.471 -0.420 87.320 1.00 15.14 55 ILE D CA 1
ATOM 10327 C C . ILE D 1 55 ? 33.246 0.416 86.911 1.00 16.33 55 ILE D C 1
ATOM 10328 O O . ILE D 1 55 ? 33.391 1.589 86.539 1.00 18.36 55 ILE D O 1
ATOM 10333 N N . ASP D 1 56 ? 32.046 -0.155 87.009 1.00 17.59 56 ASP D N 1
ATOM 10334 C CA . ASP D 1 56 ? 30.831 0.546 86.588 1.00 18.14 56 ASP D CA 1
ATOM 10335 C C . ASP D 1 56 ? 30.546 1.839 87.355 1.00 19.41 56 ASP D C 1
ATOM 10336 O O . ASP D 1 56 ? 29.910 2.750 86.811 1.00 18.33 56 ASP D O 1
ATOM 10341 N N . ILE D 1 57 ? 31.011 1.940 88.604 1.00 17.64 57 ILE D N 1
ATOM 10342 C CA . ILE D 1 57 ? 30.761 3.174 89.347 1.00 18.53 57 ILE D CA 1
ATOM 10343 C C . ILE D 1 57 ? 31.518 4.393 88.774 1.00 17.79 57 ILE D C 1
ATOM 10344 O O . ILE D 1 57 ? 30.886 5.393 88.389 1.00 16.55 57 ILE D O 1
ATOM 10349 N N . PRO D 1 58 ? 32.864 4.348 88.715 1.00 17.17 58 PRO D N 1
ATOM 10350 C CA . PRO D 1 58 ? 33.568 5.522 88.166 1.00 17.04 58 PRO D CA 1
ATOM 10351 C C . PRO D 1 58 ? 33.252 5.803 86.710 1.00 17.58 58 PRO D C 1
ATOM 10352 O O . PRO D 1 58 ? 33.151 6.960 86.306 1.00 20.79 58 PRO D O 1
ATOM 10356 N N . VAL D 1 59 ? 33.111 4.745 85.924 1.00 20.23 59 VAL D N 1
ATOM 10357 C CA . VAL D 1 59 ? 32.803 4.877 84.509 1.00 20.34 59 VAL D CA 1
ATOM 10358 C C . VAL D 1 59 ? 31.426 5.499 84.319 1.00 20.64 59 VAL D C 1
ATOM 10359 O O . VAL D 1 59 ? 31.271 6.398 83.494 1.00 19.43 59 VAL D O 1
ATOM 10363 N N . SER D 1 60 ? 30.426 5.054 85.088 1.00 20.42 60 SER D N 1
ATOM 10364 C CA . SER D 1 60 ? 29.099 5.645 84.957 1.00 18.40 60 SER D CA 1
ATOM 10365 C C . SER D 1 60 ? 29.100 7.084 85.468 1.00 19.55 60 SER D C 1
ATOM 10366 O O . SER D 1 60 ? 28.368 7.920 84.938 1.00 18.87 60 SER D O 1
ATOM 10369 N N . ASN D 1 61 ? 29.876 7.374 86.521 1.00 20.07 61 ASN D N 1
ATOM 10370 C CA . ASN D 1 61 ? 29.928 8.753 87.036 1.00 20.94 61 ASN D CA 1
ATOM 10371 C C . ASN D 1 61 ? 30.550 9.635 85.959 1.00 20.88 61 ASN D C 1
ATOM 10372 O O . ASN D 1 61 ? 30.124 10.768 85.782 1.00 20.00 61 ASN D O 1
ATOM 10377 N N . CYS D 1 62 ? 31.560 9.124 85.253 1.00 20.35 62 CYS D N 1
ATOM 10378 C CA . CYS D 1 62 ? 32.188 9.902 84.177 1.00 20.58 62 CYS D CA 1
ATOM 10379 C C . CYS D 1 62 ? 31.166 10.168 83.078 1.00 20.72 62 CYS D C 1
ATOM 10380 O O . CYS D 1 62 ? 30.945 11.323 82.695 1.00 19.49 62 CYS D O 1
ATOM 10383 N N . LEU D 1 63 ? 30.529 9.099 82.591 1.00 22.27 63 LEU D N 1
ATOM 10384 C CA . LEU D 1 63 ? 29.514 9.213 81.539 1.00 21.79 63 LEU D CA 1
ATOM 10385 C C . LEU D 1 63 ? 28.390 10.181 81.897 1.00 21.72 63 LEU D C 1
ATOM 10386 O O . LEU D 1 63 ? 27.985 10.997 81.077 1.00 20.08 63 LEU D O 1
ATOM 10391 N N . ASN D 1 64 ? 27.860 10.090 83.111 1.00 22.43 64 ASN D N 1
ATOM 10392 C CA . ASN D 1 64 ? 26.796 11.001 83.501 1.00 22.82 64 ASN D CA 1
ATOM 10393 C C . ASN D 1 64 ? 27.289 12.442 83.724 1.00 24.68 64 ASN D C 1
ATOM 10394 O O . ASN D 1 64 ? 26.479 13.346 83.923 1.00 23.94 64 ASN D O 1
ATOM 10399 N N . SER D 1 65 ? 28.612 12.648 83.697 1.00 21.64 65 SER D N 1
ATOM 10400 C CA . SER D 1 65 ? 29.188 13.986 83.874 1.00 22.32 65 SER D CA 1
ATOM 10401 C C . SER D 1 65 ? 29.687 14.508 82.535 1.00 22.66 65 SER D C 1
ATOM 10402 O O . SER D 1 65 ? 30.428 15.476 82.478 1.00 21.84 65 SER D O 1
ATOM 10405 N N . ASN D 1 66 ? 29.296 13.831 81.463 1.00 26.22 66 ASN D N 1
ATOM 10406 C CA . ASN D 1 66 ? 29.692 14.215 80.126 1.00 28.59 66 ASN D CA 1
ATOM 10407 C C . ASN D 1 66 ? 31.176 14.017 79.867 1.00 27.78 66 ASN D C 1
ATOM 10408 O O . ASN D 1 66 ? 31.790 14.773 79.127 1.00 29.09 66 ASN D O 1
ATOM 10413 N N . ILE D 1 67 ? 31.762 13.000 80.470 1.00 25.04 67 ILE D N 1
ATOM 10414 C CA . ILE D 1 67 ? 33.162 12.742 80.247 1.00 24.81 67 ILE D CA 1
ATOM 10415 C C . ILE D 1 67 ? 33.269 11.426 79.477 1.00 26.07 67 ILE D C 1
ATOM 10416 O O . ILE D 1 67 ? 33.032 10.350 80.034 1.00 27.39 67 ILE D O 1
ATOM 10421 N N . SER D 1 68 ? 33.625 11.529 78.195 1.00 24.87 68 SER D N 1
ATOM 10422 C CA . SER D 1 68 ? 33.695 10.369 77.315 1.00 26.41 68 SER D CA 1
ATOM 10423 C C . SER D 1 68 ? 35.080 9.810 77.012 1.00 25.36 68 SER D C 1
ATOM 10424 O O . SER D 1 68 ? 35.196 8.694 76.538 1.00 24.14 68 SER D O 1
ATOM 10427 N N . LYS D 1 69 ? 36.130 10.571 77.262 1.00 32.54 69 LYS D N 1
ATOM 10428 C CA . LYS D 1 69 ? 37.473 10.055 77.010 1.00 31.21 69 LYS D CA 1
ATOM 10429 C C . LYS D 1 69 ? 37.937 9.429 78.335 1.00 30.03 69 LYS D C 1
ATOM 10430 O O . LYS D 1 69 ? 38.360 10.125 79.262 1.00 27.54 69 LYS D O 1
ATOM 10436 N N . ILE D 1 70 ? 37.868 8.108 78.412 1.00 18.97 70 ILE D N 1
ATOM 10437 C CA . ILE D 1 70 ? 38.191 7.392 79.645 1.00 18.12 70 ILE D CA 1
ATOM 10438 C C . ILE D 1 70 ? 39.208 6.270 79.558 1.00 18.16 70 ILE D C 1
ATOM 10439 O O . ILE D 1 70 ? 39.075 5.342 78.735 1.00 17.36 70 ILE D O 1
ATOM 10444 N N . TYR D 1 71 ? 40.220 6.349 80.427 1.00 20.92 71 TYR D N 1
ATOM 10445 C CA . TYR D 1 71 ? 41.247 5.319 80.528 1.00 22.11 71 TYR D CA 1
ATOM 10446 C C . TYR D 1 71 ? 41.030 4.567 81.854 1.00 23.42 71 TYR D C 1
ATOM 10447 O O . TYR D 1 71 ? 40.607 5.167 82.850 1.00 24.05 71 TYR D O 1
ATOM 10456 N N . VAL D 1 72 ? 41.309 3.267 81.853 1.00 23.92 72 VAL D N 1
ATOM 10457 C CA . VAL D 1 72 ? 41.187 2.443 83.049 1.00 24.05 72 VAL D CA 1
ATOM 10458 C C . VAL D 1 72 ? 42.563 1.761 83.290 1.00 27.41 72 VAL D C 1
ATOM 10459 O O . VAL D 1 72 ? 43.000 0.912 82.492 1.00 29.24 72 VAL D O 1
ATOM 10463 N N . LEU D 1 73 ? 43.246 2.146 84.372 1.00 30.34 73 LEU D N 1
ATOM 10464 C CA . LEU D 1 73 ? 44.564 1.592 84.707 1.00 32.29 73 LEU D CA 1
ATOM 10465 C C . LEU D 1 73 ? 44.382 0.400 85.628 1.00 32.55 73 LEU D C 1
ATOM 10466 O O . LEU D 1 73 ? 43.665 0.477 86.632 1.00 33.89 73 LEU D O 1
ATOM 10471 N N . THR D 1 74 ? 45.037 -0.703 85.306 1.00 30.85 74 THR D N 1
ATOM 10472 C CA . THR D 1 74 ? 44.912 -1.887 86.142 1.00 32.17 74 THR D CA 1
ATOM 10473 C C . THR D 1 74 ? 46.142 -2.770 86.017 1.00 32.29 74 THR D C 1
ATOM 10474 O O . THR D 1 74 ? 46.911 -2.626 85.078 1.00 31.54 74 THR D O 1
ATOM 10478 N N . GLN D 1 75 ? 46.338 -3.686 86.957 1.00 30.86 75 GLN D N 1
ATOM 10479 C CA . GLN D 1 75 ? 47.542 -4.505 86.900 1.00 33.30 75 GLN D CA 1
ATOM 10480 C C . GLN D 1 75 ? 47.736 -5.249 85.584 1.00 32.79 75 GLN D C 1
ATOM 10481 O O . GLN D 1 75 ? 48.812 -5.183 84.988 1.00 31.70 75 GLN D O 1
ATOM 10487 N N . PHE D 1 76 ? 46.698 -5.944 85.122 1.00 36.81 76 PHE D N 1
ATOM 10488 C CA . PHE D 1 76 ? 46.787 -6.712 83.890 1.00 36.75 76 PHE D CA 1
ATOM 10489 C C . PHE D 1 76 ? 45.472 -6.700 83.111 1.00 36.93 76 PHE D C 1
ATOM 10490 O O . PHE D 1 76 ? 44.415 -6.417 83.665 1.00 37.37 76 PHE D O 1
ATOM 10498 N N . ASN D 1 77 ? 45.514 -7.015 81.826 1.00 32.99 77 ASN D N 1
ATOM 10499 C CA . ASN D 1 77 ? 44.266 -7.017 81.075 1.00 33.90 77 ASN D CA 1
ATOM 10500 C C . ASN D 1 77 ? 43.521 -8.349 81.120 1.00 29.37 77 ASN D C 1
ATOM 10501 O O . ASN D 1 77 ? 44.076 -9.366 81.491 1.00 24.82 77 ASN D O 1
ATOM 10506 N N . SER D 1 78 ? 42.255 -8.328 80.725 1.00 29.16 78 SER D N 1
ATOM 10507 C CA . SER D 1 78 ? 41.459 -9.540 80.674 1.00 29.64 78 SER D CA 1
ATOM 10508 C C . SER D 1 78 ? 40.400 -9.326 79.595 1.00 27.60 78 SER D C 1
ATOM 10509 O O . SER D 1 78 ? 39.852 -8.230 79.449 1.00 25.22 78 SER D O 1
ATOM 10512 N N . ALA D 1 79 ? 40.162 -10.371 78.816 1.00 19.91 79 ALA D N 1
ATOM 10513 C CA . ALA D 1 79 ? 39.166 -10.322 77.756 1.00 19.50 79 ALA D CA 1
ATOM 10514 C C . ALA D 1 79 ? 37.809 -10.024 78.399 1.00 19.15 79 ALA D C 1
ATOM 10515 O O . ALA D 1 79 ? 37.013 -9.234 77.896 1.00 19.92 79 ALA D O 1
ATOM 10517 N N . SER D 1 80 ? 37.576 -10.667 79.535 1.00 24.27 80 SER D N 1
ATOM 10518 C CA . SER D 1 80 ? 36.372 -10.512 80.340 1.00 25.21 80 SER D CA 1
ATOM 10519 C C . SER D 1 80 ? 36.058 -9.034 80.644 1.00 24.51 80 SER D C 1
ATOM 10520 O O . SER D 1 80 ? 34.952 -8.549 80.398 1.00 24.75 80 SER D O 1
ATOM 10523 N N . LEU D 1 81 ? 37.029 -8.315 81.196 1.00 23.02 81 LEU D N 1
ATOM 10524 C CA . LEU D 1 81 ? 36.871 -6.884 81.527 1.00 22.74 81 LEU D CA 1
ATOM 10525 C C . LEU D 1 81 ? 36.651 -6.072 80.232 1.00 23.13 81 LEU D C 1
ATOM 10526 O O . LEU D 1 81 ? 35.794 -5.180 80.166 1.00 20.20 81 LEU D O 1
ATOM 10531 N N . ASN D 1 82 ? 37.453 -6.367 79.208 1.00 25.44 82 ASN D N 1
ATOM 10532 C CA . ASN D 1 82 ? 37.295 -5.654 77.941 1.00 26.97 82 ASN D CA 1
ATOM 10533 C C . ASN D 1 82 ? 35.915 -5.915 77.390 1.00 27.31 82 ASN D C 1
ATOM 10534 O O . ASN D 1 82 ? 35.251 -5.001 76.935 1.00 26.60 82 ASN D O 1
ATOM 10539 N N . ARG D 1 83 ? 35.480 -7.169 77.431 1.00 30.54 83 ARG D N 1
ATOM 10540 C CA . ARG D 1 83 ? 34.159 -7.508 76.924 1.00 30.54 83 ARG D CA 1
ATOM 10541 C C . ARG D 1 83 ? 33.099 -6.704 77.648 1.00 29.06 83 ARG D C 1
ATOM 10542 O O . ARG D 1 83 ? 32.183 -6.163 77.006 1.00 27.20 83 ARG D O 1
ATOM 10550 N N . HIS D 1 84 ? 33.202 -6.639 78.980 1.00 29.73 84 HIS D N 1
ATOM 10551 C CA . HIS D 1 84 ? 32.227 -5.876 79.781 1.00 29.26 84 HIS D CA 1
ATOM 10552 C C . HIS D 1 84 ? 32.256 -4.393 79.398 1.00 31.50 84 HIS D C 1
ATOM 10553 O O . HIS D 1 84 ? 31.214 -3.751 79.265 1.00 31.13 84 HIS D O 1
ATOM 10560 N N . LEU D 1 85 ? 33.460 -3.856 79.225 1.00 29.73 85 LEU D N 1
ATOM 10561 C CA . LEU D 1 85 ? 33.616 -2.445 78.883 1.00 33.11 85 LEU D CA 1
ATOM 10562 C C . LEU D 1 85 ? 33.032 -2.111 77.501 1.00 37.29 85 LEU D C 1
ATOM 10563 O O . LEU D 1 85 ? 32.228 -1.183 77.363 1.00 35.67 85 LEU D O 1
ATOM 10568 N N . SER D 1 86 ? 33.417 -2.881 76.486 1.00 43.03 86 SER D N 1
ATOM 10569 C CA . SER D 1 86 ? 32.917 -2.639 75.138 1.00 48.28 86 SER D CA 1
ATOM 10570 C C . SER D 1 86 ? 31.397 -2.716 75.098 1.00 50.36 86 SER D C 1
ATOM 10571 O O . SER D 1 86 ? 30.731 -1.742 74.740 1.00 51.26 86 SER D O 1
ATOM 10574 N N . ARG D 1 87 ? 30.850 -3.860 75.497 1.00 59.48 87 ARG D N 1
ATOM 10575 C CA . ARG D 1 87 ? 29.401 -4.064 75.483 1.00 60.87 87 ARG D CA 1
ATOM 10576 C C . ARG D 1 87 ? 28.547 -3.108 76.345 1.00 59.89 87 ARG D C 1
ATOM 10577 O O . ARG D 1 87 ? 27.499 -2.637 75.891 1.00 58.68 87 ARG D O 1
ATOM 10585 N N . ALA D 1 88 ? 28.976 -2.813 77.572 1.00 62.04 88 ALA D N 1
ATOM 10586 C CA . ALA D 1 88 ? 28.215 -1.903 78.432 1.00 61.76 88 ALA D CA 1
ATOM 10587 C C . ALA D 1 88 ? 28.410 -0.447 77.990 1.00 62.69 88 ALA D C 1
ATOM 10588 O O . ALA D 1 88 ? 27.519 0.393 78.158 1.00 63.27 88 ALA D O 1
ATOM 10590 N N . TYR D 1 89 ? 29.579 -0.166 77.413 1.00 54.10 89 TYR D N 1
ATOM 10591 C CA . TYR D 1 89 ? 29.928 1.169 76.952 1.00 53.50 89 TYR D CA 1
ATOM 10592 C C . TYR D 1 89 ? 30.435 1.148 75.514 1.00 54.09 89 TYR D C 1
ATOM 10593 O O . TYR D 1 89 ? 30.591 2.199 74.895 1.00 54.90 89 TYR D O 1
ATOM 10602 N N . ASN D 1 98 ? 30.123 11.652 69.170 1.00 80.56 98 ASN D N 1
ATOM 10603 C CA . ASN D 1 98 ? 31.095 10.566 69.165 1.00 80.56 98 ASN D CA 1
ATOM 10604 C C . ASN D 1 98 ? 32.449 11.060 69.681 1.00 80.22 98 ASN D C 1
ATOM 10605 O O . ASN D 1 98 ? 32.536 12.132 70.284 1.00 80.29 98 ASN D O 1
ATOM 10610 N N . GLU D 1 99 ? 33.484 10.250 69.447 1.00 80.56 99 GLU D N 1
ATOM 10611 C CA . GLU D 1 99 ? 34.877 10.522 69.827 1.00 80.56 99 GLU D CA 1
ATOM 10612 C C . GLU D 1 99 ? 35.347 9.976 71.186 1.00 77.99 99 GLU D C 1
ATOM 10613 O O . GLU D 1 99 ? 36.540 10.023 71.487 1.00 78.70 99 GLU D O 1
ATOM 10619 N N . GLY D 1 100 ? 34.431 9.449 71.998 1.00 52.21 100 GLY D N 1
ATOM 10620 C CA . GLY D 1 100 ? 34.816 8.918 73.297 1.00 46.98 100 GLY D CA 1
ATOM 10621 C C . GLY D 1 100 ? 35.381 7.506 73.287 1.00 42.07 100 GLY D C 1
ATOM 10622 O O . GLY D 1 100 ? 35.427 6.845 72.253 1.00 42.82 100 GLY D O 1
ATOM 10623 N N . PHE D 1 101 ? 35.825 7.037 74.447 1.00 36.27 101 PHE D N 1
ATOM 10624 C CA . PHE D 1 101 ? 36.361 5.683 74.559 1.00 32.22 101 PHE D CA 1
ATOM 10625 C C . PHE D 1 101 ? 36.537 5.283 76.026 1.00 29.63 101 PHE D C 1
ATOM 10626 O O . PHE D 1 101 ? 36.486 6.132 76.924 1.00 25.52 101 PHE D O 1
ATOM 10634 N N . VAL D 1 102 ? 36.702 3.981 76.253 1.00 26.28 102 VAL D N 1
ATOM 10635 C CA . VAL D 1 102 ? 36.961 3.417 77.569 1.00 25.53 102 VAL D CA 1
ATOM 10636 C C . VAL D 1 102 ? 38.006 2.363 77.241 1.00 26.80 102 VAL D C 1
ATOM 10637 O O . VAL D 1 102 ? 37.703 1.321 76.654 1.00 28.65 102 VAL D O 1
ATOM 10641 N N . GLU D 1 103 ? 39.250 2.650 77.591 1.00 28.71 103 GLU D N 1
ATOM 10642 C CA . GLU D 1 103 ? 40.352 1.751 77.291 1.00 29.29 103 GLU D CA 1
ATOM 10643 C C . GLU D 1 103 ? 41.175 1.372 78.518 1.00 29.32 103 GLU D C 1
ATOM 10644 O O . GLU D 1 103 ? 41.417 2.187 79.425 1.00 29.75 103 GLU D O 1
ATOM 10650 N N . VAL D 1 104 ? 41.629 0.133 78.518 1.00 24.61 104 VAL D N 1
ATOM 10651 C CA . VAL D 1 104 ? 42.404 -0.384 79.620 1.00 25.41 104 VAL D CA 1
ATOM 10652 C C . VAL D 1 104 ? 43.905 -0.292 79.392 1.00 25.07 104 VAL D C 1
ATOM 10653 O O . VAL D 1 104 ? 44.417 -0.702 78.352 1.00 26.67 104 VAL D O 1
ATOM 10657 N N . LEU D 1 105 ? 44.616 0.255 80.364 1.00 26.73 105 LEU D N 1
ATOM 10658 C CA . LEU D 1 105 ? 46.059 0.339 80.250 1.00 28.10 105 LEU D CA 1
ATOM 10659 C C . LEU D 1 105 ? 46.619 -0.551 81.342 1.00 29.37 105 LEU D C 1
ATOM 10660 O O . LEU D 1 105 ? 46.381 -0.314 82.530 1.00 29.31 105 LEU D O 1
ATOM 10665 N N . ALA D 1 106 ? 47.350 -1.591 80.935 1.00 35.21 106 ALA D N 1
ATOM 10666 C CA . ALA D 1 106 ? 47.907 -2.542 81.889 1.00 36.69 106 ALA D CA 1
ATOM 10667 C C . ALA D 1 106 ? 49.363 -2.286 82.292 1.00 38.49 106 ALA D C 1
ATOM 10668 O O . ALA D 1 106 ? 50.232 -2.037 81.459 1.00 39.12 106 ALA D O 1
ATOM 10670 N N . ALA D 1 107 ? 49.615 -2.375 83.591 1.00 41.18 107 ALA D N 1
ATOM 10671 C CA . ALA D 1 107 ? 50.948 -2.166 84.143 1.00 44.27 107 ALA D CA 1
ATOM 10672 C C . ALA D 1 107 ? 51.859 -3.350 83.847 1.00 46.66 107 ALA D C 1
ATOM 10673 O O . ALA D 1 107 ? 53.081 -3.210 83.780 1.00 48.00 107 ALA D O 1
ATOM 10675 N N . GLN D 1 108 ? 51.237 -4.513 83.678 1.00 48.04 108 GLN D N 1
ATOM 10676 C CA . GLN D 1 108 ? 51.916 -5.773 83.415 1.00 50.36 108 GLN D CA 1
ATOM 10677 C C . GLN D 1 108 ? 51.417 -6.375 82.094 1.00 51.61 108 GLN D C 1
ATOM 10678 O O . GLN D 1 108 ? 50.215 -6.413 81.832 1.00 50.65 108 GLN D O 1
ATOM 10684 N N . GLN D 1 109 ? 52.350 -6.832 81.266 1.00 41.70 109 GLN D N 1
ATOM 10685 C CA . GLN D 1 109 ? 52.022 -7.444 79.986 1.00 43.82 109 GLN D CA 1
ATOM 10686 C C . GLN D 1 109 ? 51.556 -8.869 80.293 1.00 44.80 109 GLN D C 1
ATOM 10687 O O . GLN D 1 109 ? 51.143 -9.606 79.400 1.00 43.88 109 GLN D O 1
ATOM 10693 N N . SER D 1 110 ? 51.664 -9.225 81.575 1.00 48.47 110 SER D N 1
ATOM 10694 C CA . SER D 1 110 ? 51.260 -10.501 82.176 1.00 50.64 110 SER D CA 1
ATOM 10695 C C . SER D 1 110 ? 52.315 -11.579 82.477 1.00 51.91 110 SER D C 1
ATOM 10696 O O . SER D 1 110 ? 53.478 -11.442 82.091 1.00 49.80 110 SER D O 1
ATOM 10699 N N . PRO D 1 111 ? 51.913 -12.662 83.190 1.00 71.08 111 PRO D N 1
ATOM 10700 C CA . PRO D 1 111 ? 52.795 -13.776 83.576 1.00 72.37 111 PRO D CA 1
ATOM 10701 C C . PRO D 1 111 ? 53.977 -14.068 82.659 1.00 73.24 111 PRO D C 1
ATOM 10702 O O . PRO D 1 111 ? 54.655 -15.083 82.818 1.00 73.88 111 PRO D O 1
ATOM 10706 N N . PHE D 1 117 ? 52.402 -1.314 89.756 1.00 71.27 117 PHE D N 1
ATOM 10707 C CA . PHE D 1 117 ? 52.024 0.002 90.263 1.00 71.50 117 PHE D CA 1
ATOM 10708 C C . PHE D 1 117 ? 52.520 0.188 91.686 1.00 71.22 117 PHE D C 1
ATOM 10709 O O . PHE D 1 117 ? 52.089 -0.521 92.595 1.00 70.90 117 PHE D O 1
ATOM 10717 N N . GLN D 1 118 ? 53.425 1.149 91.862 1.00 80.56 118 GLN D N 1
ATOM 10718 C CA . GLN D 1 118 ? 54.007 1.466 93.163 1.00 80.56 118 GLN D CA 1
ATOM 10719 C C . GLN D 1 118 ? 53.035 2.343 93.930 1.00 80.56 118 GLN D C 1
ATOM 10720 O O . GLN D 1 118 ? 53.108 2.457 95.157 1.00 80.56 118 GLN D O 1
ATOM 10726 N N . GLY D 1 119 ? 52.130 2.967 93.185 1.00 47.54 119 GLY D N 1
ATOM 10727 C CA . GLY D 1 119 ? 51.163 3.857 93.787 1.00 42.80 119 GLY D CA 1
ATOM 10728 C C . GLY D 1 119 ? 50.472 4.681 92.726 1.00 38.24 119 GLY D C 1
ATOM 10729 O O . GLY D 1 119 ? 50.814 4.645 91.549 1.00 36.29 119 GLY D O 1
ATOM 10730 N N . THR D 1 120 ? 49.492 5.447 93.157 1.00 42.57 120 THR D N 1
ATOM 10731 C CA . THR D 1 120 ? 48.723 6.255 92.246 1.00 40.45 120 THR D CA 1
ATOM 10732 C C . THR D 1 120 ? 49.565 7.079 91.263 1.00 39.76 120 THR D C 1
ATOM 10733 O O . THR D 1 120 ? 49.303 7.060 90.050 1.00 37.59 120 THR D O 1
ATOM 10737 N N . ALA D 1 121 ? 50.580 7.779 91.774 1.00 33.39 121 ALA D N 1
ATOM 10738 C CA . ALA D 1 121 ? 51.434 8.620 90.929 1.00 33.08 121 ALA D CA 1
ATOM 10739 C C . ALA D 1 121 ? 52.263 7.768 89.985 1.00 31.69 121 ALA D C 1
ATOM 10740 O O . ALA D 1 121 ? 52.528 8.151 88.836 1.00 27.20 121 ALA D O 1
ATOM 10742 N N . ASP D 1 122 ? 52.676 6.603 90.471 1.00 32.93 122 ASP D N 1
ATOM 10743 C CA . ASP D 1 122 ? 53.469 5.700 89.648 1.00 33.88 122 ASP D CA 1
ATOM 10744 C C . ASP D 1 122 ? 52.647 5.262 88.449 1.00 30.40 122 ASP D C 1
ATOM 10745 O O . ASP D 1 122 ? 53.077 5.402 87.310 1.00 29.26 122 ASP D O 1
ATOM 10750 N N . ALA D 1 123 ? 51.451 4.753 88.723 1.00 27.69 123 ALA D N 1
ATOM 10751 C CA . ALA D 1 123 ? 50.547 4.291 87.676 1.00 25.85 123 ALA D CA 1
ATOM 10752 C C . ALA D 1 123 ? 50.328 5.338 86.599 1.00 22.80 123 ALA D C 1
ATOM 10753 O O . ALA D 1 123 ? 50.394 5.052 85.409 1.00 22.69 123 ALA D O 1
ATOM 10755 N N . VAL D 1 124 ? 50.062 6.563 87.021 1.00 27.84 124 VAL D N 1
ATOM 10756 C CA . VAL D 1 124 ? 49.826 7.628 86.072 1.00 27.81 124 VAL D CA 1
ATOM 10757 C C . VAL D 1 124 ? 51.093 7.949 85.284 1.00 29.56 124 VAL D C 1
ATOM 10758 O O . VAL D 1 124 ? 51.030 8.152 84.069 1.00 29.22 124 VAL D O 1
ATOM 10762 N N . ARG D 1 125 ? 52.236 8.001 85.980 1.00 28.05 125 ARG D N 1
ATOM 10763 C CA . ARG D 1 125 ? 53.505 8.311 85.335 1.00 28.69 125 ARG D CA 1
ATOM 10764 C C . ARG D 1 125 ? 53.839 7.267 84.292 1.00 28.78 125 ARG D C 1
ATOM 10765 O O . ARG D 1 125 ? 54.346 7.606 83.220 1.00 27.84 125 ARG D O 1
ATOM 10773 N N . GLN D 1 126 ? 53.561 5.996 84.586 1.00 28.10 126 GLN D N 1
ATOM 10774 C CA . GLN D 1 126 ? 53.882 4.955 83.609 1.00 29.40 126 GLN D CA 1
ATOM 10775 C C . GLN D 1 126 ? 53.260 5.212 82.240 1.00 27.33 126 GLN D C 1
ATOM 10776 O O . GLN D 1 126 ? 53.856 4.894 81.220 1.00 27.43 126 GLN D O 1
ATOM 10782 N N . TYR D 1 127 ? 52.061 5.772 82.199 1.00 25.51 127 TYR D N 1
ATOM 10783 C CA . TYR D 1 127 ? 51.444 6.036 80.896 1.00 25.95 127 TYR D CA 1
ATOM 10784 C C . TYR D 1 127 ? 51.307 7.518 80.566 1.00 25.20 127 TYR D C 1
ATOM 10785 O O . TYR D 1 127 ? 50.534 7.882 79.670 1.00 22.77 127 TYR D O 1
ATOM 10794 N N . LEU D 1 128 ? 52.056 8.362 81.274 1.00 26.89 128 LEU D N 1
ATOM 10795 C CA . LEU D 1 128 ? 52.008 9.812 81.045 1.00 26.61 128 LEU D CA 1
ATOM 10796 C C . LEU D 1 128 ? 52.193 10.187 79.575 1.00 25.03 128 LEU D C 1
ATOM 10797 O O . LEU D 1 128 ? 51.586 11.128 79.077 1.00 22.10 128 LEU D O 1
ATOM 10802 N N . TRP D 1 129 ? 53.055 9.448 78.891 1.00 26.51 129 TRP D N 1
ATOM 10803 C CA . TRP D 1 129 ? 53.327 9.690 77.491 1.00 27.06 129 TRP D CA 1
ATOM 10804 C C . TRP D 1 129 ? 52.064 9.529 76.639 1.00 27.73 129 TRP D C 1
ATOM 10805 O O . TRP D 1 129 ? 51.889 10.201 75.626 1.00 27.62 129 TRP D O 1
ATOM 10816 N N . LEU D 1 130 ? 51.175 8.640 77.046 1.00 36.78 130 LEU D N 1
ATOM 10817 C CA . LEU D 1 130 ? 49.958 8.413 76.274 1.00 36.86 130 LEU D CA 1
ATOM 10818 C C . LEU D 1 130 ? 48.925 9.521 76.509 1.00 35.67 130 LEU D C 1
ATOM 10819 O O . LEU D 1 130 ? 48.359 10.053 75.570 1.00 34.98 130 LEU D O 1
ATOM 10824 N N . PHE D 1 131 ? 48.683 9.858 77.769 1.00 31.13 131 PHE D N 1
ATOM 10825 C CA . PHE D 1 131 ? 47.718 10.901 78.106 1.00 31.56 131 PHE D CA 1
ATOM 10826 C C . PHE D 1 131 ? 48.129 12.238 77.479 1.00 32.13 131 PHE D C 1
ATOM 10827 O O . PHE D 1 131 ? 47.283 13.046 77.046 1.00 29.82 131 PHE D O 1
ATOM 10835 N N . GLU D 1 132 ? 49.436 12.461 77.456 1.00 25.07 132 GLU D N 1
ATOM 10836 C CA . GLU D 1 132 ? 50.003 13.692 76.916 1.00 27.70 132 GLU D CA 1
ATOM 10837 C C . GLU D 1 132 ? 49.627 13.863 75.451 1.00 26.83 132 GLU D C 1
ATOM 10838 O O . GLU D 1 132 ? 49.524 14.989 74.941 1.00 26.56 132 GLU D O 1
ATOM 10844 N N . GLU D 1 133 ? 49.400 12.735 74.776 1.00 33.68 133 GLU D N 1
ATOM 10845 C CA . GLU D 1 133 ? 49.036 12.765 73.369 1.00 33.95 133 GLU D CA 1
ATOM 10846 C C . GLU D 1 133 ? 47.613 13.280 73.098 1.00 33.18 133 GLU D C 1
ATOM 10847 O O . GLU D 1 133 ? 47.222 13.459 71.947 1.00 33.72 133 GLU D O 1
ATOM 10853 N N . HIS D 1 134 ? 46.854 13.536 74.161 1.00 28.58 134 HIS D N 1
ATOM 10854 C CA . HIS D 1 134 ? 45.477 14.024 74.018 1.00 28.23 134 HIS D CA 1
ATOM 10855 C C . HIS D 1 134 ? 45.473 15.544 74.178 1.00 29.96 134 HIS D C 1
ATOM 10856 O O . HIS D 1 134 ? 46.290 16.094 74.911 1.00 29.02 134 HIS D O 1
ATOM 10863 N N . THR D 1 135 ? 44.556 16.213 73.483 1.00 31.99 135 THR D N 1
ATOM 10864 C CA . THR D 1 135 ? 44.455 17.668 73.545 1.00 31.94 135 THR D CA 1
ATOM 10865 C C . THR D 1 135 ? 43.322 17.974 74.496 1.00 30.81 135 THR D C 1
ATOM 10866 O O . THR D 1 135 ? 42.178 18.184 74.086 1.00 31.62 135 THR D O 1
ATOM 10870 N N . VAL D 1 136 ? 43.663 18.001 75.779 1.00 33.75 136 VAL D N 1
ATOM 10871 C CA . VAL D 1 136 ? 42.692 18.223 76.836 1.00 32.64 136 VAL D CA 1
ATOM 10872 C C . VAL D 1 136 ? 43.190 19.327 77.773 1.00 32.37 136 VAL D C 1
ATOM 10873 O O . VAL D 1 136 ? 44.383 19.609 77.804 1.00 33.50 136 VAL D O 1
ATOM 10877 N N . LEU D 1 137 ? 42.285 19.946 78.530 1.00 24.40 137 LEU D N 1
ATOM 10878 C CA . LEU D 1 137 ? 42.700 20.962 79.497 1.00 25.04 137 LEU D CA 1
ATOM 10879 C C . LEU D 1 137 ? 43.099 20.317 80.833 1.00 23.75 137 LEU D C 1
ATOM 10880 O O . LEU D 1 137 ? 44.084 20.723 81.447 1.00 19.51 137 LEU D O 1
ATOM 10885 N N . GLU D 1 138 ? 42.330 19.309 81.267 1.00 28.35 138 GLU D N 1
ATOM 10886 C CA . GLU D 1 138 ? 42.596 18.642 82.540 1.00 30.30 138 GLU D CA 1
ATOM 10887 C C . GLU D 1 138 ? 42.499 17.119 82.515 1.00 29.52 138 GLU D C 1
ATOM 10888 O O . GLU D 1 138 ? 41.935 16.508 81.602 1.00 29.12 138 GLU D O 1
ATOM 10894 N N . TYR D 1 139 ? 43.041 16.519 83.564 1.00 30.96 139 TYR D N 1
ATOM 10895 C CA . TYR D 1 139 ? 42.976 15.087 83.747 1.00 32.04 139 TYR D CA 1
ATOM 10896 C C . TYR D 1 139 ? 42.133 14.923 85.007 1.00 31.92 139 TYR D C 1
ATOM 10897 O O . TYR D 1 139 ? 42.453 15.536 86.030 1.00 32.29 139 TYR D O 1
ATOM 10906 N N . LEU D 1 140 ? 41.061 14.132 84.943 1.00 27.53 140 LEU D N 1
ATOM 10907 C CA . LEU D 1 140 ? 40.235 13.877 86.123 1.00 25.02 140 LEU D CA 1
ATOM 10908 C C . LEU D 1 140 ? 40.770 12.569 86.668 1.00 24.42 140 LEU D C 1
ATOM 10909 O O . LEU D 1 140 ? 40.644 11.532 86.017 1.00 27.27 140 LEU D O 1
ATOM 10914 N N . ILE D 1 141 ? 41.381 12.606 87.843 1.00 18.95 141 ILE D N 1
ATOM 10915 C CA . ILE D 1 141 ? 41.941 11.399 88.430 1.00 19.62 141 ILE D CA 1
ATOM 10916 C C . ILE D 1 141 ? 40.960 10.804 89.428 1.00 19.85 141 ILE D C 1
ATOM 10917 O O . ILE D 1 141 ? 40.564 11.470 90.378 1.00 19.18 141 ILE D O 1
ATOM 10922 N N . LEU D 1 142 ? 40.576 9.549 89.211 1.00 20.74 142 LEU D N 1
ATOM 10923 C CA . LEU D 1 142 ? 39.639 8.846 90.086 1.00 21.34 142 LEU D CA 1
ATOM 10924 C C . LEU D 1 142 ? 40.293 7.572 90.584 1.00 23.42 142 LEU D C 1
ATOM 10925 O O . LEU D 1 142 ? 40.270 6.534 89.913 1.00 22.78 142 LEU D O 1
ATOM 10930 N N . ALA D 1 143 ? 40.856 7.649 91.780 1.00 25.04 143 ALA D N 1
ATOM 10931 C CA . ALA D 1 143 ? 41.546 6.528 92.361 1.00 28.07 143 ALA D CA 1
ATOM 10932 C C . ALA D 1 143 ? 40.756 5.822 93.455 1.00 32.02 143 ALA D C 1
ATOM 10933 O O . ALA D 1 143 ? 39.922 6.436 94.130 1.00 35.52 143 ALA D O 1
ATOM 10935 N N . GLY D 1 144 ? 41.028 4.527 93.610 1.00 35.39 144 GLY D N 1
ATOM 10936 C CA . GLY D 1 144 ? 40.391 3.736 94.650 1.00 37.62 144 GLY D CA 1
ATOM 10937 C C . GLY D 1 144 ? 39.030 3.187 94.310 1.00 38.24 144 GLY D C 1
ATOM 10938 O O . GLY D 1 144 ? 38.531 3.380 93.202 1.00 38.69 144 GLY D O 1
ATOM 10939 N N . ASP D 1 145 ? 38.432 2.484 95.266 1.00 44.01 145 ASP D N 1
ATOM 10940 C CA . ASP D 1 145 ? 37.104 1.927 95.057 1.00 44.72 145 ASP D CA 1
ATOM 10941 C C . ASP D 1 145 ? 36.136 2.378 96.142 1.00 43.82 145 ASP D C 1
ATOM 10942 O O . ASP D 1 145 ? 36.322 2.103 97.339 1.00 42.56 145 ASP D O 1
ATOM 10947 N N . HIS D 1 146 ? 35.099 3.088 95.711 1.00 35.24 146 HIS D N 1
ATOM 10948 C CA . HIS D 1 146 ? 34.108 3.603 96.638 1.00 35.04 146 HIS D CA 1
ATOM 10949 C C . HIS D 1 146 ? 32.714 3.656 96.031 1.00 34.27 146 HIS D C 1
ATOM 10950 O O . HIS D 1 146 ? 32.556 3.879 94.840 1.00 35.38 146 HIS D O 1
ATOM 10957 N N . LEU D 1 147 ? 31.699 3.405 96.847 1.00 31.79 147 LEU D N 1
ATOM 10958 C CA . LEU D 1 147 ? 30.348 3.484 96.348 1.00 30.32 147 LEU D CA 1
ATOM 10959 C C . LEU D 1 147 ? 30.037 4.951 96.500 1.00 29.42 147 LEU D C 1
ATOM 10960 O O . LEU D 1 147 ? 30.058 5.480 97.617 1.00 28.27 147 LEU D O 1
ATOM 10965 N N . TYR D 1 148 ? 29.771 5.612 95.375 1.00 35.28 148 TYR D N 1
ATOM 10966 C CA . TYR D 1 148 ? 29.465 7.025 95.407 1.00 33.13 148 TYR D CA 1
ATOM 10967 C C . TYR D 1 148 ? 29.058 7.569 94.052 1.00 34.30 148 TYR D C 1
ATOM 10968 O O . TYR D 1 148 ? 29.539 7.128 92.999 1.00 35.41 148 TYR D O 1
ATOM 10977 N N . ARG D 1 149 ? 28.179 8.561 94.103 1.00 31.09 149 ARG D N 1
ATOM 10978 C CA . ARG D 1 149 ? 27.695 9.220 92.918 1.00 30.81 149 ARG D CA 1
ATOM 10979 C C . ARG D 1 149 ? 28.134 10.671 92.995 1.00 30.09 149 ARG D C 1
ATOM 10980 O O . ARG D 1 149 ? 27.843 11.376 93.973 1.00 30.79 149 ARG D O 1
ATOM 10988 N N . MET D 1 150 ? 28.845 11.117 91.966 1.00 24.36 150 MET D N 1
ATOM 10989 C CA . MET D 1 150 ? 29.315 12.496 91.908 1.00 25.31 150 MET D CA 1
ATOM 10990 C C . MET D 1 150 ? 29.155 13.066 90.505 1.00 25.73 150 MET D C 1
ATOM 10991 O O . MET D 1 150 ? 29.379 12.363 89.519 1.00 24.59 150 MET D O 1
ATOM 10996 N N . ASP D 1 151 ? 28.760 14.333 90.419 1.00 33.88 151 ASP D N 1
ATOM 10997 C CA . ASP D 1 151 ? 28.623 15.001 89.123 1.00 35.99 151 ASP D CA 1
ATOM 10998 C C . ASP D 1 151 ? 29.891 15.808 88.974 1.00 33.95 151 ASP D C 1
ATOM 10999 O O . ASP D 1 151 ? 29.999 16.909 89.489 1.00 35.05 151 ASP D O 1
ATOM 11004 N N . TYR D 1 152 ? 30.851 15.247 88.265 1.00 24.72 152 TYR D N 1
ATOM 11005 C CA . TYR D 1 152 ? 32.156 15.877 88.083 1.00 23.52 152 TYR D CA 1
ATOM 11006 C C . TYR D 1 152 ? 32.191 17.246 87.390 1.00 23.91 152 TYR D C 1
ATOM 11007 O O . TYR D 1 152 ? 33.213 17.946 87.438 1.00 21.03 152 TYR D O 1
ATOM 11016 N N . GLU D 1 153 ? 31.098 17.661 86.770 1.00 27.16 153 GLU D N 1
ATOM 11017 C CA . GLU D 1 153 ? 31.137 18.939 86.079 1.00 29.26 153 GLU D CA 1
ATOM 11018 C C . GLU D 1 153 ? 31.316 20.164 86.978 1.00 30.39 153 GLU D C 1
ATOM 11019 O O . GLU D 1 153 ? 32.118 21.045 86.668 1.00 30.89 153 GLU D O 1
ATOM 11025 N N . LYS D 1 154 ? 30.592 20.237 88.086 1.00 33.05 154 LYS D N 1
ATOM 11026 C CA . LYS D 1 154 ? 30.727 21.387 88.970 1.00 33.90 154 LYS D CA 1
ATOM 11027 C C . LYS D 1 154 ? 32.135 21.382 89.582 1.00 31.67 154 LYS D C 1
ATOM 11028 O O . LYS D 1 154 ? 32.725 22.425 89.826 1.00 30.10 154 LYS D O 1
ATOM 11034 N N . PHE D 1 155 ? 32.664 20.187 89.798 1.00 32.10 155 PHE D N 1
ATOM 11035 C CA . PHE D 1 155 ? 33.999 19.979 90.345 1.00 29.86 155 PHE D CA 1
ATOM 11036 C C . PHE D 1 155 ? 35.001 20.609 89.357 1.00 28.84 155 PHE D C 1
ATOM 11037 O O . PHE D 1 155 ? 35.856 21.389 89.754 1.00 25.40 155 PHE D O 1
ATOM 11045 N N . ILE D 1 156 ? 34.859 20.296 88.068 1.00 23.46 156 ILE D N 1
ATOM 11046 C CA . ILE D 1 156 ? 35.722 20.835 87.005 1.00 24.69 156 ILE D CA 1
ATOM 11047 C C . ILE D 1 156 ? 35.497 22.352 86.862 1.00 25.78 156 ILE D C 1
ATOM 11048 O O . ILE D 1 156 ? 36.448 23.122 86.713 1.00 24.37 156 ILE D O 1
ATOM 11053 N N . GLN D 1 157 ? 34.233 22.761 86.892 1.00 29.01 157 GLN D N 1
ATOM 11054 C CA . GLN D 1 157 ? 33.885 24.160 86.778 1.00 31.29 157 GLN D CA 1
ATOM 11055 C C . GLN D 1 157 ? 34.633 24.939 87.851 1.00 31.04 157 GLN D C 1
ATOM 11056 O O . GLN D 1 157 ? 35.255 25.961 87.561 1.00 32.51 157 GLN D O 1
ATOM 11062 N N . ALA D 1 158 ? 34.581 24.441 89.087 1.00 31.28 158 ALA D N 1
ATOM 11063 C CA . ALA D 1 158 ? 35.276 25.083 90.195 1.00 30.01 158 ALA D CA 1
ATOM 11064 C C . ALA D 1 158 ? 36.760 25.195 89.897 1.00 31.12 158 ALA D C 1
ATOM 11065 O O . ALA D 1 158 ? 37.355 26.259 90.095 1.00 31.26 158 ALA D O 1
ATOM 11067 N N . HIS D 1 159 ? 37.356 24.089 89.435 1.00 32.95 159 HIS D N 1
ATOM 11068 C CA . HIS D 1 159 ? 38.783 24.043 89.104 1.00 32.85 159 HIS D CA 1
ATOM 11069 C C . HIS D 1 159 ? 39.091 25.209 88.187 1.00 35.79 159 HIS D C 1
ATOM 11070 O O . HIS D 1 159 ? 40.047 25.955 88.409 1.00 37.34 159 HIS D O 1
ATOM 11077 N N . ARG D 1 160 ? 38.260 25.377 87.170 1.00 30.19 160 ARG D N 1
ATOM 11078 C CA . ARG D 1 160 ? 38.449 26.433 86.197 1.00 32.77 160 ARG D CA 1
ATOM 11079 C C . ARG D 1 160 ? 38.195 27.827 86.764 1.00 35.83 160 ARG D C 1
ATOM 11080 O O . ARG D 1 160 ? 39.047 28.701 86.629 1.00 36.11 160 ARG D O 1
ATOM 11088 N N . GLU D 1 161 ? 37.045 28.029 87.401 1.00 48.39 161 GLU D N 1
ATOM 11089 C CA . GLU D 1 161 ? 36.695 29.327 87.978 1.00 50.16 161 GLU D CA 1
ATOM 11090 C C . GLU D 1 161 ? 37.680 29.850 89.030 1.00 48.84 161 GLU D C 1
ATOM 11091 O O . GLU D 1 161 ? 37.671 31.033 89.350 1.00 50.36 161 GLU D O 1
ATOM 11097 N N . THR D 1 162 ? 38.527 28.981 89.566 1.00 37.07 162 THR D N 1
ATOM 11098 C CA . THR D 1 162 ? 39.489 29.382 90.590 1.00 34.97 162 THR D CA 1
ATOM 11099 C C . THR D 1 162 ? 40.940 29.369 90.088 1.00 34.06 162 THR D C 1
ATOM 11100 O O . THR D 1 162 ? 41.887 29.558 90.866 1.00 32.61 162 THR D O 1
ATOM 11104 N N . ASP D 1 163 ? 41.103 29.144 88.788 1.00 36.19 163 ASP D N 1
ATOM 11105 C CA . ASP D 1 163 ? 42.422 29.094 88.186 1.00 36.75 163 ASP D CA 1
ATOM 11106 C C . ASP D 1 163 ? 43.289 28.156 89.018 1.00 33.33 163 ASP D C 1
ATOM 11107 O O . ASP D 1 163 ? 44.433 28.453 89.325 1.00 32.00 163 ASP D O 1
ATOM 11112 N N . ALA D 1 164 ? 42.738 27.018 89.409 1.00 26.52 164 ALA D N 1
ATOM 11113 C CA . ALA D 1 164 ? 43.518 26.098 90.206 1.00 25.71 164 ALA D CA 1
ATOM 11114 C C . ALA D 1 164 ? 44.506 25.303 89.371 1.00 24.71 164 ALA D C 1
ATOM 11115 O O . ALA D 1 164 ? 44.332 25.150 88.166 1.00 21.73 164 ALA D O 1
ATOM 11117 N N . ASP D 1 165 ? 45.551 24.801 90.019 1.00 29.54 165 ASP D N 1
ATOM 11118 C CA . ASP D 1 165 ? 46.523 23.947 89.342 1.00 30.51 165 ASP D CA 1
ATOM 11119 C C . ASP D 1 165 ? 46.086 22.518 89.637 1.00 30.11 165 ASP D C 1
ATOM 11120 O O . ASP D 1 165 ? 46.271 21.616 88.828 1.00 31.48 165 ASP D O 1
ATOM 11125 N N . ILE D 1 166 ? 45.512 22.332 90.817 1.00 25.62 166 ILE D N 1
ATOM 11126 C CA . ILE D 1 166 ? 45.024 21.036 91.253 1.00 25.19 166 ILE D CA 1
ATOM 11127 C C . ILE D 1 166 ? 43.813 21.307 92.125 1.00 24.69 166 ILE D C 1
ATOM 11128 O O . ILE D 1 166 ? 43.846 22.218 92.955 1.00 25.07 166 ILE D O 1
ATOM 11133 N N . THR D 1 167 ? 42.733 20.558 91.900 1.00 21.35 167 THR D N 1
ATOM 11134 C CA . THR D 1 167 ? 41.540 20.674 92.729 1.00 21.27 167 THR D CA 1
ATOM 11135 C C . THR D 1 167 ? 41.371 19.284 93.372 1.00 21.31 167 THR D C 1
ATOM 11136 O O . THR D 1 167 ? 41.398 18.241 92.672 1.00 20.34 167 THR D O 1
ATOM 11140 N N . VAL D 1 168 ? 41.222 19.293 94.694 1.00 20.17 168 VAL D N 1
ATOM 11141 C CA . VAL D 1 168 ? 41.083 18.091 95.502 1.00 22.87 168 VAL D CA 1
ATOM 11142 C C . VAL D 1 168 ? 39.725 17.999 96.180 1.00 23.33 168 VAL D C 1
ATOM 11143 O O . VAL D 1 168 ? 39.330 18.898 96.927 1.00 24.76 168 VAL D O 1
ATOM 11147 N N . ALA D 1 169 ? 39.003 16.917 95.906 1.00 25.52 169 ALA D N 1
ATOM 11148 C CA . ALA D 1 169 ? 37.698 16.708 96.512 1.00 24.13 169 ALA D CA 1
ATOM 11149 C C . ALA D 1 169 ? 37.931 16.509 98.008 1.00 24.56 169 ALA D C 1
ATOM 11150 O O . ALA D 1 169 ? 38.783 15.717 98.419 1.00 21.40 169 ALA D O 1
ATOM 11152 N N . ALA D 1 170 ? 37.175 17.238 98.822 1.00 21.72 170 ALA D N 1
ATOM 11153 C CA . ALA D 1 170 ? 37.331 17.143 100.262 1.00 22.30 170 ALA D CA 1
ATOM 11154 C C . ALA D 1 170 ? 36.137 16.489 100.957 1.00 21.98 170 ALA D C 1
ATOM 11155 O O . ALA D 1 170 ? 35.006 16.896 100.758 1.00 23.15 170 ALA D O 1
ATOM 11157 N N . LEU D 1 171 ? 36.400 15.479 101.786 1.00 22.23 171 LEU D N 1
ATOM 11158 C CA . LEU D 1 171 ? 35.340 14.788 102.516 1.00 24.72 171 LEU D CA 1
ATOM 11159 C C . LEU D 1 171 ? 35.265 15.325 103.942 1.00 26.82 171 LEU D C 1
ATOM 11160 O O . LEU D 1 171 ? 36.210 15.172 104.711 1.00 26.92 171 LEU D O 1
ATOM 11165 N N . PRO D 1 172 ? 34.147 15.984 104.314 1.00 34.77 172 PRO D N 1
ATOM 11166 C CA . PRO D 1 172 ? 34.045 16.505 105.688 1.00 36.33 172 PRO D CA 1
ATOM 11167 C C . PRO D 1 172 ? 34.019 15.364 106.718 1.00 38.15 172 PRO D C 1
ATOM 11168 O O . PRO D 1 172 ? 33.414 14.312 106.477 1.00 37.25 172 PRO D O 1
ATOM 11172 N N . MET D 1 173 ? 34.678 15.582 107.860 1.00 31.49 173 MET D N 1
ATOM 11173 C CA . MET D 1 173 ? 34.786 14.568 108.922 1.00 32.22 173 MET D CA 1
ATOM 11174 C C . MET D 1 173 ? 34.844 15.132 110.352 1.00 32.80 173 MET D C 1
ATOM 11175 O O . MET D 1 173 ? 35.266 16.266 110.561 1.00 29.07 173 MET D O 1
ATOM 11180 N N . ASP D 1 174 ? 34.445 14.316 111.330 1.00 34.28 174 ASP D N 1
ATOM 11181 C CA . ASP D 1 174 ? 34.509 14.715 112.736 1.00 36.52 174 ASP D CA 1
ATOM 11182 C C . ASP D 1 174 ? 35.885 14.294 113.278 1.00 38.77 174 ASP D C 1
ATOM 11183 O O . ASP D 1 174 ? 36.603 13.524 112.625 1.00 38.17 174 ASP D O 1
ATOM 11188 N N . GLU D 1 175 ? 36.252 14.793 114.459 1.00 52.07 175 GLU D N 1
ATOM 11189 C CA . GLU D 1 175 ? 37.556 14.493 115.059 1.00 54.04 175 GLU D CA 1
ATOM 11190 C C . GLU D 1 175 ? 37.879 13.011 115.247 1.00 54.99 175 GLU D C 1
ATOM 11191 O O . GLU D 1 175 ? 39.034 12.599 115.100 1.00 55.31 175 GLU D O 1
ATOM 11197 N N . LYS D 1 176 ? 36.864 12.212 115.560 1.00 49.78 176 LYS D N 1
ATOM 11198 C CA . LYS D 1 176 ? 37.061 10.783 115.799 1.00 51.23 176 LYS D CA 1
ATOM 11199 C C . LYS D 1 176 ? 37.549 9.987 114.589 1.00 48.61 176 LYS D C 1
ATOM 11200 O O . LYS D 1 176 ? 38.397 9.104 114.721 1.00 47.09 176 LYS D O 1
ATOM 11206 N N . ARG D 1 177 ? 37.025 10.304 113.410 1.00 44.65 177 ARG D N 1
ATOM 11207 C CA . ARG D 1 177 ? 37.398 9.594 112.192 1.00 43.87 177 ARG D CA 1
ATOM 11208 C C . ARG D 1 177 ? 38.566 10.252 111.431 1.00 40.57 177 ARG D C 1
ATOM 11209 O O . ARG D 1 177 ? 39.307 9.573 110.717 1.00 38.75 177 ARG D O 1
ATOM 11217 N N . ALA D 1 178 ? 38.744 11.560 111.608 1.00 41.01 178 ALA D N 1
ATOM 11218 C CA . ALA D 1 178 ? 39.791 12.292 110.898 1.00 41.03 178 ALA D CA 1
ATOM 11219 C C . ALA D 1 178 ? 41.219 11.811 111.133 1.00 41.38 178 ALA D C 1
ATOM 11220 O O . ALA D 1 178 ? 42.058 11.878 110.223 1.00 40.29 178 ALA D O 1
ATOM 11222 N N . THR D 1 179 ? 41.492 11.321 112.344 1.00 45.80 179 THR D N 1
ATOM 11223 C CA . THR D 1 179 ? 42.834 10.862 112.703 1.00 46.63 179 THR D CA 1
ATOM 11224 C C . THR D 1 179 ? 43.266 9.620 111.923 1.00 45.56 179 THR D C 1
ATOM 11225 O O . THR D 1 179 ? 44.445 9.265 111.918 1.00 46.41 179 THR D O 1
ATOM 11229 N N . ALA D 1 180 ? 42.313 8.972 111.252 1.00 45.36 180 ALA D N 1
ATOM 11230 C CA . ALA D 1 180 ? 42.607 7.768 110.472 1.00 44.93 180 ALA D CA 1
ATOM 11231 C C . ALA D 1 180 ? 42.822 8.071 108.983 1.00 43.88 180 ALA D C 1
ATOM 11232 O O . ALA D 1 180 ? 43.118 7.175 108.195 1.00 45.59 180 ALA D O 1
ATOM 11234 N N . PHE D 1 181 ? 42.689 9.337 108.604 1.00 38.58 181 PHE D N 1
ATOM 11235 C CA . PHE D 1 181 ? 42.848 9.739 107.205 1.00 37.11 181 PHE D CA 1
ATOM 11236 C C . PHE D 1 181 ? 43.937 10.772 106.973 1.00 34.70 181 PHE D C 1
ATOM 11237 O O . PHE D 1 181 ? 44.564 11.252 107.913 1.00 32.83 181 PHE D O 1
ATOM 11245 N N . GLY D 1 182 ? 44.152 11.096 105.699 1.00 32.79 182 GLY D N 1
ATOM 11246 C CA . GLY D 1 182 ? 45.110 12.120 105.334 1.00 31.53 182 GLY D CA 1
ATOM 11247 C C . GLY D 1 182 ? 44.291 13.397 105.220 1.00 29.78 182 GLY D C 1
ATOM 11248 O O . GLY D 1 182 ? 43.462 13.535 104.316 1.00 30.04 182 GLY D O 1
ATOM 11249 N N . LEU D 1 183 ? 44.505 14.324 106.147 1.00 31.43 183 LEU D N 1
ATOM 11250 C CA . LEU D 1 183 ? 43.762 15.585 106.193 1.00 30.78 183 LEU D CA 1
ATOM 11251 C C . LEU D 1 183 ? 44.433 16.722 105.462 1.00 30.58 183 LEU D C 1
ATOM 11252 O O . LEU D 1 183 ? 45.613 16.655 105.112 1.00 31.04 183 LEU D O 1
ATOM 11257 N N . MET D 1 184 ? 43.669 17.782 105.249 1.00 27.07 184 MET D N 1
ATOM 11258 C CA . MET D 1 184 ? 44.179 18.962 104.574 1.00 28.42 184 MET D CA 1
ATOM 11259 C C . MET D 1 184 ? 43.704 20.166 105.359 1.00 29.15 184 MET D C 1
ATOM 11260 O O . MET D 1 184 ? 42.616 20.147 105.950 1.00 28.13 184 MET D O 1
ATOM 11265 N N . LYS D 1 185 ? 44.513 21.219 105.332 1.00 32.06 185 LYS D N 1
ATOM 11266 C CA . LYS D 1 185 ? 44.186 22.466 105.992 1.00 32.24 185 LYS D CA 1
ATOM 11267 C C . LYS D 1 185 ? 43.998 23.471 104.838 1.00 32.00 185 LYS D C 1
ATOM 11268 O O . LYS D 1 185 ? 44.704 23.391 103.822 1.00 31.43 185 LYS D O 1
ATOM 11274 N N . ILE D 1 186 ? 43.042 24.389 104.963 1.00 33.99 186 ILE D N 1
ATOM 11275 C CA . ILE D 1 186 ? 42.813 25.371 103.896 1.00 34.64 186 ILE D CA 1
ATOM 11276 C C . ILE D 1 186 ? 42.880 26.826 104.380 1.00 35.22 186 ILE D C 1
ATOM 11277 O O . ILE D 1 186 ? 42.821 27.095 105.585 1.00 33.38 186 ILE D O 1
ATOM 11282 N N . ASP D 1 187 ? 43.025 27.767 103.450 1.00 33.39 187 ASP D N 1
ATOM 11283 C CA . ASP D 1 187 ? 43.022 29.159 103.854 1.00 35.03 187 ASP D CA 1
ATOM 11284 C C . ASP D 1 187 ? 41.560 29.590 103.722 1.00 36.04 187 ASP D C 1
ATOM 11285 O O . ASP D 1 187 ? 40.682 28.733 103.527 1.00 36.35 187 ASP D O 1
ATOM 11290 N N . GLU D 1 188 ? 41.283 30.887 103.827 1.00 30.26 188 GLU D N 1
ATOM 11291 C CA . GLU D 1 188 ? 39.903 31.360 103.780 1.00 30.59 188 GLU D CA 1
ATOM 11292 C C . GLU D 1 188 ? 39.291 31.400 102.399 1.00 30.18 188 GLU D C 1
ATOM 11293 O O . GLU D 1 188 ? 38.109 31.698 102.254 1.00 24.82 188 GLU D O 1
ATOM 11299 N N . GLU D 1 189 ? 40.106 31.116 101.393 1.00 37.47 189 GLU D N 1
ATOM 11300 C CA . GLU D 1 189 ? 39.668 31.073 100.002 1.00 39.27 189 GLU D CA 1
ATOM 11301 C C . GLU D 1 189 ? 39.352 29.625 99.640 1.00 37.58 189 GLU D C 1
ATOM 11302 O O . GLU D 1 189 ? 38.838 29.339 98.561 1.00 36.22 189 GLU D O 1
ATOM 11308 N N . GLY D 1 190 ? 39.669 28.714 100.551 1.00 35.45 190 GLY D N 1
ATOM 11309 C CA . GLY D 1 190 ? 39.446 27.311 100.276 1.00 33.02 190 GLY D CA 1
ATOM 11310 C C . GLY D 1 190 ? 40.712 26.736 99.662 1.00 31.68 190 GLY D C 1
ATOM 11311 O O . GLY D 1 190 ? 40.713 25.630 99.151 1.00 28.93 190 GLY D O 1
ATOM 11312 N N . ARG D 1 191 ? 41.794 27.506 99.707 1.00 35.60 191 ARG D N 1
ATOM 11313 C CA . ARG D 1 191 ? 43.065 27.062 99.165 1.00 36.07 191 ARG D CA 1
ATOM 11314 C C . ARG D 1 191 ? 43.803 26.163 100.166 1.00 33.75 191 ARG D C 1
ATOM 11315 O O . ARG D 1 191 ? 43.980 26.508 101.332 1.00 33.05 191 ARG D O 1
ATOM 11323 N N . ILE D 1 192 ? 44.222 24.996 99.701 1.00 26.21 192 ILE D N 1
ATOM 11324 C CA . ILE D 1 192 ? 44.915 24.046 100.565 1.00 25.79 192 ILE D CA 1
ATOM 11325 C C . ILE D 1 192 ? 46.341 24.536 100.841 1.00 27.09 192 ILE D C 1
ATOM 11326 O O . ILE D 1 192 ? 47.136 24.763 99.918 1.00 27.36 192 ILE D O 1
ATOM 11331 N N . ILE D 1 193 ? 46.655 24.683 102.123 1.00 29.99 193 ILE D N 1
ATOM 11332 C CA . ILE D 1 193 ? 47.956 25.183 102.535 1.00 30.08 193 ILE D CA 1
ATOM 11333 C C . ILE D 1 193 ? 48.812 24.163 103.272 1.00 31.15 193 ILE D C 1
ATOM 11334 O O . ILE D 1 193 ? 50.011 24.380 103.455 1.00 29.29 193 ILE D O 1
ATOM 11339 N N . GLU D 1 194 ? 48.210 23.044 103.678 1.00 44.89 194 GLU D N 1
ATOM 11340 C CA . GLU D 1 194 ? 48.969 22.031 104.406 1.00 45.58 194 GLU D CA 1
ATOM 11341 C C . GLU D 1 194 ? 48.319 20.643 104.551 1.00 44.41 194 GLU D C 1
ATOM 11342 O O . GLU D 1 194 ? 47.122 20.529 104.786 1.00 46.32 194 GLU D O 1
ATOM 11348 N N . PHE D 1 195 ? 49.131 19.596 104.419 1.00 30.98 195 PHE D N 1
ATOM 11349 C CA . PHE D 1 195 ? 48.655 18.226 104.565 1.00 31.68 195 PHE D CA 1
ATOM 11350 C C . PHE D 1 195 ? 49.240 17.594 105.827 1.00 32.10 195 PHE D C 1
ATOM 11351 O O . PHE D 1 195 ? 50.267 18.048 106.336 1.00 33.62 195 PHE D O 1
ATOM 11359 N N . ALA D 1 196 ? 48.573 16.554 106.326 1.00 35.97 196 ALA D N 1
ATOM 11360 C CA . ALA D 1 196 ? 49.017 15.814 107.508 1.00 35.77 196 ALA D CA 1
ATOM 11361 C C . ALA D 1 196 ? 48.430 14.410 107.383 1.00 36.53 196 ALA D C 1
ATOM 11362 O O . ALA D 1 196 ? 47.204 14.236 107.352 1.00 35.83 196 ALA D O 1
ATOM 11364 N N . GLU D 1 197 ? 49.289 13.403 107.300 1.00 30.47 197 GLU D N 1
ATOM 11365 C CA . GLU D 1 197 ? 48.794 12.048 107.158 1.00 32.87 197 GLU D CA 1
ATOM 11366 C C . GLU D 1 197 ? 48.507 11.468 108.518 1.00 34.08 197 GLU D C 1
ATOM 11367 O O . GLU D 1 197 ? 49.411 11.348 109.356 1.00 34.59 197 GLU D O 1
ATOM 11373 N N . LYS D 1 198 ? 47.242 11.112 108.735 1.00 51.18 198 LYS D N 1
ATOM 11374 C CA . LYS D 1 198 ? 46.766 10.536 109.996 1.00 53.11 198 LYS D CA 1
ATOM 11375 C C . LYS D 1 198 ? 47.362 11.172 111.257 1.00 53.87 198 LYS D C 1
ATOM 11376 O O . LYS D 1 198 ? 47.876 10.468 112.120 1.00 53.83 198 LYS D O 1
ATOM 11382 N N . PRO D 1 199 ? 47.280 12.506 111.393 1.00 42.90 199 PRO D N 1
ATOM 11383 C CA . PRO D 1 199 ? 47.833 13.174 112.576 1.00 43.70 199 PRO D CA 1
ATOM 11384 C C . PRO D 1 199 ? 47.052 12.876 113.855 1.00 45.76 199 PRO D C 1
ATOM 11385 O O . PRO D 1 199 ? 45.888 12.485 113.812 1.00 46.10 199 PRO D O 1
ATOM 11389 N N . GLN D 1 200 ? 47.696 13.069 114.998 1.00 37.88 200 GLN D N 1
ATOM 11390 C CA . GLN D 1 200 ? 47.054 12.834 116.284 1.00 38.63 200 GLN D CA 1
ATOM 11391 C C . GLN D 1 200 ? 47.356 14.004 117.203 1.00 37.56 200 GLN D C 1
ATOM 11392 O O . GLN D 1 200 ? 48.134 14.885 116.852 1.00 35.08 200 GLN D O 1
ATOM 11398 N N . GLY D 1 201 ? 46.726 14.012 118.372 1.00 65.71 201 GLY D N 1
ATOM 11399 C CA . GLY D 1 201 ? 46.950 15.068 119.343 1.00 65.43 201 GLY D CA 1
ATOM 11400 C C . GLY D 1 201 ? 47.057 16.504 118.857 1.00 65.58 201 GLY D C 1
ATOM 11401 O O . GLY D 1 201 ? 46.153 17.015 118.192 1.00 66.40 201 GLY D O 1
ATOM 11402 N N . GLU D 1 202 ? 48.173 17.149 119.197 1.00 49.72 202 GLU D N 1
ATOM 11403 C CA . GLU D 1 202 ? 48.428 18.551 118.854 1.00 49.17 202 GLU D CA 1
ATOM 11404 C C . GLU D 1 202 ? 48.386 18.910 117.370 1.00 46.61 202 GLU D C 1
ATOM 11405 O O . GLU D 1 202 ? 47.935 20.006 116.995 1.00 43.28 202 GLU D O 1
ATOM 11411 N N . GLN D 1 203 ? 48.868 17.999 116.530 1.00 42.94 203 GLN D N 1
ATOM 11412 C CA . GLN D 1 203 ? 48.868 18.227 115.088 1.00 40.35 203 GLN D CA 1
ATOM 11413 C C . GLN D 1 203 ? 47.434 18.060 114.570 1.00 38.77 203 GLN D C 1
ATOM 11414 O O . GLN D 1 203 ? 46.982 18.816 113.707 1.00 37.98 203 GLN D O 1
ATOM 11420 N N . LEU D 1 204 ? 46.723 17.074 115.114 1.00 35.19 204 LEU D N 1
ATOM 11421 C CA . LEU D 1 204 ? 45.332 16.824 114.729 1.00 37.34 204 LEU D CA 1
ATOM 11422 C C . LEU D 1 204 ? 44.582 18.129 114.965 1.00 36.89 204 LEU D C 1
ATOM 11423 O O . LEU D 1 204 ? 44.029 18.719 114.040 1.00 34.76 204 LEU D O 1
ATOM 11428 N N . GLN D 1 205 ? 44.605 18.584 116.216 1.00 40.17 205 GLN D N 1
ATOM 11429 C CA . GLN D 1 205 ? 43.941 19.813 116.612 1.00 41.11 205 GLN D CA 1
ATOM 11430 C C . GLN D 1 205 ? 44.349 20.980 115.757 1.00 41.01 205 GLN D C 1
ATOM 11431 O O . GLN D 1 205 ? 43.563 21.887 115.536 1.00 41.65 205 GLN D O 1
ATOM 11437 N N . ALA D 1 206 ? 45.577 20.965 115.265 1.00 37.65 206 ALA D N 1
ATOM 11438 C CA . ALA D 1 206 ? 46.032 22.055 114.419 1.00 37.41 206 ALA D CA 1
ATOM 11439 C C . ALA D 1 206 ? 45.496 21.939 112.975 1.00 36.61 206 ALA D C 1
ATOM 11440 O O . ALA D 1 206 ? 45.712 22.839 112.158 1.00 37.31 206 ALA D O 1
ATOM 11442 N N . MET D 1 207 ? 44.788 20.851 112.663 1.00 40.81 207 MET D N 1
ATOM 11443 C CA . MET D 1 207 ? 44.230 20.673 111.316 1.00 40.70 207 MET D CA 1
ATOM 11444 C C . MET D 1 207 ? 42.751 21.063 111.204 1.00 41.36 207 MET D C 1
ATOM 11445 O O . MET D 1 207 ? 42.181 20.991 110.117 1.00 43.04 207 MET D O 1
ATOM 11450 N N . LYS D 1 208 ? 42.131 21.461 112.318 1.00 31.89 208 LYS D N 1
ATOM 11451 C CA . LYS D 1 208 ? 40.741 21.877 112.297 1.00 31.61 208 LYS D CA 1
ATOM 11452 C C . LYS D 1 208 ? 40.653 23.008 111.304 1.00 32.08 208 LYS D C 1
ATOM 11453 O O . LYS D 1 208 ? 41.575 23.826 111.203 1.00 32.66 208 LYS D O 1
ATOM 11459 N N . VAL D 1 209 ? 39.557 23.028 110.547 1.00 39.30 209 VAL D N 1
ATOM 11460 C CA . VAL D 1 209 ? 39.300 24.053 109.530 1.00 38.98 209 VAL D CA 1
ATOM 11461 C C . VAL D 1 209 ? 37.832 24.447 109.649 1.00 39.05 209 VAL D C 1
ATOM 11462 O O . VAL D 1 209 ? 37.058 23.798 110.346 1.00 38.03 209 VAL D O 1
ATOM 11466 N N . ASP D 1 210 ? 37.460 25.509 108.951 1.00 37.67 210 ASP D N 1
ATOM 11467 C CA . ASP D 1 210 ? 36.095 25.998 108.968 1.00 38.48 210 ASP D CA 1
ATOM 11468 C C . ASP D 1 210 ? 35.450 25.487 107.688 1.00 37.85 210 ASP D C 1
ATOM 11469 O O . ASP D 1 210 ? 35.562 26.117 106.637 1.00 38.67 210 ASP D O 1
ATOM 11474 N N . THR D 1 211 ? 34.798 24.331 107.777 1.00 41.77 211 THR D N 1
ATOM 11475 C CA . THR D 1 211 ? 34.152 23.716 106.614 1.00 42.13 211 THR D CA 1
ATOM 11476 C C . THR D 1 211 ? 33.053 24.596 105.993 1.00 40.63 211 THR D C 1
ATOM 11477 O O . THR D 1 211 ? 32.540 24.307 104.915 1.00 38.32 211 THR D O 1
ATOM 11481 N N . THR D 1 212 ? 32.730 25.689 106.680 1.00 34.75 212 THR D N 1
ATOM 11482 C CA . THR D 1 212 ? 31.757 26.667 106.213 1.00 33.30 212 THR D CA 1
ATOM 11483 C C . THR D 1 212 ? 32.325 27.336 104.963 1.00 31.10 212 THR D C 1
ATOM 11484 O O . THR D 1 212 ? 31.594 27.644 104.027 1.00 30.24 212 THR D O 1
ATOM 11488 N N . ILE D 1 213 ? 33.636 27.555 104.948 1.00 30.87 213 ILE D N 1
ATOM 11489 C CA . ILE D 1 213 ? 34.294 28.181 103.809 1.00 31.39 213 ILE D CA 1
ATOM 11490 C C . ILE D 1 213 ? 34.070 27.361 102.537 1.00 32.19 213 ILE D C 1
ATOM 11491 O O . ILE D 1 213 ? 33.961 27.915 101.436 1.00 32.70 213 ILE D O 1
ATOM 11496 N N . LEU D 1 214 ? 34.013 26.039 102.681 1.00 44.88 214 LEU D N 1
ATOM 11497 C CA . LEU D 1 214 ? 33.802 25.178 101.520 1.00 44.86 214 LEU D CA 1
ATOM 11498 C C . LEU D 1 214 ? 32.328 25.038 101.177 1.00 46.85 214 LEU D C 1
ATOM 11499 O O . LEU D 1 214 ? 31.973 24.318 100.239 1.00 46.48 214 LEU D O 1
ATOM 11504 N N . GLY D 1 215 ? 31.472 25.710 101.946 1.00 42.80 215 GLY D N 1
ATOM 11505 C CA . GLY D 1 215 ? 30.045 25.654 101.673 1.00 43.94 215 GLY D CA 1
ATOM 11506 C C . GLY D 1 215 ? 29.166 24.879 102.640 1.00 44.23 215 GLY D C 1
ATOM 11507 O O . GLY D 1 215 ? 27.944 24.848 102.473 1.00 42.94 215 GLY D O 1
ATOM 11508 N N . LEU D 1 216 ? 29.758 24.245 103.645 1.00 39.63 216 LEU D N 1
ATOM 11509 C CA . LEU D 1 216 ? 28.952 23.494 104.603 1.00 43.17 216 LEU D CA 1
ATOM 11510 C C . LEU D 1 216 ? 28.150 24.451 105.482 1.00 46.90 216 LEU D C 1
ATOM 11511 O O . LEU D 1 216 ? 28.598 25.571 105.770 1.00 47.71 216 LEU D O 1
ATOM 11516 N N . ASP D 1 217 ? 26.964 24.025 105.907 1.00 55.42 217 ASP D N 1
ATOM 11517 C CA . ASP D 1 217 ? 26.155 24.884 106.760 1.00 58.67 217 ASP D CA 1
ATOM 11518 C C . ASP D 1 217 ? 26.810 24.938 108.132 1.00 60.41 217 ASP D C 1
ATOM 11519 O O . ASP D 1 217 ? 27.511 24.011 108.542 1.00 59.70 217 ASP D O 1
ATOM 11524 N N . ASP D 1 218 ? 26.580 26.036 108.836 1.00 65.02 218 ASP D N 1
ATOM 11525 C CA . ASP D 1 218 ? 27.163 26.243 110.153 1.00 66.45 218 ASP D CA 1
ATOM 11526 C C . ASP D 1 218 ? 27.031 25.037 111.083 1.00 65.31 218 ASP D C 1
ATOM 11527 O O . ASP D 1 218 ? 27.947 24.736 111.849 1.00 64.75 218 ASP D O 1
ATOM 11532 N N . LYS D 1 219 ? 25.903 24.339 111.000 1.00 59.12 219 LYS D N 1
ATOM 11533 C CA . LYS D 1 219 ? 25.639 23.177 111.852 1.00 59.00 219 LYS D CA 1
ATOM 11534 C C . LYS D 1 219 ? 26.580 22.019 111.565 1.00 56.94 219 LYS D C 1
ATOM 11535 O O . LYS D 1 219 ? 27.336 21.578 112.430 1.00 56.29 219 LYS D O 1
ATOM 11541 N N . ARG D 1 220 ? 26.523 21.526 110.338 1.00 62.13 220 ARG D N 1
ATOM 11542 C CA . ARG D 1 220 ? 27.363 20.420 109.932 1.00 60.35 220 ARG D CA 1
ATOM 11543 C C . ARG D 1 220 ? 28.849 20.768 110.022 1.00 56.76 220 ARG D C 1
ATOM 11544 O O . ARG D 1 220 ? 29.665 19.898 110.314 1.00 55.48 220 ARG D O 1
ATOM 11552 N N . ALA D 1 221 ? 29.194 22.034 109.782 1.00 40.79 221 ALA D N 1
ATOM 11553 C CA . ALA D 1 221 ? 30.588 22.458 109.837 1.00 39.78 221 ALA D CA 1
ATOM 11554 C C . ALA D 1 221 ? 31.142 22.319 111.247 1.00 40.36 221 ALA D C 1
ATOM 11555 O O . ALA D 1 221 ? 32.327 22.014 111.423 1.00 36.81 221 ALA D O 1
ATOM 11557 N N . LYS D 1 222 ? 30.295 22.544 112.249 1.00 47.12 222 LYS D N 1
ATOM 11558 C CA . LYS D 1 222 ? 30.746 22.427 113.628 1.00 50.45 222 LYS D CA 1
ATOM 11559 C C . LYS D 1 222 ? 30.813 20.955 114.058 1.00 49.56 222 LYS D C 1
ATOM 11560 O O . LYS D 1 222 ? 31.592 20.589 114.947 1.00 48.90 222 LYS D O 1
ATOM 11566 N N . GLU D 1 223 ? 30.018 20.112 113.406 1.00 55.52 223 GLU D N 1
ATOM 11567 C CA . GLU D 1 223 ? 30.021 18.684 113.704 1.00 56.49 223 GLU D CA 1
ATOM 11568 C C . GLU D 1 223 ? 31.231 18.018 113.028 1.00 53.73 223 GLU D C 1
ATOM 11569 O O . GLU D 1 223 ? 31.856 17.109 113.590 1.00 53.69 223 GLU D O 1
ATOM 11575 N N . MET D 1 224 ? 31.540 18.482 111.815 1.00 47.63 224 MET D N 1
ATOM 11576 C CA . MET D 1 224 ? 32.646 17.960 111.013 1.00 45.36 224 MET D CA 1
ATOM 11577 C C . MET D 1 224 ? 33.582 19.101 110.627 1.00 42.59 224 MET D C 1
ATOM 11578 O O . MET D 1 224 ? 33.422 19.716 109.566 1.00 40.69 224 MET D O 1
ATOM 11583 N N . PRO D 1 225 ? 34.573 19.391 111.492 1.00 33.44 225 PRO D N 1
ATOM 11584 C CA . PRO D 1 225 ? 35.579 20.446 111.328 1.00 31.46 225 PRO D CA 1
ATOM 11585 C C . PRO D 1 225 ? 36.878 20.016 110.660 1.00 29.46 225 PRO D C 1
ATOM 11586 O O . PRO D 1 225 ? 37.882 20.736 110.718 1.00 28.13 225 PRO D O 1
ATOM 11590 N N . PHE D 1 226 ? 36.874 18.840 110.054 1.00 33.69 226 PHE D N 1
ATOM 11591 C CA . PHE D 1 226 ? 38.064 18.341 109.379 1.00 33.50 226 PHE D CA 1
ATOM 11592 C C . PHE D 1 226 ? 37.737 17.950 107.948 1.00 31.50 226 PHE D C 1
ATOM 11593 O O . PHE D 1 226 ? 36.588 17.658 107.633 1.00 31.60 226 PHE D O 1
ATOM 11601 N N . ILE D 1 227 ? 38.738 17.955 107.077 1.00 31.24 227 ILE D N 1
ATOM 11602 C CA . ILE D 1 227 ? 38.501 17.528 105.699 1.00 29.85 227 ILE D CA 1
ATOM 11603 C C . ILE D 1 227 ? 39.598 16.602 105.191 1.00 29.31 227 ILE D C 1
ATOM 11604 O O . ILE D 1 227 ? 40.796 16.870 105.344 1.00 29.23 227 ILE D O 1
ATOM 11609 N N . ALA D 1 228 ? 39.180 15.494 104.594 1.00 23.69 228 ALA D N 1
ATOM 11610 C CA . ALA D 1 228 ? 40.137 14.520 104.080 1.00 22.77 228 ALA D CA 1
ATOM 11611 C C . ALA D 1 228 ? 40.128 14.517 102.569 1.00 22.61 228 ALA D C 1
ATOM 11612 O O . ALA D 1 228 ? 39.144 14.933 101.965 1.00 20.61 228 ALA D O 1
ATOM 11614 N N . SER D 1 229 ? 41.225 14.072 101.963 1.00 21.24 229 SER D N 1
ATOM 11615 C CA . SER D 1 229 ? 41.2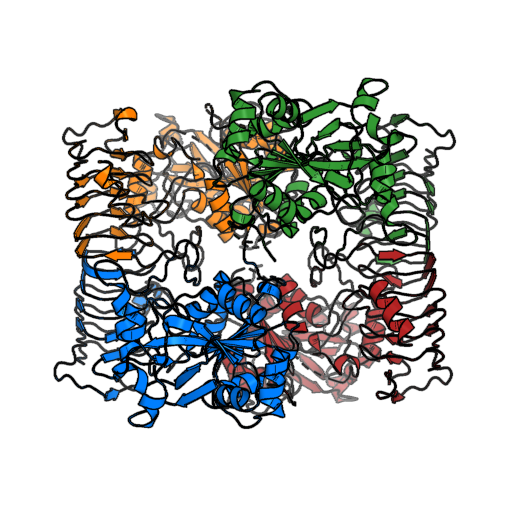77 13.958 100.509 1.00 23.17 229 SER D CA 1
ATOM 11616 C C . SER D 1 229 ? 40.599 12.606 100.191 1.00 23.01 229 SER D C 1
ATOM 11617 O O . SER D 1 229 ? 40.598 11.679 101.014 1.00 22.70 229 SER D O 1
ATOM 11620 N N . MET D 1 230 ? 40.004 12.507 99.012 1.00 29.76 230 MET D N 1
ATOM 11621 C CA . MET D 1 230 ? 39.260 11.312 98.625 1.00 31.61 230 MET D CA 1
ATOM 11622 C C . MET D 1 230 ? 39.824 10.538 97.449 1.00 31.85 230 MET D C 1
ATOM 11623 O O . MET D 1 230 ? 39.185 9.605 96.970 1.00 32.01 230 MET D O 1
ATOM 11628 N N . GLY D 1 231 ? 41.002 10.923 96.973 1.00 32.84 231 GLY D N 1
ATOM 11629 C CA . GLY D 1 231 ? 41.575 10.227 95.836 1.00 32.20 231 GLY D CA 1
ATOM 11630 C C . GLY D 1 231 ? 40.901 10.652 94.544 1.00 30.44 231 GLY D C 1
ATOM 11631 O O . GLY D 1 231 ? 40.955 9.942 93.542 1.00 31.57 231 GLY D O 1
ATOM 11632 N N . ILE D 1 232 ? 40.256 11.817 94.579 1.00 19.64 232 ILE D N 1
ATOM 11633 C CA . ILE D 1 232 ? 39.587 12.366 93.424 1.00 18.79 232 ILE D CA 1
ATOM 11634 C C . ILE D 1 232 ? 40.218 13.738 93.232 1.00 18.10 232 ILE D C 1
ATOM 11635 O O . ILE D 1 232 ? 40.155 14.596 94.124 1.00 16.66 232 ILE D O 1
ATOM 11640 N N . TYR D 1 233 ? 40.853 13.933 92.083 1.00 23.45 233 TYR D N 1
ATOM 11641 C CA . TYR D 1 233 ? 41.491 15.208 91.783 1.00 24.11 233 TYR D CA 1
ATOM 11642 C C . TYR D 1 233 ? 41.296 15.655 90.346 1.00 23.86 233 TYR D C 1
ATOM 11643 O O . TYR D 1 233 ? 41.098 14.842 89.441 1.00 25.66 233 TYR D O 1
ATOM 11652 N N . VAL D 1 234 ? 41.393 16.964 90.145 1.00 20.83 234 VAL D N 1
ATOM 11653 C CA . VAL D 1 234 ? 41.347 17.542 88.811 1.00 19.39 234 VAL D CA 1
ATOM 11654 C C . VAL D 1 234 ? 42.740 18.197 88.726 1.00 21.15 234 VAL D C 1
ATOM 11655 O O . VAL D 1 234 ? 43.130 18.978 89.603 1.00 20.58 234 VAL D O 1
ATOM 11659 N N . ILE D 1 235 ? 43.493 17.867 87.687 1.00 30.82 235 ILE D N 1
ATOM 11660 C CA . ILE D 1 235 ? 44.827 18.413 87.527 1.00 32.75 235 ILE D CA 1
ATOM 11661 C C . ILE D 1 235 ? 45.026 18.976 86.124 1.00 32.53 235 ILE D C 1
ATOM 11662 O O . ILE D 1 235 ? 44.793 18.288 85.129 1.00 33.77 235 ILE D O 1
ATOM 11667 N N . SER D 1 236 ? 45.445 20.234 86.044 1.00 23.65 236 SER D N 1
ATOM 11668 C CA . SER D 1 236 ? 45.669 20.857 84.740 1.00 24.27 236 SER D CA 1
ATOM 11669 C C . SER D 1 236 ? 46.695 20.033 83.968 1.00 22.97 236 SER D C 1
ATOM 11670 O O . SER D 1 236 ? 47.657 19.552 84.544 1.00 21.26 236 SER D O 1
ATOM 11673 N N . LYS D 1 237 ? 46.497 19.869 82.671 1.00 31.38 237 LYS D N 1
ATOM 11674 C CA . LYS D 1 237 ? 47.399 19.025 81.888 1.00 32.30 237 LYS D CA 1
ATOM 11675 C C . LYS D 1 237 ? 48.876 19.319 82.055 1.00 34.36 237 LYS D C 1
ATOM 11676 O O . LYS D 1 237 ? 49.664 18.434 82.418 1.00 33.87 237 LYS D O 1
ATOM 11682 N N . ASP D 1 238 ? 49.266 20.559 81.801 1.00 31.78 238 ASP D N 1
ATOM 11683 C CA . ASP D 1 238 ? 50.683 20.901 81.911 1.00 34.99 238 ASP D CA 1
ATOM 11684 C C . ASP D 1 238 ? 51.255 20.642 83.301 1.00 33.59 238 ASP D C 1
ATOM 11685 O O . ASP D 1 238 ? 52.381 20.143 83.446 1.00 31.25 238 ASP D O 1
ATOM 11690 N N . VAL D 1 239 ? 50.462 20.969 84.315 1.00 30.71 239 VAL D N 1
ATOM 11691 C CA . VAL D 1 239 ? 50.846 20.781 85.710 1.00 30.26 239 VAL D CA 1
ATOM 11692 C C . VAL D 1 239 ? 51.229 19.330 86.040 1.00 31.31 239 VAL D C 1
ATOM 11693 O O . VAL D 1 239 ? 52.198 19.079 86.796 1.00 30.16 239 VAL D O 1
ATOM 11697 N N . MET D 1 240 ? 50.469 18.382 85.476 1.00 29.62 240 MET D N 1
ATOM 11698 C CA . MET D 1 240 ? 50.701 16.947 85.713 1.00 29.92 240 MET D CA 1
ATOM 11699 C C . MET D 1 240 ? 52.062 16.487 85.201 1.00 30.27 240 MET D C 1
ATOM 11700 O O . MET D 1 240 ? 52.764 15.720 85.871 1.00 29.12 240 MET D O 1
ATOM 11705 N N . LEU D 1 241 ? 52.439 16.937 84.011 1.00 34.02 241 LEU D N 1
ATOM 11706 C CA . LEU D 1 241 ? 53.738 16.542 83.481 1.00 35.67 241 LEU D CA 1
ATOM 11707 C C . LEU D 1 241 ? 54.826 17.146 84.364 1.00 35.77 241 LEU D C 1
ATOM 11708 O O . LEU D 1 241 ? 55.765 16.462 84.789 1.00 33.76 241 LEU D O 1
ATOM 11713 N N . ASN D 1 242 ? 54.669 18.434 84.657 1.00 38.70 242 ASN D N 1
ATOM 11714 C CA . ASN D 1 242 ? 55.626 19.153 85.470 1.00 39.08 242 ASN D CA 1
ATOM 11715 C C . ASN D 1 242 ? 55.841 18.454 86.819 1.00 38.90 242 ASN D C 1
ATOM 11716 O O . ASN D 1 242 ? 56.978 18.245 87.255 1.00 38.94 242 ASN D O 1
ATOM 11721 N N . LEU D 1 243 ? 54.751 18.064 87.469 1.00 36.59 243 LEU D N 1
ATOM 11722 C CA . LEU D 1 243 ? 54.857 17.405 88.758 1.00 36.14 243 LEU D CA 1
ATOM 11723 C C . LEU D 1 243 ? 55.446 16.007 88.710 1.00 36.30 243 LEU D C 1
ATOM 11724 O O . LEU D 1 243 ? 56.364 15.688 89.455 1.00 35.00 243 LEU D O 1
ATOM 11729 N N . LEU D 1 244 ? 54.918 15.176 87.824 1.00 42.36 244 LEU D N 1
ATOM 11730 C CA . LEU D 1 244 ? 55.351 13.795 87.734 1.00 44.62 244 LEU D CA 1
ATOM 11731 C C . LEU D 1 244 ? 56.707 13.593 87.083 1.00 47.03 244 LEU D C 1
ATOM 11732 O O . LEU D 1 244 ? 57.441 12.661 87.436 1.00 48.53 244 LEU D O 1
ATOM 11737 N N . ARG D 1 245 ? 57.054 14.473 86.151 1.00 50.71 245 ARG D N 1
ATOM 11738 C CA . ARG D 1 245 ? 58.321 14.351 85.444 1.00 53.12 245 ARG D CA 1
ATOM 11739 C C . ARG D 1 245 ? 59.444 15.181 86.040 1.00 52.84 245 ARG D C 1
ATOM 11740 O O . ARG D 1 245 ? 60.513 14.660 86.353 1.00 53.75 245 ARG D O 1
ATOM 11748 N N . ASP D 1 246 ? 59.181 16.472 86.203 1.00 44.22 246 ASP D N 1
ATOM 11749 C CA . ASP D 1 246 ? 60.169 17.413 86.705 1.00 43.39 246 ASP D CA 1
ATOM 11750 C C . ASP D 1 246 ? 60.262 17.610 88.219 1.00 43.56 246 ASP D C 1
ATOM 11751 O O . ASP D 1 246 ? 61.327 17.419 88.814 1.00 43.75 246 ASP D O 1
ATOM 11756 N N . LYS D 1 247 ? 59.154 17.991 88.842 1.00 43.50 247 LYS D N 1
ATOM 11757 C CA . LYS D 1 247 ? 59.143 18.252 90.276 1.00 43.89 247 LYS D CA 1
ATOM 11758 C C . LYS D 1 247 ? 59.306 17.052 91.212 1.00 43.77 247 LYS D C 1
ATOM 11759 O O . LYS D 1 247 ? 60.080 17.116 92.171 1.00 44.36 247 LYS D O 1
ATOM 11765 N N . PHE D 1 248 ? 58.593 15.963 90.943 1.00 42.43 248 PHE D N 1
ATOM 11766 C CA . PHE D 1 248 ? 58.693 14.776 91.778 1.00 42.82 248 PHE D CA 1
ATOM 11767 C C . PHE D 1 248 ? 58.763 13.517 90.927 1.00 45.29 248 PHE D C 1
ATOM 11768 O O . PHE D 1 248 ? 57.909 12.623 91.009 1.00 46.33 248 PHE D O 1
ATOM 11776 N N . PRO D 1 249 ? 59.818 13.420 90.116 1.00 65.15 249 PRO D N 1
ATOM 11777 C CA . PRO D 1 249 ? 60.055 12.291 89.220 1.00 66.32 249 PRO D CA 1
ATOM 11778 C C . PRO D 1 249 ? 60.114 10.955 89.941 1.00 66.79 249 PRO D C 1
ATOM 11779 O O . PRO D 1 249 ? 60.147 9.904 89.303 1.00 69.92 249 PRO D O 1
ATOM 11783 N N . GLY D 1 250 ? 60.117 10.990 91.267 1.00 41.35 250 GLY D N 1
ATOM 11784 C CA . GLY D 1 250 ? 60.193 9.749 92.015 1.00 41.19 250 GLY D CA 1
ATOM 11785 C C . GLY D 1 250 ? 59.122 9.520 93.068 1.00 40.49 250 GLY D C 1
ATOM 11786 O O . GLY D 1 250 ? 59.295 8.703 93.969 1.00 38.45 250 GLY D O 1
ATOM 11787 N N . ALA D 1 251 ? 58.011 10.237 92.976 1.00 43.78 251 ALA D N 1
ATOM 11788 C CA . ALA D 1 251 ? 56.936 10.043 93.939 1.00 43.64 251 ALA D CA 1
ATOM 11789 C C . ALA D 1 251 ? 56.122 8.808 93.527 1.00 43.54 251 ALA D C 1
ATOM 11790 O O . ALA D 1 251 ? 56.090 8.441 92.350 1.00 41.80 251 ALA D O 1
ATOM 11792 N N . ASN D 1 252 ? 55.498 8.160 94.509 1.00 45.49 252 ASN D N 1
ATOM 11793 C CA . ASN D 1 252 ? 54.655 6.995 94.264 1.00 45.99 252 ASN D CA 1
ATOM 11794 C C . ASN D 1 252 ? 53.170 7.351 94.402 1.00 46.49 252 ASN D C 1
ATOM 11795 O O . ASN D 1 252 ? 52.367 7.014 93.546 1.00 44.56 252 ASN D O 1
ATOM 11800 N N . ASP D 1 253 ? 52.821 8.054 95.474 1.00 57.66 253 ASP D N 1
ATOM 11801 C CA . ASP D 1 253 ? 51.435 8.414 95.734 1.00 58.74 253 ASP D CA 1
ATOM 11802 C C . ASP D 1 253 ? 51.145 9.909 95.573 1.00 56.62 253 ASP D C 1
ATOM 11803 O O . ASP D 1 253 ? 51.968 10.743 95.934 1.00 56.98 253 ASP D O 1
ATOM 11808 N N . PHE D 1 254 ? 49.970 10.232 95.028 1.00 39.13 254 PHE D N 1
ATOM 11809 C CA . PHE D 1 254 ? 49.531 11.618 94.824 1.00 36.98 254 PHE D CA 1
ATOM 11810 C C . PHE D 1 254 ? 49.147 12.247 96.153 1.00 37.21 254 PHE D C 1
ATOM 11811 O O . PHE D 1 254 ? 49.597 13.329 96.516 1.00 38.08 254 PHE D O 1
ATOM 11819 N N . GLY D 1 255 ? 48.257 11.562 96.851 1.00 42.55 255 GLY D N 1
ATOM 11820 C CA . GLY D 1 255 ? 47.755 12.057 98.107 1.00 43.10 255 GLY D CA 1
ATOM 11821 C C . GLY D 1 255 ? 48.785 12.467 99.127 1.00 42.39 255 GLY D C 1
ATOM 11822 O O . GLY D 1 255 ? 48.695 13.552 99.703 1.00 42.75 255 GLY D O 1
ATOM 11823 N N . SER D 1 256 ? 49.773 11.608 99.338 1.00 40.99 256 SER D N 1
ATOM 11824 C CA . SER D 1 256 ? 50.793 11.869 100.334 1.00 41.34 256 SER D CA 1
ATOM 11825 C C . SER D 1 256 ? 52.083 12.503 99.826 1.00 40.80 256 SER D C 1
ATOM 11826 O O . SER D 1 256 ? 52.807 13.127 100.601 1.00 40.76 256 SER D O 1
ATOM 11829 N N . GLU D 1 257 ? 52.382 12.370 98.541 1.00 40.16 257 GLU D N 1
ATOM 11830 C CA . GLU D 1 257 ? 53.633 12.941 98.054 1.00 39.51 257 GLU D CA 1
ATOM 11831 C C . GLU D 1 257 ? 53.547 14.045 97.016 1.00 38.97 257 GLU D C 1
ATOM 11832 O O . GLU D 1 257 ? 54.034 15.147 97.251 1.00 39.03 257 GLU D O 1
ATOM 11838 N N . VAL D 1 258 ? 52.945 13.751 95.867 1.00 36.47 258 VAL D N 1
ATOM 11839 C CA . VAL D 1 258 ? 52.843 14.731 94.783 1.00 35.23 258 VAL D CA 1
ATOM 11840 C C . VAL D 1 258 ? 52.036 15.992 95.065 1.00 34.71 258 VAL D C 1
ATOM 11841 O O . VAL D 1 258 ? 52.510 17.098 94.831 1.00 35.67 258 VAL D O 1
ATOM 11845 N N . ILE D 1 259 ? 50.810 15.829 95.546 1.00 32.89 259 ILE D N 1
ATOM 11846 C CA . ILE D 1 259 ? 49.952 16.985 95.798 1.00 32.59 259 ILE D CA 1
ATOM 11847 C C . ILE D 1 259 ? 50.434 17.862 96.983 1.00 30.91 259 ILE D C 1
ATOM 11848 O O . ILE D 1 259 ? 50.330 19.090 96.925 1.00 31.16 259 ILE D O 1
ATOM 11853 N N . PRO D 1 260 ? 50.934 17.241 98.078 1.00 26.35 260 PRO D N 1
ATOM 11854 C CA . PRO D 1 260 ? 51.423 18.041 99.206 1.00 27.49 260 PRO D CA 1
ATOM 11855 C C . PRO D 1 260 ? 52.734 18.678 98.713 1.00 29.26 260 PRO D C 1
ATOM 11856 O O . PRO D 1 260 ? 53.134 19.755 99.148 1.00 29.67 260 PRO D O 1
ATOM 11860 N N . GLY D 1 261 ? 53.383 18.006 97.770 1.00 42.17 261 GLY D N 1
ATOM 11861 C CA . GLY D 1 261 ? 54.609 18.532 97.204 1.00 42.78 261 GLY D CA 1
ATOM 11862 C C . GLY D 1 261 ? 54.277 19.740 96.354 1.00 42.54 261 GLY D C 1
ATOM 11863 O O . GLY D 1 261 ? 54.988 20.757 96.390 1.00 42.48 261 GLY D O 1
ATOM 11864 N N . ALA D 1 262 ? 53.188 19.632 95.592 1.00 27.38 262 ALA D N 1
ATOM 11865 C CA . ALA D 1 262 ? 52.733 20.713 94.719 1.00 28.28 262 ALA D CA 1
ATOM 11866 C C . ALA D 1 262 ? 52.375 21.965 95.537 1.00 28.66 262 ALA D C 1
ATOM 11867 O O . ALA D 1 262 ? 52.638 23.104 95.130 1.00 26.15 262 ALA D O 1
ATOM 11869 N N . THR D 1 263 ? 51.751 21.731 96.686 1.00 33.25 263 THR D N 1
ATOM 11870 C CA . THR D 1 263 ? 51.347 22.806 97.587 1.00 36.00 263 THR D CA 1
ATOM 11871 C C . THR D 1 263 ? 52.609 23.466 98.171 1.00 37.23 263 THR D C 1
ATOM 11872 O O . THR D 1 263 ? 52.713 24.690 98.213 1.00 37.18 263 THR D O 1
ATOM 11876 N N . SER D 1 264 ? 53.559 22.645 98.623 1.00 43.76 264 SER D N 1
ATOM 11877 C CA . SER D 1 264 ? 54.810 23.151 99.184 1.00 44.72 264 SER D CA 1
ATOM 11878 C C . SER D 1 264 ? 55.542 23.998 98.142 1.00 45.97 264 SER D C 1
ATOM 11879 O O . SER D 1 264 ? 56.265 24.929 98.491 1.00 46.98 264 SER D O 1
ATOM 11882 N N . LEU D 1 265 ? 55.356 23.673 96.864 1.00 43.67 265 LEU D N 1
ATOM 11883 C CA . LEU D 1 265 ? 55.996 24.426 95.791 1.00 42.79 265 LEU D CA 1
ATOM 11884 C C . LEU D 1 265 ? 55.160 25.642 95.376 1.00 42.03 265 LEU D C 1
ATOM 11885 O O . LEU D 1 265 ? 55.330 26.190 94.285 1.00 44.81 265 LEU D O 1
ATOM 11890 N N . GLY D 1 266 ? 54.238 26.053 96.236 1.00 43.53 266 GLY D N 1
ATOM 11891 C CA . GLY D 1 266 ? 53.415 27.211 95.929 1.00 40.80 266 GLY D CA 1
ATOM 11892 C C . GLY D 1 266 ? 52.378 27.125 94.818 1.00 40.44 266 GLY D C 1
ATOM 11893 O O . GLY D 1 266 ? 51.801 28.144 94.474 1.00 39.62 266 GLY D O 1
ATOM 11894 N N . MET D 1 267 ? 52.111 25.953 94.244 1.00 38.87 267 MET D N 1
ATOM 11895 C CA . MET D 1 267 ? 51.098 25.890 93.182 1.00 38.16 267 MET D CA 1
ATOM 11896 C C . MET D 1 267 ? 49.706 26.113 93.779 1.00 36.02 267 MET D C 1
ATOM 11897 O O . MET D 1 267 ? 49.533 25.962 94.977 1.00 33.46 267 MET D O 1
ATOM 11902 N N . ARG D 1 268 ? 48.718 26.474 92.956 1.00 27.69 268 ARG D N 1
ATOM 11903 C CA . ARG D 1 268 ? 47.365 26.677 93.472 1.00 28.76 268 ARG D CA 1
ATOM 11904 C C . ARG D 1 268 ? 46.606 25.350 93.631 1.00 27.43 268 ARG D C 1
ATOM 11905 O O . ARG D 1 268 ? 46.060 24.812 92.668 1.00 27.75 268 ARG D O 1
ATOM 11913 N N . VAL D 1 269 ? 46.584 24.823 94.849 1.00 27.10 269 VAL D N 1
ATOM 11914 C CA . VAL D 1 269 ? 45.909 23.581 95.137 1.00 25.68 269 VAL D CA 1
ATOM 11915 C C . VAL D 1 269 ? 44.697 24.047 95.878 1.00 26.63 269 VAL D C 1
ATOM 11916 O O . VAL D 1 269 ? 44.808 24.650 96.941 1.00 24.85 269 VAL D O 1
ATOM 11920 N N . GLN D 1 270 ? 43.536 23.778 95.286 1.00 30.42 270 GLN D N 1
ATOM 11921 C CA . GLN D 1 270 ? 42.242 24.198 95.803 1.00 31.60 270 GLN D CA 1
ATOM 11922 C C . GLN D 1 270 ? 41.402 23.011 96.276 1.00 31.37 270 GLN D C 1
ATOM 11923 O O . GLN D 1 270 ? 41.451 21.939 95.675 1.00 29.83 270 GLN D O 1
ATOM 11929 N N . ALA D 1 271 ? 40.638 23.202 97.347 1.00 27.57 271 ALA D N 1
ATOM 11930 C CA . ALA D 1 271 ? 39.777 22.144 97.871 1.00 29.26 271 ALA D CA 1
ATOM 11931 C C . ALA D 1 271 ? 38.346 22.319 97.363 1.00 29.33 271 ALA D C 1
ATOM 11932 O O . ALA D 1 271 ? 37.894 23.439 97.116 1.00 30.98 271 ALA D O 1
ATOM 11934 N N . TYR D 1 272 ? 37.636 21.204 97.222 1.00 37.09 272 TYR D N 1
ATOM 11935 C CA . TYR D 1 272 ? 36.251 21.223 96.748 1.00 36.58 272 TYR D CA 1
ATOM 11936 C C . TYR D 1 272 ? 35.431 20.218 97.569 1.00 36.05 272 TYR D C 1
ATOM 11937 O O . TYR D 1 272 ? 35.681 19.022 97.545 1.00 34.36 272 TYR D O 1
ATOM 11946 N N . LEU D 1 273 ? 34.441 20.738 98.275 1.00 25.98 273 LEU D N 1
ATOM 11947 C CA . LEU D 1 273 ? 33.588 19.974 99.162 1.00 27.43 273 LEU D CA 1
ATOM 11948 C C . LEU D 1 273 ? 32.741 18.884 98.520 1.00 25.73 273 LEU D C 1
ATOM 11949 O O . LEU D 1 273 ? 31.937 19.151 97.626 1.00 21.83 273 LEU D O 1
ATOM 11954 N N . TYR D 1 274 ? 32.946 17.648 98.963 1.00 28.27 274 TYR D N 1
ATOM 11955 C CA . TYR D 1 274 ? 32.142 16.549 98.470 1.00 31.13 274 TYR D CA 1
ATOM 11956 C C . TYR D 1 274 ? 31.123 16.340 99.558 1.00 33.81 274 TYR D C 1
ATOM 11957 O O . TYR D 1 274 ? 31.478 15.940 100.677 1.00 31.40 274 TYR D O 1
ATOM 11966 N N . ASP D 1 275 ? 29.863 16.594 99.244 1.00 37.02 275 ASP D N 1
ATOM 11967 C CA . ASP D 1 275 ? 28.841 16.433 100.258 1.00 41.16 275 ASP D CA 1
ATOM 11968 C C . ASP D 1 275 ? 27.793 15.364 99.956 1.00 40.51 275 ASP D C 1
ATOM 11969 O O . ASP D 1 275 ? 26.641 15.685 99.707 1.00 43.62 275 ASP D O 1
ATOM 11974 N N . GLY D 1 276 ? 28.181 14.095 99.999 1.00 47.69 276 GLY D N 1
ATOM 11975 C CA . GLY D 1 276 ? 27.225 13.025 99.727 1.00 45.92 276 GLY D CA 1
ATOM 11976 C C . GLY D 1 276 ? 27.621 11.674 100.302 1.00 44.73 276 GLY D C 1
ATOM 11977 O O . GLY D 1 276 ? 28.633 11.563 100.984 1.00 44.35 276 GLY D O 1
ATOM 11978 N N . TYR D 1 277 ? 26.809 10.652 100.064 1.00 32.22 277 TYR D N 1
ATOM 11979 C CA . TYR D 1 277 ? 27.133 9.310 100.538 1.00 33.12 277 TYR D CA 1
ATOM 11980 C C . TYR D 1 277 ? 28.484 8.945 99.916 1.00 30.39 277 TYR D C 1
ATOM 11981 O O . TYR D 1 277 ? 28.770 9.321 98.783 1.00 27.55 277 TYR D O 1
ATOM 11990 N N . TRP D 1 278 ? 29.302 8.209 100.658 1.00 37.86 278 TRP D N 1
ATOM 11991 C CA . TRP D 1 278 ? 30.623 7.807 100.195 1.00 36.96 278 TRP D CA 1
ATOM 11992 C C . TRP D 1 278 ? 31.076 6.703 101.117 1.00 37.43 278 TRP D C 1
ATOM 11993 O O . TRP D 1 278 ? 31.276 6.933 102.313 1.00 37.15 278 TRP D O 1
ATOM 12004 N N . GLU D 1 279 ? 31.230 5.500 100.568 1.00 30.73 279 GLU D N 1
ATOM 12005 C CA . GLU D 1 279 ? 31.630 4.365 101.378 1.00 31.25 279 GLU D CA 1
ATOM 12006 C C . GLU D 1 279 ? 32.734 3.575 100.746 1.00 30.44 279 GLU D C 1
ATOM 12007 O O . GLU D 1 279 ? 32.692 3.250 99.556 1.00 28.43 279 GLU D O 1
ATOM 12013 N N . ASP D 1 280 ? 33.729 3.266 101.565 1.00 38.94 280 ASP D N 1
ATOM 12014 C CA . ASP D 1 280 ? 34.858 2.494 101.111 1.00 40.32 280 ASP D CA 1
ATOM 12015 C C . ASP D 1 280 ? 34.427 1.043 100.991 1.00 37.51 280 ASP D C 1
ATOM 12016 O O . ASP D 1 280 ? 33.654 0.537 101.811 1.00 38.58 280 ASP D O 1
ATOM 12021 N N . ILE D 1 281 ? 34.913 0.387 99.943 1.00 28.57 281 ILE D N 1
ATOM 12022 C CA . ILE D 1 281 ? 34.626 -1.024 99.724 1.00 27.38 281 ILE D CA 1
ATOM 12023 C C . ILE D 1 281 ? 35.931 -1.661 99.267 1.00 27.24 281 ILE D C 1
ATOM 12024 O O . ILE D 1 281 ? 35.943 -2.472 98.346 1.00 27.38 281 ILE D O 1
ATOM 12029 N N . GLY D 1 282 ? 37.027 -1.268 99.928 1.00 30.45 282 GLY D N 1
ATOM 12030 C CA . GLY D 1 282 ? 38.353 -1.762 99.590 1.00 31.77 282 GLY D CA 1
ATOM 12031 C C . GLY D 1 282 ? 38.908 -2.917 100.413 1.00 31.40 282 GLY D C 1
ATOM 12032 O O . GLY D 1 282 ? 40.037 -3.337 100.189 1.00 33.11 282 GLY D O 1
ATOM 12033 N N . THR D 1 283 ? 38.133 -3.398 101.382 1.00 30.25 283 THR D N 1
ATOM 12034 C CA . THR D 1 283 ? 38.503 -4.542 102.220 1.00 27.91 283 THR D CA 1
ATOM 12035 C C . THR D 1 283 ? 37.288 -5.482 102.199 1.00 26.02 283 THR D C 1
ATOM 12036 O O . THR D 1 283 ? 36.154 -5.028 102.006 1.00 23.65 283 THR D O 1
ATOM 12040 N N . ILE D 1 284 ? 37.519 -6.775 102.389 1.00 25.37 284 ILE D N 1
ATOM 12041 C CA . ILE D 1 284 ? 36.431 -7.744 102.379 1.00 25.48 284 ILE D CA 1
ATOM 12042 C C . ILE D 1 284 ? 35.267 -7.296 103.274 1.00 26.37 284 ILE D C 1
ATOM 12043 O O . ILE D 1 284 ? 34.111 -7.237 102.823 1.00 22.93 284 ILE D O 1
ATOM 12048 N N . GLU D 1 285 ? 35.564 -6.923 104.519 1.00 23.13 285 GLU D N 1
ATOM 12049 C CA . GLU D 1 285 ? 34.508 -6.504 105.426 1.00 23.98 285 GLU D CA 1
ATOM 12050 C C . GLU D 1 285 ? 33.720 -5.283 104.982 1.00 22.34 285 GLU D C 1
ATOM 12051 O O . GLU D 1 285 ? 32.501 -5.266 105.095 1.00 20.50 285 GLU D O 1
ATOM 12057 N N . ALA D 1 286 ? 34.413 -4.249 104.525 1.00 21.28 286 ALA D N 1
ATOM 12058 C CA . ALA D 1 286 ? 33.709 -3.043 104.071 1.00 21.35 286 ALA D CA 1
ATOM 12059 C C . ALA D 1 286 ? 32.944 -3.353 102.786 1.00 19.99 286 ALA D C 1
ATOM 12060 O O . ALA D 1 286 ? 31.817 -2.897 102.634 1.00 19.97 286 ALA D O 1
ATOM 12062 N N . PHE D 1 287 ? 33.544 -4.132 101.883 1.00 24.63 287 PHE D N 1
ATOM 12063 C CA . PHE D 1 287 ? 32.889 -4.511 100.619 1.00 25.78 287 PHE D CA 1
ATOM 12064 C C . PHE D 1 287 ? 31.572 -5.258 100.924 1.00 25.39 287 PHE D C 1
ATOM 12065 O O . PHE D 1 287 ? 30.503 -4.909 100.387 1.00 26.86 287 PHE D O 1
ATOM 12073 N N . TYR D 1 288 ? 31.671 -6.260 101.803 1.00 17.47 288 TYR D N 1
ATOM 12074 C CA . TYR D 1 288 ? 30.546 -7.091 102.257 1.00 17.45 288 TYR D CA 1
ATOM 12075 C C . TYR D 1 288 ? 29.452 -6.210 102.820 1.00 18.27 288 TYR D C 1
ATOM 12076 O O . TYR D 1 288 ? 28.285 -6.287 102.412 1.00 16.81 288 TYR D O 1
ATOM 12085 N N . ASN D 1 289 ? 29.817 -5.361 103.771 1.00 22.09 289 ASN D N 1
ATOM 12086 C CA . ASN D 1 289 ? 28.827 -4.488 104.392 1.00 22.22 289 ASN D CA 1
ATOM 12087 C C . ASN D 1 289 ? 28.158 -3.548 103.402 1.00 22.26 289 ASN D C 1
ATOM 12088 O O . ASN D 1 289 ? 26.969 -3.295 103.489 1.00 21.81 289 ASN D O 1
ATOM 12093 N N . ALA D 1 290 ? 28.931 -3.000 102.476 1.00 24.01 290 ALA D N 1
ATOM 12094 C CA . ALA D 1 290 ? 28.376 -2.067 101.496 1.00 23.10 290 ALA D CA 1
ATOM 12095 C C . ALA D 1 290 ? 27.398 -2.790 100.566 1.00 21.16 290 ALA D C 1
ATOM 12096 O O . ALA D 1 290 ? 26.318 -2.284 100.276 1.00 20.08 290 ALA D O 1
ATOM 12098 N N . ASN D 1 291 ? 27.763 -3.980 100.115 1.00 22.94 291 ASN D N 1
ATOM 12099 C CA . ASN D 1 291 ? 26.871 -4.731 99.252 1.00 24.41 291 ASN D CA 1
ATOM 12100 C C . ASN D 1 291 ? 25.549 -5.006 99.985 1.00 26.22 291 ASN D C 1
ATOM 12101 O O . ASN D 1 291 ? 24.466 -4.729 99.460 1.00 27.67 291 ASN D O 1
ATOM 12106 N N . LEU D 1 292 ? 25.619 -5.519 101.206 1.00 21.14 292 LEU D N 1
ATOM 12107 C CA . LEU D 1 292 ? 24.396 -5.792 101.936 1.00 21.42 292 LEU D CA 1
ATOM 12108 C C . LEU D 1 292 ? 23.686 -4.498 102.315 1.00 22.72 292 LEU D C 1
ATOM 12109 O O . LEU D 1 292 ? 22.522 -4.513 102.706 1.00 23.24 292 LEU D O 1
ATOM 12114 N N . GLY D 1 293 ? 24.366 -3.370 102.164 1.00 19.55 293 GLY D N 1
ATOM 12115 C CA . GLY D 1 293 ? 23.725 -2.112 102.490 1.00 19.41 293 GLY D CA 1
ATOM 12116 C C . GLY D 1 293 ? 22.563 -1.765 101.573 1.00 21.21 293 GLY D C 1
ATOM 12117 O O . GLY D 1 293 ? 21.719 -0.946 101.945 1.00 19.42 293 GLY D O 1
ATOM 12118 N N . ILE D 1 294 ? 22.487 -2.365 100.386 1.00 32.85 294 ILE D N 1
ATOM 12119 C CA . ILE D 1 294 ? 21.390 -2.016 99.481 1.00 35.85 294 ILE D CA 1
ATOM 12120 C C . ILE D 1 294 ? 20.065 -2.706 99.766 1.00 36.38 294 ILE D C 1
ATOM 12121 O O . ILE D 1 294 ? 19.078 -2.492 99.049 1.00 36.21 294 ILE D O 1
ATOM 12126 N N . THR D 1 295 ? 20.033 -3.516 100.820 1.00 31.05 295 THR D N 1
ATOM 12127 C CA . THR D 1 295 ? 18.799 -4.188 101.195 1.00 32.02 295 THR D CA 1
ATOM 12128 C C . THR D 1 295 ? 18.052 -3.290 102.168 1.00 37.16 295 THR D C 1
ATOM 12129 O O . THR D 1 295 ? 16.845 -3.388 102.307 1.00 37.90 295 THR D O 1
ATOM 12133 N N . LYS D 1 296 ? 18.793 -2.400 102.817 1.00 44.87 296 LYS D N 1
ATOM 12134 C CA . LYS D 1 296 ? 18.267 -1.465 103.813 1.00 51.62 296 LYS D CA 1
ATOM 12135 C C . LYS D 1 296 ? 17.033 -0.657 103.404 1.00 56.58 296 LYS D C 1
ATOM 12136 O O . LYS D 1 296 ? 16.998 -0.055 102.327 1.00 58.28 296 LYS D O 1
ATOM 12142 N N . LYS D 1 297 ? 16.032 -0.651 104.290 1.00 77.26 297 LYS D N 1
ATOM 12143 C CA . LYS D 1 297 ? 14.759 0.053 104.085 1.00 80.54 297 LYS D CA 1
ATOM 12144 C C . LYS D 1 297 ? 14.717 1.400 104.817 1.00 80.56 297 LYS D C 1
ATOM 12145 O O . LYS D 1 297 ? 15.367 1.570 105.852 1.00 80.56 297 LYS D O 1
ATOM 12151 N N . PRO D 1 298 ? 13.935 2.373 104.304 1.00 80.56 298 PRO D N 1
ATOM 12152 C CA . PRO D 1 298 ? 13.072 2.374 103.111 1.00 80.56 298 PRO D CA 1
ATOM 12153 C C . PRO D 1 298 ? 13.830 2.428 101.784 1.00 80.56 298 PRO D C 1
ATOM 12154 O O . PRO D 1 298 ? 13.315 1.994 100.746 1.00 80.56 298 PRO D O 1
ATOM 12158 N N . VAL D 1 299 ? 15.037 2.987 101.820 1.00 79.58 299 VAL D N 1
ATOM 12159 C CA . VAL D 1 299 ? 15.870 3.101 100.622 1.00 79.49 299 VAL D CA 1
ATOM 12160 C C . VAL D 1 299 ? 17.313 2.761 100.998 1.00 78.91 299 VAL D C 1
ATOM 12161 O O . VAL D 1 299 ? 17.732 2.959 102.139 1.00 78.41 299 VAL D O 1
ATOM 12165 N N . PRO D 1 300 ? 18.088 2.222 100.047 1.00 78.88 300 PRO D N 1
ATOM 12166 C CA . PRO D 1 300 ? 19.474 1.896 100.384 1.00 77.83 300 PRO D CA 1
ATOM 12167 C C . PRO D 1 300 ? 20.235 3.176 100.723 1.00 76.23 300 PRO D C 1
ATOM 12168 O O . PRO D 1 300 ? 19.805 4.279 100.370 1.00 75.85 300 PRO D O 1
ATOM 12172 N N . ASP D 1 301 ? 21.358 3.025 101.417 1.00 75.56 301 ASP D N 1
ATOM 12173 C CA . ASP D 1 301 ? 22.193 4.166 101.771 1.00 73.14 301 ASP D CA 1
ATOM 12174 C C . ASP D 1 301 ? 22.623 4.739 100.419 1.00 68.13 301 ASP D C 1
ATOM 12175 O O . ASP D 1 301 ? 22.657 5.960 100.225 1.00 68.70 301 ASP D O 1
ATOM 12180 N N . PHE D 1 302 ? 22.966 3.825 99.503 1.00 57.52 302 PHE D N 1
ATOM 12181 C CA . PHE D 1 302 ? 23.371 4.158 98.135 1.00 52.21 302 PHE D CA 1
ATOM 12182 C C . PHE D 1 302 ? 22.424 3.467 97.160 1.00 48.45 302 PHE D C 1
ATOM 12183 O O . PHE D 1 302 ? 22.060 2.306 97.341 1.00 48.20 302 PHE D O 1
ATOM 12191 N N . SER D 1 303 ? 22.045 4.187 96.115 1.00 39.88 303 SER D N 1
ATOM 12192 C CA . SER D 1 303 ? 21.119 3.658 95.132 1.00 36.81 303 SER D CA 1
ATOM 12193 C C . SER D 1 303 ? 21.802 3.540 93.776 1.00 34.93 303 SER D C 1
ATOM 12194 O O . SER D 1 303 ? 22.295 4.536 93.227 1.00 35.00 303 SER D O 1
ATOM 12197 N N . PHE D 1 304 ? 21.857 2.323 93.240 1.00 38.23 304 PHE D N 1
ATOM 12198 C CA . PHE D 1 304 ? 22.483 2.128 91.941 1.00 37.49 304 PHE D CA 1
ATOM 12199 C C . PHE D 1 304 ? 21.658 2.779 90.846 1.00 37.29 304 PHE D C 1
ATOM 12200 O O . PHE D 1 304 ? 22.207 3.411 89.945 1.00 38.01 304 PHE D O 1
ATOM 12208 N N . TYR D 1 305 ? 20.340 2.618 90.914 1.00 31.57 305 TYR D N 1
ATOM 12209 C CA . TYR D 1 305 ? 19.495 3.242 89.907 1.00 31.65 305 TYR D CA 1
ATOM 12210 C C . TYR D 1 305 ? 19.235 4.684 90.305 1.00 32.22 305 TYR D C 1
ATOM 12211 O O . TYR D 1 305 ? 19.202 5.025 91.492 1.00 30.97 305 TYR D O 1
ATOM 12220 N N . ASP D 1 306 ? 19.029 5.515 89.292 1.00 28.95 306 ASP D N 1
ATOM 12221 C CA . ASP D 1 306 ? 18.791 6.930 89.500 1.00 30.64 306 ASP D CA 1
ATOM 12222 C C . ASP D 1 306 ? 18.181 7.471 88.230 1.00 32.25 306 ASP D C 1
ATOM 12223 O O . ASP D 1 306 ? 18.678 7.219 87.139 1.00 30.74 306 ASP D O 1
ATOM 12228 N N . ARG D 1 307 ? 17.099 8.221 88.377 1.00 58.10 307 ARG D N 1
ATOM 12229 C CA . ARG D 1 307 ? 16.429 8.806 87.231 1.00 59.68 307 ARG D CA 1
ATOM 12230 C C . ARG D 1 307 ? 17.445 9.406 86.260 1.00 58.65 307 ARG D C 1
ATOM 12231 O O . ARG D 1 307 ? 17.544 8.978 85.108 1.00 59.59 307 ARG D O 1
ATOM 12239 N N . SER D 1 308 ? 18.222 10.371 86.746 1.00 38.50 308 SER D N 1
ATOM 12240 C CA . SER D 1 308 ? 19.188 11.075 85.904 1.00 39.25 308 SER D CA 1
ATOM 12241 C C . SER D 1 308 ? 20.576 10.486 85.707 1.00 36.65 308 SER D C 1
ATOM 12242 O O . SER D 1 308 ? 21.080 10.492 84.586 1.00 36.69 308 SER D O 1
ATOM 12245 N N . ALA D 1 309 ? 21.203 10.012 86.783 1.00 40.88 309 ALA D N 1
ATOM 12246 C CA . ALA D 1 309 ? 22.543 9.436 86.689 1.00 36.83 309 ALA D CA 1
ATOM 12247 C C . ALA D 1 309 ? 22.603 7.978 87.182 1.00 34.49 309 ALA D C 1
ATOM 12248 O O . ALA D 1 309 ? 23.209 7.678 88.217 1.00 34.20 309 ALA D O 1
ATOM 12250 N N . PRO D 1 310 ? 21.987 7.050 86.427 1.00 26.71 310 PRO D N 1
ATOM 12251 C CA . PRO D 1 310 ? 21.984 5.632 86.808 1.00 24.76 310 PRO D CA 1
ATOM 12252 C C . PRO D 1 310 ? 23.356 5.001 86.592 1.00 21.48 310 PRO D C 1
ATOM 12253 O O . PRO D 1 310 ? 24.156 5.482 85.800 1.00 19.32 310 PRO D O 1
ATOM 12257 N N . ILE D 1 311 ? 23.633 3.931 87.317 1.00 22.02 311 ILE D N 1
ATOM 12258 C CA . ILE D 1 311 ? 24.882 3.224 87.128 1.00 22.07 311 ILE D CA 1
ATOM 12259 C C . ILE D 1 311 ? 24.592 2.295 85.959 1.00 22.15 311 ILE D C 1
ATOM 12260 O O . ILE D 1 311 ? 23.549 1.648 85.920 1.00 25.63 311 ILE D O 1
ATOM 12265 N N . TYR D 1 312 ? 25.485 2.233 84.995 1.00 20.58 312 TYR D N 1
ATOM 12266 C CA . TYR D 1 312 ? 25.247 1.368 83.842 1.00 22.74 312 TYR D CA 1
ATOM 12267 C C . TYR D 1 312 ? 25.971 0.052 84.002 1.00 23.39 312 TYR D C 1
ATOM 12268 O O . TYR D 1 312 ? 26.866 -0.083 84.830 1.00 22.51 312 TYR D O 1
ATOM 12277 N N . THR D 1 313 ? 25.548 -0.930 83.223 1.00 25.57 313 THR D N 1
ATOM 12278 C CA . THR D 1 313 ? 26.224 -2.217 83.209 1.00 28.32 313 THR D CA 1
ATOM 12279 C C . THR D 1 313 ? 25.899 -2.848 81.856 1.00 28.09 313 THR D C 1
ATOM 12280 O O . THR D 1 313 ? 25.185 -2.251 81.050 1.00 25.54 313 THR D O 1
ATOM 12284 N N . GLN D 1 314 ? 26.434 -4.039 81.596 1.00 26.39 314 GLN D N 1
ATOM 12285 C CA . GLN D 1 314 ? 26.173 -4.701 80.333 1.00 27.29 314 GLN D CA 1
ATOM 12286 C C . GLN D 1 314 ? 24.723 -5.175 80.192 1.00 26.96 314 GLN D C 1
ATOM 12287 O O . GLN D 1 314 ? 24.111 -5.646 81.149 1.00 25.70 314 GLN D O 1
ATOM 12293 N N . PRO D 1 315 ? 24.134 -4.984 79.003 1.00 34.85 315 PRO D N 1
ATOM 12294 C CA . PRO D 1 315 ? 22.749 -5.419 78.741 1.00 34.52 315 PRO D CA 1
ATOM 12295 C C . PRO D 1 315 ? 22.859 -6.919 78.391 1.00 32.11 315 PRO D C 1
ATOM 12296 O O . PRO D 1 315 ? 23.536 -7.289 77.437 1.00 30.72 315 PRO D O 1
ATOM 12300 N N . ARG D 1 316 ? 22.219 -7.777 79.179 1.00 27.26 316 ARG D N 1
ATOM 12301 C CA . ARG D 1 316 ? 22.342 -9.223 78.971 1.00 26.34 316 ARG D CA 1
ATOM 12302 C C . ARG D 1 316 ? 21.086 -9.967 78.498 1.00 25.35 316 ARG D C 1
ATOM 12303 O O . ARG D 1 316 ? 21.146 -11.165 78.197 1.00 23.24 316 ARG D O 1
ATOM 12311 N N . TYR D 1 317 ? 19.956 -9.278 78.488 1.00 30.79 317 TYR D N 1
ATOM 12312 C CA . TYR D 1 317 ? 18.723 -9.888 78.026 1.00 32.93 317 TYR D CA 1
ATOM 12313 C C . TYR D 1 317 ? 18.388 -11.163 78.779 1.00 31.22 317 TYR D C 1
ATOM 12314 O O . TYR D 1 317 ? 17.870 -12.105 78.211 1.00 33.94 317 TYR D O 1
ATOM 12323 N N . LEU D 1 318 ? 18.700 -11.189 80.065 1.00 24.61 318 LEU D N 1
ATOM 12324 C CA . LEU D 1 318 ? 18.399 -12.344 80.891 1.00 22.81 318 LEU D CA 1
ATOM 12325 C C . LEU D 1 318 ? 16.904 -12.343 81.180 1.00 22.20 318 LEU D C 1
ATOM 12326 O O . LEU D 1 318 ? 16.274 -11.302 81.245 1.00 21.42 318 LEU D O 1
ATOM 12331 N N . PRO D 1 319 ? 16.320 -13.520 81.374 1.00 24.35 319 PRO D N 1
ATOM 12332 C CA . PRO D 1 319 ? 14.879 -13.667 81.656 1.00 23.73 319 PRO D CA 1
ATOM 12333 C C . PRO D 1 319 ? 14.489 -13.171 83.051 1.00 22.58 319 PRO D C 1
ATOM 12334 O O . PRO D 1 319 ? 15.348 -12.981 83.904 1.00 20.11 319 PRO D O 1
ATOM 12338 N N . PRO D 1 320 ? 13.188 -12.945 83.293 1.00 20.27 320 PRO D N 1
ATOM 12339 C CA . PRO D 1 320 ? 12.717 -12.488 84.615 1.00 19.68 320 PRO D CA 1
ATOM 12340 C C . PRO D 1 320 ? 13.153 -13.588 85.619 1.00 19.50 320 PRO D C 1
ATOM 12341 O O . PRO D 1 320 ? 13.260 -14.756 85.230 1.00 20.05 320 PRO D O 1
ATOM 12345 N N . SER D 1 321 ? 13.393 -13.248 86.887 1.00 18.41 321 SER D N 1
ATOM 12346 C CA . SER D 1 321 ? 13.816 -14.289 87.828 1.00 18.39 321 SER D CA 1
ATOM 12347 C C . SER D 1 321 ? 12.672 -15.282 88.146 1.00 18.74 321 SER D C 1
ATOM 12348 O O . SER D 1 321 ? 11.512 -14.914 88.223 1.00 17.69 321 SER D O 1
ATOM 12351 N N . LYS D 1 322 ? 13.010 -16.546 88.330 1.00 22.65 322 LYS D N 1
ATOM 12352 C CA . LYS D 1 322 ? 11.998 -17.567 88.624 1.00 24.38 322 LYS D CA 1
ATOM 12353 C C . LYS D 1 322 ? 12.104 -18.054 90.071 1.00 23.41 322 LYS D C 1
ATOM 12354 O O . LYS D 1 322 ? 13.192 -18.378 90.540 1.00 22.76 322 LYS D O 1
ATOM 12360 N N . MET D 1 323 ? 10.979 -18.101 90.776 1.00 23.70 323 MET D N 1
ATOM 12361 C CA . MET D 1 323 ? 10.950 -18.583 92.169 1.00 25.62 323 MET D CA 1
ATOM 12362 C C . MET D 1 323 ? 9.868 -19.667 92.337 1.00 25.66 323 MET D C 1
ATOM 12363 O O . MET D 1 323 ? 8.676 -19.413 92.084 1.00 22.90 323 MET D O 1
ATOM 12368 N N . LEU D 1 324 ? 10.278 -20.872 92.739 1.00 28.05 324 LEU D N 1
ATOM 12369 C CA . LEU D 1 324 ? 9.330 -21.977 92.937 1.00 29.28 324 LEU D CA 1
ATOM 12370 C C . LEU D 1 324 ? 8.554 -21.818 94.224 1.00 27.56 324 LEU D C 1
ATOM 12371 O O . LEU D 1 324 ? 7.323 -21.856 94.220 1.00 25.65 324 LEU D O 1
ATOM 12376 N N . ASP D 1 325 ? 9.281 -21.624 95.318 1.00 26.43 325 ASP D N 1
ATOM 12377 C CA . ASP D 1 325 ? 8.683 -21.439 96.642 1.00 26.45 325 ASP D CA 1
ATOM 12378 C C . ASP D 1 325 ? 9.697 -20.716 97.519 1.00 25.91 325 ASP D C 1
ATOM 12379 O O . ASP D 1 325 ? 10.385 -21.347 98.356 1.00 25.11 325 ASP D O 1
ATOM 12384 N N . ALA D 1 326 ? 9.795 -19.400 97.361 1.00 23.56 326 ALA D N 1
ATOM 12385 C CA . ALA D 1 326 ? 10.790 -18.666 98.139 1.00 23.12 326 ALA D CA 1
ATOM 12386 C C . ALA D 1 326 ? 10.291 -17.640 99.125 1.00 21.90 326 ALA D C 1
ATOM 12387 O O . ALA D 1 326 ? 9.536 -16.749 98.762 1.00 23.19 326 ALA D O 1
ATOM 12389 N N . ASP D 1 327 ? 10.724 -17.771 100.377 1.00 19.10 327 ASP D N 1
ATOM 12390 C CA . ASP D 1 327 ? 10.382 -16.817 101.433 1.00 20.40 327 ASP D CA 1
ATOM 12391 C C . ASP D 1 327 ? 11.584 -15.889 101.515 1.00 20.28 327 ASP D C 1
ATOM 12392 O O . ASP D 1 327 ? 12.634 -16.292 102.017 1.00 18.48 327 ASP D O 1
ATOM 12397 N N . VAL D 1 328 ? 11.415 -14.658 101.030 1.00 22.31 328 VAL D N 1
ATOM 12398 C CA . VAL D 1 328 ? 12.464 -13.662 100.960 1.00 21.51 328 VAL D CA 1
ATOM 12399 C C . VAL D 1 328 ? 12.244 -12.455 101.869 1.00 21.75 328 VAL D C 1
ATOM 12400 O O . VAL D 1 328 ? 11.248 -11.746 101.728 1.00 22.35 328 VAL D O 1
ATOM 12404 N N . THR D 1 329 ? 13.185 -12.222 102.788 1.00 18.89 329 THR D N 1
ATOM 12405 C CA . THR D 1 329 ? 13.129 -11.089 103.721 1.00 20.93 329 THR D CA 1
ATOM 12406 C C . THR D 1 329 ? 14.340 -10.158 103.582 1.00 20.81 329 THR D C 1
ATOM 12407 O O . THR D 1 329 ? 15.473 -10.618 103.502 1.00 18.35 329 THR D O 1
ATOM 12411 N N . ASP D 1 330 ? 14.099 -8.848 103.547 1.00 25.14 330 ASP D N 1
ATOM 12412 C CA . ASP D 1 330 ? 15.164 -7.838 103.451 1.00 26.99 330 ASP D CA 1
ATOM 12413 C C . ASP D 1 330 ? 16.280 -8.211 102.464 1.00 23.86 330 ASP D C 1
ATOM 12414 O O . ASP D 1 330 ? 17.462 -8.067 102.778 1.00 18.15 330 ASP D O 1
ATOM 12419 N N . SER D 1 331 ? 15.908 -8.654 101.268 1.00 21.33 331 SER D N 1
ATOM 12420 C CA . SER D 1 331 ? 16.896 -9.065 100.292 1.00 20.91 331 SER D CA 1
ATOM 12421 C C . SER D 1 331 ? 16.642 -8.484 98.921 1.00 20.81 331 SER D C 1
ATOM 12422 O O . SER D 1 331 ? 15.549 -7.975 98.650 1.00 20.47 331 SER D O 1
ATOM 12425 N N . VAL D 1 332 ? 17.655 -8.538 98.063 1.00 17.47 332 VAL D N 1
ATOM 12426 C CA . VAL D 1 332 ? 17.480 -8.056 96.702 1.00 18.12 332 VAL D CA 1
ATOM 12427 C C . VAL D 1 332 ? 17.879 -9.187 95.787 1.00 16.69 332 VAL D C 1
ATOM 12428 O O . VAL D 1 332 ? 18.816 -9.948 96.074 1.00 17.09 332 VAL D O 1
ATOM 12432 N N . ILE D 1 333 ? 17.127 -9.294 94.695 1.00 14.17 333 ILE D N 1
ATOM 12433 C CA . ILE D 1 333 ? 17.288 -10.333 93.693 1.00 15.46 333 ILE D CA 1
ATOM 12434 C C . ILE D 1 333 ? 17.669 -9.702 92.355 1.00 15.53 333 ILE D C 1
ATOM 12435 O O . ILE D 1 333 ? 16.996 -8.789 91.860 1.00 14.93 333 ILE D O 1
ATOM 12440 N N . GLY D 1 334 ? 18.739 -10.215 91.770 1.00 21.69 334 GLY D N 1
ATOM 12441 C CA . GLY D 1 334 ? 19.202 -9.708 90.501 1.00 22.47 334 GLY D CA 1
ATOM 12442 C C . GLY D 1 334 ? 18.449 -10.285 89.325 1.00 22.88 334 GLY D C 1
ATOM 12443 O O . GLY D 1 334 ? 17.377 -10.864 89.493 1.00 23.53 334 GLY D O 1
ATOM 12444 N N . GLU D 1 335 ? 19.045 -10.147 88.142 1.00 20.59 335 GLU D N 1
ATOM 12445 C CA . GLU D 1 335 ? 18.454 -10.594 86.879 1.00 21.38 335 GLU D CA 1
ATOM 12446 C C . GLU D 1 335 ? 18.608 -12.088 86.602 1.00 18.49 335 GLU D C 1
ATOM 12447 O O . GLU D 1 335 ? 19.670 -12.669 86.806 1.00 17.40 335 GLU D O 1
ATOM 12453 N N . GLY D 1 336 ? 17.544 -12.698 86.108 1.00 14.87 336 GLY D N 1
ATOM 12454 C CA . GLY D 1 336 ? 17.619 -14.089 85.703 1.00 16.87 336 GLY D CA 1
ATOM 12455 C C . GLY D 1 336 ? 18.002 -15.146 86.723 1.00 16.80 336 GLY D C 1
ATOM 12456 O O . GLY D 1 336 ? 18.686 -16.094 86.369 1.00 16.73 336 GLY D O 1
ATOM 12457 N N . CYS D 1 337 ? 17.575 -14.998 87.966 1.00 17.59 337 CYS D N 1
ATOM 12458 C CA . CYS D 1 337 ? 17.868 -16.020 88.976 1.00 18.69 337 CYS D CA 1
ATOM 12459 C C . CYS D 1 337 ? 16.925 -17.193 88.784 1.00 18.39 337 CYS D C 1
ATOM 12460 O O . CYS D 1 337 ? 15.801 -17.053 88.267 1.00 17.72 337 CYS D O 1
ATOM 12463 N N . VAL D 1 338 ? 17.379 -18.364 89.196 1.00 18.40 338 VAL D N 1
ATOM 12464 C CA . VAL D 1 338 ? 16.554 -19.555 89.070 1.00 20.59 338 VAL D CA 1
ATOM 12465 C C . VAL D 1 338 ? 16.597 -20.173 90.454 1.00 21.05 338 VAL D C 1
ATOM 12466 O O . VAL D 1 338 ? 17.541 -20.872 90.817 1.00 19.46 338 VAL D O 1
ATOM 12470 N N . ILE D 1 339 ? 15.543 -19.857 91.202 1.00 19.21 339 ILE D N 1
ATOM 12471 C CA . ILE D 1 339 ? 15.351 -20.207 92.599 1.00 19.62 339 ILE D CA 1
ATOM 12472 C C . ILE D 1 339 ? 14.198 -21.195 92.873 1.00 21.55 339 ILE D C 1
ATOM 12473 O O . ILE D 1 339 ? 13.073 -21.013 92.391 1.00 21.77 339 ILE D O 1
ATOM 12478 N N . LYS D 1 340 ? 14.488 -22.239 93.657 1.00 23.24 340 LYS D N 1
ATOM 12479 C CA . LYS D 1 340 ? 13.505 -23.275 94.001 1.00 22.13 340 LYS D CA 1
ATOM 12480 C C . LYS D 1 340 ? 12.812 -22.961 95.309 1.00 21.76 340 LYS D C 1
ATOM 12481 O O . LYS D 1 340 ? 12.437 -21.804 95.538 1.00 22.21 340 LYS D O 1
ATOM 12487 N N . ASN D 1 341 ? 12.602 -23.969 96.164 1.00 19.71 341 ASN D N 1
ATOM 12488 C CA . ASN D 1 341 ? 11.956 -23.693 97.458 1.00 20.67 341 ASN D CA 1
ATOM 12489 C C . ASN D 1 341 ? 13.105 -23.355 98.399 1.00 20.86 341 ASN D C 1
ATOM 12490 O O . ASN D 1 341 ? 14.058 -24.124 98.508 1.00 19.70 341 ASN D O 1
ATOM 12495 N N . CYS D 1 342 ? 13.020 -22.212 99.071 1.00 24.44 342 CYS D N 1
ATOM 12496 C CA . CYS D 1 342 ? 14.109 -21.793 99.941 1.00 25.82 342 CYS D CA 1
ATOM 12497 C C . CYS D 1 342 ? 13.736 -20.592 100.798 1.00 24.58 342 CYS D C 1
ATOM 12498 O O . CYS D 1 342 ? 12.634 -20.061 100.700 1.00 24.02 342 CYS D O 1
ATOM 12501 N N . LYS D 1 343 ? 14.687 -20.184 101.631 1.00 18.80 343 LYS D N 1
ATOM 12502 C CA . LYS D 1 343 ? 14.567 -19.041 102.513 1.00 20.13 343 LYS D CA 1
ATOM 12503 C C . LYS D 1 343 ? 15.763 -18.124 102.256 1.00 18.14 343 LYS D C 1
ATOM 12504 O O . LYS D 1 343 ? 16.915 -18.545 102.388 1.00 15.38 343 LYS D O 1
ATOM 12510 N N . ILE D 1 344 ? 15.491 -16.870 101.896 1.00 22.12 344 ILE D N 1
ATOM 12511 C CA . ILE D 1 344 ? 16.543 -15.899 101.615 1.00 22.24 344 ILE D CA 1
ATOM 12512 C C . ILE D 1 344 ? 16.344 -14.717 102.540 1.00 21.26 344 ILE D C 1
ATOM 12513 O O . ILE D 1 344 ? 15.356 -13.987 102.438 1.00 21.25 344 ILE D O 1
ATOM 12518 N N . HIS D 1 345 ? 17.288 -14.530 103.451 1.00 18.54 345 HIS D N 1
ATOM 12519 C CA . HIS D 1 345 ? 17.202 -13.456 104.429 1.00 20.79 345 HIS D CA 1
ATOM 12520 C C . HIS D 1 345 ? 18.412 -12.518 104.411 1.00 19.52 345 HIS D C 1
ATOM 12521 O O . HIS D 1 345 ? 19.558 -12.974 104.389 1.00 17.81 345 HIS D O 1
ATOM 12528 N N . HIS D 1 346 ? 18.129 -11.219 104.424 1.00 19.71 346 HIS D N 1
ATOM 12529 C CA . HIS D 1 346 ? 19.158 -10.183 104.423 1.00 20.53 346 HIS D CA 1
ATOM 12530 C C . HIS D 1 346 ? 20.313 -10.551 103.481 1.00 19.32 346 HIS D C 1
ATOM 12531 O O . HIS D 1 346 ? 21.485 -10.538 103.863 1.00 17.77 346 HIS D O 1
ATOM 12538 N N . SER D 1 347 ? 19.986 -10.910 102.241 1.00 18.13 347 SER D N 1
ATOM 12539 C CA . SER D 1 347 ? 21.031 -11.251 101.288 1.00 16.85 347 SER D CA 1
ATOM 12540 C C . SER D 1 347 ? 20.883 -10.523 99.934 1.00 17.16 347 SER D C 1
ATOM 12541 O O . SER D 1 347 ? 19.858 -9.853 99.656 1.00 16.89 347 SER D O 1
ATOM 12544 N N . VAL D 1 348 ? 21.927 -10.661 99.110 1.00 18.69 348 VAL D N 1
ATOM 12545 C CA . VAL D 1 348 ? 21.995 -10.070 97.782 1.00 19.06 348 VAL D CA 1
ATOM 12546 C C . VAL D 1 348 ? 22.263 -11.237 96.845 1.00 19.56 348 VAL D C 1
ATOM 12547 O O . VAL D 1 348 ? 23.310 -11.888 96.922 1.00 20.83 348 VAL D O 1
ATOM 12551 N N . VAL D 1 349 ? 21.298 -11.508 95.971 1.00 17.59 349 VAL D N 1
ATOM 12552 C CA . VAL D 1 349 ? 21.404 -12.621 95.071 1.00 16.18 349 VAL D CA 1
ATOM 12553 C C . VAL D 1 349 ? 21.740 -12.154 93.647 1.00 17.46 349 VAL D C 1
ATOM 12554 O O . VAL D 1 349 ? 20.912 -11.539 92.963 1.00 14.98 349 VAL D O 1
ATOM 12558 N N . GLY D 1 350 ? 22.976 -12.443 93.229 1.00 19.12 350 GLY D N 1
ATOM 12559 C CA . GLY D 1 350 ? 23.487 -12.032 91.926 1.00 20.21 350 GLY D CA 1
ATOM 12560 C C . GLY D 1 350 ? 22.866 -12.658 90.691 1.00 20.11 350 GLY D C 1
ATOM 12561 O O . GLY D 1 350 ? 22.168 -13.692 90.772 1.00 18.09 350 GLY D O 1
ATOM 12562 N N . LEU D 1 351 ? 23.128 -12.033 89.543 1.00 20.34 351 LEU D N 1
ATOM 12563 C CA . LEU D 1 351 ? 22.567 -12.493 88.266 1.00 18.93 351 LEU D CA 1
ATOM 12564 C C . LEU D 1 351 ? 22.839 -13.969 87.974 1.00 18.36 351 LEU D C 1
ATOM 12565 O O . LEU D 1 351 ? 23.919 -14.495 88.271 1.00 13.75 351 LEU D O 1
ATOM 12570 N N . ARG D 1 352 ? 21.839 -14.636 87.393 1.00 15.12 352 ARG D N 1
ATOM 12571 C CA . ARG D 1 352 ? 21.919 -16.051 87.066 1.00 16.31 352 ARG D CA 1
ATOM 12572 C C . ARG D 1 352 ? 22.108 -17.004 88.282 1.00 15.13 352 ARG D C 1
ATOM 12573 O O . ARG D 1 352 ? 22.447 -18.153 88.093 1.00 15.98 352 ARG D O 1
ATOM 12581 N N . SER D 1 353 ? 21.890 -16.544 89.511 1.00 14.97 353 SER D N 1
ATOM 12582 C CA . SER D 1 353 ? 22.022 -17.450 90.668 1.00 16.75 353 SER D CA 1
ATOM 12583 C C . SER D 1 353 ? 21.025 -18.640 90.595 1.00 17.36 353 SER D C 1
ATOM 12584 O O . SER D 1 353 ? 19.819 -18.402 90.470 1.00 16.35 353 SER D O 1
ATOM 12587 N N . CYS D 1 354 ? 21.502 -19.892 90.598 1.00 22.60 354 CYS D N 1
ATOM 12588 C CA . CYS D 1 354 ? 20.549 -21.109 90.685 1.00 23.94 354 CYS D CA 1
ATOM 12589 C C . CYS D 1 354 ? 20.555 -21.488 92.206 1.00 25.57 354 CYS D C 1
ATOM 12590 O O . CYS D 1 354 ? 21.692 -21.531 92.877 1.00 24.75 354 CYS D O 1
ATOM 12593 N N . ILE D 1 355 ? 19.397 -21.643 92.850 1.00 23.60 355 ILE D N 1
ATOM 12594 C CA . ILE D 1 355 ? 19.400 -22.004 94.292 1.00 22.64 355 ILE D CA 1
ATOM 12595 C C . ILE D 1 355 ? 18.498 -23.228 94.438 1.00 23.10 355 ILE D C 1
ATOM 12596 O O . ILE D 1 355 ? 17.309 -23.185 94.157 1.00 20.80 355 ILE D O 1
ATOM 12601 N N . SER D 1 356 ? 19.101 -24.331 94.851 1.00 26.14 356 SER D N 1
ATOM 12602 C CA . SER D 1 356 ? 18.402 -25.593 94.961 1.00 24.91 356 SER D CA 1
ATOM 12603 C C . SER D 1 356 ? 17.429 -25.756 96.108 1.00 24.97 356 SER D C 1
ATOM 12604 O O . SER D 1 356 ? 17.330 -24.910 97.007 1.00 23.28 356 SER D O 1
ATOM 12607 N N . GLU D 1 357 ? 16.706 -26.870 96.048 1.00 19.14 357 GLU D N 1
ATOM 12608 C CA . GLU D 1 357 ? 15.681 -27.213 97.034 1.00 18.40 357 GLU D CA 1
ATOM 12609 C C . GLU D 1 357 ? 16.138 -27.203 98.491 1.00 18.12 357 GLU D C 1
ATOM 12610 O O . GLU D 1 357 ? 17.189 -27.732 98.840 1.00 19.89 357 GLU D O 1
ATOM 12616 N N . GLY D 1 358 ? 15.353 -26.562 99.341 1.00 22.08 358 GLY D N 1
ATOM 12617 C CA . GLY D 1 358 ? 15.671 -26.513 100.765 1.00 23.39 358 GLY D CA 1
ATOM 12618 C C . GLY D 1 358 ? 16.828 -25.650 101.259 1.00 24.35 358 GLY D C 1
ATOM 12619 O O . GLY D 1 358 ? 17.185 -25.706 102.433 1.00 25.07 358 GLY D O 1
ATOM 12620 N N . ALA D 1 359 ? 17.413 -24.837 100.390 1.00 23.90 359 ALA D N 1
ATOM 12621 C CA . ALA D 1 359 ? 18.532 -24.013 100.811 1.00 22.10 359 ALA D CA 1
ATOM 12622 C C . ALA D 1 359 ? 18.072 -22.880 101.721 1.00 23.25 359 ALA D C 1
ATOM 12623 O O . ALA D 1 359 ? 16.931 -22.431 101.655 1.00 23.34 359 ALA D O 1
ATOM 12625 N N . ILE D 1 360 ? 18.969 -22.440 102.598 1.00 18.01 360 ILE D N 1
ATOM 12626 C CA . ILE D 1 360 ? 18.684 -21.347 103.524 1.00 19.45 360 ILE D CA 1
ATOM 12627 C C . ILE D 1 360 ? 19.857 -20.394 103.386 1.00 19.70 360 ILE D C 1
ATOM 12628 O O . ILE D 1 360 ? 21.017 -20.786 103.623 1.00 19.55 360 ILE D O 1
ATOM 12633 N N . ILE D 1 361 ? 19.576 -19.160 102.969 1.00 25.19 361 ILE D N 1
ATOM 12634 C CA . ILE D 1 361 ? 20.623 -18.152 102.756 1.00 25.38 361 ILE D CA 1
ATOM 12635 C C . ILE D 1 361 ? 20.408 -16.982 103.716 1.00 25.16 361 ILE D C 1
ATOM 12636 O O . ILE D 1 361 ? 19.303 -16.419 103.776 1.00 25.71 361 ILE D O 1
ATOM 12641 N N . GLU D 1 362 ? 21.452 -16.605 104.458 1.00 17.62 362 GLU D N 1
ATOM 12642 C CA . GLU D 1 362 ? 21.324 -15.512 105.414 1.00 18.50 362 GLU D CA 1
ATOM 12643 C C . GLU D 1 362 ? 22.530 -14.625 105.439 1.00 17.36 362 GLU D C 1
ATOM 12644 O O . GLU D 1 362 ? 23.664 -15.113 105.403 1.00 14.60 362 GLU D O 1
ATOM 12650 N N . ASP D 1 363 ? 22.285 -13.320 105.515 1.00 23.25 363 ASP D N 1
ATOM 12651 C CA . ASP D 1 363 ? 23.356 -12.340 105.565 1.00 24.48 363 ASP D CA 1
ATOM 12652 C C . ASP D 1 363 ? 24.479 -12.626 104.564 1.00 23.36 363 ASP D C 1
ATOM 12653 O O . ASP D 1 363 ? 25.667 -12.469 104.871 1.00 22.02 363 ASP D O 1
ATOM 12658 N N . SER D 1 364 ? 24.110 -13.014 103.354 1.00 22.60 364 SER D N 1
ATOM 12659 C CA . SER D 1 364 ? 25.129 -13.365 102.381 1.00 22.29 364 SER D CA 1
ATOM 12660 C C . SER D 1 364 ? 25.056 -12.659 101.029 1.00 20.42 364 SER D C 1
ATOM 12661 O O . SER D 1 364 ? 24.020 -12.149 100.631 1.00 20.52 364 SER D O 1
ATOM 12664 N N . LEU D 1 365 ? 26.192 -12.637 100.350 1.00 17.22 365 LEU D N 1
ATOM 12665 C CA . LEU D 1 365 ? 26.313 -12.036 99.033 1.00 18.15 365 LEU D CA 1
ATOM 12666 C C . LEU D 1 365 ? 26.556 -13.171 98.038 1.00 17.22 365 LEU D C 1
ATOM 12667 O O . LEU D 1 365 ? 27.601 -13.825 98.073 1.00 21.00 365 LEU D O 1
ATOM 12672 N N . LEU D 1 366 ? 25.558 -13.451 97.210 1.00 13.98 366 LEU D N 1
ATOM 12673 C CA . LEU D 1 366 ? 25.664 -14.499 96.202 1.00 14.64 366 LEU D CA 1
ATOM 12674 C C . LEU D 1 366 ? 25.950 -13.745 94.923 1.00 13.44 366 LEU D C 1
ATOM 12675 O O . LEU D 1 366 ? 25.091 -13.020 94.427 1.00 13.34 366 LEU D O 1
ATOM 12680 N N . MET D 1 367 ? 27.147 -13.905 94.386 1.00 15.91 367 MET D N 1
ATOM 12681 C CA . MET D 1 367 ? 27.528 -13.175 93.175 1.00 17.97 367 MET D CA 1
ATOM 12682 C C . MET D 1 367 ? 26.966 -13.710 91.881 1.00 17.87 367 MET D C 1
ATOM 12683 O O . MET D 1 367 ? 27.131 -13.096 90.840 1.00 18.86 367 MET D O 1
ATOM 12688 N N . GLY D 1 368 ? 26.302 -14.854 91.952 1.00 18.14 368 GLY D N 1
ATOM 12689 C CA . GLY D 1 368 ? 25.693 -15.440 90.773 1.00 18.85 368 GLY D CA 1
ATOM 12690 C C . GLY D 1 368 ? 26.599 -16.242 89.857 1.00 18.28 368 GLY D C 1
ATOM 12691 O O . GLY D 1 368 ? 27.594 -16.831 90.291 1.00 17.90 368 GLY D O 1
ATOM 12692 N N . ALA D 1 369 ? 26.269 -16.233 88.564 1.00 15.35 369 ALA D N 1
ATOM 12693 C CA . ALA D 1 369 ? 27.042 -17.001 87.607 1.00 15.32 369 ALA D CA 1
ATOM 12694 C C . ALA D 1 369 ? 27.182 -16.258 86.296 1.00 15.75 369 ALA D C 1
ATOM 12695 O O . ALA D 1 369 ? 26.420 -15.317 86.024 1.00 16.36 369 ALA D O 1
ATOM 12697 N N . ASP D 1 370 ? 28.123 -16.700 85.467 1.00 14.42 370 ASP D N 1
ATOM 12698 C CA . ASP D 1 370 ? 28.375 -16.072 84.157 1.00 17.93 370 ASP D CA 1
ATOM 12699 C C . ASP D 1 370 ? 27.637 -16.801 83.020 1.00 20.01 370 ASP D C 1
ATOM 12700 O O . ASP D 1 370 ? 27.729 -16.411 81.840 1.00 19.20 370 ASP D O 1
ATOM 12705 N N . TYR D 1 371 ? 26.920 -17.866 83.385 1.00 22.53 371 TYR D N 1
ATOM 12706 C CA . TYR D 1 371 ? 26.175 -18.678 82.426 1.00 24.44 371 TYR D CA 1
ATOM 12707 C C . TYR D 1 371 ? 25.266 -19.660 83.172 1.00 24.18 371 TYR D C 1
ATOM 12708 O O . TYR D 1 371 ? 25.376 -19.817 84.398 1.00 23.57 371 TYR D O 1
ATOM 12717 N N . TYR D 1 372 ? 24.356 -20.295 82.437 1.00 25.46 372 TYR D N 1
ATOM 12718 C CA . TYR D 1 372 ? 23.442 -21.282 83.014 1.00 25.79 372 TYR D CA 1
ATOM 12719 C C . TYR D 1 372 ? 23.852 -22.706 82.616 1.00 29.47 372 TYR D C 1
ATOM 12720 O O . TYR D 1 372 ? 24.354 -22.919 81.520 1.00 29.22 372 TYR D O 1
ATOM 12729 N N . GLU D 1 373 ? 23.642 -23.669 83.509 1.00 36.44 373 GLU D N 1
ATOM 12730 C CA . GLU D 1 373 ? 23.906 -25.082 83.204 1.00 40.52 373 GLU D CA 1
ATOM 12731 C C . GLU D 1 373 ? 22.525 -25.682 82.970 1.00 46.16 373 GLU D C 1
ATOM 12732 O O . GLU D 1 373 ? 21.632 -25.548 83.817 1.00 47.22 373 GLU D O 1
ATOM 12738 N N . THR D 1 374 ? 22.347 -26.338 81.830 1.00 52.12 374 THR D N 1
ATOM 12739 C CA . THR D 1 374 ? 21.066 -26.952 81.498 1.00 57.48 374 THR D CA 1
ATOM 12740 C C . THR D 1 374 ? 20.966 -28.325 82.153 1.00 61.25 374 THR D C 1
ATOM 12741 O O . THR D 1 374 ? 21.966 -28.853 82.639 1.00 61.44 374 THR D O 1
ATOM 12745 N N . ASP D 1 375 ? 19.766 -28.902 82.173 1.00 67.12 375 ASP D N 1
ATOM 12746 C CA . ASP D 1 375 ? 19.594 -30.224 82.768 1.00 70.36 375 ASP D CA 1
ATOM 12747 C C . ASP D 1 375 ? 20.506 -31.238 82.090 1.00 71.44 375 ASP D C 1
ATOM 12748 O O . ASP D 1 375 ? 21.051 -32.124 82.745 1.00 71.99 375 ASP D O 1
ATOM 12753 N N . ALA D 1 376 ? 20.676 -31.101 80.778 1.00 80.56 376 ALA D N 1
ATOM 12754 C CA . ALA D 1 376 ? 21.558 -31.999 80.033 1.00 80.56 376 ALA D CA 1
ATOM 12755 C C . ALA D 1 376 ? 22.937 -31.917 80.678 1.00 80.56 376 ALA D C 1
ATOM 12756 O O . ALA D 1 376 ? 23.623 -32.927 80.850 1.00 80.56 376 ALA D O 1
ATOM 12758 N N . ASP D 1 377 ? 23.320 -30.694 81.038 1.00 70.59 377 ASP D N 1
ATOM 12759 C CA . ASP D 1 377 ? 24.601 -30.408 81.677 1.00 69.60 377 ASP D CA 1
ATOM 12760 C C . ASP D 1 377 ? 24.600 -30.933 83.126 1.00 69.35 377 ASP D C 1
ATOM 12761 O O . ASP D 1 377 ? 25.559 -31.573 83.560 1.00 68.13 377 ASP D O 1
ATOM 12766 N N . ARG D 1 378 ? 23.517 -30.651 83.859 1.00 80.56 378 ARG D N 1
ATOM 12767 C CA . ARG D 1 378 ? 23.373 -31.062 85.258 1.00 80.56 378 ARG D CA 1
ATOM 12768 C C . ARG D 1 378 ? 23.478 -32.582 85.435 1.00 80.56 378 ARG D C 1
ATOM 12769 O O . ARG D 1 378 ? 24.195 -33.057 86.318 1.00 80.56 378 ARG D O 1
ATOM 12777 N N . LYS D 1 379 ? 22.787 -33.345 84.592 1.00 70.69 379 LYS D N 1
ATOM 12778 C CA . LYS D 1 379 ? 22.805 -34.810 84.702 1.00 70.71 379 LYS D CA 1
ATOM 12779 C C . LYS D 1 379 ? 24.201 -35.403 84.498 1.00 69.44 379 LYS D C 1
ATOM 12780 O O . LYS D 1 379 ? 24.643 -36.278 85.250 1.00 69.21 379 LYS D O 1
ATOM 12786 N N . LEU D 1 380 ? 24.888 -34.918 83.474 1.00 68.69 380 LEU D N 1
ATOM 12787 C CA . LEU D 1 380 ? 26.232 -35.382 83.150 1.00 68.02 380 LEU D CA 1
ATOM 12788 C C . LEU D 1 380 ? 27.178 -35.222 84.341 1.00 68.62 380 LEU D C 1
ATOM 12789 O O . LEU D 1 380 ? 27.984 -36.106 84.636 1.00 68.76 380 LEU D O 1
ATOM 12794 N N . LEU D 1 381 ? 27.071 -34.082 85.017 1.00 73.30 381 LEU D N 1
ATOM 12795 C CA . LEU D 1 381 ? 27.902 -33.775 86.175 1.00 73.36 381 LEU D CA 1
ATOM 12796 C C . LEU D 1 381 ? 27.649 -34.768 87.299 1.00 74.93 381 LEU D C 1
ATOM 12797 O O . LEU D 1 381 ? 28.589 -35.307 87.887 1.00 74.49 381 LEU D O 1
ATOM 12802 N N . ALA D 1 382 ? 26.371 -34.985 87.602 1.00 80.56 382 ALA D N 1
ATOM 12803 C CA . ALA D 1 382 ? 25.965 -35.912 88.655 1.00 80.56 382 ALA D CA 1
ATOM 12804 C C . ALA D 1 382 ? 26.455 -37.307 88.299 1.00 80.56 382 ALA D C 1
ATOM 12805 O O . ALA D 1 382 ? 26.987 -38.029 89.151 1.00 80.56 382 ALA D O 1
ATOM 12807 N N . ALA D 1 383 ? 26.273 -37.675 87.033 1.00 80.56 383 ALA D N 1
ATOM 12808 C CA . ALA D 1 383 ? 26.709 -38.976 86.546 1.00 80.56 383 ALA D CA 1
ATOM 12809 C C . ALA D 1 383 ? 28.185 -39.128 86.906 1.00 80.56 383 ALA D C 1
ATOM 12810 O O . ALA D 1 383 ? 28.653 -40.222 87.237 1.00 80.56 383 ALA D O 1
ATOM 12812 N N . LYS D 1 384 ? 28.901 -38.007 86.862 1.00 80.56 384 LYS D N 1
ATOM 12813 C CA . LYS D 1 384 ? 30.330 -37.964 87.162 1.00 80.56 384 LYS D CA 1
ATOM 12814 C C . LYS D 1 384 ? 30.618 -37.761 88.649 1.00 80.56 384 LYS D C 1
ATOM 12815 O O . LYS D 1 384 ? 31.774 -37.802 89.072 1.00 80.56 384 LYS D O 1
ATOM 12821 N N . GLY D 1 385 ? 29.567 -37.547 89.437 1.00 80.56 385 GLY D N 1
ATOM 12822 C CA . GLY D 1 385 ? 29.743 -37.323 90.862 1.00 80.56 385 GLY D CA 1
ATOM 12823 C C . GLY D 1 385 ? 30.121 -35.880 91.165 1.00 80.56 385 GLY D C 1
ATOM 12824 O O . GLY D 1 385 ? 30.328 -35.516 92.325 1.00 80.56 385 GLY D O 1
ATOM 12825 N N . SER D 1 386 ? 30.220 -35.063 90.115 1.00 65.52 386 SER D N 1
ATOM 12826 C CA . SER D 1 386 ? 30.565 -33.649 90.252 1.00 60.90 386 SER D CA 1
ATOM 12827 C C . SER D 1 386 ? 29.366 -32.889 90.787 1.00 55.00 386 SER D C 1
ATOM 12828 O O . SER D 1 386 ? 28.263 -33.435 90.855 1.00 54.13 386 SER D O 1
ATOM 12831 N N . VAL D 1 387 ? 29.588 -31.628 91.148 1.00 49.04 387 VAL D N 1
ATOM 12832 C CA . VAL D 1 387 ? 28.532 -30.778 91.695 1.00 42.96 387 VAL D CA 1
ATOM 12833 C C . VAL D 1 387 ? 28.173 -29.647 90.720 1.00 40.16 387 VAL D C 1
ATOM 12834 O O . VAL D 1 387 ? 29.057 -29.015 90.140 1.00 37.12 387 VAL D O 1
ATOM 12838 N N . PRO D 1 388 ? 26.867 -29.391 90.504 1.00 35.69 388 PRO D N 1
ATOM 12839 C CA . PRO D 1 388 ? 26.581 -28.300 89.566 1.00 33.22 388 PRO D CA 1
ATOM 12840 C C . PRO D 1 388 ? 26.678 -26.879 90.154 1.00 30.34 388 PRO D C 1
ATOM 12841 O O . PRO D 1 388 ? 26.738 -26.671 91.385 1.00 26.75 388 PRO D O 1
ATOM 12845 N N . ILE D 1 389 ? 26.732 -25.900 89.256 1.00 30.11 389 ILE D N 1
ATOM 12846 C CA . ILE D 1 389 ? 26.810 -24.511 89.655 1.00 28.66 389 ILE D CA 1
ATOM 12847 C C . ILE D 1 389 ? 25.595 -24.160 90.503 1.00 26.34 389 ILE D C 1
ATOM 12848 O O . ILE D 1 389 ? 24.477 -24.582 90.202 1.00 26.35 389 ILE D O 1
ATOM 12853 N N . GLY D 1 390 ? 25.825 -23.387 91.566 1.00 27.82 390 GLY D N 1
ATOM 12854 C CA . GLY D 1 390 ? 24.741 -22.974 92.449 1.00 26.65 390 GLY D CA 1
ATOM 12855 C C . GLY D 1 390 ? 24.810 -23.466 93.890 1.00 24.55 390 GLY D C 1
ATOM 12856 O O . GLY D 1 390 ? 25.756 -24.150 94.293 1.00 25.21 390 GLY D O 1
ATOM 12857 N N . ILE D 1 391 ? 23.808 -23.073 94.672 1.00 20.29 391 ILE D N 1
ATOM 12858 C CA . ILE D 1 391 ? 23.691 -23.462 96.063 1.00 22.76 391 ILE D CA 1
ATOM 12859 C C . ILE D 1 391 ? 22.972 -24.804 96.023 1.00 24.30 391 ILE D C 1
ATOM 12860 O O . ILE D 1 391 ? 21.832 -24.878 95.540 1.00 24.74 391 ILE D O 1
ATOM 12865 N N . GLY D 1 392 ? 23.636 -25.851 96.524 1.00 22.77 392 GLY D N 1
ATOM 12866 C CA . GLY D 1 392 ? 23.063 -27.187 96.489 1.00 22.58 392 GLY D CA 1
ATOM 12867 C C . GLY D 1 392 ? 21.880 -27.379 97.403 1.00 23.18 392 GLY D C 1
ATOM 12868 O O . GLY D 1 392 ? 21.507 -26.467 98.144 1.00 21.00 392 GLY D O 1
ATOM 12869 N N . LYS D 1 393 ? 21.296 -28.576 97.368 1.00 29.67 393 LYS D N 1
ATOM 12870 C CA . LYS D 1 393 ? 20.127 -28.881 98.189 1.00 29.83 393 LYS D CA 1
ATOM 12871 C C . LYS D 1 393 ? 20.385 -28.815 99.697 1.00 30.71 393 LYS D C 1
ATOM 12872 O O . LYS D 1 393 ? 21.458 -29.170 100.190 1.00 32.12 393 LYS D O 1
ATOM 12878 N N . ASN D 1 394 ? 19.380 -28.329 100.412 1.00 22.59 394 ASN D N 1
ATOM 12879 C CA . ASN D 1 394 ? 19.439 -28.136 101.849 1.00 26.01 394 ASN D CA 1
ATOM 12880 C C . ASN D 1 394 ? 20.742 -27.523 102.396 1.00 26.62 394 ASN D C 1
ATOM 12881 O O . ASN D 1 394 ? 21.216 -27.905 103.474 1.00 24.78 394 ASN D O 1
ATOM 12886 N N . CYS D 1 395 ? 21.327 -26.569 101.667 1.00 33.70 395 CYS D N 1
ATOM 12887 C CA . CYS D 1 395 ? 22.535 -25.908 102.171 1.00 32.62 395 CYS D CA 1
ATOM 12888 C C . CYS D 1 395 ? 22.097 -24.810 103.107 1.00 32.19 395 CYS D C 1
ATOM 12889 O O . CYS D 1 395 ? 20.960 -24.358 103.069 1.00 30.61 395 CYS D O 1
ATOM 12892 N N . HIS D 1 396 ? 23.013 -24.389 103.961 1.00 27.92 396 HIS D N 1
ATOM 12893 C CA . HIS D 1 396 ? 22.749 -23.309 104.872 1.00 27.71 396 HIS D CA 1
ATOM 12894 C C . HIS D 1 396 ? 23.958 -22.399 104.678 1.00 26.99 396 HIS D C 1
ATOM 12895 O O . HIS D 1 396 ? 25.088 -22.747 105.071 1.00 26.24 396 HIS D O 1
ATOM 12902 N N . ILE D 1 397 ? 23.736 -21.263 104.024 1.00 29.59 397 ILE D N 1
ATOM 12903 C CA . ILE D 1 397 ? 24.809 -20.310 103.783 1.00 29.16 397 ILE D CA 1
ATOM 12904 C C . ILE D 1 397 ? 24.603 -19.146 104.704 1.00 29.42 397 ILE D C 1
ATOM 12905 O O . ILE D 1 397 ? 23.525 -18.545 104.717 1.00 30.62 397 ILE D O 1
ATOM 12910 N N . LYS D 1 398 ? 25.624 -18.792 105.470 1.00 26.28 398 LYS D N 1
ATOM 12911 C CA . LYS D 1 398 ? 25.461 -17.659 106.363 1.00 27.61 398 LYS D CA 1
ATOM 12912 C C . LYS D 1 398 ? 26.728 -16.827 106.417 1.00 25.83 398 LYS D C 1
ATOM 12913 O O . LYS D 1 398 ? 27.842 -17.371 106.429 1.00 25.19 398 LYS D O 1
ATOM 12919 N N . ARG D 1 399 ? 26.543 -15.508 106.415 1.00 26.70 399 ARG D N 1
ATOM 12920 C CA . ARG D 1 399 ? 27.644 -14.557 106.487 1.00 27.84 399 ARG D CA 1
ATOM 12921 C C . ARG D 1 399 ? 28.773 -14.969 105.566 1.00 26.91 399 ARG D C 1
ATOM 12922 O O . ARG D 1 399 ? 29.940 -15.084 105.987 1.00 26.93 399 ARG D O 1
ATOM 12930 N N . ALA D 1 400 ? 28.415 -15.161 104.295 1.00 22.84 400 ALA D N 1
ATOM 12931 C CA . ALA D 1 400 ? 29.348 -15.592 103.269 1.00 20.90 400 ALA D CA 1
ATOM 12932 C C . ALA D 1 400 ? 29.254 -14.798 101.941 1.00 20.38 400 ALA D C 1
ATOM 12933 O O . ALA D 1 400 ? 28.232 -14.170 101.631 1.00 20.06 400 ALA D O 1
ATOM 12935 N N . ILE D 1 401 ? 30.341 -14.822 101.180 1.00 24.86 401 ILE D N 1
ATOM 12936 C CA . ILE D 1 401 ? 30.390 -14.211 99.859 1.00 23.63 401 ILE D CA 1
ATOM 12937 C C . ILE D 1 401 ? 30.689 -15.440 99.008 1.00 25.38 401 ILE D C 1
ATOM 12938 O O . ILE D 1 401 ? 31.706 -16.105 99.219 1.00 26.13 401 ILE D O 1
ATOM 12943 N N . ILE D 1 402 ? 29.784 -15.758 98.084 1.00 23.03 402 ILE D N 1
ATOM 12944 C CA . ILE D 1 402 ? 29.926 -16.881 97.166 1.00 23.39 402 ILE D CA 1
ATOM 12945 C C . ILE D 1 402 ? 30.288 -16.257 95.817 1.00 23.80 402 ILE D C 1
ATOM 12946 O O . ILE D 1 402 ? 29.441 -15.633 95.170 1.00 23.19 402 ILE D O 1
ATOM 12951 N N . ASP D 1 403 ? 31.531 -16.403 95.376 1.00 23.24 403 ASP D N 1
ATOM 12952 C CA . ASP D 1 403 ? 31.888 -15.789 94.116 1.00 23.55 403 ASP D CA 1
ATOM 12953 C C . ASP D 1 403 ? 31.258 -16.541 92.926 1.00 23.20 403 ASP D C 1
ATOM 12954 O O . ASP D 1 403 ? 30.599 -17.576 93.098 1.00 24.16 403 ASP D O 1
ATOM 12959 N N . LYS D 1 404 ? 31.460 -15.996 91.730 1.00 19.57 404 LYS D N 1
ATOM 12960 C CA . LYS D 1 404 ? 30.882 -16.522 90.485 1.00 18.14 404 LYS D CA 1
ATOM 12961 C C . LYS D 1 404 ? 31.125 -18.006 90.156 1.00 18.48 404 LYS D C 1
ATOM 12962 O O . LYS D 1 404 ? 32.239 -18.527 90.338 1.00 18.57 404 LYS D O 1
ATOM 12968 N N . ASN D 1 405 ? 30.077 -18.665 89.654 1.00 19.21 405 ASN D N 1
ATOM 12969 C CA . ASN D 1 405 ? 30.138 -20.060 89.208 1.00 19.80 405 ASN D CA 1
ATOM 12970 C C . ASN D 1 405 ? 30.527 -21.107 90.248 1.00 19.98 405 ASN D C 1
ATOM 12971 O O . ASN D 1 405 ? 30.945 -22.206 89.880 1.00 21.91 405 ASN D O 1
ATOM 12976 N N . ALA D 1 406 ? 30.398 -20.767 91.527 1.00 21.89 406 ALA D N 1
ATOM 12977 C CA . ALA D 1 406 ? 30.721 -21.701 92.595 1.00 23.74 406 ALA D CA 1
ATOM 12978 C C . ALA D 1 406 ? 29.815 -22.910 92.522 1.00 25.15 406 ALA D C 1
ATOM 12979 O O . ALA D 1 406 ? 28.620 -22.798 92.219 1.00 24.11 406 ALA D O 1
ATOM 12981 N N . ARG D 1 407 ? 30.390 -24.071 92.794 1.00 25.86 407 ARG D N 1
ATOM 12982 C CA . ARG D 1 407 ? 29.623 -25.307 92.791 1.00 26.62 407 ARG D CA 1
ATOM 12983 C C . ARG D 1 407 ? 29.502 -25.779 94.243 1.00 25.25 407 ARG D C 1
ATOM 12984 O O . ARG D 1 407 ? 30.432 -26.351 94.806 1.00 23.92 407 ARG D O 1
ATOM 12992 N N . ILE D 1 408 ? 28.373 -25.495 94.871 1.00 24.79 408 ILE D N 1
ATOM 12993 C CA . ILE D 1 408 ? 28.212 -25.913 96.245 1.00 27.63 408 ILE D CA 1
ATOM 12994 C C . ILE D 1 408 ? 27.399 -27.205 96.293 1.00 29.35 408 ILE D C 1
ATOM 12995 O O . ILE D 1 408 ? 26.240 -27.227 95.878 1.00 28.88 408 ILE D O 1
ATOM 13000 N N . GLY D 1 409 ? 28.020 -28.276 96.795 1.00 25.78 409 GLY D N 1
ATOM 13001 C CA . GLY D 1 409 ? 27.344 -29.559 96.881 1.00 26.16 409 GLY D CA 1
ATOM 13002 C C . GLY D 1 409 ? 26.180 -29.543 97.846 1.00 26.51 409 GLY D C 1
ATOM 13003 O O . GLY D 1 409 ? 26.043 -28.607 98.635 1.00 28.27 409 GLY D O 1
ATOM 13004 N N . ASP D 1 410 ? 25.328 -30.561 97.783 1.00 26.26 410 ASP D N 1
ATOM 13005 C CA . ASP D 1 410 ? 24.183 -30.634 98.693 1.00 26.44 410 ASP D CA 1
ATOM 13006 C C . ASP D 1 410 ? 24.612 -30.748 100.146 1.00 27.00 410 ASP D C 1
ATOM 13007 O O . ASP D 1 410 ? 25.686 -31.265 100.436 1.00 27.86 410 ASP D O 1
ATOM 13012 N N . ASN D 1 411 ? 23.769 -30.241 101.039 1.00 33.57 411 ASN D N 1
ATOM 13013 C CA . ASN D 1 411 ? 23.992 -30.288 102.483 1.00 36.61 411 ASN D CA 1
ATOM 13014 C C . ASN D 1 411 ? 25.163 -29.495 103.068 1.00 36.88 411 ASN D C 1
ATOM 13015 O O . ASN D 1 411 ? 25.443 -29.606 104.269 1.00 40.57 411 ASN D O 1
ATOM 13020 N N . VAL D 1 412 ? 25.833 -28.682 102.254 1.00 26.26 412 VAL D N 1
ATOM 13021 C CA . VAL D 1 412 ? 26.961 -27.900 102.760 1.00 24.96 412 VAL D CA 1
ATOM 13022 C C . VAL D 1 412 ? 26.459 -26.892 103.798 1.00 24.34 412 VAL D C 1
ATOM 13023 O O . VAL D 1 412 ? 25.364 -26.349 103.667 1.00 26.88 412 VAL D O 1
ATOM 13027 N N . LYS D 1 413 ? 27.232 -26.678 104.859 1.00 26.19 413 LYS D N 1
ATOM 13028 C CA . LYS D 1 413 ? 26.840 -25.728 105.896 1.00 28.83 413 LYS D CA 1
ATOM 13029 C C . LYS D 1 413 ? 27.949 -24.706 106.083 1.00 30.68 413 LYS D C 1
ATOM 13030 O O . LYS D 1 413 ? 28.993 -25.009 106.662 1.00 32.44 413 LYS D O 1
ATOM 13036 N N . ILE D 1 414 ? 27.750 -23.505 105.564 1.00 30.37 414 ILE D N 1
ATOM 13037 C CA . ILE D 1 414 ? 28.751 -22.468 105.723 1.00 31.67 414 ILE D CA 1
ATOM 13038 C C . ILE D 1 414 ? 28.228 -21.637 106.879 1.00 33.21 414 ILE D C 1
ATOM 13039 O O . ILE D 1 414 ? 27.496 -20.667 106.683 1.00 32.48 414 ILE D O 1
ATOM 13044 N N . ILE D 1 415 ? 28.600 -22.052 108.090 1.00 33.20 415 ILE D N 1
ATOM 13045 C CA . ILE D 1 415 ? 28.150 -21.406 109.322 1.00 36.75 415 ILE D CA 1
ATOM 13046 C C . ILE D 1 415 ? 29.248 -20.833 110.233 1.00 36.32 415 ILE D C 1
ATOM 13047 O O . ILE D 1 415 ? 28.996 -19.888 110.986 1.00 34.31 415 ILE D O 1
ATOM 13052 N N . ASN D 1 416 ? 30.450 -21.401 110.174 1.00 35.44 416 ASN D N 1
ATOM 13053 C CA . ASN D 1 416 ? 31.563 -20.937 111.008 1.00 36.86 416 ASN D CA 1
ATOM 13054 C C . ASN D 1 416 ? 31.126 -20.784 112.477 1.00 38.02 416 ASN D C 1
ATOM 13055 O O . ASN D 1 416 ? 31.188 -19.696 113.037 1.00 37.00 416 ASN D O 1
ATOM 13060 N N . LYS D 1 417 ? 30.683 -21.870 113.104 1.00 42.77 417 LYS D N 1
ATOM 13061 C CA . LYS D 1 417 ? 30.221 -21.779 114.486 1.00 46.18 417 LYS D CA 1
ATOM 13062 C C . LYS D 1 417 ? 31.264 -21.265 115.488 1.00 44.21 417 LYS D C 1
ATOM 13063 O O . LYS D 1 417 ? 30.920 -20.552 116.433 1.00 42.26 417 LYS D O 1
ATOM 13069 N N . ASP D 1 418 ? 32.532 -21.607 115.277 1.00 47.40 418 ASP D N 1
ATOM 13070 C CA . ASP D 1 418 ? 33.577 -21.164 116.190 1.00 48.16 418 ASP D CA 1
ATOM 13071 C C . ASP D 1 418 ? 34.042 -19.746 115.865 1.00 49.12 418 ASP D C 1
ATOM 13072 O O . ASP D 1 418 ? 35.079 -19.288 116.360 1.00 49.82 418 ASP D O 1
ATOM 13077 N N . ASN D 1 419 ? 33.268 -19.059 115.025 1.00 42.00 419 ASN D N 1
ATOM 13078 C CA . ASN D 1 419 ? 33.563 -17.687 114.624 1.00 41.33 419 ASN D CA 1
ATOM 13079 C C . ASN D 1 419 ? 35.036 -17.388 114.268 1.00 38.08 419 ASN D C 1
ATOM 13080 O O . ASN D 1 419 ? 35.583 -16.340 114.631 1.00 35.26 419 ASN D O 1
ATOM 13085 N N . VAL D 1 420 ? 35.677 -18.298 113.551 1.00 41.54 420 VAL D N 1
ATOM 13086 C CA . VAL D 1 420 ? 37.060 -18.071 113.146 1.00 41.65 420 VAL D CA 1
ATOM 13087 C C . VAL D 1 420 ? 37.137 -16.809 112.295 1.00 39.62 420 VAL D C 1
ATOM 13088 O O . VAL D 1 420 ? 36.409 -16.687 111.314 1.00 39.93 420 VAL D O 1
ATOM 13092 N N . GLN D 1 421 ? 38.017 -15.876 112.648 1.00 33.24 421 GLN D N 1
ATOM 13093 C CA . GLN D 1 421 ? 38.138 -14.642 111.876 1.00 32.99 421 GLN D CA 1
ATOM 13094 C C . GLN D 1 421 ? 38.973 -14.781 110.626 1.00 32.08 421 GLN D C 1
ATOM 13095 O O . GLN D 1 421 ? 38.630 -14.213 109.599 1.00 30.72 421 GLN D O 1
ATOM 13101 N N . GLU D 1 422 ? 40.073 -15.521 110.707 1.00 42.11 422 GLU D N 1
ATOM 13102 C CA . GLU D 1 422 ? 40.959 -15.677 109.558 1.00 42.49 422 GLU D CA 1
ATOM 13103 C C . GLU D 1 422 ? 41.312 -17.137 109.233 1.00 42.30 422 GLU D C 1
ATOM 13104 O O . GLU D 1 422 ? 41.473 -17.975 110.124 1.00 41.87 422 GLU D O 1
ATOM 13110 N N . ALA D 1 423 ? 41.451 -17.448 107.951 1.00 38.50 423 ALA D N 1
ATOM 13111 C CA . ALA D 1 423 ? 41.780 -18.812 107.588 1.00 37.42 423 ALA D CA 1
ATOM 13112 C C . ALA D 1 423 ? 42.031 -18.862 106.108 1.00 38.32 423 ALA D C 1
ATOM 13113 O O . ALA D 1 423 ? 41.201 -18.408 105.316 1.00 39.46 423 ALA D O 1
ATOM 13115 N N . ALA D 1 424 ? 43.168 -19.412 105.708 1.00 39.01 424 ALA D N 1
ATOM 13116 C CA . ALA D 1 424 ? 43.452 -19.493 104.286 1.00 39.92 424 ALA D CA 1
ATOM 13117 C C . ALA D 1 424 ? 43.250 -20.912 103.773 1.00 39.42 424 ALA D C 1
ATOM 13118 O O . ALA D 1 424 ? 44.177 -21.718 103.782 1.00 41.27 424 ALA D O 1
ATOM 13120 N N . ARG D 1 425 ? 42.034 -21.217 103.322 1.00 32.27 425 ARG D N 1
ATOM 13121 C CA . ARG D 1 425 ? 41.722 -22.558 102.817 1.00 31.53 425 ARG D CA 1
ATOM 13122 C C . ARG D 1 425 ? 41.576 -22.652 101.284 1.00 31.52 425 ARG D C 1
ATOM 13123 O O . ARG D 1 425 ? 40.705 -23.366 100.785 1.00 28.53 425 ARG D O 1
ATOM 13131 N N . GLU D 1 426 ? 42.434 -21.950 100.545 1.00 35.28 426 GLU D N 1
ATOM 13132 C CA . GLU D 1 426 ? 42.380 -21.938 99.077 1.00 38.08 426 GLU D CA 1
ATOM 13133 C C . GLU D 1 426 ? 42.255 -23.311 98.443 1.00 36.34 426 GLU D C 1
ATOM 13134 O O . GLU D 1 426 ? 41.391 -23.536 97.595 1.00 33.02 426 GLU D O 1
ATOM 13140 N N . THR D 1 427 ? 43.150 -24.216 98.831 1.00 34.26 427 THR D N 1
ATOM 13141 C CA . THR D 1 427 ? 43.143 -25.575 98.310 1.00 33.69 427 THR D CA 1
ATOM 13142 C C . THR D 1 427 ? 41.761 -26.170 98.491 1.00 31.53 427 THR D C 1
ATOM 13143 O O . THR D 1 427 ? 41.349 -27.025 97.727 1.00 27.73 427 THR D O 1
ATOM 13147 N N . ASP D 1 428 ? 41.046 -25.691 99.501 1.00 28.11 428 ASP D N 1
ATOM 13148 C CA . ASP D 1 428 ? 39.706 -26.167 99.785 1.00 29.50 428 ASP D CA 1
ATOM 13149 C C . ASP D 1 428 ? 38.598 -25.273 99.224 1.00 29.22 428 ASP D C 1
ATOM 13150 O O . ASP D 1 428 ? 37.423 -25.453 99.560 1.00 25.43 428 ASP D O 1
ATOM 13155 N N . GLY D 1 429 ? 38.986 -24.318 98.378 1.00 37.24 429 GLY D N 1
ATOM 13156 C CA . GLY D 1 429 ? 38.031 -23.430 97.740 1.00 37.37 429 GLY D CA 1
ATOM 13157 C C . GLY D 1 429 ? 37.527 -22.231 98.515 1.00 36.18 429 GLY D C 1
ATOM 13158 O O . GLY D 1 429 ? 36.623 -21.541 98.051 1.00 36.26 429 GLY D O 1
ATOM 13159 N N . TYR D 1 430 ? 38.084 -21.947 99.684 1.00 30.66 430 TYR D N 1
ATOM 13160 C CA . TYR D 1 430 ? 37.584 -20.803 100.417 1.00 30.38 430 TYR D CA 1
ATOM 13161 C C . TYR D 1 430 ? 38.606 -20.044 101.201 1.00 30.89 430 TYR D C 1
ATOM 13162 O O . TYR D 1 430 ? 39.762 -20.460 101.337 1.00 30.66 430 TYR D O 1
ATOM 13171 N N . PHE D 1 431 ? 38.149 -18.927 101.746 1.00 26.14 431 PHE D N 1
ATOM 13172 C CA . PHE D 1 431 ? 39.005 -18.042 102.501 1.00 27.39 431 PHE D CA 1
ATOM 13173 C C . PHE D 1 431 ? 38.129 -17.335 103.541 1.00 27.61 431 PHE D C 1
ATOM 13174 O O . PHE D 1 431 ? 37.002 -16.916 103.226 1.00 27.27 431 PHE D O 1
ATOM 13182 N N . ILE D 1 432 ? 38.625 -17.216 104.773 1.00 28.47 432 ILE D N 1
ATOM 13183 C CA . ILE D 1 432 ? 37.877 -16.514 105.802 1.00 28.13 432 ILE D CA 1
ATOM 13184 C C . ILE D 1 432 ? 38.655 -15.274 106.223 1.00 29.70 432 ILE D C 1
ATOM 13185 O O . ILE D 1 432 ? 39.820 -15.361 106.620 1.00 30.58 432 ILE D O 1
ATOM 13190 N N . LYS D 1 433 ? 38.022 -14.113 106.115 1.00 34.67 433 LYS D N 1
ATOM 13191 C CA . LYS D 1 433 ? 38.666 -12.874 106.525 1.00 35.17 433 LYS D CA 1
ATOM 13192 C C . LYS D 1 433 ? 37.606 -12.122 107.304 1.00 35.39 433 LYS D C 1
ATOM 13193 O O . LYS D 1 433 ? 36.456 -12.036 106.868 1.00 35.67 433 LYS D O 1
ATOM 13199 N N . SER D 1 434 ? 37.984 -11.635 108.483 1.00 29.18 434 SER D N 1
ATOM 13200 C CA . SER D 1 434 ? 37.086 -10.899 109.362 1.00 28.76 434 SER D CA 1
ATOM 13201 C C . SER D 1 434 ? 35.825 -11.692 109.746 1.00 28.27 434 SER D C 1
ATOM 13202 O O . SER D 1 434 ? 34.769 -11.105 110.013 1.00 29.19 434 SER D O 1
ATOM 13205 N N . GLY D 1 435 ? 35.944 -13.022 109.780 1.00 27.10 435 GLY D N 1
ATOM 13206 C CA . GLY D 1 435 ? 34.813 -13.862 110.135 1.00 26.38 435 GLY D CA 1
ATOM 13207 C C . GLY D 1 435 ? 33.829 -14.085 108.990 1.00 27.12 435 GLY D C 1
ATOM 13208 O O . GLY D 1 435 ? 32.794 -14.716 109.179 1.00 27.39 435 GLY D O 1
ATOM 13209 N N . ILE D 1 436 ? 34.155 -13.560 107.809 1.00 24.63 436 ILE D N 1
ATOM 13210 C CA . ILE D 1 436 ? 33.322 -13.708 106.620 1.00 22.10 436 ILE D CA 1
ATOM 13211 C C . ILE D 1 436 ? 33.899 -14.771 105.726 1.00 20.81 436 ILE D C 1
ATOM 13212 O O . ILE D 1 436 ? 35.027 -14.650 105.257 1.00 21.55 436 ILE D O 1
ATOM 13217 N N . VAL D 1 437 ? 33.140 -15.828 105.484 1.00 23.89 437 VAL D N 1
ATOM 13218 C CA . VAL D 1 437 ? 33.644 -16.861 104.598 1.00 22.54 437 VAL D CA 1
ATOM 13219 C C . VAL D 1 437 ? 33.437 -16.470 103.129 1.00 23.35 437 VAL D C 1
ATOM 13220 O O . VAL D 1 437 ? 32.316 -16.121 102.739 1.00 23.35 437 VAL D O 1
ATOM 13224 N N . THR D 1 438 ? 34.508 -16.548 102.326 1.00 21.08 438 THR D N 1
ATOM 13225 C CA . THR D 1 438 ? 34.457 -16.237 100.896 1.00 20.21 438 THR D CA 1
ATOM 13226 C C . THR D 1 438 ? 34.847 -17.441 100.048 1.00 20.03 438 THR D C 1
ATOM 13227 O O . THR D 1 438 ? 35.987 -17.882 100.080 1.00 19.48 438 THR D O 1
ATOM 13231 N N . VAL D 1 439 ? 33.891 -17.936 99.268 1.00 19.34 439 VAL D N 1
ATOM 13232 C CA . VAL D 1 439 ? 34.092 -19.059 98.375 1.00 18.83 439 VAL D CA 1
ATOM 13233 C C . VAL D 1 439 ? 34.602 -18.518 97.056 1.00 20.80 439 VAL D C 1
ATOM 13234 O O . VAL D 1 439 ? 33.963 -17.670 96.408 1.00 23.09 439 VAL D O 1
ATOM 13238 N N . ILE D 1 440 ? 35.768 -19.006 96.673 1.00 23.94 440 ILE D N 1
ATOM 13239 C CA . ILE D 1 440 ? 36.432 -18.605 95.473 1.00 24.93 440 ILE D CA 1
ATOM 13240 C C . ILE D 1 440 ? 35.630 -18.916 94.220 1.00 24.98 440 ILE D C 1
ATOM 13241 O O . ILE D 1 440 ? 34.830 -19.867 94.192 1.00 23.26 440 ILE D O 1
ATOM 13246 N N . LYS D 1 441 ? 35.845 -18.093 93.195 1.00 19.13 441 LYS D N 1
ATOM 13247 C CA . LYS D 1 441 ? 35.171 -18.231 91.905 1.00 20.32 441 LYS D CA 1
ATOM 13248 C C . LYS D 1 441 ? 35.507 -19.590 91.267 1.00 21.77 441 LYS D C 1
ATOM 13249 O O . LYS D 1 441 ? 36.693 -19.944 91.152 1.00 21.92 441 LYS D O 1
ATOM 13255 N N . ASP D 1 442 ? 34.474 -20.328 90.845 1.00 23.92 442 ASP D N 1
ATOM 13256 C CA . ASP D 1 442 ? 34.617 -21.651 90.207 1.00 24.96 442 ASP D CA 1
ATOM 13257 C C . ASP D 1 442 ? 34.980 -22.764 91.185 1.00 24.47 442 ASP D C 1
ATOM 13258 O O . ASP D 1 442 ? 35.168 -23.918 90.789 1.00 23.19 442 ASP D O 1
ATOM 13263 N N . ALA D 1 443 ? 35.098 -22.421 92.457 1.00 29.55 443 ALA D N 1
ATOM 13264 C CA . ALA D 1 443 ? 35.458 -23.405 93.478 1.00 30.89 443 ALA D CA 1
ATOM 13265 C C . ALA D 1 443 ? 34.385 -24.478 93.633 1.00 33.00 443 ALA D C 1
ATOM 13266 O O . ALA D 1 443 ? 33.197 -24.224 93.417 1.00 33.00 443 ALA D O 1
ATOM 13268 N N . LEU D 1 444 ? 34.809 -25.676 94.018 1.00 30.13 444 LEU D N 1
ATOM 13269 C CA . LEU D 1 444 ? 33.878 -26.773 94.248 1.00 31.53 444 LEU D CA 1
ATOM 13270 C C . LEU D 1 444 ? 33.926 -27.048 95.731 1.00 30.45 444 LEU D C 1
ATOM 13271 O O . LEU D 1 444 ? 34.987 -27.315 96.275 1.00 31.80 444 LEU D O 1
ATOM 13276 N N . ILE D 1 445 ? 32.790 -26.930 96.397 1.00 28.11 445 ILE D N 1
ATOM 13277 C CA . ILE D 1 445 ? 32.705 -27.221 97.813 1.00 28.08 445 ILE D CA 1
ATOM 13278 C C . ILE D 1 445 ? 31.897 -28.534 97.868 1.00 29.17 445 ILE D C 1
ATOM 13279 O O . ILE D 1 445 ? 30.667 -28.507 97.810 1.00 28.18 445 ILE D O 1
ATOM 13284 N N . PRO D 1 446 ? 32.588 -29.700 97.980 1.00 29.70 446 PRO D N 1
ATOM 13285 C CA . PRO D 1 446 ? 31.976 -31.038 98.037 1.00 29.11 446 PRO D CA 1
ATOM 13286 C C . PRO D 1 446 ? 30.819 -31.152 99.026 1.00 29.06 446 PRO D C 1
ATOM 13287 O O . PRO D 1 446 ? 30.818 -30.509 100.065 1.00 28.68 446 PRO D O 1
ATOM 13291 N N . SER D 1 447 ? 29.820 -31.961 98.693 1.00 28.06 447 SER D N 1
ATOM 13292 C CA . SER D 1 447 ? 28.674 -32.106 99.583 1.00 30.30 447 SER D CA 1
ATOM 13293 C C . SER D 1 447 ? 29.056 -32.548 101.005 1.00 28.70 447 SER D C 1
ATOM 13294 O O . SER D 1 447 ? 30.090 -33.180 101.219 1.00 29.64 447 SER D O 1
ATOM 13297 N N . GLY D 1 448 ? 28.224 -32.175 101.974 1.00 27.12 448 GLY D N 1
ATOM 13298 C CA . GLY D 1 448 ? 28.475 -32.554 103.348 1.00 27.14 448 GLY D CA 1
ATOM 13299 C C . GLY D 1 448 ? 29.407 -31.643 104.112 1.00 26.78 448 GLY D C 1
ATOM 13300 O O . GLY D 1 448 ? 29.340 -31.554 105.348 1.00 26.97 448 GLY D O 1
ATOM 13301 N N . ILE D 1 449 ? 30.277 -30.951 103.387 1.00 31.22 449 ILE D N 1
ATOM 13302 C CA . ILE D 1 449 ? 31.234 -30.062 104.016 1.00 30.53 449 ILE D CA 1
ATOM 13303 C C . ILE D 1 449 ? 30.597 -29.046 104.940 1.00 31.50 449 ILE D C 1
ATOM 13304 O O . ILE D 1 449 ? 29.498 -28.534 104.670 1.00 29.70 449 ILE D O 1
ATOM 13309 N N . ILE D 1 450 ? 31.301 -28.787 106.047 1.00 34.28 450 ILE D N 1
ATOM 13310 C CA . ILE D 1 450 ? 30.922 -27.853 107.094 1.00 36.83 450 ILE D CA 1
ATOM 13311 C C . ILE D 1 450 ? 32.034 -26.851 107.371 1.00 38.98 450 ILE D C 1
ATOM 13312 O O . ILE D 1 450 ? 33.118 -27.224 107.839 1.00 41.00 450 ILE D O 1
ATOM 13317 N N . ILE D 1 451 ? 31.796 -25.580 107.061 1.00 40.61 451 ILE D N 1
ATOM 13318 C CA . ILE D 1 451 ? 32.774 -24.519 107.282 1.00 41.79 451 ILE D CA 1
ATOM 13319 C C . ILE D 1 451 ? 32.288 -23.705 108.475 1.00 42.40 451 ILE D C 1
ATOM 13320 O O . ILE D 1 451 ? 33.094 -23.404 109.388 1.00 44.89 451 ILE D O 1
#